Protein AF-0000000084953992 (afdb_homodimer)

Secondary structure (DSSP, 8-state):
------------------------------------------GGGTHHHHHTTTTT------EEEEEEEEEETTS-B-TT-EEEESS-TTSEEE--TTSEEEEEEETT-EEEEEETTEEEEEEE--SEEEEEEPBHHHHHTTEEEETTEEEEGGG--S-EEEEEHHHHHTS--SSHHHHTTTTSTTEEEEE--SSTT--EEEEESS---SSS--PPEEEETTEEES--TT--GGGEEEEEEE-SHHHHGGGGGG-TT-EEEEEE----TTPPPEEEEEEEEEEEEESSPPPB--HHHHHHHHHHHHHHHHHHHHTTSSPPPSSGGGGSPPPPPS----HHHHHBPSSEEEEEEEEEEEEE-SSEEEEEEEEEEEEE-SBTT-EEEEEEEEEEEEEE-SSSEEEEEEEEEEEEEE-PPPPTTSTT-HHHHHHHS-TTS-SB-TTSPBPP-SS--GGGGGSEEEEEEEEEEEEEEEEEE-SSTTEEEEEEEEEEEEEEEEEEEE-TTSSTTB-TTS-B--EEEEEEEEEEEEEEEEEEEEEEEETTTTEEEEEEEEEEEEEEEEEEEEEEEE--S-SS--SGGG-SEEEEEEEEEEEEEEEEEEEEEEEEETTTEEEEEEEEEEEETTS-TTT-EEEEEEEEEEEEGGGSTT---TTEEEEEEEEEEEEEEE-TTS-TTTTS--PEE---BTTB--EE--S---TT---EEEEEEEEEEEEEETTTEEEEEEEEEEEEES-EEEEE--GGGT-SEEEEE--EEEEEEEEEEEEEEEEE-SSEEEEEEEEEEEEEEEEEE-S-SSSEEEEETTEEEETTS-SSEEEEEPEEEE-SS-EEEE-TT--EEEEEPTTSEEE--TT-SS--SGGGEEEE--SS-SEEEEEEEEEEETTEEEEEEEEEEES-EEEETTHHHHT-SS-SSSS------BGGGGG--BTTB-S-SSPPP--SHHHHHHHTSSBGGGEEE--EEEEEEEEEEEEGGG-GGG--SS-SEEEEEEEEEEEEEEE--SSS-TT-----TT----SS----GGGGTTEE-SPPPPEEEEEEEEEEE-/------------------------------------------STHHHHHHHTTTGGG-----EEEEEEEEEETTS-B-TT-EEEESS-TTSEEE--TTSEEEEEEETT-EEEEEETTEEEEEEE--SEEEEEEPBHHHHHTTEEEETTEEEEGGG--S-EEEEEHHHHHTS--SSHHHHTTTTSTTEEEEE--SSTT--EEEEESS---SSS--PPEEEETTEEES--TT--GGGEEEEEEE-SHHHHGGGGGG-TT-EEEEEE----TTPPPEEEEEEEEEEEEESSPPPB--HHHHHHHHHHHHHHHHHHHHTTSSPPPSSGGGGSPPPPPS----HHHHHBPSSEEEEEEEEEEEEE-SSEEEEEEEEEEEEE-SBTT-EEEEEEEEEEEEEE-SSSEEEEEEEEEEEEEE-PPPPSSSTT-HHHHHHHS-TTS-SB-TTSPBPP-SS--GGGGGSEEEEEEEEEEEEEEEEEE-SSTTEEEEEEEEEEEEEEEEEEEE-TTSSTTB-TTS-B--EEEEEEEEEEEEEEEEEEEEEEEETTTTEEEEEEEEEEEEEEEEEEEEEEEE--S-SS--SGGG-SEEEEEEEEEEEEEEEEEEEEEEEEETTTEEEEEEEEEEEETTS-TTT-EEEEEEEEEEEEGGGSTT---TTEEEEEEEEEEEEEEE-TTS-TTTTS--PEE---BTTB--EE--S---TT---EEEEEEEEEEEEEETTTEEEEEEEEEEEEES-EEEEE--GGGT-SEEEEE--EEEEEEEEEEEEEEEEE-SSEEEEEEEEEEEEEEEEEE-S-SSSEEEEETTEEEETTS-SSEEEEEPEEEE-SS-EEEE-TTS-EEEEEPTTSEEE--TT-SS--SGGGEEEE--SS-SEEEEEEEEEEETTEEEEEEEEEEES-EEEETTHHHHT-SS-SSSS------BGGGGG--BTTB-S-SSPPP---HHHHHHHTSSBGGGEEE--EEEEEEEEEEEEGGG-GGG--SS-SEEEEEEEEEEEEEEE--SSS-TT-----TT----SS----TTTTTTEE-SPPPPEEEEEEEEEEE-

InterPro domains:
  IPR000531 TonB-dependent receptor-like, beta-barrel [PF00593] (419-796)
  IPR008969 Carboxypeptidase-like, regulatory domain superfamily [SSF49464] (64-142)
  IPR012910 TonB-dependent receptor, plug domain [PF07715] (153-259)
  IPR023996 TonB-dependent outer membrane protein, SusC/RagA [TIGR04056] (65-1062)
  IPR023997 TonB-dependent outer membrane protein SusC/RagA, conserved site [TIGR04057] (235-264)
  IPR036942 TonB-dependent receptor-like, beta-barrel domain superfamily [G3DSA:2.40.170.20] (347-811)
  IPR037066 TonB-dependent receptor, plug domain superfamily [G3DSA:2.170.130.10] (137-264)
  IPR039426 TonB-dependent receptor-like [PS52016] (152-1062)

Solvent-accessible surface area (backbone atoms only — not comparable to full-atom values): 105001 Å² total; per-residue (Å²): 133,50,33,90,76,87,78,85,75,81,80,85,90,79,89,77,80,82,81,78,80,86,86,78,91,85,92,86,91,87,83,88,90,88,76,86,74,84,86,75,90,67,71,74,66,62,64,65,60,62,63,66,68,64,70,71,64,80,76,77,66,66,61,40,65,27,32,31,35,33,18,30,84,83,65,43,48,36,59,61,24,37,36,17,31,62,90,45,65,81,50,58,47,51,22,38,88,71,3,35,35,71,51,76,41,49,60,93,38,34,32,35,36,38,40,89,65,27,41,70,44,76,41,68,46,43,67,72,34,77,43,69,38,43,46,30,62,60,54,50,69,39,46,36,72,52,81,95,45,74,40,46,54,88,68,55,28,54,55,69,48,76,46,54,28,72,68,31,50,73,46,95,55,78,45,45,57,67,44,47,48,33,71,45,57,44,47,46,55,40,54,46,35,31,52,39,75,56,63,63,48,54,33,38,67,58,78,59,50,71,46,34,47,46,53,46,30,30,25,52,72,83,40,80,39,83,64,62,85,83,42,52,36,79,44,39,46,34,35,30,39,28,68,36,26,45,47,19,10,82,57,18,49,51,19,56,31,17,31,38,38,37,34,56,58,39,52,40,68,63,27,73,53,39,39,36,38,42,37,36,46,32,34,28,38,70,62,70,78,70,59,58,42,47,30,68,55,43,47,51,46,47,46,48,3,42,50,48,41,50,51,33,34,75,69,69,73,43,77,76,61,93,57,66,70,73,68,53,76,76,73,89,57,96,37,67,44,62,48,52,68,74,44,42,38,81,59,16,47,33,38,37,41,34,42,34,39,34,27,20,34,89,46,32,20,26,22,39,36,42,38,42,38,41,29,42,13,38,45,63,78,21,27,24,36,40,38,39,39,39,43,21,39,37,37,48,62,52,97,39,35,32,41,34,39,44,37,40,40,31,40,36,43,31,24,71,70,65,45,65,90,38,91,48,17,35,67,47,26,22,60,36,40,57,16,48,44,70,68,46,49,98,84,64,48,74,45,86,58,98,56,57,49,32,72,60,37,69,61,55,46,50,43,44,35,38,44,33,41,38,38,36,41,34,39,40,37,31,92,49,91,46,37,42,38,38,43,35,45,34,42,39,40,38,38,38,46,37,43,36,25,23,30,14,92,40,80,76,6,28,45,100,83,65,46,56,27,15,39,28,39,42,36,41,37,44,38,37,36,40,36,44,35,42,36,40,37,39,49,49,68,41,82,90,68,29,35,40,40,38,40,38,42,38,40,39,38,37,38,41,38,43,34,44,35,34,34,31,26,30,29,36,78,45,69,83,58,65,39,37,44,26,27,18,34,40,65,45,56,37,30,50,75,48,58,42,41,40,42,35,43,36,39,37,41,35,41,32,44,68,77,30,42,29,39,38,40,38,39,19,38,39,35,37,59,34,26,32,85,89,40,19,64,48,77,11,44,20,32,24,32,22,39,30,52,48,70,38,89,85,44,80,56,83,60,51,65,37,37,33,40,28,32,30,33,22,24,21,17,38,53,37,10,38,44,47,58,57,40,43,81,50,71,38,54,45,53,46,55,95,63,32,40,25,76,37,71,80,58,60,62,36,83,79,32,55,62,23,37,27,39,29,38,38,42,34,40,40,40,27,36,72,78,37,34,39,40,39,41,39,39,40,45,36,36,24,35,36,26,48,35,75,34,80,45,64,59,86,75,75,38,64,50,32,64,35,60,30,30,30,26,36,30,37,36,40,32,35,37,40,42,30,53,78,37,85,46,94,57,42,33,32,36,39,35,38,27,36,22,38,45,50,51,32,28,66,37,63,66,47,90,79,37,54,50,72,77,51,97,48,29,32,44,39,51,73,34,33,63,10,14,31,54,23,32,45,54,74,42,38,29,80,48,80,41,70,31,34,25,86,85,64,48,76,67,42,77,38,50,56,25,33,56,38,65,51,50,69,78,54,57,25,57,86,53,80,80,21,45,40,81,45,75,20,25,51,48,37,27,38,29,13,37,37,40,36,39,37,45,82,40,34,35,40,40,41,33,26,32,38,35,41,64,22,29,31,35,40,58,45,48,46,66,26,60,27,48,17,14,75,54,23,58,35,82,42,60,21,31,37,48,74,48,78,52,31,29,41,100,90,36,64,92,34,82,39,43,40,31,21,27,46,18,72,58,20,42,61,62,44,51,73,29,46,78,43,49,38,57,25,32,34,42,32,39,46,37,38,36,44,33,37,32,54,62,66,42,67,87,66,66,60,80,74,50,73,38,42,31,42,34,41,35,40,28,39,79,45,69,52,58,70,39,84,69,64,50,69,61,42,29,64,62,66,76,87,48,55,68,41,62,46,30,36,52,51,42,78,53,54,31,24,39,30,67,47,54,61,42,45,57,16,37,45,34,44,35,40,37,38,30,58,81,85,57,86,72,84,94,83,82,86,89,78,92,77,90,76,86,85,87,91,75,93,80,90,79,86,97,88,85,90,83,88,90,82,90,84,83,86,85,77,86,68,71,70,62,60,62,62,59,62,61,64,70,64,67,76,70,67,83,76,68,68,64,39,65,28,32,31,35,33,18,30,82,84,64,42,47,37,58,62,24,37,37,17,31,62,91,44,65,80,49,58,47,52,21,37,89,71,3,35,35,72,50,76,41,49,61,92,38,35,32,34,34,38,39,85,67,27,40,69,43,78,42,68,47,44,68,72,34,76,44,69,37,43,47,30,61,60,54,50,70,37,46,36,71,51,80,96,45,74,42,45,54,89,66,55,29,55,56,67,48,75,45,54,28,72,69,30,49,73,44,96,58,79,45,46,58,67,44,48,47,33,72,45,57,44,47,46,54,41,54,44,35,30,53,39,75,57,63,62,49,56,34,40,67,57,76,58,50,71,44,36,47,47,52,48,30,30,23,50,72,84,41,79,39,86,66,61,84,84,45,52,37,78,43,40,47,34,37,29,39,28,67,37,27,45,48,20,9,79,58,18,49,52,21,55,32,17,31,40,37,35,35,56,58,40,54,42,67,63,26,72,52,39,40,36,38,42,38,36,45,32,34,28,37,69,61,70,77,69,60,59,42,48,28,68,56,43,46,50,44,48,45,48,2,42,49,48,42,52,51,34,33,74,69,69,74,42,79,75,62,66,13,66,64,72,70,54,78,75,73,89,57,96,36,67,44,63,48,54,68,75,41,42,37,80,59,16,47,34,38,38,40,33,43,34,40,30,27,21,36,91,46,32,19,27,22,40,37,42,37,43,36,42,30,40,13,38,43,64,81,21,29,23,37,38,40,36,38,38,42,22,39,37,38,48,63,51,96,40,34,33,40,35,40,42,36,39,38,33,40,36,42,32,24,71,69,66,45,65,92,38,91,47,18,36,68,48,26,23,58,36,40,57,15,48,45,73,69,44,48,99,83,63,46,74,46,86,60,99,55,59,49,32,71,62,39,69,61,54,46,49,42,42,35,40,45,34,42,38,38,36,41,34,37,40,38,31,92,48,92,46,37,40,38,37,43,35,45,35,42,39,39,38,37,39,46,34,43,34,24,21,32,14,90,40,80,76,5,28,46,100,84,64,46,58,27,15,38,28,40,41,36,40,36,44,38,37,38,41,36,44,36,41,36,39,36,40,50,48,68,40,79,94,68,28,34,39,39,38,39,38,43,37,39,38,39,38,38,40,39,43,34,43,36,34,32,32,26,30,30,35,77,45,69,83,57,63,38,38,43,26,27,17,34,40,65,44,56,36,29,50,75,49,58,40,41,40,42,36,42,35,39,37,42,35,42,31,42,66,77,31,41,30,40,39,38,37,40,20,38,40,35,39,60,34,27,34,85,90,41,18,64,49,77,13,43,20,33,24,33,21,37,30,52,49,70,38,90,84,45,80,55,83,60,49,66,37,35,32,43,30,34,31,34,23,25,20,17,39,53,36,11,38,45,47,56,56,41,41,80,51,71,36,55,44,54,48,55,94,64,33,40,24,77,38,70,79,58,59,64,38,83,78,31,57,61,23,36,26,39,28,38,39,41,35,39,40,38,27,37,71,78,38,33,40,39,39,40,39,38,39,45,34,37,24,35,36,26,47,36,74,33,79,44,63,60,89,74,76,39,65,49,32,62,35,58,30,30,28,25,37,30,35,36,40,30,36,37,41,41,31,53,77,38,83,47,94,58,42,33,32,37,39,35,38,27,37,21,39,44,50,53,31,27,66,35,62,65,46,92,80,37,54,50,73,78,50,98,48,28,32,45,38,53,75,34,34,64,11,15,31,55,22,33,44,54,75,42,38,27,82,46,78,41,69,31,34,25,85,86,65,48,74,67,42,76,38,50,57,25,32,56,38,66,50,49,70,77,55,57,25,56,86,53,80,82,22,45,40,82,46,74,21,25,50,49,35,27,37,28,15,38,38,38,38,38,36,46,82,42,35,35,40,38,40,32,26,32,38,36,41,66,21,29,32,35,41,56,45,47,44,66,27,60,28,49,18,13,77,70,52,68,36,82,41,59,23,31,38,48,73,48,78,51,32,28,41,99,90,36,64,92,35,84,38,42,40,31,20,27,45,17,71,60,20,42,61,62,43,52,72,32,46,79,42,49,37,57,26,32,34,42,32,40,44,37,39,37,44,34,38,33,55,60,67,43,67,86,66,64,59,79,72,50,73,38,42,32,42,33,41,35,41,28,37,79,44,69,51,58,69,39,82,68,63,50,68,61,41,31,65,63,64,76,85,48,58,67,40,63,46,30,37,52,51,43,79,53,54,32,24,37,30,66,47,53,60,43,46,56,17,36,43,34,44,36,41,39,37,30,58

Nearest PDB structures (foldseek):
  6sln-assembly1_B  TM=8.519E-01  e=2.049E-70  Porphyromonas gingivalis W83
  6sli-assembly1_B  TM=8.496E-01  e=1.884E-68  Porphyromonas gingivalis W83
  6sml-assembly1_B  TM=8.600E-01  e=1.634E-67  Porphyromonas gingivalis W83
  8a9y-assembly1_I  TM=8.631E-01  e=1.303E-64  Bacteroides thetaiotaomicron VPI-5482
  6zm1-assembly1_B  TM=8.537E-01  e=1.218E-60  Bacteroides thetaiotaomicron VPI-5482

Foldseek 3Di:
DDDDDDDDDPDYDDDDDDPDDDDDDDDDDDDDDDDCPDDDDPPPVVVVVVVVVPPPDDPVQDFAKAKEAEAAPVRAADFFKWKAWPVGRVDTDGAHNRRMDIDTDHQATWIWTGDPQWDIDIGGGDNYYYHHTYGVVVVVVQWDDFQVDIDGPLQDFADKDKDFLVQQVVDPDQFSLLSCDQVDWQKHWFFFFQFAPGDIAIFGLDAWFFFFFLGAWEAEPNRTDQGGNQDGSNFWGMKMKGHFQLRQCQVFAAHQRTYIYTYGDWADAPDAKKKKKWKWKWWWDALDDFFFDWQVRLLVLLLLQLVVFVVCVVVVNDPQAPDNCLSPRDDRFPFFDQLQVVFFDGGWIKIKIKMKMWDHYNFKTKIKMWMWIWTDGRTPPWIKIKIKIWIKMKGDPDPFKIKIKTKMKMKMKTFTFDALPDLQQQQLLSRFFNRRDDQADPVRHGDDDPHDRNVLRVQKGKMKMKIKIKMKMKMWGHPDPFKTKIKMKIKMKMKIKMKMWHALPGQVCADPVRHSWIKIKIKMKIKMKIKIKIKMWGWDADDVRQKIKIKMKMKMKMKIKIKIKMWMAIRAPGRVPRHCVRGPDTDDMDIDMFMKMKIKIKMKMWMGGNSFKIKIKMKMWMAILQADPVARIDMKIKMKMKGWPCPDPVHDDPQWPTKMKMKMWMKHWYLFAAASHQRPQDWDWPPDDPNHIDTHRPADHDNNDHIKMKIKIKIWMWIDGNVFKIKIKMWMKMKIFQHWDWEADPCVVVDGTHTGRWFMKIKTWMKMKMKGFPDDDDFKTKIKIKMKIFIDIFTQADHYPVQKDAPDDFAIHHHGAGFQKGWFFAWPAFDLAWDFFAAPVRDTPDIDHGQATDTDQCVRGSDDDSVRIDMDDALDARMKRKIKMWMGGLQKIKIWIKMWGASHKAQALSQLQQQLSEDAPRQDGGGIHGPLNSQGDDNVRRPDRRGRHHSDNVRSCRRRGRHCSRIDWWIKMWTAKIKIKGWCVSVVVVPPPVWPTKMKMKMKGRNDMGTPPPGAHSSHWRFDPVDDTGSRRYRSRSSNGRYDSSGHRHIIMMMIMIMTMD/DDDDDDDDDDDDDDDDDDDDDDDDDDDDDDDDDDDDDDDDDPPPVVVVVVVVVPPPPDDPQDWAKAKEAEAAPVRAADFFKWKAWPVGRVHTDGAHNRRMDIDTDHQQTWIWTGDPQWDIDIGGGDNYYYHHTYGPVVVVVQWDDFQVDIDGPLQDFADKDKDFLVQQVVDPDQFSLLSCDQVDWQKHWFFFFQFAPGDIAIFGLDAWFFFFFLGAWEAEPNRTDQGGNQDGSNFWGMKMKGHFQLRQCQVFAAHQRTYIYTYGDWADAPHAKKKKKWKWKWFWDALDDFFFDWQVRLLVLLLLQLVVFVVCVVVVNDPQAPDNCLSPRDDRFPFFDQLQVVFFDGGWIKIKIKMKMWHHYNFKTKIKMWMWIWTDGRTPPWIKIKIKIWIKMKGDPDPFKIKIKTKMKMKMKTFTFDALPDLQRQQLLSRFFNRRDDQADPVRHGDDDPHDRNCLRVQKGKMKMKIKIKMKMKMWGHPDPFKTKIKMKIKMKMKIKMKMWHAQPGQVCADPVRHSWIKIKIKMKIKMKIKIKIKMWGWDADDVRQKTKIKMKMKMKMKIKIKIKMWMAIRAPGRVPRHCVRGPDTDDMDIDMFMKMKIKIKMKMWMGGNSFKIKIKMKMWMAILQADPVARIDMKIKMKMKGWPCPDPVHDDPQWPTKMKMKMWIKHWYLFAAASHLHDQDWDWPPDDPPHIDTHRPADHDNNDHIKMKIKIKIWMWIDGNVFKIKIKMWMKMKIFQHWDWEADPCVVVDGTHTGRWFMKIKTWMKMKMKGFPDDDDFKTKIKIKMKIFIDIFTQADHYPVQKDAPDDQAIHHHGAGFQKGWFFAWPAFDLAWDFQAAPVRHTPDIDHGQATDTDQCVSRSDDDSVRIDMDDALDARMKRKIKMWMGGLQKIKIWIKMWGASHKAQALSQLQQQLSEDAPRQDGGGIHGPLNSQGDDNVRRPDRRGRHHSHNVRSCRRRGRHCSRIDFWTKMWTAKIKIKGWCVSVVVVPPPVWPTKMKMKMKGRNDMGTPPPGAHSSHWRFDPVDDTGSRRYRSRSSNGRYDSSGHRHIIMMMIMIMTMD

Sequence (2124 aa):
MQFIRRPIAENGRLIANGQTRIETLYYADKPKRRTIINKKSMKQKIIMLMTFLLIGAGFVMAQTQVQGTVVDEQGEPVIGASVVLKSDRTKGTVTDMDGKFTFAAPTNERLVISYMGMATQEVAVSSNVKVVMVADSKMLDELVIIGYGVTAKKDLTGAVATVSADKIKSVPVLSVGQALQGKTAGLQVVSTGGRAGDATQISLRGNGSLRASNDVLYVIDGVPQDNMKNVSPQDIRSITVLKDAASTAIYGSRASNGVVLIETVKGNYNQPTVVSVNSYYGIQNLVHTPQLLNAAEYKQVMDASRINYENDIQAKLLAAPKDPSILTPLPASNIDTDWLSLVLRKNANMQNHQISVTSGGETTKAYFSGNLFMQDGIVKKDAYTAARLRANLEQKINKYVSVGLNSFFTYTKATPVVDDNNTYQPYSKALDARPDVAPTDENGKILRYNFVNPLFGFERYVTDIWQNTGGNVYFNITPFEGLLWRSAYSGNIRNRRYNRFDAPNTRRGENGDGVPTGYGYYETNNIRDYQIENTINYDKTLFEDKLKLNVLLGHSFQRWDYEDSYVQGEKFPSDDLRWLVSAGEINKGRSYIKSMALESYFTRLQLNWADKYHLMASIRRDASSKFNDKNRTGYFPAISAGWTVSNEEFFNVSFVSDLKLRASYGYTGNQSGVSYASGQNLIGAGQNYDLQPGLATTDIYNPDLTWEKGRSANIGFDINLFSRVNVSFDYYDKKTESLLNRINVPQETGFKTMLANVGNISNKGFEISFDANIVDRRDFKWNAGANFSYNRNKVLSIGTEAGRYSTGFVSIIQEGESLGSFSLYEAKGVAKEKFEYKDKDGKVTKTVLPGDMIYVDQNQDGKIDDKDKKVFSGGIAPVYGGLFTRLNYKGFDLSISGHYSIGKKIYAFYKKDALNGGAVGAPSYSNNMYKEMLSYWTPENTSTMIPRPHMAAEISAWNTEHSSRFLENADYLRISDITLGYDLKSIKALKFGFINSLRVYVQARNWFTFTKYSTGDPETSYVDQSAENSQDKSDGMKVQAGVDLGGIPNTKSFVVGLNISFMQFIRRPIAENGRLIANGQTRIETLYYADKPKRRTIINKKSMKQKIIMLMTFLLIGAGFVMAQTQVQGTVVDEQGEPVIGASVVLKSDRTKGTVTDMDGKFTFAAPTNERLVISYMGMATQEVAVSSNVKVVMVADSKMLDELVIIGYGVTAKKDLTGAVATVSADKIKSVPVLSVGQALQGKTAGLQVVSTGGRAGDATQISLRGNGSLRASNDVLYVIDGVPQDNMKNVSPQDIRSITVLKDAASTAIYGSRASNGVVLIETVKGNYNQPTVVSVNSYYGIQNLVHTPQLLNAAEYKQVMDASRINYENDIQAKLLAAPKDPSILTPLPASNIDTDWLSLVLRKNANMQNHQISVTSGGETTKAYFSGNLFMQDGIVKKDAYTAARLRANLEQKINKYVSVGLNSFFTYTKATPVVDDNNTYQPYSKALDARPDVAPTDENGKILRYNFVNPLFGFERYVTDIWQNTGGNVYFNITPFEGLLWRSAYSGNIRNRRYNRFDAPNTRRGENGDGVPTGYGYYETNNIRDYQIENTINYDKTLFEDKLKLNVLLGHSFQRWDYEDSYVQGEKFPSDDLRWLVSAGEINKGRSYIKSMALESYFTRLQLNWADKYHLMASIRRDASSKFNDKNRTGYFPAISAGWTVSNEEFFNVSFVSDLKLRASYGYTGNQSGVSYASGQNLIGAGQNYDLQPGLATTDIYNPDLTWEKGRSANIGFDINLFSRVNVSFDYYDKKTESLLNRINVPQETGFKTMLANVGNISNKGFEISFDANIVDRRDFKWNAGANFSYNRNKVLSIGTEAGRYSTGFVSIIQEGESLGSFSLYEAKGVAKEKFEYKDKDGKVTKTVLPGDMIYVDQNQDGKIDDKDKKVFSGGIAPVYGGLFTRLNYKGFDLSISGHYSIGKKIYAFYKKDALNGGAVGAPSYSNNMYKEMLSYWTPENTSTMIPRPHMAAEISAWNTEHSSRFLENADYLRISDITLGYDLKSIKALKFGFINSLRVYVQARNWFTFTKYSTGDPETSYVDQSAENSQDKSDGMKVQAGVDLGGIPNTKSFVVGLNISF

Organism: Tannerella forsythia (strain ATCC 43037 / JCM 10827 / CCUG 21028 A / KCTC 5666 / FDC 338) (NCBI:txid203275)

pLDDT: mean 85.2, std 18.5, range [13.77, 98.25]

Radius of gyration: 42.47 Å; Cα contacts (8 Å, |Δi|>4): 5937; chains: 2; bounding box: 112×123×114 Å

Structure (mmCIF, N/CA/C/O backbone):
data_AF-0000000084953992-model_v1
#
loop_
_entity.id
_entity.type
_entity.pdbx_description
1 polymer 'TonB-linked outer membrane protein, SusC/RagA family'
#
loop_
_atom_site.group_PDB
_atom_site.id
_atom_site.type_symbol
_atom_site.label_atom_id
_atom_site.label_alt_id
_atom_site.label_comp_id
_atom_site.label_asym_id
_atom_site.label_entity_id
_atom_site.label_seq_id
_atom_site.pdbx_PDB_ins_code
_atom_site.Cartn_x
_atom_site.Cartn_y
_atom_site.Cartn_z
_atom_site.occupancy
_atom_site.B_iso_or_equiv
_atom_site.auth_seq_id
_atom_site.auth_comp_id
_atom_site.auth_asym_id
_atom_site.auth_atom_id
_atom_site.pdbx_PDB_model_num
ATOM 1 N N . MET A 1 1 ? -47.375 24.891 25.125 1 16.61 1 MET A N 1
ATOM 2 C CA . MET A 1 1 ? -47.25 23.453 25.297 1 16.61 1 MET A CA 1
ATOM 3 C C . MET A 1 1 ? -46.5 23.109 26.562 1 16.61 1 MET A C 1
ATOM 5 O O . MET A 1 1 ? -45.375 23.562 26.766 1 16.61 1 MET A O 1
ATOM 9 N N . GLN A 1 2 ? -47.125 22.531 27.609 1 16.92 2 GLN A N 1
ATOM 10 C CA . GLN A 1 2 ? -47.281 22.297 29.047 1 16.92 2 GLN A CA 1
ATOM 11 C C . GLN A 1 2 ? -46.281 21.25 29.531 1 16.92 2 GLN A C 1
ATOM 13 O O . GLN A 1 2 ? -45.656 20.547 28.734 1 16.92 2 GLN A O 1
ATOM 18 N N . PHE A 1 3 ? -46.594 20.547 30.688 1 16.53 3 PHE A N 1
ATOM 19 C CA . PHE A 1 3 ? -46.188 20.062 32 1 16.53 3 PHE A CA 1
ATOM 20 C C . PHE A 1 3 ? -45.75 18.609 31.938 1 16.53 3 PHE A C 1
ATOM 22 O O . PHE A 1 3 ? -45.031 18.125 32.812 1 16.53 3 PHE A O 1
ATOM 29 N N . ILE A 1 4 ? -46.094 17.906 30.875 1 16.39 4 ILE A N 1
ATOM 30 C CA . ILE A 1 4 ? -46.375 16.594 31.453 1 16.39 4 ILE A CA 1
ATOM 31 C C . ILE A 1 4 ? -45.094 15.984 32.031 1 16.39 4 ILE A C 1
ATOM 33 O O . ILE A 1 4 ? -44.031 16.062 31.422 1 16.39 4 ILE A O 1
ATOM 37 N N . ARG A 1 5 ? -45.094 15.195 33.094 1 15.86 5 ARG A N 1
ATOM 38 C CA . ARG A 1 5 ? -44.719 14.766 34.438 1 15.86 5 ARG A CA 1
ATOM 39 C C . ARG A 1 5 ? -43.688 13.633 34.344 1 15.86 5 ARG A C 1
ATOM 41 O O . ARG A 1 5 ? -42.625 13.703 35 1 15.86 5 ARG A O 1
ATOM 48 N N . ARG A 1 6 ? -44.031 12.359 34.062 1 16.38 6 ARG A N 1
ATOM 49 C CA . ARG A 1 6 ? -44 11.391 35.156 1 16.38 6 ARG A CA 1
ATOM 50 C C . ARG A 1 6 ? -42.625 10.742 35.281 1 16.38 6 ARG A C 1
ATOM 52 O O . ARG A 1 6 ? -41.875 10.664 34.281 1 16.38 6 ARG A O 1
ATOM 59 N N . PRO A 1 7 ? -42.156 10.047 36.5 1 16.8 7 PRO A N 1
ATOM 60 C CA . PRO A 1 7 ? -41.125 9.664 37.469 1 16.8 7 PRO A CA 1
ATOM 61 C C . PRO A 1 7 ? -40.531 8.289 37.156 1 16.8 7 PRO A C 1
ATOM 63 O O . PRO A 1 7 ? -39.5 7.914 37.719 1 16.8 7 PRO A O 1
ATOM 66 N N . ILE A 1 8 ? -40.625 7.742 36 1 15.68 8 ILE A N 1
ATOM 67 C CA . ILE A 1 8 ? -40.719 6.301 36.188 1 15.68 8 ILE A CA 1
ATOM 68 C C . ILE A 1 8 ? -39.469 5.781 36.875 1 15.68 8 ILE A C 1
ATOM 70 O O . ILE A 1 8 ? -38.344 6.141 36.469 1 15.68 8 ILE A O 1
ATOM 74 N N . ALA A 1 9 ? -39.5 4.895 37.875 1 15.15 9 ALA A N 1
ATOM 75 C CA . ALA A 1 9 ? -39 4.254 39.094 1 15.15 9 ALA A CA 1
ATOM 76 C C . ALA A 1 9 ? -38 3.152 38.781 1 15.15 9 ALA A C 1
ATOM 78 O O . ALA A 1 9 ? -38.344 1.973 38.719 1 15.15 9 ALA A O 1
ATOM 79 N N . GLU A 1 10 ? -37.125 3.303 37.906 1 15.02 10 GLU A N 1
ATOM 80 C CA . GLU A 1 10 ? -36.562 2.006 37.562 1 15.02 10 GLU A CA 1
ATOM 81 C C . GLU A 1 10 ? -35.844 1.397 38.781 1 15.02 10 GLU A C 1
ATOM 83 O O . GLU A 1 10 ? -35.094 2.078 39.469 1 15.02 10 GLU A O 1
ATOM 88 N N . ASN A 1 11 ? -36.219 0.283 39.219 1 14.39 11 ASN A N 1
ATOM 89 C CA . ASN A 1 11 ? -36.094 -0.613 40.375 1 14.39 11 ASN A CA 1
ATOM 90 C C . ASN A 1 11 ? -34.625 -0.987 40.625 1 14.39 11 ASN A C 1
ATOM 92 O O . ASN A 1 11 ? -33.781 -0.774 39.781 1 14.39 11 ASN A O 1
ATOM 96 N N . GLY A 1 12 ? -34.375 -2.186 41.156 1 14.52 12 GLY A N 1
ATOM 97 C CA . GLY A 1 12 ? -33.875 -2.768 42.406 1 14.52 12 GLY A CA 1
ATOM 98 C C . GLY A 1 12 ? -32.406 -3.137 42.344 1 14.52 12 GLY A C 1
ATOM 99 O O . GLY A 1 12 ? -31.781 -3.045 41.281 1 14.52 12 GLY A O 1
ATOM 100 N N . ARG A 1 13 ? -31.922 -4.41 42.906 1 14.52 13 ARG A N 1
ATOM 101 C CA . ARG A 1 13 ? -31.188 -4.746 44.125 1 14.52 13 ARG A CA 1
ATOM 102 C C . ARG A 1 13 ? -29.75 -5.148 43.812 1 14.52 13 ARG A C 1
ATOM 104 O O . ARG A 1 13 ? -29.406 -5.324 42.625 1 14.52 13 ARG A O 1
ATOM 111 N N . LEU A 1 14 ? -29.266 -6.352 44.438 1 14.11 14 LEU A N 1
ATOM 112 C CA . LEU A 1 14 ? -28.422 -6.609 45.594 1 14.11 14 LEU A CA 1
ATOM 113 C C . LEU A 1 14 ? -27.062 -7.176 45.156 1 14.11 14 LEU A C 1
ATOM 115 O O . LEU A 1 14 ? -26.031 -6.715 45.625 1 14.11 14 LEU A O 1
ATOM 119 N N . ILE A 1 15 ? -26.922 -8.352 44.344 1 14.42 15 ILE A N 1
ATOM 120 C CA . ILE A 1 15 ? -26.312 -9.445 45.094 1 14.42 15 ILE A CA 1
ATOM 121 C C . ILE A 1 15 ? -24.797 -9.344 45 1 14.42 15 ILE A C 1
ATOM 123 O O . ILE A 1 15 ? -24.25 -8.984 43.969 1 14.42 15 ILE A O 1
ATOM 127 N N . ALA A 1 16 ? -23.969 -9.688 46.062 1 14.72 16 ALA A N 1
ATOM 128 C CA . ALA A 1 16 ? -22.797 -9.562 46.906 1 14.72 16 ALA A CA 1
ATOM 129 C C . ALA A 1 16 ? -21.656 -10.461 46.406 1 14.72 16 ALA A C 1
ATOM 131 O O . ALA A 1 16 ? -20.531 -10.383 46.906 1 14.72 16 ALA A O 1
ATOM 132 N N . ASN A 1 17 ? -21.734 -11.125 45.281 1 14.6 17 ASN A N 1
ATOM 133 C CA . ASN A 1 17 ? -21.094 -12.391 45.594 1 14.6 17 ASN A CA 1
ATOM 134 C C . ASN A 1 17 ? -19.609 -12.195 45.906 1 14.6 17 ASN A C 1
ATOM 136 O O . ASN A 1 17 ? -19.016 -11.18 45.531 1 14.6 17 ASN A O 1
ATOM 140 N N . GLY A 1 18 ? -18.844 -13.297 46.094 1 14.53 18 GLY A N 1
ATOM 141 C CA . GLY A 1 18 ? -17.938 -14.039 46.938 1 14.53 18 GLY A CA 1
ATOM 142 C C . GLY A 1 18 ? -16.484 -13.922 46.5 1 14.53 18 GLY A C 1
ATOM 143 O O . GLY A 1 18 ? -16.109 -14.406 45.438 1 14.53 18 GLY A O 1
ATOM 144 N N . GLN A 1 19 ? -15.844 -12.789 46.75 1 15.08 19 GLN A N 1
ATOM 145 C CA . GLN A 1 19 ? -14.445 -12.555 46.438 1 15.08 19 GLN A CA 1
ATOM 146 C C . GLN A 1 19 ? -13.531 -13.5 47.219 1 15.08 19 GLN A C 1
ATOM 148 O O . GLN A 1 19 ? -13.445 -13.414 48.438 1 15.08 19 GLN A O 1
ATOM 153 N N . THR A 1 20 ? -13.531 -14.688 46.844 1 13.89 20 THR A N 1
ATOM 154 C CA . THR A 1 20 ? -12.719 -15.555 47.688 1 13.89 20 THR A CA 1
ATOM 155 C C . THR A 1 20 ? -11.289 -15.031 47.781 1 13.89 20 THR A C 1
ATOM 157 O O . THR A 1 20 ? -10.852 -14.258 46.938 1 13.89 20 THR A O 1
ATOM 160 N N . ARG A 1 21 ? -10.219 -15.914 48.188 1 14.39 21 ARG A N 1
ATOM 161 C CA . ARG A 1 21 ? -9.367 -16.125 49.375 1 14.39 21 ARG A CA 1
ATOM 162 C C . ARG A 1 21 ? -7.91 -15.844 49.031 1 14.39 21 ARG A C 1
ATOM 164 O O . ARG A 1 21 ? -7.203 -15.219 49.812 1 14.39 21 ARG A O 1
ATOM 171 N N . ILE A 1 22 ? -7.301 -16.234 47.906 1 13.94 22 ILE A N 1
ATOM 172 C CA . ILE A 1 22 ? -6.219 -17.125 48.344 1 13.94 22 ILE A CA 1
ATOM 173 C C . ILE A 1 22 ? -5.031 -16.281 48.812 1 13.94 22 ILE A C 1
ATOM 175 O O . ILE A 1 22 ? -4.742 -15.234 48.219 1 13.94 22 ILE A O 1
ATOM 179 N N . GLU A 1 23 ? -4.129 -16.906 49.562 1 14.03 23 GLU A N 1
ATOM 180 C CA . GLU A 1 23 ? -3.295 -16.797 50.75 1 14.03 23 GLU A CA 1
ATOM 181 C C . GLU A 1 23 ? -1.936 -16.188 50.438 1 14.03 23 GLU A C 1
ATOM 183 O O . GLU A 1 23 ? -1.597 -16 49.25 1 14.03 23 GLU A O 1
ATOM 188 N N . THR A 1 24 ? -0.831 -16.859 50.781 1 13.95 24 THR A N 1
ATOM 189 C CA . THR A 1 24 ? 0.005 -16.609 51.938 1 13.95 24 THR A CA 1
ATOM 190 C C . THR A 1 24 ? 1.363 -16.062 51.531 1 13.95 24 THR A C 1
ATOM 192 O O . THR A 1 24 ? 1.837 -15.07 52.094 1 13.95 24 THR A O 1
ATOM 195 N N . LEU A 1 25 ? 2.365 -16.781 50.719 1 13.92 25 LEU A N 1
ATOM 196 C CA . LEU A 1 25 ? 3.525 -17.203 51.469 1 13.92 25 LEU A CA 1
ATOM 197 C C . LEU A 1 25 ? 4.598 -16.125 51.5 1 13.92 25 LEU A C 1
ATOM 199 O O . LEU A 1 25 ? 4.664 -15.289 50.594 1 13.92 25 LEU A O 1
ATOM 203 N N . TYR A 1 26 ? 5.891 -16.328 52.25 1 14.28 26 TYR A N 1
ATOM 204 C CA . TYR A 1 26 ? 6.664 -15.766 53.344 1 14.28 26 TYR A CA 1
ATOM 205 C C . TYR A 1 26 ? 7.934 -15.094 52.844 1 14.28 26 TYR A C 1
ATOM 207 O O . TYR A 1 26 ? 8.227 -13.953 53.188 1 14.28 26 TYR A O 1
ATOM 215 N N . TYR A 1 27 ? 9.055 -15.789 52.219 1 14.32 27 TYR A N 1
ATOM 216 C CA . TYR A 1 27 ? 10.258 -15.898 53.031 1 14.32 27 TYR A CA 1
ATOM 217 C C . TYR A 1 27 ? 11.172 -14.695 52.844 1 14.32 27 TYR A C 1
ATOM 219 O O . TYR A 1 27 ? 11.125 -14.047 51.781 1 14.32 27 TYR A O 1
ATOM 227 N N . ALA A 1 28 ? 12.461 -14.523 53.656 1 14.64 28 ALA A N 1
ATOM 228 C CA . ALA A 1 28 ? 13.117 -13.602 54.562 1 14.64 28 ALA A CA 1
ATOM 229 C C . ALA A 1 28 ? 14.352 -12.977 53.938 1 14.64 28 ALA A C 1
ATOM 231 O O . ALA A 1 28 ? 14.516 -11.75 53.938 1 14.64 28 ALA A O 1
ATOM 232 N N . ASP A 1 29 ? 15.594 -13.648 53.688 1 14.49 29 ASP A N 1
ATOM 233 C CA . ASP A 1 29 ? 16.734 -13.359 54.562 1 14.49 29 ASP A CA 1
ATOM 234 C C . ASP A 1 29 ? 17.625 -12.281 53.969 1 14.49 29 ASP A C 1
ATOM 236 O O . ASP A 1 29 ? 17.625 -12.078 52.75 1 14.49 29 ASP A O 1
ATOM 240 N N . LYS A 1 30 ? 18.891 -11.938 54.625 1 15.39 30 LYS A N 1
ATOM 241 C CA . LYS A 1 30 ? 19.578 -10.805 55.25 1 15.39 30 LYS A CA 1
ATOM 242 C C . LYS A 1 30 ? 20.781 -10.367 54.406 1 15.39 30 LYS A C 1
ATOM 244 O O . LYS A 1 30 ? 20.922 -9.188 54.094 1 15.39 30 LYS A O 1
ATOM 249 N N . PRO A 1 31 ? 22.234 -10.875 54.562 1 15.77 31 PRO A N 1
ATOM 250 C CA . PRO A 1 31 ? 23.141 -10.023 55.344 1 15.77 31 PRO A CA 1
ATOM 251 C C . PRO A 1 31 ? 24.172 -9.305 54.469 1 15.77 31 PRO A C 1
ATOM 253 O O . PRO A 1 31 ? 24.5 -8.148 54.719 1 15.77 31 PRO A O 1
ATOM 256 N N . LYS A 1 32 ? 24.906 -9.836 53.406 1 15.41 32 LYS A N 1
ATOM 257 C CA . LYS A 1 32 ? 26.328 -10.016 53.594 1 15.41 32 LYS A CA 1
ATOM 258 C C . LYS A 1 32 ? 27.094 -8.703 53.375 1 15.41 32 LYS A C 1
ATOM 260 O O . LYS A 1 32 ? 26.672 -7.871 52.562 1 15.41 32 LYS A O 1
ATOM 265 N N . ARG A 1 33 ? 28.484 -8.555 53.781 1 15.53 33 ARG A N 1
ATOM 266 C CA . ARG A 1 33 ? 29.391 -7.688 54.531 1 15.53 33 ARG A CA 1
ATOM 267 C C . ARG A 1 33 ? 30.141 -6.75 53.594 1 15.53 33 ARG A C 1
ATOM 269 O O . ARG A 1 33 ? 30.109 -6.922 52.375 1 15.53 33 ARG A O 1
ATOM 276 N N . ARG A 1 34 ? 31.609 -6.734 53.594 1 16.02 34 ARG A N 1
ATOM 277 C CA . ARG A 1 34 ? 32.625 -5.863 54.156 1 16.02 34 ARG A CA 1
ATOM 278 C C . ARG A 1 34 ? 33.438 -5.176 53.031 1 16.02 34 ARG A C 1
ATOM 280 O O . ARG A 1 34 ? 33.656 -5.766 51.969 1 16.02 34 ARG A O 1
ATOM 287 N N . THR A 1 35 ? 33.969 -3.844 53.125 1 16.39 35 THR A N 1
ATOM 288 C CA . THR A 1 35 ? 34.219 -2.547 52.531 1 16.39 35 THR A CA 1
ATOM 289 C C . THR A 1 35 ? 35.688 -2.434 52.125 1 16.39 35 THR A C 1
ATOM 291 O O . THR A 1 35 ? 36.094 -1.453 51.5 1 16.39 35 THR A O 1
ATOM 294 N N . ILE A 1 36 ? 36.656 -3.443 52.156 1 17.53 36 ILE A N 1
ATOM 295 C CA . ILE A 1 36 ? 37.938 -2.912 52.625 1 17.53 36 ILE A CA 1
ATOM 296 C C . ILE A 1 36 ? 38.688 -2.219 51.469 1 17.53 36 ILE A C 1
ATOM 298 O O . ILE A 1 36 ? 39 -2.85 50.469 1 17.53 36 ILE A O 1
ATOM 302 N N . ILE A 1 37 ? 38.656 -0.876 51.219 1 18 37 ILE A N 1
ATOM 303 C CA . ILE A 1 37 ? 39 -0.06 50.062 1 18 37 ILE A CA 1
ATOM 304 C C . ILE A 1 37 ? 40.5 0.278 50.062 1 18 37 ILE A C 1
ATOM 306 O O . ILE A 1 37 ? 40.906 1.224 49.406 1 18 37 ILE A O 1
ATOM 310 N N . ASN A 1 38 ? 41.438 -0.676 50.188 1 17.3 38 ASN A N 1
ATOM 311 C CA . ASN A 1 38 ? 42.75 -0.241 50.625 1 17.3 38 ASN A CA 1
ATOM 312 C C . ASN A 1 38 ? 43.406 0.679 49.594 1 17.3 38 ASN A C 1
ATOM 314 O O . ASN A 1 38 ? 43.031 0.65 48.406 1 17.3 38 ASN A O 1
ATOM 318 N N . LYS A 1 39 ? 44.5 1.616 49.844 1 19.28 39 LYS A N 1
ATOM 319 C CA . LYS A 1 39 ? 45.25 2.871 49.719 1 19.28 39 LYS A CA 1
ATOM 320 C C . LYS A 1 39 ? 46.125 2.85 48.469 1 19.28 39 LYS A C 1
ATOM 322 O O . LYS A 1 39 ? 46.281 3.857 47.781 1 19.28 39 LYS A O 1
ATOM 327 N N . LYS A 1 40 ? 47.094 1.886 48.281 1 18.88 40 LYS A N 1
ATOM 328 C CA . LYS A 1 40 ? 48.5 2.18 48.125 1 18.88 40 LYS A CA 1
ATOM 329 C C . LYS A 1 40 ? 48.844 2.574 46.719 1 18.88 40 LYS A C 1
ATOM 331 O O . LYS A 1 40 ? 49.688 3.451 46.469 1 18.88 40 LYS A O 1
ATOM 336 N N . SER A 1 41 ? 48.531 1.771 45.688 1 21.05 41 SER A N 1
ATOM 337 C CA . SER A 1 41 ? 49.5 1.385 44.688 1 21.05 41 SER A CA 1
ATOM 338 C C . SER A 1 41 ? 49.594 2.432 43.562 1 21.05 41 SER A C 1
ATOM 340 O O . SER A 1 41 ? 49.031 2.258 42.5 1 21.05 41 SER A O 1
ATOM 342 N N . MET A 1 42 ? 49.531 3.785 43.906 1 22.39 42 MET A N 1
ATOM 343 C CA . MET A 1 42 ? 49.375 4.934 43 1 22.39 42 MET A CA 1
ATOM 344 C C . MET A 1 42 ? 50.594 5.09 42.094 1 22.39 42 MET A C 1
ATOM 346 O O . MET A 1 42 ? 50.5 5.668 41 1 22.39 42 MET A O 1
ATOM 350 N N . LYS A 1 43 ? 51.844 4.98 42.719 1 23.97 43 LYS A N 1
ATOM 351 C CA . LYS A 1 43 ? 53.062 5.656 42.344 1 23.97 43 LYS A CA 1
ATOM 352 C C . LYS A 1 43 ? 53.562 5.152 40.969 1 23.97 43 LYS A C 1
ATOM 354 O O . LYS A 1 43 ? 54.031 5.941 40.156 1 23.97 43 LYS A O 1
ATOM 359 N N . GLN A 1 44 ? 53.625 3.752 40.906 1 23.44 44 GLN A N 1
ATOM 360 C CA . GLN A 1 44 ? 54.594 3.178 39.938 1 23.44 44 GLN A CA 1
ATOM 361 C C . GLN A 1 44 ? 54.125 3.377 38.5 1 23.44 44 GLN A C 1
ATOM 363 O O . GLN A 1 44 ? 54.812 3.023 37.562 1 23.44 44 GLN A O 1
ATOM 368 N N . LYS A 1 45 ? 52.875 3.855 38.344 1 27.55 45 LYS A N 1
ATOM 369 C CA . LYS A 1 45 ? 52.188 3.789 37.062 1 27.55 45 LYS A CA 1
ATOM 370 C C . LYS A 1 45 ? 52.719 4.855 36.094 1 27.55 45 LYS A C 1
ATOM 372 O O . LYS A 1 45 ? 52.438 4.805 34.906 1 27.55 45 LYS A O 1
ATOM 377 N N . ILE A 1 46 ? 53.344 5.852 36.875 1 30.77 46 ILE A N 1
ATOM 378 C CA . ILE A 1 46 ? 53.719 7.012 36.094 1 30.77 46 ILE A CA 1
ATOM 379 C C . ILE A 1 46 ? 54.844 6.633 35.125 1 30.77 46 ILE A C 1
ATOM 381 O O . ILE A 1 46 ? 54.875 7.062 33.969 1 30.77 46 ILE A O 1
ATOM 385 N N . ILE A 1 47 ? 55.781 5.699 35.688 1 30.45 47 ILE A N 1
ATOM 386 C CA . ILE A 1 47 ? 57.062 5.504 35.031 1 30.45 47 ILE A CA 1
ATOM 387 C C . ILE A 1 47 ? 56.812 4.859 33.656 1 30.45 47 ILE A C 1
ATOM 389 O O . ILE A 1 47 ? 57.469 5.211 32.656 1 30.45 47 ILE A O 1
ATOM 393 N N . MET A 1 48 ? 55.812 3.893 33.688 1 27.16 48 MET A N 1
ATOM 394 C CA . MET A 1 48 ? 55.812 2.977 32.562 1 27.16 48 MET A CA 1
ATOM 395 C C . MET A 1 48 ? 55.312 3.68 31.297 1 27.16 48 MET A C 1
ATOM 397 O O . MET A 1 48 ? 55.469 3.148 30.188 1 27.16 48 MET A O 1
ATOM 401 N N . LEU A 1 49 ? 54.594 4.855 31.469 1 29.59 49 LEU A N 1
ATOM 402 C CA . LEU A 1 49 ? 54 5.527 30.328 1 29.59 49 LEU A CA 1
ATOM 403 C C . LEU A 1 49 ? 55.062 6.133 29.422 1 29.59 49 LEU A C 1
ATOM 405 O O . LEU A 1 49 ? 54.938 6.109 28.203 1 29.59 49 LEU A O 1
ATOM 409 N N . MET A 1 50 ? 56.125 6.605 30.141 1 28.8 50 MET A N 1
ATOM 410 C CA . MET A 1 50 ? 57.062 7.43 29.375 1 28.8 50 MET A CA 1
ATOM 411 C C . MET A 1 50 ? 57.781 6.598 28.328 1 28.8 50 MET A C 1
ATOM 413 O O . MET A 1 50 ? 58.25 7.129 27.312 1 28.8 50 MET A O 1
ATOM 417 N N . THR A 1 51 ? 58.188 5.348 28.766 1 28.95 51 THR A N 1
ATOM 418 C CA . THR A 1 51 ? 59.125 4.605 27.938 1 28.95 51 THR A CA 1
ATOM 419 C C . THR A 1 51 ? 58.5 4.246 26.594 1 28.95 51 THR A C 1
ATOM 421 O O . THR A 1 51 ? 59.219 3.979 25.625 1 28.95 51 THR A O 1
ATOM 424 N N . PHE A 1 52 ? 57.156 4.148 26.562 1 27.61 52 PHE A N 1
ATOM 425 C CA . PHE A 1 52 ? 56.625 3.531 25.359 1 27.61 52 PHE A CA 1
ATOM 426 C C . PHE A 1 52 ? 56.656 4.5 24.188 1 27.61 52 PHE A C 1
ATOM 428 O O . PHE A 1 52 ? 56.312 4.141 23.062 1 27.61 52 PHE A O 1
ATOM 435 N N . LEU A 1 53 ? 56.812 5.793 24.547 1 28.84 53 LEU A N 1
ATOM 436 C CA . LEU A 1 53 ? 56.719 6.754 23.453 1 28.84 53 LEU A CA 1
ATOM 437 C C . LEU A 1 53 ? 57.938 6.629 22.531 1 28.84 53 LEU A C 1
ATOM 439 O O . LEU A 1 53 ? 57.938 7.18 21.422 1 28.84 53 LEU A O 1
ATOM 443 N N . LEU A 1 54 ? 59.094 6.23 23.188 1 28.09 54 LEU A N 1
ATOM 444 C CA . LEU A 1 54 ? 60.312 6.434 22.406 1 28.09 54 LEU A CA 1
ATOM 445 C C . LEU A 1 54 ? 60.375 5.5 21.203 1 28.09 54 LEU A C 1
ATOM 447 O O . LEU A 1 54 ? 61.188 5.68 20.312 1 28.09 54 LEU A O 1
ATOM 451 N N . ILE A 1 55 ? 59.938 4.242 21.422 1 29.3 55 ILE A N 1
ATOM 452 C CA . ILE A 1 55 ? 60.469 3.252 20.516 1 29.3 55 ILE A CA 1
ATOM 453 C C . ILE A 1 55 ? 59.812 3.4 19.141 1 29.3 55 ILE A C 1
ATOM 455 O O . ILE A 1 55 ? 60.062 2.592 18.234 1 29.3 55 ILE A O 1
ATOM 459 N N . GLY A 1 56 ? 58.812 4.176 19.047 1 26.86 56 GLY A N 1
ATOM 460 C CA . GLY A 1 56 ? 58.094 4.062 17.797 1 26.86 56 GLY A CA 1
ATOM 461 C C . GLY A 1 56 ? 58.844 4.613 16.609 1 26.86 56 GLY A C 1
ATOM 462 O O . GLY A 1 56 ? 58.25 4.922 15.57 1 26.86 56 GLY A O 1
ATOM 463 N N . ALA A 1 57 ? 60.125 5.004 16.875 1 29.53 57 ALA A N 1
ATOM 464 C CA . ALA A 1 57 ? 60.75 5.672 15.719 1 29.53 57 ALA A CA 1
ATOM 465 C C . ALA A 1 57 ? 60.719 4.766 14.492 1 29.53 57 ALA A C 1
ATOM 467 O O . ALA A 1 57 ? 60.688 3.537 14.617 1 29.53 57 ALA A O 1
ATOM 468 N N . GLY A 1 58 ? 60.812 5.414 13.273 1 29.48 58 GLY A N 1
ATOM 469 C CA . GLY A 1 58 ? 60.656 5.199 11.844 1 29.48 58 GLY A CA 1
ATOM 470 C C . GLY A 1 58 ? 61.594 4.145 11.289 1 29.48 58 GLY A C 1
ATOM 471 O O . GLY A 1 58 ? 62.812 4.309 11.328 1 29.48 58 GLY A O 1
ATOM 472 N N . PHE A 1 59 ? 61.438 2.832 11.656 1 31.06 59 PHE A N 1
ATOM 473 C CA . PHE A 1 59 ? 62 1.87 10.719 1 31.06 59 PHE A CA 1
ATOM 474 C C . PHE A 1 59 ? 61.656 2.24 9.281 1 31.06 59 PHE A C 1
ATOM 476 O O . PHE A 1 59 ? 60.469 2.352 8.93 1 31.06 59 PHE A O 1
ATOM 483 N N . VAL A 1 60 ? 62.469 3.084 8.641 1 35.97 60 VAL A N 1
ATOM 484 C CA . VAL A 1 60 ? 62.5 3.291 7.195 1 35.97 60 VAL A CA 1
ATOM 485 C C . VAL A 1 60 ? 62.562 1.944 6.48 1 35.97 60 VAL A C 1
ATOM 487 O O . VAL A 1 60 ? 63.562 1.227 6.602 1 35.97 60 VAL A O 1
ATOM 490 N N . MET A 1 61 ? 61.594 1.232 6.496 1 36.94 61 MET A N 1
ATOM 491 C CA . MET A 1 61 ? 61.562 -0.05 5.797 1 36.94 61 MET A CA 1
ATOM 492 C C . MET A 1 61 ? 61.906 0.128 4.316 1 36.94 61 MET A C 1
ATOM 494 O O . MET A 1 61 ? 61.5 1.115 3.701 1 36.94 61 MET A O 1
ATOM 498 N N . ALA A 1 62 ? 62.969 -0.454 3.895 1 45.34 62 ALA A N 1
ATOM 499 C CA . ALA A 1 62 ? 63.469 -0.593 2.533 1 45.34 62 ALA A CA 1
ATOM 500 C C . ALA A 1 62 ? 62.344 -0.9 1.553 1 45.34 62 ALA A C 1
ATOM 502 O O . ALA A 1 62 ? 61.594 -1.854 1.747 1 45.34 62 ALA A O 1
ATOM 503 N N . GLN A 1 63 ? 61.844 0.041 0.919 1 50.22 63 GLN A N 1
ATOM 504 C CA . GLN A 1 63 ? 60.812 -0.102 -0.113 1 50.22 63 GLN A CA 1
ATOM 505 C C . GLN A 1 63 ? 61.344 -0.857 -1.323 1 50.22 63 GLN A C 1
ATOM 507 O O . GLN A 1 63 ? 62.469 -0.581 -1.789 1 50.22 63 GLN A O 1
ATOM 512 N N . THR A 1 64 ? 60.969 -1.997 -1.462 1 63.06 64 THR A N 1
ATOM 513 C CA . THR A 1 64 ? 61.344 -2.736 -2.664 1 63.06 64 THR A CA 1
ATOM 514 C C . THR A 1 64 ? 60.344 -2.475 -3.787 1 63.06 64 THR A C 1
ATOM 516 O O . THR A 1 64 ? 59.156 -2.324 -3.537 1 63.06 64 THR A O 1
ATOM 519 N N . GLN A 1 65 ? 60.844 -2.264 -4.875 1 68.75 65 GLN A N 1
ATOM 520 C CA . GLN A 1 65 ? 60.031 -2.164 -6.074 1 68.75 65 GLN A CA 1
ATOM 521 C C . GLN A 1 65 ? 59.375 -3.504 -6.41 1 68.75 65 GLN A C 1
ATOM 523 O O . GLN A 1 65 ? 60.062 -4.492 -6.656 1 68.75 65 GLN A O 1
ATOM 528 N N . VAL A 1 66 ? 58.156 -3.578 -6.168 1 73.31 66 VAL A N 1
ATOM 529 C CA . VAL A 1 66 ? 57.406 -4.801 -6.461 1 73.31 66 VAL A CA 1
ATOM 530 C C . VAL A 1 66 ? 56.844 -4.727 -7.875 1 73.31 66 VAL A C 1
ATOM 532 O O . VAL A 1 66 ? 56.188 -3.746 -8.234 1 73.31 66 VAL A O 1
ATOM 535 N N . GLN A 1 67 ? 57.312 -5.66 -8.664 1 79.25 67 GLN A N 1
ATOM 536 C CA . GLN A 1 67 ? 56.75 -5.887 -9.992 1 79.25 67 GLN A CA 1
ATOM 537 C C . GLN A 1 67 ? 55.938 -7.168 -10.031 1 79.25 67 GLN A C 1
ATOM 539 O O . GLN A 1 67 ? 56.312 -8.172 -9.414 1 79.25 67 GLN A O 1
ATOM 544 N N . GLY A 1 68 ? 54.719 -7.023 -10.484 1 80.88 68 GLY A N 1
ATOM 545 C CA . GLY A 1 68 ? 53.906 -8.227 -10.609 1 80.88 68 GLY A CA 1
ATOM 546 C C . GLY A 1 68 ? 52.969 -8.195 -11.812 1 80.88 68 GLY A C 1
ATOM 547 O O . GLY A 1 68 ? 52.906 -7.195 -12.523 1 80.88 68 GLY A O 1
ATOM 548 N N . THR A 1 69 ? 52.531 -9.359 -12.148 1 83.62 69 THR A N 1
ATOM 549 C CA . THR A 1 69 ? 51.531 -9.562 -13.219 1 83.62 69 THR A CA 1
ATOM 550 C C . THR A 1 69 ? 50.25 -10.172 -12.664 1 83.62 69 THR A C 1
ATOM 552 O O . THR A 1 69 ? 50.312 -11.125 -11.875 1 83.62 69 THR A O 1
ATOM 555 N N . VAL A 1 70 ? 49.25 -9.531 -12.938 1 81.25 70 VAL A N 1
ATOM 556 C CA . VAL A 1 70 ? 47.906 -10.047 -12.602 1 81.25 70 VAL A CA 1
ATOM 557 C C . VAL A 1 70 ? 47.25 -10.656 -13.836 1 81.25 70 VAL A C 1
ATOM 559 O O . VAL A 1 70 ? 47.062 -9.969 -14.844 1 81.25 70 VAL A O 1
ATOM 562 N N . VAL A 1 71 ? 47 -11.867 -13.766 1 78.88 71 VAL A N 1
ATOM 563 C CA . VAL A 1 71 ? 46.375 -12.578 -14.875 1 78.88 71 VAL A CA 1
ATOM 564 C C . VAL A 1 71 ? 45.125 -13.289 -14.383 1 78.88 71 VAL A C 1
ATOM 566 O O . VAL A 1 71 ? 44.938 -13.492 -13.172 1 78.88 71 VAL A O 1
ATOM 569 N N . ASP A 1 72 ? 44.281 -13.523 -15.352 1 69.44 72 ASP A N 1
ATOM 570 C CA . ASP A 1 72 ? 43.125 -14.352 -15 1 69.44 72 ASP A CA 1
ATOM 571 C C . ASP A 1 72 ? 43.469 -15.836 -15.102 1 69.44 72 ASP A C 1
ATOM 573 O O . ASP A 1 72 ? 44.625 -16.203 -15.352 1 69.44 72 ASP A O 1
ATOM 577 N N . GLU A 1 73 ? 42.562 -16.719 -14.773 1 66.25 73 GLU A N 1
ATOM 578 C CA . GLU A 1 73 ? 42.781 -18.156 -14.742 1 66.25 73 GLU A CA 1
ATOM 579 C C . GLU A 1 73 ? 43.281 -18.656 -16.094 1 66.25 73 GLU A C 1
ATOM 581 O O . GLU A 1 73 ? 43.938 -19.703 -16.156 1 66.25 73 GLU A O 1
ATOM 586 N N . GLN A 1 74 ? 43 -17.953 -17.062 1 61.72 74 GLN A N 1
ATOM 587 C CA . GLN A 1 74 ? 43.438 -18.359 -18.406 1 61.72 74 GLN A CA 1
ATOM 588 C C . GLN A 1 74 ? 44.812 -17.766 -18.734 1 61.72 74 GLN A C 1
ATOM 590 O O . GLN A 1 74 ? 45.312 -17.938 -19.844 1 61.72 74 GLN A O 1
ATOM 595 N N . GLY A 1 75 ? 45.281 -17.094 -17.891 1 66.5 75 GLY A N 1
ATOM 596 C CA . GLY A 1 75 ? 46.625 -16.516 -18.078 1 66.5 75 GLY A CA 1
ATOM 597 C C . GLY A 1 75 ? 46.594 -15.18 -18.781 1 66.5 75 GLY A C 1
ATOM 598 O O . GLY A 1 75 ? 47.656 -14.656 -19.172 1 66.5 75 GLY A O 1
ATOM 599 N N . GLU A 1 76 ? 45.406 -14.727 -19.016 1 70.5 76 GLU A N 1
ATOM 600 C CA . GLU A 1 76 ? 45.312 -13.422 -19.656 1 70.5 76 GLU A CA 1
ATOM 601 C C . GLU A 1 76 ? 45.5 -12.289 -18.656 1 70.5 76 GLU A C 1
ATOM 603 O O . GLU A 1 76 ? 45.031 -12.375 -17.516 1 70.5 76 GLU A O 1
ATOM 608 N N . PRO A 1 77 ? 46.094 -11.242 -19.25 1 73.38 77 PRO A N 1
ATOM 609 C CA . PRO A 1 77 ? 46.312 -10.117 -18.328 1 73.38 77 PRO A CA 1
ATOM 610 C C . PRO A 1 77 ? 45 -9.484 -17.859 1 73.38 77 PRO A C 1
ATOM 612 O O . PRO A 1 77 ? 44.094 -9.266 -18.656 1 73.38 77 PRO A O 1
ATOM 615 N N . VAL A 1 78 ? 44.812 -9.414 -16.609 1 75.75 78 VAL A N 1
ATOM 616 C CA . VAL A 1 78 ? 43.719 -8.656 -16.047 1 75.75 78 VAL A CA 1
ATOM 617 C C . VAL A 1 78 ? 44.062 -7.168 -16.047 1 75.75 78 VAL A C 1
ATOM 619 O O . VAL A 1 78 ? 44.875 -6.715 -15.234 1 75.75 78 VAL A O 1
ATOM 622 N N . ILE A 1 79 ? 43.406 -6.598 -17.031 1 68.12 79 ILE A N 1
ATOM 623 C CA . ILE A 1 79 ? 43.719 -5.188 -17.25 1 68.12 79 ILE A CA 1
ATOM 624 C C . ILE A 1 79 ? 42.875 -4.324 -16.297 1 68.12 79 ILE A C 1
ATOM 626 O O . ILE A 1 79 ? 41.656 -4.496 -16.219 1 68.12 79 ILE A O 1
ATOM 630 N N . GLY A 1 80 ? 43.5 -3.436 -15.586 1 67.94 80 GLY A N 1
ATOM 631 C CA . GLY A 1 80 ? 42.812 -2.479 -14.742 1 67.94 80 GLY A CA 1
ATOM 632 C C . GLY A 1 80 ? 42.5 -3.025 -13.367 1 67.94 80 GLY A C 1
ATOM 633 O O . GLY A 1 80 ? 41.625 -2.484 -12.664 1 67.94 80 GLY A O 1
ATOM 634 N N . ALA A 1 81 ? 43.031 -4.109 -13 1 77.12 81 ALA A N 1
ATOM 635 C CA . ALA A 1 81 ? 42.844 -4.613 -11.641 1 77.12 81 ALA A CA 1
ATOM 636 C C . ALA A 1 81 ? 43.469 -3.666 -10.617 1 77.12 81 ALA A C 1
ATOM 638 O O . ALA A 1 81 ? 44.562 -3.152 -10.812 1 77.12 81 ALA A O 1
ATOM 639 N N . SER A 1 82 ? 42.781 -3.525 -9.617 1 76.06 82 SER A N 1
ATOM 640 C CA . SER A 1 82 ? 43.312 -2.711 -8.531 1 76.06 82 SER A CA 1
ATOM 641 C C . SER A 1 82 ? 44.281 -3.506 -7.668 1 76.06 82 SER A C 1
ATOM 643 O O . SER A 1 82 ? 43.969 -4.605 -7.211 1 76.06 82 SER A O 1
ATOM 645 N N . VAL A 1 83 ? 45.562 -3.027 -7.586 1 79.75 83 VAL A N 1
ATOM 646 C CA . VAL A 1 83 ? 46.594 -3.6 -6.727 1 79.75 83 VAL A CA 1
ATOM 647 C C . VAL A 1 83 ? 46.938 -2.619 -5.609 1 79.75 83 VAL A C 1
ATOM 649 O O . VAL A 1 83 ? 47.562 -1.578 -5.855 1 79.75 83 VAL A O 1
ATOM 652 N N . VAL A 1 84 ? 46.5 -3.021 -4.438 1 77.25 84 VAL A N 1
ATOM 653 C CA . VAL A 1 84 ? 46.75 -2.098 -3.334 1 77.25 84 VAL A CA 1
ATOM 654 C C . VAL A 1 84 ? 47.406 -2.838 -2.172 1 77.25 84 VAL A C 1
ATOM 656 O O . VAL A 1 84 ? 47.344 -4.066 -2.096 1 77.25 84 VAL A O 1
ATOM 659 N N . LEU A 1 85 ? 48.156 -2.094 -1.274 1 75.94 85 LEU A N 1
ATOM 660 C CA . LEU A 1 85 ? 48.688 -2.668 -0.053 1 75.94 85 LEU A CA 1
ATOM 661 C C . LEU A 1 85 ? 47.594 -2.99 0.946 1 75.94 85 LEU A C 1
ATOM 663 O O . LEU A 1 85 ? 46.656 -2.217 1.099 1 75.94 85 LEU A O 1
ATOM 667 N N . LYS A 1 86 ? 47.625 -4.211 1.538 1 73.19 86 LYS A N 1
ATOM 668 C CA . LYS A 1 86 ? 46.625 -4.609 2.543 1 73.19 86 LYS A CA 1
ATOM 669 C C . LYS A 1 86 ? 46.625 -3.646 3.725 1 73.19 86 LYS A C 1
ATOM 671 O O . LYS A 1 86 ? 45.594 -3.312 4.262 1 73.19 86 LYS A O 1
ATOM 676 N N . SER A 1 87 ? 47.844 -3.252 4.195 1 64.44 87 SER A N 1
ATOM 677 C CA . SER A 1 87 ? 48 -2.414 5.379 1 64.44 87 SER A CA 1
ATOM 678 C C . SER A 1 87 ? 47.562 -0.984 5.109 1 64.44 87 SER A C 1
ATOM 680 O O . SER A 1 87 ? 47.156 -0.276 6.027 1 64.44 87 SER A O 1
ATOM 682 N N . ASP A 1 88 ? 47.75 -0.527 3.881 1 65 88 ASP A N 1
ATOM 683 C CA . ASP A 1 88 ? 47.406 0.829 3.463 1 65 88 ASP A CA 1
ATOM 684 C C . ASP A 1 88 ? 46.781 0.834 2.064 1 65 88 ASP A C 1
ATOM 686 O O . ASP A 1 88 ? 47.5 0.926 1.067 1 65 88 ASP A O 1
ATOM 690 N N . ARG A 1 89 ? 45.594 0.746 1.834 1 59.03 89 ARG A N 1
ATOM 691 C CA . ARG A 1 89 ? 44.906 0.519 0.572 1 59.03 89 ARG A CA 1
ATOM 692 C C . ARG A 1 89 ? 44.906 1.776 -0.29 1 59.03 89 ARG A C 1
ATOM 694 O O . ARG A 1 89 ? 44.438 1.756 -1.43 1 59.03 89 ARG A O 1
ATOM 701 N N . THR A 1 90 ? 45.375 2.826 0.322 1 62.25 90 THR A N 1
ATOM 702 C CA . THR A 1 90 ? 45.5 4.051 -0.461 1 62.25 90 THR A CA 1
ATOM 703 C C . THR A 1 90 ? 46.75 3.994 -1.345 1 62.25 90 THR A C 1
ATOM 705 O O . THR A 1 90 ? 46.906 4.805 -2.262 1 62.25 90 THR A O 1
ATOM 708 N N . LYS A 1 91 ? 47.656 3.07 -1.044 1 67.88 91 LYS A N 1
ATOM 709 C CA . LYS A 1 91 ? 48.875 2.848 -1.819 1 67.88 91 LYS A CA 1
ATOM 710 C C . LYS A 1 91 ? 48.719 1.658 -2.76 1 67.88 91 LYS A C 1
ATOM 712 O O . LYS A 1 91 ? 48.562 0.519 -2.311 1 67.88 91 LYS A O 1
ATOM 717 N N . GLY A 1 92 ? 48.438 1.955 -3.885 1 72.69 92 GLY A N 1
ATOM 718 C CA . GLY A 1 92 ? 48.344 0.886 -4.863 1 72.69 92 GLY A CA 1
ATOM 719 C C . GLY A 1 92 ? 48.406 1.38 -6.297 1 72.69 92 GLY A C 1
ATOM 720 O O . GLY A 1 92 ? 48.75 2.533 -6.547 1 72.69 92 GLY A O 1
ATOM 721 N N . THR A 1 93 ? 48.375 0.516 -7.172 1 75.12 93 THR A N 1
ATOM 722 C CA . THR A 1 93 ? 48.375 0.736 -8.617 1 75.12 93 THR A CA 1
ATOM 723 C C . THR A 1 93 ? 47.344 -0.135 -9.305 1 75.12 93 THR A C 1
ATOM 725 O O . THR A 1 93 ? 46.625 -0.901 -8.648 1 75.12 93 THR A O 1
ATOM 728 N N . VAL A 1 94 ? 47.156 0.143 -10.539 1 77.81 94 VAL A N 1
ATOM 729 C CA . VAL A 1 94 ? 46.312 -0.715 -11.367 1 77.81 94 VAL A CA 1
ATOM 730 C C . VAL A 1 94 ? 47.156 -1.416 -12.422 1 77.81 94 VAL A C 1
ATOM 732 O O . VAL A 1 94 ? 48.188 -0.896 -12.828 1 77.81 94 VAL A O 1
ATOM 735 N N . THR A 1 95 ? 46.75 -2.555 -12.766 1 78.62 95 THR A N 1
ATOM 736 C CA . THR A 1 95 ? 47.5 -3.309 -13.766 1 78.62 95 THR A CA 1
ATOM 737 C C . THR A 1 95 ? 47.375 -2.645 -15.141 1 78.62 95 THR A C 1
ATOM 739 O O . THR A 1 95 ? 46.375 -1.996 -15.445 1 78.62 95 THR A O 1
ATOM 742 N N . ASP A 1 96 ? 48.469 -2.738 -15.883 1 73.31 96 ASP A N 1
ATOM 743 C CA . ASP A 1 96 ? 48.531 -2.176 -17.234 1 73.31 96 ASP A CA 1
ATOM 744 C C . ASP A 1 96 ? 47.938 -3.152 -18.25 1 73.31 96 ASP A C 1
ATOM 746 O O . ASP A 1 96 ? 47.312 -4.145 -17.875 1 73.31 96 ASP A O 1
ATOM 750 N N . MET A 1 97 ? 48.094 -2.885 -19.531 1 70.81 97 MET A N 1
ATOM 751 C CA . MET A 1 97 ? 47.5 -3.648 -20.625 1 70.81 97 MET A CA 1
ATOM 752 C C . MET A 1 97 ? 48.062 -5.074 -20.656 1 70.81 97 MET A C 1
ATOM 754 O O . MET A 1 97 ? 47.438 -5.965 -21.25 1 70.81 97 MET A O 1
ATOM 758 N N . ASP A 1 98 ? 49.125 -5.262 -20.109 1 75 98 ASP A N 1
ATOM 759 C CA . ASP A 1 98 ? 49.719 -6.598 -20.031 1 75 98 ASP A CA 1
ATOM 760 C C . ASP A 1 98 ? 49.469 -7.234 -18.672 1 75 98 ASP A C 1
ATOM 762 O O . ASP A 1 98 ? 50.062 -8.258 -18.344 1 75 98 ASP A O 1
ATOM 766 N N . GLY A 1 99 ? 48.625 -6.609 -17.875 1 77.62 99 GLY A N 1
ATOM 767 C CA . GLY A 1 99 ? 48.312 -7.082 -16.531 1 77.62 99 GLY A CA 1
ATOM 768 C C . GLY A 1 99 ? 49.438 -6.809 -15.531 1 77.62 99 GLY A C 1
ATOM 769 O O . GLY A 1 99 ? 49.438 -7.352 -14.422 1 77.62 99 GLY A O 1
ATOM 770 N N . LYS A 1 100 ? 50.406 -6.117 -15.945 1 80.06 100 LYS A N 1
ATOM 771 C CA . LYS A 1 100 ? 51.562 -5.883 -15.094 1 80.06 100 LYS A CA 1
ATOM 772 C C . LYS A 1 100 ? 51.344 -4.672 -14.195 1 80.06 100 LYS A C 1
ATOM 774 O O . LYS A 1 100 ? 50.625 -3.744 -14.555 1 80.06 100 LYS A O 1
ATOM 779 N N . PHE A 1 101 ? 51.938 -4.797 -12.992 1 79.69 101 PHE A N 1
ATOM 780 C CA . PHE A 1 101 ? 51.938 -3.648 -12.102 1 79.69 101 PHE A CA 1
ATOM 781 C C . PHE A 1 101 ? 53.312 -3.48 -11.445 1 79.69 101 PHE A C 1
ATOM 783 O O . PHE A 1 101 ? 54.062 -4.445 -11.328 1 79.69 101 PHE A O 1
ATOM 790 N N . THR A 1 102 ? 53.719 -2.195 -11.32 1 78.56 102 THR A N 1
ATOM 791 C CA . THR A 1 102 ? 54.906 -1.864 -10.57 1 78.56 102 THR A CA 1
ATOM 792 C C . THR A 1 102 ? 54.625 -0.779 -9.539 1 78.56 102 THR A C 1
ATOM 794 O O . THR A 1 102 ? 53.969 0.223 -9.844 1 78.56 102 THR A O 1
ATOM 797 N N . PHE A 1 103 ? 54.844 -1.115 -8.281 1 73.94 103 PHE A N 1
ATOM 798 C CA . PHE A 1 103 ? 54.844 0.012 -7.359 1 73.94 103 PHE A CA 1
ATOM 799 C C . PHE A 1 103 ? 55.688 -0.278 -6.129 1 73.94 103 PHE A C 1
ATOM 801 O O . PHE A 1 103 ? 56 -1.435 -5.848 1 73.94 103 PHE A O 1
ATOM 808 N N . ALA A 1 104 ? 56.156 0.712 -5.449 1 73.38 104 ALA A N 1
ATOM 809 C CA . ALA A 1 104 ? 57.031 0.58 -4.289 1 73.38 104 ALA A CA 1
ATOM 810 C C . ALA A 1 104 ? 56.25 0.163 -3.053 1 73.38 104 ALA A C 1
ATOM 812 O O . ALA A 1 104 ? 55.25 0.804 -2.697 1 73.38 104 ALA A O 1
ATOM 813 N N . ALA A 1 105 ? 56.5 -1.082 -2.494 1 71.38 105 ALA A N 1
ATOM 814 C CA . ALA A 1 105 ? 55.812 -1.576 -1.297 1 71.38 105 ALA A CA 1
ATOM 815 C C . ALA A 1 105 ? 56.812 -2.139 -0.296 1 71.38 105 ALA A C 1
ATOM 817 O O . ALA A 1 105 ? 57.875 -2.646 -0.684 1 71.38 105 ALA A O 1
ATOM 818 N N . PRO A 1 106 ? 56.594 -2.029 1.014 1 72.94 106 PRO A N 1
ATOM 819 C CA . PRO A 1 106 ? 57.469 -2.697 1.984 1 72.94 106 PRO A CA 1
ATOM 820 C C . PRO A 1 106 ? 57.438 -4.219 1.86 1 72.94 106 PRO A C 1
ATOM 822 O O . PRO A 1 106 ? 56.406 -4.785 1.499 1 72.94 106 PRO A O 1
ATOM 825 N N . THR A 1 107 ? 58.5 -4.906 1.975 1 66.19 107 THR A N 1
ATOM 826 C CA . THR A 1 107 ? 58.656 -6.344 1.761 1 66.19 107 THR A CA 1
ATOM 827 C C . THR A 1 107 ? 57.75 -7.133 2.699 1 66.19 107 THR A C 1
ATOM 829 O O . THR A 1 107 ? 57.344 -8.25 2.373 1 66.19 107 THR A O 1
ATOM 832 N N . ASN A 1 108 ? 57.406 -6.707 3.832 1 67.19 108 ASN A N 1
ATOM 833 C CA . ASN A 1 108 ? 56.625 -7.48 4.793 1 67.19 108 ASN A CA 1
ATOM 834 C C . ASN A 1 108 ? 55.125 -7.148 4.707 1 67.19 108 ASN A C 1
ATOM 836 O O . ASN A 1 108 ? 54.375 -7.328 5.676 1 67.19 108 ASN A O 1
ATOM 840 N N . GLU A 1 109 ? 54.688 -6.852 3.494 1 70.94 109 GLU A N 1
ATOM 841 C CA . GLU A 1 109 ? 53.281 -6.477 3.354 1 70.94 109 GLU A CA 1
ATOM 842 C C . GLU A 1 109 ? 52.562 -7.375 2.352 1 70.94 109 GLU A C 1
ATOM 844 O O . GLU A 1 109 ? 53.188 -8.195 1.681 1 70.94 109 GLU A O 1
ATOM 849 N N . ARG A 1 110 ? 51.156 -7.234 2.346 1 79.25 110 ARG A N 1
ATOM 850 C CA . ARG A 1 110 ? 50.375 -7.953 1.364 1 79.25 110 ARG A CA 1
ATOM 851 C C . ARG A 1 110 ? 49.688 -6.992 0.406 1 79.25 110 ARG A C 1
ATOM 853 O O . ARG A 1 110 ? 49.344 -5.863 0.78 1 79.25 110 ARG A O 1
ATOM 860 N N . LEU A 1 111 ? 49.625 -7.547 -0.789 1 78.19 111 LEU A N 1
ATOM 861 C CA . LEU A 1 111 ? 48.875 -6.836 -1.816 1 78.19 111 LEU A CA 1
ATOM 862 C C . LEU A 1 111 ? 47.438 -7.332 -1.881 1 78.19 111 LEU A C 1
ATOM 864 O O . LEU A 1 111 ? 47.156 -8.531 -1.75 1 78.19 111 LEU A O 1
ATOM 868 N N . VAL A 1 112 ? 46.594 -6.422 -1.964 1 77.94 112 VAL A N 1
ATOM 869 C CA . VAL A 1 112 ? 45.188 -6.738 -2.25 1 77.94 112 VAL A CA 1
ATOM 870 C C . VAL A 1 112 ? 44.844 -6.375 -3.695 1 77.94 112 VAL A C 1
ATOM 872 O O . VAL A 1 112 ? 44.969 -5.211 -4.09 1 77.94 112 VAL A O 1
ATOM 875 N N . ILE A 1 113 ? 44.594 -7.395 -4.512 1 76.69 113 ILE A N 1
ATOM 876 C CA . ILE A 1 113 ? 44.25 -7.227 -5.922 1 76.69 113 ILE A CA 1
ATOM 877 C C . ILE A 1 113 ? 42.781 -7.477 -6.141 1 76.69 113 ILE A C 1
ATOM 879 O O . ILE A 1 113 ? 42.25 -8.523 -5.758 1 76.69 113 ILE A O 1
ATOM 883 N N . SER A 1 114 ? 42.094 -6.496 -6.621 1 73.62 114 SER A N 1
ATOM 884 C CA . SER A 1 114 ? 40.688 -6.633 -6.859 1 73.62 114 SER A CA 1
ATOM 885 C C . SER A 1 114 ? 40.312 -6.215 -8.281 1 73.62 114 SER A C 1
ATOM 887 O O . SER A 1 114 ? 40.969 -5.359 -8.875 1 73.62 114 SER A O 1
ATOM 889 N N . TYR A 1 115 ? 39.438 -7.012 -8.938 1 66 115 TYR A N 1
ATOM 890 C CA . TYR A 1 115 ? 38.906 -6.746 -10.266 1 66 115 TYR A CA 1
ATOM 891 C C . TYR A 1 115 ? 37.438 -7.184 -10.359 1 66 115 TYR A C 1
ATOM 893 O O . TYR A 1 115 ? 37.062 -8.195 -9.773 1 66 115 TYR A O 1
ATOM 901 N N . MET A 1 116 ? 36.719 -6.328 -11.102 1 55.88 116 MET A N 1
ATOM 902 C CA . MET A 1 116 ? 35.312 -6.621 -11.25 1 55.88 116 MET A CA 1
ATOM 903 C C . MET A 1 116 ? 35.094 -8.031 -11.797 1 55.88 116 MET A C 1
ATOM 905 O O . MET A 1 116 ? 35.688 -8.398 -12.828 1 55.88 116 MET A O 1
ATOM 909 N N . GLY A 1 117 ? 34.219 -8.812 -11.203 1 54.94 117 GLY A N 1
ATOM 910 C CA . GLY A 1 117 ? 33.875 -10.156 -11.617 1 54.94 117 GLY A CA 1
ATOM 911 C C . GLY A 1 117 ? 34.875 -11.203 -11.148 1 54.94 117 GLY A C 1
ATOM 912 O O . GLY A 1 117 ? 34.719 -12.391 -11.461 1 54.94 117 GLY A O 1
ATOM 913 N N . MET A 1 118 ? 36 -10.68 -10.508 1 63.69 118 MET A N 1
ATOM 914 C CA . MET A 1 118 ? 37 -11.625 -10.031 1 63.69 118 MET A CA 1
ATOM 915 C C . MET A 1 118 ? 37.188 -11.516 -8.523 1 63.69 118 MET A C 1
ATOM 917 O O . MET A 1 118 ? 36.938 -10.461 -7.938 1 63.69 118 MET A O 1
ATOM 921 N N . ALA A 1 119 ? 37.438 -12.625 -7.852 1 64.31 119 ALA A N 1
ATOM 922 C CA . ALA A 1 119 ? 37.625 -12.68 -6.406 1 64.31 119 ALA A CA 1
ATOM 923 C C . ALA A 1 119 ? 38.844 -11.867 -5.996 1 64.31 119 ALA A C 1
ATOM 925 O O . ALA A 1 119 ? 39.938 -12 -6.594 1 64.31 119 ALA A O 1
ATOM 926 N N . THR A 1 120 ? 38.688 -11.039 -5.023 1 68.31 120 THR A N 1
ATOM 927 C CA . THR A 1 120 ? 39.812 -10.266 -4.508 1 68.31 120 THR A CA 1
ATOM 928 C C . THR A 1 120 ? 40.875 -11.195 -3.959 1 68.31 120 THR A C 1
ATOM 930 O O . THR A 1 120 ? 40.594 -12.156 -3.246 1 68.31 120 THR A O 1
ATOM 933 N N . GLN A 1 121 ? 42.125 -11.07 -4.363 1 70.38 121 GLN A N 1
ATOM 934 C CA . GLN A 1 121 ? 43.25 -11.891 -3.914 1 70.38 121 GLN A CA 1
ATOM 935 C C . GLN A 1 121 ? 44.219 -11.07 -3.078 1 70.38 121 GLN A C 1
ATOM 937 O O . GLN A 1 121 ? 44.531 -9.93 -3.414 1 70.38 121 GLN A O 1
ATOM 942 N N . GLU A 1 122 ? 44.594 -11.617 -1.901 1 74.94 122 GLU A N 1
ATOM 943 C CA . GLU A 1 122 ? 45.688 -11.039 -1.113 1 74.94 122 GLU A CA 1
ATOM 944 C C . GLU A 1 122 ? 47 -11.82 -1.312 1 74.94 122 GLU A C 1
ATOM 946 O O . GLU A 1 122 ? 47.031 -13.031 -1.11 1 74.94 122 GLU A O 1
ATOM 951 N N . VAL A 1 123 ? 48.031 -11.164 -1.734 1 77.38 123 VAL A N 1
ATOM 952 C CA . VAL A 1 123 ? 49.312 -11.844 -1.976 1 77.38 123 VAL A CA 1
ATOM 953 C C . VAL A 1 123 ? 50.438 -11.109 -1.252 1 77.38 123 VAL A C 1
ATOM 955 O O . VAL A 1 123 ? 50.375 -9.883 -1.111 1 77.38 123 VAL A O 1
ATOM 958 N N . ALA A 1 124 ? 51.312 -11.812 -0.671 1 75.44 124 ALA A N 1
ATOM 959 C CA . ALA A 1 124 ? 52.469 -11.219 -0.004 1 75.44 124 ALA A CA 1
ATOM 960 C C . ALA A 1 124 ? 53.375 -10.469 -0.999 1 75.44 124 ALA A C 1
ATOM 962 O O . ALA A 1 124 ? 53.531 -10.898 -2.143 1 75.44 124 ALA A O 1
ATOM 963 N N . VAL A 1 125 ? 53.938 -9.406 -0.656 1 75.69 125 VAL A N 1
ATOM 964 C CA . VAL A 1 125 ? 54.844 -8.586 -1.471 1 75.69 125 VAL A CA 1
ATOM 965 C C . VAL A 1 125 ? 56.125 -9.359 -1.771 1 75.69 125 VAL A C 1
ATOM 967 O O . VAL A 1 125 ? 56.75 -9.914 -0.865 1 75.69 125 VAL A O 1
ATOM 970 N N . SER A 1 126 ? 56.406 -9.68 -3.027 1 74.75 126 SER A N 1
ATOM 971 C CA . SER A 1 126 ? 57.688 -10.219 -3.496 1 74.75 126 SER A CA 1
ATOM 972 C C . SER A 1 126 ? 58.188 -9.477 -4.73 1 74.75 126 SER A C 1
ATOM 974 O O . SER A 1 126 ? 57.438 -8.672 -5.316 1 74.75 126 SER A O 1
ATOM 976 N N . SER A 1 127 ? 59.531 -9.57 -5.105 1 71.44 127 SER A N 1
ATOM 977 C CA . SER A 1 127 ? 60.125 -8.836 -6.215 1 71.44 127 SER A CA 1
ATOM 978 C C . SER A 1 127 ? 59.406 -9.109 -7.523 1 71.44 127 SER A C 1
ATOM 980 O O . SER A 1 127 ? 59.281 -8.227 -8.375 1 71.44 127 SER A O 1
ATOM 982 N N . ASN A 1 128 ? 58.844 -10.289 -7.734 1 71.5 128 ASN A N 1
ATOM 983 C CA . ASN A 1 128 ? 58.062 -10.688 -8.906 1 71.5 128 ASN A CA 1
ATOM 984 C C . ASN A 1 128 ? 56.812 -11.453 -8.508 1 71.5 128 ASN A C 1
ATOM 986 O O . ASN A 1 128 ? 56.875 -12.672 -8.297 1 71.5 128 ASN A O 1
ATOM 990 N N . VAL A 1 129 ? 55.719 -10.742 -8.367 1 74.56 129 VAL A N 1
ATOM 991 C CA . VAL A 1 129 ? 54.469 -11.367 -7.895 1 74.56 129 VAL A CA 1
ATOM 992 C C . VAL A 1 129 ? 53.562 -11.703 -9.086 1 74.56 129 VAL A C 1
ATOM 994 O O . VAL A 1 129 ? 53.312 -10.844 -9.922 1 74.56 129 VAL A O 1
ATOM 997 N N . LYS A 1 130 ? 53.25 -12.953 -9.328 1 78 130 LYS A N 1
ATOM 998 C CA . LYS A 1 130 ? 52.219 -13.367 -10.273 1 78 130 LYS A CA 1
ATOM 999 C C . LYS A 1 130 ? 50.938 -13.703 -9.547 1 78 130 LYS A C 1
ATOM 1001 O O . LYS A 1 130 ? 50.906 -14.586 -8.688 1 78 130 LYS A O 1
ATOM 1006 N N . VAL A 1 131 ? 49.969 -12.93 -9.781 1 76.25 131 VAL A N 1
ATOM 1007 C CA . VAL A 1 131 ? 48.656 -13.156 -9.172 1 76.25 131 VAL A CA 1
ATOM 1008 C C . VAL A 1 131 ? 47.656 -13.656 -10.219 1 76.25 131 VAL A C 1
ATOM 1010 O O . VAL A 1 131 ? 47.5 -13.039 -11.281 1 76.25 131 VAL A O 1
ATOM 1013 N N . VAL A 1 132 ? 47.094 -14.758 -10.055 1 73.12 132 VAL A N 1
ATOM 1014 C CA . VAL A 1 132 ? 46.031 -15.281 -10.891 1 73.12 132 VAL A CA 1
ATOM 1015 C C . VAL A 1 132 ? 44.688 -14.969 -10.25 1 73.12 132 VAL A C 1
ATOM 1017 O O . VAL A 1 132 ? 44.344 -15.492 -9.188 1 73.12 132 VAL A O 1
ATOM 1020 N N . MET A 1 133 ? 44 -14.055 -10.898 1 71.12 133 MET A N 1
ATOM 1021 C CA . MET A 1 133 ? 42.656 -13.695 -10.414 1 71.12 133 MET A CA 1
ATOM 1022 C C . MET A 1 133 ? 41.625 -14.727 -10.844 1 71.12 133 MET A C 1
ATOM 1024 O O . MET A 1 133 ? 41.688 -15.234 -11.969 1 71.12 133 MET A O 1
ATOM 1028 N N . VAL A 1 134 ? 40.875 -15.102 -9.898 1 62.03 134 VAL A N 1
ATOM 1029 C CA . VAL A 1 134 ? 39.812 -16.062 -10.164 1 62.03 134 VAL A CA 1
ATOM 1030 C C . VAL A 1 134 ? 38.469 -15.336 -10.227 1 62.03 134 VAL A C 1
ATOM 1032 O O . VAL A 1 134 ? 38.219 -14.383 -9.477 1 62.03 134 VAL A O 1
ATOM 1035 N N . ALA A 1 135 ? 37.656 -15.578 -11.234 1 53.38 135 ALA A N 1
ATOM 1036 C CA . ALA A 1 135 ? 36.344 -14.961 -11.398 1 53.38 135 ALA A CA 1
ATOM 1037 C C . ALA A 1 135 ? 35.5 -15.102 -10.125 1 53.38 135 ALA A C 1
ATOM 1039 O O . ALA A 1 135 ? 35.531 -16.156 -9.477 1 53.38 135 ALA A O 1
ATOM 1040 N N . ASP A 1 136 ? 34.938 -14.008 -9.688 1 51.22 136 ASP A N 1
ATOM 1041 C CA . ASP A 1 136 ? 34.031 -13.969 -8.531 1 51.22 136 ASP A CA 1
ATOM 1042 C C . ASP A 1 136 ? 33 -15.07 -8.609 1 51.22 136 ASP A C 1
ATOM 1044 O O . ASP A 1 136 ? 32.594 -15.625 -7.586 1 51.22 136 ASP A O 1
ATOM 1048 N N . SER A 1 137 ? 32.625 -15.344 -9.719 1 45.97 137 SER A N 1
ATOM 1049 C CA . SER A 1 137 ? 31.641 -16.406 -9.938 1 45.97 137 SER A CA 1
ATOM 1050 C C . SER A 1 137 ? 32.156 -17.75 -9.438 1 45.97 137 SER A C 1
ATOM 1052 O O . SER A 1 137 ? 31.391 -18.578 -8.953 1 45.97 137 SER A O 1
ATOM 1054 N N . LYS A 1 138 ? 33.438 -17.969 -9.664 1 45.69 138 LYS A N 1
ATOM 1055 C CA . LYS A 1 138 ? 33.969 -19.234 -9.203 1 45.69 138 LYS A CA 1
ATOM 1056 C C . LYS A 1 138 ? 34 -19.312 -7.68 1 45.69 138 LYS A C 1
ATOM 1058 O O . LYS A 1 138 ? 33.812 -20.391 -7.105 1 45.69 138 LYS A O 1
ATOM 1063 N N . MET A 1 139 ? 34.156 -18.203 -7.098 1 44.75 139 MET A N 1
ATOM 1064 C CA . MET A 1 139 ? 34.031 -18.172 -5.645 1 44.75 139 MET A CA 1
ATOM 1065 C C . MET A 1 139 ? 32.594 -18.391 -5.219 1 44.75 139 MET A C 1
ATOM 1067 O O . MET A 1 139 ? 32.344 -19.062 -4.223 1 44.75 139 MET A O 1
ATOM 1071 N N . LEU A 1 140 ? 31.703 -17.734 -5.852 1 45.81 140 LEU A N 1
ATOM 1072 C CA . LEU A 1 140 ? 30.281 -17.938 -5.59 1 45.81 140 LEU A CA 1
ATOM 1073 C C . LEU A 1 140 ? 29.906 -19.406 -5.793 1 45.81 140 LEU A C 1
ATOM 1075 O O . LEU A 1 140 ? 29.031 -19.922 -5.086 1 45.81 140 LEU A O 1
ATOM 1079 N N . ASP A 1 141 ? 30.609 -19.984 -6.789 1 50.91 141 ASP A N 1
ATOM 1080 C CA . ASP A 1 141 ? 30.328 -21.391 -7.074 1 50.91 141 ASP A CA 1
ATOM 1081 C C . ASP A 1 141 ? 30.828 -22.281 -5.941 1 50.91 141 ASP A C 1
ATOM 1083 O O . ASP A 1 141 ? 30.344 -23.422 -5.785 1 50.91 141 ASP A O 1
ATOM 1087 N N . GLU A 1 142 ? 31.562 -21.578 -5.105 1 65.69 142 GLU A N 1
ATOM 1088 C CA . GLU A 1 142 ? 32.094 -22.422 -4.035 1 65.69 142 GLU A CA 1
ATOM 1089 C C . GLU A 1 142 ? 31.312 -22.219 -2.736 1 65.69 142 GLU A C 1
ATOM 1091 O O . GLU A 1 142 ? 31.453 -23 -1.794 1 65.69 142 GLU A O 1
ATOM 1096 N N . LEU A 1 143 ? 30.469 -21.172 -2.783 1 76.81 143 LEU A N 1
ATOM 1097 C CA . LEU A 1 143 ? 29.672 -20.953 -1.592 1 76.81 143 LEU A CA 1
ATOM 1098 C C . LEU A 1 143 ? 28.188 -21.219 -1.875 1 76.81 143 LEU A C 1
ATOM 1100 O O . LEU A 1 143 ? 27.688 -20.906 -2.959 1 76.81 143 LEU A O 1
ATOM 1104 N N . VAL A 1 144 ? 27.656 -21.828 -0.938 1 82.75 144 VAL A N 1
ATOM 1105 C CA . VAL A 1 144 ? 26.234 -22.156 -1.051 1 82.75 144 VAL A CA 1
ATOM 1106 C C . VAL A 1 144 ? 25.469 -21.531 0.11 1 82.75 144 VAL A C 1
ATOM 1108 O O . VAL A 1 144 ? 25.906 -21.594 1.261 1 82.75 144 VAL A O 1
ATOM 1111 N N . ILE A 1 145 ? 24.406 -20.922 -0.289 1 83.81 145 ILE A N 1
ATOM 1112 C CA . ILE A 1 145 ? 23.547 -20.359 0.751 1 83.81 145 ILE A CA 1
ATOM 1113 C C . ILE A 1 145 ? 22.703 -21.469 1.381 1 83.81 145 ILE A C 1
ATOM 1115 O O . ILE A 1 145 ? 22.156 -22.312 0.675 1 83.81 145 ILE A O 1
ATOM 1119 N N . ILE A 1 146 ? 22.688 -21.453 2.645 1 84.38 146 ILE A N 1
ATOM 1120 C CA . ILE A 1 146 ? 21.828 -22.344 3.408 1 84.38 146 ILE A CA 1
ATOM 1121 C C . ILE A 1 146 ? 20.953 -21.531 4.352 1 84.38 146 ILE A C 1
ATOM 1123 O O . ILE A 1 146 ? 20.891 -20.312 4.254 1 84.38 146 ILE A O 1
ATOM 1127 N N . GLY A 1 147 ? 20.188 -22.203 5.102 1 83.94 147 GLY A N 1
ATOM 1128 C CA . GLY A 1 147 ? 19.344 -21.484 6.031 1 83.94 147 GLY A CA 1
ATOM 1129 C C . GLY A 1 147 ? 20.125 -20.641 7.023 1 83.94 147 GLY A C 1
ATOM 1130 O O . GLY A 1 147 ? 20.844 -21.188 7.867 1 83.94 147 GLY A O 1
ATOM 1131 N N . TYR A 1 148 ? 19.984 -19.438 6.949 1 86.12 148 TYR A N 1
ATOM 1132 C CA . TYR A 1 148 ? 20.562 -18.469 7.875 1 86.12 148 TYR A CA 1
ATOM 1133 C C . TYR A 1 148 ? 22.078 -18.484 7.801 1 86.12 148 TYR A C 1
ATOM 1135 O O . TYR A 1 148 ? 22.75 -18.328 8.82 1 86.12 148 TYR A O 1
ATOM 1143 N N . GLY A 1 149 ? 22.547 -18.891 6.602 1 81.69 149 GLY A N 1
ATOM 1144 C CA . GLY A 1 149 ? 24 -18.859 6.5 1 81.69 149 GLY A CA 1
ATOM 1145 C C . GLY A 1 149 ? 24.516 -19.219 5.117 1 81.69 149 GLY A C 1
ATOM 1146 O O . GLY A 1 149 ? 23.719 -19.406 4.188 1 81.69 149 GLY A O 1
ATOM 1147 N N . VAL A 1 150 ? 25.828 -19.141 5.039 1 82.56 150 VAL A N 1
ATOM 1148 C CA . VAL A 1 150 ? 26.547 -19.531 3.832 1 82.56 150 VAL A CA 1
ATOM 1149 C C . VAL A 1 150 ? 27.609 -20.562 4.18 1 82.56 150 VAL A C 1
ATOM 1151 O O . VAL A 1 150 ? 28.234 -20.5 5.238 1 82.56 150 VAL A O 1
ATOM 1154 N N . THR A 1 151 ? 27.688 -21.531 3.393 1 84 151 THR A N 1
ATOM 1155 C CA . THR A 1 151 ? 28.688 -22.562 3.602 1 84 151 THR A CA 1
ATOM 1156 C C . THR A 1 151 ? 29.391 -22.906 2.295 1 84 151 THR A C 1
ATOM 1158 O O . THR A 1 151 ? 28.875 -22.641 1.211 1 84 151 THR A O 1
ATOM 1161 N N . ALA A 1 152 ? 30.578 -23.344 2.484 1 84.19 152 ALA A N 1
ATOM 1162 C CA . ALA A 1 152 ? 31.297 -23.844 1.306 1 84.19 152 ALA A CA 1
ATOM 1163 C C . ALA A 1 152 ? 30.656 -25.125 0.791 1 84.19 152 ALA A C 1
ATOM 1165 O O . ALA A 1 152 ? 30.219 -25.969 1.579 1 84.19 152 ALA A O 1
ATOM 1166 N N . LYS A 1 153 ? 30.703 -25.297 -0.427 1 84.31 153 LYS A N 1
ATOM 1167 C CA . LYS A 1 153 ? 30.141 -26.484 -1.054 1 84.31 153 LYS A CA 1
ATOM 1168 C C . LYS A 1 153 ? 30.781 -27.75 -0.518 1 84.31 153 LYS A C 1
ATOM 1170 O O . LYS A 1 153 ? 30.109 -28.781 -0.35 1 84.31 153 LYS A O 1
ATOM 1175 N N . LYS A 1 154 ? 32.062 -27.688 -0.297 1 83.75 154 LYS A N 1
ATOM 1176 C CA . LYS A 1 154 ? 32.812 -28.844 0.166 1 83.75 154 LYS A CA 1
ATOM 1177 C C . LYS A 1 154 ? 32.375 -29.25 1.577 1 83.75 154 LYS A C 1
ATOM 1179 O O . LYS A 1 154 ? 32.531 -30.406 1.974 1 83.75 154 LYS A O 1
ATOM 1184 N N . ASP A 1 155 ? 31.812 -28.375 2.326 1 86.62 155 ASP A N 1
ATOM 1185 C CA . ASP A 1 155 ? 31.453 -28.641 3.715 1 86.62 155 ASP A CA 1
ATOM 1186 C C . ASP A 1 155 ? 29.984 -29.062 3.834 1 86.62 155 ASP A C 1
ATOM 1188 O O . ASP A 1 155 ? 29.516 -29.406 4.922 1 86.62 155 ASP A O 1
ATOM 1192 N N . LEU A 1 156 ? 29.359 -29.047 2.787 1 88.88 156 LEU A N 1
ATOM 1193 C CA . LEU A 1 156 ? 27.922 -29.344 2.791 1 88.88 156 LEU A CA 1
ATOM 1194 C C . LEU A 1 156 ? 27.688 -30.828 3.072 1 88.88 156 LEU A C 1
ATOM 1196 O O . LEU A 1 156 ? 28.328 -31.688 2.486 1 88.88 156 LEU A O 1
ATOM 1200 N N . THR A 1 157 ? 26.734 -31.125 3.914 1 91.5 157 THR A N 1
ATOM 1201 C CA . THR A 1 157 ? 26.406 -32.5 4.25 1 91.5 157 THR A CA 1
ATOM 1202 C C . THR A 1 157 ? 25 -32.844 3.793 1 91.5 157 THR A C 1
ATOM 1204 O O . THR A 1 157 ? 24.641 -34.031 3.711 1 91.5 157 THR A O 1
ATOM 1207 N N . GLY A 1 158 ? 24.172 -31.906 3.529 1 90.25 158 GLY A N 1
ATOM 1208 C CA . GLY A 1 158 ? 22.812 -32.125 3.092 1 90.25 158 GLY A CA 1
ATOM 1209 C C . GLY A 1 158 ? 22.656 -32.125 1.582 1 90.25 158 GLY A C 1
ATOM 1210 O O . GLY A 1 158 ? 23.625 -31.922 0.855 1 90.25 158 GLY A O 1
ATOM 1211 N N . ALA A 1 159 ? 21.422 -32.438 1.165 1 92.5 159 ALA A N 1
ATOM 1212 C CA . ALA A 1 159 ? 21.109 -32.406 -0.26 1 92.5 159 ALA A CA 1
ATOM 1213 C C . ALA A 1 159 ? 20.656 -31.016 -0.688 1 92.5 159 ALA A C 1
ATOM 1215 O O . ALA A 1 159 ? 19.531 -30.594 -0.402 1 92.5 159 ALA A O 1
ATOM 1216 N N . VAL A 1 160 ? 21.5 -30.359 -1.396 1 91.44 160 VAL A N 1
ATOM 1217 C CA . VAL A 1 160 ? 21.25 -28.984 -1.825 1 91.44 160 VAL A CA 1
ATOM 1218 C C . VAL A 1 160 ? 21.641 -28.828 -3.293 1 91.44 160 VAL A C 1
ATOM 1220 O O . VAL A 1 160 ? 22.609 -29.438 -3.756 1 91.44 160 VAL A O 1
ATOM 1223 N N . ALA A 1 161 ? 20.797 -28.094 -3.998 1 91.44 161 ALA A N 1
ATOM 1224 C CA . ALA A 1 161 ? 21.109 -27.75 -5.383 1 91.44 161 ALA A CA 1
ATOM 1225 C C . ALA A 1 161 ? 21.109 -26.234 -5.59 1 91.44 161 ALA A C 1
ATOM 1227 O O . ALA A 1 161 ? 20.266 -25.531 -5.035 1 91.44 161 ALA A O 1
ATOM 1228 N N . THR A 1 162 ? 22.062 -25.766 -6.316 1 89.88 162 THR A N 1
ATOM 1229 C CA . THR A 1 162 ? 22.156 -24.344 -6.578 1 89.88 162 THR A CA 1
ATOM 1230 C C . THR A 1 162 ? 22.031 -24.047 -8.07 1 89.88 162 THR A C 1
ATOM 1232 O O . THR A 1 162 ? 22.594 -24.766 -8.898 1 89.88 162 THR A O 1
ATOM 1235 N N . VAL A 1 163 ? 21.25 -23.062 -8.375 1 87.81 163 VAL A N 1
ATOM 1236 C CA . VAL A 1 163 ? 21.125 -22.562 -9.742 1 87.81 163 VAL A CA 1
ATOM 1237 C C . VAL A 1 163 ? 21.703 -21.141 -9.828 1 87.81 163 VAL A C 1
ATOM 1239 O O . VAL A 1 163 ? 21.25 -20.234 -9.125 1 87.81 163 VAL A O 1
ATOM 1242 N N . SER A 1 164 ? 22.594 -21.031 -10.68 1 82.88 164 SER A N 1
ATOM 1243 C CA . SER A 1 164 ? 23.266 -19.75 -10.812 1 82.88 164 SER A CA 1
ATOM 1244 C C . SER A 1 164 ? 22.422 -18.75 -11.602 1 82.88 164 SER A C 1
ATOM 1246 O O . SER A 1 164 ? 21.516 -19.156 -12.336 1 82.88 164 SER A O 1
ATOM 1248 N N . ALA A 1 165 ? 22.859 -17.547 -11.523 1 80.81 165 ALA A N 1
ATOM 1249 C CA . ALA A 1 165 ? 22.156 -16.438 -12.156 1 80.81 165 ALA A CA 1
ATOM 1250 C C . ALA A 1 165 ? 22.156 -16.578 -13.672 1 80.81 165 ALA A C 1
ATOM 1252 O O . ALA A 1 165 ? 21.156 -16.266 -14.336 1 80.81 165 ALA A O 1
ATOM 1253 N N . ASP A 1 166 ? 23.203 -16.953 -14.141 1 74.88 166 ASP A N 1
ATOM 1254 C CA . ASP A 1 166 ? 23.359 -17.016 -15.594 1 74.88 166 ASP A CA 1
ATOM 1255 C C . ASP A 1 166 ? 22.328 -17.953 -16.219 1 74.88 166 ASP A C 1
ATOM 1257 O O . ASP A 1 166 ? 21.828 -17.703 -17.312 1 74.88 166 ASP A O 1
ATOM 1261 N N . LYS A 1 167 ? 22.016 -18.953 -15.531 1 77.62 167 LYS A N 1
ATOM 1262 C CA . LYS A 1 167 ? 21.047 -19.922 -16.031 1 77.62 167 LYS A CA 1
ATOM 1263 C C . LYS A 1 167 ? 19.625 -19.375 -15.961 1 77.62 167 LYS A C 1
ATOM 1265 O O . LYS A 1 167 ? 18.75 -19.828 -16.672 1 77.62 167 LYS A O 1
ATOM 1270 N N . ILE A 1 168 ? 19.406 -18.438 -15.125 1 80.88 168 ILE A N 1
ATOM 1271 C CA . ILE A 1 168 ? 18.062 -17.906 -14.891 1 80.88 168 ILE A CA 1
ATOM 1272 C C . ILE A 1 168 ? 17.844 -16.672 -15.758 1 80.88 168 ILE A C 1
ATOM 1274 O O . ILE A 1 168 ? 16.781 -16.516 -16.375 1 80.88 168 ILE A O 1
ATOM 1278 N N . LYS A 1 169 ? 18.828 -15.836 -15.852 1 77.06 169 LYS A N 1
ATOM 1279 C CA . LYS A 1 169 ? 18.703 -14.539 -16.516 1 77.06 169 LYS A CA 1
ATOM 1280 C C . LYS A 1 169 ? 18.562 -14.711 -18.031 1 77.06 169 LYS A C 1
ATOM 1282 O O . LYS A 1 169 ? 18.047 -13.82 -18.703 1 77.06 169 LYS A O 1
ATOM 1287 N N . SER A 1 170 ? 18.969 -15.781 -18.5 1 70.81 170 SER A N 1
ATOM 1288 C CA . SER A 1 170 ? 19.016 -15.977 -19.938 1 70.81 170 SER A CA 1
ATOM 1289 C C . SER A 1 170 ? 17.641 -16.375 -20.484 1 70.81 170 SER A C 1
ATOM 1291 O O . SER A 1 170 ? 17.438 -16.438 -21.688 1 70.81 170 SER A O 1
ATOM 1293 N N . VAL A 1 171 ? 16.719 -16.594 -19.609 1 73.31 171 VAL A N 1
ATOM 1294 C CA . VAL A 1 171 ? 15.398 -17.031 -20.031 1 73.31 171 VAL A CA 1
ATOM 1295 C C . VAL A 1 171 ? 14.414 -15.867 -19.984 1 73.31 171 VAL A C 1
ATOM 1297 O O . VAL A 1 171 ? 14.172 -15.289 -18.922 1 73.31 171 VAL A O 1
ATOM 1300 N N . PRO A 1 172 ? 13.867 -15.469 -21.078 1 72.5 172 PRO A N 1
ATOM 1301 C CA . PRO A 1 172 ? 12.922 -14.352 -21.109 1 72.5 172 PRO A CA 1
ATOM 1302 C C . PRO A 1 172 ? 11.539 -14.734 -20.609 1 72.5 172 PRO A C 1
ATOM 1304 O O . PRO A 1 172 ? 10.602 -14.867 -21.391 1 72.5 172 PRO A O 1
ATOM 1307 N N . VAL A 1 173 ? 11.398 -14.914 -19.406 1 75.94 173 VAL A N 1
ATOM 1308 C CA . VAL A 1 173 ? 10.125 -15.281 -18.797 1 75.94 173 VAL A CA 1
ATOM 1309 C C . VAL A 1 173 ? 9.781 -14.281 -17.703 1 75.94 173 VAL A C 1
ATOM 1311 O O . VAL A 1 173 ? 10.648 -13.555 -17.219 1 75.94 173 VAL A O 1
ATOM 1314 N N . LEU A 1 174 ? 8.43 -14.32 -17.453 1 73.19 174 LEU A N 1
ATOM 1315 C CA . LEU A 1 174 ? 7.906 -13.445 -16.406 1 73.19 174 LEU A CA 1
ATOM 1316 C C . LEU A 1 174 ? 8.375 -13.898 -15.031 1 73.19 174 LEU A C 1
ATOM 1318 O O . LEU A 1 174 ? 8.781 -13.07 -14.211 1 73.19 174 LEU A O 1
ATOM 1322 N N . SER A 1 175 ? 8.203 -15.203 -14.828 1 82.62 175 SER A N 1
ATOM 1323 C CA . SER A 1 175 ? 8.328 -15.672 -13.445 1 82.62 175 SER A CA 1
ATOM 1324 C C . SER A 1 175 ? 9.594 -16.5 -13.25 1 82.62 175 SER A C 1
ATOM 1326 O O . SER A 1 175 ? 10.055 -17.156 -14.18 1 82.62 175 SER A O 1
ATOM 1328 N N . VAL A 1 176 ? 10.117 -16.469 -12.062 1 84.12 176 VAL A N 1
ATOM 1329 C CA . VAL A 1 176 ? 11.273 -17.25 -11.641 1 84.12 176 VAL A CA 1
ATOM 1330 C C . VAL A 1 176 ? 10.953 -18.734 -11.734 1 84.12 176 VAL A C 1
ATOM 1332 O O . VAL A 1 176 ? 11.82 -19.547 -12.078 1 84.12 176 VAL A O 1
ATOM 1335 N N . GLY A 1 177 ? 9.75 -19.047 -11.5 1 84.38 177 GLY A N 1
ATOM 1336 C CA . GLY A 1 177 ? 9.336 -20.438 -11.602 1 84.38 177 GLY A CA 1
ATOM 1337 C C . GLY A 1 177 ? 9.539 -21.016 -12.992 1 84.38 177 GLY A C 1
ATOM 1338 O O . GLY A 1 177 ? 10.047 -22.125 -13.141 1 84.38 177 GLY A O 1
ATOM 1339 N N . GLN A 1 178 ? 9.195 -20.266 -13.922 1 82.44 178 GLN A N 1
ATOM 1340 C CA . GLN A 1 178 ? 9.375 -20.719 -15.305 1 82.44 178 GLN A CA 1
ATOM 1341 C C . GLN A 1 178 ? 10.852 -20.859 -15.648 1 82.44 178 GLN A C 1
ATOM 1343 O O . GLN A 1 178 ? 11.242 -21.75 -16.391 1 82.44 178 GLN A O 1
ATOM 1348 N N . ALA A 1 179 ? 11.633 -20.047 -15.062 1 82.94 179 ALA A N 1
ATOM 1349 C CA . ALA A 1 179 ? 13.062 -20.094 -15.32 1 82.94 179 ALA A CA 1
ATOM 1350 C C . ALA A 1 179 ? 13.711 -21.312 -14.68 1 82.94 179 ALA A C 1
ATOM 1352 O O . ALA A 1 179 ? 14.773 -21.766 -15.109 1 82.94 179 ALA A O 1
ATOM 1353 N N . LEU A 1 180 ? 13.062 -21.875 -13.758 1 87.44 180 LEU A N 1
ATOM 1354 C CA . LEU A 1 180 ? 13.609 -23 -13 1 87.44 180 LEU A CA 1
ATOM 1355 C C . LEU A 1 180 ? 13.219 -24.328 -13.641 1 87.44 180 LEU A C 1
ATOM 1357 O O . LEU A 1 180 ? 13.734 -25.375 -13.25 1 87.44 180 LEU A O 1
ATOM 1361 N N . GLN A 1 181 ? 12.445 -24.312 -14.609 1 88.25 181 GLN A N 1
ATOM 1362 C CA . GLN A 1 181 ? 11.953 -25.547 -15.211 1 88.25 181 GLN A CA 1
ATOM 1363 C C . GLN A 1 181 ? 13.109 -26.406 -15.742 1 88.25 181 GLN A C 1
ATOM 1365 O O . GLN A 1 181 ? 13.891 -25.953 -16.578 1 88.25 181 GLN A O 1
ATOM 1370 N N . GLY A 1 182 ? 13.227 -27.609 -15.219 1 90.38 182 GLY A N 1
ATOM 1371 C CA . GLY A 1 182 ? 14.18 -28.578 -15.703 1 90.38 182 GLY A CA 1
ATOM 1372 C C . GLY A 1 182 ? 15.602 -28.312 -15.242 1 90.38 182 GLY A C 1
ATOM 1373 O O . GLY A 1 182 ? 16.547 -28.984 -15.68 1 90.38 182 GLY A O 1
ATOM 1374 N N . LYS A 1 183 ? 15.75 -27.438 -14.352 1 91.12 183 LYS A N 1
ATOM 1375 C CA . LYS A 1 183 ? 17.109 -27.031 -14.016 1 91.12 183 LYS A CA 1
ATOM 1376 C C . LYS A 1 183 ? 17.641 -27.797 -12.805 1 91.12 183 LYS A C 1
ATOM 1378 O O . LYS A 1 183 ? 18.844 -27.859 -12.586 1 91.12 183 LYS A O 1
ATOM 1383 N N . THR A 1 184 ? 16.75 -28.344 -12.062 1 91.69 184 THR A N 1
ATOM 1384 C CA . THR A 1 184 ? 17.172 -29 -10.828 1 91.69 184 THR A CA 1
ATOM 1385 C C . THR A 1 184 ? 16.5 -30.375 -10.695 1 91.69 184 THR A C 1
ATOM 1387 O O . THR A 1 184 ? 15.281 -30.484 -10.898 1 91.69 184 THR A O 1
ATOM 1390 N N . ALA A 1 185 ? 17.328 -31.312 -10.305 1 95.19 185 ALA A N 1
ATOM 1391 C CA . ALA A 1 185 ? 16.75 -32.625 -10.008 1 95.19 185 ALA A CA 1
ATOM 1392 C C . ALA A 1 185 ? 15.836 -32.562 -8.781 1 95.19 185 ALA A C 1
ATOM 1394 O O . ALA A 1 185 ? 16.125 -31.859 -7.82 1 95.19 185 ALA A O 1
ATOM 1395 N N . GLY A 1 186 ? 14.773 -33.281 -8.859 1 94.88 186 GLY A N 1
ATOM 1396 C CA . GLY A 1 186 ? 13.844 -33.375 -7.746 1 94.88 186 GLY A CA 1
ATOM 1397 C C . GLY A 1 186 ? 12.789 -32.281 -7.766 1 94.88 186 GLY A C 1
ATOM 1398 O O . GLY A 1 186 ? 11.789 -32.375 -7.051 1 94.88 186 GLY A O 1
ATOM 1399 N N . LEU A 1 187 ? 13.023 -31.312 -8.508 1 93.88 187 LEU A N 1
ATOM 1400 C CA . LEU A 1 187 ? 12.094 -30.188 -8.578 1 93.88 187 LEU A CA 1
ATOM 1401 C C . LEU A 1 187 ? 11.227 -30.281 -9.828 1 93.88 187 LEU A C 1
ATOM 1403 O O . LEU A 1 187 ? 11.734 -30.234 -10.953 1 93.88 187 LEU A O 1
ATOM 1407 N N . GLN A 1 188 ? 9.984 -30.391 -9.547 1 91.81 188 GLN A N 1
ATOM 1408 C CA . GLN A 1 188 ? 9.031 -30.422 -10.656 1 91.81 188 GLN A CA 1
ATOM 1409 C C . GLN A 1 188 ? 8.297 -29.094 -10.781 1 91.81 188 GLN A C 1
ATOM 1411 O O . GLN A 1 188 ? 7.586 -28.672 -9.859 1 91.81 188 GLN A O 1
ATOM 1416 N N . VAL A 1 189 ? 8.508 -28.406 -11.922 1 88.94 189 VAL A N 1
ATOM 1417 C CA . VAL A 1 189 ? 7.84 -27.141 -12.211 1 88.94 189 VAL A CA 1
ATOM 1418 C C . VAL A 1 189 ? 6.898 -27.312 -13.398 1 88.94 189 VAL A C 1
ATOM 1420 O O . VAL A 1 189 ? 7.324 -27.703 -14.492 1 88.94 189 VAL A O 1
ATOM 1423 N N . VAL A 1 190 ? 5.664 -27.047 -13.156 1 83.19 190 VAL A N 1
ATOM 1424 C CA . VAL A 1 190 ? 4.676 -27.234 -14.211 1 83.19 190 VAL A CA 1
ATOM 1425 C C . VAL A 1 190 ? 3.979 -25.906 -14.5 1 83.19 190 VAL A C 1
ATOM 1427 O O . VAL A 1 190 ? 3.572 -25.188 -13.57 1 83.19 190 VAL A O 1
ATOM 1430 N N . SER A 1 191 ? 3.941 -25.562 -15.758 1 80.19 191 SER A N 1
ATOM 1431 C CA . SER A 1 191 ? 3.17 -24.391 -16.172 1 80.19 191 SER A CA 1
ATOM 1432 C C . SER A 1 191 ? 1.69 -24.719 -16.312 1 80.19 191 SER A C 1
ATOM 1434 O O . SER A 1 191 ? 1.331 -25.672 -17 1 80.19 191 SER A O 1
ATOM 1436 N N . THR A 1 192 ? 0.788 -23.984 -15.781 1 73.44 192 THR A N 1
ATOM 1437 C CA . THR A 1 192 ? -0.61 -24.391 -15.672 1 73.44 192 THR A CA 1
ATOM 1438 C C . THR A 1 192 ? -1.411 -23.891 -16.875 1 73.44 192 THR A C 1
ATOM 1440 O O . THR A 1 192 ? -2.553 -24.312 -17.078 1 73.44 192 THR A O 1
ATOM 1443 N N . GLY A 1 193 ? -0.863 -23 -17.656 1 77.25 193 GLY A N 1
ATOM 1444 C CA . GLY A 1 193 ? -1.624 -22.594 -18.828 1 77.25 193 GLY A CA 1
ATOM 1445 C C . GLY A 1 193 ? -0.997 -21.438 -19.578 1 77.25 193 GLY A C 1
ATOM 1446 O O . GLY A 1 193 ? 0.198 -21.172 -19.438 1 77.25 193 GLY A O 1
ATOM 1447 N N . GLY A 1 194 ? -1.851 -21.016 -20.484 1 81.38 194 GLY A N 1
ATOM 1448 C CA . GLY A 1 194 ? -1.371 -19.984 -21.375 1 81.38 194 GLY A CA 1
ATOM 1449 C C . GLY A 1 194 ? -1.981 -18.625 -21.094 1 81.38 194 GLY A C 1
ATOM 1450 O O . GLY A 1 194 ? -1.908 -17.719 -21.922 1 81.38 194 GLY A O 1
ATOM 1451 N N . ARG A 1 195 ? -2.541 -18.469 -19.922 1 89.44 195 ARG A N 1
ATOM 1452 C CA . ARG A 1 195 ? -3.076 -17.172 -19.531 1 89.44 195 ARG A CA 1
ATOM 1453 C C . ARG A 1 195 ? -1.957 -16.141 -19.359 1 89.44 195 ARG A C 1
ATOM 1455 O O . ARG A 1 195 ? -0.832 -16.5 -19.016 1 89.44 195 ARG A O 1
ATOM 1462 N N . ALA A 1 196 ? -2.322 -14.867 -19.609 1 91.69 196 ALA A N 1
ATOM 1463 C CA . ALA A 1 196 ? -1.348 -13.82 -19.328 1 91.69 196 ALA A CA 1
ATOM 1464 C C . ALA A 1 196 ? -1.032 -13.758 -17.828 1 91.69 196 ALA A C 1
ATOM 1466 O O . ALA A 1 196 ? -1.939 -13.797 -17 1 91.69 196 ALA A O 1
ATOM 1467 N N . GLY A 1 197 ? 0.195 -13.797 -17.562 1 87.88 197 GLY A N 1
ATOM 1468 C CA . GLY A 1 197 ? 0.632 -13.695 -16.188 1 87.88 197 GLY A CA 1
ATOM 1469 C C . GLY A 1 197 ? 0.545 -15.008 -15.43 1 87.88 197 GLY A C 1
ATOM 1470 O O . GLY A 1 197 ? 0.63 -15.039 -14.203 1 87.88 197 GLY A O 1
ATOM 1471 N N . ASP A 1 198 ? 0.326 -15.992 -16.062 1 77.19 198 ASP A N 1
ATOM 1472 C CA . ASP A 1 198 ? 0.088 -17.297 -15.445 1 77.19 198 ASP A CA 1
ATOM 1473 C C . ASP A 1 198 ? 1.262 -17.703 -14.562 1 77.19 198 ASP A C 1
ATOM 1475 O O . ASP A 1 198 ? 2.408 -17.328 -14.828 1 77.19 198 ASP A O 1
ATOM 1479 N N . ALA A 1 199 ? 0.858 -18.375 -13.523 1 73.56 199 ALA A N 1
ATOM 1480 C CA . ALA A 1 199 ? 1.837 -18.828 -12.539 1 73.56 199 ALA A CA 1
ATOM 1481 C C . ALA A 1 199 ? 2.197 -20.297 -12.758 1 73.56 199 ALA A C 1
ATOM 1483 O O . ALA A 1 199 ? 1.691 -20.938 -13.68 1 73.56 199 ALA A O 1
ATOM 1484 N N . THR A 1 200 ? 3.266 -20.703 -12.047 1 77.62 200 THR A N 1
ATOM 1485 C CA . THR A 1 200 ? 3.727 -22.094 -12.086 1 77.62 200 THR A CA 1
ATOM 1486 C C . THR A 1 200 ? 3.4 -22.797 -10.773 1 77.62 200 THR A C 1
ATOM 1488 O O . THR A 1 200 ? 3.168 -22.156 -9.75 1 77.62 200 THR A O 1
ATOM 1491 N N . GLN A 1 201 ? 3.238 -24.078 -10.891 1 83.75 201 GLN A N 1
ATOM 1492 C CA . GLN A 1 201 ? 3.18 -24.953 -9.719 1 83.75 201 GLN A CA 1
ATOM 1493 C C . GLN A 1 201 ? 4.512 -25.672 -9.492 1 83.75 201 GLN A C 1
ATOM 1495 O O . GLN A 1 201 ? 5.09 -26.219 -10.43 1 83.75 201 GLN A O 1
ATOM 1500 N N . ILE A 1 202 ? 4.996 -25.609 -8.281 1 89.5 202 ILE A N 1
ATOM 1501 C CA . ILE A 1 202 ? 6.297 -26.172 -7.965 1 89.5 202 ILE A CA 1
ATOM 1502 C C . ILE A 1 202 ? 6.145 -27.25 -6.887 1 89.5 202 ILE A C 1
ATOM 1504 O O . ILE A 1 202 ? 5.496 -27.016 -5.859 1 89.5 202 ILE A O 1
ATOM 1508 N N . SER A 1 203 ? 6.652 -28.422 -7.137 1 92.81 203 SER A N 1
ATOM 1509 C CA . SER A 1 203 ? 6.707 -29.516 -6.172 1 92.81 203 SER A CA 1
ATOM 1510 C C . SER A 1 203 ? 8.117 -30.078 -6.055 1 92.81 203 SER A C 1
ATOM 1512 O O . SER A 1 203 ? 8.812 -30.25 -7.059 1 92.81 203 SER A O 1
ATOM 1514 N N . LEU A 1 204 ? 8.508 -30.297 -4.914 1 95.06 204 LEU A N 1
ATOM 1515 C CA . LEU A 1 204 ? 9.828 -30.859 -4.652 1 95.06 204 LEU A CA 1
ATOM 1516 C C . LEU A 1 204 ? 9.711 -32.25 -4.055 1 95.06 204 LEU A C 1
ATOM 1518 O O . LEU A 1 204 ? 9.141 -32.438 -2.979 1 95.06 204 LEU A O 1
ATOM 1522 N N . ARG A 1 205 ? 10.297 -33.25 -4.75 1 96 205 ARG A N 1
ATOM 1523 C CA . ARG A 1 205 ? 10.328 -34.656 -4.316 1 96 205 ARG A CA 1
ATOM 1524 C C . ARG A 1 205 ? 8.938 -35.156 -3.945 1 96 205 ARG A C 1
ATOM 1526 O O . ARG A 1 205 ? 8.758 -35.781 -2.898 1 96 205 ARG A O 1
ATOM 1533 N N . GLY A 1 206 ? 7.938 -34.688 -4.754 1 93.44 206 GLY A N 1
ATOM 1534 C CA . GLY A 1 206 ? 6.57 -35.188 -4.641 1 93.44 206 GLY A CA 1
ATOM 1535 C C . GLY A 1 206 ? 5.715 -34.312 -3.723 1 93.44 206 GLY A C 1
ATOM 1536 O O . GLY A 1 206 ? 6.199 -33.344 -3.139 1 93.44 206 GLY A O 1
ATOM 1537 N N . ASN A 1 207 ? 4.414 -34.688 -3.646 1 93 207 ASN A N 1
ATOM 1538 C CA . ASN A 1 207 ? 3.457 -34.031 -2.766 1 93 207 ASN A CA 1
ATOM 1539 C C . ASN A 1 207 ? 3.186 -34.875 -1.512 1 93 207 ASN A C 1
ATOM 1541 O O . ASN A 1 207 ? 3.018 -36.094 -1.592 1 93 207 ASN A O 1
ATOM 1545 N N . GLY A 1 208 ? 3.166 -34.156 -0.404 1 91.69 208 GLY A N 1
ATOM 1546 C CA . GLY A 1 208 ? 3.105 -34.938 0.836 1 91.69 208 GLY A CA 1
ATOM 1547 C C . GLY A 1 208 ? 1.896 -34.594 1.687 1 91.69 208 GLY A C 1
ATOM 1548 O O . GLY A 1 208 ? 1.801 -35 2.84 1 91.69 208 GLY A O 1
ATOM 1549 N N . SER A 1 209 ? 0.946 -33.812 1.159 1 91.62 209 SER A N 1
ATOM 1550 C CA . SER A 1 209 ? -0.21 -33.406 1.961 1 91.62 209 SER A CA 1
ATOM 1551 C C . SER A 1 209 ? -1.504 -33.531 1.162 1 91.62 209 SER A C 1
ATOM 1553 O O . SER A 1 209 ? -1.479 -33.562 -0.07 1 91.62 209 SER A O 1
ATOM 1555 N N . LEU A 1 210 ? -2.533 -33.625 1.934 1 88.69 210 LEU A N 1
ATOM 1556 C CA . LEU A 1 210 ? -3.844 -33.75 1.304 1 88.69 210 LEU A CA 1
ATOM 1557 C C . LEU A 1 210 ? -4.59 -32.406 1.343 1 88.69 210 LEU A C 1
ATOM 1559 O O . LEU A 1 210 ? -5.164 -31.984 0.338 1 88.69 210 LEU A O 1
ATOM 1563 N N . ARG A 1 211 ? -4.57 -31.781 2.48 1 85.06 211 ARG A N 1
ATOM 1564 C CA . ARG A 1 211 ? -5.379 -30.578 2.652 1 85.06 211 ARG A CA 1
ATOM 1565 C C . ARG A 1 211 ? -4.508 -29.375 3.004 1 85.06 211 ARG A C 1
ATOM 1567 O O . ARG A 1 211 ? -4.914 -28.219 2.807 1 85.06 211 ARG A O 1
ATOM 1574 N N . ALA A 1 212 ? -3.379 -29.641 3.514 1 87.19 212 ALA A N 1
ATOM 1575 C CA . ALA A 1 212 ? -2.428 -28.547 3.736 1 87.19 212 ALA A CA 1
ATOM 1576 C C . ALA A 1 212 ? -1.671 -28.219 2.455 1 87.19 212 ALA A C 1
ATOM 1578 O O . ALA A 1 212 ? -1.855 -28.875 1.426 1 87.19 212 ALA A O 1
ATOM 1579 N N . SER A 1 213 ? -0.919 -27.234 2.568 1 87.81 213 SER A N 1
ATOM 1580 C CA . SER A 1 213 ? -0.207 -26.781 1.382 1 87.81 213 SER A CA 1
ATOM 1581 C C . SER A 1 213 ? 0.883 -27.766 0.974 1 87.81 213 SER A C 1
ATOM 1583 O O . SER A 1 213 ? 1.564 -28.328 1.829 1 87.81 213 SER A O 1
ATOM 1585 N N . ASN A 1 214 ? 1.028 -27.906 -0.327 1 89.88 214 ASN A N 1
ATOM 1586 C CA . ASN A 1 214 ? 2.123 -28.688 -0.889 1 89.88 214 ASN A CA 1
ATOM 1587 C C . ASN A 1 214 ? 3.193 -27.797 -1.51 1 89.88 214 ASN A C 1
ATOM 1589 O O . ASN A 1 214 ? 4.113 -28.281 -2.164 1 89.88 214 ASN A O 1
ATOM 1593 N N . ASP A 1 215 ? 3.076 -26.531 -1.272 1 89.25 215 ASP A N 1
ATOM 1594 C CA . ASP A 1 215 ? 4.031 -25.594 -1.861 1 89.25 215 ASP A CA 1
ATOM 1595 C C . ASP A 1 215 ? 5.344 -25.594 -1.087 1 89.25 215 ASP A C 1
ATOM 1597 O O . ASP A 1 215 ? 5.355 -25.797 0.129 1 89.25 215 ASP A O 1
ATOM 1601 N N . VAL A 1 216 ? 6.391 -25.312 -1.793 1 91.56 216 VAL A N 1
ATOM 1602 C CA . VAL A 1 216 ? 7.676 -25.078 -1.143 1 91.56 216 VAL A CA 1
ATOM 1603 C C . VAL A 1 216 ? 7.668 -23.734 -0.428 1 91.56 216 VAL A C 1
ATOM 1605 O O . VAL A 1 216 ? 6.832 -22.875 -0.721 1 91.56 216 VAL A O 1
ATOM 1608 N N . LEU A 1 217 ? 8.516 -23.641 0.562 1 92.75 217 LEU A N 1
ATOM 1609 C CA . LEU A 1 217 ? 8.711 -22.344 1.201 1 92.75 217 LEU A CA 1
ATOM 1610 C C . LEU A 1 217 ? 9.672 -21.469 0.395 1 92.75 217 LEU A C 1
ATOM 1612 O O . LEU A 1 217 ? 10.766 -21.922 0.044 1 92.75 217 LEU A O 1
ATOM 1616 N N . TYR A 1 218 ? 9.328 -20.328 0.059 1 93.19 218 TYR A N 1
ATOM 1617 C CA . TYR A 1 218 ? 10.219 -19.391 -0.598 1 93.19 218 TYR A CA 1
ATOM 1618 C C . TYR A 1 218 ? 10.844 -18.422 0.413 1 93.19 218 TYR A C 1
ATOM 1620 O O . TYR A 1 218 ? 10.133 -17.812 1.205 1 93.19 218 TYR A O 1
ATOM 1628 N N . VAL A 1 219 ? 12.078 -18.359 0.388 1 94.94 219 VAL A N 1
ATOM 1629 C CA . VAL A 1 219 ? 12.797 -17.406 1.218 1 94.94 219 VAL A CA 1
ATOM 1630 C C . VAL A 1 219 ? 13.594 -16.453 0.33 1 94.94 219 VAL A C 1
ATOM 1632 O O . VAL A 1 219 ? 14.578 -16.844 -0.296 1 94.94 219 VAL A O 1
ATOM 1635 N N . ILE A 1 220 ? 13.258 -15.258 0.284 1 95.06 220 ILE A N 1
ATOM 1636 C CA . ILE A 1 220 ? 13.891 -14.25 -0.567 1 95.06 220 ILE A CA 1
ATOM 1637 C C . ILE A 1 220 ? 14.703 -13.289 0.291 1 95.06 220 ILE A C 1
ATOM 1639 O O . ILE A 1 220 ? 14.141 -12.539 1.096 1 95.06 220 ILE A O 1
ATOM 1643 N N . ASP A 1 221 ? 15.938 -13.266 0.107 1 93.81 221 ASP A N 1
ATOM 1644 C CA . ASP A 1 221 ? 16.859 -12.445 0.884 1 93.81 221 ASP A CA 1
ATOM 1645 C C . ASP A 1 221 ? 16.656 -12.648 2.383 1 93.81 221 ASP A C 1
ATOM 1647 O O . ASP A 1 221 ? 16.594 -11.688 3.145 1 93.81 221 ASP A O 1
ATOM 1651 N N . GLY A 1 222 ? 16.391 -13.867 2.703 1 90.38 222 GLY A N 1
ATOM 1652 C CA . GLY A 1 222 ? 16.297 -14.25 4.102 1 90.38 222 GLY A CA 1
ATOM 1653 C C . GLY A 1 222 ? 14.891 -14.125 4.664 1 90.38 222 GLY A C 1
ATOM 1654 O O . GLY A 1 222 ? 14.648 -14.469 5.824 1 90.38 222 GLY A O 1
ATOM 1655 N N . VAL A 1 223 ? 13.977 -13.711 3.893 1 91.44 223 VAL A N 1
ATOM 1656 C CA . VAL A 1 223 ? 12.617 -13.5 4.379 1 91.44 223 VAL A CA 1
ATOM 1657 C C . VAL A 1 223 ? 11.68 -14.516 3.748 1 91.44 223 VAL A C 1
ATOM 1659 O O . VAL A 1 223 ? 11.523 -14.555 2.525 1 91.44 223 VAL A O 1
ATOM 1662 N N . PRO A 1 224 ? 10.961 -15.32 4.547 1 91.12 224 PRO A N 1
ATOM 1663 C CA . PRO A 1 224 ? 9.977 -16.266 4.004 1 91.12 224 PRO A CA 1
ATOM 1664 C C . PRO A 1 224 ? 8.797 -15.562 3.336 1 91.12 224 PRO A C 1
ATOM 1666 O O . PRO A 1 224 ? 8.242 -14.617 3.893 1 91.12 224 PRO A O 1
ATOM 1669 N N . GLN A 1 225 ? 8.477 -16.016 2.176 1 89.06 225 GLN A N 1
ATOM 1670 C CA . GLN A 1 225 ? 7.348 -15.492 1.407 1 89.06 225 GLN A CA 1
ATOM 1671 C C . GLN A 1 225 ? 6.5 -16.625 0.841 1 89.06 225 GLN A C 1
ATOM 1673 O O . GLN A 1 225 ? 6.945 -17.781 0.78 1 89.06 225 GLN A O 1
ATOM 1678 N N . ASP A 1 226 ? 5.27 -16.234 0.399 1 82.56 226 ASP A N 1
ATOM 1679 C CA . ASP A 1 226 ? 4.34 -17.234 -0.117 1 82.56 226 ASP A CA 1
ATOM 1680 C C . ASP A 1 226 ? 4.566 -17.484 -1.606 1 82.56 226 ASP A C 1
ATOM 1682 O O . ASP A 1 226 ? 4.137 -18.5 -2.146 1 82.56 226 ASP A O 1
ATOM 1686 N N . ASN A 1 227 ? 5.141 -16.562 -2.25 1 85.5 227 ASN A N 1
ATOM 1687 C CA . ASN A 1 227 ? 5.414 -16.688 -3.678 1 85.5 227 ASN A CA 1
ATOM 1688 C C . ASN A 1 227 ? 6.613 -15.852 -4.098 1 85.5 227 ASN A C 1
ATOM 1690 O O . ASN A 1 227 ? 7.203 -15.148 -3.273 1 85.5 227 ASN A O 1
ATOM 1694 N N . MET A 1 228 ? 6.926 -15.938 -5.375 1 88 228 MET A N 1
ATOM 1695 C CA . MET A 1 228 ? 8.109 -15.242 -5.875 1 88 228 MET A CA 1
ATOM 1696 C C . MET A 1 228 ? 7.715 -14.156 -6.879 1 88 228 MET A C 1
ATOM 1698 O O . MET A 1 228 ? 8.508 -13.789 -7.742 1 88 228 MET A O 1
ATOM 1702 N N . LYS A 1 229 ? 6.543 -13.711 -6.898 1 87.12 229 LYS A N 1
ATOM 1703 C CA . LYS A 1 229 ? 6.035 -12.828 -7.938 1 87.12 229 LYS A CA 1
ATOM 1704 C C . LYS A 1 229 ? 6.691 -11.453 -7.855 1 87.12 229 LYS A C 1
ATOM 1706 O O . LYS A 1 229 ? 6.688 -10.695 -8.828 1 87.12 229 LYS A O 1
ATOM 1711 N N . ASN A 1 230 ? 7.301 -11.133 -6.758 1 90.94 230 ASN A N 1
ATOM 1712 C CA . ASN A 1 230 ? 7.863 -9.805 -6.559 1 90.94 230 ASN A CA 1
ATOM 1713 C C . ASN A 1 230 ? 9.312 -9.734 -7.027 1 90.94 230 ASN A C 1
ATOM 1715 O O . ASN A 1 230 ? 9.961 -8.688 -6.91 1 90.94 230 ASN A O 1
ATOM 1719 N N . VAL A 1 231 ? 9.828 -10.797 -7.645 1 93.25 231 VAL A N 1
ATOM 1720 C CA . VAL A 1 231 ? 11.219 -10.82 -8.078 1 93.25 231 VAL A CA 1
ATOM 1721 C C . VAL A 1 231 ? 11.289 -11.039 -9.586 1 93.25 231 VAL A C 1
ATOM 1723 O O . VAL A 1 231 ? 10.695 -11.984 -10.117 1 93.25 231 VAL A O 1
ATOM 1726 N N . SER A 1 232 ? 12.031 -10.203 -10.188 1 92.56 232 SER A N 1
ATOM 1727 C CA . SER A 1 232 ? 12.336 -10.414 -11.602 1 92.56 232 SER A CA 1
ATOM 1728 C C . SER A 1 232 ? 13.492 -11.398 -11.773 1 92.56 232 SER A C 1
ATOM 1730 O O . SER A 1 232 ? 14.453 -11.375 -11 1 92.56 232 SER A O 1
ATOM 1732 N N . PRO A 1 233 ? 13.414 -12.203 -12.742 1 90.44 233 PRO A N 1
ATOM 1733 C CA . PRO A 1 233 ? 14.523 -13.125 -12.984 1 90.44 233 PRO A CA 1
ATOM 1734 C C . PRO A 1 233 ? 15.867 -12.406 -13.125 1 90.44 233 PRO A C 1
ATOM 1736 O O . PRO A 1 233 ? 16.891 -12.922 -12.68 1 90.44 233 PRO A O 1
ATOM 1739 N N . GLN A 1 234 ? 15.875 -11.219 -13.625 1 91.12 234 GLN A N 1
ATOM 1740 C CA . GLN A 1 234 ? 17.109 -10.461 -13.852 1 91.12 234 GLN A CA 1
ATOM 1741 C C . GLN A 1 234 ? 17.688 -9.969 -12.539 1 91.12 234 GLN A C 1
ATOM 1743 O O . GLN A 1 234 ? 18.875 -9.594 -12.477 1 91.12 234 GLN A O 1
ATOM 1748 N N . ASP A 1 235 ? 16.922 -9.984 -11.508 1 94 235 ASP A N 1
ATOM 1749 C CA . ASP A 1 235 ? 17.391 -9.508 -10.211 1 94 235 ASP A CA 1
ATOM 1750 C C . ASP A 1 235 ? 17.984 -10.641 -9.391 1 94 235 ASP A C 1
ATOM 1752 O O . ASP A 1 235 ? 18.484 -10.422 -8.281 1 94 235 ASP A O 1
ATOM 1756 N N . ILE A 1 236 ? 18.016 -11.781 -9.898 1 93.06 236 ILE A N 1
ATOM 1757 C CA . ILE A 1 236 ? 18.422 -12.938 -9.117 1 93.06 236 ILE A CA 1
ATOM 1758 C C . ILE A 1 236 ? 19.938 -13.094 -9.172 1 93.06 236 ILE A C 1
ATOM 1760 O O . ILE A 1 236 ? 20.531 -13.055 -10.25 1 93.06 236 ILE A O 1
ATOM 1764 N N . ARG A 1 237 ? 20.5 -13.266 -8.07 1 90.81 237 ARG A N 1
ATOM 1765 C CA . ARG A 1 237 ? 21.906 -13.594 -7.949 1 90.81 237 ARG A CA 1
ATOM 1766 C C . ARG A 1 237 ? 22.109 -15.109 -7.895 1 90.81 237 ARG A C 1
ATOM 1768 O O . ARG A 1 237 ? 23.047 -15.633 -8.492 1 90.81 237 ARG A O 1
ATOM 1775 N N . SER A 1 238 ? 21.281 -15.773 -7.113 1 90.19 238 SER A N 1
ATOM 1776 C CA . SER A 1 238 ? 21.359 -17.234 -7.008 1 90.19 238 SER A CA 1
ATOM 1777 C C . SER A 1 238 ? 20.078 -17.812 -6.441 1 90.19 238 SER A C 1
ATOM 1779 O O . SER A 1 238 ? 19.312 -17.109 -5.766 1 90.19 238 SER A O 1
ATOM 1781 N N . ILE A 1 239 ? 19.797 -19 -6.762 1 92.88 239 ILE A N 1
ATOM 1782 C CA . ILE A 1 239 ? 18.703 -19.781 -6.199 1 92.88 239 ILE A CA 1
ATOM 1783 C C . ILE A 1 239 ? 19.25 -21.094 -5.625 1 92.88 239 ILE A C 1
ATOM 1785 O O . ILE A 1 239 ? 20.047 -21.766 -6.273 1 92.88 239 ILE A O 1
ATOM 1789 N N . THR A 1 240 ? 18.938 -21.375 -4.406 1 93.5 240 THR A N 1
ATOM 1790 C CA . THR A 1 240 ? 19.312 -22.625 -3.766 1 93.5 240 THR A CA 1
ATOM 1791 C C . THR A 1 240 ? 18.078 -23.406 -3.338 1 93.5 240 THR A C 1
ATOM 1793 O O . THR A 1 240 ? 17.188 -22.875 -2.68 1 93.5 240 THR A O 1
ATOM 1796 N N . VAL A 1 241 ? 18.047 -24.625 -3.693 1 94.44 241 VAL A N 1
ATOM 1797 C CA . VAL A 1 241 ? 16.938 -25.5 -3.316 1 94.44 241 VAL A CA 1
ATOM 1798 C C . VAL A 1 241 ? 17.391 -26.469 -2.229 1 94.44 241 VAL A C 1
ATOM 1800 O O . VAL A 1 241 ? 18.312 -27.266 -2.438 1 94.44 241 VAL A O 1
ATOM 1803 N N . LEU A 1 242 ? 16.781 -26.375 -1.12 1 94.88 242 LEU A N 1
ATOM 1804 C CA . LEU A 1 242 ? 17.016 -27.312 -0.025 1 94.88 242 LEU A CA 1
ATOM 1805 C C . LEU A 1 242 ? 16.031 -28.484 -0.086 1 94.88 242 LEU A C 1
ATOM 1807 O O . LEU A 1 242 ? 14.812 -28.281 0.014 1 94.88 242 LEU A O 1
ATOM 1811 N N . LYS A 1 243 ? 16.578 -29.688 -0.067 1 94.31 243 LYS A N 1
ATOM 1812 C CA . LYS A 1 243 ? 15.703 -30.812 -0.425 1 94.31 243 LYS A CA 1
ATOM 1813 C C . LYS A 1 243 ? 15.508 -31.75 0.759 1 94.31 243 LYS A C 1
ATOM 1815 O O . LYS A 1 243 ? 14.461 -32.406 0.878 1 94.31 243 LYS A O 1
ATOM 1820 N N . ASP A 1 244 ? 16.5 -31.922 1.58 1 92.25 244 ASP A N 1
ATOM 1821 C CA . ASP A 1 244 ? 16.406 -32.906 2.658 1 92.25 244 ASP A CA 1
ATOM 1822 C C . ASP A 1 244 ? 16.109 -32.219 3.994 1 92.25 244 ASP A C 1
ATOM 1824 O O . ASP A 1 244 ? 16.141 -31 4.09 1 92.25 244 ASP A O 1
ATOM 1828 N N . ALA A 1 245 ? 15.836 -33.031 4.973 1 86.06 245 ALA A N 1
ATOM 1829 C CA . ALA A 1 245 ? 15.414 -32.5 6.277 1 86.06 245 ALA A CA 1
ATOM 1830 C C . ALA A 1 245 ? 16.562 -31.766 6.957 1 86.06 245 ALA A C 1
ATOM 1832 O O . ALA A 1 245 ? 16.328 -30.781 7.664 1 86.06 245 ALA A O 1
ATOM 1833 N N . ALA A 1 246 ? 17.688 -32.188 6.809 1 86 246 ALA A N 1
ATOM 1834 C CA . ALA A 1 246 ? 18.812 -31.547 7.457 1 86 246 ALA A CA 1
ATOM 1835 C C . ALA A 1 246 ? 18.969 -30.094 6.984 1 86 246 ALA A C 1
ATOM 1837 O O . ALA A 1 246 ? 19.359 -29.219 7.762 1 86 246 ALA A O 1
ATOM 1838 N N . SER A 1 247 ? 18.641 -29.875 5.859 1 84.5 247 SER A N 1
ATOM 1839 C CA . SER A 1 247 ? 18.781 -28.547 5.281 1 84.5 247 SER A CA 1
ATOM 1840 C C . SER A 1 247 ? 17.547 -27.703 5.566 1 84.5 247 SER A C 1
ATOM 1842 O O . SER A 1 247 ? 17.625 -26.469 5.645 1 84.5 247 SER A O 1
ATOM 1844 N N . THR A 1 248 ? 16.359 -28.281 5.648 1 88.19 248 THR A N 1
ATOM 1845 C CA . THR A 1 248 ? 15.109 -27.547 5.672 1 88.19 248 THR A CA 1
ATOM 1846 C C . THR A 1 248 ? 14.602 -27.391 7.102 1 88.19 248 THR A C 1
ATOM 1848 O O . THR A 1 248 ? 13.805 -26.5 7.391 1 88.19 248 THR A O 1
ATOM 1851 N N . ALA A 1 249 ? 15.07 -28.203 7.973 1 85.62 249 ALA A N 1
ATOM 1852 C CA . ALA A 1 249 ? 14.516 -28.25 9.328 1 85.62 249 ALA A CA 1
ATOM 1853 C C . ALA A 1 249 ? 14.719 -26.922 10.047 1 85.62 249 ALA A C 1
ATOM 1855 O O . ALA A 1 249 ? 13.945 -26.578 10.938 1 85.62 249 ALA A O 1
ATOM 1856 N N . ILE A 1 250 ? 15.648 -26.281 9.609 1 91.25 250 ILE A N 1
ATOM 1857 C CA . ILE A 1 250 ? 15.953 -24.984 10.227 1 91.25 250 ILE A CA 1
ATOM 1858 C C . ILE A 1 250 ? 14.805 -24.016 9.977 1 91.25 250 ILE A C 1
ATOM 1860 O O . ILE A 1 250 ? 14.695 -22.984 10.656 1 91.25 250 ILE A O 1
ATOM 1864 N N . TYR A 1 251 ? 13.953 -24.391 9.078 1 90.62 251 TYR A N 1
ATOM 1865 C CA . TYR A 1 251 ? 12.781 -23.578 8.805 1 90.62 251 TYR A CA 1
ATOM 1866 C C . TYR A 1 251 ? 11.523 -24.203 9.406 1 90.62 251 TYR A C 1
ATOM 1868 O O . TYR A 1 251 ? 10.422 -23.656 9.266 1 90.62 251 TYR A O 1
ATOM 1876 N N . GLY A 1 252 ? 11.602 -25.297 9.906 1 90.94 252 GLY A N 1
ATOM 1877 C CA . GLY A 1 252 ? 10.641 -25.891 10.82 1 90.94 252 GLY A CA 1
ATOM 1878 C C . GLY A 1 252 ? 9.328 -26.25 10.156 1 90.94 252 GLY A C 1
ATOM 1879 O O . GLY A 1 252 ? 9.305 -26.969 9.156 1 90.94 252 GLY A O 1
ATOM 1880 N N . SER A 1 253 ? 8.227 -25.625 10.711 1 88.06 253 SER A N 1
ATOM 1881 C CA . SER A 1 253 ? 6.84 -26 10.477 1 88.06 253 SER A CA 1
ATOM 1882 C C . SER A 1 253 ? 6.371 -25.562 9.094 1 88.06 253 SER A C 1
ATOM 1884 O O . SER A 1 253 ? 5.188 -25.656 8.766 1 88.06 253 SER A O 1
ATOM 1886 N N . ARG A 1 254 ? 7.145 -25.047 8.273 1 85.62 254 ARG A N 1
ATOM 1887 C CA . ARG A 1 254 ? 6.746 -24.578 6.949 1 85.62 254 ARG A CA 1
ATOM 1888 C C . ARG A 1 254 ? 7.59 -25.234 5.859 1 85.62 254 ARG A C 1
ATOM 1890 O O . ARG A 1 254 ? 7.465 -24.891 4.68 1 85.62 254 ARG A O 1
ATOM 1897 N N . ALA A 1 255 ? 8.398 -26.188 6.23 1 86.88 255 ALA A N 1
ATOM 1898 C CA . ALA A 1 255 ? 9.445 -26.578 5.285 1 86.88 255 ALA A CA 1
ATOM 1899 C C . ALA A 1 255 ? 9.297 -28.031 4.863 1 86.88 255 ALA A C 1
ATOM 1901 O O . ALA A 1 255 ? 10.203 -28.594 4.25 1 86.88 255 ALA A O 1
ATOM 1902 N N . SER A 1 256 ? 8.234 -28.594 5.172 1 87.12 256 SER A N 1
ATOM 1903 C CA . SER A 1 256 ? 8.094 -30.031 4.895 1 87.12 256 SER A CA 1
ATOM 1904 C C . SER A 1 256 ? 8.148 -30.312 3.396 1 87.12 256 SER A C 1
ATOM 1906 O O . SER A 1 256 ? 8.531 -31.406 2.977 1 87.12 256 SER A O 1
ATOM 1908 N N . ASN A 1 257 ? 7.809 -29.391 2.633 1 90.56 257 ASN A N 1
ATOM 1909 C CA . ASN A 1 257 ? 7.77 -29.578 1.188 1 90.56 257 ASN A CA 1
ATOM 1910 C C . ASN A 1 257 ? 9.016 -29.016 0.515 1 90.56 257 ASN A C 1
ATOM 1912 O O . ASN A 1 257 ? 9.055 -28.859 -0.708 1 90.56 257 ASN A O 1
ATOM 1916 N N . GLY A 1 258 ? 10 -28.641 1.278 1 92.75 258 GLY A N 1
ATOM 1917 C CA . GLY A 1 258 ? 11.234 -28.094 0.736 1 92.75 258 GLY A CA 1
ATOM 1918 C C . GLY A 1 258 ? 11.297 -26.578 0.802 1 92.75 258 GLY A C 1
ATOM 1919 O O . GLY A 1 258 ? 10.297 -25.922 1.095 1 92.75 258 GLY A O 1
ATOM 1920 N N . VAL A 1 259 ? 12.531 -26.078 0.606 1 94.38 259 VAL A N 1
ATOM 1921 C CA . VAL A 1 259 ? 12.734 -24.641 0.678 1 94.38 259 VAL A CA 1
ATOM 1922 C C . VAL A 1 259 ? 13.5 -24.156 -0.557 1 94.38 259 VAL A C 1
ATOM 1924 O O . VAL A 1 259 ? 14.438 -24.812 -1.008 1 94.38 259 VAL A O 1
ATOM 1927 N N . VAL A 1 260 ? 13.062 -23.094 -1.107 1 94.56 260 VAL A N 1
ATOM 1928 C CA . VAL A 1 260 ? 13.773 -22.406 -2.18 1 94.56 260 VAL A CA 1
ATOM 1929 C C . VAL A 1 260 ? 14.297 -21.062 -1.679 1 94.56 260 VAL A C 1
ATOM 1931 O O . VAL A 1 260 ? 13.516 -20.172 -1.351 1 94.56 260 VAL A O 1
ATOM 1934 N N . LEU A 1 261 ? 15.578 -20.953 -1.646 1 95 261 LEU A N 1
ATOM 1935 C CA . LEU A 1 261 ? 16.234 -19.719 -1.243 1 95 261 LEU A CA 1
ATOM 1936 C C . LEU A 1 261 ? 16.578 -18.875 -2.459 1 95 261 LEU A C 1
ATOM 1938 O O . LEU A 1 261 ? 17.203 -19.359 -3.4 1 95 261 LEU A O 1
ATOM 1942 N N . ILE A 1 262 ? 16.219 -17.656 -2.41 1 94.12 262 ILE A N 1
ATOM 1943 C CA . ILE A 1 262 ? 16.516 -16.734 -3.5 1 94.12 262 ILE A CA 1
ATOM 1944 C C . ILE A 1 262 ? 17.312 -15.547 -2.967 1 94.12 262 ILE A C 1
ATOM 1946 O O . ILE A 1 262 ? 16.906 -14.898 -2.004 1 94.12 262 ILE A O 1
ATOM 1950 N N . GLU A 1 263 ? 18.391 -15.336 -3.584 1 93.12 263 GLU A N 1
ATOM 1951 C CA . GLU A 1 263 ? 19.172 -14.148 -3.316 1 93.12 263 GLU A CA 1
ATOM 1952 C C . GLU A 1 263 ? 19.125 -13.172 -4.492 1 93.12 263 GLU A C 1
ATOM 1954 O O . GLU A 1 263 ? 19.344 -13.57 -5.641 1 93.12 263 GLU A O 1
ATOM 1959 N N . THR A 1 264 ? 18.875 -11.992 -4.215 1 94.44 264 THR A N 1
ATOM 1960 C CA . THR A 1 264 ? 18.891 -10.984 -5.266 1 94.44 264 THR A CA 1
ATOM 1961 C C . THR A 1 264 ? 20.234 -10.273 -5.32 1 94.44 264 THR A C 1
ATOM 1963 O O . THR A 1 264 ? 21.047 -10.383 -4.395 1 94.44 264 THR A O 1
ATOM 1966 N N . VAL A 1 265 ? 20.438 -9.609 -6.332 1 93.38 265 VAL A N 1
ATOM 1967 C CA . VAL A 1 265 ? 21.703 -8.922 -6.562 1 93.38 265 VAL A CA 1
ATOM 1968 C C . VAL A 1 265 ? 21.891 -7.816 -5.523 1 93.38 265 VAL A C 1
ATOM 1970 O O . VAL A 1 265 ? 20.938 -7.09 -5.207 1 93.38 265 VAL A O 1
ATOM 1973 N N . LYS A 1 266 ? 23.094 -7.516 -4.824 1 89.19 266 LYS A N 1
ATOM 1974 C CA . LYS A 1 266 ? 23.375 -6.496 -3.816 1 89.19 266 LYS A CA 1
ATOM 1975 C C . LYS A 1 266 ? 24.578 -5.656 -4.207 1 89.19 266 LYS A C 1
ATOM 1977 O O . LYS A 1 266 ? 24.891 -4.652 -3.562 1 89.19 266 LYS A O 1
ATOM 1982 N N . GLY A 1 267 ? 25.266 -5.742 -5.055 1 83.81 267 GLY A N 1
ATOM 1983 C CA . GLY A 1 267 ? 26.562 -5.148 -5.332 1 83.81 267 GLY A CA 1
ATOM 1984 C C . GLY A 1 267 ? 27.672 -5.684 -4.441 1 83.81 267 GLY A C 1
ATOM 1985 O O . GLY A 1 267 ? 27.406 -6.484 -3.537 1 83.81 267 GLY A O 1
ATOM 1986 N N . ASN A 1 268 ? 28.859 -5.195 -4.711 1 83.5 268 ASN A N 1
ATOM 1987 C CA . ASN A 1 268 ? 30.031 -5.543 -3.902 1 83.5 268 ASN A CA 1
ATOM 1988 C C . ASN A 1 268 ? 30.812 -4.301 -3.477 1 83.5 268 ASN A C 1
ATOM 1990 O O . ASN A 1 268 ? 30.766 -3.275 -4.16 1 83.5 268 ASN A O 1
ATOM 1994 N N . TYR A 1 269 ? 31.438 -4.453 -2.35 1 79.88 269 TYR A N 1
ATOM 1995 C CA . TYR A 1 269 ? 32.281 -3.346 -1.933 1 79.88 269 TYR A CA 1
ATOM 1996 C C . TYR A 1 269 ? 33.375 -3.078 -2.963 1 79.88 269 TYR A C 1
ATOM 1998 O O . TYR A 1 269 ? 33.938 -4.012 -3.527 1 79.88 269 TYR A O 1
ATOM 2006 N N . ASN A 1 270 ? 33.625 -1.801 -3.227 1 74.06 270 ASN A N 1
ATOM 2007 C CA . ASN A 1 270 ? 34.688 -1.311 -4.113 1 74.06 270 ASN A CA 1
ATOM 2008 C C . ASN A 1 270 ? 34.438 -1.765 -5.555 1 74.06 270 ASN A C 1
ATOM 2010 O O . ASN A 1 270 ? 35.406 -1.886 -6.328 1 74.06 270 ASN A O 1
ATOM 2014 N N . GLN A 1 271 ? 33.25 -2.057 -5.898 1 79.75 271 GLN A N 1
ATOM 2015 C CA . GLN A 1 271 ? 32.938 -2.402 -7.281 1 79.75 271 GLN A CA 1
ATOM 2016 C C . GLN A 1 271 ? 32.594 -1.16 -8.094 1 79.75 271 GLN A C 1
ATOM 2018 O O . GLN A 1 271 ? 31.891 -0.265 -7.594 1 79.75 271 GLN A O 1
ATOM 2023 N N . PRO A 1 272 ? 33.125 -1.132 -9.312 1 76 272 PRO A N 1
ATOM 2024 C CA . PRO A 1 272 ? 32.719 -0.017 -10.172 1 76 272 PRO A CA 1
ATOM 2025 C C . PRO A 1 272 ? 31.219 -0.04 -10.492 1 76 272 PRO A C 1
ATOM 2027 O O . PRO A 1 272 ? 30.578 -1.098 -10.422 1 76 272 PRO A O 1
ATOM 2030 N N . THR A 1 273 ? 30.75 1.062 -10.836 1 83.5 273 THR A N 1
ATOM 2031 C CA . THR A 1 273 ? 29.344 1.163 -11.18 1 83.5 273 THR A CA 1
ATOM 2032 C C . THR A 1 273 ? 29.078 0.559 -12.555 1 83.5 273 THR A C 1
ATOM 2034 O O . THR A 1 273 ? 29.766 0.881 -13.523 1 83.5 273 THR A O 1
ATOM 2037 N N . VAL A 1 274 ? 28.172 -0.283 -12.625 1 86.38 274 VAL A N 1
ATOM 2038 C CA . VAL A 1 274 ? 27.797 -0.937 -13.875 1 86.38 274 VAL A CA 1
ATOM 2039 C C . VAL A 1 274 ? 26.297 -0.752 -14.125 1 86.38 274 VAL A C 1
ATOM 2041 O O . VAL A 1 274 ? 25.469 -1.005 -13.234 1 86.38 274 VAL A O 1
ATOM 2044 N N . VAL A 1 275 ? 25.984 -0.289 -15.273 1 89.44 275 VAL A N 1
ATOM 2045 C CA . VAL A 1 275 ? 24.594 -0.176 -15.703 1 89.44 275 VAL A CA 1
ATOM 2046 C C . VAL A 1 275 ? 24.281 -1.277 -16.703 1 89.44 275 VAL A C 1
ATOM 2048 O O . VAL A 1 275 ? 25.016 -1.48 -17.672 1 89.44 275 VAL A O 1
ATOM 2051 N N . SER A 1 276 ? 23.25 -1.95 -16.453 1 92.19 276 SER A N 1
ATOM 2052 C CA . SER A 1 276 ? 22.812 -3.016 -17.344 1 92.19 276 SER A CA 1
ATOM 2053 C C . SER A 1 276 ? 21.406 -2.758 -17.875 1 92.19 276 SER A C 1
ATOM 2055 O O . SER A 1 276 ? 20.516 -2.357 -17.109 1 92.19 276 SER A O 1
ATOM 2057 N N . VAL A 1 277 ? 21.234 -2.916 -19.125 1 93 277 VAL A N 1
ATOM 2058 C CA . VAL A 1 277 ? 19.922 -2.801 -19.766 1 93 277 VAL A CA 1
ATOM 2059 C C . VAL A 1 277 ? 19.562 -4.121 -20.453 1 93 277 VAL A C 1
ATOM 2061 O O . VAL A 1 277 ? 20.328 -4.629 -21.281 1 93 277 VAL A O 1
ATOM 2064 N N . ASN A 1 278 ? 18.5 -4.656 -20.094 1 94.25 278 ASN A N 1
ATOM 2065 C CA . ASN A 1 278 ? 17.938 -5.852 -20.719 1 94.25 278 ASN A CA 1
ATOM 2066 C C . ASN A 1 278 ? 16.562 -5.578 -21.312 1 94.25 278 ASN A C 1
ATOM 2068 O O . ASN A 1 278 ? 15.633 -5.188 -20.609 1 94.25 278 ASN A O 1
ATOM 2072 N N . SER A 1 279 ? 16.453 -5.727 -22.562 1 95.06 279 SER A N 1
ATOM 2073 C CA . SER A 1 279 ? 15.195 -5.465 -23.25 1 95.06 279 SER A CA 1
ATOM 2074 C C . SER A 1 279 ? 14.875 -6.559 -24.266 1 95.06 279 SER A C 1
ATOM 2076 O O . SER A 1 279 ? 15.773 -7.051 -24.953 1 95.06 279 SER A O 1
ATOM 2078 N N . TYR A 1 280 ? 13.594 -6.992 -24.266 1 95.25 280 TYR A N 1
ATOM 2079 C CA . TYR A 1 280 ? 13.219 -7.918 -25.328 1 95.25 280 TYR A CA 1
ATOM 2080 C C . TYR A 1 280 ? 11.773 -7.715 -25.75 1 95.25 280 TYR A C 1
ATOM 2082 O O . TYR A 1 280 ? 10.977 -7.137 -25.016 1 95.25 280 TYR A O 1
ATOM 2090 N N . TYR A 1 281 ? 11.445 -8.07 -26.938 1 96.56 281 TYR A N 1
ATOM 2091 C CA . TYR A 1 281 ? 10.125 -8.117 -27.547 1 96.56 281 TYR A CA 1
ATOM 2092 C C . TYR A 1 281 ? 9.852 -9.477 -28.172 1 96.56 281 TYR A C 1
ATOM 2094 O O . TYR A 1 281 ? 10.742 -10.078 -28.766 1 96.56 281 TYR A O 1
ATOM 2102 N N . GLY A 1 282 ? 8.633 -9.977 -27.906 1 96.31 282 GLY A N 1
ATOM 2103 C CA . GLY A 1 282 ? 8.305 -11.281 -28.469 1 96.31 282 GLY A CA 1
ATOM 2104 C C . GLY A 1 282 ? 6.848 -11.406 -28.875 1 96.31 282 GLY A C 1
ATOM 2105 O O . GLY A 1 282 ? 6.043 -10.508 -28.609 1 96.31 282 GLY A O 1
ATOM 2106 N N . ILE A 1 283 ? 6.555 -12.445 -29.594 1 96.62 283 ILE A N 1
ATOM 2107 C CA . ILE A 1 283 ? 5.207 -12.812 -30.016 1 96.62 283 ILE A CA 1
ATOM 2108 C C . ILE A 1 283 ? 4.902 -14.25 -29.578 1 96.62 283 ILE A C 1
ATOM 2110 O O . ILE A 1 283 ? 5.801 -15.094 -29.531 1 96.62 283 ILE A O 1
ATOM 2114 N N . GLN A 1 284 ? 3.623 -14.57 -29.219 1 95 284 GLN A N 1
ATOM 2115 C CA . GLN A 1 284 ? 3.215 -15.867 -28.688 1 95 284 GLN A CA 1
ATOM 2116 C C . GLN A 1 284 ? 2.053 -16.453 -29.484 1 95 284 GLN A C 1
ATOM 2118 O O . GLN A 1 284 ? 1.171 -15.711 -29.938 1 95 284 GLN A O 1
ATOM 2123 N N . ASN A 1 285 ? 2.027 -17.672 -29.641 1 94.25 285 ASN A N 1
ATOM 2124 C CA . ASN A 1 285 ? 0.958 -18.438 -30.266 1 94.25 285 ASN A CA 1
ATOM 2125 C C . ASN A 1 285 ? 0.757 -19.781 -29.578 1 94.25 285 ASN A C 1
ATOM 2127 O O . ASN A 1 285 ? 1.571 -20.188 -28.734 1 94.25 285 ASN A O 1
ATOM 2131 N N . LEU A 1 286 ? -0.355 -20.422 -29.859 1 91.12 286 LEU A N 1
ATOM 2132 C CA . LEU A 1 286 ? -0.581 -21.766 -29.328 1 91.12 286 LEU A CA 1
ATOM 2133 C C . LEU A 1 286 ? 0.484 -22.734 -29.828 1 91.12 286 LEU A C 1
ATOM 2135 O O . LEU A 1 286 ? 0.905 -22.672 -30.984 1 91.12 286 LEU A O 1
ATOM 2139 N N . VAL A 1 287 ? 0.87 -23.625 -28.938 1 88.5 287 VAL A N 1
ATOM 2140 C CA . VAL A 1 287 ? 1.821 -24.656 -29.344 1 88.5 287 VAL A CA 1
ATOM 2141 C C . VAL A 1 287 ? 1.191 -25.562 -30.391 1 88.5 287 VAL A C 1
ATOM 2143 O O . VAL A 1 287 ? 1.832 -25.906 -31.391 1 88.5 287 VAL A O 1
ATOM 2146 N N . HIS A 1 288 ? -0.079 -25.984 -30.016 1 86 288 HIS A N 1
ATOM 2147 C CA . HIS A 1 288 ? -0.861 -26.828 -30.922 1 86 288 HIS A CA 1
ATOM 2148 C C . HIS A 1 288 ? -2.303 -26.344 -31.016 1 86 288 HIS A C 1
ATOM 2150 O O . HIS A 1 288 ? -2.967 -26.156 -30 1 86 288 HIS A O 1
ATOM 2156 N N . THR A 1 289 ? -2.742 -26.141 -32.25 1 88.12 289 THR A N 1
ATOM 2157 C CA . THR A 1 289 ? -4.137 -25.766 -32.438 1 88.12 289 THR A CA 1
ATOM 2158 C C . THR A 1 289 ? -5.012 -27 -32.656 1 88.12 289 THR A C 1
ATOM 2160 O O . THR A 1 289 ? -4.77 -27.781 -33.562 1 88.12 289 THR A O 1
ATOM 2163 N N . PRO A 1 290 ? -5.996 -27.172 -31.844 1 89.5 290 PRO A N 1
ATOM 2164 C CA . PRO A 1 290 ? -6.891 -28.312 -32.031 1 89.5 290 PRO A CA 1
ATOM 2165 C C . PRO A 1 290 ? -7.637 -28.266 -33.375 1 89.5 290 PRO A C 1
ATOM 2167 O O . PRO A 1 290 ? -8.039 -27.188 -33.812 1 89.5 290 PRO A O 1
ATOM 2170 N N . GLN A 1 291 ? -7.816 -29.391 -33.938 1 91.75 291 GLN A N 1
ATOM 2171 C CA . GLN A 1 291 ? -8.578 -29.516 -35.188 1 91.75 291 GLN A CA 1
ATOM 2172 C C . GLN A 1 291 ? -10.031 -29.875 -34.906 1 91.75 291 GLN A C 1
ATOM 2174 O O . GLN A 1 291 ? -10.312 -30.953 -34.375 1 91.75 291 GLN A O 1
ATOM 2179 N N . LEU A 1 292 ? -10.938 -29.031 -35.375 1 95.06 292 LEU A N 1
ATOM 2180 C CA . LEU A 1 292 ? -12.359 -29.219 -35.125 1 95.06 292 LEU A CA 1
ATOM 2181 C C . LEU A 1 292 ? -13.102 -29.516 -36.438 1 95.06 292 LEU A C 1
ATOM 2183 O O . LEU A 1 292 ? -12.578 -29.281 -37.531 1 95.06 292 LEU A O 1
ATOM 2187 N N . LEU A 1 293 ? -14.289 -30.047 -36.25 1 96.06 293 LEU A N 1
ATOM 2188 C CA . LEU A 1 293 ? -15.125 -30.297 -37.438 1 96.06 293 LEU A CA 1
ATOM 2189 C C . LEU A 1 293 ? -15.586 -28.984 -38.062 1 96.06 293 LEU A C 1
ATOM 2191 O O . LEU A 1 293 ? -15.898 -28.016 -37.344 1 96.06 293 LEU A O 1
ATOM 2195 N N . ASN A 1 294 ? -15.477 -28.922 -39.375 1 96.5 294 ASN A N 1
ATOM 2196 C CA . ASN A 1 294 ? -16.172 -27.828 -40.062 1 96.5 294 ASN A CA 1
ATOM 2197 C C . ASN A 1 294 ? -17.656 -28.125 -40.25 1 96.5 294 ASN A C 1
ATOM 2199 O O . ASN A 1 294 ? -18.141 -29.156 -39.781 1 96.5 294 ASN A O 1
ATOM 2203 N N . ALA A 1 295 ? -18.391 -27.25 -40.906 1 96.81 295 ALA A N 1
ATOM 2204 C CA . ALA A 1 295 ? -19.844 -27.375 -41 1 96.81 295 ALA A CA 1
ATOM 2205 C C . ALA A 1 295 ? -20.234 -28.641 -41.75 1 96.81 295 ALA A C 1
ATOM 2207 O O . ALA A 1 295 ? -21.172 -29.344 -41.344 1 96.81 295 ALA A O 1
ATOM 2208 N N . ALA A 1 296 ? -19.562 -28.938 -42.812 1 96.44 296 ALA A N 1
ATOM 2209 C CA . ALA A 1 296 ? -19.875 -30.125 -43.625 1 96.44 296 ALA A CA 1
ATOM 2210 C C . ALA A 1 296 ? -19.578 -31.391 -42.844 1 96.44 296 ALA A C 1
ATOM 2212 O O . ALA A 1 296 ? -20.359 -32.344 -42.875 1 96.44 296 ALA A O 1
ATOM 2213 N N . GLU A 1 297 ? -18.469 -31.422 -42.25 1 96.19 297 GLU A N 1
ATOM 2214 C CA . GLU A 1 297 ? -18.078 -32.594 -41.469 1 96.19 297 GLU A CA 1
ATOM 2215 C C . GLU A 1 297 ? -19.016 -32.781 -40.281 1 96.19 297 GLU A C 1
ATOM 2217 O O . GLU A 1 297 ? -19.328 -33.906 -39.906 1 96.19 297 GLU A O 1
ATOM 2222 N N . TYR A 1 298 ? -19.359 -31.672 -39.688 1 95.5 298 TYR A N 1
ATOM 2223 C CA . TYR A 1 298 ? -20.312 -31.719 -38.562 1 95.5 298 TYR A CA 1
ATOM 2224 C C . TYR A 1 298 ? -21.625 -32.344 -39.031 1 95.5 298 TYR A C 1
ATOM 2226 O O . TYR A 1 298 ? -22.172 -33.219 -38.344 1 95.5 298 TYR A O 1
ATOM 2234 N N . LYS A 1 299 ? -22.156 -31.891 -40.094 1 94.81 299 LYS A N 1
ATOM 2235 C CA . LYS A 1 299 ? -23.375 -32.469 -40.625 1 94.81 299 LYS A CA 1
ATOM 2236 C C . LYS A 1 299 ? -23.203 -33.969 -40.906 1 94.81 299 LYS A C 1
ATOM 2238 O O . LYS A 1 299 ? -24.125 -34.75 -40.656 1 94.81 299 LYS A O 1
ATOM 2243 N N . GLN A 1 300 ? -22.078 -34.312 -41.438 1 94.88 300 GLN A N 1
ATOM 2244 C CA . GLN A 1 300 ? -21.812 -35.719 -41.719 1 94.88 300 GLN A CA 1
ATOM 2245 C C . GLN A 1 300 ? -21.953 -36.562 -40.469 1 94.88 300 GLN A C 1
ATOM 2247 O O . GLN A 1 300 ? -22.609 -37.625 -40.5 1 94.88 300 GLN A O 1
ATOM 2252 N N . VAL A 1 301 ? -21.328 -36.125 -39.406 1 94.94 301 VAL A N 1
ATOM 2253 C CA . VAL A 1 301 ? -21.391 -36.906 -38.156 1 94.94 301 VAL A CA 1
ATOM 2254 C C . VAL A 1 301 ? -22.812 -36.906 -37.625 1 94.94 301 VAL A C 1
ATOM 2256 O O . VAL A 1 301 ? -23.297 -37.969 -37.156 1 94.94 301 VAL A O 1
ATOM 2259 N N . MET A 1 302 ? -23.562 -35.781 -37.719 1 92.81 302 MET A N 1
ATOM 2260 C CA . MET A 1 302 ? -24.922 -35.719 -37.219 1 92.81 302 MET A CA 1
ATOM 2261 C C . MET A 1 302 ? -25.859 -36.594 -38.031 1 92.81 302 MET A C 1
ATOM 2263 O O . MET A 1 302 ? -26.797 -37.188 -37.531 1 92.81 302 MET A O 1
ATOM 2267 N N . ASP A 1 303 ? -25.609 -36.625 -39.312 1 93.75 303 ASP A N 1
ATOM 2268 C CA . ASP A 1 303 ? -26.375 -37.531 -40.188 1 93.75 303 ASP A CA 1
ATOM 2269 C C . ASP A 1 303 ? -26.156 -39 -39.812 1 93.75 303 ASP A C 1
ATOM 2271 O O . ASP A 1 303 ? -27.109 -39.781 -39.75 1 93.75 303 ASP A O 1
ATOM 2275 N N . ALA A 1 304 ? -24.922 -39.281 -39.656 1 94.06 304 ALA A N 1
ATOM 2276 C CA . ALA A 1 304 ? -24.609 -40.656 -39.219 1 94.06 304 ALA A CA 1
ATOM 2277 C C . ALA A 1 304 ? -25.328 -41 -37.906 1 94.06 304 ALA A C 1
ATOM 2279 O O . ALA A 1 304 ? -25.844 -42.094 -37.75 1 94.06 304 ALA A O 1
ATOM 2280 N N . SER A 1 305 ? -25.281 -40.094 -36.969 1 93.75 305 SER A N 1
ATOM 2281 C CA . SER A 1 305 ? -25.938 -40.281 -35.688 1 93.75 305 SER A CA 1
ATOM 2282 C C . SER A 1 305 ? -27.438 -40.531 -35.844 1 93.75 305 SER A C 1
ATOM 2284 O O . SER A 1 305 ? -28 -41.406 -35.219 1 93.75 305 SER A O 1
ATOM 2286 N N . ARG A 1 306 ? -28.062 -39.75 -36.688 1 91.81 306 ARG A N 1
ATOM 2287 C CA . ARG A 1 306 ? -29.484 -39.844 -36.969 1 91.81 306 ARG A CA 1
ATOM 2288 C C . ARG A 1 306 ? -29.812 -41.188 -37.625 1 91.81 306 ARG A C 1
ATOM 2290 O O . ARG A 1 306 ? -30.75 -41.875 -37.219 1 91.81 306 ARG A O 1
ATOM 2297 N N . ILE A 1 307 ? -29.031 -41.562 -38.594 1 93.94 307 ILE A N 1
ATOM 2298 C CA . ILE A 1 307 ? -29.25 -42.812 -39.344 1 93.94 307 ILE A CA 1
ATOM 2299 C C . ILE A 1 307 ? -29.109 -44 -38.406 1 93.94 307 ILE A C 1
ATOM 2301 O O . ILE A 1 307 ? -29.906 -44.938 -38.469 1 93.94 307 ILE A O 1
ATOM 2305 N N . ASN A 1 308 ? -28.109 -43.969 -37.594 1 94.25 308 ASN A N 1
ATOM 2306 C CA . ASN A 1 308 ? -27.938 -45.031 -36.625 1 94.25 308 ASN A CA 1
ATOM 2307 C C . ASN A 1 308 ? -29.156 -45.156 -35.719 1 94.25 308 ASN A C 1
ATOM 2309 O O . ASN A 1 308 ? -29.578 -46.281 -35.375 1 94.25 308 ASN A O 1
ATOM 2313 N N . TYR A 1 309 ? -29.672 -44.062 -35.281 1 92.25 309 TYR A N 1
ATOM 2314 C CA . TYR A 1 309 ? -30.859 -44.094 -34.438 1 92.25 309 TYR A CA 1
ATOM 2315 C C . TYR A 1 309 ? -32.062 -44.656 -35.188 1 92.25 309 TYR A C 1
ATOM 2317 O O . TYR A 1 309 ? -32.812 -45.5 -34.656 1 92.25 309 TYR A O 1
ATOM 2325 N N . GLU A 1 310 ? -32.25 -44.219 -36.406 1 93.88 310 GLU A N 1
ATOM 2326 C CA . GLU A 1 310 ? -33.344 -44.688 -37.25 1 93.88 310 GLU A CA 1
ATOM 2327 C C . GLU A 1 310 ? -33.25 -46.188 -37.469 1 93.88 310 GLU A C 1
ATOM 2329 O O . GLU A 1 310 ? -34.25 -46.906 -37.406 1 93.88 310 GLU A O 1
ATOM 2334 N N . ASN A 1 311 ? -32.031 -46.625 -37.719 1 94.5 311 ASN A N 1
ATOM 2335 C CA . ASN A 1 311 ? -31.828 -48.062 -37.906 1 94.5 311 ASN A CA 1
ATOM 2336 C C . ASN A 1 311 ? -32.219 -48.844 -36.688 1 94.5 311 ASN A C 1
ATOM 2338 O O . ASN A 1 311 ? -32.844 -49.906 -36.781 1 94.5 311 ASN A O 1
ATOM 2342 N N . ASP A 1 312 ? -31.844 -48.312 -35.531 1 93.75 312 ASP A N 1
ATOM 2343 C CA . ASP A 1 312 ? -32.156 -49.031 -34.281 1 93.75 312 ASP A CA 1
ATOM 2344 C C . ASP A 1 312 ? -33.656 -49.031 -34 1 93.75 312 ASP A C 1
ATOM 2346 O O . ASP A 1 312 ? -34.188 -49.969 -33.438 1 93.75 312 ASP A O 1
ATOM 2350 N N . ILE A 1 313 ? -34.344 -47.938 -34.375 1 93.25 313 ILE A N 1
ATOM 2351 C CA . ILE A 1 313 ? -35.781 -47.875 -34.25 1 93.25 313 ILE A CA 1
ATOM 2352 C C . ILE A 1 313 ? -36.438 -48.906 -35.156 1 93.25 313 ILE A C 1
ATOM 2354 O O . ILE A 1 313 ? -37.344 -49.625 -34.75 1 93.25 313 ILE A O 1
ATOM 2358 N N . GLN A 1 314 ? -36 -49.031 -36.406 1 94.56 314 GLN A N 1
ATOM 2359 C CA . GLN A 1 314 ? -36.531 -49.938 -37.375 1 94.56 314 GLN A CA 1
ATOM 2360 C C . GLN A 1 314 ? -36.344 -51.406 -36.938 1 94.56 314 GLN A C 1
ATOM 2362 O O . GLN A 1 314 ? -37.188 -52.25 -37.156 1 94.56 314 GLN A O 1
ATOM 2367 N N . ALA A 1 315 ? -35.188 -51.562 -36.281 1 93.69 315 ALA A N 1
ATOM 2368 C CA . ALA A 1 315 ? -34.875 -52.906 -35.812 1 93.69 315 ALA A CA 1
ATOM 2369 C C . ALA A 1 315 ? -35.594 -53.188 -34.5 1 93.69 315 ALA A C 1
ATOM 2371 O O . ALA A 1 315 ? -35.406 -54.281 -33.906 1 93.69 315 ALA A O 1
ATOM 2372 N N . LYS A 1 316 ? -36.375 -52.281 -33.938 1 92.5 316 LYS A N 1
ATOM 2373 C CA . LYS A 1 316 ? -37.156 -52.375 -32.688 1 92.5 316 LYS A CA 1
ATOM 2374 C C . LYS A 1 316 ? -36.25 -52.562 -31.484 1 92.5 316 LYS A C 1
ATOM 2376 O O . LYS A 1 316 ? -36.594 -53.281 -30.547 1 92.5 316 LYS A O 1
ATOM 2381 N N . LEU A 1 317 ? -35.094 -51.969 -31.688 1 90.56 317 LEU A N 1
ATOM 2382 C CA . LEU A 1 317 ? -34.156 -52.031 -30.578 1 90.56 317 LEU A CA 1
ATOM 2383 C C . LEU A 1 317 ? -34.312 -50.812 -29.656 1 90.56 317 LEU A C 1
ATOM 2385 O O . LEU A 1 317 ? -34 -50.875 -28.469 1 90.56 317 LEU A O 1
ATOM 2389 N N . LEU A 1 318 ? -34.719 -49.625 -30.156 1 90 318 LEU A N 1
ATOM 2390 C CA . LEU A 1 318 ? -34.969 -48.406 -29.391 1 90 318 LEU A CA 1
ATOM 2391 C C . LEU A 1 318 ? -36.312 -47.812 -29.781 1 90 318 LEU A C 1
ATOM 2393 O O . LEU A 1 318 ? -36.812 -48.031 -30.906 1 90 318 LEU A O 1
ATOM 2397 N N . ALA A 1 319 ? -36.875 -47.094 -28.828 1 88.75 319 ALA A N 1
ATOM 2398 C CA . ALA A 1 319 ? -38.125 -46.375 -29.094 1 88.75 319 ALA A CA 1
ATOM 2399 C C . ALA A 1 319 ? -37.875 -45.125 -29.891 1 88.75 319 ALA A C 1
ATOM 2401 O O . ALA A 1 319 ? -36.781 -44.531 -29.828 1 88.75 319 ALA A O 1
ATOM 2402 N N . ALA A 1 320 ? -38.844 -44.719 -30.641 1 88.25 320 ALA A N 1
ATOM 2403 C CA . ALA A 1 320 ? -38.781 -43.438 -31.328 1 88.25 320 ALA A CA 1
ATOM 2404 C C . ALA A 1 320 ? -38.75 -42.281 -30.328 1 88.25 320 ALA A C 1
ATOM 2406 O O . ALA A 1 320 ? -39.312 -42.406 -29.234 1 88.25 320 ALA A O 1
ATOM 2407 N N . PRO A 1 321 ? -38.031 -41.281 -30.656 1 88.06 321 PRO A N 1
ATOM 2408 C CA . PRO A 1 321 ? -38.031 -40.125 -29.75 1 88.06 321 PRO A CA 1
ATOM 2409 C C . PRO A 1 321 ? -39.438 -39.5 -29.594 1 88.06 321 PRO A C 1
ATOM 2411 O O . PRO A 1 321 ? -40.25 -39.562 -30.5 1 88.06 321 PRO A O 1
ATOM 2414 N N . LYS A 1 322 ? -39.656 -38.906 -28.406 1 85.38 322 LYS A N 1
ATOM 2415 C CA . LYS A 1 322 ? -40.938 -38.25 -28.125 1 85.38 322 LYS A CA 1
ATOM 2416 C C . LYS A 1 322 ? -41.219 -37.156 -29.156 1 85.38 322 LYS A C 1
ATOM 2418 O O . LYS A 1 322 ? -42.344 -36.969 -29.578 1 85.38 322 LYS A O 1
ATOM 2423 N N . ASP A 1 323 ? -40.219 -36.469 -29.484 1 86.06 323 ASP A N 1
ATOM 2424 C CA . ASP A 1 323 ? -40.281 -35.469 -30.531 1 86.06 323 ASP A CA 1
ATOM 2425 C C . ASP A 1 323 ? -39.719 -35.969 -31.844 1 86.06 323 ASP A C 1
ATOM 2427 O O . ASP A 1 323 ? -38.5 -36.031 -32 1 86.06 323 ASP A O 1
ATOM 2431 N N . PRO A 1 324 ? -40.469 -36.281 -32.781 1 84.94 324 PRO A N 1
ATOM 2432 C CA . PRO A 1 324 ? -40 -36.906 -34.031 1 84.94 324 PRO A CA 1
ATOM 2433 C C . PRO A 1 324 ? -39.125 -35.938 -34.844 1 84.94 324 PRO A C 1
ATOM 2435 O O . PRO A 1 324 ? -38.375 -36.375 -35.719 1 84.94 324 PRO A O 1
ATOM 2438 N N . SER A 1 325 ? -39.281 -34.656 -34.531 1 84.81 325 SER A N 1
ATOM 2439 C CA . SER A 1 325 ? -38.562 -33.656 -35.312 1 84.81 325 SER A CA 1
ATOM 2440 C C . SER A 1 325 ? -37.062 -33.812 -35.125 1 84.81 325 SER A C 1
ATOM 2442 O O . SER A 1 325 ? -36.25 -33.344 -35.938 1 84.81 325 SER A O 1
ATOM 2444 N N . ILE A 1 326 ? -36.688 -34.438 -34.125 1 83.12 326 ILE A N 1
ATOM 2445 C CA . ILE A 1 326 ? -35.25 -34.656 -33.812 1 83.12 326 ILE A CA 1
ATOM 2446 C C . ILE A 1 326 ? -34.625 -35.5 -34.938 1 83.12 326 ILE A C 1
ATOM 2448 O O . ILE A 1 326 ? -33.406 -35.406 -35.156 1 83.12 326 ILE A O 1
ATOM 2452 N N . LEU A 1 327 ? -35.375 -36.281 -35.688 1 88.19 327 LEU A N 1
ATOM 2453 C CA . LEU A 1 327 ? -34.875 -37.188 -36.719 1 88.19 327 LEU A CA 1
ATOM 2454 C C . LEU A 1 327 ? -34.875 -36.5 -38.094 1 88.19 327 LEU A C 1
ATOM 2456 O O . LEU A 1 327 ? -34.562 -37.125 -39.094 1 88.19 327 LEU A O 1
ATOM 2460 N N . THR A 1 328 ? -35.156 -35.188 -38.031 1 88.81 328 THR A N 1
ATOM 2461 C CA . THR A 1 328 ? -35.062 -34.406 -39.25 1 88.81 328 THR A CA 1
ATOM 2462 C C . THR A 1 328 ? -33.594 -34.156 -39.594 1 88.81 328 THR A C 1
ATOM 2464 O O . THR A 1 328 ? -32.812 -33.688 -38.75 1 88.81 328 THR A O 1
ATOM 2467 N N . PRO A 1 329 ? -33.156 -34.5 -40.812 1 89.62 329 PRO A N 1
ATOM 2468 C CA . PRO A 1 329 ? -31.781 -34.25 -41.188 1 89.62 329 PRO A CA 1
ATOM 2469 C C . PRO A 1 329 ? -31.375 -32.781 -41.062 1 89.62 329 PRO A C 1
ATOM 2471 O O . PRO A 1 329 ? -32.156 -31.906 -41.375 1 89.62 329 PRO A O 1
ATOM 2474 N N . LEU A 1 330 ? -30.203 -32.594 -40.469 1 89.25 330 LEU A N 1
ATOM 2475 C CA . LEU A 1 330 ? -29.672 -31.234 -40.406 1 89.25 330 LEU A CA 1
ATOM 2476 C C . LEU A 1 330 ? -29.469 -30.656 -41.812 1 89.25 330 LEU A C 1
ATOM 2478 O O . LEU A 1 330 ? -28.859 -31.312 -42.656 1 89.25 330 LEU A O 1
ATOM 2482 N N . PRO A 1 331 ? -29.984 -29.5 -42.062 1 90.12 331 PRO A N 1
ATOM 2483 C CA . PRO A 1 331 ? -29.781 -28.922 -43.375 1 90.12 331 PRO A CA 1
ATOM 2484 C C . PRO A 1 331 ? -28.328 -28.516 -43.625 1 90.12 331 PRO A C 1
ATOM 2486 O O . PRO A 1 331 ? -27.594 -28.234 -42.656 1 90.12 331 PRO A O 1
ATOM 2489 N N . ALA A 1 332 ? -27.922 -28.656 -44.875 1 90.88 332 ALA A N 1
ATOM 2490 C CA . ALA A 1 332 ? -26.609 -28.109 -45.219 1 90.88 332 ALA A CA 1
ATOM 2491 C C . ALA A 1 332 ? -26.547 -26.609 -44.938 1 90.88 332 ALA A C 1
ATOM 2493 O O . ALA A 1 332 ? -27.5 -25.875 -45.188 1 90.88 332 ALA A O 1
ATOM 2494 N N . SER A 1 333 ? -25.484 -26.344 -44.219 1 93.25 333 SER A N 1
ATOM 2495 C CA . SER A 1 333 ? -25.344 -24.938 -43.844 1 93.25 333 SER A CA 1
ATOM 2496 C C . SER A 1 333 ? -24.422 -24.203 -44.812 1 93.25 333 SER A C 1
ATOM 2498 O O . SER A 1 333 ? -23.406 -24.766 -45.25 1 93.25 333 SER A O 1
ATOM 2500 N N . ASN A 1 334 ? -24.703 -22.906 -45.094 1 93.12 334 ASN A N 1
ATOM 2501 C CA . ASN A 1 334 ? -23.812 -22.047 -45.875 1 93.12 334 ASN A CA 1
ATOM 2502 C C . ASN A 1 334 ? -22.828 -21.312 -44.969 1 93.12 334 ASN A C 1
ATOM 2504 O O . ASN A 1 334 ? -22 -20.531 -45.438 1 93.12 334 ASN A O 1
ATOM 2508 N N . ILE A 1 335 ? -23 -21.594 -43.75 1 95.19 335 ILE A N 1
ATOM 2509 C CA . ILE A 1 335 ? -22.109 -20.969 -42.781 1 95.19 335 ILE A CA 1
ATOM 2510 C C . ILE A 1 335 ? -21.109 -21.984 -42.25 1 95.19 335 ILE A C 1
ATOM 2512 O O . ILE A 1 335 ? -21.484 -23.125 -41.938 1 95.19 335 ILE A O 1
ATOM 2516 N N . ASP A 1 336 ? -19.797 -21.641 -42.156 1 97 336 ASP A N 1
ATOM 2517 C CA . ASP A 1 336 ? -18.719 -22.406 -41.531 1 97 336 ASP A CA 1
ATOM 2518 C C . ASP A 1 336 ? -17.859 -21.516 -40.625 1 97 336 ASP A C 1
ATOM 2520 O O . ASP A 1 336 ? -16.875 -20.922 -41.094 1 97 336 ASP A O 1
ATOM 2524 N N . THR A 1 337 ? -18.25 -21.547 -39.406 1 97 337 THR A N 1
ATOM 2525 C CA . THR A 1 337 ? -17.656 -20.594 -38.469 1 97 337 THR A CA 1
ATOM 2526 C C . THR A 1 337 ? -16.438 -21.203 -37.781 1 97 337 THR A C 1
ATOM 2528 O O . THR A 1 337 ? -16.531 -22.266 -37.188 1 97 337 THR A O 1
ATOM 2531 N N . ASP A 1 338 ? -15.305 -20.516 -37.844 1 96.31 338 ASP A N 1
ATOM 2532 C CA . ASP A 1 338 ? -14.125 -20.844 -37.062 1 96.31 338 ASP A CA 1
ATOM 2533 C C . ASP A 1 338 ? -14.133 -20.078 -35.75 1 96.31 338 ASP A C 1
ATOM 2535 O O . ASP A 1 338 ? -13.484 -19.047 -35.594 1 96.31 338 ASP A O 1
ATOM 2539 N N . TRP A 1 339 ? -14.734 -20.688 -34.812 1 97 339 TRP A N 1
ATOM 2540 C CA . TRP A 1 339 ? -14.945 -20.047 -33.531 1 97 339 TRP A CA 1
ATOM 2541 C C . TRP A 1 339 ? -13.609 -19.766 -32.844 1 97 339 TRP A C 1
ATOM 2543 O O . TRP A 1 339 ? -13.477 -18.781 -32.094 1 97 339 TRP A O 1
ATOM 2553 N N . LEU A 1 340 ? -12.609 -20.609 -32.969 1 95.31 340 LEU A N 1
ATOM 2554 C CA . LEU A 1 340 ? -11.312 -20.438 -32.344 1 95.31 340 LEU A CA 1
ATOM 2555 C C . LEU A 1 340 ? -10.641 -19.156 -32.812 1 95.31 340 LEU A C 1
ATOM 2557 O O . LEU A 1 340 ? -10.031 -18.438 -32 1 95.31 340 LEU A O 1
ATOM 2561 N N . SER A 1 341 ? -10.711 -18.906 -34 1 95.19 341 SER A N 1
ATOM 2562 C CA . SER A 1 341 ? -10.086 -17.703 -34.562 1 95.19 341 SER A CA 1
ATOM 2563 C C . SER A 1 341 ? -10.758 -16.438 -34.031 1 95.19 341 SER A C 1
ATOM 2565 O O . SER A 1 341 ? -10.141 -15.375 -34 1 95.19 341 SER A O 1
ATOM 2567 N N . LEU A 1 342 ? -12.047 -16.547 -33.688 1 96.25 342 LEU A N 1
ATOM 2568 C CA . LEU A 1 342 ? -12.766 -15.398 -33.188 1 96.25 342 LEU A CA 1
ATOM 2569 C C . LEU A 1 342 ? -12.344 -15.086 -31.734 1 96.25 342 LEU A C 1
ATOM 2571 O O . LEU A 1 342 ? -12.438 -13.938 -31.297 1 96.25 342 LEU A O 1
ATOM 2575 N N . VAL A 1 343 ? -11.883 -16.094 -31.094 1 96.5 343 VAL A N 1
ATOM 2576 C CA . VAL A 1 343 ? -11.602 -15.938 -29.672 1 96.5 343 VAL A CA 1
ATOM 2577 C C . VAL A 1 343 ? -10.109 -15.695 -29.453 1 96.5 343 VAL A C 1
ATOM 2579 O O . VAL A 1 343 ? -9.711 -15.023 -28.5 1 96.5 343 VAL A O 1
ATOM 2582 N N . LEU A 1 344 ? -9.273 -16.141 -30.297 1 96.25 344 LEU A N 1
ATOM 2583 C CA . LEU A 1 344 ? -7.828 -16.125 -30.094 1 96.25 344 LEU A CA 1
ATOM 2584 C C . LEU A 1 344 ? -7.199 -14.891 -30.75 1 96.25 344 LEU A C 1
ATOM 2586 O O . LEU A 1 344 ? -7.754 -14.344 -31.703 1 96.25 344 LEU A O 1
ATOM 2590 N N . ARG A 1 345 ? -6.047 -14.523 -30.188 1 93.75 345 ARG A N 1
ATOM 2591 C CA . ARG A 1 345 ? -5.16 -13.531 -30.766 1 93.75 345 ARG A CA 1
ATOM 2592 C C . ARG A 1 345 ? -4.043 -14.188 -31.578 1 93.75 345 ARG A C 1
ATOM 2594 O O . ARG A 1 345 ? -3.451 -15.172 -31.125 1 93.75 345 ARG A O 1
ATOM 2601 N N . LYS A 1 346 ? -3.863 -13.648 -32.688 1 92.94 346 LYS A N 1
ATOM 2602 C CA . LYS A 1 346 ? -2.678 -14.078 -33.438 1 92.94 346 LYS A CA 1
ATOM 2603 C C . LYS A 1 346 ? -1.46 -13.242 -33.062 1 92.94 346 LYS A C 1
ATOM 2605 O O . LYS A 1 346 ? -1.546 -12.016 -32.969 1 92.94 346 LYS A O 1
ATOM 2610 N N . ASN A 1 347 ? -0.412 -13.906 -32.75 1 95.75 347 ASN A N 1
ATOM 2611 C CA . ASN A 1 347 ? 0.842 -13.234 -32.406 1 95.75 347 ASN A CA 1
ATOM 2612 C C . ASN A 1 347 ? 0.674 -12.289 -31.219 1 95.75 347 ASN A C 1
ATOM 2614 O O . ASN A 1 347 ? 1.008 -11.109 -31.312 1 95.75 347 ASN A O 1
ATOM 2618 N N . ALA A 1 348 ? 0.182 -12.852 -30.141 1 96.25 348 ALA A N 1
ATOM 2619 C CA . ALA A 1 348 ? 0.013 -12.055 -28.938 1 96.25 348 ALA A CA 1
ATOM 2620 C C . ALA A 1 348 ? 1.338 -11.438 -28.484 1 96.25 348 ALA A C 1
ATOM 2622 O O . ALA A 1 348 ? 2.367 -12.117 -28.469 1 96.25 348 ALA A O 1
ATOM 2623 N N . ASN A 1 349 ? 1.35 -10.195 -28.078 1 96.06 349 ASN A N 1
ATOM 2624 C CA . ASN A 1 349 ? 2.562 -9.445 -27.766 1 96.06 349 ASN A CA 1
ATOM 2625 C C . ASN A 1 349 ? 3.07 -9.773 -26.359 1 96.06 349 ASN A C 1
ATOM 2627 O O . ASN A 1 349 ? 2.279 -10.008 -25.453 1 96.06 349 ASN A O 1
ATOM 2631 N N . MET A 1 350 ? 4.418 -9.773 -26.219 1 95.31 350 MET A N 1
ATOM 2632 C CA . MET A 1 350 ? 5.102 -9.859 -24.938 1 95.31 350 MET A CA 1
ATOM 2633 C C . MET A 1 350 ? 6.363 -9 -24.938 1 95.31 350 MET A C 1
ATOM 2635 O O . MET A 1 350 ? 7.145 -9.031 -25.891 1 95.31 350 MET A O 1
ATOM 2639 N N . GLN A 1 351 ? 6.586 -8.25 -23.953 1 96.31 351 GLN A N 1
ATOM 2640 C CA . GLN A 1 351 ? 7.781 -7.418 -23.875 1 96.31 351 GLN A CA 1
ATOM 2641 C C . GLN A 1 351 ? 8.25 -7.266 -22.438 1 96.31 351 GLN A C 1
ATOM 2643 O O . GLN A 1 351 ? 7.449 -7.355 -21.5 1 96.31 351 GLN A O 1
ATOM 2648 N N . ASN A 1 352 ? 9.516 -7.129 -22.25 1 95.69 352 ASN A N 1
ATOM 2649 C CA . ASN A 1 352 ? 10.164 -6.914 -20.969 1 95.69 352 ASN A CA 1
ATOM 2650 C C . ASN A 1 352 ? 11.305 -5.906 -21.078 1 95.69 352 ASN A C 1
ATOM 2652 O O . ASN A 1 352 ? 12.125 -5.988 -22 1 95.69 352 ASN A O 1
ATOM 2656 N N . HIS A 1 353 ? 11.359 -4.938 -20.234 1 95.31 353 HIS A N 1
ATOM 2657 C CA . HIS A 1 353 ? 12.406 -3.924 -20.188 1 95.31 353 HIS A CA 1
ATOM 2658 C C . HIS A 1 353 ? 12.906 -3.721 -18.766 1 95.31 353 HIS A C 1
ATOM 2660 O O . HIS A 1 353 ? 12.117 -3.451 -17.859 1 95.31 353 HIS A O 1
ATOM 2666 N N . GLN A 1 354 ? 14.203 -3.887 -18.594 1 95.19 354 GLN A N 1
ATOM 2667 C CA . GLN A 1 354 ? 14.766 -3.705 -17.266 1 95.19 354 GLN A CA 1
ATOM 2668 C C . GLN A 1 354 ? 16.047 -2.875 -17.328 1 95.19 354 GLN A C 1
ATOM 2670 O O . GLN A 1 354 ? 16.859 -3.035 -18.25 1 95.19 354 GLN A O 1
ATOM 2675 N N . ILE A 1 355 ? 16.234 -2.02 -16.422 1 92.75 355 ILE A N 1
ATOM 2676 C CA . ILE A 1 355 ? 17.469 -1.281 -16.172 1 92.75 355 ILE A CA 1
ATOM 2677 C C . ILE A 1 355 ? 17.938 -1.52 -14.742 1 92.75 355 ILE A C 1
ATOM 2679 O O . ILE A 1 355 ? 17.125 -1.559 -13.812 1 92.75 355 ILE A O 1
ATOM 2683 N N . SER A 1 356 ? 19.172 -1.812 -14.578 1 93.62 356 SER A N 1
ATOM 2684 C CA . SER A 1 356 ? 19.719 -1.992 -13.234 1 93.62 356 SER A CA 1
ATOM 2685 C C . SER A 1 356 ? 21.078 -1.296 -13.094 1 93.62 356 SER A C 1
ATOM 2687 O O . SER A 1 356 ? 21.797 -1.142 -14.07 1 93.62 356 SER A O 1
ATOM 2689 N N . VAL A 1 357 ? 21.375 -0.908 -11.93 1 90 357 VAL A N 1
ATOM 2690 C CA . VAL A 1 357 ? 22.625 -0.268 -11.57 1 90 357 VAL A CA 1
ATOM 2691 C C . VAL A 1 357 ? 23.234 -0.977 -10.359 1 90 357 VAL A C 1
ATOM 2693 O O . VAL A 1 357 ? 22.578 -1.128 -9.328 1 90 357 VAL A O 1
ATOM 2696 N N . THR A 1 358 ? 24.406 -1.425 -10.508 1 90.25 358 THR A N 1
ATOM 2697 C CA . THR A 1 358 ? 25.172 -2.012 -9.414 1 90.25 358 THR A CA 1
ATOM 2698 C C . THR A 1 358 ? 26.406 -1.153 -9.102 1 90.25 358 THR A C 1
ATOM 2700 O O . THR A 1 358 ? 27.109 -0.709 -10.008 1 90.25 358 THR A O 1
ATOM 2703 N N . SER A 1 359 ? 26.562 -0.907 -7.812 1 84.88 359 SER A N 1
ATOM 2704 C CA . SER A 1 359 ? 27.656 -0.035 -7.41 1 84.88 359 SER A CA 1
ATOM 2705 C C . SER A 1 359 ? 28.172 -0.401 -6.023 1 84.88 359 SER A C 1
ATOM 2707 O O . SER A 1 359 ? 27.484 -1.049 -5.246 1 84.88 359 SER A O 1
ATOM 2709 N N . GLY A 1 360 ? 29.484 -0.072 -5.812 1 82.19 360 GLY A N 1
ATOM 2710 C CA . GLY A 1 360 ? 30.078 -0.301 -4.504 1 82.19 360 GLY A CA 1
ATOM 2711 C C . GLY A 1 360 ? 31.266 0.604 -4.215 1 82.19 360 GLY A C 1
ATOM 2712 O O . GLY A 1 360 ? 32.094 0.821 -5.082 1 82.19 360 GLY A O 1
ATOM 2713 N N . GLY A 1 361 ? 31.219 1.156 -3.041 1 76.06 361 GLY A N 1
ATOM 2714 C CA . GLY A 1 361 ? 32.375 1.865 -2.508 1 76.06 361 GLY A CA 1
ATOM 2715 C C . GLY A 1 361 ? 33.062 1.122 -1.379 1 76.06 361 GLY A C 1
ATOM 2716 O O . GLY A 1 361 ? 32.906 -0.091 -1.234 1 76.06 361 GLY A O 1
ATOM 2717 N N . GLU A 1 362 ? 33.844 1.836 -0.623 1 74.69 362 GLU A N 1
ATOM 2718 C CA . GLU A 1 362 ? 34.562 1.206 0.471 1 74.69 362 GLU A CA 1
ATOM 2719 C C . GLU A 1 362 ? 33.625 0.758 1.583 1 74.69 362 GLU A C 1
ATOM 2721 O O . GLU A 1 362 ? 33.875 -0.26 2.236 1 74.69 362 GLU A O 1
ATOM 2726 N N . THR A 1 363 ? 32.625 1.5 1.754 1 79 363 THR A N 1
ATOM 2727 C CA . THR A 1 363 ? 31.781 1.203 2.904 1 79 363 THR A CA 1
ATOM 2728 C C . THR A 1 363 ? 30.344 0.945 2.463 1 79 363 THR A C 1
ATOM 2730 O O . THR A 1 363 ? 29.484 0.615 3.285 1 79 363 THR A O 1
ATOM 2733 N N . THR A 1 364 ? 30.141 1.095 1.159 1 82.62 364 THR A N 1
ATOM 2734 C CA . THR A 1 364 ? 28.766 0.973 0.698 1 82.62 364 THR A CA 1
ATOM 2735 C C . THR A 1 364 ? 28.672 -0 -0.474 1 82.62 364 THR A C 1
ATOM 2737 O O . THR A 1 364 ? 29.531 -0.018 -1.344 1 82.62 364 THR A O 1
ATOM 2740 N N . LYS A 1 365 ? 27.719 -0.778 -0.499 1 88 365 LYS A N 1
ATOM 2741 C CA . LYS A 1 365 ? 27.312 -1.525 -1.688 1 88 365 LYS A CA 1
ATOM 2742 C C . LYS A 1 365 ? 25.828 -1.313 -2 1 88 365 LYS A C 1
ATOM 2744 O O . LYS A 1 365 ? 25 -1.25 -1.09 1 88 365 LYS A O 1
ATOM 2749 N N . ALA A 1 366 ? 25.578 -1.136 -3.281 1 87.56 366 ALA A N 1
ATOM 2750 C CA . ALA A 1 366 ? 24.219 -0.763 -3.658 1 87.56 366 ALA A CA 1
ATOM 2751 C C . ALA A 1 366 ? 23.812 -1.443 -4.961 1 87.56 366 ALA A C 1
ATOM 2753 O O . ALA A 1 366 ? 24.641 -1.699 -5.828 1 87.56 366 ALA A O 1
ATOM 2754 N N . TYR A 1 367 ? 22.547 -1.688 -5.137 1 92.38 367 TYR A N 1
ATOM 2755 C CA . TYR A 1 367 ? 21.891 -2.211 -6.332 1 92.38 367 TYR A CA 1
ATOM 2756 C C . TYR A 1 367 ? 20.484 -1.614 -6.492 1 92.38 367 TYR A C 1
ATOM 2758 O O . TYR A 1 367 ? 19.703 -1.585 -5.539 1 92.38 367 TYR A O 1
ATOM 2766 N N . PHE A 1 368 ? 20.234 -1.132 -7.629 1 90.81 368 PHE A N 1
ATOM 2767 C CA . PHE A 1 368 ? 18.922 -0.62 -7.988 1 90.81 368 PHE A CA 1
ATOM 2768 C C . PHE A 1 368 ? 18.438 -1.222 -9.305 1 90.81 368 PHE A C 1
ATOM 2770 O O . PHE A 1 368 ? 19.234 -1.378 -10.242 1 90.81 368 PHE A O 1
ATOM 2777 N N . SER A 1 369 ? 17.141 -1.528 -9.375 1 94.88 369 SER A N 1
ATOM 2778 C CA . SER A 1 369 ? 16.625 -2.029 -10.641 1 94.88 369 SER A CA 1
ATOM 2779 C C . SER A 1 369 ? 15.18 -1.617 -10.852 1 94.88 369 SER A C 1
ATOM 2781 O O . SER A 1 369 ? 14.43 -1.43 -9.891 1 94.88 369 SER A O 1
ATOM 2783 N N . GLY A 1 370 ? 14.812 -1.372 -12.07 1 93.38 370 GLY A N 1
ATOM 2784 C CA . GLY A 1 370 ? 13.453 -1.181 -12.555 1 93.38 370 GLY A CA 1
ATOM 2785 C C . GLY A 1 370 ? 13.094 -2.107 -13.703 1 93.38 370 GLY A C 1
ATOM 2786 O O . GLY A 1 370 ? 13.852 -2.242 -14.664 1 93.38 370 GLY A O 1
ATOM 2787 N N . ASN A 1 371 ? 12 -2.795 -13.555 1 95.75 371 ASN A N 1
ATOM 2788 C CA . ASN A 1 371 ? 11.539 -3.768 -14.539 1 95.75 371 ASN A CA 1
ATOM 2789 C C . ASN A 1 371 ? 10.102 -3.502 -14.961 1 95.75 371 ASN A C 1
ATOM 2791 O O . ASN A 1 371 ? 9.258 -3.162 -14.133 1 95.75 371 ASN A O 1
ATOM 2795 N N . LEU A 1 372 ? 9.812 -3.482 -16.25 1 95.69 372 LEU A N 1
ATOM 2796 C CA . LEU A 1 372 ? 8.477 -3.412 -16.828 1 95.69 372 LEU A CA 1
ATOM 2797 C C . LEU A 1 372 ? 8.211 -4.605 -17.734 1 95.69 372 LEU A C 1
ATOM 2799 O O . LEU A 1 372 ? 8.883 -4.777 -18.75 1 95.69 372 LEU A O 1
ATOM 2803 N N . PHE A 1 373 ? 7.227 -5.367 -17.406 1 95.62 373 PHE A N 1
ATOM 2804 C CA . PHE A 1 373 ? 6.801 -6.527 -18.188 1 95.62 373 PHE A CA 1
ATOM 2805 C C . PHE A 1 373 ? 5.363 -6.359 -18.656 1 95.62 373 PHE A C 1
ATOM 2807 O O . PHE A 1 373 ? 4.48 -5.988 -17.891 1 95.62 373 PHE A O 1
ATOM 2814 N N . MET A 1 374 ? 5.062 -6.594 -19.891 1 96.94 374 MET A N 1
ATOM 2815 C CA . MET A 1 374 ? 3.73 -6.539 -20.484 1 96.94 374 MET A CA 1
ATOM 2816 C C . MET A 1 374 ? 3.477 -7.758 -21.359 1 96.94 374 MET A C 1
ATOM 2818 O O . MET A 1 374 ? 4.316 -8.109 -22.188 1 96.94 374 MET A O 1
ATOM 2822 N N . GLN A 1 375 ? 2.248 -8.336 -21.172 1 95.69 375 GLN A N 1
ATOM 2823 C CA . GLN A 1 375 ? 1.912 -9.547 -21.922 1 95.69 375 GLN A CA 1
ATOM 2824 C C . GLN A 1 375 ? 0.43 -9.578 -22.281 1 95.69 375 GLN A C 1
ATOM 2826 O O . GLN A 1 375 ? -0.431 -9.453 -21.406 1 95.69 375 GLN A O 1
ATOM 2831 N N . ASP A 1 376 ? 0.242 -9.773 -23.547 1 95.88 376 ASP A N 1
ATOM 2832 C CA . ASP A 1 376 ? -1.104 -10.109 -24 1 95.88 376 ASP A CA 1
ATOM 2833 C C . ASP A 1 376 ? -1.316 -11.625 -24.016 1 95.88 376 ASP A C 1
ATOM 2835 O O . ASP A 1 376 ? -0.457 -12.375 -24.484 1 95.88 376 ASP A O 1
ATOM 2839 N N . GLY A 1 377 ? -2.441 -12.055 -23.422 1 94.44 377 GLY A N 1
ATOM 2840 C CA . GLY A 1 377 ? -2.771 -13.461 -23.531 1 94.44 377 GLY A CA 1
ATOM 2841 C C . GLY A 1 377 ? -3.16 -13.867 -24.938 1 94.44 377 GLY A C 1
ATOM 2842 O O . GLY A 1 377 ? -3.416 -13.016 -25.797 1 94.44 377 GLY A O 1
ATOM 2843 N N . ILE A 1 378 ? -3.17 -15.102 -25.172 1 94.12 378 ILE A N 1
ATOM 2844 C CA . ILE A 1 378 ? -3.545 -15.609 -26.484 1 94.12 378 ILE A CA 1
ATOM 2845 C C . ILE A 1 378 ? -5.051 -15.438 -26.688 1 94.12 378 ILE A C 1
ATOM 2847 O O . ILE A 1 378 ? -5.523 -15.383 -27.828 1 94.12 378 ILE A O 1
ATOM 2851 N N . VAL A 1 379 ? -5.75 -15.469 -25.578 1 96.25 379 VAL A N 1
ATOM 2852 C CA . VAL A 1 379 ? -7.172 -15.156 -25.656 1 96.25 379 VAL A CA 1
ATOM 2853 C C . VAL A 1 379 ? -7.375 -13.641 -25.641 1 96.25 379 VAL A C 1
ATOM 2855 O O . VAL A 1 379 ? -6.754 -12.938 -24.844 1 96.25 379 VAL A O 1
ATOM 2858 N N . LYS A 1 380 ? -8.25 -13.211 -26.5 1 96.25 380 LYS A N 1
ATOM 2859 C CA . LYS A 1 380 ? -8.5 -11.773 -26.594 1 96.25 380 LYS A CA 1
ATOM 2860 C C . LYS A 1 380 ? -8.938 -11.195 -25.25 1 96.25 380 LYS A C 1
ATOM 2862 O O . LYS A 1 380 ? -9.586 -11.875 -24.453 1 96.25 380 LYS A O 1
ATOM 2867 N N . LYS A 1 381 ? -8.539 -9.969 -24.953 1 95.25 381 LYS A N 1
ATOM 2868 C CA . LYS A 1 381 ? -8.852 -9.141 -23.797 1 95.25 381 LYS A CA 1
ATOM 2869 C C . LYS A 1 381 ? -8.039 -9.578 -22.578 1 95.25 381 LYS A C 1
ATOM 2871 O O . LYS A 1 381 ? -7.953 -8.852 -21.594 1 95.25 381 LYS A O 1
ATOM 2876 N N . ASP A 1 382 ? -7.488 -10.844 -22.594 1 95.56 382 ASP A N 1
ATOM 2877 C CA . ASP A 1 382 ? -6.574 -11.266 -21.531 1 95.56 382 ASP A CA 1
ATOM 2878 C C . ASP A 1 382 ? -5.262 -10.492 -21.594 1 95.56 382 ASP A C 1
ATOM 2880 O O . ASP A 1 382 ? -4.602 -10.461 -22.641 1 95.56 382 ASP A O 1
ATOM 2884 N N . ALA A 1 383 ? -4.91 -9.852 -20.531 1 96.88 383 ALA A N 1
ATOM 2885 C CA . ALA A 1 383 ? -3.68 -9.062 -20.516 1 96.88 383 ALA A CA 1
ATOM 2886 C C . ALA A 1 383 ? -3.105 -8.984 -19.109 1 96.88 383 ALA A C 1
ATOM 2888 O O . ALA A 1 383 ? -3.838 -9.109 -18.125 1 96.88 383 ALA A O 1
ATOM 2889 N N . TYR A 1 384 ? -1.793 -8.812 -19.016 1 96 384 TYR A N 1
ATOM 2890 C CA . TYR A 1 384 ? -1.083 -8.711 -17.75 1 96 384 TYR A CA 1
ATOM 2891 C C . TYR A 1 384 ? 0.065 -7.715 -17.844 1 96 384 TYR A C 1
ATOM 2893 O O . TYR A 1 384 ? 0.834 -7.734 -18.797 1 96 384 TYR A O 1
ATOM 2901 N N . THR A 1 385 ? 0.203 -6.863 -16.875 1 96.62 385 THR A N 1
ATOM 2902 C CA . THR A 1 385 ? 1.295 -5.906 -16.734 1 96.62 385 THR A CA 1
ATOM 2903 C C . THR A 1 385 ? 1.906 -5.98 -15.344 1 96.62 385 THR A C 1
ATOM 2905 O O . THR A 1 385 ? 1.185 -6.062 -14.344 1 96.62 385 THR A O 1
ATOM 2908 N N . ALA A 1 386 ? 3.23 -6.008 -15.273 1 95.75 386 ALA A N 1
ATOM 2909 C CA . ALA A 1 386 ? 3.936 -5.953 -14 1 95.75 386 ALA A CA 1
ATOM 2910 C C . ALA A 1 386 ? 5.043 -4.902 -14.023 1 95.75 386 ALA A C 1
ATOM 2912 O O . ALA A 1 386 ? 5.828 -4.844 -14.977 1 95.75 386 ALA A O 1
ATOM 2913 N N . ALA A 1 387 ? 5.109 -4.031 -13.117 1 95 387 ALA A N 1
ATOM 2914 C CA . ALA A 1 387 ? 6.195 -3.088 -12.867 1 95 387 ALA A CA 1
ATOM 2915 C C . ALA A 1 387 ? 6.852 -3.361 -11.516 1 95 387 ALA A C 1
ATOM 2917 O O . ALA A 1 387 ? 6.168 -3.455 -10.492 1 95 387 ALA A O 1
ATOM 2918 N N . ARG A 1 388 ? 8.172 -3.512 -11.492 1 95.56 388 ARG A N 1
ATOM 2919 C CA . ARG A 1 388 ? 8.898 -3.854 -10.281 1 95.56 388 ARG A CA 1
ATOM 2920 C C . ARG A 1 388 ? 10.062 -2.893 -10.047 1 95.56 388 ARG A C 1
ATOM 2922 O O . ARG A 1 388 ? 10.812 -2.58 -10.969 1 95.56 388 ARG A O 1
ATOM 2929 N N . LEU A 1 389 ? 10.18 -2.426 -8.898 1 93.19 389 LEU A N 1
ATOM 2930 C CA . LEU A 1 389 ? 11.312 -1.646 -8.422 1 93.19 389 LEU A CA 1
ATOM 2931 C C . LEU A 1 389 ? 12 -2.346 -7.254 1 93.19 389 LEU A C 1
ATOM 2933 O O . LEU A 1 389 ? 11.336 -2.918 -6.387 1 93.19 389 LEU A O 1
ATOM 2937 N N . ARG A 1 390 ? 13.305 -2.354 -7.281 1 94.94 390 ARG A N 1
ATOM 2938 C CA . ARG A 1 390 ? 14.07 -2.959 -6.195 1 94.94 390 ARG A CA 1
ATOM 2939 C C . ARG A 1 390 ? 15.258 -2.082 -5.805 1 94.94 390 ARG A C 1
ATOM 2941 O O . ARG A 1 390 ? 15.906 -1.488 -6.668 1 94.94 390 ARG A O 1
ATOM 2948 N N . ALA A 1 391 ? 15.57 -2.012 -4.516 1 92.06 391 ALA A N 1
ATOM 2949 C CA . ALA A 1 391 ? 16.734 -1.318 -3.961 1 92.06 391 ALA A CA 1
ATOM 2950 C C . ALA A 1 391 ? 17.375 -2.133 -2.84 1 92.06 391 ALA A C 1
ATOM 2952 O O . ALA A 1 391 ? 16.719 -2.447 -1.841 1 92.06 391 ALA A O 1
ATOM 2953 N N . ASN A 1 392 ? 18.547 -2.521 -3.004 1 93.62 392 ASN A N 1
ATOM 2954 C CA . ASN A 1 392 ? 19.375 -3.186 -1.997 1 93.62 392 ASN A CA 1
ATOM 2955 C C . ASN A 1 392 ? 20.594 -2.34 -1.614 1 93.62 392 ASN A C 1
ATOM 2957 O O . ASN A 1 392 ? 21.391 -1.965 -2.477 1 93.62 392 ASN A O 1
ATOM 2961 N N . LEU A 1 393 ? 20.719 -2.109 -0.303 1 88.75 393 LEU A N 1
ATOM 2962 C CA . LEU A 1 393 ? 21.781 -1.256 0.201 1 88.75 393 LEU A CA 1
ATOM 2963 C C . LEU A 1 393 ? 22.391 -1.841 1.472 1 88.75 393 LEU A C 1
ATOM 2965 O O . LEU A 1 393 ? 21.672 -2.365 2.324 1 88.75 393 LEU A O 1
ATOM 2969 N N . GLU A 1 394 ? 23.656 -1.773 1.56 1 90.06 394 GLU A N 1
ATOM 2970 C CA . GLU A 1 394 ? 24.359 -2.088 2.799 1 90.06 394 GLU A CA 1
ATOM 2971 C C . GLU A 1 394 ? 25.438 -1.05 3.1 1 90.06 394 GLU A C 1
ATOM 2973 O O . GLU A 1 394 ? 26.203 -0.669 2.215 1 90.06 394 GLU A O 1
ATOM 2978 N N . GLN A 1 395 ? 25.484 -0.609 4.312 1 83.94 395 GLN A N 1
ATOM 2979 C CA . GLN A 1 395 ? 26.406 0.426 4.766 1 83.94 395 GLN A CA 1
ATOM 2980 C C . GLN A 1 395 ? 27.203 -0.04 5.984 1 83.94 395 GLN A C 1
ATOM 2982 O O . GLN A 1 395 ? 26.625 -0.407 7.008 1 83.94 395 GLN A O 1
ATOM 2987 N N . LYS A 1 396 ? 28.5 0.06 5.809 1 86.69 396 LYS A N 1
ATOM 2988 C CA . LYS A 1 396 ? 29.328 -0.14 6.984 1 86.69 396 LYS A CA 1
ATOM 2989 C C . LYS A 1 396 ? 29.391 1.12 7.844 1 86.69 396 LYS A C 1
ATOM 2991 O O . LYS A 1 396 ? 29.844 2.17 7.387 1 86.69 396 LYS A O 1
ATOM 2996 N N . ILE A 1 397 ? 28.938 0.921 9.008 1 82.75 397 ILE A N 1
ATOM 2997 C CA . ILE A 1 397 ? 29 2.049 9.93 1 82.75 397 ILE A CA 1
ATOM 2998 C C . ILE A 1 397 ? 30.391 2.168 10.523 1 82.75 397 ILE A C 1
ATOM 3000 O O . ILE A 1 397 ? 30.938 3.27 10.625 1 82.75 397 ILE A O 1
ATOM 3004 N N . ASN A 1 398 ? 31.016 1.158 11 1 82.62 398 ASN A N 1
ATOM 3005 C CA . ASN A 1 398 ? 32.375 0.959 11.461 1 82.62 398 ASN A CA 1
ATOM 3006 C C . ASN A 1 398 ? 32.812 -0.495 11.312 1 82.62 398 ASN A C 1
ATOM 3008 O O . ASN A 1 398 ? 32.188 -1.266 10.586 1 82.62 398 ASN A O 1
ATOM 3012 N N . LYS A 1 399 ? 33.875 -0.789 11.828 1 83.19 399 LYS A N 1
ATOM 3013 C CA . LYS A 1 399 ? 34.406 -2.137 11.641 1 83.19 399 LYS A CA 1
ATOM 3014 C C . LYS A 1 399 ? 33.562 -3.17 12.367 1 83.19 399 LYS A C 1
ATOM 3016 O O . LYS A 1 399 ? 33.625 -4.367 12.078 1 83.19 399 LYS A O 1
ATOM 3021 N N . TYR A 1 400 ? 32.625 -2.727 13.289 1 87.75 400 TYR A N 1
ATOM 3022 C CA . TYR A 1 400 ? 31.859 -3.658 14.117 1 87.75 400 TYR A CA 1
ATOM 3023 C C . TYR A 1 400 ? 30.422 -3.781 13.625 1 87.75 400 TYR A C 1
ATOM 3025 O O . TYR A 1 400 ? 29.75 -4.773 13.898 1 87.75 400 TYR A O 1
ATOM 3033 N N . VAL A 1 401 ? 29.984 -2.738 12.945 1 90.31 401 VAL A N 1
ATOM 3034 C CA . VAL A 1 401 ? 28.547 -2.715 12.664 1 90.31 401 VAL A CA 1
ATOM 3035 C C . VAL A 1 401 ? 28.312 -2.361 11.195 1 90.31 401 VAL A C 1
ATOM 3037 O O . VAL A 1 401 ? 28.906 -1.414 10.68 1 90.31 401 VAL A O 1
ATOM 3040 N N . SER A 1 402 ? 27.469 -3.096 10.555 1 91.19 402 SER A N 1
ATOM 3041 C CA . SER A 1 402 ? 26.922 -2.73 9.25 1 91.19 402 SER A CA 1
ATOM 3042 C C . SER A 1 402 ? 25.406 -2.787 9.242 1 91.19 402 SER A C 1
ATOM 3044 O O . SER A 1 402 ? 24.797 -3.58 9.969 1 91.19 402 SER A O 1
ATOM 3046 N N . VAL A 1 403 ? 24.781 -1.935 8.523 1 89.38 403 VAL A N 1
ATOM 3047 C CA . VAL A 1 403 ? 23.328 -1.873 8.383 1 89.38 403 VAL A CA 1
ATOM 3048 C C . VAL A 1 403 ? 22.953 -2.119 6.922 1 89.38 403 VAL A C 1
ATOM 3050 O O . VAL A 1 403 ? 23.609 -1.633 6.008 1 89.38 403 VAL A O 1
ATOM 3053 N N . GLY A 1 404 ? 21.922 -2.896 6.746 1 91.44 404 GLY A N 1
ATOM 3054 C CA . GLY A 1 404 ? 21.469 -3.193 5.395 1 91.44 404 GLY A CA 1
ATOM 3055 C C . GLY A 1 404 ? 19.969 -3.008 5.211 1 91.44 404 GLY A C 1
ATOM 3056 O O . GLY A 1 404 ? 19.203 -3.074 6.176 1 91.44 404 GLY A O 1
ATOM 3057 N N . LEU A 1 405 ? 19.625 -2.732 3.916 1 90.5 405 LEU A N 1
ATOM 3058 C CA . LEU A 1 405 ? 18.234 -2.6 3.496 1 90.5 405 LEU A CA 1
ATOM 3059 C C . LEU A 1 405 ? 17.984 -3.332 2.182 1 90.5 405 LEU A C 1
ATOM 3061 O O . LEU A 1 405 ? 18.719 -3.127 1.207 1 90.5 405 LEU A O 1
ATOM 3065 N N . ASN A 1 406 ? 17.062 -4.223 2.131 1 94.56 406 ASN A N 1
ATOM 3066 C CA . ASN A 1 406 ? 16.484 -4.801 0.924 1 94.56 406 ASN A CA 1
ATOM 3067 C C . ASN A 1 406 ? 15.016 -4.422 0.776 1 94.56 406 ASN A C 1
ATOM 3069 O O . ASN A 1 406 ? 14.188 -4.793 1.61 1 94.56 406 ASN A O 1
ATOM 3073 N N . SER A 1 407 ? 14.711 -3.736 -0.269 1 92.94 407 SER A N 1
ATOM 3074 C CA . SER A 1 407 ? 13.336 -3.271 -0.418 1 92.94 407 SER A CA 1
ATOM 3075 C C . SER A 1 407 ? 12.844 -3.465 -1.847 1 92.94 407 SER A C 1
ATOM 3077 O O . SER A 1 407 ? 13.641 -3.594 -2.775 1 92.94 407 SER A O 1
ATOM 3079 N N . PHE A 1 408 ? 11.516 -3.543 -2.018 1 94.38 408 PHE A N 1
ATOM 3080 C CA . PHE A 1 408 ? 10.938 -3.658 -3.352 1 94.38 408 PHE A CA 1
ATOM 3081 C C . PHE A 1 408 ? 9.531 -3.074 -3.385 1 94.38 408 PHE A C 1
ATOM 3083 O O . PHE A 1 408 ? 8.891 -2.93 -2.344 1 94.38 408 PHE A O 1
ATOM 3090 N N . PHE A 1 409 ? 9.086 -2.699 -4.516 1 93.62 409 PHE A N 1
ATOM 3091 C CA . PHE A 1 409 ? 7.715 -2.355 -4.863 1 93.62 409 PHE A CA 1
ATOM 3092 C C . PHE A 1 409 ? 7.301 -3.027 -6.168 1 93.62 409 PHE A C 1
ATOM 3094 O O . PHE A 1 409 ? 8.023 -2.961 -7.164 1 93.62 409 PHE A O 1
ATOM 3101 N N . THR A 1 410 ? 6.129 -3.637 -6.156 1 96.5 410 THR A N 1
ATOM 3102 C CA . THR A 1 410 ? 5.613 -4.305 -7.344 1 96.5 410 THR A CA 1
ATOM 3103 C C . THR A 1 410 ? 4.168 -3.895 -7.609 1 96.5 410 THR A C 1
ATOM 3105 O O . THR A 1 410 ? 3.332 -3.922 -6.703 1 96.5 410 THR A O 1
ATOM 3108 N N . TYR A 1 411 ? 3.91 -3.459 -8.781 1 95.81 411 TYR A N 1
ATOM 3109 C CA . TYR A 1 411 ? 2.572 -3.182 -9.289 1 95.81 411 TYR A CA 1
ATOM 3110 C C . TYR A 1 411 ? 2.188 -4.176 -10.375 1 95.81 411 TYR A C 1
ATOM 3112 O O . TYR A 1 411 ? 2.943 -4.387 -11.328 1 95.81 411 TYR A O 1
ATOM 3120 N N . THR A 1 412 ? 1.024 -4.785 -10.25 1 96.19 412 THR A N 1
ATOM 3121 C CA . THR A 1 412 ? 0.534 -5.648 -11.32 1 96.19 412 THR A CA 1
ATOM 3122 C C . THR A 1 412 ? -0.911 -5.309 -11.672 1 96.19 412 THR A C 1
ATOM 3124 O O . THR A 1 412 ? -1.699 -4.941 -10.797 1 96.19 412 THR A O 1
ATOM 3127 N N . LYS A 1 413 ? -1.249 -5.391 -12.883 1 96.88 413 LYS A N 1
ATOM 3128 C CA . LYS A 1 413 ? -2.604 -5.23 -13.406 1 96.88 413 LYS A CA 1
ATOM 3129 C C . LYS A 1 413 ? -2.949 -6.348 -14.383 1 96.88 413 LYS A C 1
ATOM 3131 O O . LYS A 1 413 ? -2.209 -6.598 -15.336 1 96.88 413 LYS A O 1
ATOM 3136 N N . ALA A 1 414 ? -4.039 -6.961 -14.133 1 95.81 414 ALA A N 1
ATOM 3137 C CA . ALA A 1 414 ? -4.504 -8.039 -15 1 95.81 414 ALA A CA 1
ATOM 3138 C C . ALA A 1 414 ? -5.945 -7.805 -15.445 1 95.81 414 ALA A C 1
ATOM 3140 O O . ALA A 1 414 ? -6.719 -7.16 -14.734 1 95.81 414 ALA A O 1
ATOM 3141 N N . THR A 1 415 ? -6.301 -8.164 -16.625 1 96.25 415 THR A N 1
ATOM 3142 C CA . THR A 1 415 ? -7.656 -8.328 -17.141 1 96.25 415 THR A CA 1
ATOM 3143 C C . THR A 1 415 ? -7.918 -9.781 -17.516 1 96.25 415 THR A C 1
ATOM 3145 O O . THR A 1 415 ? -7.984 -10.109 -18.703 1 96.25 415 THR A O 1
ATOM 3148 N N . PRO A 1 416 ? -8.156 -10.562 -16.5 1 91.94 416 PRO A N 1
ATOM 3149 C CA . PRO A 1 416 ? -8.203 -12.008 -16.734 1 91.94 416 PRO A CA 1
ATOM 3150 C C . PRO A 1 416 ? -9.523 -12.469 -17.359 1 91.94 416 PRO A C 1
ATOM 3152 O O . PRO A 1 416 ? -10.57 -11.867 -17.109 1 91.94 416 PRO A O 1
ATOM 3155 N N . VAL A 1 417 ? -9.438 -13.523 -18.078 1 91.12 417 VAL A N 1
ATOM 3156 C CA . VAL A 1 417 ? -10.633 -14.242 -18.484 1 91.12 417 VAL A CA 1
ATOM 3157 C C . VAL A 1 417 ? -11.094 -15.18 -17.375 1 91.12 417 VAL A C 1
ATOM 3159 O O . VAL A 1 417 ? -10.336 -15.461 -16.438 1 91.12 417 VAL A O 1
ATOM 3162 N N . VAL A 1 418 ? -12.289 -15.562 -17.438 1 87.19 418 VAL A N 1
ATOM 3163 C CA . VAL A 1 418 ? -12.883 -16.375 -16.375 1 87.19 418 VAL A CA 1
ATOM 3164 C C . VAL A 1 418 ? -12.156 -17.719 -16.297 1 87.19 418 VAL A C 1
ATOM 3166 O O . VAL A 1 418 ? -11.469 -18.109 -17.234 1 87.19 418 VAL A O 1
ATOM 3169 N N . ASP A 1 419 ? -12.328 -18.391 -15.219 1 80 419 ASP A N 1
ATOM 3170 C CA . ASP A 1 419 ? -11.719 -19.672 -14.922 1 80 419 ASP A CA 1
ATOM 3171 C C . ASP A 1 419 ? -12.109 -20.719 -15.961 1 80 419 ASP A C 1
ATOM 3173 O O . ASP A 1 419 ? -13.086 -20.547 -16.688 1 80 419 ASP A O 1
ATOM 3177 N N . ASP A 1 420 ? -11.273 -21.719 -15.992 1 76.81 420 ASP A N 1
ATOM 3178 C CA . ASP A 1 420 ? -11.484 -22.75 -17 1 76.81 420 ASP A CA 1
ATOM 3179 C C . ASP A 1 420 ? -12.766 -23.531 -16.719 1 76.81 420 ASP A C 1
ATOM 3181 O O . ASP A 1 420 ? -13.352 -24.125 -17.641 1 76.81 420 ASP A O 1
ATOM 3185 N N . ASN A 1 421 ? -13.055 -23.562 -15.414 1 75.38 421 ASN A N 1
ATOM 3186 C CA . ASN A 1 421 ? -14.32 -24.172 -15.047 1 75.38 421 ASN A CA 1
ATOM 3187 C C . ASN A 1 421 ? -15.445 -23.141 -14.961 1 75.38 421 ASN A C 1
ATOM 3189 O O . ASN A 1 421 ? -16.047 -22.969 -13.898 1 75.38 421 ASN A O 1
ATOM 3193 N N . ASN A 1 422 ? -15.625 -22.453 -16 1 86.44 422 ASN A N 1
ATOM 3194 C CA . ASN A 1 422 ? -16.656 -21.438 -16.109 1 86.44 422 ASN A CA 1
ATOM 3195 C C . ASN A 1 422 ? -17.438 -21.547 -17.422 1 86.44 422 ASN A C 1
ATOM 3197 O O . ASN A 1 422 ? -16.844 -21.812 -18.469 1 86.44 422 ASN A O 1
ATOM 3201 N N . THR A 1 423 ? -18.656 -21.359 -17.344 1 88.44 423 THR A N 1
ATOM 3202 C CA . THR A 1 423 ? -19.547 -21.516 -18.484 1 88.44 423 THR A CA 1
ATOM 3203 C C . THR A 1 423 ? -19.25 -20.453 -19.547 1 88.44 423 THR A C 1
ATOM 3205 O O . THR A 1 423 ? -19.656 -20.594 -20.703 1 88.44 423 THR A O 1
ATOM 3208 N N . TYR A 1 424 ? -18.516 -19.484 -19.234 1 92.5 424 TYR A N 1
ATOM 3209 C CA . TYR A 1 424 ? -18.25 -18.406 -20.188 1 92.5 424 TYR A CA 1
ATOM 3210 C C . TYR A 1 424 ? -16.766 -18.359 -20.578 1 92.5 424 TYR A C 1
ATOM 3212 O O . TYR A 1 424 ? -16.281 -17.344 -21.047 1 92.5 424 TYR A O 1
ATOM 3220 N N . GLN A 1 425 ? -16.094 -19.422 -20.266 1 92.5 425 GLN A N 1
ATOM 3221 C CA . GLN A 1 425 ? -14.695 -19.469 -20.688 1 92.5 425 GLN A CA 1
ATOM 3222 C C . GLN A 1 425 ? -14.57 -19.531 -22.203 1 92.5 425 GLN A C 1
ATOM 3224 O O . GLN A 1 425 ? -15.008 -20.5 -22.844 1 92.5 425 GLN A O 1
ATOM 3229 N N . PRO A 1 426 ? -13.914 -18.562 -22.797 1 94.75 426 PRO A N 1
ATOM 3230 C CA . PRO A 1 426 ? -14 -18.406 -24.25 1 94.75 426 PRO A CA 1
ATOM 3231 C C . PRO A 1 426 ? -13.312 -19.547 -25 1 94.75 426 PRO A C 1
ATOM 3233 O O . PRO A 1 426 ? -13.828 -20.031 -26.016 1 94.75 426 PRO A O 1
ATOM 3236 N N . TYR A 1 427 ? -12.211 -19.953 -24.609 1 93 427 TYR A N 1
ATOM 3237 C CA . TYR A 1 427 ? -11.445 -20.953 -25.344 1 93 427 TYR A CA 1
ATOM 3238 C C . TYR A 1 427 ? -12.18 -22.297 -25.359 1 93 427 TYR A C 1
ATOM 3240 O O . TYR A 1 427 ? -12.43 -22.859 -26.422 1 93 427 TYR A O 1
ATOM 3248 N N . SER A 1 428 ? -12.531 -22.781 -24.188 1 91.19 428 SER A N 1
ATOM 3249 C CA . SER A 1 428 ? -13.234 -24.062 -24.094 1 91.19 428 SER A CA 1
ATOM 3250 C C . SER A 1 428 ? -14.562 -24.016 -24.844 1 91.19 428 SER A C 1
ATOM 3252 O O . SER A 1 428 ? -14.969 -25 -25.469 1 91.19 428 SER A O 1
ATOM 3254 N N . LYS A 1 429 ? -15.227 -22.844 -24.781 1 93.62 429 LYS A N 1
ATOM 3255 C CA . LYS A 1 429 ? -16.516 -22.75 -25.453 1 93.62 429 LYS A CA 1
ATOM 3256 C C . LYS A 1 429 ? -16.344 -22.641 -26.969 1 93.62 429 LYS A C 1
ATOM 3258 O O . LYS A 1 429 ? -17.234 -23.062 -27.719 1 93.62 429 LYS A O 1
ATOM 3263 N N . ALA A 1 430 ? -15.25 -22.125 -27.344 1 94.88 430 ALA A N 1
ATOM 3264 C CA . ALA A 1 430 ? -14.969 -22.125 -28.781 1 94.88 430 ALA A CA 1
ATOM 3265 C C . ALA A 1 430 ? -14.758 -23.547 -29.297 1 94.88 430 ALA A C 1
ATOM 3267 O O . ALA A 1 430 ? -15.117 -23.844 -30.438 1 94.88 430 ALA A O 1
ATOM 3268 N N . LEU A 1 431 ? -14.242 -24.391 -28.562 1 92.06 431 LEU A N 1
ATOM 3269 C CA . LEU A 1 431 ? -14.023 -25.781 -28.938 1 92.06 431 LEU A CA 1
ATOM 3270 C C . LEU A 1 431 ? -15.352 -26.516 -29.078 1 92.06 431 LEU A C 1
ATOM 3272 O O . LEU A 1 431 ? -15.469 -27.453 -29.859 1 92.06 431 LEU A O 1
ATOM 3276 N N . ASP A 1 432 ? -16.312 -26.047 -28.359 1 91.06 432 ASP A N 1
ATOM 3277 C CA . ASP A 1 432 ? -17.594 -26.75 -28.266 1 91.06 432 ASP A CA 1
ATOM 3278 C C . ASP A 1 432 ? -18.609 -26.141 -29.219 1 91.06 432 ASP A C 1
ATOM 3280 O O . ASP A 1 432 ? -19.641 -26.75 -29.5 1 91.06 432 ASP A O 1
ATOM 3284 N N . ALA A 1 433 ? -18.359 -25.047 -29.781 1 94.88 433 ALA A N 1
ATOM 3285 C CA . ALA A 1 433 ? -19.359 -24.297 -30.531 1 94.88 433 ALA A CA 1
ATOM 3286 C C . ALA A 1 433 ? -19.578 -24.922 -31.922 1 94.88 433 ALA A C 1
ATOM 3288 O O . ALA A 1 433 ? -18.609 -25.312 -32.594 1 94.88 433 ALA A O 1
ATOM 3289 N N . ARG A 1 434 ? -20.859 -24.969 -32.312 1 94.56 434 ARG A N 1
ATOM 3290 C CA . ARG A 1 434 ? -21.219 -25.531 -33.594 1 94.56 434 ARG A CA 1
ATOM 3291 C C . ARG A 1 434 ? -20.703 -24.672 -34.75 1 94.56 434 ARG A C 1
ATOM 3293 O O . ARG A 1 434 ? -20.891 -23.453 -34.75 1 94.56 434 ARG A O 1
ATOM 3300 N N . PRO A 1 435 ? -20.062 -25.344 -35.75 1 96.5 435 PRO A N 1
ATOM 3301 C CA . PRO A 1 435 ? -19.469 -24.594 -36.844 1 96.5 435 PRO A CA 1
ATOM 3302 C C . PRO A 1 435 ? -20.484 -24.172 -37.906 1 96.5 435 PRO A C 1
ATOM 3304 O O . PRO A 1 435 ? -20.188 -23.344 -38.75 1 96.5 435 PRO A O 1
ATOM 3307 N N . ASP A 1 436 ? -21.75 -24.656 -37.812 1 95.56 436 ASP A N 1
ATOM 3308 C CA . ASP A 1 436 ? -22.734 -24.453 -38.875 1 95.56 436 ASP A CA 1
ATOM 3309 C C . ASP A 1 436 ? -23.609 -23.234 -38.594 1 95.56 436 ASP A C 1
ATOM 3311 O O . ASP A 1 436 ? -24.625 -23.016 -39.25 1 95.56 436 ASP A O 1
ATOM 3315 N N . VAL A 1 437 ? -23.297 -22.484 -37.594 1 95.62 437 VAL A N 1
ATOM 3316 C CA . VAL A 1 437 ? -24.125 -21.328 -37.219 1 95.62 437 VAL A CA 1
ATOM 3317 C C . VAL A 1 437 ? -23.266 -20.062 -37.188 1 95.62 437 VAL A C 1
ATOM 3319 O O . VAL A 1 437 ? -22.031 -20.141 -37.062 1 95.62 437 VAL A O 1
ATOM 3322 N N . ALA A 1 438 ? -23.922 -18.875 -37.281 1 96.62 438 ALA A N 1
ATOM 3323 C CA . ALA A 1 438 ? -23.234 -17.594 -37.25 1 96.62 438 ALA A CA 1
ATOM 3324 C C . ALA A 1 438 ? -22.969 -17.125 -35.812 1 96.62 438 ALA A C 1
ATOM 3326 O O . ALA A 1 438 ? -23.781 -17.375 -34.938 1 96.62 438 ALA A O 1
ATOM 3327 N N . PRO A 1 439 ? -21.859 -16.469 -35.625 1 97.44 439 PRO A N 1
ATOM 3328 C CA . PRO A 1 439 ? -21.562 -15.977 -34.281 1 97.44 439 PRO A CA 1
ATOM 3329 C C . PRO A 1 439 ? -22.438 -14.781 -33.906 1 97.44 439 PRO A C 1
ATOM 3331 O O . PRO A 1 439 ? -22.75 -14.609 -32.719 1 97.44 439 PRO A O 1
ATOM 3334 N N . THR A 1 440 ? -22.734 -13.906 -34.844 1 96.56 440 THR A N 1
ATOM 3335 C CA . THR A 1 440 ? -23.516 -12.695 -34.594 1 96.56 440 THR A CA 1
ATOM 3336 C C . THR A 1 440 ? -24.609 -12.539 -35.688 1 96.56 440 THR A C 1
ATOM 3338 O O . THR A 1 440 ? -24.562 -13.195 -36.719 1 96.56 440 THR A O 1
ATOM 3341 N N . ASP A 1 441 ? -25.609 -11.68 -35.312 1 94.81 441 ASP A N 1
ATOM 3342 C CA . ASP A 1 441 ? -26.625 -11.352 -36.312 1 94.81 441 ASP A CA 1
ATOM 3343 C C . ASP A 1 441 ? -26.141 -10.234 -37.25 1 94.81 441 ASP A C 1
ATOM 3345 O O . ASP A 1 441 ? -24.969 -9.859 -37.219 1 94.81 441 ASP A O 1
ATOM 3349 N N . GLU A 1 442 ? -26.969 -9.82 -38.156 1 92.06 442 GLU A N 1
ATOM 3350 C CA . GLU A 1 442 ? -26.609 -8.82 -39.156 1 92.06 442 GLU A CA 1
ATOM 3351 C C . GLU A 1 442 ? -26.25 -7.488 -38.5 1 92.06 442 GLU A C 1
ATOM 3353 O O . GLU A 1 442 ? -25.469 -6.715 -39.062 1 92.06 442 GLU A O 1
ATOM 3358 N N . ASN A 1 443 ? -26.719 -7.309 -37.281 1 92.62 443 ASN A N 1
ATOM 3359 C CA . ASN A 1 443 ? -26.453 -6.059 -36.562 1 92.62 443 ASN A CA 1
ATOM 3360 C C . ASN A 1 443 ? -25.281 -6.199 -35.594 1 92.62 443 ASN A C 1
ATOM 3362 O O . ASN A 1 443 ? -24.969 -5.277 -34.844 1 92.62 443 ASN A O 1
ATOM 3366 N N . GLY A 1 444 ? -24.656 -7.32 -35.594 1 91.81 444 GLY A N 1
ATOM 3367 C CA . GLY A 1 444 ? -23.484 -7.508 -34.781 1 91.81 444 GLY A CA 1
ATOM 3368 C C . GLY A 1 444 ? -23.797 -8.016 -33.375 1 91.81 444 GLY A C 1
ATOM 3369 O O . GLY A 1 444 ? -22.906 -8.133 -32.531 1 91.81 444 GLY A O 1
ATOM 3370 N N . LYS A 1 445 ? -24.984 -8.172 -33.094 1 92.88 445 LYS A N 1
ATOM 3371 C CA . LYS A 1 445 ? -25.375 -8.703 -31.797 1 92.88 445 LYS A CA 1
ATOM 3372 C C . LYS A 1 445 ? -25.031 -10.188 -31.672 1 92.88 445 LYS A C 1
ATOM 3374 O O . LYS A 1 445 ? -25.297 -10.961 -32.594 1 92.88 445 LYS A O 1
ATOM 3379 N N . ILE A 1 446 ? -24.5 -10.555 -30.594 1 96.62 446 ILE A N 1
ATOM 3380 C CA . ILE A 1 446 ? -24.109 -11.945 -30.375 1 96.62 446 ILE A CA 1
ATOM 3381 C C . ILE A 1 446 ? -25.359 -12.828 -30.281 1 96.62 446 ILE A C 1
ATOM 3383 O O . ILE A 1 446 ? -26.297 -12.523 -29.547 1 96.62 446 ILE A O 1
ATOM 3387 N N . LEU A 1 447 ? -25.328 -13.914 -30.984 1 96.5 447 LEU A N 1
ATOM 3388 C CA . LEU A 1 447 ? -26.5 -14.789 -31.062 1 96.5 447 LEU A CA 1
ATOM 3389 C C . LEU A 1 447 ? -26.5 -15.805 -29.938 1 96.5 447 LEU A C 1
ATOM 3391 O O . LEU A 1 447 ? -25.438 -16.266 -29.5 1 96.5 447 LEU A O 1
ATOM 3395 N N . ARG A 1 448 ? -27.656 -16.141 -29.469 1 93.81 448 ARG A N 1
ATOM 3396 C CA . ARG A 1 448 ? -27.859 -17.172 -28.453 1 93.81 448 ARG A CA 1
ATOM 3397 C C . ARG A 1 448 ? -28.219 -18.5 -29.094 1 93.81 448 ARG A C 1
ATOM 3399 O O . ARG A 1 448 ? -29 -18.562 -30.047 1 93.81 448 ARG A O 1
ATOM 3406 N N . TYR A 1 449 ? -27.562 -19.453 -28.656 1 92.44 449 TYR A N 1
ATOM 3407 C CA . TYR A 1 449 ? -27.812 -20.828 -29.094 1 92.44 449 TYR A CA 1
ATOM 3408 C C . TYR A 1 449 ? -28 -21.766 -27.906 1 92.44 449 TYR A C 1
ATOM 3410 O O . TYR A 1 449 ? -28.031 -21.312 -26.766 1 92.44 449 TYR A O 1
ATOM 3418 N N . ASN A 1 450 ? -28.25 -23.047 -28.219 1 85.62 450 ASN A N 1
ATOM 3419 C CA . ASN A 1 450 ? -28.328 -24.047 -27.156 1 85.62 450 ASN A CA 1
ATOM 3420 C C . ASN A 1 450 ? -26.953 -24.297 -26.531 1 85.62 450 ASN A C 1
ATOM 3422 O O . ASN A 1 450 ? -26.875 -24.812 -25.422 1 85.62 450 ASN A O 1
ATOM 3426 N N . PHE A 1 451 ? -25.969 -23.984 -27.266 1 89.62 451 PHE A N 1
ATOM 3427 C CA . PHE A 1 451 ? -24.625 -23.938 -26.688 1 89.62 451 PHE A CA 1
ATOM 3428 C C . PHE A 1 451 ? -24.234 -22.5 -26.328 1 89.62 451 PHE A C 1
ATOM 3430 O O . PHE A 1 451 ? -24.922 -21.562 -26.719 1 89.62 451 PHE A O 1
ATOM 3437 N N . VAL A 1 452 ? -23.219 -22.359 -25.578 1 93.44 452 VAL A N 1
ATOM 3438 C CA . VAL A 1 452 ? -22.797 -21.031 -25.156 1 93.44 452 VAL A CA 1
ATOM 3439 C C . VAL A 1 452 ? -21.938 -20.391 -26.25 1 93.44 452 VAL A C 1
ATOM 3441 O O . VAL A 1 452 ? -20.875 -20.938 -26.609 1 93.44 452 VAL A O 1
ATOM 3444 N N . ASN A 1 453 ? -22.406 -19.344 -26.828 1 96.69 453 ASN A N 1
ATOM 3445 C CA . ASN A 1 453 ? -21.594 -18.562 -27.734 1 96.69 453 ASN A CA 1
ATOM 3446 C C . ASN A 1 453 ? -20.328 -18.031 -27.047 1 96.69 453 ASN A C 1
ATOM 3448 O O . ASN A 1 453 ? -20.422 -17.25 -26.094 1 96.69 453 ASN A O 1
ATOM 3452 N N . PRO A 1 454 ? -19.172 -18.438 -27.547 1 96.62 454 PRO A N 1
ATOM 3453 C CA . PRO A 1 454 ? -17.922 -18.109 -26.859 1 96.62 454 PRO A CA 1
ATOM 3454 C C . PRO A 1 454 ? -17.719 -16.594 -26.719 1 96.62 454 PRO A C 1
ATOM 3456 O O . PRO A 1 454 ? -17.016 -16.141 -25.812 1 96.62 454 PRO A O 1
ATOM 3459 N N . LEU A 1 455 ? -18.297 -15.797 -27.516 1 97.31 455 LEU A N 1
ATOM 3460 C CA . LEU A 1 455 ? -18.094 -14.352 -27.531 1 97.31 455 LEU A CA 1
ATOM 3461 C C . LEU A 1 455 ? -18.719 -13.719 -26.297 1 97.31 455 LEU A C 1
ATOM 3463 O O . LEU A 1 455 ? -18.375 -12.586 -25.938 1 97.31 455 LEU A O 1
ATOM 3467 N N . PHE A 1 456 ? -19.672 -14.445 -25.625 1 96.5 456 PHE A N 1
ATOM 3468 C CA . PHE A 1 456 ? -20.25 -13.938 -24.391 1 96.5 456 PHE A CA 1
ATOM 3469 C C . PHE A 1 456 ? -19.188 -13.789 -23.312 1 96.5 456 PHE A C 1
ATOM 3471 O O . PHE A 1 456 ? -19.344 -13.023 -22.359 1 96.5 456 PHE A O 1
ATOM 3478 N N . GLY A 1 457 ? -18.078 -14.531 -23.484 1 95.75 457 GLY A N 1
ATOM 3479 C CA . GLY A 1 457 ? -17 -14.469 -22.516 1 95.75 457 GLY A CA 1
ATOM 3480 C C . GLY A 1 457 ? -16.328 -13.102 -22.453 1 95.75 457 GLY A C 1
ATOM 3481 O O . GLY A 1 457 ? -15.75 -12.742 -21.422 1 95.75 457 GLY A O 1
ATOM 3482 N N . PHE A 1 458 ? -16.469 -12.273 -23.484 1 95.94 458 PHE A N 1
ATOM 3483 C CA . PHE A 1 458 ? -15.742 -11.008 -23.578 1 95.94 458 PHE A CA 1
ATOM 3484 C C . PHE A 1 458 ? -16.625 -9.852 -23.125 1 95.94 458 PHE A C 1
ATOM 3486 O O . PHE A 1 458 ? -16.188 -8.695 -23.141 1 95.94 458 PHE A O 1
ATOM 3493 N N . GLU A 1 459 ? -17.844 -10.141 -22.656 1 95.25 459 GLU A N 1
ATOM 3494 C CA . GLU A 1 459 ? -18.766 -9.078 -22.266 1 95.25 459 GLU A CA 1
ATOM 3495 C C . GLU A 1 459 ? -18.406 -8.523 -20.891 1 95.25 459 GLU A C 1
ATOM 3497 O O . GLU A 1 459 ? -18.781 -7.402 -20.547 1 95.25 459 GLU A O 1
ATOM 3502 N N . ARG A 1 460 ? -17.719 -9.227 -20.109 1 94.81 460 ARG A N 1
ATOM 3503 C CA . ARG A 1 460 ? -17.391 -8.828 -18.734 1 94.81 460 ARG A CA 1
ATOM 3504 C C . ARG A 1 460 ? -16.219 -7.848 -18.734 1 94.81 460 ARG A C 1
ATOM 3506 O O . ARG A 1 460 ? -15.219 -8.055 -19.422 1 94.81 460 ARG A O 1
ATOM 3513 N N . TYR A 1 461 ? -16.406 -6.77 -17.984 1 95.25 461 TYR A N 1
ATOM 3514 C CA . TYR A 1 461 ? -15.289 -5.906 -17.625 1 95.25 461 TYR A CA 1
ATOM 3515 C C . TYR A 1 461 ? -14.695 -6.32 -16.281 1 95.25 461 TYR A C 1
ATOM 3517 O O . TYR A 1 461 ? -15.414 -6.438 -15.289 1 95.25 461 TYR A O 1
ATOM 3525 N N . VAL A 1 462 ? -13.383 -6.574 -16.234 1 95.88 462 VAL A N 1
ATOM 3526 C CA . VAL A 1 462 ? -12.75 -6.973 -14.984 1 95.88 462 VAL A CA 1
ATOM 3527 C C . VAL A 1 462 ? -11.328 -6.414 -14.922 1 95.88 462 VAL A C 1
ATOM 3529 O O . VAL A 1 462 ? -10.617 -6.406 -15.93 1 95.88 462 VAL A O 1
ATOM 3532 N N . THR A 1 463 ? -10.945 -5.863 -13.82 1 96.25 463 THR A N 1
ATOM 3533 C CA . THR A 1 463 ? -9.57 -5.461 -13.531 1 96.25 463 THR A CA 1
ATOM 3534 C C . THR A 1 463 ? -9.125 -5.996 -12.172 1 96.25 463 THR A C 1
ATOM 3536 O O . THR A 1 463 ? -9.891 -5.973 -11.211 1 96.25 463 THR A O 1
ATOM 3539 N N . ASP A 1 464 ? -7.93 -6.605 -12.117 1 96 464 ASP A N 1
ATOM 3540 C CA . ASP A 1 464 ? -7.277 -7.086 -10.906 1 96 464 ASP A CA 1
ATOM 3541 C C . ASP A 1 464 ? -5.926 -6.398 -10.695 1 96 464 ASP A C 1
ATOM 3543 O O . ASP A 1 464 ? -4.977 -6.648 -11.438 1 96 464 ASP A O 1
ATOM 3547 N N . ILE A 1 465 ? -5.867 -5.57 -9.688 1 97.19 465 ILE A N 1
ATOM 3548 C CA . ILE A 1 465 ? -4.668 -4.77 -9.469 1 97.19 465 ILE A CA 1
ATOM 3549 C C . ILE A 1 465 ? -4.059 -5.113 -8.109 1 97.19 465 ILE A C 1
ATOM 3551 O O . ILE A 1 465 ? -4.77 -5.168 -7.102 1 97.19 465 ILE A O 1
ATOM 3555 N N . TRP A 1 466 ? -2.758 -5.352 -8.086 1 96 466 TRP A N 1
ATOM 3556 C CA . TRP A 1 466 ? -2.012 -5.566 -6.852 1 96 466 TRP A CA 1
ATOM 3557 C C . TRP A 1 466 ? -0.916 -4.52 -6.691 1 96 466 TRP A C 1
ATOM 3559 O O . TRP A 1 466 ? -0.258 -4.145 -7.664 1 96 466 TRP A O 1
ATOM 3569 N N . GLN A 1 467 ? -0.792 -4.02 -5.531 1 96 467 GLN A N 1
ATOM 3570 C CA . GLN A 1 467 ? 0.31 -3.17 -5.09 1 96 467 GLN A CA 1
ATOM 3571 C C . GLN A 1 467 ? 1.03 -3.779 -3.893 1 96 467 GLN A C 1
ATOM 3573 O O . GLN A 1 467 ? 0.517 -3.748 -2.771 1 96 467 GLN A O 1
ATOM 3578 N N . ASN A 1 468 ? 2.234 -4.227 -4.141 1 96.12 468 ASN A N 1
ATOM 3579 C CA . ASN A 1 468 ? 3.002 -4.926 -3.115 1 96.12 468 ASN A CA 1
ATOM 3580 C C . ASN A 1 468 ? 4.23 -4.125 -2.693 1 96.12 468 ASN A C 1
ATOM 3582 O O . ASN A 1 468 ? 5.031 -3.715 -3.535 1 96.12 468 ASN A O 1
ATOM 3586 N N . THR A 1 469 ? 4.34 -3.906 -1.45 1 93.94 469 THR A N 1
ATOM 3587 C CA . THR A 1 469 ? 5.5 -3.236 -0.872 1 93.94 469 THR A CA 1
ATOM 3588 C C . THR A 1 469 ? 6.148 -4.105 0.198 1 93.94 469 THR A C 1
ATOM 3590 O O . THR A 1 469 ? 5.457 -4.699 1.031 1 93.94 469 THR A O 1
ATOM 3593 N N . GLY A 1 470 ? 7.449 -4.223 0.102 1 93.69 470 GLY A N 1
ATOM 3594 C CA . GLY A 1 470 ? 8.156 -4.992 1.111 1 93.69 470 GLY A CA 1
ATOM 3595 C C . GLY A 1 470 ? 9.547 -4.453 1.409 1 93.69 470 GLY A C 1
ATOM 3596 O O . GLY A 1 470 ? 10.102 -3.689 0.619 1 93.69 470 GLY A O 1
ATOM 3597 N N . GLY A 1 471 ? 10.086 -4.812 2.59 1 90.75 471 GLY A N 1
ATOM 3598 C CA . GLY A 1 471 ? 11.414 -4.398 3.006 1 90.75 471 GLY A CA 1
ATOM 3599 C C . GLY A 1 471 ? 11.977 -5.234 4.141 1 90.75 471 GLY A C 1
ATOM 3600 O O . GLY A 1 471 ? 11.219 -5.844 4.902 1 90.75 471 GLY A O 1
ATOM 3601 N N . ASN A 1 472 ? 13.203 -5.344 4.184 1 94.5 472 ASN A N 1
ATOM 3602 C CA . ASN A 1 472 ? 13.984 -5.984 5.238 1 94.5 472 ASN A CA 1
ATOM 3603 C C . ASN A 1 472 ? 15.156 -5.113 5.676 1 94.5 472 ASN A C 1
ATOM 3605 O O . ASN A 1 472 ? 16.062 -4.852 4.887 1 94.5 472 ASN A O 1
ATOM 3609 N N . VAL A 1 473 ? 15.125 -4.621 6.891 1 91.69 473 VAL A N 1
ATOM 3610 C CA . VAL A 1 473 ? 16.234 -3.879 7.492 1 91.69 473 VAL A CA 1
ATOM 3611 C C . VAL A 1 473 ? 16.984 -4.777 8.469 1 91.69 473 VAL A C 1
ATOM 3613 O O . VAL A 1 473 ? 16.375 -5.453 9.297 1 91.69 473 VAL A O 1
ATOM 3616 N N . TYR A 1 474 ? 18.266 -4.77 8.32 1 93.94 474 TYR A N 1
ATOM 3617 C CA . TYR A 1 474 ? 19.016 -5.613 9.25 1 93.94 474 TYR A CA 1
ATOM 3618 C C . TYR A 1 474 ? 20.266 -4.895 9.758 1 93.94 474 TYR A C 1
ATOM 3620 O O . TYR A 1 474 ? 20.781 -3.984 9.102 1 93.94 474 TYR A O 1
ATOM 3628 N N . PHE A 1 475 ? 20.75 -5.34 10.945 1 93 475 PHE A N 1
ATOM 3629 C CA . PHE A 1 475 ? 21.969 -4.914 11.617 1 93 475 PHE A CA 1
ATOM 3630 C C . PHE A 1 475 ? 22.906 -6.094 11.836 1 93 475 PHE A C 1
ATOM 3632 O O . PHE A 1 475 ? 22.516 -7.105 12.422 1 93 475 PHE A O 1
ATOM 3639 N N . ASN A 1 476 ? 24.062 -5.965 11.297 1 94.88 476 ASN A N 1
ATOM 3640 C CA . ASN A 1 476 ? 25.141 -6.918 11.578 1 94.88 476 ASN A CA 1
ATOM 3641 C C . ASN A 1 476 ? 26.125 -6.367 12.594 1 94.88 476 ASN A C 1
ATOM 3643 O O . ASN A 1 476 ? 26.781 -5.355 12.344 1 94.88 476 ASN A O 1
ATOM 3647 N N . ILE A 1 477 ? 26.219 -7.027 13.672 1 95.06 477 ILE A N 1
ATOM 3648 C CA . ILE A 1 477 ? 27.109 -6.605 14.742 1 95.06 477 ILE A CA 1
ATOM 3649 C C . ILE A 1 477 ? 28.188 -7.664 14.977 1 95.06 477 ILE A C 1
ATOM 3651 O O . ILE A 1 477 ? 27.875 -8.828 15.25 1 95.06 477 ILE A O 1
ATOM 3655 N N . THR A 1 478 ? 29.344 -7.277 14.812 1 94.38 478 THR A N 1
ATOM 3656 C CA . THR A 1 478 ? 30.5 -8.133 15.047 1 94.38 478 THR A CA 1
ATOM 3657 C C . THR A 1 478 ? 31.359 -7.586 16.188 1 94.38 478 THR A C 1
ATOM 3659 O O . THR A 1 478 ? 32.406 -6.996 15.938 1 94.38 478 THR A O 1
ATOM 3662 N N . PRO A 1 479 ? 31.047 -7.918 17.391 1 92.75 479 PRO A N 1
ATOM 3663 C CA . PRO A 1 479 ? 31.812 -7.375 18.531 1 92.75 479 PRO A CA 1
ATOM 3664 C C . PRO A 1 479 ? 33.281 -7.836 18.531 1 92.75 479 PRO A C 1
ATOM 3666 O O . PRO A 1 479 ? 34.156 -7.102 18.984 1 92.75 479 PRO A O 1
ATOM 3669 N N . PHE A 1 480 ? 33.562 -9.039 18.141 1 90.56 480 PHE A N 1
ATOM 3670 C CA . PHE A 1 480 ? 34.906 -9.57 17.938 1 90.56 480 PHE A CA 1
ATOM 3671 C C . PHE A 1 480 ? 34.906 -10.578 16.797 1 90.56 480 PHE A C 1
ATOM 3673 O O . PHE A 1 480 ? 33.844 -11.031 16.359 1 90.56 480 PHE A O 1
ATOM 3680 N N . GLU A 1 481 ? 36.031 -10.859 16.375 1 88.31 481 GLU A N 1
ATOM 3681 C CA . GLU A 1 481 ? 36.188 -11.711 15.188 1 88.31 481 GLU A CA 1
ATOM 3682 C C . GLU A 1 481 ? 35.531 -13.07 15.414 1 88.31 481 GLU A C 1
ATOM 3684 O O . GLU A 1 481 ? 35.719 -13.688 16.469 1 88.31 481 GLU A O 1
ATOM 3689 N N . GLY A 1 482 ? 34.719 -13.5 14.508 1 91.31 482 GLY A N 1
ATOM 3690 C CA . GLY A 1 482 ? 34.094 -14.812 14.531 1 91.31 482 GLY A CA 1
ATOM 3691 C C . GLY A 1 482 ? 32.656 -14.789 15.039 1 91.31 482 GLY A C 1
ATOM 3692 O O . GLY A 1 482 ? 31.922 -15.758 14.859 1 91.31 482 GLY A O 1
ATOM 3693 N N . LEU A 1 483 ? 32.312 -13.789 15.703 1 95.5 483 LEU A N 1
ATOM 3694 C CA . LEU A 1 483 ? 30.938 -13.695 16.219 1 95.5 483 LEU A CA 1
ATOM 3695 C C . LEU A 1 483 ? 30.125 -12.672 15.414 1 95.5 483 LEU A C 1
ATOM 3697 O O . LEU A 1 483 ? 30.516 -11.508 15.328 1 95.5 483 LEU A O 1
ATOM 3701 N N . LEU A 1 484 ? 29.031 -13.102 14.883 1 95.75 484 LEU A N 1
ATOM 3702 C CA . LEU A 1 484 ? 28.141 -12.219 14.133 1 95.75 484 LEU A CA 1
ATOM 3703 C C . LEU A 1 484 ? 26.734 -12.266 14.703 1 95.75 484 LEU A C 1
ATOM 3705 O O . LEU A 1 484 ? 26.094 -13.312 14.711 1 95.75 484 LEU A O 1
ATOM 3709 N N . TRP A 1 485 ? 26.297 -11.188 15.266 1 97.19 485 TRP A N 1
ATOM 3710 C CA . TRP A 1 485 ? 24.891 -11.016 15.656 1 97.19 485 TRP A CA 1
ATOM 3711 C C . TRP A 1 485 ? 24.125 -10.258 14.586 1 97.19 485 TRP A C 1
ATOM 3713 O O . TRP A 1 485 ? 24.406 -9.086 14.312 1 97.19 485 TRP A O 1
ATOM 3723 N N . ARG A 1 486 ? 23.188 -10.867 13.984 1 96.31 486 ARG A N 1
ATOM 3724 C CA . ARG A 1 486 ? 22.328 -10.234 12.984 1 96.31 486 ARG A CA 1
ATOM 3725 C C . ARG A 1 486 ? 20.922 -10.031 13.531 1 96.31 486 ARG A C 1
ATOM 3727 O O . ARG A 1 486 ? 20.266 -10.992 13.945 1 96.31 486 ARG A O 1
ATOM 3734 N N . SER A 1 487 ? 20.469 -8.828 13.57 1 96.62 487 SER A N 1
ATOM 3735 C CA . SER A 1 487 ? 19.109 -8.469 13.914 1 96.62 487 SER A CA 1
ATOM 3736 C C . SER A 1 487 ? 18.359 -7.918 12.711 1 96.62 487 SER A C 1
ATOM 3738 O O . SER A 1 487 ? 18.734 -6.887 12.148 1 96.62 487 SER A O 1
ATOM 3740 N N . ALA A 1 488 ? 17.281 -8.609 12.32 1 96.06 488 ALA A N 1
ATOM 3741 C CA . ALA A 1 488 ? 16.578 -8.242 11.094 1 96.06 488 ALA A CA 1
ATOM 3742 C C . ALA A 1 488 ? 15.102 -7.98 11.367 1 96.06 488 ALA A C 1
ATOM 3744 O O . ALA A 1 488 ? 14.477 -8.688 12.156 1 96.06 488 ALA A O 1
ATOM 3745 N N . TYR A 1 489 ? 14.539 -6.98 10.75 1 94.62 489 TYR A N 1
ATOM 3746 C CA . TYR A 1 489 ? 13.141 -6.578 10.797 1 94.62 489 TYR A CA 1
ATOM 3747 C C . TYR A 1 489 ? 12.547 -6.508 9.391 1 94.62 489 TYR A C 1
ATOM 3749 O O . TYR A 1 489 ? 12.992 -5.715 8.562 1 94.62 489 TYR A O 1
ATOM 3757 N N . SER A 1 490 ? 11.578 -7.367 9.141 1 96.06 490 SER A N 1
ATOM 3758 C CA . SER A 1 490 ? 10.992 -7.422 7.801 1 96.06 490 SER A CA 1
ATOM 3759 C C . SER A 1 490 ? 9.492 -7.133 7.844 1 96.06 490 SER A C 1
ATOM 3761 O O . SER A 1 490 ? 8.828 -7.422 8.836 1 96.06 490 SER A O 1
ATOM 3763 N N . GLY A 1 491 ? 8.977 -6.508 6.809 1 94.12 491 GLY A N 1
ATOM 3764 C CA . GLY A 1 491 ? 7.555 -6.258 6.609 1 94.12 491 GLY A CA 1
ATOM 3765 C C . GLY A 1 491 ? 7.137 -6.328 5.152 1 94.12 491 GLY A C 1
ATOM 3766 O O . GLY A 1 491 ? 7.871 -5.887 4.27 1 94.12 491 GLY A O 1
ATOM 3767 N N . ASN A 1 492 ? 5.98 -6.949 4.883 1 94.88 492 ASN A N 1
ATOM 3768 C CA . ASN A 1 492 ? 5.375 -7.031 3.559 1 94.88 492 ASN A CA 1
ATOM 3769 C C . ASN A 1 492 ? 3.896 -6.652 3.594 1 94.88 492 ASN A C 1
ATOM 3771 O O . ASN A 1 492 ? 3.162 -7.078 4.488 1 94.88 492 ASN A O 1
ATOM 3775 N N . ILE A 1 493 ? 3.516 -5.797 2.678 1 95.94 493 ILE A N 1
ATOM 3776 C CA . ILE A 1 493 ? 2.125 -5.383 2.535 1 95.94 493 ILE A CA 1
ATOM 3777 C C . ILE A 1 493 ? 1.669 -5.594 1.093 1 95.94 493 ILE A C 1
ATOM 3779 O O . ILE A 1 493 ? 2.314 -5.117 0.156 1 95.94 493 ILE A O 1
ATOM 3783 N N . ARG A 1 494 ? 0.583 -6.27 0.895 1 95.5 494 ARG A N 1
ATOM 3784 C CA . ARG A 1 494 ? -0.038 -6.469 -0.411 1 95.5 494 ARG A CA 1
ATOM 3785 C C . ARG A 1 494 ? -1.467 -5.934 -0.424 1 95.5 494 ARG A C 1
ATOM 3787 O O . ARG A 1 494 ? -2.299 -6.352 0.384 1 95.5 494 ARG A O 1
ATOM 3794 N N . ASN A 1 495 ? -1.699 -5.035 -1.328 1 96.69 495 ASN A N 1
ATOM 3795 C CA . ASN A 1 495 ? -3.027 -4.453 -1.494 1 96.69 495 ASN A CA 1
ATOM 3796 C C . ASN A 1 495 ? -3.652 -4.859 -2.826 1 96.69 495 ASN A C 1
ATOM 3798 O O . ASN A 1 495 ? -3.029 -4.715 -3.879 1 96.69 495 ASN A O 1
ATOM 3802 N N . ARG A 1 496 ? -4.82 -5.328 -2.76 1 96.62 496 ARG A N 1
ATOM 3803 C CA . ARG A 1 496 ? -5.539 -5.734 -3.963 1 96.62 496 ARG A CA 1
ATOM 3804 C C . ARG A 1 496 ? -6.777 -4.867 -4.18 1 96.62 496 ARG A C 1
ATOM 3806 O O . ARG A 1 496 ? -7.469 -4.512 -3.225 1 96.62 496 ARG A O 1
ATOM 3813 N N . ARG A 1 497 ? -7.078 -4.523 -5.383 1 97.06 497 ARG A N 1
ATOM 3814 C CA . ARG A 1 497 ? -8.344 -3.953 -5.84 1 97.06 497 ARG A CA 1
ATOM 3815 C C . ARG A 1 497 ? -8.875 -4.711 -7.051 1 97.06 497 ARG A C 1
ATOM 3817 O O . ARG A 1 497 ? -8.234 -4.75 -8.102 1 97.06 497 ARG A O 1
ATOM 3824 N N . TYR A 1 498 ? -9.977 -5.34 -6.891 1 96.88 498 TYR A N 1
ATOM 3825 C CA . TYR A 1 498 ? -10.641 -6.137 -7.914 1 96.88 498 TYR A CA 1
ATOM 3826 C C . TYR A 1 498 ? -11.992 -5.539 -8.289 1 96.88 498 TYR A C 1
ATOM 3828 O O . TYR A 1 498 ? -12.875 -5.414 -7.438 1 96.88 498 TYR A O 1
ATOM 3836 N N . ASN A 1 499 ? -12.148 -5.09 -9.523 1 97.31 499 ASN A N 1
ATOM 3837 C CA . ASN A 1 499 ? -13.398 -4.523 -10.031 1 97.31 499 ASN A CA 1
ATOM 3838 C C . ASN A 1 499 ? -13.984 -5.371 -11.156 1 97.31 499 ASN A C 1
ATOM 3840 O O . ASN A 1 499 ? -13.289 -5.68 -12.133 1 97.31 499 ASN A O 1
ATOM 3844 N N . ARG A 1 500 ? -15.195 -5.766 -11.008 1 97.12 500 ARG A N 1
ATOM 3845 C CA . ARG A 1 500 ? -15.906 -6.566 -12.008 1 97.12 500 ARG A CA 1
ATOM 3846 C C . ARG A 1 500 ? -17.25 -5.949 -12.352 1 97.12 500 ARG A C 1
ATOM 3848 O O . ARG A 1 500 ? -17.984 -5.5 -11.461 1 97.12 500 ARG A O 1
ATOM 3855 N N . PHE A 1 501 ? -17.609 -5.926 -13.68 1 97 501 PHE A N 1
ATOM 3856 C CA . PHE A 1 501 ? -18.859 -5.375 -14.156 1 97 501 PHE A CA 1
ATOM 3857 C C . PHE A 1 501 ? -19.406 -6.195 -15.32 1 97 501 PHE A C 1
ATOM 3859 O O . PHE A 1 501 ? -18.703 -6.426 -16.312 1 97 501 PHE A O 1
ATOM 3866 N N . ASP A 1 502 ? -20.578 -6.633 -15.125 1 97.31 502 ASP A N 1
ATOM 3867 C CA . ASP A 1 502 ? -21.391 -7.223 -16.188 1 97.31 502 ASP A CA 1
ATOM 3868 C C . ASP A 1 502 ? -22.531 -6.285 -16.594 1 97.31 502 ASP A C 1
ATOM 3870 O O . ASP A 1 502 ? -23.5 -6.117 -15.836 1 97.31 502 ASP A O 1
ATOM 3874 N N . ALA A 1 503 ? -22.469 -5.797 -17.797 1 96.25 503 ALA A N 1
ATOM 3875 C CA . ALA A 1 503 ? -23.406 -4.766 -18.25 1 96.25 503 ALA A CA 1
ATOM 3876 C C . ALA A 1 503 ? -24.828 -5.316 -18.375 1 96.25 503 ALA A C 1
ATOM 3878 O O . ALA A 1 503 ? -25.016 -6.469 -18.766 1 96.25 503 ALA A O 1
ATOM 3879 N N . PRO A 1 504 ? -25.844 -4.539 -18.094 1 94.31 504 PRO A N 1
ATOM 3880 C CA . PRO A 1 504 ? -27.219 -5.031 -18.031 1 94.31 504 PRO A CA 1
ATOM 3881 C C . PRO A 1 504 ? -27.719 -5.547 -19.375 1 94.31 504 PRO A C 1
ATOM 3883 O O . PRO A 1 504 ? -28.469 -6.535 -19.422 1 94.31 504 PRO A O 1
ATOM 3886 N N . ASN A 1 505 ? -27.266 -4.98 -20.469 1 92.62 505 ASN A N 1
ATOM 3887 C CA . ASN A 1 505 ? -27.797 -5.387 -21.766 1 92.62 505 ASN A CA 1
ATOM 3888 C C . ASN A 1 505 ? -26.922 -6.445 -22.422 1 92.62 505 ASN A C 1
ATOM 3890 O O . ASN A 1 505 ? -26.828 -6.492 -23.656 1 92.62 505 ASN A O 1
ATOM 3894 N N . THR A 1 506 ? -26.312 -7.18 -21.641 1 94.56 506 THR A N 1
ATOM 3895 C CA . THR A 1 506 ? -25.516 -8.312 -22.109 1 94.56 506 THR A CA 1
ATOM 3896 C C . THR A 1 506 ? -26.031 -9.617 -21.5 1 94.56 506 THR A C 1
ATOM 3898 O O . THR A 1 506 ? -26.828 -9.602 -20.562 1 94.56 506 THR A O 1
ATOM 3901 N N . ARG A 1 507 ? -25.578 -10.719 -22.047 1 94.31 507 ARG A N 1
ATOM 3902 C CA . ARG A 1 507 ? -25.953 -12.031 -21.516 1 94.31 507 ARG A CA 1
ATOM 3903 C C . ARG A 1 507 ? -25.453 -12.203 -20.094 1 94.31 507 ARG A C 1
ATOM 3905 O O . ARG A 1 507 ? -26.156 -12.742 -19.234 1 94.31 507 ARG A O 1
ATOM 3912 N N . ARG A 1 508 ? -24.328 -11.789 -19.812 1 93.88 508 ARG A N 1
ATOM 3913 C CA . ARG A 1 508 ? -23.734 -11.969 -18.5 1 93.88 508 ARG A CA 1
ATOM 3914 C C . ARG A 1 508 ? -24.391 -11.055 -17.469 1 93.88 508 ARG A C 1
ATOM 3916 O O . ARG A 1 508 ? -24.312 -11.312 -16.266 1 93.88 508 ARG A O 1
ATOM 3923 N N . GLY A 1 509 ? -24.922 -10.008 -17.938 1 95.38 509 GLY A N 1
ATOM 3924 C CA . GLY A 1 509 ? -25.562 -9.055 -17.047 1 95.38 509 GLY A CA 1
ATOM 3925 C C . GLY A 1 509 ? -26.984 -9.445 -16.672 1 95.38 509 GLY A C 1
ATOM 3926 O O . GLY A 1 509 ? -27.625 -8.781 -15.852 1 95.38 509 GLY A O 1
ATOM 3927 N N . GLU A 1 510 ? -27.422 -10.555 -17.266 1 94.44 510 GLU A N 1
ATOM 3928 C CA . GLU A 1 510 ? -28.75 -11.047 -16.922 1 94.44 510 GLU A CA 1
ATOM 3929 C C . GLU A 1 510 ? -28.75 -11.789 -15.594 1 94.44 510 GLU A C 1
ATOM 3931 O O . GLU A 1 510 ? -27.812 -12.531 -15.297 1 94.44 510 GLU A O 1
ATOM 3936 N N . ASN A 1 511 ? -29.75 -11.508 -14.859 1 90.94 511 ASN A N 1
ATOM 3937 C CA . ASN A 1 511 ? -29.844 -12.266 -13.617 1 90.94 511 ASN A CA 1
ATOM 3938 C C . ASN A 1 511 ? -30.375 -13.672 -13.852 1 90.94 511 ASN A C 1
ATOM 3940 O O . ASN A 1 511 ? -30.547 -14.086 -15 1 90.94 511 ASN A O 1
ATOM 3944 N N . GLY A 1 512 ? -30.594 -14.469 -12.859 1 84.75 512 GLY A N 1
ATOM 3945 C CA . GLY A 1 512 ? -31.016 -15.859 -12.961 1 84.75 512 GLY A CA 1
ATOM 3946 C C . GLY A 1 512 ? -32.344 -16.031 -13.695 1 84.75 512 GLY A C 1
ATOM 3947 O O . GLY A 1 512 ? -32.594 -17.078 -14.289 1 84.75 512 GLY A O 1
ATOM 3948 N N . ASP A 1 513 ? -33.125 -14.891 -13.789 1 88.44 513 ASP A N 1
ATOM 3949 C CA . ASP A 1 513 ? -34.406 -14.945 -14.438 1 88.44 513 ASP A CA 1
ATOM 3950 C C . ASP A 1 513 ? -34.344 -14.383 -15.859 1 88.44 513 ASP A C 1
ATOM 3952 O O . ASP A 1 513 ? -35.375 -14.242 -16.531 1 88.44 513 ASP A O 1
ATOM 3956 N N . GLY A 1 514 ? -33.125 -14.07 -16.219 1 90.5 514 GLY A N 1
ATOM 3957 C CA . GLY A 1 514 ? -32.969 -13.539 -17.562 1 90.5 514 GLY A CA 1
ATOM 3958 C C . GLY A 1 514 ? -33.25 -12.055 -17.656 1 90.5 514 GLY A C 1
ATOM 3959 O O . GLY A 1 514 ? -33.375 -11.508 -18.766 1 90.5 514 GLY A O 1
ATOM 3960 N N . VAL A 1 515 ? -33.438 -11.383 -16.516 1 92.38 515 VAL A N 1
ATOM 3961 C CA . VAL A 1 515 ? -33.719 -9.953 -16.5 1 92.38 515 VAL A CA 1
ATOM 3962 C C . VAL A 1 515 ? -32.438 -9.156 -16.578 1 92.38 515 VAL A C 1
ATOM 3964 O O . VAL A 1 515 ? -31.469 -9.445 -15.867 1 92.38 515 VAL A O 1
ATOM 3967 N N . PRO A 1 516 ? -32.406 -8.18 -17.453 1 92.88 516 PRO A N 1
ATOM 3968 C CA . PRO A 1 516 ? -31.188 -7.383 -17.656 1 92.88 516 PRO A CA 1
ATOM 3969 C C . PRO A 1 516 ? -30.922 -6.418 -16.5 1 92.88 516 PRO A C 1
ATOM 3971 O O . PRO A 1 516 ? -31.047 -5.203 -16.672 1 92.88 516 PRO A O 1
ATOM 3974 N N . THR A 1 517 ? -30.422 -6.785 -15.43 1 93.5 517 THR A N 1
ATOM 3975 C CA . THR A 1 517 ? -30.188 -5.969 -14.242 1 93.5 517 THR A CA 1
ATOM 3976 C C . THR A 1 517 ? -28.75 -5.434 -14.227 1 93.5 517 THR A C 1
ATOM 3978 O O . THR A 1 517 ? -28.5 -4.336 -13.727 1 93.5 517 THR A O 1
ATOM 3981 N N . GLY A 1 518 ? -27.859 -6.156 -14.852 1 95.19 518 GLY A N 1
ATOM 3982 C CA . GLY A 1 518 ? -26.453 -5.871 -14.648 1 95.19 518 GLY A CA 1
ATOM 3983 C C . GLY A 1 518 ? -25.938 -6.297 -13.289 1 95.19 518 GLY A C 1
ATOM 3984 O O . GLY A 1 518 ? -26.734 -6.609 -12.398 1 95.19 518 GLY A O 1
ATOM 3985 N N . TYR A 1 519 ? -24.625 -6.352 -13.164 1 96.31 519 TYR A N 1
ATOM 3986 C CA . TYR A 1 519 ? -24 -6.801 -11.922 1 96.31 519 TYR A CA 1
ATOM 3987 C C . TYR A 1 519 ? -22.656 -6.133 -11.719 1 96.31 519 TYR A C 1
ATOM 3989 O O . TYR A 1 519 ? -21.859 -6.023 -12.648 1 96.31 519 TYR A O 1
ATOM 3997 N N . GLY A 1 520 ? -22.484 -5.574 -10.5 1 96.62 520 GLY A N 1
ATOM 3998 C CA . GLY A 1 520 ? -21.203 -5.012 -10.102 1 96.62 520 GLY A CA 1
ATOM 3999 C C . GLY A 1 520 ? -20.625 -5.648 -8.852 1 96.62 520 GLY A C 1
ATOM 4000 O O . GLY A 1 520 ? -21.375 -5.988 -7.93 1 96.62 520 GLY A O 1
ATOM 4001 N N . TYR A 1 521 ? -19.312 -5.84 -8.852 1 97.31 521 TYR A N 1
ATOM 4002 C CA . TYR A 1 521 ? -18.594 -6.434 -7.73 1 97.31 521 TYR A CA 1
ATOM 4003 C C . TYR A 1 521 ? -17.25 -5.742 -7.52 1 97.31 521 TYR A C 1
ATOM 4005 O O . TYR A 1 521 ? -16.453 -5.609 -8.453 1 97.31 521 TYR A O 1
ATOM 4013 N N . TYR A 1 522 ? -17.016 -5.227 -6.297 1 97.81 522 TYR A N 1
ATOM 4014 C CA . TYR A 1 522 ? -15.75 -4.594 -5.938 1 97.81 522 TYR A CA 1
ATOM 4015 C C . TYR A 1 522 ? -15.172 -5.203 -4.664 1 97.81 522 TYR A C 1
ATOM 4017 O O . TYR A 1 522 ? -15.828 -5.199 -3.617 1 97.81 522 TYR A O 1
ATOM 4025 N N . GLU A 1 523 ? -13.938 -5.711 -4.762 1 97.62 523 GLU A N 1
ATOM 4026 C CA . GLU A 1 523 ? -13.289 -6.375 -3.643 1 97.62 523 GLU A CA 1
ATOM 4027 C C . GLU A 1 523 ? -11.922 -5.754 -3.344 1 97.62 523 GLU A C 1
ATOM 4029 O O . GLU A 1 523 ? -11.195 -5.375 -4.262 1 97.62 523 GLU A O 1
ATOM 4034 N N . THR A 1 524 ? -11.625 -5.586 -2.047 1 97.12 524 THR A N 1
ATOM 4035 C CA . THR A 1 524 ? -10.312 -5.141 -1.594 1 97.12 524 THR A CA 1
ATOM 4036 C C . THR A 1 524 ? -9.727 -6.121 -0.587 1 97.12 524 THR A C 1
ATOM 4038 O O . THR A 1 524 ? -10.453 -6.688 0.233 1 97.12 524 THR A O 1
ATOM 4041 N N . ASN A 1 525 ? -8.438 -6.344 -0.703 1 95.94 525 ASN A N 1
ATOM 4042 C CA . ASN A 1 525 ? -7.676 -7.133 0.261 1 95.94 525 ASN A CA 1
ATOM 4043 C C . ASN A 1 525 ? -6.434 -6.383 0.738 1 95.94 525 ASN A C 1
ATOM 4045 O O . ASN A 1 525 ? -5.789 -5.68 -0.042 1 95.94 525 ASN A O 1
ATOM 4049 N N . ASN A 1 526 ? -6.195 -6.441 1.952 1 96.12 526 ASN A N 1
ATOM 4050 C CA . ASN A 1 526 ? -4.953 -5.988 2.568 1 96.12 526 ASN A CA 1
ATOM 4051 C C . ASN A 1 526 ? -4.273 -7.109 3.355 1 96.12 526 ASN A C 1
ATOM 4053 O O . ASN A 1 526 ? -4.75 -7.5 4.422 1 96.12 526 ASN A O 1
ATOM 4057 N N . ILE A 1 527 ? -3.205 -7.621 2.822 1 94.62 527 ILE A N 1
ATOM 4058 C CA . ILE A 1 527 ? -2.467 -8.727 3.416 1 94.62 527 ILE A CA 1
ATOM 4059 C C . ILE A 1 527 ? -1.12 -8.234 3.938 1 94.62 527 ILE A C 1
ATOM 4061 O O . ILE A 1 527 ? -0.352 -7.613 3.197 1 94.62 527 ILE A O 1
ATOM 4065 N N . ARG A 1 528 ? -0.828 -8.547 5.188 1 93.94 528 ARG A N 1
ATOM 4066 C CA . ARG A 1 528 ? 0.395 -8.062 5.82 1 93.94 528 ARG A CA 1
ATOM 4067 C C . ARG A 1 528 ? 1.109 -9.188 6.566 1 93.94 528 ARG A C 1
ATOM 4069 O O . ARG A 1 528 ? 0.466 -10.094 7.102 1 93.94 528 ARG A O 1
ATOM 4076 N N . ASP A 1 529 ? 2.379 -9.094 6.594 1 93.5 529 ASP A N 1
ATOM 4077 C CA . ASP A 1 529 ? 3.172 -9.93 7.492 1 93.5 529 ASP A CA 1
ATOM 4078 C C . ASP A 1 529 ? 4.398 -9.172 8 1 93.5 529 ASP A C 1
ATOM 4080 O O . ASP A 1 529 ? 4.953 -8.328 7.297 1 93.5 529 ASP A O 1
ATOM 4084 N N . TYR A 1 530 ? 4.766 -9.375 9.203 1 94.19 530 TYR A N 1
ATOM 4085 C CA . TYR A 1 530 ? 5.961 -8.797 9.805 1 94.19 530 TYR A CA 1
ATOM 4086 C C . TYR A 1 530 ? 6.773 -9.867 10.531 1 94.19 530 TYR A C 1
ATOM 4088 O O . TYR A 1 530 ? 6.207 -10.805 11.102 1 94.19 530 TYR A O 1
ATOM 4096 N N . GLN A 1 531 ? 8.055 -9.711 10.461 1 96.25 531 GLN A N 1
ATOM 4097 C CA . GLN A 1 531 ? 8.961 -10.68 11.07 1 96.25 531 GLN A CA 1
ATOM 4098 C C . GLN A 1 531 ? 10.094 -9.977 11.805 1 96.25 531 GLN A C 1
ATOM 4100 O O . GLN A 1 531 ? 10.633 -8.977 11.328 1 96.25 531 GLN A O 1
ATOM 4105 N N . ILE A 1 532 ? 10.422 -10.438 12.984 1 97 532 ILE A N 1
ATOM 4106 C CA . ILE A 1 532 ? 11.594 -10.062 13.773 1 97 532 ILE A CA 1
ATOM 4107 C C . ILE A 1 532 ? 12.492 -11.281 13.969 1 97 532 ILE A C 1
ATOM 4109 O O . ILE A 1 532 ? 12.047 -12.312 14.484 1 97 532 ILE A O 1
ATOM 4113 N N . GLU A 1 533 ? 13.719 -11.117 13.555 1 97 533 GLU A N 1
ATOM 4114 C CA . GLU A 1 533 ? 14.633 -12.25 13.633 1 97 533 GLU A CA 1
ATOM 4115 C C . GLU A 1 533 ? 15.984 -11.836 14.211 1 97 533 GLU A C 1
ATOM 4117 O O . GLU A 1 533 ? 16.562 -10.828 13.789 1 97 533 GLU A O 1
ATOM 4122 N N . ASN A 1 534 ? 16.422 -12.555 15.188 1 97.38 534 ASN A N 1
ATOM 4123 C CA . ASN A 1 534 ? 17.734 -12.398 15.797 1 97.38 534 ASN A CA 1
ATOM 4124 C C . ASN A 1 534 ? 18.547 -13.695 15.703 1 97.38 534 ASN A C 1
ATOM 4126 O O . ASN A 1 534 ? 18.109 -14.742 16.172 1 97.38 534 ASN A O 1
ATOM 4130 N N . THR A 1 535 ? 19.703 -13.586 15.094 1 96.88 535 THR A N 1
ATOM 4131 C CA . THR A 1 535 ? 20.578 -14.742 15 1 96.88 535 THR A CA 1
ATOM 4132 C C . THR A 1 535 ? 21.984 -14.406 15.477 1 96.88 535 THR A C 1
ATOM 4134 O O . THR A 1 535 ? 22.469 -13.297 15.25 1 96.88 535 THR A O 1
ATOM 4137 N N . ILE A 1 536 ? 22.594 -15.344 16.141 1 97.25 536 ILE A N 1
ATOM 4138 C CA . ILE A 1 536 ? 23.984 -15.258 16.578 1 97.25 536 ILE A CA 1
ATOM 4139 C C . ILE A 1 536 ? 24.781 -16.422 16 1 97.25 536 ILE A C 1
ATOM 4141 O O . ILE A 1 536 ? 24.469 -17.578 16.219 1 97.25 536 ILE A O 1
ATOM 4145 N N . ASN A 1 537 ? 25.734 -16.094 15.227 1 96 537 ASN A N 1
ATOM 4146 C CA . ASN A 1 537 ? 26.625 -17.078 14.602 1 96 537 ASN A CA 1
ATOM 4147 C C . ASN A 1 537 ? 28.047 -16.984 15.148 1 96 537 ASN A C 1
ATOM 4149 O O . ASN A 1 537 ? 28.641 -15.898 15.164 1 96 537 ASN A O 1
ATOM 4153 N N . TYR A 1 538 ? 28.562 -18.078 15.547 1 95.5 538 TYR A N 1
ATOM 4154 C CA . TYR A 1 538 ? 29.922 -18.141 16.078 1 95.5 538 TYR A CA 1
ATOM 4155 C C . TYR A 1 538 ? 30.781 -19.125 15.289 1 95.5 538 TYR A C 1
ATOM 4157 O O . TYR A 1 538 ? 30.469 -20.312 15.227 1 95.5 538 TYR A O 1
ATOM 4165 N N . ASP A 1 539 ? 31.828 -18.625 14.711 1 93.38 539 ASP A N 1
ATOM 4166 C CA . ASP A 1 539 ? 32.812 -19.422 13.961 1 93.38 539 ASP A CA 1
ATOM 4167 C C . ASP A 1 539 ? 34.156 -19.469 14.688 1 93.38 539 ASP A C 1
ATOM 4169 O O . ASP A 1 539 ? 34.688 -18.438 15.078 1 93.38 539 ASP A O 1
ATOM 4173 N N . LYS A 1 540 ? 34.656 -20.719 14.82 1 93 540 LYS A N 1
ATOM 4174 C CA . LYS A 1 540 ? 35.969 -20.859 15.477 1 93 540 LYS A CA 1
ATOM 4175 C C . LYS A 1 540 ? 36.75 -22.047 14.906 1 93 540 LYS A C 1
ATOM 4177 O O . LYS A 1 540 ? 36.156 -23.078 14.586 1 93 540 LYS A O 1
ATOM 4182 N N . THR A 1 541 ? 37.938 -21.797 14.688 1 92.06 541 THR A N 1
ATOM 4183 C CA . THR A 1 541 ? 38.844 -22.875 14.305 1 92.06 541 THR A CA 1
ATOM 4184 C C . THR A 1 541 ? 39.719 -23.297 15.477 1 92.06 541 THR A C 1
ATOM 4186 O O . THR A 1 541 ? 40.281 -22.453 16.172 1 92.06 541 THR A O 1
ATOM 4189 N N . LEU A 1 542 ? 39.812 -24.609 15.719 1 92.81 542 LEU A N 1
ATOM 4190 C CA . LEU A 1 542 ? 40.562 -25.156 16.844 1 92.81 542 LEU A CA 1
ATOM 4191 C C . LEU A 1 542 ? 41.531 -26.219 16.375 1 92.81 542 LEU A C 1
ATOM 4193 O O . LEU A 1 542 ? 41.438 -26.719 15.258 1 92.81 542 LEU A O 1
ATOM 4197 N N . PHE A 1 543 ? 42.562 -26.531 17.219 1 92.94 543 PHE A N 1
ATOM 4198 C CA . PHE A 1 543 ? 43.531 -27.625 17.031 1 92.94 543 PHE A CA 1
ATOM 4199 C C . PHE A 1 543 ? 44.312 -27.422 15.75 1 92.94 543 PHE A C 1
ATOM 4201 O O . PHE A 1 543 ? 44.406 -28.312 14.914 1 92.94 543 PHE A O 1
ATOM 4208 N N . GLU A 1 544 ? 44.969 -26.266 15.586 1 86.81 544 GLU A N 1
ATOM 4209 C CA . GLU A 1 544 ? 45.812 -25.891 14.445 1 86.81 544 GLU A CA 1
ATOM 4210 C C . GLU A 1 544 ? 45.031 -25.969 13.141 1 86.81 544 GLU A C 1
ATOM 4212 O O . GLU A 1 544 ? 45.469 -26.625 12.188 1 86.81 544 GLU A O 1
ATOM 4217 N N . ASP A 1 545 ? 43.781 -25.641 13.117 1 84.75 545 ASP A N 1
ATOM 4218 C CA . ASP A 1 545 ? 42.906 -25.438 11.953 1 84.75 545 ASP A CA 1
ATOM 4219 C C . ASP A 1 545 ? 42.312 -26.766 11.477 1 84.75 545 ASP A C 1
ATOM 4221 O O . ASP A 1 545 ? 41.812 -26.859 10.352 1 84.75 545 ASP A O 1
ATOM 4225 N N . LYS A 1 546 ? 42.406 -27.781 12.359 1 90.88 546 LYS A N 1
ATOM 4226 C CA . LYS A 1 546 ? 41.875 -29.078 11.969 1 90.88 546 LYS A CA 1
ATOM 4227 C C . LYS A 1 546 ? 40.375 -29.141 12.227 1 90.88 546 LYS A C 1
ATOM 4229 O O . LYS A 1 546 ? 39.656 -29.859 11.531 1 90.88 546 LYS A O 1
ATOM 4234 N N . LEU A 1 547 ? 40 -28.5 13.281 1 95 547 LEU A N 1
ATOM 4235 C CA . LEU A 1 547 ? 38.562 -28.5 13.617 1 95 547 LEU A CA 1
ATOM 4236 C C . LEU A 1 547 ? 37.938 -27.141 13.352 1 95 547 LEU A C 1
ATOM 4238 O O . LEU A 1 547 ? 38.344 -26.141 13.945 1 95 547 LEU A O 1
ATOM 4242 N N . LYS A 1 548 ? 37.062 -27.094 12.422 1 94.38 548 LYS A N 1
ATOM 4243 C CA . LYS A 1 548 ? 36.25 -25.906 12.203 1 94.38 548 LYS A CA 1
ATOM 4244 C C . LYS A 1 548 ? 34.875 -26.062 12.844 1 94.38 548 LYS A C 1
ATOM 4246 O O . LYS A 1 548 ? 34.156 -27.047 12.594 1 94.38 548 LYS A O 1
ATOM 4251 N N . LEU A 1 549 ? 34.531 -25.094 13.656 1 94.69 549 LEU A N 1
ATOM 4252 C CA . LEU A 1 549 ? 33.25 -25.094 14.406 1 94.69 549 LEU A CA 1
ATOM 4253 C C . LEU A 1 549 ? 32.406 -23.891 14.031 1 94.69 549 LEU A C 1
ATOM 4255 O O . LEU A 1 549 ? 32.906 -22.766 13.961 1 94.69 549 LEU A O 1
ATOM 4259 N N . ASN A 1 550 ? 31.141 -24.156 13.703 1 94.62 550 ASN A N 1
ATOM 4260 C CA . ASN A 1 550 ? 30.141 -23.109 13.516 1 94.62 550 ASN A CA 1
ATOM 4261 C C . ASN A 1 550 ? 28.891 -23.375 14.344 1 94.62 550 ASN A C 1
ATOM 4263 O O . ASN A 1 550 ? 28.297 -24.438 14.258 1 94.62 550 ASN A O 1
ATOM 4267 N N . VAL A 1 551 ? 28.516 -22.422 15.18 1 96.38 551 VAL A N 1
ATOM 4268 C CA . VAL A 1 551 ? 27.312 -22.516 16.016 1 96.38 551 VAL A CA 1
ATOM 4269 C C . VAL A 1 551 ? 26.375 -21.359 15.703 1 96.38 551 VAL A C 1
ATOM 4271 O O . VAL A 1 551 ? 26.797 -20.203 15.68 1 96.38 551 VAL A O 1
ATOM 4274 N N . LEU A 1 552 ? 25.109 -21.719 15.484 1 96.81 552 LEU A N 1
ATOM 4275 C CA . LEU A 1 552 ? 24.078 -20.719 15.242 1 96.81 552 LEU A CA 1
ATOM 4276 C C . LEU A 1 552 ? 22.984 -20.797 16.297 1 96.81 552 LEU A C 1
ATOM 4278 O O . LEU A 1 552 ? 22.484 -21.875 16.594 1 96.81 552 LEU A O 1
ATOM 4282 N N . LEU A 1 553 ? 22.625 -19.688 16.906 1 97.5 553 LEU A N 1
ATOM 4283 C CA . LEU A 1 553 ? 21.453 -19.516 17.75 1 97.5 553 LEU A CA 1
ATOM 4284 C C . LEU A 1 553 ? 20.5 -18.5 17.125 1 97.5 553 LEU A C 1
ATOM 4286 O O . LEU A 1 553 ? 20.922 -17.438 16.656 1 97.5 553 LEU A O 1
ATOM 4290 N N . GLY A 1 554 ? 19.203 -18.891 17.062 1 97.44 554 GLY A N 1
ATOM 4291 C CA . GLY A 1 554 ? 18.281 -17.969 16.406 1 97.44 554 GLY A CA 1
ATOM 4292 C C . GLY A 1 554 ? 16.922 -17.906 17.094 1 97.44 554 GLY A C 1
ATOM 4293 O O . GLY A 1 554 ? 16.469 -18.875 17.703 1 97.44 554 GLY A O 1
ATOM 4294 N N . HIS A 1 555 ? 16.297 -16.766 17.031 1 97.88 555 HIS A N 1
ATOM 4295 C CA . HIS A 1 555 ? 14.914 -16.469 17.422 1 97.88 555 HIS A CA 1
ATOM 4296 C C . HIS A 1 555 ? 14.164 -15.781 16.281 1 97.88 555 HIS A C 1
ATOM 4298 O O . HIS A 1 555 ? 14.711 -14.891 15.617 1 97.88 555 HIS A O 1
ATOM 4304 N N . SER A 1 556 ? 12.953 -16.266 16 1 96.69 556 SER A N 1
ATOM 4305 C CA . SER A 1 556 ? 12.133 -15.656 14.961 1 96.69 556 SER A CA 1
ATOM 4306 C C . SER A 1 556 ? 10.688 -15.508 15.406 1 96.69 556 SER A C 1
ATOM 4308 O O . SER A 1 556 ? 10.133 -16.422 16.047 1 96.69 556 SER A O 1
ATOM 4310 N N . PHE A 1 557 ? 10.133 -14.375 15.258 1 97.44 557 PHE A N 1
ATOM 4311 C CA . PHE A 1 557 ? 8.711 -14.102 15.438 1 97.44 557 PHE A CA 1
ATOM 4312 C C . PHE A 1 557 ? 8.094 -13.555 14.156 1 97.44 557 PHE A C 1
ATOM 4314 O O . PHE A 1 557 ? 8.586 -12.57 13.602 1 97.44 557 PHE A O 1
ATOM 4321 N N . GLN A 1 558 ? 7.012 -14.164 13.695 1 95.19 558 GLN A N 1
ATOM 4322 C CA . GLN A 1 558 ? 6.344 -13.695 12.492 1 95.19 558 GLN A CA 1
ATOM 4323 C C . GLN A 1 558 ? 4.832 -13.664 12.672 1 95.19 558 GLN A C 1
ATOM 4325 O O . GLN A 1 558 ? 4.254 -14.578 13.266 1 95.19 558 GLN A O 1
ATOM 4330 N N . ARG A 1 559 ? 4.203 -12.625 12.227 1 95.81 559 ARG A N 1
ATOM 4331 C CA . ARG A 1 559 ? 2.752 -12.461 12.281 1 95.81 559 ARG A CA 1
ATOM 4332 C C . ARG A 1 559 ? 2.186 -12.148 10.898 1 95.81 559 ARG A C 1
ATOM 4334 O O . ARG A 1 559 ? 2.801 -11.422 10.117 1 95.81 559 ARG A O 1
ATOM 4341 N N . TRP A 1 560 ? 1.005 -12.766 10.602 1 94.19 560 TRP A N 1
ATOM 4342 C CA . TRP A 1 560 ? 0.261 -12.516 9.375 1 94.19 560 TRP A CA 1
ATOM 4343 C C . TRP A 1 560 ? -1.116 -11.938 9.68 1 94.19 560 TRP A C 1
ATOM 4345 O O . TRP A 1 560 ? -1.789 -12.375 10.609 1 94.19 560 TRP A O 1
ATOM 4355 N N . ASP A 1 561 ? -1.497 -10.898 8.953 1 94.69 561 ASP A N 1
ATOM 4356 C CA . ASP A 1 561 ? -2.838 -10.328 9.008 1 94.69 561 ASP A CA 1
ATOM 4357 C C . ASP A 1 561 ? -3.486 -10.312 7.621 1 94.69 561 ASP A C 1
ATOM 4359 O O . ASP A 1 561 ? -2.883 -9.844 6.652 1 94.69 561 ASP A O 1
ATOM 4363 N N . TYR A 1 562 ? -4.641 -10.883 7.555 1 93.44 562 TYR A N 1
ATOM 4364 C CA . TYR A 1 562 ? -5.441 -10.867 6.34 1 93.44 562 TYR A CA 1
ATOM 4365 C C . TYR A 1 562 ? -6.73 -10.078 6.543 1 93.44 562 TYR A C 1
ATOM 4367 O O . TYR A 1 562 ? -7.559 -10.445 7.379 1 93.44 562 TYR A O 1
ATOM 4375 N N . GLU A 1 563 ? -6.863 -8.984 5.84 1 95.06 563 GLU A N 1
ATOM 4376 C CA . GLU A 1 563 ? -8.055 -8.141 5.879 1 95.06 563 GLU A CA 1
ATOM 4377 C C . GLU A 1 563 ? -8.766 -8.125 4.531 1 95.06 563 GLU A C 1
ATOM 4379 O O . GLU A 1 563 ? -8.148 -7.879 3.496 1 95.06 563 GLU A O 1
ATOM 4384 N N . ASP A 1 564 ? -10.078 -8.445 4.578 1 95 564 ASP A N 1
ATOM 4385 C CA . ASP A 1 564 ? -10.852 -8.625 3.354 1 95 564 ASP A CA 1
ATOM 4386 C C . ASP A 1 564 ? -12.148 -7.828 3.404 1 95 564 ASP A C 1
ATOM 4388 O O . ASP A 1 564 ? -12.773 -7.715 4.461 1 95 564 ASP A O 1
ATOM 4392 N N . SER A 1 565 ? -12.57 -7.25 2.221 1 96.88 565 SER A N 1
ATOM 4393 C CA . SER A 1 565 ? -13.867 -6.605 2.08 1 96.88 565 SER A CA 1
ATOM 4394 C C . SER A 1 565 ? -14.375 -6.691 0.644 1 96.88 565 SER A C 1
ATOM 4396 O O . SER A 1 565 ? -13.586 -6.758 -0.297 1 96.88 565 SER A O 1
ATOM 4398 N N . TYR A 1 566 ? -15.672 -6.809 0.492 1 96.88 566 TYR A N 1
ATOM 4399 C CA . TYR A 1 566 ? -16.25 -6.594 -0.83 1 96.88 566 TYR A CA 1
ATOM 4400 C C . TYR A 1 566 ? -17.641 -5.98 -0.723 1 96.88 566 TYR A C 1
ATOM 4402 O O . TYR A 1 566 ? -18.25 -5.98 0.352 1 96.88 566 TYR A O 1
ATOM 4410 N N . VAL A 1 567 ? -18.125 -5.395 -1.771 1 97 567 VAL A N 1
ATOM 4411 C CA . VAL A 1 567 ? -19.484 -4.887 -1.952 1 97 567 VAL A CA 1
ATOM 4412 C C . VAL A 1 567 ? -19.984 -5.25 -3.346 1 97 567 VAL A C 1
ATOM 4414 O O . VAL A 1 567 ? -19.219 -5.238 -4.312 1 97 567 VAL A O 1
ATOM 4417 N N . GLN A 1 568 ? -21.172 -5.637 -3.459 1 96.75 568 GLN A N 1
ATOM 4418 C CA . GLN A 1 568 ? -21.766 -5.973 -4.75 1 96.75 568 GLN A CA 1
ATOM 4419 C C . GLN A 1 568 ? -23.172 -5.383 -4.891 1 96.75 568 GLN A C 1
ATOM 4421 O O . GLN A 1 568 ? -23.812 -5.078 -3.889 1 96.75 568 GLN A O 1
ATOM 4426 N N . GLY A 1 569 ? -23.562 -5.184 -6.113 1 94.62 569 GLY A N 1
ATOM 4427 C CA . GLY A 1 569 ? -24.859 -4.594 -6.41 1 94.62 569 GLY A CA 1
ATOM 4428 C C . GLY A 1 569 ? -25.375 -4.953 -7.789 1 94.62 569 GLY A C 1
ATOM 4429 O O . GLY A 1 569 ? -24.656 -5.551 -8.594 1 94.62 569 GLY A O 1
ATOM 4430 N N . GLU A 1 570 ? -26.688 -4.668 -8.031 1 94.5 570 GLU A N 1
ATOM 4431 C CA . GLU A 1 570 ? -27.375 -4.949 -9.281 1 94.5 570 GLU A CA 1
ATOM 4432 C C . GLU A 1 570 ? -28.25 -3.773 -9.711 1 94.5 570 GLU A C 1
ATOM 4434 O O . GLU A 1 570 ? -28.234 -2.725 -9.062 1 94.5 570 GLU A O 1
ATOM 4439 N N . LYS A 1 571 ? -28.875 -3.898 -10.906 1 93.69 571 LYS A N 1
ATOM 4440 C CA . LYS A 1 571 ? -29.797 -2.93 -11.477 1 93.69 571 LYS A CA 1
ATOM 4441 C C . LYS A 1 571 ? -29.078 -1.659 -11.914 1 93.69 571 LYS A C 1
ATOM 4443 O O . LYS A 1 571 ? -29.375 -0.57 -11.414 1 93.69 571 LYS A O 1
ATOM 4448 N N . PHE A 1 572 ? -28.281 -1.82 -12.852 1 93 572 PHE A N 1
ATOM 4449 C CA . PHE A 1 572 ? -27.562 -0.698 -13.43 1 93 572 PHE A CA 1
ATOM 4450 C C . PHE A 1 572 ? -28.375 -0.035 -14.531 1 93 572 PHE A C 1
ATOM 4452 O O . PHE A 1 572 ? -29.047 -0.716 -15.312 1 93 572 PHE A O 1
ATOM 4459 N N . PRO A 1 573 ? -28.266 1.243 -14.633 1 89.38 573 PRO A N 1
ATOM 4460 C CA . PRO A 1 573 ? -29.078 1.953 -15.625 1 89.38 573 PRO A CA 1
ATOM 4461 C C . PRO A 1 573 ? -28.469 1.913 -17.031 1 89.38 573 PRO A C 1
ATOM 4463 O O . PRO A 1 573 ? -29.141 2.205 -18.016 1 89.38 573 PRO A O 1
ATOM 4466 N N . SER A 1 574 ? -27.125 1.664 -17.062 1 89.69 574 SER A N 1
ATOM 4467 C CA . SER A 1 574 ? -26.438 1.749 -18.344 1 89.69 574 SER A CA 1
ATOM 4468 C C . SER A 1 574 ? -25.281 0.754 -18.422 1 89.69 574 SER A C 1
ATOM 4470 O O . SER A 1 574 ? -24.734 0.351 -17.391 1 89.69 574 SER A O 1
ATOM 4472 N N . ASP A 1 575 ? -24.859 0.411 -19.703 1 91.81 575 ASP A N 1
ATOM 4473 C CA . ASP A 1 575 ? -23.734 -0.482 -19.953 1 91.81 575 ASP A CA 1
ATOM 4474 C C . ASP A 1 575 ? -22.406 0.229 -19.703 1 91.81 575 ASP A C 1
ATOM 4476 O O . ASP A 1 575 ? -21.375 -0.419 -19.562 1 91.81 575 ASP A O 1
ATOM 4480 N N . ASP A 1 576 ? -22.469 1.503 -19.625 1 88.5 576 ASP A N 1
ATOM 4481 C CA . ASP A 1 576 ? -21.234 2.266 -19.641 1 88.5 576 ASP A CA 1
ATOM 4482 C C . ASP A 1 576 ? -20.844 2.713 -18.234 1 88.5 576 ASP A C 1
ATOM 4484 O O . ASP A 1 576 ? -19.734 3.207 -18.016 1 88.5 576 ASP A O 1
ATOM 4488 N N . LEU A 1 577 ? -21.75 2.588 -17.297 1 90.12 577 LEU A N 1
ATOM 4489 C CA . LEU A 1 577 ? -21.469 2.957 -15.906 1 90.12 577 LEU A CA 1
ATOM 4490 C C . LEU A 1 577 ? -21.062 1.737 -15.094 1 90.12 577 LEU A C 1
ATOM 4492 O O . LEU A 1 577 ? -21.906 1.077 -14.484 1 90.12 577 LEU A O 1
ATOM 4496 N N . ARG A 1 578 ? -19.891 1.593 -14.906 1 92.69 578 ARG A N 1
ATOM 4497 C CA . ARG A 1 578 ? -19.328 0.294 -14.539 1 92.69 578 ARG A CA 1
ATOM 4498 C C . ARG A 1 578 ? -19.078 0.205 -13.039 1 92.69 578 ARG A C 1
ATOM 4500 O O . ARG A 1 578 ? -18.609 -0.821 -12.539 1 92.69 578 ARG A O 1
ATOM 4507 N N . TRP A 1 579 ? -19.375 1.204 -12.266 1 94.31 579 TRP A N 1
ATOM 4508 C CA . TRP A 1 579 ? -19.031 1.223 -10.844 1 94.31 579 TRP A CA 1
ATOM 4509 C C . TRP A 1 579 ? -20.297 1.184 -9.992 1 94.31 579 TRP A C 1
ATOM 4511 O O . TRP A 1 579 ? -21.375 1.559 -10.445 1 94.31 579 TRP A O 1
ATOM 4521 N N . LEU A 1 580 ? -20.141 0.777 -8.773 1 94.94 580 LEU A N 1
ATOM 4522 C CA . LEU A 1 580 ? -21.266 0.446 -7.902 1 94.94 580 LEU A CA 1
ATOM 4523 C C . LEU A 1 580 ? -22.016 1.706 -7.48 1 94.94 580 LEU A C 1
ATOM 4525 O O . LEU A 1 580 ? -23.156 1.629 -7.012 1 94.94 580 LEU A O 1
ATOM 4529 N N . VAL A 1 581 ? -21.438 2.805 -7.625 1 90.81 581 VAL A N 1
ATOM 4530 C CA . VAL A 1 581 ? -22.141 4.051 -7.332 1 90.81 581 VAL A CA 1
ATOM 4531 C C . VAL A 1 581 ? -23.359 4.18 -8.227 1 90.81 581 VAL A C 1
ATOM 4533 O O . VAL A 1 581 ? -24.328 4.879 -7.879 1 90.81 581 VAL A O 1
ATOM 4536 N N . SER A 1 582 ? -23.359 3.471 -9.305 1 91.19 582 SER A N 1
ATOM 4537 C CA . SER A 1 582 ? -24.453 3.531 -10.266 1 91.19 582 SER A CA 1
ATOM 4538 C C . SER A 1 582 ? -25.453 2.402 -10.047 1 91.19 582 SER A C 1
ATOM 4540 O O . SER A 1 582 ? -26.484 2.336 -10.719 1 91.19 582 SER A O 1
ATOM 4542 N N . ALA A 1 583 ? -25.188 1.535 -9.156 1 93.38 583 ALA A N 1
ATOM 4543 C CA . ALA A 1 583 ? -26.078 0.406 -8.914 1 93.38 583 ALA A CA 1
ATOM 4544 C C . ALA A 1 583 ? -27.375 0.867 -8.266 1 93.38 583 ALA A C 1
ATOM 4546 O O . ALA A 1 583 ? -27.375 1.75 -7.406 1 93.38 583 ALA A O 1
ATOM 4547 N N . GLY A 1 584 ? -28.422 0.262 -8.664 1 91.12 584 GLY A N 1
ATOM 4548 C CA . GLY A 1 584 ? -29.703 0.569 -8.062 1 91.12 584 GLY A CA 1
ATOM 4549 C C . GLY A 1 584 ? -29.906 -0.086 -6.707 1 91.12 584 GLY A C 1
ATOM 4550 O O . GLY A 1 584 ? -30.688 0.401 -5.883 1 91.12 584 GLY A O 1
ATOM 4551 N N . GLU A 1 585 ? -29.219 -1.139 -6.559 1 91.38 585 GLU A N 1
ATOM 4552 C CA . GLU A 1 585 ? -29.359 -1.897 -5.32 1 91.38 585 GLU A CA 1
ATOM 4553 C C . GLU A 1 585 ? -28.031 -2.527 -4.898 1 91.38 585 GLU A C 1
ATOM 4555 O O . GLU A 1 585 ? -27.422 -3.254 -5.676 1 91.38 585 GLU A O 1
ATOM 4560 N N . ILE A 1 586 ? -27.672 -2.225 -3.604 1 91.94 586 ILE A N 1
ATOM 4561 C CA . ILE A 1 586 ? -26.578 -2.945 -2.959 1 91.94 586 ILE A CA 1
ATOM 4562 C C . ILE A 1 586 ? -27.141 -4.082 -2.109 1 91.94 586 ILE A C 1
ATOM 4564 O O . ILE A 1 586 ? -27.891 -3.844 -1.155 1 91.94 586 ILE A O 1
ATOM 4568 N N . ASN A 1 587 ? -26.688 -5.301 -2.414 1 87.06 587 ASN A N 1
ATOM 4569 C CA . ASN A 1 587 ? -27.438 -6.379 -1.771 1 87.06 587 ASN A CA 1
ATOM 4570 C C . ASN A 1 587 ? -26.516 -7.277 -0.949 1 87.06 587 ASN A C 1
ATOM 4572 O O . ASN A 1 587 ? -26.984 -8.031 -0.09 1 87.06 587 ASN A O 1
ATOM 4576 N N . LYS A 1 588 ? -25.234 -7.238 -1.16 1 91.56 588 LYS A N 1
ATOM 4577 C CA . LYS A 1 588 ? -24.328 -8.07 -0.367 1 91.56 588 LYS A CA 1
ATOM 4578 C C . LYS A 1 588 ? -23 -7.355 -0.131 1 91.56 588 LYS A C 1
ATOM 4580 O O . LYS A 1 588 ? -22.641 -6.445 -0.88 1 91.56 588 LYS A O 1
ATOM 4585 N N . GLY A 1 589 ? -22.406 -7.809 0.855 1 93.75 589 GLY A N 1
ATOM 4586 C CA . GLY A 1 589 ? -21.094 -7.297 1.221 1 93.75 589 GLY A CA 1
ATOM 4587 C C . GLY A 1 589 ? -20.547 -7.922 2.488 1 93.75 589 GLY A C 1
ATOM 4588 O O . GLY A 1 589 ? -21.234 -8.695 3.158 1 93.75 589 GLY A O 1
ATOM 4589 N N . ARG A 1 590 ? -19.25 -7.578 2.77 1 94.19 590 ARG A N 1
ATOM 4590 C CA . ARG A 1 590 ? -18.641 -8.055 4.004 1 94.19 590 ARG A CA 1
ATOM 4591 C C . ARG A 1 590 ? -17.344 -7.301 4.305 1 94.19 590 ARG A C 1
ATOM 4593 O O . ARG A 1 590 ? -16.844 -6.555 3.457 1 94.19 590 ARG A O 1
ATOM 4600 N N . SER A 1 591 ? -16.891 -7.43 5.445 1 95.94 591 SER A N 1
ATOM 4601 C CA . SER A 1 591 ? -15.523 -7.125 5.883 1 95.94 591 SER A CA 1
ATOM 4602 C C . SER A 1 591 ? -15.109 -8 7.059 1 95.94 591 SER A C 1
ATOM 4604 O O . SER A 1 591 ? -15.953 -8.398 7.871 1 95.94 591 SER A O 1
ATOM 4606 N N . TYR A 1 592 ? -13.875 -8.391 7.137 1 93.25 592 TYR A N 1
ATOM 4607 C CA . TYR A 1 592 ? -13.359 -9.133 8.281 1 93.25 592 TYR A CA 1
ATOM 4608 C C . TYR A 1 592 ? -11.836 -9.094 8.312 1 93.25 592 TYR A C 1
ATOM 4610 O O . TYR A 1 592 ? -11.203 -8.664 7.352 1 93.25 592 TYR A O 1
ATOM 4618 N N . ILE A 1 593 ? -11.242 -9.516 9.438 1 92.94 593 ILE A N 1
ATOM 4619 C CA . ILE A 1 593 ? -9.805 -9.672 9.617 1 92.94 593 ILE A CA 1
ATOM 4620 C C . ILE A 1 593 ? -9.508 -11.031 10.242 1 92.94 593 ILE A C 1
ATOM 4622 O O . ILE A 1 593 ? -10.289 -11.531 11.047 1 92.94 593 ILE A O 1
ATOM 4626 N N . LYS A 1 594 ? -8.453 -11.672 9.75 1 91 594 LYS A N 1
ATOM 4627 C CA . LYS A 1 594 ? -7.863 -12.875 10.336 1 91 594 LYS A CA 1
ATOM 4628 C C . LYS A 1 594 ? -6.379 -12.664 10.625 1 91 594 LYS A C 1
ATOM 4630 O O . LYS A 1 594 ? -5.672 -12.016 9.852 1 91 594 LYS A O 1
ATOM 4635 N N . SER A 1 595 ? -5.969 -13.258 11.727 1 93 595 SER A N 1
ATOM 4636 C CA . SER A 1 595 ? -4.559 -13.102 12.078 1 93 595 SER A CA 1
ATOM 4637 C C . SER A 1 595 ? -3.973 -14.406 12.594 1 93 595 SER A C 1
ATOM 4639 O O . SER A 1 595 ? -4.699 -15.258 13.109 1 93 595 SER A O 1
ATOM 4641 N N . MET A 1 596 ? -2.689 -14.641 12.43 1 92.69 596 MET A N 1
ATOM 4642 C CA . MET A 1 596 ? -1.941 -15.742 13.023 1 92.69 596 MET A CA 1
ATOM 4643 C C . MET A 1 596 ? -0.506 -15.328 13.328 1 92.69 596 MET A C 1
ATOM 4645 O O . MET A 1 596 ? -0.017 -14.328 12.789 1 92.69 596 MET A O 1
ATOM 4649 N N . ALA A 1 597 ? 0.116 -16.016 14.195 1 94.69 597 ALA A N 1
ATOM 4650 C CA . ALA A 1 597 ? 1.505 -15.734 14.555 1 94.69 597 ALA A CA 1
ATOM 4651 C C . ALA A 1 597 ? 2.283 -17.031 14.781 1 94.69 597 ALA A C 1
ATOM 4653 O O . ALA A 1 597 ? 1.696 -18.062 15.094 1 94.69 597 ALA A O 1
ATOM 4654 N N . LEU A 1 598 ? 3.527 -16.969 14.547 1 94.94 598 LEU A N 1
ATOM 4655 C CA . LEU A 1 598 ? 4.48 -18.047 14.742 1 94.94 598 LEU A CA 1
ATOM 4656 C C . LEU A 1 598 ? 5.699 -17.562 15.523 1 94.94 598 LEU A C 1
ATOM 4658 O O . LEU A 1 598 ? 6.34 -16.594 15.133 1 94.94 598 LEU A O 1
ATOM 4662 N N . GLU A 1 599 ? 6.012 -18.234 16.656 1 97.12 599 GLU A N 1
ATOM 4663 C CA . GLU A 1 599 ? 7.203 -17.984 17.453 1 97.12 599 GLU A CA 1
ATOM 4664 C C . GLU A 1 599 ? 8.172 -19.156 17.406 1 97.12 599 GLU A C 1
ATOM 4666 O O . GLU A 1 599 ? 7.773 -20.297 17.656 1 97.12 599 GLU A O 1
ATOM 4671 N N . SER A 1 600 ? 9.477 -18.859 17.188 1 97.56 600 SER A N 1
ATOM 4672 C CA . SER A 1 600 ? 10.406 -19.969 16.953 1 97.56 600 SER A CA 1
ATOM 4673 C C . SER A 1 600 ? 11.75 -19.703 17.641 1 97.56 600 SER A C 1
ATOM 4675 O O . SER A 1 600 ? 12.203 -18.562 17.719 1 97.56 600 SER A O 1
ATOM 4677 N N . TYR A 1 601 ? 12.305 -20.75 18.109 1 97.94 601 TYR A N 1
ATOM 4678 C CA . TYR A 1 601 ? 13.68 -20.828 18.578 1 97.94 601 TYR A CA 1
ATOM 4679 C C . TYR A 1 601 ? 14.43 -21.969 17.891 1 97.94 601 TYR A C 1
ATOM 4681 O O . TYR A 1 601 ? 13.883 -23.047 17.688 1 97.94 601 TYR A O 1
ATOM 4689 N N . PHE A 1 602 ? 15.688 -21.719 17.484 1 96.94 602 PHE A N 1
ATOM 4690 C CA . PHE A 1 602 ? 16.406 -22.781 16.781 1 96.94 602 PHE A CA 1
ATOM 4691 C C . PHE A 1 602 ? 17.906 -22.641 17 1 96.94 602 PHE A C 1
ATOM 4693 O O . PHE A 1 602 ? 18.391 -21.562 17.344 1 96.94 602 PHE A O 1
ATOM 4700 N N . THR A 1 603 ? 18.609 -23.688 16.781 1 97.31 603 THR A N 1
ATOM 4701 C CA . THR A 1 603 ? 20.062 -23.766 16.875 1 97.31 603 THR A CA 1
ATOM 4702 C C . THR A 1 603 ? 20.625 -24.75 15.867 1 97.31 603 THR A C 1
ATOM 4704 O O . THR A 1 603 ? 19.922 -25.672 15.43 1 97.31 603 THR A O 1
ATOM 4707 N N . ARG A 1 604 ? 21.859 -24.547 15.406 1 96.88 604 ARG A N 1
ATOM 4708 C CA . ARG A 1 604 ? 22.578 -25.422 14.484 1 96.88 604 ARG A CA 1
ATOM 4709 C C . ARG A 1 604 ? 24.047 -25.531 14.859 1 96.88 604 ARG A C 1
ATOM 4711 O O . ARG A 1 604 ? 24.688 -24.531 15.195 1 96.88 604 ARG A O 1
ATOM 4718 N N . LEU A 1 605 ? 24.547 -26.688 14.812 1 96.25 605 LEU A N 1
ATOM 4719 C CA . LEU A 1 605 ? 25.953 -26.984 15.023 1 96.25 605 LEU A CA 1
ATOM 4720 C C . LEU A 1 605 ? 26.578 -27.625 13.781 1 96.25 605 LEU A C 1
ATOM 4722 O O . LEU A 1 605 ? 26.031 -28.578 13.234 1 96.25 605 LEU A O 1
ATOM 4726 N N . GLN A 1 606 ? 27.641 -27.062 13.328 1 95.38 606 GLN A N 1
ATOM 4727 C CA . GLN A 1 606 ? 28.406 -27.625 12.227 1 95.38 606 GLN A CA 1
ATOM 4728 C C . GLN A 1 606 ? 29.859 -27.891 12.641 1 95.38 606 GLN A C 1
ATOM 4730 O O . GLN A 1 606 ? 30.516 -27.031 13.203 1 95.38 606 GLN A O 1
ATOM 4735 N N . LEU A 1 607 ? 30.312 -29.062 12.32 1 95.75 607 LEU A N 1
ATOM 4736 C CA . LEU A 1 607 ? 31.688 -29.469 12.602 1 95.75 607 LEU A CA 1
ATOM 4737 C C . LEU A 1 607 ? 32.375 -29.984 11.344 1 95.75 607 LEU A C 1
ATOM 4739 O O . LEU A 1 607 ? 31.75 -30.688 10.531 1 95.75 607 LEU A O 1
ATOM 4743 N N . ASN A 1 608 ? 33.531 -29.547 11.148 1 95.81 608 ASN A N 1
ATOM 4744 C CA . ASN A 1 608 ? 34.438 -30.047 10.109 1 95.81 608 ASN A CA 1
ATOM 4745 C C . ASN A 1 608 ? 35.781 -30.438 10.68 1 95.81 608 ASN A C 1
ATOM 4747 O O . ASN A 1 608 ? 36.5 -29.594 11.234 1 95.81 608 ASN A O 1
ATOM 4751 N N . TRP A 1 609 ? 36.156 -31.688 10.5 1 96.06 609 TRP A N 1
ATOM 4752 C CA . TRP A 1 609 ? 37.438 -32.156 10.977 1 96.06 609 TRP A CA 1
ATOM 4753 C C . TRP A 1 609 ? 38.375 -32.469 9.805 1 96.06 609 TRP A C 1
ATOM 4755 O O . TRP A 1 609 ? 38.156 -33.406 9.055 1 96.06 609 TRP A O 1
ATOM 4765 N N . ALA A 1 610 ? 39.438 -31.656 9.633 1 94.25 610 ALA A N 1
ATOM 4766 C CA . ALA A 1 610 ? 40.562 -31.828 8.695 1 94.25 610 ALA A CA 1
ATOM 4767 C C . ALA A 1 610 ? 40.062 -31.859 7.254 1 94.25 610 ALA A C 1
ATOM 4769 O O . ALA A 1 610 ? 40.625 -32.531 6.398 1 94.25 610 ALA A O 1
ATOM 4770 N N . ASP A 1 611 ? 38.844 -31.328 7.008 1 92.25 611 ASP A N 1
ATOM 4771 C CA . ASP A 1 611 ? 38.219 -31.281 5.691 1 92.25 611 ASP A CA 1
ATOM 4772 C C . ASP A 1 611 ? 37.906 -32.688 5.184 1 92.25 611 ASP A C 1
ATOM 4774 O O . ASP A 1 611 ? 37.875 -32.906 3.973 1 92.25 611 ASP A O 1
ATOM 4778 N N . LYS A 1 612 ? 37.719 -33.656 6.051 1 95.69 612 LYS A N 1
ATOM 4779 C CA . LYS A 1 612 ? 37.406 -35.031 5.711 1 95.69 612 LYS A CA 1
ATOM 4780 C C . LYS A 1 612 ? 36.031 -35.438 6.266 1 95.69 612 LYS A C 1
ATOM 4782 O O . LYS A 1 612 ? 35.25 -36.062 5.566 1 95.69 612 LYS A O 1
ATOM 4787 N N . TYR A 1 613 ? 35.812 -35.094 7.52 1 97 613 TYR A N 1
ATOM 4788 C CA . TYR A 1 613 ? 34.594 -35.469 8.211 1 97 613 TYR A CA 1
ATOM 4789 C C . TYR A 1 613 ? 33.75 -34.25 8.562 1 97 613 TYR A C 1
ATOM 4791 O O . TYR A 1 613 ? 34.25 -33.312 9.188 1 97 613 TYR A O 1
ATOM 4799 N N . HIS A 1 614 ? 32.562 -34.281 8.133 1 96.56 614 HIS A N 1
ATOM 4800 C CA . HIS A 1 614 ? 31.672 -33.188 8.328 1 96.56 614 HIS A CA 1
ATOM 4801 C C . HIS A 1 614 ? 30.422 -33.594 9.086 1 96.56 614 HIS A C 1
ATOM 4803 O O . HIS A 1 614 ? 29.906 -34.719 8.867 1 96.56 614 HIS A O 1
ATOM 4809 N N . LEU A 1 615 ? 29.938 -32.781 10 1 96.69 615 LEU A N 1
ATOM 4810 C CA . LEU A 1 615 ? 28.734 -33.031 10.766 1 96.69 615 LEU A CA 1
ATOM 4811 C C . LEU A 1 615 ? 27.891 -31.75 10.906 1 96.69 615 LEU A C 1
ATOM 4813 O O . LEU A 1 615 ? 28.438 -30.672 11.141 1 96.69 615 LEU A O 1
ATOM 4817 N N . MET A 1 616 ? 26.594 -31.891 10.742 1 95.94 616 MET A N 1
ATOM 4818 C CA . MET A 1 616 ? 25.656 -30.812 11.008 1 95.94 616 MET A CA 1
ATOM 4819 C C . MET A 1 616 ? 24.469 -31.312 11.812 1 95.94 616 MET A C 1
ATOM 4821 O O . MET A 1 616 ? 23.906 -32.375 11.508 1 95.94 616 MET A O 1
ATOM 4825 N N . ALA A 1 617 ? 24.125 -30.641 12.859 1 96.88 617 ALA A N 1
ATOM 4826 C CA . ALA A 1 617 ? 22.953 -30.922 13.688 1 96.88 617 ALA A CA 1
ATOM 4827 C C . ALA A 1 617 ? 22.156 -29.656 13.977 1 96.88 617 ALA A C 1
ATOM 4829 O O . ALA A 1 617 ? 22.734 -28.594 14.195 1 96.88 617 ALA A O 1
ATOM 4830 N N . SER A 1 618 ? 20.844 -29.797 13.883 1 96.12 618 SER A N 1
ATOM 4831 C CA . SER A 1 618 ? 20 -28.641 14.172 1 96.12 618 SER A CA 1
ATOM 4832 C C . SER A 1 618 ? 18.703 -29.062 14.859 1 96.12 618 SER A C 1
ATOM 4834 O O . SER A 1 618 ? 18.281 -30.219 14.75 1 96.12 618 SER A O 1
ATOM 4836 N N . ILE A 1 619 ? 18.094 -28.125 15.555 1 97.31 619 ILE A N 1
ATOM 4837 C CA . ILE A 1 619 ? 16.766 -28.312 16.125 1 97.31 619 ILE A CA 1
ATOM 4838 C C . ILE A 1 619 ? 16.031 -26.969 16.156 1 97.31 619 ILE A C 1
ATOM 4840 O O . ILE A 1 619 ? 16.625 -25.922 16.422 1 97.31 619 ILE A O 1
ATOM 4844 N N . ARG A 1 620 ? 14.758 -26.969 15.797 1 97 620 ARG A N 1
ATOM 4845 C CA . ARG A 1 620 ? 13.891 -25.797 15.82 1 97 620 ARG A CA 1
ATOM 4846 C C . ARG A 1 620 ? 12.594 -26.078 16.562 1 97 620 ARG A C 1
ATOM 4848 O O . ARG A 1 620 ? 12.023 -27.172 16.422 1 97 620 ARG A O 1
ATOM 4855 N N . ARG A 1 621 ? 12.258 -25.203 17.406 1 97.38 621 ARG A N 1
ATOM 4856 C CA . ARG A 1 621 ? 10.969 -25.203 18.094 1 97.38 621 ARG A CA 1
ATOM 4857 C C . ARG A 1 621 ? 10.047 -24.125 17.547 1 97.38 621 ARG A C 1
ATOM 4859 O O . ARG A 1 621 ? 10.391 -22.938 17.562 1 97.38 621 ARG A O 1
ATOM 4866 N N . ASP A 1 622 ? 8.891 -24.562 17.109 1 96.81 622 ASP A N 1
ATOM 4867 C CA . ASP A 1 622 ? 7.879 -23.609 16.656 1 96.81 622 ASP A CA 1
ATOM 4868 C C . ASP A 1 622 ? 6.641 -23.656 17.547 1 96.81 622 ASP A C 1
ATOM 4870 O O . ASP A 1 622 ? 6.246 -24.734 18.016 1 96.81 622 ASP A O 1
ATOM 4874 N N . ALA A 1 623 ? 6.105 -22.5 17.781 1 96.25 623 ALA A N 1
ATOM 4875 C CA . ALA A 1 623 ? 4.793 -22.375 18.406 1 96.25 623 ALA A CA 1
ATOM 4876 C C . ALA A 1 623 ? 3.84 -21.578 17.531 1 96.25 623 ALA A C 1
ATOM 4878 O O . ALA A 1 623 ? 4.109 -20.422 17.203 1 96.25 623 ALA A O 1
ATOM 4879 N N . SER A 1 624 ? 2.699 -22.219 17.172 1 94.19 624 SER A N 1
ATOM 4880 C CA . SER A 1 624 ? 1.743 -21.609 16.25 1 94.19 624 SER A CA 1
ATOM 4881 C C . SER A 1 624 ? 0.459 -21.219 16.984 1 94.19 624 SER A C 1
ATOM 4883 O O . SER A 1 624 ? -0.025 -21.953 17.844 1 94.19 624 SER A O 1
ATOM 4885 N N . SER A 1 625 ? -0.135 -20.062 16.609 1 92.25 625 SER A N 1
ATOM 4886 C CA . SER A 1 625 ? -1.397 -19.625 17.188 1 92.25 625 SER A CA 1
ATOM 4887 C C . SER A 1 625 ? -2.58 -20.359 16.562 1 92.25 625 SER A C 1
ATOM 4889 O O . SER A 1 625 ? -3.721 -20.188 17.016 1 92.25 625 SER A O 1
ATOM 4891 N N . LYS A 1 626 ? -2.414 -21.172 15.555 1 90.06 626 LYS A N 1
ATOM 4892 C CA . LYS A 1 626 ? -3.48 -21.922 14.891 1 90.06 626 LYS A CA 1
ATOM 4893 C C . LYS A 1 626 ? -4.027 -23.016 15.797 1 90.06 626 LYS A C 1
ATOM 4895 O O . LYS A 1 626 ? -5.172 -23.438 15.641 1 90.06 626 LYS A O 1
ATOM 4900 N N . PHE A 1 627 ? -3.146 -23.406 16.641 1 90.75 627 PHE A N 1
ATOM 4901 C CA . PHE A 1 627 ? -3.494 -24.562 17.469 1 90.75 627 PHE A CA 1
ATOM 4902 C C . PHE A 1 627 ? -3.684 -24.141 18.922 1 90.75 627 PHE A C 1
ATOM 4904 O O . PHE A 1 627 ? -3.221 -23.078 19.328 1 90.75 627 PHE A O 1
ATOM 4911 N N . ASN A 1 628 ? -4.379 -25.031 19.594 1 88.75 628 ASN A N 1
ATOM 4912 C CA . ASN A 1 628 ? -4.598 -24.734 21 1 88.75 628 ASN A CA 1
ATOM 4913 C C . ASN A 1 628 ? -3.299 -24.844 21.797 1 88.75 628 ASN A C 1
ATOM 4915 O O . ASN A 1 628 ? -2.299 -25.359 21.297 1 88.75 628 ASN A O 1
ATOM 4919 N N . ASP A 1 629 ? -3.289 -24.422 23.016 1 87.19 629 ASP A N 1
ATOM 4920 C CA . ASP A 1 629 ? -2.09 -24.266 23.844 1 87.19 629 ASP A CA 1
ATOM 4921 C C . ASP A 1 629 ? -1.38 -25.594 24.047 1 87.19 629 ASP A C 1
ATOM 4923 O O . ASP A 1 629 ? -0.149 -25.656 24.062 1 87.19 629 ASP A O 1
ATOM 4927 N N . LYS A 1 630 ? -2.123 -26.594 24.125 1 88.19 630 LYS A N 1
ATOM 4928 C CA . LYS A 1 630 ? -1.539 -27.906 24.391 1 88.19 630 LYS A CA 1
ATOM 4929 C C . LYS A 1 630 ? -0.821 -28.453 23.156 1 88.19 630 LYS A C 1
ATOM 4931 O O . LYS A 1 630 ? 0.096 -29.266 23.281 1 88.19 630 LYS A O 1
ATOM 4936 N N . ASN A 1 631 ? -1.239 -28.062 21.969 1 90.62 631 ASN A N 1
ATOM 4937 C CA . ASN A 1 631 ? -0.725 -28.656 20.734 1 90.62 631 ASN A CA 1
ATOM 4938 C C . ASN A 1 631 ? -0.015 -27.609 19.875 1 90.62 631 ASN A C 1
ATOM 4940 O O . ASN A 1 631 ? 0.348 -27.891 18.734 1 90.62 631 ASN A O 1
ATOM 4944 N N . ARG A 1 632 ? 0.237 -26.5 20.391 1 91.44 632 ARG A N 1
ATOM 4945 C CA . ARG A 1 632 ? 0.694 -25.422 19.516 1 91.44 632 ARG A CA 1
ATOM 4946 C C . ARG A 1 632 ? 2.203 -25.5 19.297 1 91.44 632 ARG A C 1
ATOM 4948 O O . ARG A 1 632 ? 2.738 -24.844 18.406 1 91.44 632 ARG A O 1
ATOM 4955 N N . THR A 1 633 ? 2.908 -26.344 20.125 1 94.38 633 THR A N 1
ATOM 4956 C CA . THR A 1 633 ? 4.363 -26.375 20.016 1 94.38 633 THR A CA 1
ATOM 4957 C C . THR A 1 633 ? 4.836 -27.609 19.25 1 94.38 633 THR A C 1
ATOM 4959 O O . THR A 1 633 ? 4.316 -28.703 19.469 1 94.38 633 THR A O 1
ATOM 4962 N N . GLY A 1 634 ? 5.785 -27.469 18.328 1 93.38 634 GLY A N 1
ATOM 4963 C CA . GLY A 1 634 ? 6.43 -28.547 17.594 1 93.38 634 GLY A CA 1
ATOM 4964 C C . GLY A 1 634 ? 7.945 -28.469 17.625 1 93.38 634 GLY A C 1
ATOM 4965 O O . GLY A 1 634 ? 8.516 -27.375 17.625 1 93.38 634 GLY A O 1
ATOM 4966 N N . TYR A 1 635 ? 8.617 -29.625 17.656 1 95.44 635 TYR A N 1
ATOM 4967 C CA . TYR A 1 635 ? 10.078 -29.719 17.609 1 95.44 635 TYR A CA 1
ATOM 4968 C C . TYR A 1 635 ? 10.531 -30.438 16.344 1 95.44 635 TYR A C 1
ATOM 4970 O O . TYR A 1 635 ? 9.945 -31.453 15.945 1 95.44 635 TYR A O 1
ATOM 4978 N N . PHE A 1 636 ? 11.578 -29.984 15.75 1 96.19 636 PHE A N 1
ATOM 4979 C CA . PHE A 1 636 ? 12.023 -30.5 14.461 1 96.19 636 PHE A CA 1
ATOM 4980 C C . PHE A 1 636 ? 13.539 -30.688 14.445 1 96.19 636 PHE A C 1
ATOM 4982 O O . PHE A 1 636 ? 14.266 -29.844 13.906 1 96.19 636 PHE A O 1
ATOM 4989 N N . PRO A 1 637 ? 13.984 -31.719 14.914 1 96.69 637 PRO A N 1
ATOM 4990 C CA . PRO A 1 637 ? 15.422 -32.031 14.898 1 96.69 637 PRO A CA 1
ATOM 4991 C C . PRO A 1 637 ? 15.883 -32.625 13.57 1 96.69 637 PRO A C 1
ATOM 4993 O O . PRO A 1 637 ? 15.109 -33.281 12.883 1 96.69 637 PRO A O 1
ATOM 4996 N N . ALA A 1 638 ? 17.141 -32.438 13.219 1 97.25 638 ALA A N 1
ATOM 4997 C CA . ALA A 1 638 ? 17.75 -33.031 12.023 1 97.25 638 ALA A CA 1
ATOM 4998 C C . ALA A 1 638 ? 19.25 -33.188 12.203 1 97.25 638 ALA A C 1
ATOM 5000 O O . ALA A 1 638 ? 19.891 -32.406 12.93 1 97.25 638 ALA A O 1
ATOM 5001 N N . ILE A 1 639 ? 19.828 -34.156 11.547 1 97.38 639 ILE A N 1
ATOM 5002 C CA . ILE A 1 639 ? 21.266 -34.406 11.594 1 97.38 639 ILE A CA 1
ATOM 5003 C C . ILE A 1 639 ? 21.75 -34.844 10.219 1 97.38 639 ILE A C 1
ATOM 5005 O O . ILE A 1 639 ? 21 -35.469 9.453 1 97.38 639 ILE A O 1
ATOM 5009 N N . SER A 1 640 ? 22.938 -34.531 9.875 1 97.19 640 SER A N 1
ATOM 5010 C CA . SER A 1 640 ? 23.578 -34.969 8.641 1 97.19 640 SER A CA 1
ATOM 5011 C C . SER A 1 640 ? 25.078 -35.156 8.836 1 97.19 640 SER A C 1
ATOM 5013 O O . SER A 1 640 ? 25.688 -34.531 9.688 1 97.19 640 SER A O 1
ATOM 5015 N N . ALA A 1 641 ? 25.641 -36.031 8.031 1 97.44 641 ALA A N 1
ATOM 5016 C CA . ALA A 1 641 ? 27.062 -36.344 8.062 1 97.44 641 ALA A CA 1
ATOM 5017 C C . ALA A 1 641 ? 27.625 -36.469 6.648 1 97.44 641 ALA A C 1
ATOM 5019 O O . ALA A 1 641 ? 26.922 -36.875 5.723 1 97.44 641 ALA A O 1
ATOM 5020 N N . GLY A 1 642 ? 28.859 -36.062 6.539 1 97 642 GLY A N 1
ATOM 5021 C CA . GLY A 1 642 ? 29.578 -36.156 5.281 1 97 642 GLY A CA 1
ATOM 5022 C C . GLY A 1 642 ? 31 -36.656 5.445 1 97 642 GLY A C 1
ATOM 5023 O O . GLY A 1 642 ? 31.656 -36.375 6.453 1 97 642 GLY A O 1
ATOM 5024 N N . TRP A 1 643 ? 31.469 -37.438 4.426 1 97.88 643 TRP A N 1
ATOM 5025 C CA . TRP A 1 643 ? 32.812 -38 4.375 1 97.88 643 TRP A CA 1
ATOM 5026 C C . TRP A 1 643 ? 33.469 -37.719 3.014 1 97.88 643 TRP A C 1
ATOM 5028 O O . TRP A 1 643 ? 33.031 -38.312 2.008 1 97.88 643 TRP A O 1
ATOM 5038 N N . THR A 1 644 ? 34.438 -36.844 3.096 1 96.94 644 THR A N 1
ATOM 5039 C CA . THR A 1 644 ? 35.188 -36.594 1.869 1 96.94 644 THR A CA 1
ATOM 5040 C C . THR A 1 644 ? 36.312 -37.625 1.696 1 96.94 644 THR A C 1
ATOM 5042 O O . THR A 1 644 ? 37.438 -37.375 2.064 1 96.94 644 THR A O 1
ATOM 5045 N N . VAL A 1 645 ? 36.031 -38.594 0.959 1 97.31 645 VAL A N 1
ATOM 5046 C CA . VAL A 1 645 ? 36.875 -39.75 0.817 1 97.31 645 VAL A CA 1
ATOM 5047 C C . VAL A 1 645 ? 38.125 -39.375 0.035 1 97.31 645 VAL A C 1
ATOM 5049 O O . VAL A 1 645 ? 39.219 -39.906 0.3 1 97.31 645 VAL A O 1
ATOM 5052 N N . SER A 1 646 ? 38 -38.531 -0.88 1 94.75 646 SER A N 1
ATOM 5053 C CA . SER A 1 646 ? 39.125 -38.156 -1.744 1 94.75 646 SER A CA 1
ATOM 5054 C C . SER A 1 646 ? 40.219 -37.469 -0.951 1 94.75 646 SER A C 1
ATOM 5056 O O . SER A 1 646 ? 41.375 -37.375 -1.411 1 94.75 646 SER A O 1
ATOM 5058 N N . ASN A 1 647 ? 39.906 -36.938 0.151 1 93.62 647 ASN A N 1
ATOM 5059 C CA . ASN A 1 647 ? 40.906 -36.25 0.96 1 93.62 647 ASN A CA 1
ATOM 5060 C C . ASN A 1 647 ? 41.656 -37.219 1.872 1 93.62 647 ASN A C 1
ATOM 5062 O O . ASN A 1 647 ? 42.594 -36.844 2.572 1 93.62 647 ASN A O 1
ATOM 5066 N N . GLU A 1 648 ? 41.281 -38.5 1.87 1 95.88 648 GLU A N 1
ATOM 5067 C CA . GLU A 1 648 ? 42 -39.5 2.66 1 95.88 648 GLU A CA 1
ATOM 5068 C C . GLU A 1 648 ? 43.375 -39.812 2.055 1 95.88 648 GLU A C 1
ATOM 5070 O O . GLU A 1 648 ? 43.531 -39.844 0.831 1 95.88 648 GLU A O 1
ATOM 5075 N N . GLU A 1 649 ? 44.219 -40.281 2.959 1 93.19 649 GLU A N 1
ATOM 5076 C CA . GLU A 1 649 ? 45.562 -40.594 2.5 1 93.19 649 GLU A CA 1
ATOM 5077 C C . GLU A 1 649 ? 45.562 -41.844 1.629 1 93.19 649 GLU A C 1
ATOM 5079 O O . GLU A 1 649 ? 46.344 -41.938 0.693 1 93.19 649 GLU A O 1
ATOM 5084 N N . PHE A 1 650 ? 44.688 -42.656 1.874 1 94.94 650 PHE A N 1
ATOM 5085 C CA . PHE A 1 650 ? 44.688 -43.906 1.162 1 94.94 650 PHE A CA 1
ATOM 5086 C C . PHE A 1 650 ? 44.031 -43.75 -0.214 1 94.94 650 PHE A C 1
ATOM 5088 O O . PHE A 1 650 ? 44.188 -44.625 -1.073 1 94.94 650 PHE A O 1
ATOM 5095 N N . PHE A 1 651 ? 43.344 -42.719 -0.417 1 95 651 PHE A N 1
ATOM 5096 C CA . PHE A 1 651 ? 42.625 -42.531 -1.668 1 95 651 PHE A CA 1
ATOM 5097 C C . PHE A 1 651 ? 43.469 -41.781 -2.689 1 95 651 PHE A C 1
ATOM 5099 O O . PHE A 1 651 ? 43.688 -40.594 -2.539 1 95 651 PHE A O 1
ATOM 5106 N N . ASN A 1 652 ? 43.969 -42.438 -3.709 1 90.19 652 ASN A N 1
ATOM 5107 C CA . ASN A 1 652 ? 44.812 -41.812 -4.727 1 90.19 652 ASN A CA 1
ATOM 5108 C C . ASN A 1 652 ? 44.375 -42.219 -6.133 1 90.19 652 ASN A C 1
ATOM 5110 O O . ASN A 1 652 ? 45.156 -42.781 -6.891 1 90.19 652 ASN A O 1
ATOM 5114 N N . VAL A 1 653 ? 43.156 -42 -6.457 1 93.75 653 VAL A N 1
ATOM 5115 C CA . VAL A 1 653 ? 42.656 -42.281 -7.789 1 93.75 653 VAL A CA 1
ATOM 5116 C C . VAL A 1 653 ? 42.688 -41 -8.633 1 93.75 653 VAL A C 1
ATOM 5118 O O . VAL A 1 653 ? 41.938 -40.062 -8.375 1 93.75 653 VAL A O 1
ATOM 5121 N N . SER A 1 654 ? 43.438 -40.906 -9.703 1 89.94 654 SER A N 1
ATOM 5122 C CA . SER A 1 654 ? 43.781 -39.688 -10.43 1 89.94 654 SER A CA 1
ATOM 5123 C C . SER A 1 654 ? 42.562 -39.156 -11.188 1 89.94 654 SER A C 1
ATOM 5125 O O . SER A 1 654 ? 42.438 -37.938 -11.391 1 89.94 654 SER A O 1
ATOM 5127 N N . PHE A 1 655 ? 41.688 -40.031 -11.719 1 91.94 655 PHE A N 1
ATOM 5128 C CA . PHE A 1 655 ? 40.562 -39.531 -12.531 1 91.94 655 PHE A CA 1
ATOM 5129 C C . PHE A 1 655 ? 39.406 -39.062 -11.648 1 91.94 655 PHE A C 1
ATOM 5131 O O . PHE A 1 655 ? 38.438 -38.5 -12.141 1 91.94 655 PHE A O 1
ATOM 5138 N N . VAL A 1 656 ? 39.531 -39.25 -10.289 1 96.19 656 VAL A N 1
ATOM 5139 C CA . VAL A 1 656 ? 38.562 -38.75 -9.336 1 96.19 656 VAL A CA 1
ATOM 5140 C C . VAL A 1 656 ? 39.125 -37.562 -8.578 1 96.19 656 VAL A C 1
ATOM 5142 O O . VAL A 1 656 ? 39.969 -37.719 -7.688 1 96.19 656 VAL A O 1
ATOM 5145 N N . SER A 1 657 ? 38.625 -36.406 -8.93 1 91.56 657 SER A N 1
ATOM 5146 C CA . SER A 1 657 ? 39.125 -35.188 -8.312 1 91.56 657 SER A CA 1
ATOM 5147 C C . SER A 1 657 ? 38.5 -34.969 -6.938 1 91.56 657 SER A C 1
ATOM 5149 O O . SER A 1 657 ? 39.125 -34.344 -6.062 1 91.56 657 SER A O 1
ATOM 5151 N N . ASP A 1 658 ? 37.312 -35.375 -6.777 1 93 658 ASP A N 1
ATOM 5152 C CA . ASP A 1 658 ? 36.594 -35.25 -5.504 1 93 658 ASP A CA 1
ATOM 5153 C C . ASP A 1 658 ? 35.531 -36.344 -5.352 1 93 658 ASP A C 1
ATOM 5155 O O . ASP A 1 658 ? 34.875 -36.719 -6.32 1 93 658 ASP A O 1
ATOM 5159 N N . LEU A 1 659 ? 35.469 -36.906 -4.199 1 96.62 659 LEU A N 1
ATOM 5160 C CA . LEU A 1 659 ? 34.438 -37.875 -3.848 1 96.62 659 LEU A CA 1
ATOM 5161 C C . LEU A 1 659 ? 33.938 -37.656 -2.418 1 96.62 659 LEU A C 1
ATOM 5163 O O . LEU A 1 659 ? 34.719 -37.781 -1.469 1 96.62 659 LEU A O 1
ATOM 5167 N N . LYS A 1 660 ? 32.719 -37.406 -2.277 1 96.75 660 LYS A N 1
ATOM 5168 C CA . LYS A 1 660 ? 32.125 -37.156 -0.969 1 96.75 660 LYS A CA 1
ATOM 5169 C C . LYS A 1 660 ? 30.875 -38.031 -0.79 1 96.75 660 LYS A C 1
ATOM 5171 O O . LYS A 1 660 ? 30 -38.031 -1.663 1 96.75 660 LYS A O 1
ATOM 5176 N N . LEU A 1 661 ? 30.781 -38.719 0.309 1 97.5 661 LEU A N 1
ATOM 5177 C CA . LEU A 1 661 ? 29.578 -39.406 0.72 1 97.5 661 LEU A CA 1
ATOM 5178 C C . LEU A 1 661 ? 28.812 -38.625 1.761 1 97.5 661 LEU A C 1
ATOM 5180 O O . LEU A 1 661 ? 29.406 -37.969 2.619 1 97.5 661 LEU A O 1
ATOM 5184 N N . ARG A 1 662 ? 27.484 -38.625 1.646 1 96.69 662 ARG A N 1
ATOM 5185 C CA . ARG A 1 662 ? 26.656 -37.875 2.576 1 96.69 662 ARG A CA 1
ATOM 5186 C C . ARG A 1 662 ? 25.438 -38.688 3.02 1 96.69 662 ARG A C 1
ATOM 5188 O O . ARG A 1 662 ? 24.906 -39.469 2.25 1 96.69 662 ARG A O 1
ATOM 5195 N N . ALA A 1 663 ? 24.953 -38.406 4.215 1 97.56 663 ALA A N 1
ATOM 5196 C CA . ALA A 1 663 ? 23.734 -38.969 4.77 1 97.56 663 ALA A CA 1
ATOM 5197 C C . ALA A 1 663 ? 23.047 -37.969 5.703 1 97.56 663 ALA A C 1
ATOM 5199 O O . ALA A 1 663 ? 23.703 -37.219 6.41 1 97.56 663 ALA A O 1
ATOM 5200 N N . SER A 1 664 ? 21.734 -37.969 5.664 1 97.06 664 SER A N 1
ATOM 5201 C CA . SER A 1 664 ? 21 -37.062 6.535 1 97.06 664 SER A CA 1
ATOM 5202 C C . SER A 1 664 ? 19.688 -37.688 7.016 1 97.06 664 SER A C 1
ATOM 5204 O O . SER A 1 664 ? 19.156 -38.625 6.379 1 97.06 664 SER A O 1
ATOM 5206 N N . TYR A 1 665 ? 19.188 -37.188 8.133 1 97.19 665 TYR A N 1
ATOM 5207 C CA . TYR A 1 665 ? 17.938 -37.625 8.766 1 97.19 665 TYR A CA 1
ATOM 5208 C C . TYR A 1 665 ? 17.344 -36.5 9.617 1 97.19 665 TYR A C 1
ATOM 5210 O O . TYR A 1 665 ? 18.078 -35.781 10.297 1 97.19 665 TYR A O 1
ATOM 5218 N N . GLY A 1 666 ? 16.016 -36.406 9.531 1 96.19 666 GLY A N 1
ATOM 5219 C CA . GLY A 1 666 ? 15.43 -35.375 10.398 1 96.19 666 GLY A CA 1
ATOM 5220 C C . GLY A 1 666 ? 13.93 -35.25 10.234 1 96.19 666 GLY A C 1
ATOM 5221 O O . GLY A 1 666 ? 13.305 -36.062 9.531 1 96.19 666 GLY A O 1
ATOM 5222 N N . TYR A 1 667 ? 13.344 -34.25 10.961 1 95.44 667 TYR A N 1
ATOM 5223 C CA . TYR A 1 667 ? 11.906 -33.969 10.977 1 95.44 667 TYR A CA 1
ATOM 5224 C C . TYR A 1 667 ? 11.625 -32.531 10.57 1 95.44 667 TYR A C 1
ATOM 5226 O O . TYR A 1 667 ? 12.406 -31.625 10.883 1 95.44 667 TYR A O 1
ATOM 5234 N N . THR A 1 668 ? 10.547 -32.375 9.891 1 94 668 THR A N 1
ATOM 5235 C CA . THR A 1 668 ? 9.977 -31.078 9.57 1 94 668 THR A CA 1
ATOM 5236 C C . THR A 1 668 ? 8.477 -31.062 9.844 1 94 668 THR A C 1
ATOM 5238 O O . THR A 1 668 ? 7.895 -32.094 10.195 1 94 668 THR A O 1
ATOM 5241 N N . GLY A 1 669 ? 7.875 -29.875 9.789 1 92.19 669 GLY A N 1
ATOM 5242 C CA . GLY A 1 669 ? 6.438 -29.75 9.984 1 92.19 669 GLY A CA 1
ATOM 5243 C C . GLY A 1 669 ? 5.746 -29.016 8.859 1 92.19 669 GLY A C 1
ATOM 5244 O O . GLY A 1 669 ? 6.402 -28.484 7.965 1 92.19 669 GLY A O 1
ATOM 5245 N N . ASN A 1 670 ? 4.383 -29.109 8.898 1 91.19 670 ASN A N 1
ATOM 5246 C CA . ASN A 1 670 ? 3.551 -28.375 7.953 1 91.19 670 ASN A CA 1
ATOM 5247 C C . ASN A 1 670 ? 2.264 -27.875 8.602 1 91.19 670 ASN A C 1
ATOM 5249 O O . ASN A 1 670 ? 1.503 -28.672 9.172 1 91.19 670 ASN A O 1
ATOM 5253 N N . GLN A 1 671 ? 2.09 -26.656 8.57 1 87.75 671 GLN A N 1
ATOM 5254 C CA . GLN A 1 671 ? 0.844 -26.062 9.047 1 87.75 671 GLN A CA 1
ATOM 5255 C C . GLN A 1 671 ? 0.261 -25.094 8.023 1 87.75 671 GLN A C 1
ATOM 5257 O O . GLN A 1 671 ? -0.734 -24.422 8.289 1 87.75 671 GLN A O 1
ATOM 5262 N N . SER A 1 672 ? 0.895 -24.938 6.949 1 83.12 672 SER A N 1
ATOM 5263 C CA . SER A 1 672 ? 0.445 -24.016 5.918 1 83.12 672 SER A CA 1
ATOM 5264 C C . SER A 1 672 ? -0.803 -24.531 5.211 1 83.12 672 SER A C 1
ATOM 5266 O O . SER A 1 672 ? -0.926 -25.734 4.957 1 83.12 672 SER A O 1
ATOM 5268 N N . GLY A 1 673 ? -1.692 -23.609 4.934 1 77.5 673 GLY A N 1
ATOM 5269 C CA . GLY A 1 673 ? -2.893 -23.969 4.195 1 77.5 673 GLY A CA 1
ATOM 5270 C C . GLY A 1 673 ? -4.066 -24.312 5.098 1 77.5 673 GLY A C 1
ATOM 5271 O O . GLY A 1 673 ? -5.16 -24.609 4.613 1 77.5 673 GLY A O 1
ATOM 5272 N N . VAL A 1 674 ? -3.803 -24.281 6.312 1 81.56 674 VAL A N 1
ATOM 5273 C CA . VAL A 1 674 ? -4.879 -24.484 7.273 1 81.56 674 VAL A CA 1
ATOM 5274 C C . VAL A 1 674 ? -5.324 -23.141 7.848 1 81.56 674 VAL A C 1
ATOM 5276 O O . VAL A 1 674 ? -4.5 -22.25 8.062 1 81.56 674 VAL A O 1
ATOM 5279 N N . SER A 1 675 ? -6.504 -23.062 8.102 1 84.12 675 SER A N 1
ATOM 5280 C CA . SER A 1 675 ? -7.098 -21.781 8.5 1 84.12 675 SER A CA 1
ATOM 5281 C C . SER A 1 675 ? -6.445 -21.234 9.758 1 84.12 675 SER A C 1
ATOM 5283 O O . SER A 1 675 ? -6.059 -22 10.648 1 84.12 675 SER A O 1
ATOM 5285 N N . TYR A 1 676 ? -6.422 -19.969 9.891 1 82.25 676 TYR A N 1
ATOM 5286 C CA . TYR A 1 676 ? -5.887 -19.281 11.055 1 82.25 676 TYR A CA 1
ATOM 5287 C C . TYR A 1 676 ? -6.676 -19.641 12.312 1 82.25 676 TYR A C 1
ATOM 5289 O O . TYR A 1 676 ? -6.156 -19.547 13.422 1 82.25 676 TYR A O 1
ATOM 5297 N N . ALA A 1 677 ? -7.898 -20.094 12.055 1 76.25 677 ALA A N 1
ATOM 5298 C CA . ALA A 1 677 ? -8.805 -20.281 13.188 1 76.25 677 ALA A CA 1
ATOM 5299 C C . ALA A 1 677 ? -9.078 -21.766 13.438 1 76.25 677 ALA A C 1
ATOM 5301 O O . ALA A 1 677 ? -10.047 -22.109 14.109 1 76.25 677 ALA A O 1
ATOM 5302 N N . SER A 1 678 ? -8.359 -22.547 12.93 1 70.44 678 SER A N 1
ATOM 5303 C CA . SER A 1 678 ? -8.641 -23.984 12.961 1 70.44 678 SER A CA 1
ATOM 5304 C C . SER A 1 678 ? -8.664 -24.516 14.391 1 70.44 678 SER A C 1
ATOM 5306 O O . SER A 1 678 ? -9.414 -25.438 14.703 1 70.44 678 SER A O 1
ATOM 5308 N N . GLY A 1 679 ? -7.887 -23.938 15.203 1 67.81 679 GLY A N 1
ATOM 5309 C CA . GLY A 1 679 ? -7.82 -24.422 16.578 1 67.81 679 GLY A CA 1
ATOM 5310 C C . GLY A 1 679 ? -8.781 -23.703 17.5 1 67.81 679 GLY A C 1
ATOM 5311 O O . GLY A 1 679 ? -8.609 -23.75 18.719 1 67.81 679 GLY A O 1
ATOM 5312 N N . GLN A 1 680 ? -9.695 -23.031 16.859 1 72.25 680 GLN A N 1
ATOM 5313 C CA . GLN A 1 680 ? -10.602 -22.266 17.703 1 72.25 680 GLN A CA 1
ATOM 5314 C C . GLN A 1 680 ? -12.023 -22.812 17.625 1 72.25 680 GLN A C 1
ATOM 5316 O O . GLN A 1 680 ? -12.422 -23.375 16.609 1 72.25 680 GLN A O 1
ATOM 5321 N N . ASN A 1 681 ? -12.562 -22.844 18.766 1 63.81 681 ASN A N 1
ATOM 5322 C CA . ASN A 1 681 ? -13.984 -23.156 18.844 1 63.81 681 ASN A CA 1
ATOM 5323 C C . ASN A 1 681 ? -14.852 -21.938 18.531 1 63.81 681 ASN A C 1
ATOM 5325 O O . ASN A 1 681 ? -15.125 -21.125 19.406 1 63.81 681 ASN A O 1
ATOM 5329 N N . LEU A 1 682 ? -15.148 -21.891 17.219 1 66.25 682 LEU A N 1
ATOM 5330 C CA . LEU A 1 682 ? -15.719 -20.609 16.812 1 66.25 682 LEU A CA 1
ATOM 5331 C C . LEU A 1 682 ? -17.203 -20.75 16.5 1 66.25 682 LEU A C 1
ATOM 5333 O O . LEU A 1 682 ? -17.656 -21.812 16.062 1 66.25 682 LEU A O 1
ATOM 5337 N N . ILE A 1 683 ? -17.922 -19.75 17.016 1 73.5 683 ILE A N 1
ATOM 5338 C CA . ILE A 1 683 ? -19.266 -19.5 16.531 1 73.5 683 ILE A CA 1
ATOM 5339 C C . ILE A 1 683 ? -19.234 -18.406 15.461 1 73.5 683 ILE A C 1
ATOM 5341 O O . ILE A 1 683 ? -18.703 -17.312 15.695 1 73.5 683 ILE A O 1
ATOM 5345 N N . GLY A 1 684 ? -19.625 -18.859 14.32 1 75.75 684 GLY A N 1
ATOM 5346 C CA . GLY A 1 684 ? -19.562 -17.922 13.211 1 75.75 684 GLY A CA 1
ATOM 5347 C C . GLY A 1 684 ? -20.812 -17.094 13.047 1 75.75 684 GLY A C 1
ATOM 5348 O O . GLY A 1 684 ? -21.922 -17.578 13.273 1 75.75 684 GLY A O 1
ATOM 5349 N N . ALA A 1 685 ? -20.609 -15.836 12.734 1 76.94 685 ALA A N 1
ATOM 5350 C CA . ALA A 1 685 ? -21.719 -14.953 12.375 1 76.94 685 ALA A CA 1
ATOM 5351 C C . ALA A 1 685 ? -22 -15.016 10.875 1 76.94 685 ALA A C 1
ATOM 5353 O O . ALA A 1 685 ? -21.328 -15.75 10.141 1 76.94 685 ALA A O 1
ATOM 5354 N N . GLY A 1 686 ? -23.156 -14.516 10.43 1 72.38 686 GLY A N 1
ATOM 5355 C CA . GLY A 1 686 ? -23.516 -14.469 9.016 1 72.38 686 GLY A CA 1
ATOM 5356 C C . GLY A 1 686 ? -24.5 -15.547 8.617 1 72.38 686 GLY A C 1
ATOM 5357 O O . GLY A 1 686 ? -24.906 -15.625 7.457 1 72.38 686 GLY A O 1
ATOM 5358 N N . GLN A 1 687 ? -24.719 -16.297 9.594 1 77 687 GLN A N 1
ATOM 5359 C CA . GLN A 1 687 ? -25.75 -17.297 9.336 1 77 687 GLN A CA 1
ATOM 5360 C C . GLN A 1 687 ? -27.141 -16.688 9.492 1 77 687 GLN A C 1
ATOM 5362 O O . GLN A 1 687 ? -27.906 -17.109 10.359 1 77 687 GLN A O 1
ATOM 5367 N N . ASN A 1 688 ? -27.406 -15.812 8.547 1 76.88 688 ASN A N 1
ATOM 5368 C CA . ASN A 1 688 ? -28.578 -14.969 8.641 1 76.88 688 ASN A CA 1
ATOM 5369 C C . ASN A 1 688 ? -29.812 -15.648 8.039 1 76.88 688 ASN A C 1
ATOM 5371 O O . ASN A 1 688 ? -29.672 -16.547 7.199 1 76.88 688 ASN A O 1
ATOM 5375 N N . TYR A 1 689 ? -30.922 -15.383 8.586 1 76 689 TYR A N 1
ATOM 5376 C CA . TYR A 1 689 ? -32.188 -15.82 8.031 1 76 689 TYR A CA 1
ATOM 5377 C C . TYR A 1 689 ? -33.188 -14.672 7.992 1 76 689 TYR A C 1
ATOM 5379 O O . TYR A 1 689 ? -33.406 -13.992 9 1 76 689 TYR A O 1
ATOM 5387 N N . ASP A 1 690 ? -33.781 -14.43 6.914 1 74.06 690 ASP A N 1
ATOM 5388 C CA . ASP A 1 690 ? -34.812 -13.391 6.723 1 74.06 690 ASP A CA 1
ATOM 5389 C C . ASP A 1 690 ? -34.312 -12.039 7.23 1 74.06 690 ASP A C 1
ATOM 5391 O O . ASP A 1 690 ? -34.969 -11.383 8.031 1 74.06 690 ASP A O 1
ATOM 5395 N N . LEU A 1 691 ? -33.062 -11.711 6.918 1 75 691 LEU A N 1
ATOM 5396 C CA . LEU A 1 691 ? -32.406 -10.445 7.223 1 75 691 LEU A CA 1
ATOM 5397 C C . LEU A 1 691 ? -32.188 -10.289 8.719 1 75 691 LEU A C 1
ATOM 5399 O O . LEU A 1 691 ? -32 -9.18 9.219 1 75 691 LEU A O 1
ATOM 5403 N N . GLN A 1 692 ? -32.344 -11.383 9.438 1 79.12 692 GLN A N 1
ATOM 5404 C CA . GLN A 1 692 ? -32 -11.383 10.852 1 79.12 692 GLN A CA 1
ATOM 5405 C C . GLN A 1 692 ? -30.656 -12.047 11.094 1 79.12 692 GLN A C 1
ATOM 5407 O O . GLN A 1 692 ? -30.328 -13.055 10.461 1 79.12 692 GLN A O 1
ATOM 5412 N N . PRO A 1 693 ? -29.906 -11.414 11.914 1 82.25 693 PRO A N 1
ATOM 5413 C CA . PRO A 1 693 ? -28.578 -11.977 12.133 1 82.25 693 PRO A CA 1
ATOM 5414 C C . PRO A 1 693 ? -28.609 -13.328 12.844 1 82.25 693 PRO A C 1
ATOM 5416 O O . PRO A 1 693 ? -29.5 -13.562 13.68 1 82.25 693 PRO A O 1
ATOM 5419 N N . GLY A 1 694 ? -27.844 -14.219 12.477 1 80.88 694 GLY A N 1
ATOM 5420 C CA . GLY A 1 694 ? -27.766 -15.539 13.078 1 80.88 694 GLY A CA 1
ATOM 5421 C C . GLY A 1 694 ? -26.328 -15.961 13.383 1 80.88 694 GLY A C 1
ATOM 5422 O O . GLY A 1 694 ? -25.391 -15.508 12.727 1 80.88 694 GLY A O 1
ATOM 5423 N N . LEU A 1 695 ? -26.172 -16.641 14.547 1 81.38 695 LEU A N 1
ATOM 5424 C CA . LEU A 1 695 ? -24.922 -17.266 14.938 1 81.38 695 LEU A CA 1
ATOM 5425 C C . LEU A 1 695 ? -25.016 -18.781 14.836 1 81.38 695 LEU A C 1
ATOM 5427 O O . LEU A 1 695 ? -26.062 -19.359 15.141 1 81.38 695 LEU A O 1
ATOM 5431 N N . ALA A 1 696 ? -24.047 -19.344 14.258 1 80.19 696 ALA A N 1
ATOM 5432 C CA . ALA A 1 696 ? -24.016 -20.812 14.25 1 80.19 696 ALA A CA 1
ATOM 5433 C C . ALA A 1 696 ? -22.578 -21.328 14.312 1 80.19 696 ALA A C 1
ATOM 5435 O O . ALA A 1 696 ? -21.641 -20.625 13.961 1 80.19 696 ALA A O 1
ATOM 5436 N N . THR A 1 697 ? -22.469 -22.5 14.961 1 79.94 697 THR A N 1
ATOM 5437 C CA . THR A 1 697 ? -21.203 -23.219 14.805 1 79.94 697 THR A CA 1
ATOM 5438 C C . THR A 1 697 ? -21.078 -23.781 13.391 1 79.94 697 THR A C 1
ATOM 5440 O O . THR A 1 697 ? -21.953 -24.516 12.922 1 79.94 697 THR A O 1
ATOM 5443 N N . THR A 1 698 ? -20.062 -23.344 12.711 1 74.62 698 THR A N 1
ATOM 5444 C CA . THR A 1 698 ? -19.953 -23.734 11.312 1 74.62 698 THR A CA 1
ATOM 5445 C C . THR A 1 698 ? -18.969 -24.891 11.164 1 74.62 698 THR A C 1
ATOM 5447 O O . THR A 1 698 ? -18.969 -25.578 10.133 1 74.62 698 THR A O 1
ATOM 5450 N N . ASP A 1 699 ? -18.156 -25.141 12.141 1 76.62 699 ASP A N 1
ATOM 5451 C CA . ASP A 1 699 ? -17.219 -26.25 12.109 1 76.62 699 ASP A CA 1
ATOM 5452 C C . ASP A 1 699 ? -17.094 -26.906 13.484 1 76.62 699 ASP A C 1
ATOM 5454 O O . ASP A 1 699 ? -17.219 -26.234 14.508 1 76.62 699 ASP A O 1
ATOM 5458 N N . ILE A 1 700 ? -16.953 -28.219 13.414 1 81.75 700 ILE A N 1
ATOM 5459 C CA . ILE A 1 700 ? -16.719 -28.922 14.672 1 81.75 700 ILE A CA 1
ATOM 5460 C C . ILE A 1 700 ? -15.289 -28.656 15.148 1 81.75 700 ILE A C 1
ATOM 5462 O O . ILE A 1 700 ? -14.336 -28.812 14.383 1 81.75 700 ILE A O 1
ATOM 5466 N N . TYR A 1 701 ? -15.227 -28.234 16.359 1 82.31 701 TYR A N 1
ATOM 5467 C CA . TYR A 1 701 ? -13.938 -27.938 16.969 1 82.31 701 TYR A CA 1
ATOM 5468 C C . TYR A 1 701 ? -13.211 -29.234 17.344 1 82.31 701 TYR A C 1
ATOM 5470 O O . TYR A 1 701 ? -13.789 -30.125 17.969 1 82.31 701 TYR A O 1
ATOM 5478 N N . ASN A 1 702 ? -11.938 -29.359 16.844 1 88.12 702 ASN A N 1
ATOM 5479 C CA . ASN A 1 702 ? -11.055 -30.453 17.234 1 88.12 702 ASN A CA 1
ATOM 5480 C C . ASN A 1 702 ? -9.914 -29.953 18.125 1 88.12 702 ASN A C 1
ATOM 5482 O O . ASN A 1 702 ? -8.922 -29.422 17.625 1 88.12 702 ASN A O 1
ATOM 5486 N N . PRO A 1 703 ? -9.969 -30.203 19.359 1 87.69 703 PRO A N 1
ATOM 5487 C CA . PRO A 1 703 ? -8.945 -29.688 20.281 1 87.69 703 PRO A CA 1
ATOM 5488 C C . PRO A 1 703 ? -7.598 -30.375 20.094 1 87.69 703 PRO A C 1
ATOM 5490 O O . PRO A 1 703 ? -6.582 -29.906 20.609 1 87.69 703 PRO A O 1
ATOM 5493 N N . ASP A 1 704 ? -7.582 -31.469 19.391 1 89.06 704 ASP A N 1
ATOM 5494 C CA . ASP A 1 704 ? -6.352 -32.25 19.266 1 89.06 704 ASP A CA 1
ATOM 5495 C C . ASP A 1 704 ? -5.613 -31.891 17.984 1 89.06 704 ASP A C 1
ATOM 5497 O O . ASP A 1 704 ? -4.57 -32.469 17.672 1 89.06 704 ASP A O 1
ATOM 5501 N N . LEU A 1 705 ? -6.156 -30.984 17.312 1 90.5 705 LEU A N 1
ATOM 5502 C CA . LEU A 1 705 ? -5.543 -30.625 16.047 1 90.5 705 LEU A CA 1
ATOM 5503 C C . LEU A 1 705 ? -4.109 -30.141 16.25 1 90.5 705 LEU A C 1
ATOM 5505 O O . LEU A 1 705 ? -3.822 -29.406 17.203 1 90.5 705 LEU A O 1
ATOM 5509 N N . THR A 1 706 ? -3.236 -30.625 15.367 1 90.19 706 THR A N 1
ATOM 5510 C CA . THR A 1 706 ? -1.831 -30.234 15.406 1 90.19 706 THR A CA 1
ATOM 5511 C C . THR A 1 706 ? -1.232 -30.219 14 1 90.19 706 THR A C 1
ATOM 5513 O O . THR A 1 706 ? -1.953 -30.375 13.016 1 90.19 706 THR A O 1
ATOM 5516 N N . TRP A 1 707 ? 0.07 -30 13.859 1 89.38 707 TRP A N 1
ATOM 5517 C CA . TRP A 1 707 ? 0.781 -29.938 12.586 1 89.38 707 TRP A CA 1
ATOM 5518 C C . TRP A 1 707 ? 0.946 -31.328 11.984 1 89.38 707 TRP A C 1
ATOM 5520 O O . TRP A 1 707 ? 0.907 -32.344 12.703 1 89.38 707 TRP A O 1
ATOM 5530 N N . GLU A 1 708 ? 1.152 -31.281 10.648 1 93 708 GLU A N 1
ATOM 5531 C CA . GLU A 1 708 ? 1.685 -32.469 10 1 93 708 GLU A CA 1
ATOM 5532 C C . GLU A 1 708 ? 3.176 -32.656 10.289 1 93 708 GLU A C 1
ATOM 5534 O O . GLU A 1 708 ? 3.896 -31.656 10.438 1 93 708 GLU A O 1
ATOM 5539 N N . LYS A 1 709 ? 3.621 -33.844 10.281 1 93.19 709 LYS A N 1
ATOM 5540 C CA . LYS A 1 709 ? 5.031 -34.125 10.547 1 93.19 709 LYS A CA 1
ATOM 5541 C C . LYS A 1 709 ? 5.68 -34.844 9.375 1 93.19 709 LYS A C 1
ATOM 5543 O O . LYS A 1 709 ? 5.195 -35.906 8.945 1 93.19 709 LYS A O 1
ATOM 5548 N N . GLY A 1 710 ? 6.73 -34.344 8.898 1 93 710 GLY A N 1
ATOM 5549 C CA . GLY A 1 710 ? 7.477 -34.969 7.816 1 93 710 GLY A CA 1
ATOM 5550 C C . GLY A 1 710 ? 8.797 -35.562 8.266 1 93 710 GLY A C 1
ATOM 5551 O O . GLY A 1 710 ? 9.672 -34.844 8.758 1 93 710 GLY A O 1
ATOM 5552 N N . ARG A 1 711 ? 8.945 -36.812 8.148 1 94.75 711 ARG A N 1
ATOM 5553 C CA . ARG A 1 711 ? 10.203 -37.5 8.391 1 94.75 711 ARG A CA 1
ATOM 5554 C C . ARG A 1 711 ? 10.93 -37.812 7.082 1 94.75 711 ARG A C 1
ATOM 5556 O O . ARG A 1 711 ? 10.328 -38.312 6.133 1 94.75 711 ARG A O 1
ATOM 5563 N N . SER A 1 712 ? 12.211 -37.5 7.07 1 95.5 712 SER A N 1
ATOM 5564 C CA . SER A 1 712 ? 12.938 -37.688 5.82 1 95.5 712 SER A CA 1
ATOM 5565 C C . SER A 1 712 ? 14.328 -38.281 6.07 1 95.5 712 SER A C 1
ATOM 5567 O O . SER A 1 712 ? 15.016 -37.844 7 1 95.5 712 SER A O 1
ATOM 5569 N N . ALA A 1 713 ? 14.711 -39.219 5.32 1 97.19 713 ALA A N 1
ATOM 5570 C CA . ALA A 1 713 ? 16.062 -39.781 5.258 1 97.19 713 ALA A CA 1
ATOM 5571 C C . ALA A 1 713 ? 16.641 -39.656 3.855 1 97.19 713 ALA A C 1
ATOM 5573 O O . ALA A 1 713 ? 15.938 -39.781 2.859 1 97.19 713 ALA A O 1
ATOM 5574 N N . ASN A 1 714 ? 17.906 -39.406 3.807 1 97.69 714 ASN A N 1
ATOM 5575 C CA . ASN A 1 714 ? 18.594 -39.188 2.533 1 97.69 714 ASN A CA 1
ATOM 5576 C C . ASN A 1 714 ? 20.016 -39.75 2.564 1 97.69 714 ASN A C 1
ATOM 5578 O O . ASN A 1 714 ? 20.719 -39.625 3.568 1 97.69 714 ASN A O 1
ATOM 5582 N N . ILE A 1 715 ? 20.438 -40.5 1.519 1 97.88 715 ILE A N 1
ATOM 5583 C CA . ILE A 1 715 ? 21.812 -40.906 1.3 1 97.88 715 ILE A CA 1
ATOM 5584 C C . ILE A 1 715 ? 22.25 -40.562 -0.119 1 97.88 715 ILE A C 1
ATOM 5586 O O . ILE A 1 715 ? 21.469 -40.688 -1.066 1 97.88 715 ILE A O 1
ATOM 5590 N N . GLY A 1 716 ? 23.438 -40.062 -0.195 1 97 716 GLY A N 1
ATOM 5591 C CA . GLY A 1 716 ? 23.891 -39.656 -1.519 1 97 716 GLY A CA 1
ATOM 5592 C C . GLY A 1 716 ? 25.391 -39.562 -1.622 1 97 716 GLY A C 1
ATOM 5593 O O . GLY A 1 716 ? 26.109 -39.781 -0.641 1 97 716 GLY A O 1
ATOM 5594 N N . PHE A 1 717 ? 25.906 -39.25 -2.814 1 96.62 717 PHE A N 1
ATOM 5595 C CA . PHE A 1 717 ? 27.312 -39 -3.035 1 96.62 717 PHE A CA 1
ATOM 5596 C C . PHE A 1 717 ? 27.5 -37.938 -4.125 1 96.62 717 PHE A C 1
ATOM 5598 O O . PHE A 1 717 ? 26.641 -37.75 -4.977 1 96.62 717 PHE A O 1
ATOM 5605 N N . ASP A 1 718 ? 28.562 -37.281 -4.027 1 96.06 718 ASP A N 1
ATOM 5606 C CA . ASP A 1 718 ? 29.031 -36.344 -5.027 1 96.06 718 ASP A CA 1
ATOM 5607 C C . ASP A 1 718 ? 30.406 -36.719 -5.551 1 96.06 718 ASP A C 1
ATOM 5609 O O . ASP A 1 718 ? 31.312 -37.031 -4.77 1 96.06 718 ASP A O 1
ATOM 5613 N N . ILE A 1 719 ? 30.531 -36.719 -6.895 1 96.12 719 ILE A N 1
ATOM 5614 C CA . ILE A 1 719 ? 31.797 -37.125 -7.477 1 96.12 719 ILE A CA 1
ATOM 5615 C C . ILE A 1 719 ? 32.156 -36.156 -8.609 1 96.12 719 ILE A C 1
ATOM 5617 O O . ILE A 1 719 ? 31.297 -35.719 -9.359 1 96.12 719 ILE A O 1
ATOM 5621 N N . ASN A 1 720 ? 33.344 -35.719 -8.594 1 95.06 720 ASN A N 1
ATOM 5622 C CA . ASN A 1 720 ? 33.938 -34.969 -9.703 1 95.06 720 ASN A CA 1
ATOM 5623 C C . ASN A 1 720 ? 34.969 -35.781 -10.469 1 95.06 720 ASN A C 1
ATOM 5625 O O . ASN A 1 720 ? 35.969 -36.219 -9.898 1 95.06 720 ASN A O 1
ATOM 5629 N N . LEU A 1 721 ? 34.719 -35.938 -11.773 1 95.75 721 LEU A N 1
ATOM 5630 C CA . LEU A 1 721 ? 35.594 -36.75 -12.609 1 95.75 721 LEU A CA 1
ATOM 5631 C C . LEU A 1 721 ? 36.406 -35.875 -13.562 1 95.75 721 LEU A C 1
ATOM 5633 O O . LEU A 1 721 ? 35.875 -34.969 -14.195 1 95.75 721 LEU A O 1
ATOM 5637 N N . PHE A 1 722 ? 37.719 -36.031 -13.625 1 92.25 722 PHE A N 1
ATOM 5638 C CA . PHE A 1 722 ? 38.656 -35.344 -14.531 1 92.25 722 PHE A CA 1
ATOM 5639 C C . PHE A 1 722 ? 38.594 -33.844 -14.336 1 92.25 722 PHE A C 1
ATOM 5641 O O . PHE A 1 722 ? 38.906 -33.094 -15.258 1 92.25 722 PHE A O 1
ATOM 5648 N N . SER A 1 723 ? 37.969 -33.406 -13.219 1 88.12 723 SER A N 1
ATOM 5649 C CA . SER A 1 723 ? 37.781 -31.984 -12.898 1 88.12 723 SER A CA 1
ATOM 5650 C C . SER A 1 723 ? 36.906 -31.297 -13.93 1 88.12 723 SER A C 1
ATOM 5652 O O . SER A 1 723 ? 37.062 -30.109 -14.227 1 88.12 723 SER A O 1
ATOM 5654 N N . ARG A 1 724 ? 36 -32.125 -14.562 1 91.31 724 ARG A N 1
ATOM 5655 C CA . ARG A 1 724 ? 35.156 -31.594 -15.633 1 91.31 724 ARG A CA 1
ATOM 5656 C C . ARG A 1 724 ? 33.719 -32.062 -15.492 1 91.31 724 ARG A C 1
ATOM 5658 O O . ARG A 1 724 ? 32.812 -31.406 -15.977 1 91.31 724 ARG A O 1
ATOM 5665 N N . VAL A 1 725 ? 33.656 -33.219 -14.969 1 94.81 725 VAL A N 1
ATOM 5666 C CA . VAL A 1 725 ? 32.312 -33.844 -14.914 1 94.81 725 VAL A CA 1
ATOM 5667 C C . VAL A 1 725 ? 31.859 -33.938 -13.469 1 94.81 725 VAL A C 1
ATOM 5669 O O . VAL A 1 725 ? 32.5 -34.625 -12.656 1 94.81 725 VAL A O 1
ATOM 5672 N N . ASN A 1 726 ? 30.828 -33.312 -13.188 1 94.25 726 ASN A N 1
ATOM 5673 C CA . ASN A 1 726 ? 30.219 -33.406 -11.867 1 94.25 726 ASN A CA 1
ATOM 5674 C C . ASN A 1 726 ? 28.984 -34.281 -11.875 1 94.25 726 ASN A C 1
ATOM 5676 O O . ASN A 1 726 ? 28.109 -34.125 -12.742 1 94.25 726 ASN A O 1
ATOM 5680 N N . VAL A 1 727 ? 28.906 -35.219 -10.93 1 96.38 727 VAL A N 1
ATOM 5681 C CA . VAL A 1 727 ? 27.75 -36.094 -10.781 1 96.38 727 VAL A CA 1
ATOM 5682 C C . VAL A 1 727 ? 27.281 -36.094 -9.328 1 96.38 727 VAL A C 1
ATOM 5684 O O . VAL A 1 727 ? 28.109 -36.188 -8.406 1 96.38 727 VAL A O 1
ATOM 5687 N N . SER A 1 728 ? 26.016 -35.875 -9.156 1 96.12 728 SER A N 1
ATOM 5688 C CA . SER A 1 728 ? 25.406 -35.969 -7.832 1 96.12 728 SER A CA 1
ATOM 5689 C C . SER A 1 728 ? 24.25 -36.969 -7.824 1 96.12 728 SER A C 1
ATOM 5691 O O . SER A 1 728 ? 23.391 -36.938 -8.703 1 96.12 728 SER A O 1
ATOM 5693 N N . PHE A 1 729 ? 24.312 -37.812 -6.863 1 97.38 729 PHE A N 1
ATOM 5694 C CA . PHE A 1 729 ? 23.281 -38.844 -6.707 1 97.38 729 PHE A CA 1
ATOM 5695 C C . PHE A 1 729 ? 22.672 -38.781 -5.305 1 97.38 729 PHE A C 1
ATOM 5697 O O . PHE A 1 729 ? 23.406 -38.594 -4.32 1 97.38 729 PHE A O 1
ATOM 5704 N N . ASP A 1 730 ? 21.344 -38.906 -5.223 1 97.88 730 ASP A N 1
ATOM 5705 C CA . ASP A 1 730 ? 20.656 -38.969 -3.941 1 97.88 730 ASP A CA 1
ATOM 5706 C C . ASP A 1 730 ? 19.547 -40.031 -3.969 1 97.88 730 ASP A C 1
ATOM 5708 O O . ASP A 1 730 ? 18.797 -40.125 -4.949 1 97.88 730 ASP A O 1
ATOM 5712 N N . TYR A 1 731 ? 19.469 -40.75 -2.939 1 98.19 731 TYR A N 1
ATOM 5713 C CA . TYR A 1 731 ? 18.312 -41.594 -2.613 1 98.19 731 TYR A CA 1
ATOM 5714 C C . TYR A 1 731 ? 17.609 -41.062 -1.363 1 98.19 731 TYR A C 1
ATOM 5716 O O . TYR A 1 731 ? 18.266 -40.719 -0.373 1 98.19 731 TYR A O 1
ATOM 5724 N N . TYR A 1 732 ? 16.297 -40.969 -1.424 1 97.5 732 TYR A N 1
ATOM 5725 C CA . TYR A 1 732 ? 15.586 -40.406 -0.286 1 97.5 732 TYR A CA 1
ATOM 5726 C C . TYR A 1 732 ? 14.336 -41.188 0.035 1 97.5 732 TYR A C 1
ATOM 5728 O O . TYR A 1 732 ? 13.789 -41.875 -0.834 1 97.5 732 TYR A O 1
ATOM 5736 N N . ASP A 1 733 ? 13.914 -41.125 1.271 1 97.62 733 ASP A N 1
ATOM 5737 C CA . ASP A 1 733 ? 12.68 -41.656 1.839 1 97.62 733 ASP A CA 1
ATOM 5738 C C . ASP A 1 733 ? 12.008 -40.625 2.746 1 97.62 733 ASP A C 1
ATOM 5740 O O . ASP A 1 733 ? 12.508 -40.344 3.832 1 97.62 733 ASP A O 1
ATOM 5744 N N . LYS A 1 734 ? 10.898 -40.156 2.236 1 95.94 734 LYS A N 1
ATOM 5745 C CA . LYS A 1 734 ? 10.141 -39.125 2.961 1 95.94 734 LYS A CA 1
ATOM 5746 C C . LYS A 1 734 ? 8.75 -39.625 3.318 1 95.94 734 LYS A C 1
ATOM 5748 O O . LYS A 1 734 ? 8.031 -40.156 2.459 1 95.94 734 LYS A O 1
ATOM 5753 N N . LYS A 1 735 ? 8.375 -39.469 4.551 1 96.12 735 LYS A N 1
ATOM 5754 C CA . LYS A 1 735 ? 7.051 -39.844 5.027 1 96.12 735 LYS A CA 1
ATOM 5755 C C . LYS A 1 735 ? 6.398 -38.688 5.805 1 96.12 735 LYS A C 1
ATOM 5757 O O . LYS A 1 735 ? 6.984 -38.188 6.758 1 96.12 735 LYS A O 1
ATOM 5762 N N . THR A 1 736 ? 5.25 -38.312 5.375 1 94.81 736 THR A N 1
ATOM 5763 C CA . THR A 1 736 ? 4.461 -37.344 6.133 1 94.81 736 THR A CA 1
ATOM 5764 C C . THR A 1 736 ? 3.445 -38.062 7.02 1 94.81 736 THR A C 1
ATOM 5766 O O . THR A 1 736 ? 2.623 -38.844 6.531 1 94.81 736 THR A O 1
ATOM 5769 N N . GLU A 1 737 ? 3.525 -37.688 8.227 1 94.5 737 GLU A N 1
ATOM 5770 C CA . GLU A 1 737 ? 2.641 -38.312 9.219 1 94.5 737 GLU A CA 1
ATOM 5771 C C . GLU A 1 737 ? 1.658 -37.281 9.781 1 94.5 737 GLU A C 1
ATOM 5773 O O . GLU A 1 737 ? 1.875 -36.062 9.664 1 94.5 737 GLU A O 1
ATOM 5778 N N . SER A 1 738 ? 0.561 -37.781 10.344 1 92.19 738 SER A N 1
ATOM 5779 C CA . SER A 1 738 ? -0.472 -36.938 10.938 1 92.19 738 SER A CA 1
ATOM 5780 C C . SER A 1 738 ? -1.007 -35.938 9.945 1 92.19 738 SER A C 1
ATOM 5782 O O . SER A 1 738 ? -1.073 -34.75 10.242 1 92.19 738 SER A O 1
ATOM 5784 N N . LEU A 1 739 ? -1.375 -36.438 8.883 1 92.06 739 LEU A N 1
ATOM 5785 C CA . LEU A 1 739 ? -1.898 -35.594 7.828 1 92.06 739 LEU A CA 1
ATOM 5786 C C . LEU A 1 739 ? -3.168 -34.875 8.281 1 92.06 739 LEU A C 1
ATOM 5788 O O . LEU A 1 739 ? -3.988 -35.469 9 1 92.06 739 LEU A O 1
ATOM 5792 N N . LEU A 1 740 ? -3.254 -33.656 7.867 1 88.5 740 LEU A N 1
ATOM 5793 C CA . LEU A 1 740 ? -4.496 -32.938 8.086 1 88.5 740 LEU A CA 1
ATOM 5794 C C . LEU A 1 740 ? -5.527 -33.281 7.02 1 88.5 740 LEU A C 1
ATOM 5796 O O . LEU A 1 740 ? -5.281 -33.062 5.828 1 88.5 740 LEU A O 1
ATOM 5800 N N . ASN A 1 741 ? -6.613 -33.75 7.441 1 87.06 741 ASN A N 1
ATOM 5801 C CA . ASN A 1 741 ? -7.715 -34.125 6.559 1 87.06 741 ASN A CA 1
ATOM 5802 C C . ASN A 1 741 ? -9.062 -34.031 7.27 1 87.06 741 ASN A C 1
ATOM 5804 O O . ASN A 1 741 ? -9.117 -33.938 8.5 1 87.06 741 ASN A O 1
ATOM 5808 N N . ARG A 1 742 ? -10.047 -33.906 6.422 1 86.12 742 ARG A N 1
ATOM 5809 C CA . ARG A 1 742 ? -11.383 -33.906 7 1 86.12 742 ARG A CA 1
ATOM 5810 C C . ARG A 1 742 ? -11.953 -35.312 7.082 1 86.12 742 ARG A C 1
ATOM 5812 O O . ARG A 1 742 ? -11.914 -36.062 6.102 1 86.12 742 ARG A O 1
ATOM 5819 N N . ILE A 1 743 ? -12.453 -35.656 8.242 1 86.12 743 ILE A N 1
ATOM 5820 C CA . ILE A 1 743 ? -13.039 -37 8.445 1 86.12 743 ILE A CA 1
ATOM 5821 C C . ILE A 1 743 ? -14.531 -36.875 8.742 1 86.12 743 ILE A C 1
ATOM 5823 O O . ILE A 1 743 ? -14.977 -35.844 9.289 1 86.12 743 ILE A O 1
ATOM 5827 N N . ASN A 1 744 ? -15.227 -37.844 8.32 1 84.94 744 ASN A N 1
ATOM 5828 C CA . ASN A 1 744 ? -16.656 -37.844 8.602 1 84.94 744 ASN A CA 1
ATOM 5829 C C . ASN A 1 744 ? -16.938 -38.031 10.094 1 84.94 744 ASN A C 1
ATOM 5831 O O . ASN A 1 744 ? -16.234 -38.781 10.773 1 84.94 744 ASN A O 1
ATOM 5835 N N . VAL A 1 745 ? -17.906 -37.281 10.539 1 85.38 745 VAL A N 1
ATOM 5836 C CA . VAL A 1 745 ? -18.359 -37.438 11.914 1 85.38 745 VAL A CA 1
ATOM 5837 C C . VAL A 1 745 ? -19.828 -37.812 11.938 1 85.38 745 VAL A C 1
ATOM 5839 O O . VAL A 1 745 ? -20.547 -37.625 10.961 1 85.38 745 VAL A O 1
ATOM 5842 N N . PRO A 1 746 ? -20.234 -38.438 13.016 1 83.88 746 PRO A N 1
ATOM 5843 C CA . PRO A 1 746 ? -21.672 -38.781 13.094 1 83.88 746 PRO A CA 1
ATOM 5844 C C . PRO A 1 746 ? -22.562 -37.531 12.938 1 83.88 746 PRO A C 1
ATOM 5846 O O . PRO A 1 746 ? -22.266 -36.469 13.492 1 83.88 746 PRO A O 1
ATOM 5849 N N . GLN A 1 747 ? -23.5 -37.75 12.141 1 86.56 747 GLN A N 1
ATOM 5850 C CA . GLN A 1 747 ? -24.375 -36.625 11.805 1 86.56 747 GLN A CA 1
ATOM 5851 C C . GLN A 1 747 ? -25.062 -36.062 13.055 1 86.56 747 GLN A C 1
ATOM 5853 O O . GLN A 1 747 ? -25.5 -34.906 13.062 1 86.56 747 GLN A O 1
ATOM 5858 N N . GLU A 1 748 ? -25.078 -36.875 14.023 1 84.62 748 GLU A N 1
ATOM 5859 C CA . GLU A 1 748 ? -25.656 -36.438 15.297 1 84.62 748 GLU A CA 1
ATOM 5860 C C . GLU A 1 748 ? -24.906 -35.25 15.867 1 84.62 748 GLU A C 1
ATOM 5862 O O . GLU A 1 748 ? -25.469 -34.5 16.672 1 84.62 748 GLU A O 1
ATOM 5867 N N . THR A 1 749 ? -23.766 -35.094 15.375 1 82.38 749 THR A N 1
ATOM 5868 C CA . THR A 1 749 ? -22.984 -33.969 15.859 1 82.38 749 THR A CA 1
ATOM 5869 C C . THR A 1 749 ? -23.484 -32.656 15.242 1 82.38 749 THR A C 1
ATOM 5871 O O . THR A 1 749 ? -23.156 -31.578 15.727 1 82.38 749 THR A O 1
ATOM 5874 N N . GLY A 1 750 ? -24.375 -32.812 14.219 1 82.75 750 GLY A N 1
ATOM 5875 C CA . GLY A 1 750 ? -24.828 -31.656 13.492 1 82.75 750 GLY A CA 1
ATOM 5876 C C . GLY A 1 750 ? -23.906 -31.25 12.367 1 82.75 750 GLY A C 1
ATOM 5877 O O . GLY A 1 750 ? -24.156 -30.266 11.656 1 82.75 750 GLY A O 1
ATOM 5878 N N . PHE A 1 751 ? -22.797 -31.953 12.297 1 86 751 PHE A N 1
ATOM 5879 C CA . PHE A 1 751 ? -21.828 -31.641 11.258 1 86 751 PHE A CA 1
ATOM 5880 C C . PHE A 1 751 ? -21.578 -32.875 10.375 1 86 751 PHE A C 1
ATOM 5882 O O . PHE A 1 751 ? -21.922 -34 10.742 1 86 751 PHE A O 1
ATOM 5889 N N . LYS A 1 752 ? -20.953 -32.531 9.195 1 82.5 752 LYS A N 1
ATOM 5890 C CA . LYS A 1 752 ? -20.641 -33.625 8.281 1 82.5 752 LYS A CA 1
ATOM 5891 C C . LYS A 1 752 ? -19.203 -34.094 8.461 1 82.5 752 LYS A C 1
ATOM 5893 O O . LYS A 1 752 ? -18.922 -35.281 8.344 1 82.5 752 LYS A O 1
ATOM 5898 N N . THR A 1 753 ? -18.344 -33.125 8.703 1 85.5 753 THR A N 1
ATOM 5899 C CA . THR A 1 753 ? -16.938 -33.469 8.773 1 85.5 753 THR A CA 1
ATOM 5900 C C . THR A 1 753 ? -16.219 -32.656 9.852 1 85.5 753 THR A C 1
ATOM 5902 O O . THR A 1 753 ? -16.766 -31.672 10.359 1 85.5 753 THR A O 1
ATOM 5905 N N . MET A 1 754 ? -15.078 -33.156 10.242 1 86.5 754 MET A N 1
ATOM 5906 C CA . MET A 1 754 ? -14.172 -32.5 11.172 1 86.5 754 MET A CA 1
ATOM 5907 C C . MET A 1 754 ? -12.727 -32.562 10.68 1 86.5 754 MET A C 1
ATOM 5909 O O . MET A 1 754 ? -12.312 -33.625 10.148 1 86.5 754 MET A O 1
ATOM 5913 N N . LEU A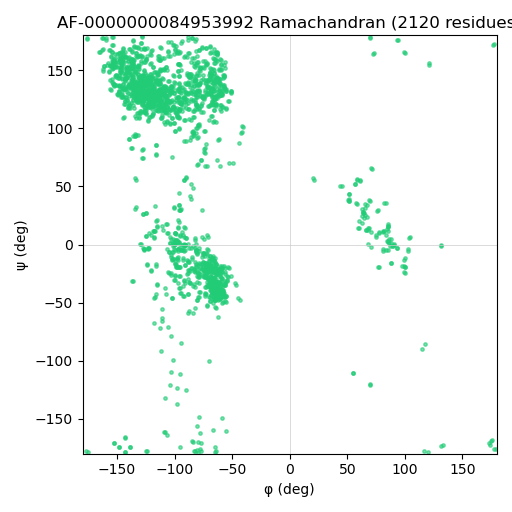 1 755 ? -12.031 -31.453 10.797 1 88 755 LEU A N 1
ATOM 5914 C CA . LEU A 1 755 ? -10.609 -31.484 10.484 1 88 755 LEU A CA 1
ATOM 5915 C C . LEU A 1 755 ? -9.836 -32.25 11.562 1 88 755 LEU A C 1
ATOM 5917 O O . LEU A 1 755 ? -10.031 -31.984 12.758 1 88 755 LEU A O 1
ATOM 5921 N N . ALA A 1 756 ? -9.008 -33.188 11.172 1 89.81 756 ALA A N 1
ATOM 5922 C CA . ALA A 1 756 ? -8.258 -34 12.109 1 89.81 756 ALA A CA 1
ATOM 5923 C C . ALA A 1 756 ? -6.922 -34.438 11.516 1 89.81 756 ALA A C 1
ATOM 5925 O O . ALA A 1 756 ? -6.727 -34.375 10.297 1 89.81 756 ALA A O 1
ATOM 5926 N N . ASN A 1 757 ? -6.016 -34.75 12.375 1 92.06 757 ASN A N 1
ATOM 5927 C CA . ASN A 1 757 ? -4.754 -35.375 11.961 1 92.06 757 ASN A CA 1
ATOM 5928 C C . ASN A 1 757 ? -4.887 -36.875 11.805 1 92.06 757 ASN A C 1
ATOM 5930 O O . ASN A 1 757 ? -4.836 -37.625 12.781 1 92.06 757 ASN A O 1
ATOM 5934 N N . VAL A 1 758 ? -5.102 -37.156 10.453 1 88.12 758 VAL A N 1
ATOM 5935 C CA . VAL A 1 758 ? -5.363 -38.562 10.188 1 88.12 758 VAL A CA 1
ATOM 5936 C C . VAL A 1 758 ? -4.637 -39 8.914 1 88.12 758 VAL A C 1
ATOM 5938 O O . VAL A 1 758 ? -4.414 -38.188 8.016 1 88.12 758 VAL A O 1
ATOM 5941 N N . GLY A 1 759 ? -3.695 -39.969 8.977 1 89.69 759 GLY A N 1
ATOM 5942 C CA . GLY A 1 759 ? -3.188 -40.562 7.754 1 89.69 759 GLY A CA 1
ATOM 5943 C C . GLY A 1 759 ? -1.694 -40.375 7.57 1 89.69 759 GLY A C 1
ATOM 5944 O O . GLY A 1 759 ? -1.04 -39.75 8.391 1 89.69 759 GLY A O 1
ATOM 5945 N N . ASN A 1 760 ? -1.258 -40.875 6.469 1 95.12 760 ASN A N 1
ATOM 5946 C CA . ASN A 1 760 ? 0.157 -40.875 6.113 1 95.12 760 ASN A CA 1
ATOM 5947 C C . ASN A 1 760 ? 0.356 -40.969 4.602 1 95.12 760 ASN A C 1
ATOM 5949 O O . ASN A 1 760 ? -0.413 -41.625 3.902 1 95.12 760 ASN A O 1
ATOM 5953 N N . ILE A 1 761 ? 1.374 -40.219 4.125 1 96.44 761 ILE A N 1
ATOM 5954 C CA . ILE A 1 761 ? 1.785 -40.312 2.727 1 96.44 761 ILE A CA 1
ATOM 5955 C C . ILE A 1 761 ? 3.291 -40.531 2.643 1 96.44 761 ILE A C 1
ATOM 5957 O O . ILE A 1 761 ? 4.059 -39.969 3.43 1 96.44 761 ILE A O 1
ATOM 5961 N N . SER A 1 762 ? 3.645 -41.344 1.673 1 97.12 762 SER A N 1
ATOM 5962 C CA . SER A 1 762 ? 5.055 -41.656 1.491 1 97.12 762 SER A CA 1
ATOM 5963 C C . SER A 1 762 ? 5.551 -41.219 0.119 1 97.12 762 SER A C 1
ATOM 5965 O O . SER A 1 762 ? 4.836 -41.344 -0.877 1 97.12 762 SER A O 1
ATOM 5967 N N . ASN A 1 763 ? 6.727 -40.656 0.031 1 97.44 763 ASN A N 1
ATOM 5968 C CA . ASN A 1 763 ? 7.504 -40.344 -1.169 1 97.44 763 ASN A CA 1
ATOM 5969 C C . ASN A 1 763 ? 8.898 -40.969 -1.099 1 97.44 763 ASN A C 1
ATOM 5971 O O . ASN A 1 763 ? 9.68 -40.656 -0.205 1 97.44 763 ASN A O 1
ATOM 5975 N N . LYS A 1 764 ? 9.195 -41.844 -2.039 1 97.56 764 LYS A N 1
ATOM 5976 C CA . LYS A 1 764 ? 10.5 -42.469 -2.148 1 97.56 764 LYS A CA 1
ATOM 5977 C C . LYS A 1 764 ? 11.047 -42.375 -3.572 1 97.56 764 LYS A C 1
ATOM 5979 O O . LYS A 1 764 ? 10.289 -42.5 -4.539 1 97.56 764 LYS A O 1
ATOM 5984 N N . GLY A 1 765 ? 12.336 -42.094 -3.6 1 97.69 765 GLY A N 1
ATOM 5985 C CA . GLY A 1 765 ? 12.875 -41.969 -4.949 1 97.69 765 GLY A CA 1
ATOM 5986 C C . GLY A 1 765 ? 14.367 -41.719 -4.977 1 97.69 765 GLY A C 1
ATOM 5987 O O . GLY A 1 765 ? 15.047 -41.875 -3.957 1 97.69 765 GLY A O 1
ATOM 5988 N N . PHE A 1 766 ? 14.875 -41.562 -6.137 1 97.69 766 PHE A N 1
ATOM 5989 C CA . PHE A 1 766 ? 16.266 -41.188 -6.32 1 97.69 766 PHE A CA 1
ATOM 5990 C C . PHE A 1 766 ? 16.406 -40.125 -7.41 1 97.69 766 PHE A C 1
ATOM 5992 O O . PHE A 1 766 ? 15.508 -39.969 -8.234 1 97.69 766 PHE A O 1
ATOM 5999 N N . GLU A 1 767 ? 17.469 -39.469 -7.352 1 97.81 767 GLU A N 1
ATOM 6000 C CA . GLU A 1 767 ? 17.75 -38.406 -8.305 1 97.81 767 GLU A CA 1
ATOM 6001 C C . GLU A 1 767 ? 19.234 -38.375 -8.672 1 97.81 767 GLU A C 1
ATOM 6003 O O . GLU A 1 767 ? 20.094 -38.719 -7.852 1 97.81 767 GLU A O 1
ATOM 6008 N N . ILE A 1 768 ? 19.5 -38 -9.898 1 97.75 768 ILE A N 1
ATOM 6009 C CA . ILE A 1 768 ? 20.875 -37.875 -10.398 1 97.75 768 ILE A CA 1
ATOM 6010 C C . ILE A 1 768 ? 21.016 -36.594 -11.219 1 97.75 768 ILE A C 1
ATOM 6012 O O . ILE A 1 768 ? 20.094 -36.219 -11.961 1 97.75 768 ILE A O 1
ATOM 6016 N N . SER A 1 769 ? 22.016 -35.938 -10.992 1 96.81 769 SER A N 1
ATOM 6017 C CA . SER A 1 769 ? 22.359 -34.75 -11.781 1 96.81 769 SER A CA 1
ATOM 6018 C C . SER A 1 769 ? 23.75 -34.875 -12.406 1 96.81 769 SER A C 1
ATOM 6020 O O . SER A 1 769 ? 24.672 -35.406 -11.766 1 96.81 769 SER A O 1
ATOM 6022 N N . PHE A 1 770 ? 23.812 -34.469 -13.656 1 95.19 770 PHE A N 1
ATOM 6023 C CA . PHE A 1 770 ? 25.031 -34.531 -14.438 1 95.19 770 PHE A CA 1
ATOM 6024 C C . PHE A 1 770 ? 25.344 -33.156 -15.047 1 95.19 770 PHE A C 1
ATOM 6026 O O . PHE A 1 770 ? 24.453 -32.531 -15.625 1 95.19 770 PHE A O 1
ATOM 6033 N N . ASP A 1 771 ? 26.531 -32.688 -14.859 1 94 771 ASP A N 1
ATOM 6034 C CA . ASP A 1 771 ? 27 -31.453 -15.461 1 94 771 ASP A CA 1
ATOM 6035 C C . ASP A 1 771 ? 28.453 -31.594 -15.945 1 94 771 ASP A C 1
ATOM 6037 O O . ASP A 1 771 ? 29.359 -31.875 -15.156 1 94 771 ASP A O 1
ATOM 6041 N N . ALA A 1 772 ? 28.719 -31.375 -17.234 1 95.62 772 ALA A N 1
ATOM 6042 C CA . ALA A 1 772 ? 30.047 -31.641 -17.812 1 95.62 772 ALA A CA 1
ATOM 6043 C C . ALA A 1 772 ? 30.531 -30.469 -18.656 1 95.62 772 ALA A C 1
ATOM 6045 O O . ALA A 1 772 ? 29.812 -29.969 -19.516 1 95.62 772 ALA A O 1
ATOM 6046 N N . ASN A 1 773 ? 31.688 -30.031 -18.297 1 93.75 773 ASN A N 1
ATOM 6047 C CA . ASN A 1 773 ? 32.406 -29.141 -19.203 1 93.75 773 ASN A CA 1
ATOM 6048 C C . ASN A 1 773 ? 33.156 -29.938 -20.266 1 93.75 773 ASN A C 1
ATOM 6050 O O . ASN A 1 773 ? 34.344 -30.203 -20.109 1 93.75 773 ASN A O 1
ATOM 6054 N N . ILE A 1 774 ? 32.562 -30.125 -21.359 1 95.44 774 ILE A N 1
ATOM 6055 C CA . ILE A 1 774 ? 33.094 -31.031 -22.375 1 95.44 774 ILE A CA 1
ATOM 6056 C C . ILE A 1 774 ? 34.312 -30.422 -23.031 1 95.44 774 ILE A C 1
ATOM 6058 O O . ILE A 1 774 ? 35.344 -31.094 -23.203 1 95.44 774 ILE A O 1
ATOM 6062 N N . VAL A 1 775 ? 34.125 -29.125 -23.516 1 94.12 775 VAL A N 1
ATOM 6063 C CA . VAL A 1 775 ? 35.25 -28.375 -24.078 1 94.12 775 VAL A CA 1
ATOM 6064 C C . VAL A 1 775 ? 35.375 -27.047 -23.344 1 94.12 775 VAL A C 1
ATOM 6066 O O . VAL A 1 775 ? 34.406 -26.328 -23.109 1 94.12 775 VAL A O 1
ATOM 6069 N N . ASP A 1 776 ? 36.562 -26.812 -22.875 1 90 776 ASP A N 1
ATOM 6070 C CA . ASP A 1 776 ? 36.875 -25.531 -22.234 1 90 776 ASP A CA 1
ATOM 6071 C C . ASP A 1 776 ? 38.125 -24.906 -22.828 1 90 776 ASP A C 1
ATOM 6073 O O . ASP A 1 776 ? 39.188 -24.891 -22.172 1 90 776 ASP A O 1
ATOM 6077 N N . ARG A 1 777 ? 37.938 -24.422 -23.938 1 88.25 777 ARG A N 1
ATOM 6078 C CA . ARG A 1 777 ? 39.031 -23.75 -24.625 1 88.25 777 ARG A CA 1
ATOM 6079 C C . ARG A 1 777 ? 38.781 -22.25 -24.75 1 88.25 777 ARG A C 1
ATOM 6081 O O . ARG A 1 777 ? 37.656 -21.781 -24.453 1 88.25 777 ARG A O 1
ATOM 6088 N N . ARG A 1 778 ? 39.781 -21.609 -25.141 1 81.06 778 ARG A N 1
ATOM 6089 C CA . ARG A 1 778 ? 39.719 -20.156 -25.188 1 81.06 778 ARG A CA 1
ATOM 6090 C C . ARG A 1 778 ? 38.625 -19.688 -26.141 1 81.06 778 ARG A C 1
ATOM 6092 O O . ARG A 1 778 ? 37.812 -18.828 -25.781 1 81.06 778 ARG A O 1
ATOM 6099 N N . ASP A 1 779 ? 38.594 -20.25 -27.266 1 86.25 779 ASP A N 1
ATOM 6100 C CA . ASP A 1 779 ? 37.688 -19.734 -28.297 1 86.25 779 ASP A CA 1
ATOM 6101 C C . ASP A 1 779 ? 36.406 -20.562 -28.359 1 86.25 779 ASP A C 1
ATOM 6103 O O . ASP A 1 779 ? 35.438 -20.141 -28.969 1 86.25 779 ASP A O 1
ATOM 6107 N N . PHE A 1 780 ? 36.469 -21.719 -27.828 1 92.56 780 PHE A N 1
ATOM 6108 C CA . PHE A 1 780 ? 35.312 -22.594 -27.906 1 92.56 780 PHE A CA 1
ATOM 6109 C C . PHE A 1 780 ? 35.031 -23.266 -26.562 1 92.56 780 PHE A C 1
ATOM 6111 O O . PHE A 1 780 ? 35.906 -23.969 -26.031 1 92.56 780 PHE A O 1
ATOM 6118 N N . LYS A 1 781 ? 33.906 -23.016 -25.984 1 93.81 781 LYS A N 1
ATOM 6119 C CA . LYS A 1 781 ? 33.469 -23.656 -24.75 1 93.81 781 LYS A CA 1
ATOM 6120 C C . LYS A 1 781 ? 32.156 -24.422 -24.969 1 93.81 781 LYS A C 1
ATOM 6122 O O . LYS A 1 781 ? 31.266 -23.938 -25.688 1 93.81 781 LYS A O 1
ATOM 6127 N N . TRP A 1 782 ? 32.094 -25.641 -24.547 1 95.81 782 TRP A N 1
ATOM 6128 C CA . TRP A 1 782 ? 30.922 -26.484 -24.656 1 95.81 782 TRP A CA 1
ATOM 6129 C C . TRP A 1 782 ? 30.578 -27.125 -23.328 1 95.81 782 TRP A C 1
ATOM 6131 O O . TRP A 1 782 ? 31.375 -27.922 -22.797 1 95.81 782 TRP A O 1
ATOM 6141 N N . ASN A 1 783 ? 29.469 -26.766 -22.75 1 94.62 783 ASN A N 1
ATOM 6142 C CA . ASN A 1 783 ? 28.938 -27.344 -21.516 1 94.62 783 ASN A CA 1
ATOM 6143 C C . ASN A 1 783 ? 27.625 -28.078 -21.75 1 94.62 783 ASN A C 1
ATOM 6145 O O . ASN A 1 783 ? 26.781 -27.641 -22.547 1 94.62 783 ASN A O 1
ATOM 6149 N N . ALA A 1 784 ? 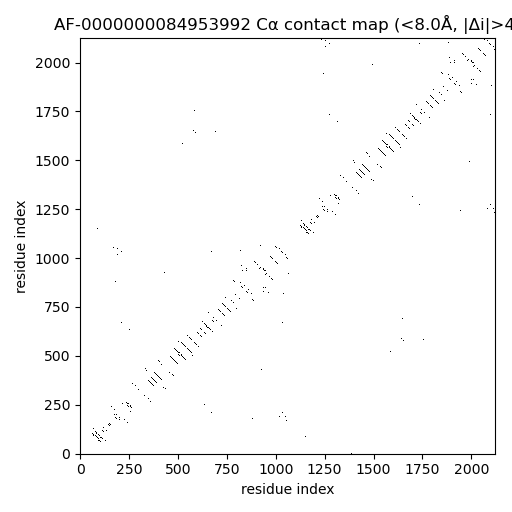27.438 -29.234 -21.125 1 95.88 784 ALA A N 1
ATOM 6150 C CA . ALA A 1 784 ? 26.203 -30 -21.219 1 95.88 784 ALA A CA 1
ATOM 6151 C C . ALA A 1 784 ? 25.828 -30.594 -19.875 1 95.88 784 ALA A C 1
ATOM 6153 O O . ALA A 1 784 ? 26.703 -30.891 -19.047 1 95.88 784 ALA A O 1
ATOM 6154 N N . GLY A 1 785 ? 24.594 -30.719 -19.656 1 94.94 785 GLY A N 1
ATOM 6155 C CA . GLY A 1 785 ? 24.109 -31.312 -18.406 1 94.94 785 GLY A CA 1
ATOM 6156 C C . GLY A 1 785 ? 22.734 -31.938 -18.547 1 94.94 785 GLY A C 1
ATOM 6157 O O . GLY A 1 785 ? 22.047 -31.75 -19.547 1 94.94 785 GLY A O 1
ATOM 6158 N N . ALA A 1 786 ? 22.422 -32.719 -17.562 1 96.81 786 ALA A N 1
ATOM 6159 C CA . ALA A 1 786 ? 21.125 -33.406 -17.5 1 96.81 786 ALA A CA 1
ATOM 6160 C C . ALA A 1 786 ? 20.797 -33.781 -16.062 1 96.81 786 ALA A C 1
ATOM 6162 O O . ALA A 1 786 ? 21.688 -33.844 -15.203 1 96.81 786 ALA A O 1
ATOM 6163 N N . ASN A 1 787 ? 19.547 -33.938 -15.789 1 96.81 787 ASN A N 1
ATOM 6164 C CA . ASN A 1 787 ? 19.109 -34.469 -14.5 1 96.81 787 ASN A CA 1
ATOM 6165 C C . ASN A 1 787 ? 17.938 -35.438 -14.664 1 96.81 787 ASN A C 1
ATOM 6167 O O . ASN A 1 787 ? 17.172 -35.312 -15.633 1 96.81 787 ASN A O 1
ATOM 6171 N N . PHE A 1 788 ? 17.922 -36.281 -13.758 1 97.88 788 PHE A N 1
ATOM 6172 C CA . PHE A 1 788 ? 16.906 -37.344 -13.719 1 97.88 788 PHE A CA 1
ATOM 6173 C C . PHE A 1 788 ? 16.359 -37.531 -12.312 1 97.88 788 PHE A C 1
ATOM 6175 O O . PHE A 1 788 ? 17.109 -37.531 -11.344 1 97.88 788 PHE A O 1
ATOM 6182 N N . SER A 1 789 ? 15.023 -37.625 -12.242 1 98.25 789 SER A N 1
ATOM 6183 C CA . SER A 1 789 ? 14.367 -37.875 -10.961 1 98.25 789 SER A CA 1
ATOM 6184 C C . SER A 1 789 ? 13.289 -38.938 -11.078 1 98.25 789 SER A C 1
ATOM 6186 O O . SER A 1 789 ? 12.547 -38.969 -12.062 1 98.25 789 SER A O 1
ATOM 6188 N N . TYR A 1 790 ? 13.266 -39.781 -10.156 1 98.12 790 TYR A N 1
ATOM 6189 C CA . TYR A 1 790 ? 12.195 -40.75 -9.969 1 98.12 790 TYR A CA 1
ATOM 6190 C C . TYR A 1 790 ? 11.609 -40.656 -8.57 1 98.12 790 TYR A C 1
ATOM 6192 O O . TYR A 1 790 ? 12.336 -40.688 -7.574 1 98.12 790 TYR A O 1
ATOM 6200 N N . ASN A 1 791 ? 10.328 -40.5 -8.453 1 97.75 791 ASN A N 1
ATOM 6201 C CA . ASN A 1 791 ? 9.633 -40.438 -7.168 1 97.75 791 ASN A CA 1
ATOM 6202 C C . ASN A 1 791 ? 8.406 -41.344 -7.148 1 97.75 791 ASN A C 1
ATOM 6204 O O . ASN A 1 791 ? 7.492 -41.156 -7.961 1 97.75 791 ASN A O 1
ATOM 6208 N N . ARG A 1 792 ? 8.375 -42.219 -6.238 1 97.19 792 ARG A N 1
ATOM 6209 C CA . ARG A 1 792 ? 7.188 -43.031 -5.996 1 97.19 792 ARG A CA 1
ATOM 6210 C C . ARG A 1 792 ? 6.363 -42.469 -4.844 1 97.19 792 ARG A C 1
ATOM 6212 O O . ARG A 1 792 ? 6.785 -42.531 -3.688 1 97.19 792 ARG A O 1
ATOM 6219 N N . ASN A 1 793 ? 5.273 -42 -5.207 1 96.44 793 ASN A N 1
ATOM 6220 C CA . ASN A 1 793 ? 4.316 -41.469 -4.238 1 96.44 793 ASN A CA 1
ATOM 6221 C C . ASN A 1 793 ? 3.262 -42.5 -3.863 1 96.44 793 ASN A C 1
ATOM 6223 O O . ASN A 1 793 ? 2.777 -43.219 -4.723 1 96.44 793 ASN A O 1
ATOM 6227 N N . LYS A 1 794 ? 2.922 -42.562 -2.555 1 97.06 794 LYS A N 1
ATOM 6228 C CA . LYS A 1 794 ? 1.915 -43.531 -2.111 1 97.06 794 LYS A CA 1
ATOM 6229 C C . LYS A 1 794 ? 1.137 -43 -0.913 1 97.06 794 LYS A C 1
ATOM 6231 O O . LYS A 1 794 ? 1.73 -42.594 0.089 1 97.06 794 LYS A O 1
ATOM 6236 N N . VAL A 1 795 ? -0.174 -43.062 -1.033 1 96.5 795 VAL A N 1
ATOM 6237 C CA . VAL A 1 795 ? -1.038 -42.781 0.106 1 96.5 795 VAL A CA 1
ATOM 6238 C C . VAL A 1 795 ? -1.133 -44 1.012 1 96.5 795 VAL A C 1
ATOM 6240 O O . VAL A 1 795 ? -1.698 -45.031 0.623 1 96.5 795 VAL A O 1
ATOM 6243 N N . LEU A 1 796 ? -0.656 -43.875 2.236 1 96.56 796 LEU A N 1
ATOM 6244 C CA . LEU A 1 796 ? -0.621 -45 3.137 1 96.56 796 LEU A CA 1
ATOM 6245 C C . LEU A 1 796 ? -1.923 -45.125 3.924 1 96.56 796 LEU A C 1
ATOM 6247 O O . LEU A 1 796 ? -2.453 -46.219 4.098 1 96.56 796 LEU A O 1
ATOM 6251 N N . SER A 1 797 ? -2.449 -44.031 4.398 1 94.75 797 SER A N 1
ATOM 6252 C CA . SER A 1 797 ? -3.707 -43.969 5.133 1 94.75 797 SER A CA 1
ATOM 6253 C C . SER A 1 797 ? -4.328 -42.562 5.07 1 94.75 797 SER A C 1
ATOM 6255 O O . SER A 1 797 ? -3.611 -41.562 5 1 94.75 797 SER A O 1
ATOM 6257 N N . ILE A 1 798 ? -5.664 -42.562 5.109 1 92.25 798 ILE A N 1
ATOM 6258 C CA . ILE A 1 798 ? -6.312 -41.281 5.027 1 92.25 798 ILE A CA 1
ATOM 6259 C C . ILE A 1 798 ? -7.293 -41.094 6.191 1 92.25 798 ILE A C 1
ATOM 6261 O O . ILE A 1 798 ? -7.961 -40.062 6.309 1 92.25 798 ILE A O 1
ATOM 6265 N N . GLY A 1 799 ? -7.477 -42.062 7 1 85 799 GLY A N 1
ATOM 6266 C CA . GLY A 1 799 ? -8.258 -41.938 8.219 1 85 799 GLY A CA 1
ATOM 6267 C C . GLY A 1 799 ? -9.734 -42.188 8.008 1 85 799 GLY A C 1
ATOM 6268 O O . GLY A 1 799 ? -10.547 -41.969 8.914 1 85 799 GLY A O 1
ATOM 6269 N N . THR A 1 800 ? -10.117 -42.438 6.855 1 84.5 800 THR A N 1
ATOM 6270 C CA . THR A 1 800 ? -11.516 -42.75 6.602 1 84.5 800 THR A CA 1
ATOM 6271 C C . THR A 1 800 ? -11.75 -44.25 6.57 1 84.5 800 THR A C 1
ATOM 6273 O O . THR A 1 800 ? -10.828 -45.031 6.27 1 84.5 800 THR A O 1
ATOM 6276 N N . GLU A 1 801 ? -12.977 -44.594 6.852 1 82.88 801 GLU A N 1
ATOM 6277 C CA . GLU A 1 801 ? -13.312 -46 6.867 1 82.88 801 GLU A CA 1
ATOM 6278 C C . GLU A 1 801 ? -13.25 -46.594 5.461 1 82.88 801 GLU A C 1
ATOM 6280 O O . GLU A 1 801 ? -12.789 -47.75 5.281 1 82.88 801 GLU A O 1
ATOM 6285 N N . ALA A 1 802 ? -13.633 -45.875 4.559 1 86.38 802 ALA A N 1
ATOM 6286 C CA . ALA A 1 802 ? -13.656 -46.375 3.188 1 86.38 802 ALA A CA 1
ATOM 6287 C C . ALA A 1 802 ? -12.25 -46.438 2.598 1 86.38 802 ALA A C 1
ATOM 6289 O O . ALA A 1 802 ? -12.023 -47.125 1.6 1 86.38 802 ALA A O 1
ATOM 6290 N N . GLY A 1 803 ? -11.383 -45.75 3.154 1 90.38 803 GLY A N 1
ATOM 6291 C CA . GLY A 1 803 ? -10.016 -45.688 2.672 1 90.38 803 GLY A CA 1
ATOM 6292 C C . GLY A 1 803 ? -9.875 -45 1.336 1 90.38 803 GLY A C 1
ATOM 6293 O O . GLY A 1 803 ? -8.883 -45.156 0.631 1 90.38 803 GLY A O 1
ATOM 6294 N N . ARG A 1 804 ? -10.852 -44.344 0.886 1 91.94 804 ARG A N 1
ATOM 6295 C CA . ARG A 1 804 ? -10.805 -43.562 -0.356 1 91.94 804 ARG A CA 1
ATOM 6296 C C . ARG A 1 804 ? -11.844 -42.469 -0.352 1 91.94 804 ARG A C 1
ATOM 6298 O O . ARG A 1 804 ? -12.812 -42.5 0.405 1 91.94 804 ARG A O 1
ATOM 6305 N N . TYR A 1 805 ? -11.625 -41.438 -1.059 1 88.88 805 TYR A N 1
ATOM 6306 C CA . TYR A 1 805 ? -12.633 -40.406 -1.334 1 88.88 805 TYR A CA 1
ATOM 6307 C C . TYR A 1 805 ? -12.344 -39.688 -2.648 1 88.88 805 TYR A C 1
ATOM 6309 O O . TYR A 1 805 ? -11.195 -39.625 -3.088 1 88.88 805 TYR A O 1
ATOM 6317 N N . SER A 1 806 ? -13.398 -39.188 -3.287 1 88.69 806 SER A N 1
ATOM 6318 C CA . SER A 1 806 ? -13.273 -38.438 -4.539 1 88.69 806 SER A CA 1
ATOM 6319 C C . SER A 1 806 ? -12.891 -36.969 -4.293 1 88.69 806 SER A C 1
ATOM 6321 O O . SER A 1 806 ? -13.312 -36.375 -3.301 1 88.69 806 SER A O 1
ATOM 6323 N N . THR A 1 807 ? -12.102 -36.469 -5.094 1 84.69 807 THR A N 1
ATOM 6324 C CA . THR A 1 807 ? -11.758 -35.062 -5.012 1 84.69 807 THR A CA 1
ATOM 6325 C C . THR A 1 807 ? -12.477 -34.25 -6.098 1 84.69 807 THR A C 1
ATOM 6327 O O . THR A 1 807 ? -12.266 -33.062 -6.238 1 84.69 807 THR A O 1
ATOM 6330 N N . GLY A 1 808 ? -13.203 -34.875 -6.812 1 80.5 808 GLY A N 1
ATOM 6331 C CA . GLY A 1 808 ? -13.945 -34.219 -7.883 1 80.5 808 GLY A CA 1
ATOM 6332 C C . GLY A 1 808 ? -13.625 -34.781 -9.258 1 80.5 808 GLY A C 1
ATOM 6333 O O . GLY A 1 808 ? -12.547 -35.344 -9.469 1 80.5 808 GLY A O 1
ATOM 6334 N N . PHE A 1 809 ? -14.555 -34.656 -10.18 1 83.25 809 PHE A N 1
ATOM 6335 C CA . PHE A 1 809 ? -14.469 -35.188 -11.539 1 83.25 809 PHE A CA 1
ATOM 6336 C C . PHE A 1 809 ? -14.188 -36.688 -11.516 1 83.25 809 PHE A C 1
ATOM 6338 O O . PHE A 1 809 ? -15.008 -37.469 -11.039 1 83.25 809 PHE A O 1
ATOM 6345 N N . VAL A 1 810 ? -12.93 -37.094 -11.945 1 92.81 810 VAL A N 1
ATOM 6346 C CA . VAL A 1 810 ? -12.578 -38.5 -11.992 1 92.81 810 VAL A CA 1
ATOM 6347 C C . VAL A 1 810 ? -11.414 -38.781 -11.039 1 92.81 810 VAL A C 1
ATOM 6349 O O . VAL A 1 810 ? -10.953 -39.906 -10.922 1 92.81 810 VAL A O 1
ATOM 6352 N N . SER A 1 811 ? -11.047 -37.781 -10.297 1 92.38 811 SER A N 1
ATOM 6353 C CA . SER A 1 811 ? -9.898 -37.906 -9.414 1 92.38 811 SER A CA 1
ATOM 6354 C C . SER A 1 811 ? -10.281 -38.594 -8.102 1 92.38 811 SER A C 1
ATOM 6356 O O . SER A 1 811 ? -11.352 -38.344 -7.551 1 92.38 811 SER A O 1
ATOM 6358 N N . ILE A 1 812 ? -9.375 -39.469 -7.641 1 94.44 812 ILE A N 1
ATOM 6359 C CA . ILE A 1 812 ? -9.648 -40.219 -6.422 1 94.44 812 ILE A CA 1
ATOM 6360 C C . ILE A 1 812 ? -8.391 -40.25 -5.555 1 94.44 812 ILE A C 1
ATOM 6362 O O . ILE A 1 812 ? -7.27 -40.25 -6.074 1 94.44 812 ILE A O 1
ATOM 6366 N N . ILE A 1 813 ? -8.57 -40.156 -4.309 1 93.81 813 ILE A N 1
ATOM 6367 C CA . ILE A 1 813 ? -7.539 -40.5 -3.324 1 93.81 813 ILE A CA 1
ATOM 6368 C C . ILE A 1 813 ? -7.844 -41.844 -2.691 1 93.81 813 ILE A C 1
ATOM 6370 O O . ILE A 1 813 ? -8.93 -42.062 -2.154 1 93.81 813 ILE A O 1
ATOM 6374 N N . GLN A 1 814 ? -6.91 -42.719 -2.816 1 95.19 814 GLN A N 1
ATOM 6375 C CA . GLN A 1 814 ? -7.121 -44.062 -2.293 1 95.19 814 GLN A CA 1
ATOM 6376 C C . GLN A 1 814 ? -5.859 -44.594 -1.624 1 95.19 814 GLN A C 1
ATOM 6378 O O . GLN A 1 814 ? -4.754 -44.406 -2.143 1 95.19 814 GLN A O 1
ATOM 6383 N N . GLU A 1 815 ? -6.062 -45.25 -0.416 1 95.88 815 GLU A N 1
ATOM 6384 C CA . GLU A 1 815 ? -4.938 -45.875 0.262 1 95.88 815 GLU A CA 1
ATOM 6385 C C . GLU A 1 815 ? -4.281 -46.938 -0.629 1 95.88 815 GLU A C 1
ATOM 6387 O O . GLU A 1 815 ? -4.969 -47.719 -1.269 1 95.88 815 GLU A O 1
ATOM 6392 N N . GLY A 1 816 ? -2.986 -46.812 -0.706 1 96.06 816 GLY A N 1
ATOM 6393 C CA . GLY A 1 816 ? -2.221 -47.75 -1.509 1 96.06 816 GLY A CA 1
ATOM 6394 C C . GLY A 1 816 ? -1.856 -47.219 -2.877 1 96.06 816 GLY A C 1
ATOM 6395 O O . GLY A 1 816 ? -0.977 -47.75 -3.551 1 96.06 816 GLY A O 1
ATOM 6396 N N . GLU A 1 817 ? -2.508 -46.25 -3.303 1 95.94 817 GLU A N 1
ATOM 6397 C CA . GLU A 1 817 ? -2.264 -45.656 -4.617 1 95.94 817 GLU A CA 1
ATOM 6398 C C . GLU A 1 817 ? -1.549 -44.312 -4.504 1 95.94 817 GLU A C 1
ATOM 6400 O O . GLU A 1 817 ? -1.449 -43.75 -3.412 1 95.94 817 GLU A O 1
ATOM 6405 N N . SER A 1 818 ? -1.076 -43.906 -5.621 1 95.62 818 SER A N 1
ATOM 6406 C CA . SER A 1 818 ? -0.427 -42.594 -5.648 1 95.62 818 SER A CA 1
ATOM 6407 C C . SER A 1 818 ? -1.452 -41.469 -5.738 1 95.62 818 SER A C 1
ATOM 6409 O O . SER A 1 818 ? -2.59 -41.688 -6.156 1 95.62 818 SER A O 1
ATOM 6411 N N . LEU A 1 819 ? -1.057 -40.281 -5.312 1 93.69 819 LEU A N 1
ATOM 6412 C CA . LEU A 1 819 ? -1.846 -39.094 -5.645 1 93.69 819 LEU A CA 1
ATOM 6413 C C . LEU A 1 819 ? -1.959 -38.906 -7.156 1 93.69 819 LEU A C 1
ATOM 6415 O O . LEU A 1 819 ? -1.117 -39.406 -7.906 1 93.69 819 LEU A O 1
ATOM 6419 N N . GLY A 1 820 ? -2.979 -38.25 -7.582 1 92.5 820 GLY A N 1
ATOM 6420 C CA . GLY A 1 820 ? -3.217 -38.094 -9.008 1 92.5 820 GLY A CA 1
ATOM 6421 C C . GLY A 1 820 ? -3.775 -39.344 -9.648 1 92.5 820 GLY A C 1
ATOM 6422 O O . GLY A 1 820 ? -3.475 -39.656 -10.805 1 92.5 820 GLY A O 1
ATOM 6423 N N . SER A 1 821 ? -4.48 -40.094 -8.914 1 95.62 821 SER A N 1
ATOM 6424 C CA . SER A 1 821 ? -5.133 -41.281 -9.422 1 95.62 821 SER A CA 1
ATOM 6425 C C . SER A 1 821 ? -6.551 -41 -9.891 1 95.62 821 SER A C 1
ATOM 6427 O O . SER A 1 821 ? -7.121 -39.969 -9.555 1 95.62 821 SER A O 1
ATOM 6429 N N . PHE A 1 822 ? -7.062 -41.938 -10.711 1 96.5 822 PHE A N 1
ATOM 6430 C CA . PHE A 1 822 ? -8.383 -41.812 -11.32 1 96.5 822 PHE A CA 1
ATOM 6431 C C . PHE A 1 822 ? -9.25 -43.031 -11.023 1 96.5 822 PHE A C 1
ATOM 6433 O O . PHE A 1 822 ? -8.742 -44.156 -10.953 1 96.5 822 PHE A O 1
ATOM 6440 N N . SER A 1 823 ? -10.508 -42.781 -10.781 1 96.69 823 SER A N 1
ATOM 6441 C CA . SER A 1 823 ? -11.5 -43.844 -10.734 1 96.69 823 SER A CA 1
ATOM 6442 C C . SER A 1 823 ? -12.344 -43.906 -12 1 96.69 823 SER A C 1
ATOM 6444 O O . SER A 1 823 ? -13.156 -43 -12.242 1 96.69 823 SER A O 1
ATOM 6446 N N . LEU A 1 824 ? -12.07 -45 -12.805 1 97.75 824 LEU A N 1
ATOM 6447 C CA . LEU A 1 824 ? -12.664 -45.062 -14.133 1 97.75 824 LEU A CA 1
ATOM 6448 C C . LEU A 1 824 ? -13.18 -46.469 -14.453 1 97.75 824 LEU A C 1
ATOM 6450 O O . LEU A 1 824 ? -12.688 -47.438 -13.898 1 97.75 824 LEU A O 1
ATOM 6454 N N . TYR A 1 825 ? -14.258 -46.5 -15.375 1 97.56 825 TYR A N 1
ATOM 6455 C CA . TYR A 1 825 ? -14.547 -47.781 -16.016 1 97.56 825 TYR A CA 1
ATOM 6456 C C . TYR A 1 825 ? -13.43 -48.156 -16.984 1 97.56 825 TYR A C 1
ATOM 6458 O O . TYR A 1 825 ? -12.883 -47.281 -17.688 1 97.56 825 TYR A O 1
ATOM 6466 N N . GLU A 1 826 ? -13.039 -49.375 -16.938 1 97.62 826 GLU A N 1
ATOM 6467 C CA . GLU A 1 826 ? -12.062 -49.844 -17.906 1 97.62 826 GLU A CA 1
ATOM 6468 C C . GLU A 1 826 ? -12.727 -50.125 -19.25 1 97.62 826 GLU A C 1
ATOM 6470 O O . GLU A 1 826 ? -13.594 -51 -19.344 1 97.62 826 GLU A O 1
ATOM 6475 N N . ALA A 1 827 ? -12.344 -49.406 -20.281 1 97.19 827 ALA A N 1
ATOM 6476 C CA . ALA A 1 827 ? -12.898 -49.594 -21.609 1 97.19 827 ALA A CA 1
ATOM 6477 C C . ALA A 1 827 ? -12.188 -50.719 -22.359 1 97.19 827 ALA A C 1
ATOM 6479 O O . ALA A 1 827 ? -10.961 -50.688 -22.469 1 97.19 827 ALA A O 1
ATOM 6480 N N . LYS A 1 828 ? -12.914 -51.625 -22.781 1 95 828 LYS A N 1
ATOM 6481 C CA . LYS A 1 828 ? -12.359 -52.75 -23.516 1 95 828 LYS A CA 1
ATOM 6482 C C . LYS A 1 828 ? -12.281 -52.469 -25.016 1 95 828 LYS A C 1
ATOM 6484 O O . LYS A 1 828 ? -11.484 -53.062 -25.719 1 95 828 LYS A O 1
ATOM 6489 N N . GLY A 1 829 ? -13.055 -51.562 -25.453 1 94.88 829 GLY A N 1
ATOM 6490 C CA . GLY A 1 829 ? -13.109 -51.219 -26.859 1 94.88 829 GLY A CA 1
ATOM 6491 C C . GLY A 1 829 ? -14.531 -51.156 -27.406 1 94.88 829 GLY A C 1
ATOM 6492 O O . GLY A 1 829 ? -15.492 -51.25 -26.641 1 94.88 829 GLY A O 1
ATOM 6493 N N . VAL A 1 830 ? -14.648 -50.969 -28.75 1 96.69 830 VAL A N 1
ATOM 6494 C CA . VAL A 1 830 ? -15.938 -50.875 -29.422 1 96.69 830 VAL A CA 1
ATOM 6495 C C . VAL A 1 830 ? -16.375 -52.25 -29.891 1 96.69 830 VAL A C 1
ATOM 6497 O O . VAL A 1 830 ? -15.578 -53 -30.469 1 96.69 830 VAL A O 1
ATOM 6500 N N . ALA A 1 831 ? -17.641 -52.594 -29.641 1 97 831 ALA A N 1
ATOM 6501 C CA . ALA A 1 831 ? -18.172 -53.906 -29.984 1 97 831 ALA A CA 1
ATOM 6502 C C . ALA A 1 831 ? -18.172 -54.125 -31.5 1 97 831 ALA A C 1
ATOM 6504 O O . ALA A 1 831 ? -18.688 -53.312 -32.25 1 97 831 ALA A O 1
ATOM 6505 N N . LYS A 1 832 ? -17.594 -55.188 -31.875 1 94.19 832 LYS A N 1
ATOM 6506 C CA . LYS A 1 832 ? -17.625 -55.562 -33.281 1 94.19 832 LYS A CA 1
ATOM 6507 C C . LYS A 1 832 ? -18.875 -56.375 -33.625 1 94.19 832 LYS A C 1
ATOM 6509 O O . LYS A 1 832 ? -19.328 -56.375 -34.75 1 94.19 832 LYS A O 1
ATOM 6514 N N . GLU A 1 833 ? -19.297 -57.156 -32.625 1 93.06 833 GLU A N 1
ATOM 6515 C CA . GLU A 1 833 ? -20.531 -57.938 -32.656 1 93.06 833 GLU A CA 1
ATOM 6516 C C . GLU A 1 833 ? -21.359 -57.688 -31.406 1 93.06 833 GLU A C 1
ATOM 6518 O O . GLU A 1 833 ? -20.922 -57 -30.484 1 93.06 833 GLU A O 1
ATOM 6523 N N . LYS A 1 834 ? -22.594 -58.188 -31.531 1 94.06 834 LYS A N 1
ATOM 6524 C CA . LYS A 1 834 ? -23.453 -58.094 -30.359 1 94.06 834 LYS A CA 1
ATOM 6525 C C . LYS A 1 834 ? -22.75 -58.688 -29.125 1 94.06 834 LYS A C 1
ATOM 6527 O O . LYS A 1 834 ? -22.219 -59.781 -29.156 1 94.06 834 LYS A O 1
ATOM 6532 N N . PHE A 1 835 ? -22.641 -57.875 -28.125 1 95.81 835 PHE A N 1
ATOM 6533 C CA . PHE A 1 835 ? -22.016 -58.281 -26.875 1 95.81 835 PHE A CA 1
ATOM 6534 C C . PHE A 1 835 ? -23.031 -58.281 -25.734 1 95.81 835 PHE A C 1
ATOM 6536 O O . PHE A 1 835 ? -23.781 -57.312 -25.578 1 95.81 835 PHE A O 1
ATOM 6543 N N . GLU A 1 836 ? -23.141 -59.344 -24.938 1 95.44 836 GLU A N 1
ATOM 6544 C CA . GLU A 1 836 ? -24.125 -59.438 -23.859 1 95.44 836 GLU A CA 1
ATOM 6545 C C . GLU A 1 836 ? -23.438 -59.594 -22.5 1 95.44 836 GLU A C 1
ATOM 6547 O O . GLU A 1 836 ? -22.531 -60.406 -22.344 1 95.44 836 GLU A O 1
ATOM 6552 N N . TYR A 1 837 ? -23.844 -58.688 -21.688 1 96.56 837 TYR A N 1
ATOM 6553 C CA . TYR A 1 837 ? -23.469 -58.875 -20.297 1 96.56 837 TYR A CA 1
ATOM 6554 C C . TYR A 1 837 ? -24.391 -59.875 -19.609 1 96.56 837 TYR A C 1
ATOM 6556 O O . TYR A 1 837 ? -25.609 -59.875 -19.844 1 96.56 837 TYR A O 1
ATOM 6564 N N . LYS A 1 838 ? -23.828 -60.719 -18.844 1 95.06 838 LYS A N 1
ATOM 6565 C CA . LYS A 1 838 ? -24.609 -61.781 -18.188 1 95.06 838 LYS A CA 1
ATOM 6566 C C . LYS A 1 838 ? -24.328 -61.812 -16.688 1 95.06 838 LYS A C 1
ATOM 6568 O O . LYS A 1 838 ? -23.203 -61.594 -16.25 1 95.06 838 LYS A O 1
ATOM 6573 N N . ASP A 1 839 ? -25.359 -62 -15.938 1 92.69 839 ASP A N 1
ATOM 6574 C CA . ASP A 1 839 ? -25.172 -62.125 -14.492 1 92.69 839 ASP A CA 1
ATOM 6575 C C . ASP A 1 839 ? -24.688 -63.531 -14.125 1 92.69 839 ASP A C 1
ATOM 6577 O O . ASP A 1 839 ? -24.359 -64.312 -15.008 1 92.69 839 ASP A O 1
ATOM 6581 N N . LYS A 1 840 ? -24.672 -63.875 -12.773 1 91.62 840 LYS A N 1
ATOM 6582 C CA . LYS A 1 840 ? -24.125 -65.125 -12.258 1 91.62 840 LYS A CA 1
ATOM 6583 C C . LYS A 1 840 ? -24.984 -66.312 -12.688 1 91.62 840 LYS A C 1
ATOM 6585 O O . LYS A 1 840 ? -24.469 -67.438 -12.812 1 91.62 840 LYS A O 1
ATOM 6590 N N . ASP A 1 841 ? -26.25 -66.062 -13.062 1 92.25 841 ASP A N 1
ATOM 6591 C CA . ASP A 1 841 ? -27.172 -67.125 -13.469 1 92.25 841 ASP A CA 1
ATOM 6592 C C . ASP A 1 841 ? -27.219 -67.25 -14.984 1 92.25 841 ASP A C 1
ATOM 6594 O O . ASP A 1 841 ? -27.969 -68.062 -15.516 1 92.25 841 ASP A O 1
ATOM 6598 N N . GLY A 1 842 ? -26.422 -66.438 -15.664 1 90.94 842 GLY A N 1
ATOM 6599 C CA . GLY A 1 842 ? -26.359 -66.5 -17.109 1 90.94 842 GLY A CA 1
ATOM 6600 C C . GLY A 1 842 ? -27.422 -65.688 -17.812 1 90.94 842 GLY A C 1
ATOM 6601 O O . GLY A 1 842 ? -27.562 -65.75 -19.031 1 90.94 842 GLY A O 1
ATOM 6602 N N . LYS A 1 843 ? -28.203 -65 -17 1 94.44 843 LYS A N 1
ATOM 6603 C CA . LYS A 1 843 ? -29.234 -64.125 -17.562 1 94.44 843 LYS A CA 1
ATOM 6604 C C . LYS A 1 843 ? -28.625 -62.875 -18.156 1 94.44 843 LYS A C 1
ATOM 6606 O O . LYS A 1 843 ? -27.781 -62.25 -17.531 1 94.44 843 LYS A O 1
ATOM 6611 N N . VAL A 1 844 ? -29.062 -62.594 -19.375 1 93.88 844 VAL A N 1
ATOM 6612 C CA . VAL A 1 844 ? -28.578 -61.375 -20.047 1 93.88 844 VAL A CA 1
ATOM 6613 C C . VAL A 1 844 ? -29.141 -60.156 -19.328 1 93.88 844 VAL A C 1
ATOM 6615 O O . VAL A 1 844 ? -30.344 -60 -19.188 1 93.88 844 VAL A O 1
ATOM 6618 N N . THR A 1 845 ? -28.281 -59.281 -18.812 1 93.94 845 THR A N 1
ATOM 6619 C CA . THR A 1 845 ? -28.688 -58.094 -18.094 1 93.94 845 THR A CA 1
ATOM 6620 C C . THR A 1 845 ? -28.609 -56.844 -18.984 1 93.94 845 THR A C 1
ATOM 6622 O O . THR A 1 845 ? -29.312 -55.875 -18.766 1 93.94 845 THR A O 1
ATOM 6625 N N . LYS A 1 846 ? -27.688 -56.875 -19.906 1 93.81 846 LYS A N 1
ATOM 6626 C CA . LYS A 1 846 ? -27.547 -55.75 -20.859 1 93.81 846 LYS A CA 1
ATOM 6627 C C . LYS A 1 846 ? -26.969 -56.25 -22.188 1 93.81 846 LYS A C 1
ATOM 6629 O O . LYS A 1 846 ? -26.078 -57.094 -22.203 1 93.81 846 LYS A O 1
ATOM 6634 N N . THR A 1 847 ? -27.516 -55.781 -23.266 1 93.44 847 THR A N 1
ATOM 6635 C CA . THR A 1 847 ? -27 -56.094 -24.594 1 93.44 847 THR A CA 1
ATOM 6636 C C . THR A 1 847 ? -26.344 -54.844 -25.203 1 93.44 847 THR A C 1
ATOM 6638 O O . THR A 1 847 ? -26.938 -53.781 -25.219 1 93.44 847 THR A O 1
ATOM 6641 N N . VAL A 1 848 ? -25.125 -54.938 -25.609 1 96 848 VAL A N 1
ATOM 6642 C CA . VAL A 1 848 ? -24.391 -53.906 -26.312 1 96 848 VAL A CA 1
ATOM 6643 C C . VAL A 1 848 ? -24.328 -54.219 -27.812 1 96 848 VAL A C 1
ATOM 6645 O O . VAL A 1 848 ? -23.922 -55.312 -28.203 1 96 848 VAL A O 1
ATOM 6648 N N . LEU A 1 849 ? -24.766 -53.312 -28.609 1 95.25 849 LEU A N 1
ATOM 6649 C CA . LEU A 1 849 ? -24.828 -53.531 -30.062 1 95.25 849 LEU A CA 1
ATOM 6650 C C . LEU A 1 849 ? -23.5 -53.188 -30.719 1 95.25 849 LEU A C 1
ATOM 6652 O O . LEU A 1 849 ? -22.672 -52.469 -30.125 1 95.25 849 LEU A O 1
ATOM 6656 N N . PRO A 1 850 ? -23.25 -53.781 -31.922 1 95.38 850 PRO A N 1
ATOM 6657 C CA . PRO A 1 850 ? -22.031 -53.406 -32.656 1 95.38 850 PRO A CA 1
ATOM 6658 C C . PRO A 1 850 ? -21.891 -51.875 -32.812 1 95.38 850 PRO A C 1
ATOM 6660 O O . PRO A 1 850 ? -22.875 -51.219 -33.156 1 95.38 850 PRO A O 1
ATOM 6663 N N . GLY A 1 851 ? -20.672 -51.375 -32.5 1 96 851 GLY A N 1
ATOM 6664 C CA . GLY A 1 851 ? -20.406 -49.969 -32.625 1 96 851 GLY A CA 1
ATOM 6665 C C . GLY A 1 851 ? -20.484 -49.219 -31.297 1 96 851 GLY A C 1
ATOM 6666 O O . GLY A 1 851 ? -20.125 -48.031 -31.219 1 96 851 GLY A O 1
ATOM 6667 N N . ASP A 1 852 ? -21 -49.875 -30.297 1 96.19 852 ASP A N 1
ATOM 6668 C CA . ASP A 1 852 ? -21.078 -49.25 -28.984 1 96.19 852 ASP A CA 1
ATOM 6669 C C . ASP A 1 852 ? -19.953 -49.75 -28.078 1 96.19 852 ASP A C 1
ATOM 6671 O O . ASP A 1 852 ? -19.344 -50.781 -28.344 1 96.19 852 ASP A O 1
ATOM 6675 N N . MET A 1 853 ? -19.75 -49 -27 1 96.31 853 MET A N 1
ATOM 6676 C CA . MET A 1 853 ? -18.609 -49.281 -26.125 1 96.31 853 MET A CA 1
ATOM 6677 C C . MET A 1 853 ? -18.859 -50.5 -25.266 1 96.31 853 MET A C 1
ATOM 6679 O O . MET A 1 853 ? -19.984 -50.719 -24.781 1 96.31 853 MET A O 1
ATOM 6683 N N . ILE A 1 854 ? -17.812 -51.25 -25.078 1 97.12 854 ILE A N 1
ATOM 6684 C CA . ILE A 1 854 ? -17.828 -52.344 -24.094 1 97.12 854 ILE A CA 1
ATOM 6685 C C . ILE A 1 854 ? -16.953 -51.969 -22.906 1 97.12 854 ILE A C 1
ATOM 6687 O O . ILE A 1 854 ? -15.805 -51.531 -23.078 1 97.12 854 ILE A O 1
ATOM 6691 N N . TYR A 1 855 ? -17.484 -52.094 -21.688 1 97.75 855 TYR A N 1
ATOM 6692 C CA . TYR A 1 855 ? -16.734 -51.844 -20.453 1 97.75 855 TYR A CA 1
ATOM 6693 C C . TYR A 1 855 ? -16.484 -53.156 -19.734 1 97.75 855 TYR A C 1
ATOM 6695 O O . TYR A 1 855 ? -17.266 -54.125 -19.859 1 97.75 855 TYR A O 1
ATOM 6703 N N . VAL A 1 856 ? -15.375 -53.219 -18.984 1 97.5 856 VAL A N 1
ATOM 6704 C CA . VAL A 1 856 ? -15.031 -54.438 -18.281 1 97.5 856 VAL A CA 1
ATOM 6705 C C . VAL A 1 856 ? -15.906 -54.562 -17.031 1 97.5 856 VAL A C 1
ATOM 6707 O O . VAL A 1 856 ? -15.984 -53.656 -16.203 1 97.5 856 VAL A O 1
ATOM 6710 N N . ASP A 1 857 ? -16.641 -55.531 -16.938 1 97 857 ASP A N 1
ATOM 6711 C CA . ASP A 1 857 ? -17.375 -55.906 -15.727 1 97 857 ASP A CA 1
ATOM 6712 C C . ASP A 1 857 ? -16.438 -56.5 -14.688 1 97 857 ASP A C 1
ATOM 6714 O O . ASP A 1 857 ? -16.172 -57.719 -14.695 1 97 857 ASP A O 1
ATOM 6718 N N . GLN A 1 858 ? -16 -55.781 -13.773 1 95.44 858 GLN A N 1
ATOM 6719 C CA . GLN A 1 858 ? -14.953 -56.156 -12.828 1 95.44 858 GLN A CA 1
ATOM 6720 C C . GLN A 1 858 ? -15.422 -57.25 -11.883 1 95.44 858 GLN A C 1
ATOM 6722 O O . GLN A 1 858 ? -14.648 -58.156 -11.531 1 95.44 858 GLN A O 1
ATOM 6727 N N . ASN A 1 859 ? -16.672 -57.25 -11.43 1 94.31 859 ASN A N 1
ATOM 6728 C CA . ASN A 1 859 ? -17.141 -58.188 -10.438 1 94.31 859 ASN A CA 1
ATOM 6729 C C . ASN A 1 859 ? -17.969 -59.312 -11.078 1 94.31 859 ASN A C 1
ATOM 6731 O O . ASN A 1 859 ? -18.547 -60.156 -10.375 1 94.31 859 ASN A O 1
ATOM 6735 N N . GLN A 1 860 ? -18.281 -59.281 -12.359 1 92.88 860 GLN A N 1
ATOM 6736 C CA . GLN A 1 860 ? -18.891 -60.344 -13.172 1 92.88 860 GLN A CA 1
ATOM 6737 C C . GLN A 1 860 ? -20.344 -60.562 -12.773 1 92.88 860 GLN A C 1
ATOM 6739 O O . GLN A 1 860 ? -20.797 -61.719 -12.648 1 92.88 860 GLN A O 1
ATOM 6744 N N . ASP A 1 861 ? -21.016 -59.5 -12.469 1 94.25 861 ASP A N 1
ATOM 6745 C CA . ASP A 1 861 ? -22.422 -59.625 -12.102 1 94.25 861 ASP A CA 1
ATOM 6746 C C . ASP A 1 861 ? -23.328 -59.25 -13.266 1 94.25 861 ASP A C 1
ATOM 6748 O O . ASP A 1 861 ? -24.547 -59.156 -13.102 1 94.25 861 ASP A O 1
ATOM 6752 N N . GLY A 1 862 ? -22.703 -58.938 -14.32 1 94.38 862 GLY A N 1
ATOM 6753 C CA . GLY A 1 862 ? -23.453 -58.625 -15.539 1 94.38 862 GLY A CA 1
ATOM 6754 C C . GLY A 1 862 ? -23.922 -57.188 -15.609 1 94.38 862 GLY A C 1
ATOM 6755 O O . GLY A 1 862 ? -24.609 -56.812 -16.562 1 94.38 862 GLY A O 1
ATOM 6756 N N . LYS A 1 863 ? -23.562 -56.375 -14.609 1 94.62 863 LYS A N 1
ATOM 6757 C CA . LYS A 1 863 ? -23.922 -54.969 -14.57 1 94.62 863 LYS A CA 1
ATOM 6758 C C . LYS A 1 863 ? -22.672 -54.094 -14.578 1 94.62 863 LYS A C 1
ATOM 6760 O O . LYS A 1 863 ? -21.625 -54.5 -14.062 1 94.62 863 LYS A O 1
ATOM 6765 N N . ILE A 1 864 ? -22.797 -52.969 -15.266 1 95.88 864 ILE A N 1
ATOM 6766 C CA . ILE A 1 864 ? -21.75 -51.969 -15.211 1 95.88 864 ILE A CA 1
ATOM 6767 C C . ILE A 1 864 ? -22.188 -50.812 -14.32 1 95.88 864 ILE A C 1
ATOM 6769 O O . ILE A 1 864 ? -23.031 -50 -14.711 1 95.88 864 ILE A O 1
ATOM 6773 N N . ASP A 1 865 ? -21.656 -50.719 -13.102 1 94.25 865 ASP A N 1
ATOM 6774 C CA . ASP A 1 865 ? -21.969 -49.688 -12.117 1 94.25 865 ASP A CA 1
ATOM 6775 C C . ASP A 1 865 ? -20.734 -49.281 -11.312 1 94.25 865 ASP A C 1
ATOM 6777 O O . ASP A 1 865 ? -19.609 -49.531 -11.734 1 94.25 865 ASP A O 1
ATOM 6781 N N . ASP A 1 866 ? -20.891 -48.625 -10.273 1 92.62 866 ASP A N 1
ATOM 6782 C CA . ASP A 1 866 ? -19.781 -48.031 -9.531 1 92.62 866 ASP A CA 1
ATOM 6783 C C . ASP A 1 866 ? -18.828 -49.125 -9.023 1 92.62 866 ASP A C 1
ATOM 6785 O O . ASP A 1 866 ? -17.641 -48.844 -8.797 1 92.62 866 ASP A O 1
ATOM 6789 N N . LYS A 1 867 ? -19.328 -50.25 -8.875 1 94.12 867 LYS A N 1
ATOM 6790 C CA . LYS A 1 867 ? -18.5 -51.375 -8.383 1 94.12 867 LYS A CA 1
ATOM 6791 C C . LYS A 1 867 ? -17.547 -51.844 -9.461 1 94.12 867 LYS A C 1
ATOM 6793 O O . LYS A 1 867 ? -16.578 -52.562 -9.172 1 94.12 867 LYS A O 1
ATOM 6798 N N . ASP A 1 868 ? -17.812 -51.438 -10.695 1 96.19 868 ASP A N 1
ATOM 6799 C CA . ASP A 1 868 ? -16.953 -51.875 -11.805 1 96.19 868 ASP A CA 1
ATOM 6800 C C . ASP A 1 868 ? -15.859 -50.844 -12.07 1 96.19 868 ASP A C 1
ATOM 6802 O O . ASP A 1 868 ? -15.031 -51.031 -12.977 1 96.19 868 ASP A O 1
ATOM 6806 N N . LYS A 1 869 ? -15.812 -49.781 -11.344 1 96.75 869 LYS A N 1
ATOM 6807 C CA . LYS A 1 869 ? -14.758 -48.781 -11.531 1 96.75 869 LYS A CA 1
ATOM 6808 C C . LYS A 1 869 ? -13.422 -49.281 -11.008 1 96.75 869 LYS A C 1
ATOM 6810 O O . LYS A 1 869 ? -13.367 -49.969 -9.977 1 96.75 869 LYS A O 1
ATOM 6815 N N . LYS A 1 870 ? -12.43 -49 -11.734 1 95.94 870 LYS A N 1
ATOM 6816 C CA . LYS A 1 870 ? -11.055 -49.375 -11.414 1 95.94 870 LYS A CA 1
ATOM 6817 C C . LYS A 1 870 ? -10.188 -48.125 -11.234 1 95.94 870 LYS A C 1
ATOM 6819 O O . LYS A 1 870 ? -10.469 -47.062 -11.82 1 95.94 870 LYS A O 1
ATOM 6824 N N . VAL A 1 871 ? -9.156 -48.25 -10.32 1 96.56 871 VAL A N 1
ATOM 6825 C CA . VAL A 1 871 ? -8.266 -47.125 -10.062 1 96.56 871 VAL A CA 1
ATOM 6826 C C . VAL A 1 871 ? -7.078 -47.156 -11.031 1 96.56 871 VAL A C 1
ATOM 6828 O O . VAL A 1 871 ? -6.457 -48.219 -11.203 1 96.56 871 VAL A O 1
ATOM 6831 N N . PHE A 1 872 ? -6.848 -46.125 -11.758 1 96.56 872 PHE A N 1
ATOM 6832 C CA . PHE A 1 872 ? -5.684 -45.938 -12.609 1 96.56 872 PHE A CA 1
ATOM 6833 C C . PHE A 1 872 ? -4.77 -44.844 -12.047 1 96.56 872 PHE A C 1
ATOM 6835 O O . PHE A 1 872 ? -5.246 -43.844 -11.523 1 96.56 872 PHE A O 1
ATOM 6842 N N . SER A 1 873 ? -3.496 -45.125 -12.07 1 93.88 873 SER A N 1
ATOM 6843 C CA . SER A 1 873 ? -2.537 -44.125 -11.594 1 93.88 873 SER A CA 1
ATOM 6844 C C . SER A 1 873 ? -1.815 -43.438 -12.75 1 93.88 873 SER A C 1
ATOM 6846 O O . SER A 1 873 ? -1.9 -43.906 -13.891 1 93.88 873 SER A O 1
ATOM 6848 N N . GLY A 1 874 ? -1.205 -42.281 -12.438 1 93.25 874 GLY A N 1
ATOM 6849 C CA . GLY A 1 874 ? -0.352 -41.656 -13.438 1 93.25 874 GLY A CA 1
ATOM 6850 C C . GLY A 1 874 ? -0.631 -40.188 -13.625 1 93.25 874 GLY A C 1
ATOM 6851 O O . GLY A 1 874 ? 0.002 -39.531 -14.453 1 93.25 874 GLY A O 1
ATOM 6852 N N . GLY A 1 875 ? -1.527 -39.625 -12.953 1 92.25 875 GLY A N 1
ATOM 6853 C CA . GLY A 1 875 ? -1.785 -38.188 -13.07 1 92.25 875 GLY A CA 1
ATOM 6854 C C . GLY A 1 875 ? -0.58 -37.344 -12.727 1 92.25 875 GLY A C 1
ATOM 6855 O O . GLY A 1 875 ? -0.455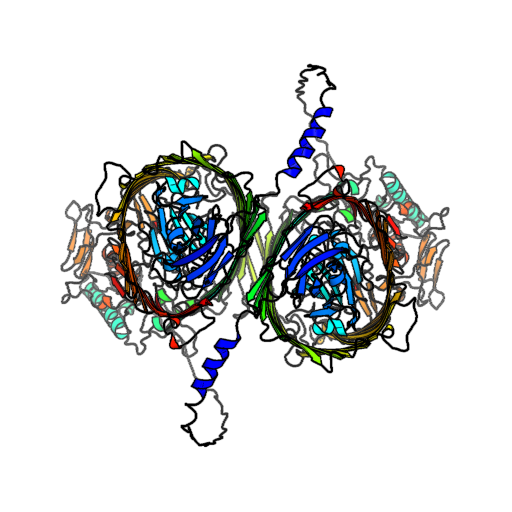 -36.219 -13.203 1 92.25 875 GLY A O 1
ATOM 6856 N N . ILE A 1 876 ? 0.252 -37.812 -11.898 1 92.5 876 ILE A N 1
ATOM 6857 C CA . ILE A 1 876 ? 1.545 -37.219 -11.57 1 92.5 876 ILE A CA 1
ATOM 6858 C C . ILE A 1 876 ? 2.668 -38.125 -12.094 1 92.5 876 ILE A C 1
ATOM 6860 O O . ILE A 1 876 ? 2.742 -39.281 -11.734 1 92.5 876 ILE A O 1
ATOM 6864 N N . ALA A 1 877 ? 3.502 -37.531 -12.891 1 94.12 877 ALA A N 1
ATOM 6865 C CA . ALA A 1 877 ? 4.578 -38.344 -13.477 1 94.12 877 ALA A CA 1
ATOM 6866 C C . ALA A 1 877 ? 5.582 -38.781 -12.422 1 94.12 877 ALA A C 1
ATOM 6868 O O . ALA A 1 877 ? 6.078 -37.938 -11.648 1 94.12 877 ALA A O 1
ATOM 6869 N N . PRO A 1 878 ? 5.93 -39.969 -12.383 1 96.06 878 PRO A N 1
ATOM 6870 C CA . PRO A 1 878 ? 6.938 -40.438 -11.422 1 96.06 878 PRO A CA 1
ATOM 6871 C C . PRO A 1 878 ? 8.367 -40.125 -11.875 1 96.06 878 PRO A C 1
ATOM 6873 O O . PRO A 1 878 ? 9.281 -40.094 -11.047 1 96.06 878 PRO A O 1
ATOM 6876 N N . VAL A 1 879 ? 8.555 -39.969 -13.18 1 97.31 879 VAL A N 1
ATOM 6877 C CA . VAL A 1 879 ? 9.883 -39.688 -13.719 1 97.31 879 VAL A CA 1
ATOM 6878 C C . VAL A 1 879 ? 9.883 -38.344 -14.406 1 97.31 879 VAL A C 1
ATOM 6880 O O . VAL A 1 879 ? 9 -38.031 -15.219 1 97.31 879 VAL A O 1
ATOM 6883 N N . TYR A 1 880 ? 10.766 -37.531 -14.109 1 96.62 880 TYR A N 1
ATOM 6884 C CA . TYR A 1 880 ? 10.898 -36.219 -14.734 1 96.62 880 TYR A CA 1
ATOM 6885 C C . TYR A 1 880 ? 12.336 -35.719 -14.648 1 96.62 880 TYR A C 1
ATOM 6887 O O . TYR A 1 880 ? 13.133 -36.25 -13.867 1 96.62 880 TYR A O 1
ATOM 6895 N N . GLY A 1 881 ? 12.695 -34.781 -15.438 1 96.88 881 GLY A N 1
ATOM 6896 C CA . GLY A 1 881 ? 14.039 -34.219 -15.477 1 96.88 881 GLY A CA 1
ATOM 6897 C C . GLY A 1 881 ? 14.234 -33.188 -16.578 1 96.88 881 GLY A C 1
ATOM 6898 O O . GLY A 1 881 ? 13.258 -32.688 -17.141 1 96.88 881 GLY A O 1
ATOM 6899 N N . GLY A 1 882 ? 15.5 -32.875 -16.75 1 96.44 882 GLY A N 1
ATOM 6900 C CA . GLY A 1 882 ? 15.828 -31.875 -17.766 1 96.44 882 GLY A CA 1
ATOM 6901 C C . GLY A 1 882 ? 17.188 -32.125 -18.406 1 96.44 882 GLY A C 1
ATOM 6902 O O . GLY A 1 882 ? 17.969 -32.938 -17.938 1 96.44 882 GLY A O 1
ATOM 6903 N N . LEU A 1 883 ? 17.422 -31.469 -19.516 1 96.19 883 LEU A N 1
ATOM 6904 C CA . LEU A 1 883 ? 18.688 -31.484 -20.234 1 96.19 883 LEU A CA 1
ATOM 6905 C C . LEU A 1 883 ? 19.031 -30.109 -20.781 1 96.19 883 LEU A C 1
ATOM 6907 O O . LEU A 1 883 ? 18.125 -29.297 -21.031 1 96.19 883 LEU A O 1
ATOM 6911 N N . PHE A 1 884 ? 20.281 -29.859 -20.906 1 94.19 884 PHE A N 1
ATOM 6912 C CA . PHE A 1 884 ? 20.672 -28.594 -21.531 1 94.19 884 PHE A CA 1
ATOM 6913 C C . PHE A 1 884 ? 22.047 -28.719 -22.172 1 94.19 884 PHE A C 1
ATOM 6915 O O . PHE A 1 884 ? 22.812 -29.625 -21.844 1 94.19 884 PHE A O 1
ATOM 6922 N N . THR A 1 885 ? 22.344 -27.875 -23.094 1 95.38 885 THR A N 1
ATOM 6923 C CA . THR A 1 885 ? 23.656 -27.703 -23.703 1 95.38 885 THR A CA 1
ATOM 6924 C C . THR A 1 885 ? 23.922 -26.219 -24 1 95.38 885 THR A C 1
ATOM 6926 O O . THR A 1 885 ? 23.016 -25.484 -24.359 1 95.38 885 THR A O 1
ATOM 6929 N N . ARG A 1 886 ? 25.172 -25.766 -23.781 1 94 886 ARG A N 1
ATOM 6930 C CA . ARG A 1 886 ? 25.609 -24.406 -24.047 1 94 886 ARG A CA 1
ATOM 6931 C C . ARG A 1 886 ? 26.922 -24.391 -24.812 1 94 886 ARG A C 1
ATOM 6933 O O . ARG A 1 886 ? 27.891 -25.047 -24.406 1 94 886 ARG A O 1
ATOM 6940 N N . LEU A 1 887 ? 26.906 -23.672 -25.828 1 95.88 887 LEU A N 1
ATOM 6941 C CA . LEU A 1 887 ? 28.094 -23.5 -26.672 1 95.88 887 LEU A CA 1
ATOM 6942 C C . LEU A 1 887 ? 28.453 -22.031 -26.797 1 95.88 887 LEU A C 1
ATOM 6944 O O . LEU A 1 887 ? 27.578 -21.188 -26.984 1 95.88 887 LEU A O 1
ATOM 6948 N N . ASN A 1 888 ? 29.656 -21.766 -26.594 1 93.06 888 ASN A N 1
ATOM 6949 C CA . ASN A 1 888 ? 30.203 -20.438 -26.828 1 93.06 888 ASN A CA 1
ATOM 6950 C C . ASN A 1 888 ? 31.344 -20.484 -27.844 1 93.06 888 ASN A C 1
ATOM 6952 O O . ASN A 1 888 ? 32.25 -21.297 -27.719 1 93.06 888 ASN A O 1
ATOM 6956 N N . TYR A 1 889 ? 31.281 -19.641 -28.859 1 94.56 889 TYR A N 1
ATOM 6957 C CA . TYR A 1 889 ? 32.312 -19.609 -29.891 1 94.56 889 TYR A CA 1
ATOM 6958 C C . TYR A 1 889 ? 32.562 -18.188 -30.391 1 94.56 889 TYR A C 1
ATOM 6960 O O . TYR A 1 889 ? 31.719 -17.625 -31.109 1 94.56 889 TYR A O 1
ATOM 6968 N N . LYS A 1 890 ? 33.594 -17.547 -30.141 1 90.88 890 LYS A N 1
ATOM 6969 C CA . LYS A 1 890 ? 34.062 -16.25 -30.609 1 90.88 890 LYS A CA 1
ATOM 6970 C C . LYS A 1 890 ? 32.906 -15.219 -30.594 1 90.88 890 LYS A C 1
ATOM 6972 O O . LYS A 1 890 ? 32.656 -14.562 -31.594 1 90.88 890 LYS A O 1
ATOM 6977 N N . GLY A 1 891 ? 32.219 -15.109 -29.5 1 89 891 GLY A N 1
ATOM 6978 C CA . GLY A 1 891 ? 31.188 -14.117 -29.297 1 89 891 GLY A CA 1
ATOM 6979 C C . GLY A 1 891 ? 29.781 -14.672 -29.484 1 89 891 GLY A C 1
ATOM 6980 O O . GLY A 1 891 ? 28.812 -14.086 -29.016 1 89 891 GLY A O 1
ATOM 6981 N N . PHE A 1 892 ? 29.703 -15.781 -30.297 1 94.69 892 PHE A N 1
ATOM 6982 C CA . PHE A 1 892 ? 28.422 -16.453 -30.438 1 94.69 892 PHE A CA 1
ATOM 6983 C C . PHE A 1 892 ? 28.141 -17.344 -29.234 1 94.69 892 PHE A C 1
ATOM 6985 O O . PHE A 1 892 ? 29.031 -18 -28.719 1 94.69 892 PHE A O 1
ATOM 6992 N N . ASP A 1 893 ? 26.984 -17.312 -28.797 1 93.06 893 ASP A N 1
ATOM 6993 C CA . ASP A 1 893 ? 26.562 -18.25 -27.766 1 93.06 893 ASP A CA 1
ATOM 6994 C C . ASP A 1 893 ? 25.266 -18.953 -28.172 1 93.06 893 ASP A C 1
ATOM 6996 O O . ASP A 1 893 ? 24.375 -18.344 -28.766 1 93.06 893 ASP A O 1
ATOM 7000 N N . LEU A 1 894 ? 25.188 -20.234 -28.031 1 95.25 894 LEU A N 1
ATOM 7001 C CA . LEU A 1 894 ? 24.016 -21.062 -28.266 1 95.25 894 LEU A CA 1
ATOM 7002 C C . LEU A 1 894 ? 23.641 -21.844 -27.016 1 95.25 894 LEU A C 1
ATOM 7004 O O . LEU A 1 894 ? 24.469 -22.531 -26.438 1 95.25 894 LEU A O 1
ATOM 7008 N N . SER A 1 895 ? 22.453 -21.688 -26.609 1 93.69 895 SER A N 1
ATOM 7009 C CA . SER A 1 895 ? 21.938 -22.438 -25.469 1 93.69 895 SER A CA 1
ATOM 7010 C C . SER A 1 895 ? 20.641 -23.172 -25.828 1 93.69 895 SER A C 1
ATOM 7012 O O . SER A 1 895 ? 19.719 -22.562 -26.359 1 93.69 895 SER A O 1
ATOM 7014 N N . ILE A 1 896 ? 20.562 -24.422 -25.594 1 95.19 896 ILE A N 1
ATOM 7015 C CA . ILE A 1 896 ? 19.375 -25.25 -25.797 1 95.19 896 ILE A CA 1
ATOM 7016 C C . ILE A 1 896 ? 19.031 -25.969 -24.484 1 95.19 896 ILE A C 1
ATOM 7018 O O . ILE A 1 896 ? 19.906 -26.594 -23.875 1 95.19 896 ILE A O 1
ATOM 7022 N N . SER A 1 897 ? 17.844 -25.859 -24.062 1 93.56 897 SER A N 1
ATOM 7023 C CA . SER A 1 897 ? 17.375 -26.547 -22.859 1 93.56 897 SER A CA 1
ATOM 7024 C C . SER A 1 897 ? 16.031 -27.219 -23.078 1 93.56 897 SER A C 1
ATOM 7026 O O . SER A 1 897 ? 15.219 -26.734 -23.875 1 93.56 897 SER A O 1
ATOM 7028 N N . GLY A 1 898 ? 15.805 -28.297 -22.391 1 94.69 898 GLY A N 1
ATOM 7029 C CA . GLY A 1 898 ? 14.555 -29.031 -22.453 1 94.69 898 GLY A CA 1
ATOM 7030 C C . GLY A 1 898 ? 14.25 -29.781 -21.172 1 94.69 898 GLY A C 1
ATOM 7031 O O . GLY A 1 898 ? 15.102 -29.891 -20.281 1 94.69 898 GLY A O 1
ATOM 7032 N N . HIS A 1 899 ? 13.016 -30.203 -21.016 1 95.38 899 HIS A N 1
ATOM 7033 C CA . HIS A 1 899 ? 12.602 -31.016 -19.891 1 95.38 899 HIS A CA 1
ATOM 7034 C C . HIS A 1 899 ? 11.617 -32.094 -20.328 1 95.38 899 HIS A C 1
ATOM 7036 O O . HIS A 1 899 ? 11.031 -32 -21.406 1 95.38 899 HIS A O 1
ATOM 7042 N N . TYR A 1 900 ? 11.531 -33.094 -19.547 1 96.44 900 TYR A N 1
ATOM 7043 C CA . TYR A 1 900 ? 10.703 -34.25 -19.938 1 96.44 900 TYR A CA 1
ATOM 7044 C C . TYR A 1 900 ? 9.945 -34.781 -18.734 1 96.44 900 TYR A C 1
ATOM 7046 O O . TYR A 1 900 ? 10.273 -34.5 -17.594 1 96.44 900 TYR A O 1
ATOM 7054 N N . SER A 1 901 ? 8.906 -35.531 -18.953 1 95.56 901 SER A N 1
ATOM 7055 C CA . SER A 1 901 ? 8.078 -36.281 -18.016 1 95.56 901 SER A CA 1
ATOM 7056 C C . SER A 1 901 ? 7.684 -37.656 -18.578 1 95.56 901 SER A C 1
ATOM 7058 O O . SER A 1 901 ? 7.203 -37.719 -19.703 1 95.56 901 SER A O 1
ATOM 7060 N N . ILE A 1 902 ? 7.922 -38.688 -17.812 1 96.81 902 ILE A N 1
ATOM 7061 C CA . ILE A 1 902 ? 7.66 -40.031 -18.25 1 96.81 902 ILE A CA 1
ATOM 7062 C C . ILE A 1 902 ? 6.75 -40.75 -17.25 1 96.81 902 ILE A C 1
ATOM 7064 O O . ILE A 1 902 ? 6.957 -40.656 -16.031 1 96.81 902 ILE A O 1
ATOM 7068 N N . GLY A 1 903 ? 5.77 -41.5 -17.766 1 95.62 903 GLY A N 1
ATOM 7069 C CA . GLY A 1 903 ? 4.773 -42.156 -16.953 1 95.62 903 GLY A CA 1
ATOM 7070 C C . GLY A 1 903 ? 3.592 -41.25 -16.609 1 95.62 903 GLY A C 1
ATOM 7071 O O . GLY A 1 903 ? 2.836 -41.531 -15.68 1 95.62 903 GLY A O 1
ATOM 7072 N N . LYS A 1 904 ? 3.463 -40.219 -17.328 1 94.69 904 LYS A N 1
ATOM 7073 C CA . LYS A 1 904 ? 2.375 -39.281 -17.109 1 94.69 904 LYS A CA 1
ATOM 7074 C C . LYS A 1 904 ? 1.143 -39.656 -17.922 1 94.69 904 LYS A C 1
ATOM 7076 O O . LYS A 1 904 ? 1.259 -40.062 -19.078 1 94.69 904 LYS A O 1
ATOM 7081 N N . LYS A 1 905 ? 0.019 -39.531 -17.266 1 95.38 905 LYS A N 1
ATOM 7082 C CA . LYS A 1 905 ? -1.267 -39.688 -17.938 1 95.38 905 LYS A CA 1
ATOM 7083 C C . LYS A 1 905 ? -2.164 -38.5 -17.703 1 95.38 905 LYS A C 1
ATOM 7085 O O . LYS A 1 905 ? -2.014 -37.781 -16.703 1 95.38 905 LYS A O 1
ATOM 7090 N N . ILE A 1 906 ? -2.986 -38.219 -18.656 1 94.31 906 ILE A N 1
ATOM 7091 C CA . ILE A 1 906 ? -3.973 -37.156 -18.547 1 94.31 906 ILE A CA 1
ATOM 7092 C C . ILE A 1 906 ? -5.355 -37.688 -18.906 1 94.31 906 ILE A C 1
ATOM 7094 O O . ILE A 1 906 ? -5.516 -38.406 -19.891 1 94.31 906 ILE A O 1
ATOM 7098 N N . TYR A 1 907 ? -6.281 -37.5 -17.984 1 94.69 907 TYR A N 1
ATOM 7099 C CA . TYR A 1 907 ? -7.676 -37.719 -18.344 1 94.69 907 TYR A CA 1
ATOM 7100 C C . TYR A 1 907 ? -8.25 -36.531 -19.094 1 94.69 907 TYR A C 1
ATOM 7102 O O . TYR A 1 907 ? -8.578 -35.5 -18.484 1 94.69 907 TYR A O 1
ATOM 7110 N N . ALA A 1 908 ? -8.359 -36.688 -20.375 1 92.38 908 ALA A N 1
ATOM 7111 C CA . ALA A 1 908 ? -8.922 -35.625 -21.203 1 92.38 908 ALA A CA 1
ATOM 7112 C C . ALA A 1 908 ? -10.438 -35.531 -21.016 1 92.38 908 ALA A C 1
ATOM 7114 O O . ALA A 1 908 ? -11.203 -35.938 -21.891 1 92.38 908 ALA A O 1
ATOM 7115 N N . PHE A 1 909 ? -10.852 -34.875 -20.031 1 90.75 909 PHE A N 1
ATOM 7116 C CA . PHE A 1 909 ? -12.25 -34.812 -19.641 1 90.75 909 PHE A CA 1
ATOM 7117 C C . PHE A 1 909 ? -13.078 -34.125 -20.734 1 90.75 909 PHE A C 1
ATOM 7119 O O . PHE A 1 909 ? -14.227 -34.531 -20.969 1 90.75 909 PHE A O 1
ATOM 7126 N N . TYR A 1 910 ? -12.562 -33.219 -21.469 1 86.31 910 TYR A N 1
ATOM 7127 C CA . TYR A 1 910 ? -13.266 -32.438 -22.484 1 86.31 910 TYR A CA 1
ATOM 7128 C C . TYR A 1 910 ? -13.625 -33.312 -23.672 1 86.31 910 TYR A C 1
ATOM 7130 O O . TYR A 1 910 ? -14.539 -33 -24.438 1 86.31 910 TYR A O 1
ATOM 7138 N N . LYS A 1 911 ? -12.961 -34.375 -23.891 1 89.38 911 LYS A N 1
ATOM 7139 C CA . LYS A 1 911 ? -13.188 -35.25 -25.047 1 89.38 911 LYS A CA 1
ATOM 7140 C C . LYS A 1 911 ? -14.477 -36.031 -24.891 1 89.38 911 LYS A C 1
ATOM 7142 O O . LYS A 1 911 ? -15.016 -36.562 -25.875 1 89.38 911 LYS A O 1
ATOM 7147 N N . LYS A 1 912 ? -14.922 -36.156 -23.703 1 87.5 912 LYS A N 1
ATOM 7148 C CA . LYS A 1 912 ? -16.188 -36.844 -23.484 1 87.5 912 LYS A CA 1
ATOM 7149 C C . LYS A 1 912 ? -17.297 -36.188 -24.312 1 87.5 912 LYS A C 1
ATOM 7151 O O . LYS A 1 912 ? -18.078 -36.906 -24.969 1 87.5 912 LYS A O 1
ATOM 7156 N N . ASP A 1 913 ? -17.25 -34.938 -24.25 1 83.69 913 ASP A N 1
ATOM 7157 C CA . ASP A 1 913 ? -18.281 -34.219 -24.984 1 83.69 913 ASP A CA 1
ATOM 7158 C C . ASP A 1 913 ? -17.875 -34.031 -26.453 1 83.69 913 ASP A C 1
ATOM 7160 O O . ASP A 1 913 ? -18.734 -33.969 -27.328 1 83.69 913 ASP A O 1
ATOM 7164 N N . ALA A 1 914 ? -16.688 -34.125 -26.703 1 89.12 914 ALA A N 1
ATOM 7165 C CA . ALA A 1 914 ? -16.172 -33.781 -28.031 1 89.12 914 ALA A CA 1
ATOM 7166 C C . ALA A 1 914 ? -16.094 -35 -28.922 1 89.12 914 ALA A C 1
ATOM 7168 O O . ALA A 1 914 ? -15.82 -34.906 -30.125 1 89.12 914 ALA A O 1
ATOM 7169 N N . LEU A 1 915 ? -16.406 -36.156 -28.406 1 88.62 915 LEU A N 1
ATOM 7170 C CA . LEU A 1 915 ? -16.359 -37.375 -29.203 1 88.62 915 LEU A CA 1
ATOM 7171 C C . LEU A 1 915 ? -17.609 -38.219 -28.984 1 88.62 915 LEU A C 1
ATOM 7173 O O . LEU A 1 915 ? -17.547 -39.438 -28.906 1 88.62 915 LEU A O 1
ATOM 7177 N N . ASN A 1 916 ? -18.656 -37.688 -28.719 1 79.31 916 ASN A N 1
ATOM 7178 C CA . ASN A 1 916 ? -19.906 -38.375 -28.422 1 79.31 916 ASN A CA 1
ATOM 7179 C C . ASN A 1 916 ? -20.766 -38.562 -29.656 1 79.31 916 ASN A C 1
ATOM 7181 O O . ASN A 1 916 ? -21.422 -39.594 -29.828 1 79.31 916 ASN A O 1
ATOM 7185 N N . GLY A 1 917 ? -20.812 -37.656 -30.609 1 78.06 917 GLY A N 1
ATOM 7186 C CA . GLY A 1 917 ? -21.656 -37.688 -31.797 1 78.06 917 GLY A CA 1
ATOM 7187 C C . GLY A 1 917 ? -23.125 -37.469 -31.5 1 78.06 917 GLY A C 1
ATOM 7188 O O . GLY A 1 917 ? -23.969 -37.625 -32.375 1 78.06 917 GLY A O 1
ATOM 7189 N N . GLY A 1 918 ? -23.531 -37.312 -30.25 1 77.06 918 GLY A N 1
ATOM 7190 C CA . GLY A 1 918 ? -24.891 -37.031 -29.828 1 77.06 918 GLY A CA 1
ATOM 7191 C C . GLY A 1 918 ? -24.969 -36.312 -28.484 1 77.06 918 GLY A C 1
ATOM 7192 O O . GLY A 1 918 ? -23.938 -35.969 -27.906 1 77.06 918 GLY A O 1
ATOM 7193 N N . ALA A 1 919 ? -26.188 -35.812 -28 1 67.25 919 ALA A N 1
ATOM 7194 C CA . ALA A 1 919 ? -26.344 -35.094 -26.734 1 67.25 919 ALA A CA 1
ATOM 7195 C C . ALA A 1 919 ? -26.547 -36.062 -25.578 1 67.25 919 ALA A C 1
ATOM 7197 O O . ALA A 1 919 ? -26.922 -37.219 -25.781 1 67.25 919 ALA A O 1
ATOM 7198 N N . VAL A 1 920 ? -25.984 -35.594 -24.391 1 63 920 VAL A N 1
ATOM 7199 C CA . VAL A 1 920 ? -26.234 -36.344 -23.156 1 63 920 VAL A CA 1
ATOM 7200 C C . VAL A 1 920 ? -27.484 -35.812 -22.469 1 63 920 VAL A C 1
ATOM 7202 O O . VAL A 1 920 ? -27.688 -34.594 -22.375 1 63 920 VAL A O 1
ATOM 7205 N N . GLY A 1 921 ? -28.547 -36.625 -22.219 1 60.12 921 GLY A N 1
ATOM 7206 C CA . GLY A 1 921 ? -29.828 -36.281 -21.594 1 60.12 921 GLY A CA 1
ATOM 7207 C C . GLY A 1 921 ? -31.016 -36.469 -22.516 1 60.12 921 GLY A C 1
ATOM 7208 O O . GLY A 1 921 ? -31.672 -37.5 -22.5 1 60.12 921 GLY A O 1
ATOM 7209 N N . ALA A 1 922 ? -31.297 -35.312 -23.375 1 61.06 922 ALA A N 1
ATOM 7210 C CA . ALA A 1 922 ? -32.375 -35.406 -24.359 1 61.06 922 ALA A CA 1
ATOM 7211 C C . ALA A 1 922 ? -31.812 -35.438 -25.781 1 61.06 922 ALA A C 1
ATOM 7213 O O . ALA A 1 922 ? -30.766 -34.844 -26.047 1 61.06 922 ALA A O 1
ATOM 7214 N N . PRO A 1 923 ? -32.375 -36.344 -26.469 1 55.09 923 PRO A N 1
ATOM 7215 C CA . PRO A 1 923 ? -31.891 -36.375 -27.844 1 55.09 923 PRO A CA 1
ATOM 7216 C C . PRO A 1 923 ? -31.703 -35 -28.453 1 55.09 923 PRO A C 1
ATOM 7218 O O . PRO A 1 923 ? -32.625 -34.188 -28.453 1 55.09 923 PRO A O 1
ATOM 7221 N N . SER A 1 924 ? -30.5 -34.562 -28.516 1 64.62 924 SER A N 1
ATOM 7222 C CA . SER A 1 924 ? -30.203 -33.281 -29.172 1 64.62 924 SER A CA 1
ATOM 7223 C C . SER A 1 924 ? -28.891 -33.344 -29.922 1 64.62 924 SER A C 1
ATOM 7225 O O . SER A 1 924 ? -28.156 -34.344 -29.812 1 64.62 924 SER A O 1
ATOM 7227 N N . TYR A 1 925 ? -28.75 -32.406 -30.828 1 68.94 925 TYR A N 1
ATOM 7228 C CA . TYR A 1 925 ? -27.469 -32.281 -31.5 1 68.94 925 TYR A CA 1
ATOM 7229 C C . TYR A 1 925 ? -26.359 -31.969 -30.516 1 68.94 925 TYR A C 1
ATOM 7231 O O . TYR A 1 925 ? -26.531 -31.203 -29.562 1 68.94 925 TYR A O 1
ATOM 7239 N N . SER A 1 926 ? -25.344 -32.719 -30.719 1 78.25 926 SER A N 1
ATOM 7240 C CA . SER A 1 926 ? -24.141 -32.469 -29.922 1 78.25 926 SER A CA 1
ATOM 7241 C C . SER A 1 926 ? -23.516 -31.125 -30.25 1 78.25 926 SER A C 1
ATOM 7243 O O . SER A 1 926 ? -23.812 -30.531 -31.297 1 78.25 926 SER A O 1
ATOM 7245 N N . ASN A 1 927 ? -22.812 -30.641 -29.344 1 89.25 927 ASN A N 1
ATOM 7246 C CA . ASN A 1 927 ? -21.938 -29.531 -29.672 1 89.25 927 ASN A CA 1
ATOM 7247 C C . ASN A 1 927 ? -20.859 -29.938 -30.672 1 89.25 927 ASN A C 1
ATOM 7249 O O . ASN A 1 927 ? -20.906 -31.031 -31.234 1 89.25 927 ASN A O 1
ATOM 7253 N N . ASN A 1 928 ? -20.016 -29.016 -30.969 1 90.56 928 ASN A N 1
ATOM 7254 C CA . ASN A 1 928 ? -18.969 -29.375 -31.938 1 90.56 928 ASN A CA 1
ATOM 7255 C C . ASN A 1 928 ? -18.047 -30.469 -31.391 1 90.56 928 ASN A C 1
ATOM 7257 O O . ASN A 1 928 ? -18.141 -30.828 -30.219 1 90.56 928 ASN A O 1
ATOM 7261 N N . MET A 1 929 ? -17.328 -30.984 -32.312 1 93.56 929 MET A N 1
ATOM 7262 C CA . MET A 1 929 ? -16.469 -32.125 -31.984 1 93.56 929 MET A CA 1
ATOM 7263 C C . MET A 1 929 ? -15.109 -31.984 -32.656 1 93.56 929 MET A C 1
ATOM 7265 O O . MET A 1 929 ? -14.922 -31.125 -33.531 1 93.56 929 MET A O 1
ATOM 7269 N N . TYR A 1 930 ? -14.195 -32.844 -32.219 1 93.31 930 TYR A N 1
ATOM 7270 C CA . TYR A 1 930 ? -12.867 -32.875 -32.844 1 93.31 930 TYR A CA 1
ATOM 7271 C C . TYR A 1 930 ? -12.891 -33.688 -34.125 1 93.31 930 TYR A C 1
ATOM 7273 O O . TYR A 1 930 ? -13.734 -34.562 -34.281 1 93.31 930 TYR A O 1
ATOM 7281 N N . LYS A 1 931 ? -11.961 -33.375 -34.969 1 93.62 931 LYS A N 1
ATOM 7282 C CA . LYS A 1 931 ? -11.875 -34.062 -36.25 1 93.62 931 LYS A CA 1
ATOM 7283 C C . LYS A 1 931 ? -11.664 -35.562 -36.062 1 93.62 931 LYS A C 1
ATOM 7285 O O . LYS A 1 931 ? -12.023 -36.344 -36.906 1 93.62 931 LYS A O 1
ATOM 7290 N N . GLU A 1 932 ? -11.141 -35.938 -34.969 1 91.81 932 GLU A N 1
ATOM 7291 C CA . GLU A 1 932 ? -10.953 -37.344 -34.625 1 91.81 932 GLU A CA 1
ATOM 7292 C C . GLU A 1 932 ? -12.273 -38.094 -34.688 1 91.81 932 GLU A C 1
ATOM 7294 O O . GLU A 1 932 ? -12.289 -39.312 -34.906 1 91.81 932 GLU A O 1
ATOM 7299 N N . MET A 1 933 ? -13.32 -37.469 -34.531 1 93.62 933 MET A N 1
ATOM 7300 C CA . MET A 1 933 ? -14.648 -38.062 -34.5 1 93.62 933 MET A CA 1
ATOM 7301 C C . MET A 1 933 ? -14.969 -38.688 -35.875 1 93.62 933 MET A C 1
ATOM 7303 O O . MET A 1 933 ? -15.781 -39.625 -35.938 1 93.62 933 MET A O 1
ATOM 7307 N N . LEU A 1 934 ? -14.391 -38.25 -36.906 1 95.38 934 LEU A N 1
ATOM 7308 C CA . LEU A 1 934 ? -14.68 -38.719 -38.25 1 95.38 934 LEU A CA 1
ATOM 7309 C C . LEU A 1 934 ? -14.219 -40.188 -38.406 1 95.38 934 LEU A C 1
ATOM 7311 O O . LEU A 1 934 ? -14.609 -40.844 -39.375 1 95.38 934 LEU A O 1
ATOM 7315 N N . SER A 1 935 ? -13.484 -40.656 -37.469 1 94.75 935 SER A N 1
ATOM 7316 C CA . SER A 1 935 ? -13.047 -42.062 -37.5 1 94.75 935 SER A CA 1
ATOM 7317 C C . SER A 1 935 ? -13.984 -42.938 -36.688 1 94.75 935 SER A C 1
ATOM 7319 O O . SER A 1 935 ? -13.555 -43.969 -36.125 1 94.75 935 SER A O 1
ATOM 7321 N N . TYR A 1 936 ? -15.234 -42.562 -36.625 1 95.75 936 TYR A N 1
ATOM 7322 C CA . TYR A 1 936 ? -16.203 -43.344 -35.844 1 95.75 936 TYR A CA 1
ATOM 7323 C C . TYR A 1 936 ? -16.422 -44.719 -36.469 1 95.75 936 TYR A C 1
ATOM 7325 O O . TYR A 1 936 ? -16.094 -44.938 -37.656 1 95.75 936 TYR A O 1
ATOM 7333 N N . TRP A 1 937 ? -16.922 -45.594 -35.688 1 96.06 937 TRP A N 1
ATOM 7334 C CA . TRP A 1 937 ? -17.172 -46.969 -36.062 1 96.06 937 TRP A CA 1
ATOM 7335 C C . TRP A 1 937 ? -18.266 -47.062 -37.125 1 96.06 937 TRP A C 1
ATOM 7337 O O . TRP A 1 937 ? -19.281 -46.375 -37.031 1 96.06 937 TRP A O 1
ATOM 7347 N N . THR A 1 938 ? -18.078 -47.812 -38.125 1 94.94 938 THR A N 1
ATOM 7348 C CA . THR A 1 938 ? -19.016 -48.312 -39.125 1 94.94 938 THR A CA 1
ATOM 7349 C C . THR A 1 938 ? -18.75 -49.781 -39.406 1 94.94 938 THR A C 1
ATOM 7351 O O . THR A 1 938 ? -17.688 -50.312 -39.094 1 94.94 938 THR A O 1
ATOM 7354 N N . PRO A 1 939 ? -19.75 -50.406 -39.938 1 92.69 939 PRO A N 1
ATOM 7355 C CA . PRO A 1 939 ? -19.469 -51.812 -40.312 1 92.69 939 PRO A CA 1
ATOM 7356 C C . PRO A 1 939 ? -18.234 -51.938 -41.188 1 92.69 939 PRO A C 1
ATOM 7358 O O . PRO A 1 939 ? -17.594 -53 -41.219 1 92.69 939 PRO A O 1
ATOM 7361 N N . GLU A 1 940 ? -17.812 -50.875 -41.844 1 94.12 940 GLU A N 1
ATOM 7362 C CA . GLU A 1 940 ? -16.641 -50.875 -42.719 1 94.12 940 GLU A CA 1
ATOM 7363 C C . GLU A 1 940 ? -15.406 -50.344 -42 1 94.12 940 GLU A C 1
ATOM 7365 O O . GLU A 1 940 ? -14.281 -50.531 -42.469 1 94.12 940 GLU A O 1
ATOM 7370 N N . ASN A 1 941 ? -15.602 -49.75 -40.844 1 95.31 941 ASN A N 1
ATOM 7371 C CA . ASN A 1 941 ? -14.531 -49.219 -40 1 95.31 941 ASN A CA 1
ATOM 7372 C C . ASN A 1 941 ? -14.625 -49.719 -38.562 1 95.31 941 ASN A C 1
ATOM 7374 O O . ASN A 1 941 ? -14.969 -49 -37.656 1 95.31 941 ASN A O 1
ATOM 7378 N N . THR A 1 942 ? -14.133 -50.906 -38.344 1 93.62 942 THR A N 1
ATOM 7379 C CA . THR A 1 942 ? -14.375 -51.531 -37.062 1 93.62 942 THR A CA 1
ATOM 7380 C C . THR A 1 942 ? -13.156 -51.438 -36.156 1 93.62 942 THR A C 1
ATOM 7382 O O . THR A 1 942 ? -13.234 -51.719 -34.938 1 93.62 942 THR A O 1
ATOM 7385 N N . SER A 1 943 ? -12.062 -51.062 -36.781 1 92.12 943 SER A N 1
ATOM 7386 C CA . SER A 1 943 ? -10.828 -50.938 -36 1 92.12 943 SER A CA 1
ATOM 7387 C C . SER A 1 943 ? -10.68 -49.531 -35.438 1 92.12 943 SER A C 1
ATOM 7389 O O . SER A 1 943 ? -9.766 -48.781 -35.812 1 92.12 943 SER A O 1
ATOM 7391 N N . THR A 1 944 ? -11.602 -49.031 -34.656 1 93.69 944 THR A N 1
ATOM 7392 C CA . THR A 1 944 ? -11.594 -47.719 -34.062 1 93.69 944 THR A CA 1
ATOM 7393 C C . THR A 1 944 ? -12.031 -47.781 -32.594 1 93.69 944 THR A C 1
ATOM 7395 O O . THR A 1 944 ? -12.664 -48.75 -32.156 1 93.69 944 THR A O 1
ATOM 7398 N N . MET A 1 945 ? -11.547 -46.781 -31.922 1 91.75 945 MET A N 1
ATOM 7399 C CA . MET A 1 945 ? -11.961 -46.656 -30.531 1 91.75 945 MET A CA 1
ATOM 7400 C C . MET A 1 945 ? -13.078 -45.625 -30.375 1 91.75 945 MET A C 1
ATOM 7402 O O . MET A 1 945 ? -13.484 -45.312 -29.25 1 91.75 945 MET A O 1
ATOM 7406 N N . ILE A 1 946 ? -13.531 -45.062 -31.469 1 94.88 946 ILE A N 1
ATOM 7407 C CA . ILE A 1 946 ? -14.633 -44.125 -31.469 1 94.88 946 ILE A CA 1
ATOM 7408 C C . ILE A 1 946 ? -15.93 -44.844 -31.828 1 94.88 946 ILE A C 1
ATOM 7410 O O . ILE A 1 946 ? -16.141 -45.25 -32.969 1 94.88 946 ILE A O 1
ATOM 7414 N N . PRO A 1 947 ? -16.844 -44.906 -30.875 1 95.56 947 PRO A N 1
ATOM 7415 C CA . PRO A 1 947 ? -18.109 -45.594 -31.141 1 95.56 947 PRO A CA 1
ATOM 7416 C C . PRO A 1 947 ? -18.953 -44.938 -32.219 1 95.56 947 PRO A C 1
ATOM 7418 O O . PRO A 1 947 ? -18.656 -43.781 -32.625 1 95.56 947 PRO A O 1
ATOM 7421 N N . ARG A 1 948 ? -19.938 -45.719 -32.688 1 94.94 948 ARG A N 1
ATOM 7422 C CA . ARG A 1 948 ? -20.844 -45.094 -33.656 1 94.94 948 ARG A CA 1
ATOM 7423 C C . ARG A 1 948 ? -21.594 -43.938 -33.031 1 94.94 948 ARG A C 1
ATOM 7425 O O . ARG A 1 948 ? -22.016 -43.969 -31.891 1 94.94 948 ARG A O 1
ATOM 7432 N N . PRO A 1 949 ? -21.641 -42.781 -33.781 1 93.5 949 PRO A N 1
ATOM 7433 C CA . PRO A 1 949 ? -22.453 -41.656 -33.281 1 93.5 949 PRO A CA 1
ATOM 7434 C C . PRO A 1 949 ? -23.938 -42.031 -33.156 1 93.5 949 PRO A C 1
ATOM 7436 O O . PRO A 1 949 ? -24.469 -42.719 -34.031 1 93.5 949 PRO A O 1
ATOM 7439 N N . HIS A 1 950 ? -24.547 -41.562 -32.094 1 91.44 950 HIS A N 1
ATOM 7440 C CA . HIS A 1 950 ? -25.938 -41.938 -31.844 1 91.44 950 HIS A CA 1
ATOM 7441 C C . HIS A 1 950 ? -26.688 -40.812 -31.141 1 91.44 950 HIS A C 1
ATOM 7443 O O . HIS A 1 950 ? -26.234 -40.312 -30.109 1 91.44 950 HIS A O 1
ATOM 7449 N N . MET A 1 951 ? -27.844 -40.438 -31.562 1 87.88 951 MET A N 1
ATOM 7450 C CA . MET A 1 951 ? -28.547 -39.281 -31.031 1 87.88 951 MET A CA 1
ATOM 7451 C C . MET A 1 951 ? -29.406 -39.656 -29.828 1 87.88 951 MET A C 1
ATOM 7453 O O . MET A 1 951 ? -29.859 -38.781 -29.094 1 87.88 951 MET A O 1
ATOM 7457 N N . ALA A 1 952 ? -29.625 -40.969 -29.656 1 86.69 952 ALA A N 1
ATOM 7458 C CA . ALA A 1 952 ? -30.328 -41.375 -28.453 1 86.69 952 ALA A CA 1
ATOM 7459 C C . ALA A 1 952 ? -29.484 -41.156 -27.203 1 86.69 952 ALA A C 1
ATOM 7461 O O . ALA A 1 952 ? -28.344 -41.625 -27.109 1 86.69 952 ALA A O 1
ATOM 7462 N N . ALA A 1 953 ? -30.078 -40.5 -26.219 1 85.25 953 ALA A N 1
ATOM 7463 C CA . ALA A 1 953 ? -29.375 -40.156 -25 1 85.25 953 ALA A CA 1
ATOM 7464 C C . ALA A 1 953 ? -28.844 -41.375 -24.281 1 85.25 953 ALA A C 1
ATOM 7466 O O . ALA A 1 953 ? -27.75 -41.344 -23.703 1 85.25 953 ALA A O 1
ATOM 7467 N N . GLU A 1 954 ? -29.609 -42.406 -24.297 1 86.81 954 GLU A N 1
ATOM 7468 C CA . GLU A 1 954 ? -29.219 -43.625 -23.594 1 86.81 954 GLU A CA 1
ATOM 7469 C C . GLU A 1 954 ? -27.938 -44.188 -24.172 1 86.81 954 GLU A C 1
ATOM 7471 O O . GLU A 1 954 ? -27.062 -44.656 -23.438 1 86.81 954 GLU A O 1
ATOM 7476 N N . ILE A 1 955 ? -27.859 -44.25 -25.5 1 90.69 955 ILE A N 1
ATOM 7477 C CA . ILE A 1 955 ? -26.703 -44.844 -26.172 1 90.69 955 ILE A CA 1
ATOM 7478 C C . ILE A 1 955 ? -25.516 -43.875 -26.062 1 90.69 955 ILE A C 1
ATOM 7480 O O . ILE A 1 955 ? -24.391 -44.312 -25.766 1 90.69 955 ILE A O 1
ATOM 7484 N N . SER A 1 956 ? -25.828 -42.625 -26.297 1 89.56 956 SER A N 1
ATOM 7485 C CA . SER A 1 956 ? -24.766 -41.625 -26.203 1 89.56 956 SER A CA 1
ATOM 7486 C C . SER A 1 956 ? -24.156 -41.562 -24.812 1 89.56 956 SER A C 1
ATOM 7488 O O . SER A 1 956 ? -22.953 -41.469 -24.656 1 89.56 956 SER A O 1
ATOM 7490 N N . ALA A 1 957 ? -24.969 -41.562 -23.781 1 90.06 957 ALA A N 1
ATOM 7491 C CA . ALA A 1 957 ? -24.5 -41.562 -22.391 1 90.06 957 ALA A CA 1
ATOM 7492 C C . ALA A 1 957 ? -23.656 -42.812 -22.094 1 90.06 957 ALA A C 1
ATOM 7494 O O . ALA A 1 957 ? -22.625 -42.719 -21.422 1 90.06 957 ALA A O 1
ATOM 7495 N N . TRP A 1 958 ? -24.125 -43.969 -22.562 1 92.44 958 TRP A N 1
ATOM 7496 C CA . TRP A 1 958 ? -23.391 -45.219 -22.391 1 92.44 958 TRP A CA 1
ATOM 7497 C C . TRP A 1 958 ? -22.016 -45.125 -23.047 1 92.44 958 TRP A C 1
ATOM 7499 O O . TRP A 1 958 ? -21.016 -45.531 -22.453 1 92.44 958 TRP A O 1
ATOM 7509 N N . ASN A 1 959 ? -21.938 -44.594 -24.234 1 93.75 959 ASN A N 1
ATOM 7510 C CA . ASN A 1 959 ? -20.719 -44.562 -25.031 1 93.75 959 ASN A CA 1
ATOM 7511 C C . ASN A 1 959 ? -19.719 -43.531 -24.516 1 93.75 959 ASN A C 1
ATOM 7513 O O . ASN A 1 959 ? -18.562 -43.5 -24.922 1 93.75 959 ASN A O 1
ATOM 7517 N N . THR A 1 960 ? -20.125 -42.688 -23.516 1 91.94 960 THR A N 1
ATOM 7518 C CA . THR A 1 960 ? -19.234 -41.625 -23.047 1 91.94 960 THR A CA 1
ATOM 7519 C C . THR A 1 960 ? -19.062 -41.688 -21.531 1 91.94 960 THR A C 1
ATOM 7521 O O . THR A 1 960 ? -18.844 -40.656 -20.891 1 91.94 960 THR A O 1
ATOM 7524 N N . GLU A 1 961 ? -19.219 -42.781 -20.969 1 92.5 961 GLU A N 1
ATOM 7525 C CA . GLU A 1 961 ? -18.969 -42.969 -19.547 1 92.5 961 GLU A CA 1
ATOM 7526 C C . GLU A 1 961 ? -17.547 -42.562 -19.172 1 92.5 961 GLU A C 1
ATOM 7528 O O . GLU A 1 961 ? -16.656 -42.531 -20.016 1 92.5 961 GLU A O 1
ATOM 7533 N N . HIS A 1 962 ? -17.406 -42.125 -17.891 1 95.06 962 HIS A N 1
ATOM 7534 C CA . HIS A 1 962 ? -16.062 -41.844 -17.391 1 95.06 962 HIS A CA 1
ATOM 7535 C C . HIS A 1 962 ? -15.195 -43.125 -17.422 1 95.06 962 HIS A C 1
ATOM 7537 O O . HIS A 1 962 ? -15.141 -43.844 -16.438 1 95.06 962 HIS A O 1
ATOM 7543 N N . SER A 1 963 ? -14.5 -43.312 -18.547 1 96.38 963 SER A N 1
ATOM 7544 C CA . SER A 1 963 ? -13.773 -44.562 -18.75 1 96.38 963 SER A CA 1
ATOM 7545 C C . SER A 1 963 ? -12.336 -44.312 -19.156 1 96.38 963 SER A C 1
ATOM 7547 O O . SER A 1 963 ? -11.953 -43.156 -19.438 1 96.38 963 SER A O 1
ATOM 7549 N N . SER A 1 964 ? -11.562 -45.375 -19.234 1 96.56 964 SER A N 1
ATOM 7550 C CA . SER A 1 964 ? -10.148 -45.281 -19.609 1 96.56 964 SER A CA 1
ATOM 7551 C C . SER A 1 964 ? -9.977 -44.938 -21.078 1 96.56 964 SER A C 1
ATOM 7553 O O . SER A 1 964 ? -8.852 -44.688 -21.531 1 96.56 964 SER A O 1
ATOM 7555 N N . ARG A 1 965 ? -11.102 -44.875 -21.844 1 94.81 965 ARG A N 1
ATOM 7556 C CA . ARG A 1 965 ? -11.039 -44.406 -23.234 1 94.81 965 ARG A CA 1
ATOM 7557 C C . ARG A 1 965 ? -10.422 -43.031 -23.312 1 94.81 965 ARG A C 1
ATOM 7559 O O . ARG A 1 965 ? -9.695 -42.719 -24.266 1 94.81 965 ARG A O 1
ATOM 7566 N N . PHE A 1 966 ? -10.672 -42.25 -22.359 1 94.75 966 PHE A N 1
ATOM 7567 C CA . PHE A 1 966 ? -10.242 -40.844 -22.391 1 94.75 966 PHE A CA 1
ATOM 7568 C C . PHE A 1 966 ? -8.984 -40.656 -21.547 1 94.75 966 PHE A C 1
ATOM 7570 O O . PHE A 1 966 ? -8.555 -39.5 -21.328 1 94.75 966 PHE A O 1
ATOM 7577 N N . LEU A 1 967 ? -8.438 -41.656 -20.922 1 95.94 967 LEU A N 1
ATOM 7578 C CA . LEU A 1 967 ? -7.152 -41.625 -20.234 1 95.94 967 LEU A CA 1
ATOM 7579 C C . LEU A 1 967 ? -5.996 -41.844 -21.203 1 95.94 967 LEU A C 1
ATOM 7581 O O . LEU A 1 967 ? -5.777 -42.938 -21.672 1 95.94 967 LEU A O 1
ATOM 7585 N N . GLU A 1 968 ? -5.223 -40.781 -21.453 1 95.06 968 GLU A N 1
ATOM 7586 C CA . GLU A 1 968 ? -4.215 -40.844 -22.5 1 95.06 968 GLU A CA 1
ATOM 7587 C C . GLU A 1 968 ? -2.805 -40.781 -21.922 1 95.06 968 GLU A C 1
ATOM 7589 O O . GLU A 1 968 ? -2.594 -40.219 -20.844 1 95.06 968 GLU A O 1
ATOM 7594 N N . ASN A 1 969 ? -1.94 -41.406 -22.656 1 95.69 969 ASN A N 1
ATOM 7595 C CA . ASN A 1 969 ? -0.525 -41.219 -22.344 1 95.69 969 ASN A CA 1
ATOM 7596 C C . ASN A 1 969 ? -0.071 -39.812 -22.641 1 95.69 969 ASN A C 1
ATOM 7598 O O . ASN A 1 969 ? -0.261 -39.312 -23.734 1 95.69 969 ASN A O 1
ATOM 7602 N N . ALA A 1 970 ? 0.524 -39.25 -21.672 1 95.19 970 ALA A N 1
ATOM 7603 C CA . ALA A 1 970 ? 0.933 -37.844 -21.797 1 95.19 970 ALA A CA 1
ATOM 7604 C C . ALA A 1 970 ? 2.424 -37.688 -21.516 1 95.19 970 ALA A C 1
ATOM 7606 O O . ALA A 1 970 ? 2.865 -36.625 -21.062 1 95.19 970 ALA A O 1
ATOM 7607 N N . ASP A 1 971 ? 3.219 -38.656 -21.734 1 96.56 971 ASP A N 1
ATOM 7608 C CA . ASP A 1 971 ? 4.668 -38.5 -21.703 1 96.56 971 ASP A CA 1
ATOM 7609 C C . ASP A 1 971 ? 5.117 -37.438 -22.688 1 96.56 971 ASP A C 1
ATOM 7611 O O . ASP A 1 971 ? 4.562 -37.312 -23.781 1 96.56 971 ASP A O 1
ATOM 7615 N N . TYR A 1 972 ? 6.133 -36.719 -22.297 1 95.31 972 TYR A N 1
ATOM 7616 C CA . TYR A 1 972 ? 6.574 -35.719 -23.266 1 95.31 972 TYR A CA 1
ATOM 7617 C C . TYR A 1 972 ? 8.039 -35.344 -23.047 1 95.31 972 TYR A C 1
ATOM 7619 O O . TYR A 1 972 ? 8.586 -35.562 -21.953 1 95.31 972 TYR A O 1
ATOM 7627 N N . LEU A 1 973 ? 8.695 -34.906 -24.031 1 96.81 973 LEU A N 1
ATOM 7628 C CA . LEU A 1 973 ? 9.938 -34.125 -24.078 1 96.81 973 LEU A CA 1
ATOM 7629 C C . LEU A 1 973 ? 9.719 -32.781 -24.75 1 96.81 973 LEU A C 1
ATOM 7631 O O . LEU A 1 973 ? 9.266 -32.719 -25.891 1 96.81 973 LEU A O 1
ATOM 7635 N N . ARG A 1 974 ? 9.953 -31.75 -24.031 1 95 974 ARG A N 1
ATOM 7636 C CA . ARG A 1 974 ? 9.773 -30.406 -24.562 1 95 974 ARG A CA 1
ATOM 7637 C C . ARG A 1 974 ? 11.102 -29.656 -24.609 1 95 974 ARG A C 1
ATOM 7639 O O . ARG A 1 974 ? 11.789 -29.547 -23.594 1 95 974 ARG A O 1
ATOM 7646 N N . ILE A 1 975 ? 11.43 -29.156 -25.766 1 95.44 975 ILE A N 1
ATOM 7647 C CA . ILE A 1 975 ? 12.531 -28.203 -25.859 1 95.44 975 ILE A CA 1
ATOM 7648 C C . ILE A 1 975 ? 12.047 -26.812 -25.469 1 95.44 975 ILE A C 1
ATOM 7650 O O . ILE A 1 975 ? 11.492 -26.094 -26.297 1 95.44 975 ILE A O 1
ATOM 7654 N N . SER A 1 976 ? 12.344 -26.5 -24.328 1 91 976 SER A N 1
ATOM 7655 C CA . SER A 1 976 ? 11.773 -25.297 -23.703 1 91 976 SER A CA 1
ATOM 7656 C C . SER A 1 976 ? 12.391 -24.031 -24.297 1 91 976 SER A C 1
ATOM 7658 O O . SER A 1 976 ? 11.711 -23.016 -24.422 1 91 976 SER A O 1
ATOM 7660 N N . ASP A 1 977 ? 13.727 -24.031 -24.5 1 92.5 977 ASP A N 1
ATOM 7661 C CA . ASP A 1 977 ? 14.383 -22.812 -24.922 1 92.5 977 ASP A CA 1
ATOM 7662 C C . ASP A 1 977 ? 15.5 -23.094 -25.922 1 92.5 977 ASP A C 1
ATOM 7664 O O . ASP A 1 977 ? 16.281 -24.031 -25.734 1 92.5 977 ASP A O 1
ATOM 7668 N N . ILE A 1 978 ? 15.523 -22.344 -26.938 1 95.69 978 ILE A N 1
ATOM 7669 C CA . ILE A 1 978 ? 16.641 -22.219 -27.859 1 95.69 978 ILE A CA 1
ATOM 7670 C C . ILE A 1 978 ? 17.047 -20.75 -28.016 1 95.69 978 ILE A C 1
ATOM 7672 O O . ILE A 1 978 ? 16.266 -19.938 -28.5 1 95.69 978 ILE A O 1
ATOM 7676 N N . THR A 1 979 ? 18.203 -20.484 -27.562 1 94.62 979 THR A N 1
ATOM 7677 C CA . THR A 1 979 ? 18.656 -19.109 -27.609 1 94.62 979 THR A CA 1
ATOM 7678 C C . THR A 1 979 ? 19.953 -18.984 -28.391 1 94.62 979 THR A C 1
ATOM 7680 O O . THR A 1 979 ? 20.922 -19.703 -28.125 1 94.62 979 THR A O 1
ATOM 7683 N N . LEU A 1 980 ? 20.016 -18.125 -29.328 1 96.12 980 LEU A N 1
ATOM 7684 C CA . LEU A 1 980 ? 21.203 -17.766 -30.094 1 96.12 980 LEU A CA 1
ATOM 7685 C C . LEU A 1 980 ? 21.547 -16.297 -29.906 1 96.12 980 LEU A C 1
ATOM 7687 O O . LEU A 1 980 ? 20.719 -15.414 -30.156 1 96.12 980 LEU A O 1
ATOM 7691 N N . GLY A 1 981 ? 22.734 -16.078 -29.406 1 95 981 GLY A N 1
ATOM 7692 C CA . GLY A 1 981 ? 23.156 -14.711 -29.172 1 95 981 GLY A CA 1
ATOM 7693 C C . GLY A 1 981 ? 24.531 -14.406 -29.75 1 95 981 GLY A C 1
ATOM 7694 O O . GLY A 1 981 ? 25.281 -15.32 -30.094 1 95 981 GLY A O 1
ATOM 7695 N N . TYR A 1 982 ? 24.781 -13.133 -29.875 1 94.81 982 TYR A N 1
ATOM 7696 C CA . TYR A 1 982 ? 26.078 -12.641 -30.297 1 94.81 982 TYR A CA 1
ATOM 7697 C C . TYR A 1 982 ? 26.453 -11.359 -29.562 1 94.81 982 TYR A C 1
ATOM 7699 O O . TYR A 1 982 ? 25.672 -10.414 -29.516 1 94.81 982 TYR A O 1
ATOM 7707 N N . ASP A 1 983 ? 27.562 -11.414 -29.016 1 91.69 983 ASP A N 1
ATOM 7708 C CA . ASP A 1 983 ? 28.094 -10.211 -28.375 1 91.69 983 ASP A CA 1
ATOM 7709 C C . ASP A 1 983 ? 28.859 -9.359 -29.375 1 91.69 983 ASP A C 1
ATOM 7711 O O . ASP A 1 983 ? 29.984 -9.695 -29.75 1 91.69 983 ASP A O 1
ATOM 7715 N N . LEU A 1 984 ? 28.5 -8.234 -29.672 1 88.88 984 LEU A N 1
ATOM 7716 C CA . LEU A 1 984 ? 29.047 -7.363 -30.703 1 88.88 984 LEU A CA 1
ATOM 7717 C C . LEU A 1 984 ? 30.406 -6.816 -30.281 1 88.88 984 LEU A C 1
ATOM 7719 O O . LEU A 1 984 ? 31.188 -6.375 -31.125 1 88.88 984 LEU A O 1
ATOM 7723 N N . LYS A 1 985 ? 30.641 -6.793 -29 1 81.56 985 LYS A N 1
ATOM 7724 C CA . LYS A 1 985 ? 31.922 -6.297 -28.531 1 81.56 985 LYS A CA 1
ATOM 7725 C C . LYS A 1 985 ? 33.062 -7.203 -29 1 81.56 985 LYS A C 1
ATOM 7727 O O . LYS A 1 985 ? 34.219 -6.773 -29.062 1 81.56 985 LYS A O 1
ATOM 7732 N N . SER A 1 986 ? 32.688 -8.352 -29.25 1 78.06 986 SER A N 1
ATOM 7733 C CA . SER A 1 986 ? 33.719 -9.289 -29.719 1 78.06 986 SER A CA 1
ATOM 7734 C C . SER A 1 986 ? 34.281 -8.859 -31.062 1 78.06 986 SER A C 1
ATOM 7736 O O . SER A 1 986 ? 35.375 -9.289 -31.453 1 78.06 986 SER A O 1
ATOM 7738 N N . ILE A 1 987 ? 33.5 -7.957 -31.625 1 79.75 987 ILE A N 1
ATOM 7739 C CA . ILE A 1 987 ? 34 -7.379 -32.875 1 79.75 987 ILE A CA 1
ATOM 7740 C C . ILE A 1 987 ? 34.906 -6.199 -32.562 1 79.75 987 ILE A C 1
ATOM 7742 O O . ILE A 1 987 ? 34.438 -5.078 -32.344 1 79.75 987 ILE A O 1
ATOM 7746 N N . LYS A 1 988 ? 36.125 -6.387 -32.406 1 70.31 988 LYS A N 1
ATOM 7747 C CA . LYS A 1 988 ? 37.125 -5.418 -31.984 1 70.31 988 LYS A CA 1
ATOM 7748 C C . LYS A 1 988 ? 37.062 -4.141 -32.812 1 70.31 988 LYS A C 1
ATOM 7750 O O . LYS A 1 988 ? 37.375 -3.055 -32.312 1 70.31 988 LYS A O 1
ATOM 7755 N N . ALA A 1 989 ? 36.594 -4.277 -34 1 67.12 989 ALA A N 1
ATOM 7756 C CA . ALA A 1 989 ? 36.562 -3.143 -34.906 1 67.12 989 ALA A CA 1
ATOM 7757 C C . ALA A 1 989 ? 35.594 -2.082 -34.438 1 67.12 989 ALA A C 1
ATOM 7759 O O . ALA A 1 989 ? 35.719 -0.906 -34.781 1 67.12 989 ALA A O 1
ATOM 7760 N N . LEU A 1 990 ? 34.656 -2.436 -33.688 1 72.94 990 LEU A N 1
ATOM 7761 C CA . LEU A 1 990 ? 33.562 -1.519 -33.312 1 72.94 990 LEU A CA 1
ATOM 7762 C C . LEU A 1 990 ? 34 -0.622 -32.156 1 72.94 990 LEU A C 1
ATOM 7764 O O . LEU A 1 990 ? 33.406 0.439 -31.953 1 72.94 990 LEU A O 1
ATOM 7768 N N . LYS A 1 991 ? 35.156 -0.587 -31.625 1 66 991 LYS A N 1
ATOM 7769 C CA . LYS A 1 991 ? 35.75 0.201 -30.547 1 66 991 LYS A CA 1
ATOM 7770 C C . LYS A 1 991 ? 34.688 0.778 -29.641 1 66 991 LYS A C 1
ATOM 7772 O O . LYS A 1 991 ? 34.594 1.995 -29.453 1 66 991 LYS A O 1
ATOM 7777 N N . PHE A 1 992 ? 33.812 -0.011 -29.062 1 67.88 992 PHE A N 1
ATOM 7778 C CA . PHE A 1 992 ? 32.781 0.468 -28.156 1 67.88 992 PHE A CA 1
ATOM 7779 C C . PHE A 1 992 ? 33.406 0.895 -26.828 1 67.88 992 PHE A C 1
ATOM 7781 O O . PHE A 1 992 ? 33.75 0.051 -25.984 1 67.88 992 PHE A O 1
ATOM 7788 N N . GLY A 1 993 ? 34.188 1.923 -26.719 1 62.59 993 GLY A N 1
ATOM 7789 C CA . GLY A 1 993 ? 34.969 2.289 -25.547 1 62.59 993 GLY A CA 1
ATOM 7790 C C . GLY A 1 993 ? 34.219 2.154 -24.25 1 62.59 993 GLY A C 1
ATOM 7791 O O . GLY A 1 993 ? 34.656 1.454 -23.328 1 62.59 993 GLY A O 1
ATOM 7792 N N . PHE A 1 994 ? 33.031 2.602 -24.031 1 71.75 994 PHE A N 1
ATOM 7793 C CA . PHE A 1 994 ? 32.406 2.668 -22.719 1 71.75 994 PHE A CA 1
ATOM 7794 C C . PHE A 1 994 ? 31.438 1.495 -22.531 1 71.75 994 PHE A C 1
ATOM 7796 O O . PHE A 1 994 ? 31.016 1.216 -21.406 1 71.75 994 PHE A O 1
ATOM 7803 N N . ILE A 1 995 ? 31.266 0.69 -23.547 1 81.69 995 ILE A N 1
ATOM 7804 C CA . ILE A 1 995 ? 30.359 -0.443 -23.469 1 81.69 995 ILE A CA 1
ATOM 7805 C C . ILE A 1 995 ? 31.125 -1.702 -23.078 1 81.69 995 ILE A C 1
ATOM 7807 O O . ILE A 1 995 ? 32.125 -2.043 -23.703 1 81.69 995 ILE A O 1
ATOM 7811 N N . ASN A 1 996 ? 30.672 -2.27 -22 1 77.81 996 ASN A N 1
ATOM 7812 C CA . ASN A 1 996 ? 31.297 -3.502 -21.531 1 77.81 996 ASN A CA 1
ATOM 7813 C C . ASN A 1 996 ? 30.812 -4.711 -22.344 1 77.81 996 ASN A C 1
ATOM 7815 O O . ASN A 1 996 ? 31.594 -5.633 -22.594 1 77.81 996 ASN A O 1
ATOM 7819 N N . SER A 1 997 ? 29.562 -4.699 -22.609 1 86.19 997 SER A N 1
ATOM 7820 C CA . SER A 1 997 ? 28.969 -5.789 -23.375 1 86.19 997 SER A CA 1
ATOM 7821 C C . SER A 1 997 ? 27.734 -5.32 -24.141 1 86.19 997 SER A C 1
ATOM 7823 O O . SER A 1 997 ? 26.969 -4.484 -23.641 1 86.19 997 SER A O 1
ATOM 7825 N N . LEU A 1 998 ? 27.594 -5.727 -25.297 1 91.56 998 LEU A N 1
ATOM 7826 C CA . LEU A 1 998 ? 26.422 -5.5 -26.141 1 91.56 998 LEU A CA 1
ATOM 7827 C C . LEU A 1 998 ? 25.984 -6.789 -26.844 1 91.56 998 LEU A C 1
ATOM 7829 O O . LEU A 1 998 ? 26.406 -7.059 -27.969 1 91.56 998 LEU A O 1
ATOM 7833 N N . ARG A 1 999 ? 25.125 -7.469 -26.297 1 93.06 999 ARG A N 1
ATOM 7834 C CA . ARG A 1 999 ? 24.688 -8.773 -26.797 1 93.06 999 ARG A CA 1
ATOM 7835 C C . ARG A 1 999 ? 23.312 -8.688 -27.422 1 93.06 999 ARG A C 1
ATOM 7837 O O . ARG A 1 999 ? 22.375 -8.148 -26.812 1 93.06 999 ARG A O 1
ATOM 7844 N N . VAL A 1 1000 ? 23.172 -9.109 -28.625 1 94.69 1000 VAL A N 1
ATOM 7845 C CA . VAL A 1 1000 ? 21.875 -9.289 -29.281 1 94.69 1000 VAL A CA 1
ATOM 7846 C C . VAL A 1 1000 ? 21.547 -10.773 -29.375 1 94.69 1000 VAL A C 1
ATOM 7848 O O . VAL A 1 1000 ? 22.422 -11.602 -29.609 1 94.69 1000 VAL A O 1
ATOM 7851 N N . TYR A 1 1001 ? 20.266 -11.078 -29.156 1 94.88 1001 TYR A N 1
ATOM 7852 C CA . TYR A 1 1001 ? 19.953 -12.508 -29.203 1 94.88 1001 TYR A CA 1
ATOM 7853 C C . TYR A 1 1001 ? 18.547 -12.734 -29.734 1 94.88 1001 TYR A C 1
ATOM 7855 O O . TYR A 1 1001 ? 17.734 -11.812 -29.75 1 94.88 1001 TYR A O 1
ATOM 7863 N N . VAL A 1 1002 ? 18.266 -13.938 -30.219 1 96.25 1002 VAL A N 1
ATOM 7864 C CA . VAL A 1 1002 ? 16.953 -14.469 -30.594 1 96.25 1002 VAL A CA 1
ATOM 7865 C C . VAL A 1 1002 ? 16.672 -15.75 -29.812 1 96.25 1002 VAL A C 1
ATOM 7867 O O . VAL A 1 1002 ? 17.594 -16.516 -29.5 1 96.25 1002 VAL A O 1
ATOM 7870 N N . GLN A 1 1003 ? 15.461 -15.93 -29.438 1 95.19 1003 GLN A N 1
ATOM 7871 C CA . GLN A 1 1003 ? 15.102 -17.094 -28.641 1 95.19 1003 GLN A CA 1
ATOM 7872 C C . GLN A 1 1003 ? 13.766 -17.688 -29.094 1 95.19 1003 GLN A C 1
ATOM 7874 O O . GLN A 1 1003 ? 12.836 -16.953 -29.422 1 95.19 1003 GLN A O 1
ATOM 7879 N N . ALA A 1 1004 ? 13.719 -18.969 -29.172 1 95.56 1004 ALA A N 1
ATOM 7880 C CA . ALA A 1 1004 ? 12.508 -19.734 -29.406 1 95.56 1004 ALA A CA 1
ATOM 7881 C C . ALA A 1 1004 ? 12.141 -20.578 -28.188 1 95.56 1004 ALA A C 1
ATOM 7883 O O . ALA A 1 1004 ? 12.938 -21.391 -27.719 1 95.56 1004 ALA A O 1
ATOM 7884 N N . ARG A 1 1005 ? 10.938 -20.375 -27.703 1 92.69 1005 ARG A N 1
ATOM 7885 C CA . ARG A 1 1005 ? 10.492 -21.094 -26.5 1 92.69 1005 ARG A CA 1
ATOM 7886 C C . ARG A 1 1005 ? 9.336 -22.031 -26.828 1 92.69 1005 ARG A C 1
ATOM 7888 O O . ARG A 1 1005 ? 8.328 -21.609 -27.391 1 92.69 1005 ARG A O 1
ATOM 7895 N N . ASN A 1 1006 ? 9.422 -23.281 -26.5 1 92 1006 ASN A N 1
ATOM 7896 C CA . ASN A 1 1006 ? 8.398 -24.312 -26.562 1 92 1006 ASN A CA 1
ATOM 7897 C C . ASN A 1 1006 ? 8.016 -24.625 -28.016 1 92 1006 ASN A C 1
ATOM 7899 O O . ASN A 1 1006 ? 6.84 -24.844 -28.312 1 92 1006 ASN A O 1
ATOM 7903 N N . TRP A 1 1007 ? 8.914 -24.562 -28.922 1 93.75 1007 TRP A N 1
ATOM 7904 C CA . TRP A 1 1007 ? 8.586 -24.766 -30.328 1 93.75 1007 TRP A CA 1
ATOM 7905 C C . TRP A 1 1007 ? 8.523 -26.25 -30.656 1 93.75 1007 TRP A C 1
ATOM 7907 O O . TRP A 1 1007 ? 7.875 -26.641 -31.625 1 93.75 1007 TRP A O 1
ATOM 7917 N N . PHE A 1 1008 ? 9.219 -27.016 -29.828 1 94.44 1008 PHE A N 1
ATOM 7918 C CA . PHE A 1 1008 ? 9.242 -28.453 -30.094 1 94.44 1008 PHE A CA 1
ATOM 7919 C C . PHE A 1 1008 ? 8.805 -29.234 -28.859 1 94.44 1008 PHE A C 1
ATOM 7921 O O . PHE A 1 1008 ? 9.453 -29.188 -27.812 1 94.44 1008 PHE A O 1
ATOM 7928 N N . THR A 1 1009 ? 7.723 -29.891 -28.922 1 94.12 1009 THR A N 1
ATOM 7929 C CA . THR A 1 1009 ? 7.223 -30.797 -27.891 1 94.12 1009 THR A CA 1
ATOM 7930 C C . THR A 1 1009 ? 6.922 -32.156 -28.484 1 94.12 1009 THR A C 1
ATOM 7932 O O . THR A 1 1009 ? 6.086 -32.281 -29.391 1 94.12 1009 THR A O 1
ATOM 7935 N N . PHE A 1 1010 ? 7.582 -33.156 -28.047 1 95.56 1010 PHE A N 1
ATOM 7936 C CA . PHE A 1 1010 ? 7.359 -34.531 -28.453 1 95.56 1010 PHE A CA 1
ATOM 7937 C C . PHE A 1 1010 ? 6.477 -35.25 -27.453 1 95.56 1010 PHE A C 1
ATOM 7939 O O . PHE A 1 1010 ? 6.883 -35.5 -26.312 1 95.56 1010 PHE A O 1
ATOM 7946 N N . THR A 1 1011 ? 5.27 -35.562 -27.812 1 95.44 1011 THR A N 1
ATOM 7947 C CA . THR A 1 1011 ? 4.312 -36.219 -26.906 1 95.44 1011 THR A CA 1
ATOM 7948 C C . THR A 1 1011 ? 3.285 -37.031 -27.703 1 95.44 1011 THR A C 1
ATOM 7950 O O . THR A 1 1011 ? 3.094 -36.781 -28.891 1 95.44 1011 THR A O 1
ATOM 7953 N N . LYS A 1 1012 ? 2.715 -38 -27.078 1 92.69 1012 LYS A N 1
ATOM 7954 C CA . LYS A 1 1012 ? 1.631 -38.781 -27.672 1 92.69 1012 LYS A CA 1
ATOM 7955 C C . LYS A 1 1012 ? 0.269 -38.219 -27.25 1 92.69 1012 LYS A C 1
ATOM 7957 O O . LYS A 1 1012 ? -0.767 -38.719 -27.719 1 92.69 1012 LYS A O 1
ATOM 7962 N N . TYR A 1 1013 ? 0.238 -37.281 -26.422 1 91.88 1013 TYR A N 1
ATOM 7963 C CA . TYR A 1 1013 ? -1.033 -36.656 -26.031 1 91.88 1013 TYR A CA 1
ATOM 7964 C C . TYR A 1 1013 ? -1.688 -35.969 -27.234 1 91.88 1013 TYR A C 1
ATOM 7966 O O . TYR A 1 1013 ? -1.085 -35.094 -27.859 1 91.88 1013 TYR A O 1
ATOM 7974 N N . SER A 1 1014 ? -2.811 -36.281 -27.625 1 82.5 1014 SER A N 1
ATOM 7975 C CA . SER A 1 1014 ? -3.375 -36.062 -28.953 1 82.5 1014 SER A CA 1
ATOM 7976 C C . SER A 1 1014 ? -3.852 -34.625 -29.094 1 82.5 1014 SER A C 1
ATOM 7978 O O . SER A 1 1014 ? -3.756 -34.031 -30.172 1 82.5 1014 SER A O 1
ATOM 7980 N N . THR A 1 1015 ? -4.516 -34 -28.25 1 72.06 1015 THR A N 1
ATOM 7981 C CA . THR A 1 1015 ? -5.199 -32.75 -28.594 1 72.06 1015 THR A CA 1
ATOM 7982 C C . THR A 1 1015 ? -4.746 -31.625 -27.672 1 72.06 1015 THR A C 1
ATOM 7984 O O . THR A 1 1015 ? -5.031 -30.453 -27.938 1 72.06 1015 THR A O 1
ATOM 7987 N N . GLY A 1 1016 ? -4.023 -31.797 -26.812 1 78.38 1016 GLY A N 1
ATOM 7988 C CA . GLY A 1 1016 ? -3.676 -30.703 -25.922 1 78.38 1016 GLY A CA 1
ATOM 7989 C C . GLY A 1 1016 ? -2.203 -30.672 -25.562 1 78.38 1016 GLY A C 1
ATOM 7990 O O . GLY A 1 1016 ? -1.362 -31.156 -26.328 1 78.38 1016 GLY A O 1
ATOM 7991 N N . ASP A 1 1017 ? -1.974 -29.781 -24.688 1 88.88 1017 ASP A N 1
ATOM 7992 C CA . ASP A 1 1017 ? -0.644 -29.672 -24.094 1 88.88 1017 ASP A CA 1
ATOM 7993 C C . ASP A 1 1017 ? -0.496 -30.625 -22.906 1 88.88 1017 ASP A C 1
ATOM 7995 O O . ASP A 1 1017 ? -1.294 -30.578 -21.969 1 88.88 1017 ASP A O 1
ATOM 7999 N N . PRO A 1 1018 ? 0.502 -31.422 -22.984 1 90.38 1018 PRO A N 1
ATOM 8000 C CA . PRO A 1 1018 ? 0.633 -32.438 -21.938 1 90.38 1018 PRO A CA 1
ATOM 8001 C C . PRO A 1 1018 ? 0.942 -31.844 -20.578 1 90.38 1018 PRO A C 1
ATOM 8003 O O . PRO A 1 1018 ? 0.847 -32.531 -19.562 1 90.38 1018 PRO A O 1
ATOM 8006 N N . GLU A 1 1019 ? 1.282 -30.609 -20.469 1 86.81 1019 GLU A N 1
ATOM 8007 C CA . GLU A 1 1019 ? 1.579 -29.969 -19.188 1 86.81 1019 GLU A CA 1
ATOM 8008 C C . GLU A 1 1019 ? 0.328 -29.344 -18.578 1 86.81 1019 GLU A C 1
ATOM 8010 O O . GLU A 1 1019 ? 0.297 -29.031 -17.391 1 86.81 1019 GLU A O 1
ATOM 8015 N N . THR A 1 1020 ? -0.622 -29.156 -19.344 1 77.69 1020 THR A N 1
ATOM 8016 C CA . THR A 1 1020 ? -1.818 -28.453 -18.891 1 77.69 1020 THR A CA 1
ATOM 8017 C C . THR A 1 1020 ? -2.549 -29.25 -17.828 1 77.69 1020 THR A C 1
ATOM 8019 O O . THR A 1 1020 ? -2.65 -30.469 -17.922 1 77.69 1020 THR A O 1
ATOM 8022 N N . SER A 1 1021 ? -2.801 -28.625 -16.734 1 74.56 1021 SER A N 1
ATOM 8023 C CA . SER A 1 1021 ? -3.643 -29.172 -15.664 1 74.56 1021 SER A CA 1
ATOM 8024 C C . SER A 1 1021 ? -4.629 -28.125 -15.148 1 74.56 1021 SER A C 1
ATOM 8026 O O . SER A 1 1021 ? -4.34 -26.938 -15.172 1 74.56 1021 SER A O 1
ATOM 8028 N N . TYR A 1 1022 ? -5.695 -28.578 -14.789 1 71.56 1022 TYR A N 1
ATOM 8029 C CA . TYR A 1 1022 ? -6.68 -27.656 -14.242 1 71.56 1022 TYR A CA 1
ATOM 8030 C C . TYR A 1 1022 ? -6.191 -27.031 -12.938 1 71.56 1022 TYR A C 1
ATOM 8032 O O . TYR A 1 1022 ? -5.691 -27.75 -12.062 1 71.56 1022 TYR A O 1
ATOM 8040 N N . VAL A 1 1023 ? -6.207 -25.781 -12.938 1 70.25 1023 VAL A N 1
ATOM 8041 C CA . VAL A 1 1023 ? -5.938 -25.031 -11.711 1 70.25 1023 VAL A CA 1
ATOM 8042 C C . VAL A 1 1023 ? -7.059 -24.031 -11.461 1 70.25 1023 VAL A C 1
ATOM 8044 O O . VAL A 1 1023 ? -7.445 -23.281 -12.367 1 70.25 1023 VAL A O 1
ATOM 8047 N N . ASP A 1 1024 ? -7.613 -24.062 -10.273 1 71.06 1024 ASP A N 1
ATOM 8048 C CA . ASP A 1 1024 ? -8.578 -23.031 -9.875 1 71.06 1024 ASP A CA 1
ATOM 8049 C C . ASP A 1 1024 ? -7.902 -21.672 -9.719 1 71.06 1024 ASP A C 1
ATOM 8051 O O . ASP A 1 1024 ? -7.133 -21.469 -8.773 1 71.06 1024 ASP A O 1
ATOM 8055 N N . GLN A 1 1025 ? -8.219 -20.812 -10.594 1 66.56 1025 GLN A N 1
ATOM 8056 C CA . GLN A 1 1025 ? -7.551 -19.516 -10.609 1 66.56 1025 GLN A CA 1
ATOM 8057 C C . GLN A 1 1025 ? -7.941 -18.672 -9.391 1 66.56 1025 GLN A C 1
ATOM 8059 O O . GLN A 1 1025 ? -7.262 -17.703 -9.055 1 66.56 1025 GLN A O 1
ATOM 8064 N N . SER A 1 1026 ? -9.008 -19.031 -8.797 1 66.81 1026 SER A N 1
ATOM 8065 C CA . SER A 1 1026 ? -9.477 -18.281 -7.641 1 66.81 1026 SER A CA 1
ATOM 8066 C C . SER A 1 1026 ? -8.852 -18.797 -6.348 1 66.81 1026 SER A C 1
ATOM 8068 O O . SER A 1 1026 ? -8.914 -18.141 -5.309 1 66.81 1026 SER A O 1
ATOM 8070 N N . ALA A 1 1027 ? -8.273 -20 -6.492 1 66.69 1027 ALA A N 1
ATOM 8071 C CA . ALA A 1 1027 ? -7.699 -20.594 -5.285 1 66.69 1027 ALA A CA 1
ATOM 8072 C C . ALA A 1 1027 ? -6.211 -2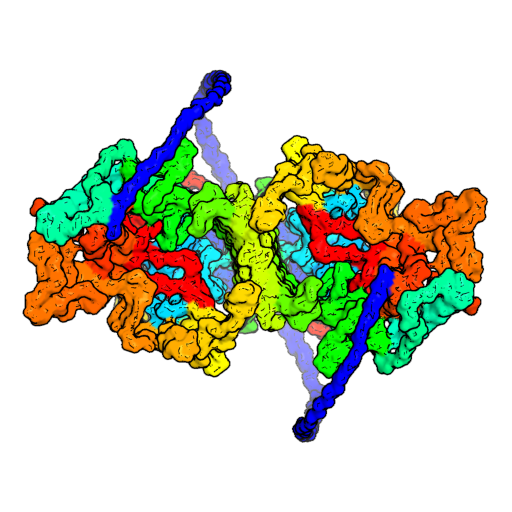0.266 -5.168 1 66.69 1027 ALA A C 1
ATOM 8074 O O . ALA A 1 1027 ? -5.484 -20.281 -6.164 1 66.69 1027 ALA A O 1
ATOM 8075 N N . GLU A 1 1028 ? -5.812 -19.641 -4.129 1 69.56 1028 GLU A N 1
ATOM 8076 C CA . GLU A 1 1028 ? -4.406 -19.375 -3.855 1 69.56 1028 GLU A CA 1
ATOM 8077 C C . GLU A 1 1028 ? -3.93 -20.109 -2.607 1 69.56 1028 GLU A C 1
ATOM 8079 O O . GLU A 1 1028 ? -4.723 -20.391 -1.707 1 69.56 1028 GLU A O 1
ATOM 8084 N N . ASN A 1 1029 ? -2.721 -20.578 -2.723 1 77.69 1029 ASN A N 1
ATOM 8085 C CA . ASN A 1 1029 ? -2.088 -21.109 -1.515 1 77.69 1029 ASN A CA 1
ATOM 8086 C C . ASN A 1 1029 ? -1.573 -19.969 -0.622 1 77.69 1029 ASN A C 1
ATOM 8088 O O . ASN A 1 1029 ? -1.001 -19 -1.112 1 77.69 1029 ASN A O 1
ATOM 8092 N N . SER A 1 1030 ? -1.96 -20.047 0.573 1 78.44 1030 SER A N 1
ATOM 8093 C CA . SER A 1 1030 ? -1.464 -19.141 1.597 1 78.44 1030 SER A CA 1
ATOM 8094 C C . SER A 1 1030 ? -1.285 -19.844 2.934 1 78.44 1030 SER A C 1
ATOM 8096 O O . SER A 1 1030 ? -1.417 -21.078 3.014 1 78.44 1030 SER A O 1
ATOM 8098 N N . GLN A 1 1031 ? -0.896 -19.141 3.891 1 80.75 1031 GLN A N 1
ATOM 8099 C CA . GLN A 1 1031 ? -0.813 -19.688 5.238 1 80.75 1031 GLN A CA 1
ATOM 8100 C C . GLN A 1 1031 ? -2.193 -20.078 5.758 1 80.75 1031 GLN A C 1
ATOM 8102 O O . GLN A 1 1031 ? -2.312 -20.938 6.629 1 80.75 1031 GLN A O 1
ATOM 8107 N N . ASP A 1 1032 ? -3.174 -19.547 5.094 1 83.75 1032 ASP A N 1
ATOM 8108 C CA . ASP A 1 1032 ? -4.531 -19.719 5.598 1 83.75 1032 ASP A CA 1
ATOM 8109 C C . ASP A 1 1032 ? -5.281 -20.781 4.793 1 83.75 1032 ASP A C 1
ATOM 8111 O O . ASP A 1 1032 ? -6.285 -21.328 5.258 1 83.75 1032 ASP A O 1
ATOM 8115 N N . LYS A 1 1033 ? -4.84 -20.938 3.531 1 82.81 1033 LYS A N 1
ATOM 8116 C CA . LYS A 1 1033 ? -5.621 -21.812 2.65 1 82.81 1033 LYS A CA 1
ATOM 8117 C C . LYS A 1 1033 ? -4.715 -22.562 1.674 1 82.81 1033 LYS A C 1
ATOM 8119 O O . LYS A 1 1033 ? -3.637 -22.078 1.325 1 82.81 1033 LYS A O 1
ATOM 8124 N N . SER A 1 1034 ? -5.207 -23.703 1.348 1 83.12 1034 SER A N 1
ATOM 8125 C CA . SER A 1 1034 ? -4.598 -24.5 0.292 1 83.12 1034 SER A CA 1
ATOM 8126 C C . SER A 1 1034 ? -5.512 -24.609 -0.924 1 83.12 1034 SER A C 1
ATOM 8128 O O . SER A 1 1034 ? -6.73 -24.703 -0.782 1 83.12 1034 SER A O 1
ATOM 8130 N N . ASP A 1 1035 ? -4.926 -24.562 -2.059 1 75.31 1035 ASP A N 1
ATOM 8131 C CA . ASP A 1 1035 ? -5.742 -24.672 -3.264 1 75.31 1035 ASP A CA 1
ATOM 8132 C C . ASP A 1 1035 ? -6.066 -26.141 -3.562 1 75.31 1035 ASP A C 1
ATOM 8134 O O . ASP A 1 1035 ? -6.98 -26.438 -4.336 1 75.31 1035 ASP A O 1
ATOM 8138 N N . GLY A 1 1036 ? -5.328 -27.047 -3.016 1 74.5 1036 GLY A N 1
ATOM 8139 C CA . GLY A 1 1036 ? -5.598 -28.469 -3.176 1 74.5 1036 GLY A CA 1
ATOM 8140 C C . GLY A 1 1036 ? -5.418 -28.953 -4.602 1 74.5 1036 GLY A C 1
ATOM 8141 O O . GLY A 1 1036 ? -5.742 -30.094 -4.922 1 74.5 1036 GLY A O 1
ATOM 8142 N N . MET A 1 1037 ? -4.863 -28.25 -5.469 1 78.06 1037 MET A N 1
ATOM 8143 C CA . MET A 1 1037 ? -4.859 -28.547 -6.898 1 78.06 1037 MET A CA 1
ATOM 8144 C C . MET A 1 1037 ? -3.805 -29.594 -7.234 1 78.06 1037 MET A C 1
ATOM 8146 O O . MET A 1 1037 ? -3.967 -30.375 -8.188 1 78.06 1037 MET A O 1
ATOM 8150 N N . LYS A 1 1038 ? -2.814 -29.688 -6.508 1 84.12 1038 LYS A N 1
ATOM 8151 C CA . LYS A 1 1038 ? -1.739 -30.625 -6.809 1 84.12 1038 LYS A CA 1
ATOM 8152 C C . LYS A 1 1038 ? -2.18 -32.062 -6.543 1 84.12 1038 LYS A C 1
ATOM 8154 O O . LYS A 1 1038 ? -1.635 -33 -7.129 1 84.12 1038 LYS A O 1
ATOM 8159 N N . VAL A 1 1039 ? -3.16 -32.188 -5.707 1 85.12 1039 VAL A N 1
ATOM 8160 C CA . VAL A 1 1039 ? -3.646 -33.531 -5.355 1 85.12 1039 VAL A CA 1
ATOM 8161 C C . VAL A 1 1039 ? -4.555 -34.062 -6.465 1 85.12 1039 VAL A C 1
ATOM 8163 O O . VAL A 1 1039 ? -4.699 -35.25 -6.633 1 85.12 1039 VAL A O 1
ATOM 8166 N N . GLN A 1 1040 ? -5.164 -33.125 -7.172 1 82.62 1040 GLN A N 1
ATOM 8167 C CA . GLN A 1 1040 ? -6.086 -33.5 -8.234 1 82.62 1040 GLN A CA 1
ATOM 8168 C C . GLN A 1 1040 ? -5.422 -33.406 -9.609 1 82.62 1040 GLN A C 1
ATOM 8170 O O . GLN A 1 1040 ? -6.098 -33.156 -10.609 1 82.62 1040 GLN A O 1
ATOM 8175 N N . ALA A 1 1041 ? -4.273 -33.625 -9.664 1 84.25 1041 ALA A N 1
ATOM 8176 C CA . ALA A 1 1041 ? -3.535 -33.438 -10.906 1 84.25 1041 ALA A CA 1
ATOM 8177 C C . ALA A 1 1041 ? -3.943 -34.469 -11.953 1 84.25 1041 ALA A C 1
ATOM 8179 O O . ALA A 1 1041 ? -4.41 -35.562 -11.602 1 84.25 1041 ALA A O 1
ATOM 8180 N N . GLY A 1 1042 ? -3.85 -34.125 -13.242 1 88.44 1042 GLY A N 1
ATOM 8181 C CA . GLY A 1 1042 ? -3.986 -35.062 -14.336 1 88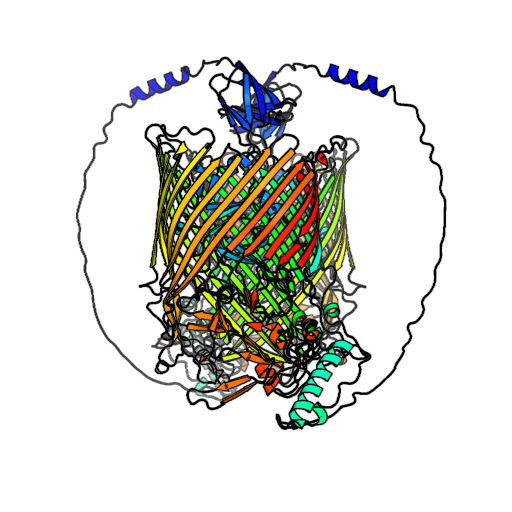.44 1042 GLY A CA 1
ATOM 8182 C C . GLY A 1 1042 ? -5.316 -34.969 -15.062 1 88.44 1042 GLY A C 1
ATOM 8183 O O . GLY A 1 1042 ? -5.66 -35.812 -15.875 1 88.44 1042 GLY A O 1
ATOM 8184 N N . VAL A 1 1043 ? -6.09 -34.031 -14.734 1 89.69 1043 VAL A N 1
ATOM 8185 C CA . VAL A 1 1043 ? -7.359 -33.844 -15.422 1 89.69 1043 VAL A CA 1
ATOM 8186 C C . VAL A 1 1043 ? -7.289 -32.594 -16.297 1 89.69 1043 VAL A C 1
ATOM 8188 O O . VAL A 1 1043 ? -6.879 -31.516 -15.836 1 89.69 1043 VAL A O 1
ATOM 8191 N N . ASP A 1 1044 ? -7.633 -32.719 -17.5 1 88.38 1044 ASP A N 1
ATOM 8192 C CA . ASP A 1 1044 ? -7.691 -31.625 -18.453 1 88.38 1044 ASP A CA 1
ATOM 8193 C C . ASP A 1 1044 ? -9.133 -31.281 -18.812 1 88.38 1044 ASP A C 1
ATOM 8195 O O . ASP A 1 1044 ? -9.82 -32.094 -19.453 1 88.38 1044 ASP A O 1
ATOM 8199 N N . LEU A 1 1045 ? -9.578 -30.062 -18.453 1 85.12 1045 LEU A N 1
ATOM 8200 C CA . LEU A 1 1045 ? -10.953 -29.641 -18.719 1 85.12 1045 LEU A CA 1
ATOM 8201 C C . LEU A 1 1045 ? -11.031 -28.812 -20 1 85.12 1045 LEU A C 1
ATOM 8203 O O . LEU A 1 1045 ? -12.031 -28.141 -20.234 1 85.12 1045 LEU A O 1
ATOM 8207 N N . GLY A 1 1046 ? -9.992 -28.891 -20.719 1 83.81 1046 GLY A N 1
ATOM 8208 C CA . GLY A 1 1046 ? -9.961 -28.062 -21.922 1 83.81 1046 GLY A CA 1
ATOM 8209 C C . GLY A 1 1046 ? -9.516 -26.641 -21.641 1 83.81 1046 GLY A C 1
ATOM 8210 O O . GLY A 1 1046 ? -10.031 -25.703 -22.25 1 83.81 1046 GLY A O 1
ATOM 8211 N N . GLY A 1 1047 ? -8.648 -26.5 -20.766 1 84.88 1047 GLY A N 1
ATOM 8212 C CA . GLY A 1 1047 ? -8.141 -25.188 -20.391 1 84.88 1047 GLY A CA 1
ATOM 8213 C C . GLY A 1 1047 ? -7.234 -24.578 -21.453 1 84.88 1047 GLY A C 1
ATOM 8214 O O . GLY A 1 1047 ? -6.883 -25.25 -22.422 1 84.88 1047 GLY A O 1
ATOM 8215 N N . ILE A 1 1048 ? -6.918 -23.312 -21.297 1 89.62 1048 ILE A N 1
ATOM 8216 C CA . ILE A 1 1048 ? -6.035 -22.609 -22.219 1 89.62 1048 ILE A CA 1
ATOM 8217 C C . ILE A 1 1048 ? -4.637 -23.219 -22.156 1 89.62 1048 ILE A C 1
ATOM 8219 O O . ILE A 1 1048 ? -3.994 -23.234 -21.109 1 89.62 1048 ILE A O 1
ATOM 8223 N N . PRO A 1 1049 ? -4.164 -23.703 -23.203 1 89.56 1049 PRO A N 1
ATOM 8224 C CA . PRO A 1 1049 ? -2.869 -24.391 -23.188 1 89.56 1049 PRO A CA 1
ATOM 8225 C C . PRO A 1 1049 ? -1.692 -23.406 -23.125 1 89.56 1049 PRO A C 1
ATOM 8227 O O . PRO A 1 1049 ? -1.868 -22.219 -23.359 1 89.56 1049 PRO A O 1
ATOM 8230 N N . ASN A 1 1050 ? -0.522 -24 -22.891 1 89.06 1050 ASN A N 1
ATOM 8231 C CA . ASN A 1 1050 ? 0.712 -23.219 -22.938 1 89.06 1050 ASN A CA 1
ATOM 8232 C C . ASN A 1 1050 ? 0.972 -22.656 -24.328 1 89.06 1050 ASN A C 1
ATOM 8234 O O . ASN A 1 1050 ? 0.417 -23.156 -25.312 1 89.06 1050 ASN A O 1
ATOM 8238 N N . THR A 1 1051 ? 1.874 -21.688 -24.406 1 91 1051 THR A N 1
ATOM 8239 C CA . THR A 1 1051 ? 2.129 -21 -25.672 1 91 1051 THR A CA 1
ATOM 8240 C C . THR A 1 1051 ? 3.576 -21.203 -26.109 1 91 1051 THR A C 1
ATOM 8242 O O . THR A 1 1051 ? 4.43 -21.578 -25.297 1 91 1051 THR A O 1
ATOM 8245 N N . LYS A 1 1052 ? 3.803 -21.141 -27.375 1 93.12 1052 LYS A N 1
ATOM 8246 C CA . LYS A 1 1052 ? 5.145 -20.984 -27.922 1 93.12 1052 LYS A CA 1
ATOM 8247 C C . LYS A 1 1052 ? 5.441 -19.516 -28.25 1 93.12 1052 LYS A C 1
ATOM 8249 O O . LYS A 1 1052 ? 4.531 -18.75 -28.562 1 93.12 1052 LYS A O 1
ATOM 8254 N N . SER A 1 1053 ? 6.664 -19.188 -28.141 1 93.19 1053 SER A N 1
ATOM 8255 C CA . SER A 1 1053 ? 6.988 -17.781 -28.359 1 93.19 1053 SER A CA 1
ATOM 8256 C C . SER A 1 1053 ? 8.305 -17.625 -29.109 1 93.19 1053 SER A C 1
ATOM 8258 O O . SER A 1 1053 ? 9.133 -18.547 -29.125 1 93.19 1053 SER A O 1
ATOM 8260 N N . PHE A 1 1054 ? 8.445 -16.531 -29.828 1 95.81 1054 PHE A N 1
ATOM 8261 C CA . PHE A 1 1054 ? 9.664 -16.047 -30.484 1 95.81 1054 PHE A CA 1
ATOM 8262 C C . PHE A 1 1054 ? 10.039 -14.664 -29.953 1 95.81 1054 PHE A C 1
ATOM 8264 O O . PHE A 1 1054 ? 9.219 -13.75 -29.953 1 95.81 1054 PHE A O 1
ATOM 8271 N N . VAL A 1 1055 ? 11.289 -14.594 -29.516 1 95.94 1055 VAL A N 1
ATOM 8272 C CA . VAL A 1 1055 ? 11.695 -13.383 -28.812 1 95.94 1055 VAL A CA 1
ATOM 8273 C C . VAL A 1 1055 ? 12.984 -12.844 -29.438 1 95.94 1055 VAL A C 1
ATOM 8275 O O . VAL A 1 1055 ? 13.883 -13.609 -29.797 1 95.94 1055 VAL A O 1
ATOM 8278 N N . VAL A 1 1056 ? 13.062 -11.516 -29.578 1 96.69 1056 VAL A N 1
ATOM 8279 C CA . VAL A 1 1056 ? 14.289 -10.789 -29.906 1 96.69 1056 VAL A CA 1
ATOM 8280 C C . VAL A 1 1056 ? 14.672 -9.875 -28.75 1 96.69 1056 VAL A C 1
ATOM 8282 O O . VAL A 1 1056 ? 13.836 -9.164 -28.203 1 96.69 1056 VAL A O 1
ATOM 8285 N N . GLY A 1 1057 ? 15.953 -10.039 -28.375 1 95.62 1057 GLY A N 1
ATOM 8286 C CA . GLY A 1 1057 ? 16.328 -9.273 -27.188 1 95.62 1057 GLY A CA 1
ATOM 8287 C C . GLY A 1 1057 ? 17.688 -8.609 -27.328 1 95.62 1057 GLY A C 1
ATOM 8288 O O . GLY A 1 1057 ? 18.438 -8.898 -28.25 1 95.62 1057 GLY A O 1
ATOM 8289 N N . LEU A 1 1058 ? 17.906 -7.68 -26.375 1 94.5 1058 LEU A N 1
ATOM 8290 C CA . LEU A 1 1058 ? 19.109 -6.867 -26.297 1 94.5 1058 LEU A CA 1
ATOM 8291 C C . LEU A 1 1058 ? 19.594 -6.758 -24.859 1 94.5 1058 LEU A C 1
ATOM 8293 O O . LEU A 1 1058 ? 18.812 -6.496 -23.953 1 94.5 1058 LEU A O 1
ATOM 8297 N N . ASN A 1 1059 ? 20.922 -7.094 -24.672 1 92.62 1059 ASN A N 1
ATOM 8298 C CA . ASN A 1 1059 ? 21.594 -6.863 -23.391 1 92.62 1059 ASN A CA 1
ATOM 8299 C C . ASN A 1 1059 ? 22.75 -5.875 -23.531 1 92.62 1059 ASN A C 1
ATOM 8301 O O . ASN A 1 1059 ? 23.672 -6.105 -24.312 1 92.62 1059 ASN A O 1
ATOM 8305 N N . ILE A 1 1060 ? 22.672 -4.828 -22.75 1 92.38 1060 ILE A N 1
ATOM 8306 C CA . ILE A 1 1060 ? 23.734 -3.824 -22.781 1 92.38 1060 ILE A CA 1
ATOM 8307 C C . ILE A 1 1060 ? 24.281 -3.627 -21.359 1 92.38 1060 ILE A C 1
ATOM 8309 O O . ILE A 1 1060 ? 23.516 -3.584 -20.391 1 92.38 1060 ILE A O 1
ATOM 8313 N N . SER A 1 1061 ? 25.547 -3.639 -21.281 1 88.75 1061 SER A N 1
ATOM 8314 C CA . SER A 1 1061 ? 26.203 -3.289 -20.031 1 88.75 1061 SER A CA 1
ATOM 8315 C C . SER A 1 1061 ? 27.281 -2.24 -20.234 1 88.75 1061 SER A C 1
ATOM 8317 O O . SER A 1 1061 ? 28.031 -2.303 -21.219 1 88.75 1061 SER A O 1
ATOM 8319 N N . PHE A 1 1062 ? 27.453 -1.349 -19.422 1 86.06 1062 PHE A N 1
ATOM 8320 C CA . PHE A 1 1062 ? 28.484 -0.324 -19.547 1 86.06 1062 PHE A CA 1
ATOM 8321 C C . PHE A 1 1062 ? 28.797 0.3 -18.188 1 86.06 1062 PHE A C 1
ATOM 8323 O O . PHE A 1 1062 ? 27.953 0.271 -17.281 1 86.06 1062 PHE A O 1
ATOM 8330 N N . MET B 1 1 ? -34.438 -35.594 -19.125 1 16.02 1 MET B N 1
ATOM 8331 C CA . MET B 1 1 ? -33.844 -35.594 -20.453 1 16.02 1 MET B CA 1
ATOM 8332 C C . MET B 1 1 ? -34.562 -34.594 -21.359 1 16.02 1 MET B C 1
ATOM 8334 O O . MET B 1 1 ? -34.219 -34.438 -22.531 1 16.02 1 MET B O 1
ATOM 8338 N N . GLN B 1 2 ? -35.562 -34 -20.953 1 16.81 2 GLN B N 1
ATOM 8339 C CA . GLN B 1 2 ? -36.625 -33.531 -21.859 1 16.81 2 GLN B CA 1
ATOM 8340 C C . GLN B 1 2 ? -36.188 -32.281 -22.609 1 16.81 2 GLN B C 1
ATOM 8342 O O . GLN B 1 2 ? -35.688 -31.344 -22.016 1 16.81 2 GLN B O 1
ATOM 8347 N N . PHE B 1 3 ? -36.188 -32.312 -23.984 1 16.92 3 PHE B N 1
ATOM 8348 C CA . PHE B 1 3 ? -35.656 -31.719 -25.219 1 16.92 3 PHE B CA 1
ATOM 8349 C C . PHE B 1 3 ? -36.344 -30.375 -25.5 1 16.92 3 PHE B C 1
ATOM 8351 O O . PHE B 1 3 ? -36.094 -29.766 -26.547 1 16.92 3 PHE B O 1
ATOM 8358 N N . ILE B 1 4 ? -36.781 -29.625 -24.594 1 16.05 4 ILE B N 1
ATOM 8359 C CA . ILE B 1 4 ? -37.844 -28.828 -25.188 1 16.05 4 ILE B CA 1
ATOM 8360 C C . ILE B 1 4 ? -37.25 -27.797 -26.156 1 16.05 4 ILE B C 1
ATOM 8362 O O . ILE B 1 4 ? -36.344 -27.047 -25.781 1 16.05 4 ILE B O 1
ATOM 8366 N N . ARG B 1 5 ? -37.625 -27.562 -27.422 1 15.55 5 ARG B N 1
ATOM 8367 C CA . ARG B 1 5 ? -37.375 -27.297 -28.828 1 15.55 5 ARG B CA 1
ATOM 8368 C C . ARG B 1 5 ? -37.438 -25.797 -29.125 1 15.55 5 ARG B C 1
ATOM 8370 O O . ARG B 1 5 ? -36.844 -25.312 -30.078 1 15.55 5 ARG B O 1
ATOM 8377 N N . ARG B 1 6 ? -37.969 -24.781 -28.469 1 15.91 6 ARG B N 1
ATOM 8378 C CA . ARG B 1 6 ? -38.875 -24.172 -29.422 1 15.91 6 ARG B CA 1
ATOM 8379 C C . ARG B 1 6 ? -38.125 -23.297 -30.438 1 15.91 6 ARG B C 1
ATOM 8381 O O . ARG B 1 6 ? -37 -22.891 -30.172 1 15.91 6 ARG B O 1
ATOM 8388 N N . PRO B 1 7 ? -38.75 -22.141 -31 1 15.84 7 PRO B N 1
ATOM 8389 C CA . PRO B 1 7 ? -39.094 -21.656 -32.344 1 15.84 7 PRO B CA 1
ATOM 8390 C C . PRO B 1 7 ? -38.062 -20.656 -32.875 1 15.84 7 PRO B C 1
ATOM 8392 O O . PRO B 1 7 ? -37.312 -20.031 -32.094 1 15.84 7 PRO B O 1
ATOM 8395 N N . ILE B 1 8 ? -38.094 -20.219 -34.188 1 15.39 8 ILE B N 1
ATOM 8396 C CA . ILE B 1 8 ? -37.469 -20.062 -35.5 1 15.39 8 ILE B CA 1
ATOM 8397 C C . ILE B 1 8 ? -37.062 -18.609 -35.688 1 15.39 8 ILE B C 1
ATOM 8399 O O . ILE B 1 8 ? -35.938 -18.328 -36.062 1 15.39 8 ILE B O 1
ATOM 8403 N N . ALA B 1 9 ? -37.906 -17.562 -35.875 1 14.78 9 ALA B N 1
ATOM 8404 C CA . ALA B 1 9 ? -38.031 -17.062 -37.25 1 14.78 9 ALA B CA 1
ATOM 8405 C C . ALA B 1 9 ? -37.094 -15.883 -37.5 1 14.78 9 ALA B C 1
ATOM 8407 O O . ALA B 1 9 ? -36.312 -15.898 -38.438 1 14.78 9 ALA B O 1
ATOM 8408 N N . GLU B 1 10 ? -37.531 -14.547 -37.719 1 14.59 10 GLU B N 1
ATOM 8409 C CA . GLU B 1 10 ? -37.719 -13.906 -39 1 14.59 10 GLU B CA 1
ATOM 8410 C C . GLU B 1 10 ? -36.562 -12.938 -39.312 1 14.59 10 GLU B C 1
ATOM 8412 O O . GLU B 1 10 ? -35.719 -12.664 -38.438 1 14.59 10 GLU B O 1
ATOM 8417 N N . ASN B 1 11 ? -36.781 -11.602 -39.531 1 14.42 11 ASN B N 1
ATOM 8418 C CA . ASN B 1 11 ? -36.844 -10.836 -40.781 1 14.42 11 ASN B CA 1
ATOM 8419 C C . ASN B 1 11 ? -35.594 -9.969 -40.969 1 14.42 11 ASN B C 1
ATOM 8421 O O . ASN B 1 11 ? -34.844 -9.734 -40 1 14.42 11 ASN B O 1
ATOM 8425 N N . GLY B 1 12 ? -35.562 -8.914 -41.906 1 14.3 12 GLY B N 1
ATOM 8426 C CA . GLY B 1 12 ? -34.938 -8.461 -43.125 1 14.3 12 GLY B CA 1
ATOM 8427 C C . GLY B 1 12 ? -33.969 -7.312 -42.938 1 14.3 12 GLY B C 1
ATOM 8428 O O . GLY B 1 12 ? -32.969 -7.207 -43.625 1 14.3 12 GLY B O 1
ATOM 8429 N N . ARG B 1 13 ? -34.125 -6.234 -42.031 1 14.77 13 ARG B N 1
ATOM 8430 C CA . ARG B 1 13 ? -34.094 -4.961 -42.75 1 14.77 13 ARG B CA 1
ATOM 8431 C C . ARG B 1 13 ? -32.656 -4.605 -43.156 1 14.77 13 ARG B C 1
ATOM 8433 O O . ARG B 1 13 ? -31.719 -4.812 -42.406 1 14.77 13 ARG B O 1
ATOM 8440 N N . LEU B 1 14 ? -32.406 -3.9 -44.406 1 14.01 14 LEU B N 1
ATOM 8441 C CA . LEU B 1 14 ? -31.578 -3.67 -45.594 1 14.01 14 LEU B CA 1
ATOM 8442 C C . LEU B 1 14 ? -30.547 -2.58 -45.344 1 14.01 14 LEU B C 1
ATOM 8444 O O . LEU B 1 14 ? -29.406 -2.674 -45.844 1 14.01 14 LEU B O 1
ATOM 8448 N N . ILE B 1 15 ? -30.719 -1.53 -44.562 1 13.77 15 ILE B N 1
ATOM 8449 C CA . ILE B 1 15 ? -30.578 -0.276 -45.281 1 13.77 15 ILE B CA 1
ATOM 8450 C C . ILE B 1 15 ? -29.094 -0.033 -45.594 1 13.77 15 ILE B C 1
ATOM 8452 O O . ILE B 1 15 ? -28.234 -0.246 -44.75 1 13.77 15 ILE B O 1
ATOM 8456 N N . ALA B 1 16 ? -28.719 0.504 -46.75 1 14.16 16 ALA B N 1
ATOM 8457 C CA . ALA B 1 16 ? -27.812 0.618 -47.906 1 14.16 16 ALA B CA 1
ATOM 8458 C C . ALA B 1 16 ? -26.672 1.591 -47.594 1 14.16 16 ALA B C 1
ATOM 8460 O O . ALA B 1 16 ? -25.516 1.302 -47.906 1 14.16 16 ALA B O 1
ATOM 8461 N N . ASN B 1 17 ? -26.844 2.867 -47.219 1 14.1 17 ASN B N 1
ATOM 8462 C CA . ASN B 1 17 ? -26.453 3.842 -48.25 1 14.1 17 ASN B CA 1
ATOM 8463 C C . ASN B 1 17 ? -24.938 4.016 -48.312 1 14.1 17 ASN B C 1
ATOM 8465 O O . ASN B 1 17 ? -24.234 3.645 -47.375 1 14.1 17 ASN B O 1
ATOM 8469 N N . GLY B 1 18 ? -24.391 5.09 -48.906 1 14.35 18 GLY B N 1
ATOM 8470 C CA . GLY B 1 18 ? -23.562 5.441 -50.062 1 14.35 18 GLY B CA 1
ATOM 8471 C C . GLY B 1 18 ? -22.109 5.688 -49.688 1 14.35 18 GLY B C 1
ATOM 8472 O O . GLY B 1 18 ? -21.219 4.961 -50.156 1 14.35 18 GLY B O 1
ATOM 8473 N N . GLN B 1 19 ? -21.516 7.016 -49.5 1 14.41 19 GLN B N 1
ATOM 8474 C CA . GLN B 1 19 ? -20.828 7.73 -50.562 1 14.41 19 GLN B CA 1
ATOM 8475 C C . GLN B 1 19 ? -19.312 7.664 -50.406 1 14.41 19 GLN B C 1
ATOM 8477 O O . GLN B 1 19 ? -18.609 7.227 -51.312 1 14.41 19 GLN B O 1
ATOM 8482 N N . THR B 1 20 ? -18.594 8.898 -50.031 1 14.39 20 THR B N 1
ATOM 8483 C CA . THR B 1 20 ? -17.766 9.719 -50.906 1 14.39 20 THR B CA 1
ATOM 8484 C C . THR B 1 20 ? -16.297 9.352 -50.75 1 14.39 20 THR B C 1
ATOM 8486 O O . THR B 1 20 ? -15.852 8.969 -49.656 1 14.39 20 THR B O 1
ATOM 8489 N N . ARG B 1 21 ? -15.273 9.57 -51.781 1 14.95 21 ARG B N 1
ATOM 8490 C CA . ARG B 1 21 ? -14.141 9.117 -52.594 1 14.95 21 ARG B CA 1
ATOM 8491 C C . ARG B 1 21 ? -12.844 9.766 -52.125 1 14.95 21 ARG B C 1
ATOM 8493 O O . ARG B 1 21 ? -11.75 9.297 -52.438 1 14.95 21 ARG B O 1
ATOM 8500 N N . ILE B 1 22 ? -12.617 10.648 -51.219 1 14.01 22 ILE B N 1
ATOM 8501 C CA . ILE B 1 22 ? -11.711 11.695 -51.656 1 14.01 22 ILE B CA 1
ATOM 8502 C C . ILE B 1 22 ? -10.305 11.117 -51.844 1 14.01 22 ILE B C 1
ATOM 8504 O O . ILE B 1 22 ? -9.781 10.453 -50.969 1 14.01 22 ILE B O 1
ATOM 8508 N N . GLU B 1 23 ? -9.492 11.305 -53.031 1 14.63 23 GLU B N 1
ATOM 8509 C CA . GLU B 1 23 ? -8.531 10.883 -54.031 1 14.63 23 GLU B CA 1
ATOM 8510 C C . GLU B 1 23 ? -7.102 11.188 -53.594 1 14.63 23 GLU B C 1
ATOM 8512 O O . GLU B 1 23 ? -6.211 10.344 -53.75 1 14.63 23 GLU B O 1
ATOM 8517 N N . THR B 1 24 ? -6.559 12.422 -53.281 1 14.83 24 THR B N 1
ATOM 8518 C CA . THR B 1 24 ? -5.609 13.078 -54.188 1 14.83 24 THR B CA 1
ATOM 8519 C C . THR B 1 24 ? -4.191 12.57 -53.938 1 14.83 24 THR B C 1
ATOM 8521 O O . THR B 1 24 ? -3.758 12.477 -52.781 1 14.83 24 THR B O 1
ATOM 8524 N N . LEU B 1 25 ? -3.146 12.281 -54.969 1 14.58 25 LEU B N 1
ATOM 8525 C CA . LEU B 1 25 ? -2.02 11.516 -55.5 1 14.58 25 LEU B CA 1
ATOM 8526 C C . LEU B 1 25 ? -0.706 12.25 -55.25 1 14.58 25 LEU B C 1
ATOM 8528 O O . LEU B 1 25 ? 0.372 11.672 -55.406 1 14.58 25 LEU B O 1
ATOM 8532 N N . TYR B 1 26 ? -0.404 13.414 -54.688 1 14.28 26 TYR B N 1
ATOM 8533 C CA . TYR B 1 26 ? 0.537 14.211 -55.469 1 14.28 26 TYR B CA 1
ATOM 8534 C C . TYR B 1 26 ? 1.907 13.539 -55.531 1 14.28 26 TYR B C 1
ATOM 8536 O O . TYR B 1 26 ? 2.227 12.703 -54.688 1 14.28 26 TYR B O 1
ATOM 8544 N N . TYR B 1 27 ? 3.164 14.367 -55.875 1 14.87 27 TYR B N 1
ATOM 8545 C CA . TYR B 1 27 ? 4.172 14.555 -56.906 1 14.87 27 TYR B CA 1
ATOM 8546 C C . TYR B 1 27 ? 5.508 13.945 -56.469 1 14.87 27 TYR B C 1
ATOM 8548 O O . TYR B 1 27 ? 5.77 13.781 -55.281 1 14.87 27 TYR B O 1
ATOM 8556 N N . ALA B 1 28 ? 6.793 13.867 -57.438 1 15.97 28 ALA B N 1
ATOM 8557 C CA . ALA B 1 28 ? 7.746 13.086 -58.219 1 15.97 28 ALA B CA 1
ATOM 8558 C C . ALA B 1 28 ? 9.164 13.273 -57.688 1 15.97 28 ALA B C 1
ATOM 8560 O O . ALA B 1 28 ? 9.891 12.289 -57.469 1 15.97 28 ALA B O 1
ATOM 8561 N N . ASP B 1 29 ? 9.984 14.453 -57.719 1 14.77 29 ASP B N 1
ATOM 8562 C CA . ASP B 1 29 ? 11.094 14.531 -58.656 1 14.77 29 ASP B CA 1
ATOM 8563 C C . ASP B 1 29 ? 12.406 14.078 -58 1 14.77 29 ASP B C 1
ATOM 8565 O O . ASP B 1 29 ? 13.125 13.25 -58.562 1 14.77 29 ASP B O 1
ATOM 8569 N N . LYS B 1 30 ? 13.391 14.898 -57.156 1 16.34 30 LYS B N 1
ATOM 8570 C CA . LYS B 1 30 ? 14.633 15.422 -57.719 1 16.34 30 LYS B CA 1
ATOM 8571 C C . LYS B 1 30 ? 15.797 14.469 -57.469 1 16.34 30 LYS B C 1
ATOM 8573 O O . LYS B 1 30 ? 15.883 13.859 -56.406 1 16.34 30 LYS B O 1
ATOM 8578 N N . PRO B 1 31 ? 17.031 14.273 -58.344 1 15.9 31 PRO B N 1
ATOM 8579 C CA . PRO B 1 31 ? 18.078 13.289 -58.656 1 15.9 31 PRO B CA 1
ATOM 8580 C C . PRO B 1 31 ? 19.375 13.555 -57.875 1 15.9 31 PRO B C 1
ATOM 8582 O O . PRO B 1 31 ? 20.312 12.758 -57.938 1 15.9 31 PRO B O 1
ATOM 8585 N N . LYS B 1 32 ? 19.562 14.227 -56.781 1 15.89 32 LYS B N 1
ATOM 8586 C CA . LYS B 1 32 ? 20.828 14.977 -56.75 1 15.89 32 LYS B CA 1
ATOM 8587 C C . LYS B 1 32 ? 22.016 14.031 -56.75 1 15.89 32 LYS B C 1
ATOM 8589 O O . LYS B 1 32 ? 21.969 12.938 -56.188 1 15.89 32 LYS B O 1
ATOM 8594 N N . ARG B 1 33 ? 23.484 14.555 -57 1 16.56 33 ARG B N 1
ATOM 8595 C CA . ARG B 1 33 ? 24.734 14.484 -57.75 1 16.56 33 ARG B CA 1
ATOM 8596 C C . ARG B 1 33 ? 25.812 13.758 -56.938 1 16.56 33 ARG B C 1
ATOM 8598 O O . ARG B 1 33 ? 25.734 13.695 -55.719 1 16.56 33 ARG B O 1
ATOM 8605 N N . ARG B 1 34 ? 27.141 13.43 -57.469 1 17.22 34 ARG B N 1
ATOM 8606 C CA . ARG B 1 34 ? 28.172 12.445 -57.75 1 17.22 34 ARG B CA 1
ATOM 8607 C C . ARG B 1 34 ? 29.438 12.75 -56.969 1 17.22 34 ARG B C 1
ATOM 8609 O O . ARG B 1 34 ? 30.516 12.203 -57.25 1 17.22 34 ARG B O 1
ATOM 8616 N N . THR B 1 35 ? 29.484 13.336 -55.688 1 16.41 35 THR B N 1
ATOM 8617 C CA . THR B 1 35 ? 30.734 14.039 -55.344 1 16.41 35 THR B CA 1
ATOM 8618 C C . THR B 1 35 ? 31.891 13.062 -55.25 1 16.41 35 THR B C 1
ATOM 8620 O O . THR B 1 35 ? 31.719 11.945 -54.75 1 16.41 35 THR B O 1
ATOM 8623 N N . ILE B 1 36 ? 33.312 13.43 -55.625 1 17.69 36 ILE B N 1
ATOM 8624 C CA . ILE B 1 36 ? 34.625 13.117 -56.156 1 17.69 36 ILE B CA 1
ATOM 8625 C C . ILE B 1 36 ? 35.562 12.711 -55.031 1 17.69 36 ILE B C 1
ATOM 8627 O O . ILE B 1 36 ? 35.719 13.438 -54.062 1 17.69 36 ILE B O 1
ATOM 8631 N N . ILE B 1 37 ? 36.125 11.398 -54.906 1 18.77 37 ILE B N 1
ATOM 8632 C CA . ILE B 1 37 ? 36.812 10.531 -53.938 1 18.77 37 ILE B CA 1
ATOM 8633 C C . ILE B 1 37 ? 38.312 10.836 -53.938 1 18.77 37 ILE B C 1
ATOM 8635 O O . ILE B 1 37 ? 39.094 10.117 -53.312 1 18.77 37 ILE B O 1
ATOM 8639 N N . ASN B 1 38 ? 38.844 12.141 -53.844 1 17.72 38 ASN B N 1
ATOM 8640 C CA . ASN B 1 38 ? 40.25 12.242 -54.219 1 17.72 38 ASN B CA 1
ATOM 8641 C C . ASN B 1 38 ? 41.125 11.555 -53.188 1 17.72 38 ASN B C 1
ATOM 8643 O O . ASN B 1 38 ? 40.812 11.477 -52 1 17.72 38 ASN B O 1
ATOM 8647 N N . LYS B 1 39 ? 42.5 10.836 -53.5 1 20.16 39 LYS B N 1
ATOM 8648 C CA . LYS B 1 39 ? 43.531 9.82 -53.281 1 20.16 39 LYS B CA 1
ATOM 8649 C C . LYS B 1 39 ? 44.562 10.305 -52.281 1 20.16 39 LYS B C 1
ATOM 8651 O O . LYS B 1 39 ? 45.531 9.586 -51.969 1 20.16 39 LYS B O 1
ATOM 8656 N N . LYS B 1 40 ? 44.875 11.578 -52 1 22.47 40 LYS B N 1
ATOM 8657 C CA . LYS B 1 40 ? 46.25 11.953 -51.781 1 22.47 40 LYS B CA 1
ATOM 8658 C C . LYS B 1 40 ? 46.812 11.391 -50.469 1 22.47 40 LYS B C 1
ATOM 8660 O O . LYS B 1 40 ? 47.875 10.773 -50.438 1 22.47 40 LYS B O 1
ATOM 8665 N N . SER B 1 41 ? 46.906 12.203 -49.344 1 23.58 41 SER B N 1
ATOM 8666 C CA . SER B 1 41 ? 48.062 12.648 -48.562 1 23.58 41 SER B CA 1
ATOM 8667 C C . SER B 1 41 ? 48.281 11.75 -47.344 1 23.58 41 SER B C 1
ATOM 8669 O O . SER B 1 41 ? 47.906 12.109 -46.219 1 23.58 41 SER B O 1
ATOM 8671 N N . MET B 1 42 ? 48.219 10.461 -47.438 1 23.23 42 MET B N 1
ATOM 8672 C CA . MET B 1 42 ? 48.219 9.523 -46.312 1 23.23 42 MET B CA 1
ATOM 8673 C C . MET B 1 42 ? 49.594 9.477 -45.625 1 23.23 42 MET B C 1
ATOM 8675 O O . MET B 1 42 ? 49.75 8.836 -44.594 1 23.23 42 MET B O 1
ATOM 8679 N N . LYS B 1 43 ? 50.625 9.734 -46.469 1 26.41 43 LYS B N 1
ATOM 8680 C CA . LYS B 1 43 ? 51.969 9.305 -46.125 1 26.41 43 LYS B CA 1
ATOM 8681 C C . LYS B 1 43 ? 52.5 10.047 -44.875 1 26.41 43 LYS B C 1
ATOM 8683 O O . LYS B 1 43 ? 53.188 9.469 -44.062 1 26.41 43 LYS B O 1
ATOM 8688 N N . GLN B 1 44 ? 52.188 11.391 -44.938 1 24.31 44 GLN B N 1
ATOM 8689 C CA . GLN B 1 44 ? 52.969 12.266 -44.031 1 24.31 44 GLN B CA 1
ATOM 8690 C C . GLN B 1 44 ? 52.562 12.031 -42.594 1 24.31 44 GLN B C 1
ATOM 8692 O O . GLN B 1 44 ? 53.25 12.508 -41.688 1 24.31 44 GLN B O 1
ATOM 8697 N N . LYS B 1 45 ? 51.438 11.359 -42.406 1 28.33 45 LYS B N 1
ATOM 8698 C CA . LYS B 1 45 ? 50.812 11.438 -41.094 1 28.33 45 LYS B CA 1
ATOM 8699 C C . LYS B 1 45 ? 51.5 10.492 -40.094 1 28.33 45 LYS B C 1
ATOM 8701 O O . LYS B 1 45 ? 51.25 10.539 -38.906 1 28.33 45 LYS B O 1
ATOM 8706 N N . ILE B 1 46 ? 52.219 9.594 -40.844 1 29.91 46 ILE B N 1
ATOM 8707 C CA . ILE B 1 46 ? 52.844 8.547 -40.062 1 29.91 46 ILE B CA 1
ATOM 8708 C C . ILE B 1 46 ? 53.938 9.156 -39.188 1 29.91 46 ILE B C 1
ATOM 8710 O O . ILE B 1 46 ? 54.094 8.797 -38 1 29.91 46 ILE B O 1
ATOM 8714 N N . ILE B 1 47 ? 54.719 10.141 -39.844 1 31.3 47 ILE B N 1
ATOM 8715 C CA . ILE B 1 47 ? 55.938 10.617 -39.25 1 31.3 47 ILE B CA 1
ATOM 8716 C C . ILE B 1 47 ? 55.625 11.367 -37.938 1 31.3 47 ILE B C 1
ATOM 8718 O O . ILE B 1 47 ? 56.344 11.242 -36.969 1 31.3 47 ILE B O 1
ATOM 8722 N N . MET B 1 48 ? 54.438 12.102 -38.031 1 27.17 48 MET B N 1
ATOM 8723 C CA . MET B 1 48 ? 54.219 13.031 -36.906 1 27.17 48 MET B CA 1
ATOM 8724 C C . MET B 1 48 ? 53.875 12.281 -35.625 1 27.17 48 MET B C 1
ATOM 8726 O O . MET B 1 48 ? 53.969 12.844 -34.531 1 27.17 48 MET B O 1
ATOM 8730 N N . LEU B 1 49 ? 53.344 11.039 -35.75 1 29.42 49 LEU B N 1
ATOM 8731 C CA . LEU B 1 49 ? 52.875 10.297 -34.562 1 29.42 49 LEU B CA 1
ATOM 8732 C C . LEU B 1 49 ? 54.062 9.883 -33.688 1 29.42 49 LEU B C 1
ATOM 8734 O O . LEU B 1 49 ? 53.938 9.891 -32.469 1 29.42 49 LEU B O 1
ATOM 8738 N N . MET B 1 50 ? 55.188 9.609 -34.375 1 29.19 50 MET B N 1
ATOM 8739 C CA . MET B 1 50 ? 56.312 9.07 -33.625 1 29.19 50 MET B CA 1
ATOM 8740 C C . MET B 1 50 ? 56.875 10.102 -32.656 1 29.19 50 MET B C 1
ATOM 8742 O O . MET B 1 50 ? 57.438 9.75 -31.625 1 29.19 50 MET B O 1
ATOM 8746 N N . THR B 1 51 ? 56.969 11.391 -33.188 1 29.17 51 THR B N 1
ATOM 8747 C CA . THR B 1 51 ? 57.719 12.383 -32.406 1 29.17 51 THR B CA 1
ATOM 8748 C C . THR B 1 51 ? 57 12.672 -31.094 1 29.17 51 THR B C 1
ATOM 8750 O O . THR B 1 51 ? 57.625 13.078 -30.109 1 29.17 51 THR B O 1
ATOM 8753 N N . PHE B 1 52 ? 55.688 12.539 -31.062 1 27.53 52 PHE B N 1
ATOM 8754 C CA . PHE B 1 52 ? 55.031 13.109 -29.891 1 27.53 52 PHE B CA 1
ATOM 8755 C C . PHE B 1 52 ? 55.25 12.211 -28.672 1 27.53 52 PHE B C 1
ATOM 8757 O O . PHE B 1 52 ? 54.844 12.555 -27.562 1 27.53 52 PHE B O 1
ATOM 8764 N N . LEU B 1 53 ? 55.562 10.922 -28.891 1 29.05 53 LEU B N 1
ATOM 8765 C CA . LEU B 1 53 ? 55.75 10.039 -27.75 1 29.05 53 LEU B CA 1
ATOM 8766 C C . LEU B 1 53 ? 56.938 10.453 -26.906 1 29.05 53 LEU B C 1
ATOM 8768 O O . LEU B 1 53 ? 57.125 9.977 -25.781 1 29.05 53 LEU B O 1
ATOM 8772 N N . LEU B 1 54 ? 57.938 11.078 -27.609 1 28.38 54 LEU B N 1
ATOM 8773 C CA . LEU B 1 54 ? 59.188 11.258 -26.891 1 28.38 54 LEU B CA 1
ATOM 8774 C C . LEU B 1 54 ? 59.031 12.289 -25.781 1 28.38 54 LEU B C 1
ATOM 8776 O O . LEU B 1 54 ? 59.906 12.383 -24.906 1 28.38 54 LEU B O 1
ATOM 8780 N N . ILE B 1 55 ? 58.281 13.375 -26.047 1 29.05 55 ILE B N 1
ATOM 8781 C CA . ILE B 1 55 ? 58.594 14.539 -25.234 1 29.05 55 ILE B CA 1
ATOM 8782 C C . ILE B 1 55 ? 58.031 14.344 -23.812 1 29.05 55 ILE B C 1
ATOM 8784 O O . ILE B 1 55 ? 58.156 15.234 -22.969 1 29.05 55 ILE B O 1
ATOM 8788 N N . GLY B 1 56 ? 57.125 13.469 -23.594 1 28.22 56 GLY B N 1
ATOM 8789 C CA . GLY B 1 56 ? 56.406 13.594 -22.328 1 28.22 56 GLY B CA 1
ATOM 8790 C C . GLY B 1 56 ? 57.281 13.195 -21.141 1 28.22 56 GLY B C 1
ATOM 8791 O O . GLY B 1 56 ? 56.75 12.922 -20.062 1 28.22 56 GLY B O 1
ATOM 8792 N N . ALA B 1 57 ? 58.562 12.953 -21.328 1 29.69 57 ALA B N 1
ATOM 8793 C CA . ALA B 1 57 ? 59.312 12.398 -20.188 1 29.69 57 ALA B CA 1
ATOM 8794 C C . ALA B 1 57 ? 59.312 13.367 -19.016 1 29.69 57 ALA B C 1
ATOM 8796 O O . ALA B 1 57 ? 59.156 12.945 -17.859 1 29.69 57 ALA B O 1
ATOM 8797 N N . GLY B 1 58 ? 59.906 14.602 -19.156 1 29.3 58 GLY B N 1
ATOM 8798 C CA . GLY B 1 58 ? 60.906 15 -18.156 1 29.3 58 GLY B CA 1
ATOM 8799 C C . GLY B 1 58 ? 60.281 15.57 -16.891 1 29.3 58 GLY B C 1
ATOM 8800 O O . GLY B 1 58 ? 61 15.812 -15.914 1 29.3 58 GLY B O 1
ATOM 8801 N N . PHE B 1 59 ? 59.219 16.297 -16.922 1 31.36 59 PHE B N 1
ATOM 8802 C CA . PHE B 1 59 ? 59.312 17.328 -15.891 1 31.36 59 PHE B CA 1
ATOM 8803 C C . PHE B 1 59 ? 59.125 16.734 -14.5 1 31.36 59 PHE B C 1
ATOM 8805 O O . PHE B 1 59 ? 58.094 16.172 -14.195 1 31.36 59 PHE B O 1
ATOM 8812 N N . VAL B 1 60 ? 60.219 16.25 -13.906 1 35.69 60 VAL B N 1
ATOM 8813 C CA . VAL B 1 60 ? 60.312 16 -12.469 1 35.69 60 VAL B CA 1
ATOM 8814 C C . VAL B 1 60 ? 59.906 17.281 -11.711 1 35.69 60 VAL B C 1
ATOM 8816 O O . VAL B 1 60 ? 60.625 18.281 -11.789 1 35.69 60 VAL B O 1
ATOM 8819 N N . MET B 1 61 ? 58.75 17.641 -11.711 1 36.72 61 MET B N 1
ATOM 8820 C CA . MET B 1 61 ? 58.344 18.828 -10.953 1 36.72 61 MET B CA 1
ATOM 8821 C C . MET B 1 61 ? 58.75 18.719 -9.492 1 36.72 61 MET B C 1
ATOM 8823 O O . MET B 1 61 ? 58.688 17.641 -8.906 1 36.72 61 MET B O 1
ATOM 8827 N N . ALA B 1 62 ? 59.594 19.609 -9.086 1 45.12 62 ALA B N 1
ATOM 8828 C CA . ALA B 1 62 ? 60.094 19.859 -7.746 1 45.12 62 ALA B CA 1
ATOM 8829 C C . ALA B 1 62 ? 59 19.781 -6.703 1 45.12 62 ALA B C 1
ATOM 8831 O O . ALA B 1 62 ? 57.969 20.453 -6.824 1 45.12 62 ALA B O 1
ATOM 8832 N N . GLN B 1 63 ? 58.812 18.75 -6.07 1 51.31 63 GLN B N 1
ATOM 8833 C CA . GLN B 1 63 ? 57.875 18.547 -4.98 1 51.31 63 GLN B CA 1
ATOM 8834 C C . GLN B 1 63 ? 58.219 19.406 -3.768 1 51.31 63 GLN B C 1
ATOM 8836 O O . GLN B 1 63 ? 59.406 19.453 -3.371 1 51.31 63 GLN B O 1
ATOM 8841 N N . THR B 1 64 ? 57.531 20.391 -3.533 1 63.25 64 THR B N 1
ATOM 8842 C CA . THR B 1 64 ? 57.719 21.172 -2.322 1 63.25 64 THR B CA 1
ATOM 8843 C C . THR B 1 64 ? 56.938 20.594 -1.155 1 63.25 64 THR B C 1
ATOM 8845 O O . THR B 1 64 ? 55.844 20.094 -1.342 1 63.25 64 THR B O 1
ATOM 8848 N N . GLN B 1 65 ? 57.531 20.562 -0.102 1 69.25 65 GLN B N 1
ATOM 8849 C CA . GLN B 1 65 ? 56.875 20.172 1.14 1 69.25 65 GLN B CA 1
ATOM 8850 C C . GLN B 1 65 ? 55.875 21.25 1.577 1 69.25 65 GLN B C 1
ATOM 8852 O O . GLN B 1 65 ? 56.281 22.391 1.837 1 69.25 65 GLN B O 1
ATOM 8857 N N . VAL B 1 66 ? 54.688 20.969 1.44 1 73.5 66 VAL B N 1
ATOM 8858 C CA . VAL B 1 66 ? 53.656 21.906 1.835 1 73.5 66 VAL B CA 1
ATOM 8859 C C . VAL B 1 66 ? 53.219 21.625 3.275 1 73.5 66 VAL B C 1
ATOM 8861 O O . VAL B 1 66 ? 52.906 20.484 3.629 1 73.5 66 VAL B O 1
ATOM 8864 N N . GLN B 1 67 ? 53.438 22.641 4.078 1 79.38 67 GLN B N 1
ATOM 8865 C CA . GLN B 1 67 ? 52.938 22.656 5.449 1 79.38 67 GLN B CA 1
ATOM 8866 C C . GLN B 1 67 ? 51.75 23.625 5.598 1 79.38 67 GLN B C 1
ATOM 8868 O O . GLN B 1 67 ? 51.75 24.703 5.012 1 79.38 67 GLN B O 1
ATOM 8873 N N . GLY B 1 68 ? 50.688 23.125 6.141 1 80.94 68 GLY B N 1
ATOM 8874 C CA . GLY B 1 68 ? 49.562 24.016 6.371 1 80.94 68 GLY B CA 1
ATOM 8875 C C . GLY B 1 68 ? 48.781 23.672 7.629 1 80.94 68 GLY B C 1
ATOM 8876 O O . GLY B 1 68 ? 49.062 22.688 8.297 1 80.94 68 GLY B O 1
ATOM 8877 N N . THR B 1 69 ? 48.031 24.625 8.07 1 83.62 69 THR B N 1
ATOM 8878 C CA . THR B 1 69 ? 47.125 24.484 9.203 1 83.62 69 THR B CA 1
ATOM 8879 C C . THR B 1 69 ? 45.656 24.703 8.766 1 83.62 69 THR B C 1
ATOM 8881 O O . THR B 1 69 ? 45.375 25.641 8.023 1 83.62 69 THR B O 1
ATOM 8884 N N . VAL B 1 70 ? 44.906 23.781 9.07 1 81.25 70 VAL B N 1
ATOM 8885 C CA . VAL B 1 70 ? 43.469 23.875 8.836 1 81.25 70 VAL B CA 1
ATOM 8886 C C . VAL B 1 70 ? 42.75 24.219 10.141 1 81.25 70 VAL B C 1
ATOM 8888 O O . VAL B 1 70 ? 42.844 23.469 11.125 1 81.25 70 VAL B O 1
ATOM 8891 N N . VAL B 1 71 ? 42.125 25.281 10.148 1 79 71 VAL B N 1
ATOM 8892 C CA . VAL B 1 71 ? 41.375 25.734 11.328 1 79 71 VAL B CA 1
ATOM 8893 C C . VAL B 1 71 ? 39.938 26.047 10.945 1 79 71 VAL B C 1
ATOM 8895 O O . VAL B 1 71 ? 39.625 26.219 9.766 1 79 71 VAL B O 1
ATOM 8898 N N . ASP B 1 72 ? 39.125 25.984 11.984 1 69.94 72 ASP B N 1
ATOM 8899 C CA . ASP B 1 72 ? 37.781 26.422 11.742 1 69.94 72 ASP B CA 1
ATOM 8900 C C . ASP B 1 72 ? 37.656 27.938 11.891 1 69.94 72 ASP B C 1
ATOM 8902 O O . ASP B 1 72 ? 38.656 28.625 12.086 1 69.94 72 ASP B O 1
ATOM 8906 N N . GLU B 1 73 ? 36.469 28.5 11.656 1 66 73 GLU B N 1
ATOM 8907 C CA . GLU B 1 73 ? 36.25 29.938 11.688 1 66 73 GLU B CA 1
ATOM 8908 C C . GLU B 1 73 ? 36.656 30.547 13.016 1 66 73 GLU B C 1
ATOM 8910 O O . GLU B 1 73 ? 36.969 31.734 13.102 1 66 73 GLU B O 1
ATOM 8915 N N . GLN B 1 74 ? 36.719 29.75 13.977 1 61.34 74 GLN B N 1
ATOM 8916 C CA . GLN B 1 74 ? 37.094 30.219 15.297 1 61.34 74 GLN B CA 1
ATOM 8917 C C . GLN B 1 74 ? 38.594 30.094 15.516 1 61.34 74 GLN B C 1
ATOM 8919 O O . GLN B 1 74 ? 39.094 30.375 16.609 1 61.34 74 GLN B O 1
ATOM 8924 N N . GLY B 1 75 ? 39.219 29.625 14.602 1 66.31 75 GLY B N 1
ATOM 8925 C CA . GLY B 1 75 ? 40.656 29.469 14.68 1 66.31 75 GLY B CA 1
ATOM 8926 C C . GLY B 1 75 ? 41.094 28.172 15.328 1 66.31 75 GLY B C 1
ATOM 8927 O O . GLY B 1 75 ? 42.281 27.984 15.617 1 66.31 75 GLY B O 1
ATOM 8928 N N . GLU B 1 76 ? 40.156 27.375 15.617 1 70.5 76 GLU B N 1
ATOM 8929 C CA . GLU B 1 76 ? 40.469 26.078 16.203 1 70.5 76 GLU B CA 1
ATOM 8930 C C . GLU B 1 76 ? 40.938 25.094 15.133 1 70.5 76 GLU B C 1
ATOM 8932 O O . GLU B 1 76 ? 40.375 25.062 14.031 1 70.5 76 GLU B O 1
ATOM 8937 N N . PRO B 1 77 ? 41.875 24.25 15.641 1 73.31 77 PRO B N 1
ATOM 8938 C CA . PRO B 1 77 ? 42.344 23.266 14.656 1 73.31 77 PRO B CA 1
ATOM 8939 C C . PRO B 1 77 ? 41.25 22.281 14.234 1 73.31 77 PRO B C 1
ATOM 8941 O O . PRO B 1 77 ? 40.531 21.781 15.078 1 73.31 77 PRO B O 1
ATOM 8944 N N . VAL B 1 78 ? 41 22.203 12.992 1 75.56 78 VAL B N 1
ATOM 8945 C CA . VAL B 1 78 ? 40.125 21.156 12.453 1 75.56 78 VAL B CA 1
ATOM 8946 C C . VAL B 1 78 ? 40.906 19.844 12.352 1 75.56 78 VAL B C 1
ATOM 8948 O O . VAL B 1 78 ? 41.75 19.688 11.477 1 75.56 78 VAL B O 1
ATOM 8951 N N . ILE B 1 79 ? 40.562 19.078 13.352 1 67.88 79 ILE B N 1
ATOM 8952 C CA . ILE B 1 79 ? 41.281 17.828 13.477 1 67.88 79 ILE B CA 1
ATOM 8953 C C . ILE B 1 79 ? 40.688 16.781 12.539 1 67.88 79 ILE B C 1
ATOM 8955 O O . ILE B 1 79 ? 39.469 16.562 12.523 1 67.88 79 ILE B O 1
ATOM 8959 N N . GLY B 1 80 ? 41.531 16.141 11.742 1 68.06 80 GLY B N 1
ATOM 8960 C CA . GLY B 1 80 ? 41.094 15.039 10.891 1 68.06 80 GLY B CA 1
ATOM 8961 C C . GLY B 1 80 ? 40.5 15.508 9.562 1 68.06 80 GLY B C 1
ATOM 8962 O O . GLY B 1 80 ? 39.812 14.742 8.883 1 68.06 80 GLY B O 1
ATOM 8963 N N . ALA B 1 81 ? 40.688 16.719 9.227 1 76.88 81 ALA B N 1
ATOM 8964 C CA . ALA B 1 81 ? 40.25 17.188 7.91 1 76.88 81 ALA B CA 1
ATOM 8965 C C . ALA B 1 81 ? 41.031 16.5 6.797 1 76.88 81 ALA B C 1
ATOM 8967 O O . ALA B 1 81 ? 42.25 16.359 6.898 1 76.88 81 ALA B O 1
ATOM 8968 N N . SER B 1 82 ? 40.375 16.203 5.84 1 76 82 SER B N 1
ATOM 8969 C CA . SER B 1 82 ? 41.031 15.617 4.676 1 76 82 SER B CA 1
ATOM 8970 C C . SER B 1 82 ? 41.656 16.703 3.801 1 76 82 SER B C 1
ATOM 8972 O O . SER B 1 82 ? 41 17.672 3.428 1 76 82 SER B O 1
ATOM 8974 N N . VAL B 1 83 ? 43 16.625 3.615 1 79.56 83 VAL B N 1
ATOM 8975 C CA . VAL B 1 83 ? 43.75 17.516 2.729 1 79.56 83 VAL B CA 1
ATOM 8976 C C . VAL B 1 83 ? 44.281 16.719 1.541 1 79.56 83 VAL B C 1
ATOM 8978 O O . VAL B 1 83 ? 45.219 15.922 1.695 1 79.56 83 VAL B O 1
ATOM 8981 N N . VAL B 1 84 ? 43.656 17 0.409 1 77.25 84 VAL B N 1
ATOM 8982 C CA . VAL B 1 84 ? 44.094 16.219 -0.751 1 77.25 84 VAL B CA 1
ATOM 8983 C C . VAL B 1 84 ? 44.406 17.156 -1.915 1 77.25 84 VAL B C 1
ATOM 8985 O O . VAL B 1 84 ? 43.969 18.312 -1.928 1 77.25 84 VAL B O 1
ATOM 8988 N N . LEU B 1 85 ? 45.25 16.688 -2.889 1 75.81 85 LEU B N 1
ATOM 8989 C CA . LEU B 1 85 ? 45.531 17.438 -4.113 1 75.81 85 LEU B CA 1
ATOM 8990 C C . LEU B 1 85 ? 44.281 17.438 -5.02 1 75.81 85 LEU B C 1
ATOM 8992 O O . LEU B 1 85 ? 43.625 16.406 -5.145 1 75.81 85 LEU B O 1
ATOM 8996 N N . LYS B 1 86 ? 43.906 18.609 -5.555 1 73.19 86 LYS B N 1
ATOM 8997 C CA . LYS B 1 86 ? 42.75 18.719 -6.473 1 73.19 86 LYS B CA 1
ATOM 8998 C C . LYS B 1 86 ? 42.969 17.828 -7.699 1 73.19 86 LYS B C 1
ATOM 9000 O O . LYS B 1 86 ? 42.031 17.203 -8.188 1 73.19 86 LYS B O 1
ATOM 9005 N N . SER B 1 87 ? 44.219 17.828 -8.281 1 64.5 87 SER B N 1
ATOM 9006 C CA . SER B 1 87 ? 44.531 17.109 -9.516 1 64.5 87 SER B CA 1
ATOM 9007 C C . SER B 1 87 ? 44.531 15.609 -9.281 1 64.5 87 SER B C 1
ATOM 9009 O O . SER B 1 87 ? 44.281 14.828 -10.203 1 64.5 87 SER B O 1
ATOM 9011 N N . ASP B 1 88 ? 44.938 15.195 -8.102 1 65 88 ASP B N 1
ATOM 9012 C CA . ASP B 1 88 ? 45.031 13.789 -7.727 1 65 88 ASP B CA 1
ATOM 9013 C C . ASP B 1 88 ? 44.562 13.562 -6.289 1 65 88 ASP B C 1
ATOM 9015 O O . ASP B 1 88 ? 45.375 13.672 -5.352 1 65 88 ASP B O 1
ATOM 9019 N N . ARG B 1 89 ? 43.438 13.305 -6.02 1 59.16 89 ARG B N 1
ATOM 9020 C CA . ARG B 1 89 ? 42.812 13.273 -4.703 1 59.16 89 ARG B CA 1
ATOM 9021 C C . ARG B 1 89 ? 43.281 12.055 -3.91 1 59.16 89 ARG B C 1
ATOM 9023 O O . ARG B 1 89 ? 42.906 11.898 -2.744 1 59.16 89 ARG B O 1
ATOM 9030 N N . THR B 1 90 ? 44 11.219 -4.566 1 61.75 90 THR B N 1
ATOM 9031 C CA . THR B 1 90 ? 44.562 10.07 -3.859 1 61.75 90 THR B CA 1
ATOM 9032 C C . THR B 1 90 ? 45.781 10.484 -3.059 1 61.75 90 THR B C 1
ATOM 9034 O O . THR B 1 90 ? 46.25 9.742 -2.199 1 61.75 90 THR B O 1
ATOM 9037 N N . LYS B 1 91 ? 46.344 11.648 -3.367 1 68.12 91 LYS B N 1
ATOM 9038 C CA . LYS B 1 91 ? 47.5 12.211 -2.666 1 68.12 91 LYS B CA 1
ATOM 9039 C C . LYS B 1 91 ? 47.062 13.266 -1.657 1 68.12 91 LYS B C 1
ATOM 9041 O O . LYS B 1 91 ? 46.531 14.32 -2.037 1 68.12 91 LYS B O 1
ATOM 9046 N N . GLY B 1 92 ? 46.969 12.891 -0.527 1 72.69 92 GLY B N 1
ATOM 9047 C CA . GLY B 1 92 ? 46.625 13.844 0.511 1 72.69 92 GLY B CA 1
ATOM 9048 C C . GLY B 1 92 ? 46.938 13.352 1.91 1 72.69 92 GLY B C 1
ATOM 9049 O O . GLY B 1 92 ? 47.656 12.352 2.076 1 72.69 92 GLY B O 1
ATOM 9050 N N . THR B 1 93 ? 46.719 14.125 2.838 1 75.31 93 THR B N 1
ATOM 9051 C CA . THR B 1 93 ? 46.906 13.875 4.262 1 75.31 93 THR B CA 1
ATOM 9052 C C . THR B 1 93 ? 45.719 14.359 5.059 1 75.31 93 THR B C 1
ATOM 9054 O O . THR B 1 93 ? 44.75 14.891 4.484 1 75.31 93 THR B O 1
ATOM 9057 N N . VAL B 1 94 ? 45.688 14.008 6.285 1 77.94 94 VAL B N 1
ATOM 9058 C CA . VAL B 1 94 ? 44.688 14.539 7.207 1 77.94 94 VAL B CA 1
ATOM 9059 C C . VAL B 1 94 ? 45.375 15.438 8.242 1 77.94 94 VAL B C 1
ATOM 9061 O O . VAL B 1 94 ? 46.562 15.258 8.547 1 77.94 94 VAL B O 1
ATOM 9064 N N . THR B 1 95 ? 44.656 16.375 8.688 1 78.5 95 THR B N 1
ATOM 9065 C CA . THR B 1 95 ? 45.219 17.297 9.672 1 78.5 95 THR B CA 1
ATOM 9066 C C . THR B 1 95 ? 45.406 16.578 11.008 1 78.5 95 THR B C 1
ATOM 9068 O O . THR B 1 95 ? 44.688 15.656 11.352 1 78.5 95 THR B O 1
ATOM 9071 N N . ASP B 1 96 ? 46.469 16.984 11.695 1 73.38 96 ASP B N 1
ATOM 9072 C CA . ASP B 1 96 ? 46.781 16.422 13 1 73.38 96 ASP B CA 1
ATOM 9073 C C . ASP B 1 96 ? 46 17.156 14.109 1 73.38 96 ASP B C 1
ATOM 9075 O O . ASP B 1 96 ? 45.094 17.922 13.836 1 73.38 96 ASP B O 1
ATOM 9079 N N . MET B 1 97 ? 46.344 16.906 15.375 1 70.94 97 MET B N 1
ATOM 9080 C CA . MET B 1 97 ? 45.625 17.406 16.547 1 70.94 97 MET B CA 1
ATOM 9081 C C . MET B 1 97 ? 45.688 18.938 16.609 1 70.94 97 MET B C 1
ATOM 9083 O O . MET B 1 97 ? 44.906 19.578 17.281 1 70.94 97 MET B O 1
ATOM 9087 N N . ASP B 1 98 ? 46.625 19.469 16.016 1 74.94 98 ASP B N 1
ATOM 9088 C CA . ASP B 1 98 ? 46.781 20.922 15.977 1 74.94 98 ASP B CA 1
ATOM 9089 C C . ASP B 1 98 ? 46.25 21.484 14.664 1 74.94 98 ASP B C 1
ATOM 9091 O O . ASP B 1 98 ? 46.469 22.656 14.352 1 74.94 98 ASP B O 1
ATOM 9095 N N . GLY B 1 99 ? 45.594 20.656 13.883 1 77.38 99 GLY B N 1
ATOM 9096 C CA . GLY B 1 99 ? 45.062 21.047 12.586 1 77.38 99 GLY B CA 1
ATOM 9097 C C . GLY B 1 99 ? 46.125 21.172 11.516 1 77.38 99 GLY B C 1
ATOM 9098 O O . GLY B 1 99 ? 45.875 21.719 10.438 1 77.38 99 GLY B O 1
ATOM 9099 N N . LYS B 1 100 ? 47.281 20.781 11.82 1 80 100 LYS B N 1
ATOM 9100 C CA . LYS B 1 100 ? 48.406 20.938 10.891 1 80 100 LYS B CA 1
ATOM 9101 C C . LYS B 1 100 ? 48.5 19.75 9.938 1 80 100 LYS B C 1
ATOM 9103 O O . LYS B 1 100 ? 48.125 18.641 10.289 1 80 100 LYS B O 1
ATOM 9108 N N . PHE B 1 101 ? 48.906 20.078 8.703 1 80 101 PHE B N 1
ATOM 9109 C CA . PHE B 1 101 ? 49.219 19.016 7.754 1 80 101 PHE B CA 1
ATOM 9110 C C . PHE B 1 101 ? 50.5 19.297 7.008 1 80 101 PHE B C 1
ATOM 9112 O O . PHE B 1 101 ? 50.906 20.453 6.891 1 80 101 PHE B O 1
ATOM 9119 N N . THR B 1 102 ? 51.281 18.188 6.781 1 78.75 102 THR B N 1
ATOM 9120 C CA . THR B 1 102 ? 52.469 18.266 5.941 1 78.75 102 THR B CA 1
ATOM 9121 C C . THR B 1 102 ? 52.438 17.188 4.871 1 78.75 102 THR B C 1
ATOM 9123 O O . THR B 1 102 ? 52.156 16.016 5.164 1 78.75 102 THR B O 1
ATOM 9126 N N . PHE B 1 103 ? 52.469 17.609 3.631 1 74.06 103 PHE B N 1
ATOM 9127 C CA . PHE B 1 103 ? 52.688 16.562 2.652 1 74.06 103 PHE B CA 1
ATOM 9128 C C . PHE B 1 103 ? 53.312 17.125 1.389 1 74.06 103 PHE B C 1
ATOM 9130 O O . PHE B 1 103 ? 53.25 18.328 1.14 1 74.06 103 PHE B O 1
ATOM 9137 N N . ALA B 1 104 ? 54.031 16.328 0.634 1 73.44 104 ALA B N 1
ATOM 9138 C CA . ALA B 1 104 ? 54.75 16.734 -0.575 1 73.44 104 ALA B CA 1
ATOM 9139 C C . ALA B 1 104 ? 53.781 16.938 -1.736 1 73.44 104 ALA B C 1
ATOM 9141 O O . ALA B 1 104 ? 52.969 16.031 -2.055 1 73.44 104 ALA B O 1
ATOM 9142 N N . ALA B 1 105 ? 53.594 18.203 -2.262 1 71.44 105 ALA B N 1
ATOM 9143 C CA . ALA B 1 105 ? 52.719 18.516 -3.389 1 71.44 105 ALA B CA 1
ATOM 9144 C C . ALA B 1 105 ? 53.438 19.391 -4.418 1 71.44 105 ALA B C 1
ATOM 9146 O O . ALA B 1 105 ? 54.312 20.188 -4.07 1 71.44 105 ALA B O 1
ATOM 9147 N N . PRO B 1 106 ? 53.156 19.25 -5.711 1 72.94 106 PRO B N 1
ATOM 9148 C CA . PRO B 1 106 ? 53.719 20.172 -6.699 1 72.94 106 PRO B CA 1
ATOM 9149 C C . PRO B 1 106 ? 53.219 21.609 -6.5 1 72.94 106 PRO B C 1
ATOM 9151 O O . PRO B 1 106 ? 52.094 21.828 -6.047 1 72.94 106 PRO B O 1
ATOM 9154 N N . THR B 1 107 ? 54 22.594 -6.648 1 66.25 107 THR B N 1
ATOM 9155 C CA . THR B 1 107 ? 53.719 24 -6.371 1 66.25 107 THR B CA 1
ATOM 9156 C C . THR B 1 107 ? 52.562 24.516 -7.215 1 66.25 107 THR B C 1
ATOM 9158 O O . THR B 1 107 ? 51.875 25.438 -6.816 1 66.25 107 THR B O 1
ATOM 9161 N N . ASN B 1 108 ? 52.281 24.016 -8.344 1 67.25 108 ASN B N 1
ATOM 9162 C CA . ASN B 1 108 ? 51.25 24.531 -9.227 1 67.25 108 ASN B CA 1
ATOM 9163 C C . ASN B 1 108 ? 49.938 23.766 -9.062 1 67.25 108 ASN B C 1
ATOM 9165 O O . ASN B 1 108 ? 49.094 23.734 -9.977 1 67.25 108 ASN B O 1
ATOM 9169 N N . GLU B 1 109 ? 49.656 23.328 -7.832 1 71.31 109 GLU B N 1
ATOM 9170 C CA . GLU B 1 109 ? 48.469 22.531 -7.621 1 71.31 109 GLU B CA 1
ATOM 9171 C C . GLU B 1 109 ? 47.594 23.141 -6.527 1 71.31 109 GLU B C 1
ATOM 9173 O O . GLU B 1 109 ? 48 24.094 -5.859 1 71.31 109 GLU B O 1
ATOM 9178 N N . ARG B 1 110 ? 46.312 22.594 -6.438 1 78.5 110 ARG B N 1
ATOM 9179 C CA . ARG B 1 110 ? 45.406 23.016 -5.375 1 78.5 110 ARG B CA 1
ATOM 9180 C C . ARG B 1 110 ? 45.125 21.859 -4.422 1 78.5 110 ARG B C 1
ATOM 9182 O O . ARG B 1 110 ? 45.125 20.688 -4.828 1 78.5 110 ARG B O 1
ATOM 9189 N N . LEU B 1 111 ? 44.969 22.344 -3.193 1 78.19 111 LEU B N 1
ATOM 9190 C CA . LEU B 1 111 ? 44.562 21.406 -2.158 1 78.19 111 LEU B CA 1
ATOM 9191 C C . LEU B 1 111 ? 43.031 21.438 -1.98 1 78.19 111 LEU B C 1
ATOM 9193 O O . LEU B 1 111 ? 42.438 22.5 -2.035 1 78.19 111 LEU B O 1
ATOM 9197 N N . VAL B 1 112 ? 42.5 20.312 -1.888 1 77.94 112 VAL B N 1
ATOM 9198 C CA . VAL B 1 112 ? 41.125 20.188 -1.497 1 77.94 112 VAL B CA 1
ATOM 9199 C C . VAL B 1 112 ? 41.031 19.703 -0.052 1 77.94 112 VAL B C 1
ATOM 9201 O O . VAL B 1 112 ? 41.5 18.609 0.277 1 77.94 112 VAL B O 1
ATOM 9204 N N . ILE B 1 113 ? 40.5 20.562 0.827 1 76.56 113 ILE B N 1
ATOM 9205 C CA . ILE B 1 113 ? 40.375 20.266 2.248 1 76.56 113 ILE B CA 1
ATOM 9206 C C . ILE B 1 113 ? 38.875 20.047 2.572 1 76.56 113 ILE B C 1
ATOM 9208 O O . ILE B 1 113 ? 38.031 20.891 2.275 1 76.56 113 ILE B O 1
ATOM 9212 N N . SER B 1 114 ? 38.625 18.906 3.041 1 73.5 114 SER B N 1
ATOM 9213 C CA . SER B 1 114 ? 37.219 18.578 3.377 1 73.5 114 SER B CA 1
ATOM 9214 C C . SER B 1 114 ? 37.125 18.031 4.797 1 73.5 114 SER B C 1
ATOM 9216 O O . SER B 1 114 ? 38.062 17.422 5.305 1 73.5 114 SER B O 1
ATOM 9218 N N . TYR B 1 115 ? 36.094 18.516 5.547 1 65.88 115 TYR B N 1
ATOM 9219 C CA . TYR B 1 115 ? 35.75 18.062 6.891 1 65.88 115 TYR B CA 1
ATOM 9220 C C . TYR B 1 115 ? 34.25 18.031 7.098 1 65.88 115 TYR B C 1
ATOM 9222 O O . TYR B 1 115 ? 33.531 18.891 6.582 1 65.88 115 TYR B O 1
ATOM 9230 N N . MET B 1 116 ? 33.906 16.984 7.852 1 55.84 116 MET B N 1
ATOM 9231 C CA . MET B 1 116 ? 32.469 16.828 8.109 1 55.84 116 MET B CA 1
ATOM 9232 C C . MET B 1 116 ? 31.875 18.078 8.727 1 55.84 116 MET B C 1
ATOM 9234 O O . MET B 1 116 ? 32.375 18.594 9.727 1 55.84 116 MET B O 1
ATOM 9238 N N . GLY B 1 117 ? 30.766 18.547 8.219 1 55.09 117 GLY B N 1
ATOM 9239 C CA . GLY B 1 117 ? 30.047 19.703 8.711 1 55.09 117 GLY B CA 1
ATOM 9240 C C . GLY B 1 117 ? 30.625 21.016 8.242 1 55.09 117 GLY B C 1
ATOM 9241 O O . GLY B 1 117 ? 30.156 22.094 8.609 1 55.09 117 GLY B O 1
ATOM 9242 N N . MET B 1 118 ? 31.797 20.891 7.5 1 63.31 118 MET B N 1
ATOM 9243 C CA . MET B 1 118 ? 32.438 22.109 7.012 1 63.31 118 MET B CA 1
ATOM 9244 C C . MET B 1 118 ? 32.531 22.109 5.492 1 63.31 118 MET B C 1
ATOM 9246 O O . MET B 1 118 ? 32.562 21.031 4.871 1 63.31 118 MET B O 1
ATOM 9250 N N . ALA B 1 119 ? 32.375 23.25 4.859 1 64.06 119 ALA B N 1
ATOM 9251 C CA . ALA B 1 119 ? 32.438 23.406 3.408 1 64.06 119 ALA B CA 1
ATOM 9252 C C . ALA B 1 119 ? 33.812 23.031 2.883 1 64.06 119 ALA B C 1
ATOM 9254 O O . ALA B 1 119 ? 34.844 23.469 3.42 1 64.06 119 ALA B O 1
ATOM 9255 N N . THR B 1 120 ? 33.844 22.188 1.879 1 68.25 120 THR B N 1
ATOM 9256 C CA . THR B 1 120 ? 35.125 21.828 1.259 1 68.25 120 THR B CA 1
ATOM 9257 C C . THR B 1 120 ? 35.812 23.062 0.693 1 68.25 120 THR B C 1
ATOM 9259 O O . THR B 1 120 ? 35.188 23.906 0.051 1 68.25 120 THR B O 1
ATOM 9262 N N . GLN B 1 121 ? 37.062 23.312 1.013 1 70.19 121 GLN B N 1
ATOM 9263 C CA . GLN B 1 121 ? 37.844 24.453 0.537 1 70.19 121 GLN B CA 1
ATOM 9264 C C . GLN B 1 121 ? 38.969 24 -0.393 1 70.19 121 GLN B C 1
ATOM 9266 O O . GLN B 1 121 ? 39.625 23 -0.129 1 70.19 121 GLN B O 1
ATOM 9271 N N . GLU B 1 122 ? 39.062 24.641 -1.563 1 74.75 122 GLU B N 1
ATOM 9272 C CA . GLU B 1 122 ? 40.219 24.453 -2.443 1 74.75 122 GLU B CA 1
ATOM 9273 C C . GLU B 1 122 ? 41.219 25.594 -2.279 1 74.75 122 GLU B C 1
ATOM 9275 O O . GLU B 1 122 ? 40.875 26.766 -2.422 1 74.75 122 GLU B O 1
ATOM 9280 N N . VAL B 1 123 ? 42.438 25.281 -1.967 1 77.06 123 VAL B N 1
ATOM 9281 C CA . VAL B 1 123 ? 43.469 26.312 -1.77 1 77.06 123 VAL B CA 1
ATOM 9282 C C . VAL B 1 123 ? 44.688 25.984 -2.6 1 77.06 123 VAL B C 1
ATOM 9284 O O . VAL B 1 123 ? 45.031 24.797 -2.799 1 77.06 123 VAL B O 1
ATOM 9287 N N . ALA B 1 124 ? 45.281 26.922 -3.203 1 75.31 124 ALA B N 1
ATOM 9288 C CA . ALA B 1 124 ? 46.5 26.734 -3.969 1 75.31 124 ALA B CA 1
ATOM 9289 C C . ALA B 1 124 ? 47.656 26.266 -3.07 1 75.31 124 ALA B C 1
ATOM 9291 O O . ALA B 1 124 ? 47.75 26.688 -1.919 1 75.31 124 ALA B O 1
ATOM 9292 N N . VAL B 1 125 ? 48.5 25.422 -3.506 1 75.69 125 VAL B N 1
ATOM 9293 C CA . VAL B 1 125 ? 49.656 24.891 -2.791 1 75.69 125 VAL B CA 1
ATOM 9294 C C . VAL B 1 125 ? 50.656 26.016 -2.541 1 75.69 125 VAL B C 1
ATOM 9296 O O . VAL B 1 125 ? 51.031 26.75 -3.461 1 75.69 125 VAL B O 1
ATOM 9299 N N . SER B 1 126 ? 50.938 26.391 -1.287 1 74.62 126 SER B N 1
ATOM 9300 C CA . SER B 1 126 ? 52.031 27.281 -0.876 1 74.62 126 SER B CA 1
ATOM 9301 C C . SER B 1 126 ? 52.812 26.688 0.285 1 74.62 126 SER B C 1
ATOM 9303 O O . SER B 1 126 ? 52.406 25.672 0.871 1 74.62 126 SER B O 1
ATOM 9305 N N . SER B 1 127 ? 54.094 27.172 0.583 1 71.44 127 SER B N 1
ATOM 9306 C CA . SER B 1 127 ? 54.969 26.625 1.612 1 71.44 127 SER B CA 1
ATOM 9307 C C . SER B 1 127 ? 54.281 26.625 2.977 1 71.44 127 SER B C 1
ATOM 9309 O O . SER B 1 127 ? 54.531 25.734 3.791 1 71.44 127 SER B O 1
ATOM 9311 N N . ASN B 1 128 ? 53.438 27.578 3.285 1 71.75 128 ASN B N 1
ATOM 9312 C CA . ASN B 1 128 ? 52.656 27.688 4.516 1 71.75 128 ASN B CA 1
ATOM 9313 C C . ASN B 1 128 ? 51.188 28.047 4.23 1 71.75 128 ASN B C 1
ATOM 9315 O O . ASN B 1 128 ? 50.875 29.219 4.055 1 71.75 128 ASN B O 1
ATOM 9319 N N . VAL B 1 129 ? 50.344 27.047 4.164 1 74.75 129 VAL B N 1
ATOM 9320 C CA . VAL B 1 129 ? 48.938 27.266 3.799 1 74.75 129 VAL B CA 1
ATOM 9321 C C . VAL B 1 129 ? 48.062 27.281 5.055 1 74.75 129 VAL B C 1
ATOM 9323 O O . VAL B 1 129 ? 48.125 26.359 5.867 1 74.75 129 VAL B O 1
ATOM 9326 N N . LYS B 1 130 ? 47.406 28.375 5.375 1 77.94 130 LYS B N 1
ATOM 9327 C CA . LYS B 1 130 ? 46.375 28.422 6.402 1 77.94 130 LYS B CA 1
ATOM 9328 C C . LYS B 1 130 ? 44.969 28.359 5.777 1 77.94 130 LYS B C 1
ATOM 9330 O O . LYS B 1 130 ? 44.625 29.234 4.973 1 77.94 130 LYS B O 1
ATOM 9335 N N . VAL B 1 131 ? 44.312 27.328 6.043 1 76.25 131 VAL B N 1
ATOM 9336 C CA . VAL B 1 131 ? 42.969 27.156 5.523 1 76.25 131 VAL B CA 1
ATOM 9337 C C . VAL B 1 131 ? 41.938 27.312 6.656 1 76.25 131 VAL B C 1
ATOM 9339 O O . VAL B 1 131 ? 42.062 26.641 7.691 1 76.25 131 VAL B O 1
ATOM 9342 N N . VAL B 1 132 ? 41.062 28.188 6.57 1 73.44 132 VAL B N 1
ATOM 9343 C CA . VAL B 1 132 ? 39.938 28.328 7.496 1 73.44 132 VAL B CA 1
ATOM 9344 C C . VAL B 1 132 ? 38.719 27.641 6.926 1 73.44 132 VAL B C 1
ATOM 9346 O O . VAL B 1 132 ? 38.156 28.062 5.91 1 73.44 132 VAL B O 1
ATOM 9349 N N . MET B 1 133 ? 38.375 26.547 7.574 1 71.31 133 MET B N 1
ATOM 9350 C CA . MET B 1 133 ? 37.188 25.812 7.148 1 71.31 133 MET B CA 1
ATOM 9351 C C . MET B 1 133 ? 35.938 26.469 7.688 1 71.31 133 MET B C 1
ATOM 9353 O O . MET B 1 133 ? 35.906 26.938 8.828 1 71.31 133 MET B O 1
ATOM 9357 N N . VAL B 1 134 ? 35 26.625 6.797 1 61.56 134 VAL B N 1
ATOM 9358 C CA . VAL B 1 134 ? 33.719 27.203 7.172 1 61.56 134 VAL B CA 1
ATOM 9359 C C . VAL B 1 134 ? 32.688 26.094 7.277 1 61.56 134 VAL B C 1
ATOM 9361 O O . VAL B 1 134 ? 32.688 25.125 6.508 1 61.56 134 VAL B O 1
ATOM 9364 N N . ALA B 1 135 ? 31.906 26.062 8.344 1 53.19 135 ALA B N 1
ATOM 9365 C CA . ALA B 1 135 ? 30.859 25.078 8.547 1 53.19 135 ALA B CA 1
ATOM 9366 C C . ALA B 1 135 ? 29.938 24.984 7.336 1 53.19 135 ALA B C 1
ATOM 9368 O O . ALA B 1 135 ? 29.594 26 6.73 1 53.19 135 ALA B O 1
ATOM 9369 N N . ASP B 1 136 ? 29.688 23.781 6.883 1 51.41 136 ASP B N 1
ATOM 9370 C CA . ASP B 1 136 ? 28.766 23.484 5.777 1 51.41 136 ASP B CA 1
ATOM 9371 C C . ASP B 1 136 ? 27.438 24.219 5.953 1 51.41 136 ASP B C 1
ATOM 9373 O O . ASP B 1 136 ? 26.828 24.641 4.977 1 51.41 136 ASP B O 1
ATOM 9377 N N . SER B 1 137 ? 27.094 24.359 7.082 1 46 137 SER B N 1
ATOM 9378 C CA . SER B 1 137 ? 25.844 25.078 7.383 1 46 137 SER B CA 1
ATOM 9379 C C . SER B 1 137 ? 25.906 26.516 6.898 1 46 137 SER B C 1
ATOM 9381 O O . SER B 1 137 ? 24.891 27.078 6.473 1 46 137 SER B O 1
ATOM 9383 N N . LYS B 1 138 ? 27.047 27.109 7.047 1 45.56 138 LYS B N 1
ATOM 9384 C CA . LYS B 1 138 ? 27.156 28.5 6.594 1 45.56 138 LYS B CA 1
ATOM 9385 C C . LYS B 1 138 ? 27.047 28.594 5.074 1 45.56 138 LYS B C 1
ATOM 9387 O O . LYS B 1 138 ? 26.516 29.562 4.543 1 45.56 138 LYS B O 1
ATOM 9392 N N . MET B 1 139 ? 27.516 27.578 4.449 1 44.59 139 MET B N 1
ATOM 9393 C CA . MET B 1 139 ? 27.312 27.531 3.004 1 44.59 139 MET B CA 1
ATOM 9394 C C . MET B 1 139 ? 25.844 27.312 2.662 1 44.59 139 MET B C 1
ATOM 9396 O O . MET B 1 139 ? 25.344 27.875 1.698 1 44.59 139 MET B O 1
ATOM 9400 N N . LEU B 1 140 ? 25.219 26.406 3.332 1 45.69 140 LEU B N 1
ATOM 9401 C CA . LEU B 1 140 ? 23.797 26.188 3.154 1 45.69 140 LEU B CA 1
ATOM 9402 C C . LEU B 1 140 ? 23.016 27.469 3.404 1 45.69 140 LEU B C 1
ATOM 9404 O O . LEU B 1 140 ? 21.984 27.719 2.756 1 45.69 140 LEU B O 1
ATOM 9408 N N . ASP B 1 141 ? 23.578 28.25 4.359 1 50.75 141 ASP B N 1
ATOM 9409 C CA . ASP B 1 141 ? 22.922 29.5 4.684 1 50.75 141 ASP B CA 1
ATOM 9410 C C . ASP B 1 141 ? 23.047 30.5 3.535 1 50.75 141 ASP B C 1
ATOM 9412 O O . ASP B 1 141 ? 22.234 31.438 3.428 1 50.75 141 ASP B O 1
ATOM 9416 N N . GLU B 1 142 ? 23.906 30.047 2.635 1 65.5 142 GLU B N 1
ATOM 9417 C CA . GLU B 1 142 ? 24.078 31 1.543 1 65.5 142 GLU B CA 1
ATOM 9418 C C . GLU B 1 142 ? 23.312 30.547 0.296 1 65.5 142 GLU B C 1
ATOM 9420 O O . GLU B 1 142 ? 23.156 31.328 -0.644 1 65.5 142 GLU B O 1
ATOM 9425 N N . LEU B 1 143 ? 22.812 29.297 0.388 1 76.88 143 LEU B N 1
ATOM 9426 C CA . LEU B 1 143 ? 22.031 28.828 -0.751 1 76.88 143 LEU B CA 1
ATOM 9427 C C . LEU B 1 143 ? 20.578 28.656 -0.37 1 76.88 143 LEU B C 1
ATOM 9429 O O . LEU B 1 143 ? 20.266 28.219 0.742 1 76.88 143 LEU B O 1
ATOM 9433 N N . VAL B 1 144 ? 19.812 29.062 -1.272 1 82.88 144 VAL B N 1
ATOM 9434 C CA . VAL B 1 144 ? 18.375 28.953 -1.066 1 82.88 144 VAL B CA 1
ATOM 9435 C C . VAL B 1 144 ? 17.766 28.125 -2.184 1 82.88 144 VAL B C 1
ATOM 9437 O O . VAL B 1 144 ? 18.094 28.297 -3.357 1 82.88 144 VAL B O 1
ATOM 9440 N N . ILE B 1 145 ? 16.953 27.219 -1.726 1 84 145 ILE B N 1
ATOM 9441 C CA . ILE B 1 145 ? 16.234 26.406 -2.713 1 84 145 ILE B CA 1
ATOM 9442 C C . ILE B 1 145 ? 15.062 27.203 -3.281 1 84 145 ILE B C 1
ATOM 9444 O O . ILE B 1 145 ? 14.328 27.859 -2.533 1 84 145 ILE B O 1
ATOM 9448 N N . ILE B 1 146 ? 14.984 27.188 -4.547 1 84.44 146 ILE B N 1
ATOM 9449 C CA . ILE B 1 146 ? 13.844 27.781 -5.246 1 84.44 146 ILE B CA 1
ATOM 9450 C C . ILE B 1 146 ? 13.195 26.734 -6.137 1 84.44 146 ILE B C 1
ATOM 9452 O O . ILE B 1 146 ? 13.516 25.547 -6.047 1 84.44 146 ILE B O 1
ATOM 9456 N N . GLY B 1 147 ? 12.219 27.125 -6.832 1 83.88 147 GLY B N 1
ATOM 9457 C CA . GLY B 1 147 ? 11.57 26.156 -7.711 1 83.88 147 GLY B CA 1
ATOM 9458 C C . GLY B 1 147 ? 12.508 25.594 -8.758 1 83.88 147 GLY B C 1
ATOM 9459 O O . GLY B 1 147 ? 12.992 26.312 -9.633 1 83.88 147 GLY B O 1
ATOM 9460 N N . TYR B 1 148 ? 12.727 24.391 -8.688 1 86.19 148 TYR B N 1
ATOM 9461 C CA . TYR B 1 148 ? 13.508 23.625 -9.656 1 86.19 148 TYR B CA 1
ATOM 9462 C C . TYR B 1 148 ? 14.961 24.109 -9.68 1 86.19 148 TYR B C 1
ATOM 9464 O O . TYR B 1 148 ? 15.586 24.141 -10.742 1 86.19 148 TYR B O 1
ATOM 9472 N N . GLY B 1 149 ? 15.359 24.641 -8.508 1 81.69 149 GLY B N 1
ATOM 9473 C CA . GLY B 1 149 ? 16.75 25.047 -8.5 1 81.69 149 GLY B CA 1
ATOM 9474 C C . GLY B 1 149 ? 17.219 25.562 -7.152 1 81.69 149 GLY B C 1
ATOM 9475 O O . GLY B 1 149 ? 16.469 25.516 -6.172 1 81.69 149 GLY B O 1
ATOM 9476 N N . VAL B 1 150 ? 18.516 25.859 -7.148 1 82.88 150 VAL B N 1
ATOM 9477 C CA . VAL B 1 150 ? 19.156 26.469 -5.988 1 82.88 150 VAL B CA 1
ATOM 9478 C C . VAL B 1 150 ? 19.828 27.781 -6.395 1 82.88 150 VAL B C 1
ATOM 9480 O O . VAL B 1 150 ? 20.391 27.875 -7.488 1 82.88 150 VAL B O 1
ATOM 9483 N N . THR B 1 151 ? 19.656 28.75 -5.613 1 84 151 THR B N 1
ATOM 9484 C CA . THR B 1 151 ? 20.281 30.031 -5.879 1 84 151 THR B CA 1
ATOM 9485 C C . THR B 1 151 ? 20.953 30.578 -4.617 1 84 151 THR B C 1
ATOM 9487 O O . THR B 1 151 ? 20.594 30.188 -3.504 1 84 151 THR B O 1
ATOM 9490 N N . ALA B 1 152 ? 21.938 31.344 -4.871 1 84.19 152 ALA B N 1
ATOM 9491 C CA . ALA B 1 152 ? 22.531 32.031 -3.736 1 84.19 152 ALA B CA 1
ATOM 9492 C C . ALA B 1 152 ? 21.578 33.094 -3.172 1 84.19 152 ALA B C 1
ATOM 9494 O O . ALA B 1 152 ? 20.859 33.75 -3.926 1 84.19 152 ALA B O 1
ATOM 9495 N N . LYS B 1 153 ? 21.656 33.281 -1.959 1 84.25 153 LYS B N 1
ATOM 9496 C CA . LYS B 1 153 ? 20.797 34.25 -1.289 1 84.25 153 LYS B CA 1
ATOM 9497 C C . LYS B 1 153 ? 21 35.656 -1.855 1 84.25 153 LYS B C 1
ATOM 9499 O O . LYS B 1 153 ? 20.062 36.406 -1.972 1 84.25 153 LYS B O 1
ATOM 9504 N N . LYS B 1 154 ? 22.234 35.969 -2.154 1 83.62 154 LYS B N 1
ATOM 9505 C CA . LYS B 1 154 ? 22.562 37.312 -2.656 1 83.62 154 LYS B CA 1
ATOM 9506 C C . LYS B 1 154 ? 21.953 37.531 -4.031 1 83.62 154 LYS B C 1
ATOM 9508 O O . LYS B 1 154 ? 21.734 38.688 -4.43 1 83.62 154 LYS B O 1
ATOM 9513 N N . ASP B 1 155 ? 21.609 36.5 -4.746 1 86.5 155 ASP B N 1
ATOM 9514 C CA . ASP B 1 155 ? 21.094 36.625 -6.109 1 86.5 155 ASP B CA 1
ATOM 9515 C C . ASP B 1 155 ? 19.562 36.594 -6.129 1 86.5 155 ASP B C 1
ATOM 9517 O O . ASP B 1 155 ? 18.953 36.781 -7.18 1 86.5 155 ASP B O 1
ATOM 9521 N N . LEU B 1 156 ? 19.031 36.406 -5.039 1 88.88 156 LEU B N 1
ATOM 9522 C CA . LEU B 1 156 ? 17.594 36.25 -4.949 1 88.88 156 LEU B CA 1
ATOM 9523 C C . LEU B 1 156 ? 16.891 37.594 -5.199 1 88.88 156 LEU B C 1
ATOM 9525 O O . LEU B 1 156 ? 17.297 38.625 -4.648 1 88.88 156 LEU B O 1
ATOM 9529 N N . THR B 1 157 ? 15.844 37.594 -5.98 1 91.5 157 THR B N 1
ATOM 9530 C CA . THR B 1 157 ? 15.094 38.812 -6.281 1 91.5 157 THR B CA 1
ATOM 9531 C C . THR B 1 157 ? 13.672 38.719 -5.734 1 91.5 157 THR B C 1
ATOM 9533 O O . THR B 1 157 ? 12.984 39.75 -5.617 1 91.5 157 THR B O 1
ATOM 9536 N N . GLY B 1 158 ? 13.203 37.562 -5.414 1 90.19 158 GLY B N 1
ATOM 9537 C CA . GLY B 1 158 ? 11.867 37.375 -4.887 1 90.19 158 GLY B CA 1
ATOM 9538 C C . GLY B 1 158 ? 11.82 37.344 -3.371 1 90.19 158 GLY B C 1
ATOM 9539 O O . GLY B 1 158 ? 12.859 37.438 -2.711 1 90.19 158 GLY B O 1
ATOM 9540 N N . ALA B 1 159 ? 10.586 37.312 -2.879 1 92.25 159 ALA B N 1
ATOM 9541 C CA . ALA B 1 159 ? 10.383 37.188 -1.437 1 92.25 159 ALA B CA 1
ATOM 9542 C C . ALA B 1 159 ? 10.398 35.719 -0.994 1 92.25 159 ALA B C 1
ATOM 9544 O O . ALA B 1 159 ? 9.43 35 -1.207 1 92.25 159 ALA B O 1
ATOM 9545 N N . VAL B 1 160 ? 11.445 35.344 -0.352 1 91.38 160 VAL B N 1
ATOM 9546 C CA . VAL B 1 160 ? 11.648 33.969 0.079 1 91.38 160 VAL B CA 1
ATOM 9547 C C . VAL B 1 160 ? 12.164 33.938 1.516 1 91.38 160 VAL B C 1
ATOM 9549 O O . VAL B 1 160 ? 12.938 34.812 1.918 1 91.38 160 VAL B O 1
ATOM 9552 N N . ALA B 1 161 ? 11.625 33 2.264 1 91.31 161 ALA B N 1
ATOM 9553 C CA . ALA B 1 161 ? 12.117 32.781 3.623 1 91.31 161 ALA B CA 1
ATOM 9554 C C . ALA B 1 161 ? 12.578 31.359 3.814 1 91.31 161 ALA B C 1
ATOM 9556 O O . ALA B 1 161 ? 11.945 30.422 3.311 1 91.31 161 ALA B O 1
ATOM 9557 N N . THR B 1 162 ? 13.664 31.188 4.48 1 89.88 162 THR B N 1
ATOM 9558 C CA . THR B 1 162 ? 14.203 29.859 4.723 1 89.88 162 THR B CA 1
ATOM 9559 C C . THR B 1 162 ? 14.266 29.562 6.219 1 89.88 162 THR B C 1
ATOM 9561 O O . THR B 1 162 ? 14.641 30.422 7.012 1 89.88 162 THR B O 1
ATOM 9564 N N . VAL B 1 163 ? 13.836 28.391 6.559 1 87.75 163 VAL B N 1
ATOM 9565 C CA . VAL B 1 163 ? 13.953 27.891 7.922 1 87.75 163 VAL B CA 1
ATOM 9566 C C . VAL B 1 163 ? 14.93 26.719 7.961 1 87.75 163 VAL B C 1
ATOM 9568 O O . VAL B 1 163 ? 14.727 25.703 7.273 1 87.75 163 VAL B O 1
ATOM 9571 N N . SER B 1 164 ? 15.875 26.891 8.766 1 82.81 164 SER B N 1
ATOM 9572 C CA . SER B 1 164 ? 16.906 25.859 8.844 1 82.81 164 SER B CA 1
ATOM 9573 C C . SER B 1 164 ? 16.453 24.672 9.672 1 82.81 164 SER B C 1
ATOM 9575 O O . SER B 1 164 ? 15.516 24.781 10.461 1 82.81 164 SER B O 1
ATOM 9577 N N . ALA B 1 165 ? 17.219 23.641 9.547 1 80.94 165 ALA B N 1
ATOM 9578 C CA . ALA B 1 165 ? 16.906 22.375 10.203 1 80.94 165 ALA B CA 1
ATOM 9579 C C . ALA B 1 165 ? 16.969 22.516 11.719 1 80.94 165 ALA B C 1
ATOM 9581 O O . ALA B 1 165 ? 16.172 21.922 12.445 1 80.94 165 ALA B O 1
ATOM 9582 N N . ASP B 1 166 ? 17.906 23.188 12.133 1 75.06 166 ASP B N 1
ATOM 9583 C CA . ASP B 1 166 ? 18.125 23.312 13.578 1 75.06 166 ASP B CA 1
ATOM 9584 C C . ASP B 1 166 ? 16.891 23.906 14.273 1 75.06 166 ASP B C 1
ATOM 9586 O O . ASP B 1 166 ? 16.562 23.516 15.391 1 75.06 166 ASP B O 1
ATOM 9590 N N . LYS B 1 167 ? 16.25 24.766 13.625 1 77.69 167 LYS B N 1
ATOM 9591 C CA . LYS B 1 167 ? 15.07 25.406 14.195 1 77.69 167 LYS B CA 1
ATOM 9592 C C . LYS B 1 167 ? 13.883 24.453 14.211 1 77.69 167 LYS B C 1
ATOM 9594 O O . LYS B 1 167 ? 12.953 24.625 15 1 77.69 167 LYS B O 1
ATOM 9599 N N . ILE B 1 168 ? 13.898 23.484 13.367 1 81.06 168 ILE B N 1
ATOM 9600 C CA . ILE B 1 168 ? 12.766 22.578 13.219 1 81.06 168 ILE B CA 1
ATOM 9601 C C . ILE B 1 168 ? 12.977 21.344 14.086 1 81.06 168 ILE B C 1
ATOM 9603 O O . ILE B 1 168 ? 12.062 20.875 14.766 1 81.06 168 ILE B O 1
ATOM 9607 N N . LYS B 1 169 ? 14.18 20.844 14.102 1 77.19 169 LYS B N 1
ATOM 9608 C CA . LYS B 1 169 ? 14.492 19.578 14.766 1 77.19 169 LYS B CA 1
ATOM 9609 C C . LYS B 1 169 ? 14.414 19.719 16.281 1 77.19 169 LYS B C 1
ATOM 9611 O O . LYS B 1 169 ? 14.234 18.734 17 1 77.19 169 LYS B O 1
ATOM 9616 N N . SER B 1 170 ? 14.516 20.859 16.734 1 70.81 170 SER B N 1
ATOM 9617 C CA . SER B 1 170 ? 14.578 21.078 18.172 1 70.81 170 SER B CA 1
ATOM 9618 C C . SER B 1 170 ? 13.188 21.062 18.797 1 70.81 170 SER B C 1
ATOM 9620 O O . SER B 1 170 ? 13.055 21.062 20.031 1 70.81 170 SER B O 1
ATOM 9622 N N . VAL B 1 171 ? 12.188 20.969 18 1 73.56 171 VAL B N 1
ATOM 9623 C CA . VAL B 1 171 ? 10.82 21 18.5 1 73.56 171 VAL B CA 1
ATOM 9624 C C . VAL B 1 171 ? 10.234 19.594 18.516 1 73.56 171 VAL B C 1
ATOM 9626 O O . VAL B 1 171 ? 10.102 18.969 17.453 1 73.56 171 VAL B O 1
ATOM 9629 N N . PRO B 1 172 ? 9.914 19.062 19.625 1 72.69 172 PRO B N 1
ATOM 9630 C CA . PRO B 1 172 ? 9.352 17.703 19.703 1 72.69 172 PRO B CA 1
ATOM 9631 C C . PRO B 1 172 ? 7.883 17.656 19.297 1 72.69 172 PRO B C 1
ATOM 9633 O O . PRO B 1 172 ? 7.008 17.5 20.156 1 72.69 172 PRO B O 1
ATOM 9636 N N . VAL B 1 173 ? 7.609 17.781 18.125 1 76 173 VAL B N 1
ATOM 9637 C CA . VAL B 1 173 ? 6.246 17.734 17.609 1 76 173 VAL B CA 1
ATOM 9638 C C . VAL B 1 173 ? 6.141 16.672 16.516 1 76 173 VAL B C 1
ATOM 9640 O O . VAL B 1 173 ? 7.156 16.234 15.969 1 76 173 VAL B O 1
ATOM 9643 N N . LEU B 1 174 ? 4.82 16.312 16.359 1 73.25 174 LEU B N 1
ATOM 9644 C CA . LEU B 1 174 ? 4.523 15.305 15.344 1 73.25 174 LEU B CA 1
ATOM 9645 C C . LEU B 1 174 ? 4.742 15.859 13.938 1 73.25 174 LEU B C 1
ATOM 9647 O O . LEU B 1 174 ? 5.32 15.188 13.086 1 73.25 174 LEU B O 1
ATOM 9651 N N . SER B 1 175 ? 4.172 17.047 13.75 1 82.5 175 SER B N 1
ATOM 9652 C CA . SER B 1 175 ? 4.062 17.531 12.375 1 82.5 175 SER B CA 1
ATOM 9653 C C . SER B 1 175 ? 5.012 18.688 12.109 1 82.5 175 SER B C 1
ATOM 9655 O O . SER B 1 175 ? 5.309 19.469 13.008 1 82.5 175 SER B O 1
ATOM 9657 N N . VAL B 1 176 ? 5.445 18.812 10.883 1 84.12 176 VAL B N 1
ATOM 9658 C CA . VAL B 1 176 ? 6.289 19.906 10.406 1 84.12 176 VAL B CA 1
ATOM 9659 C C . VAL B 1 176 ? 5.539 21.234 10.531 1 84.12 176 VAL B C 1
ATOM 9661 O O . VAL B 1 176 ? 6.145 22.266 10.828 1 84.12 176 VAL B O 1
ATOM 9664 N N . GLY B 1 177 ? 4.281 21.156 10.375 1 84.38 177 GLY B N 1
ATOM 9665 C CA . GLY B 1 177 ? 3.479 22.359 10.516 1 84.38 177 GLY B CA 1
ATOM 9666 C C . GLY B 1 177 ? 3.582 22.984 11.898 1 84.38 177 GLY B C 1
ATOM 9667 O O . GLY B 1 177 ? 3.736 24.203 12.023 1 84.38 177 GLY B O 1
ATOM 9668 N N . GLN B 1 178 ? 3.549 22.188 12.836 1 82.62 178 GLN B N 1
ATOM 9669 C CA . GLN B 1 178 ? 3.674 22.672 14.211 1 82.62 178 GLN B CA 1
ATOM 9670 C C . GLN B 1 178 ? 5.062 23.25 14.461 1 82.62 178 GLN B C 1
ATOM 9672 O O . GLN B 1 178 ? 5.203 24.234 15.195 1 82.62 178 GLN B O 1
ATOM 9677 N N . ALA B 1 179 ? 5.996 22.703 13.812 1 83 179 ALA B N 1
ATOM 9678 C CA . ALA B 1 179 ? 7.367 23.172 13.984 1 83 179 ALA B CA 1
ATOM 9679 C C . ALA B 1 179 ? 7.574 24.531 13.32 1 83 179 ALA B C 1
ATOM 9681 O O . ALA B 1 179 ? 8.477 25.281 13.688 1 83 179 ALA B O 1
ATOM 9682 N N . LEU B 1 180 ? 6.73 24.859 12.438 1 87.44 180 LEU B N 1
ATOM 9683 C CA . LEU B 1 180 ? 6.871 26.094 11.664 1 87.44 180 LEU B CA 1
ATOM 9684 C C . LEU B 1 180 ? 6.145 27.25 12.336 1 87.44 180 LEU B C 1
ATOM 9686 O O . LEU B 1 180 ? 6.293 28.406 11.93 1 87.44 180 LEU B O 1
ATOM 9690 N N . GLN B 1 181 ? 5.473 27.016 13.359 1 88.31 181 GLN B N 1
ATOM 9691 C CA . GLN B 1 181 ? 4.676 28.062 14.008 1 88.31 181 GLN B CA 1
ATOM 9692 C C . GLN B 1 181 ? 5.555 29.219 14.469 1 88.31 181 GLN B C 1
ATOM 9694 O O . GLN B 1 181 ? 6.492 29.016 15.25 1 88.31 181 GLN B O 1
ATOM 9699 N N . GLY B 1 182 ? 5.273 30.406 13.953 1 90.31 182 GLY B N 1
ATOM 9700 C CA . GLY B 1 182 ? 5.922 31.625 14.391 1 90.31 182 GLY B CA 1
ATOM 9701 C C . GLY B 1 182 ? 7.324 31.797 13.836 1 90.31 182 GLY B C 1
ATOM 9702 O O . GLY B 1 182 ? 8.047 32.719 14.219 1 90.31 182 GLY B O 1
ATOM 9703 N N . LYS B 1 183 ? 7.68 30.984 12.914 1 91.12 183 LYS B N 1
ATOM 9704 C CA . LYS B 1 183 ? 9.078 31 12.492 1 91.12 183 LYS B CA 1
ATOM 9705 C C . LYS B 1 183 ? 9.266 31.875 11.258 1 91.12 183 LYS B C 1
ATOM 9707 O O . LYS B 1 183 ? 10.383 32.312 10.961 1 91.12 183 LYS B O 1
ATOM 9712 N N . THR B 1 184 ? 8.203 32.125 10.586 1 91.75 184 THR B N 1
ATOM 9713 C CA . THR B 1 184 ? 8.32 32.875 9.328 1 91.75 184 THR B CA 1
ATOM 9714 C C . THR B 1 184 ? 7.266 33.969 9.25 1 91.75 184 THR B C 1
ATOM 9716 O O . THR B 1 184 ? 6.09 33.719 9.531 1 91.75 184 THR B O 1
ATOM 9719 N N . ALA B 1 185 ? 7.746 35.125 8.812 1 95 185 ALA B N 1
ATOM 9720 C CA . ALA B 1 185 ? 6.785 36.188 8.57 1 95 185 ALA B CA 1
ATOM 9721 C C . ALA B 1 185 ? 5.859 35.844 7.406 1 95 185 ALA B C 1
ATOM 9723 O O . ALA B 1 185 ? 6.293 35.25 6.418 1 95 185 ALA B O 1
ATOM 9724 N N . GLY B 1 186 ? 4.641 36.219 7.562 1 94.88 186 GLY B N 1
ATOM 9725 C CA . GLY B 1 186 ? 3.656 36 6.512 1 94.88 186 GLY B CA 1
ATOM 9726 C C . GLY B 1 186 ? 2.979 34.656 6.586 1 94.88 186 GLY B C 1
ATOM 9727 O O . GLY B 1 186 ? 1.951 34.438 5.945 1 94.88 186 GLY B O 1
ATOM 9728 N N . LEU B 1 187 ? 3.533 33.812 7.305 1 93.94 187 LEU B N 1
ATOM 9729 C CA . LEU B 1 187 ? 2.99 32.469 7.426 1 93.94 187 LEU B CA 1
ATOM 9730 C C . LEU B 1 187 ? 2.215 32.312 8.734 1 93.94 187 LEU B C 1
ATOM 9732 O O . LEU B 1 187 ? 2.785 32.438 9.82 1 93.94 187 LEU B O 1
ATOM 9736 N N . GLN B 1 188 ? 0.984 32.031 8.539 1 91.88 188 GLN B N 1
ATOM 9737 C CA . GLN B 1 188 ? 0.141 31.781 9.703 1 91.88 188 GLN B CA 1
ATOM 9738 C C . GLN B 1 188 ? -0.149 30.281 9.859 1 91.88 188 GLN B C 1
ATOM 9740 O O . GLN B 1 188 ? -0.758 29.672 8.984 1 91.88 188 GLN B O 1
ATOM 9745 N N . VAL B 1 189 ? 0.323 29.719 10.977 1 89.12 189 VAL B N 1
ATOM 9746 C CA . VAL B 1 189 ? 0.086 28.312 11.297 1 89.12 189 VAL B CA 1
ATOM 9747 C C . VAL B 1 189 ? -0.786 28.203 12.547 1 89.12 189 VAL B C 1
ATOM 9749 O O . VAL B 1 189 ? -0.423 28.703 13.609 1 89.12 189 VAL B O 1
ATOM 9752 N N . VAL B 1 190 ? -1.887 27.578 12.383 1 83.5 190 VAL B N 1
ATOM 9753 C CA . VAL B 1 190 ? -2.811 27.453 13.508 1 83.5 190 VAL B CA 1
ATOM 9754 C C . VAL B 1 190 ? -3.061 25.984 13.82 1 83.5 190 VAL B C 1
ATOM 9756 O O . VAL B 1 190 ? -3.299 25.188 12.914 1 83.5 190 VAL B O 1
ATOM 9759 N N . SER B 1 191 ? -2.906 25.641 15.086 1 80.5 191 SER B N 1
ATOM 9760 C CA . SER B 1 191 ? -3.27 24.312 15.531 1 80.5 191 SER B CA 1
ATOM 9761 C C . SER B 1 191 ? -4.766 24.203 15.812 1 80.5 191 SER B C 1
ATOM 9763 O O . SER B 1 191 ? -5.316 24.984 16.578 1 80.5 191 SER B O 1
ATOM 9765 N N . THR B 1 192 ? -5.465 23.266 15.32 1 73.62 192 THR B N 1
ATOM 9766 C CA . THR B 1 192 ? -6.926 23.266 15.328 1 73.62 192 THR B CA 1
ATOM 9767 C C . THR B 1 192 ? -7.461 22.531 16.562 1 73.62 192 THR B C 1
ATOM 9769 O O . THR B 1 192 ? -8.656 22.594 16.844 1 73.62 192 THR B O 1
ATOM 9772 N N . GLY B 1 193 ? -6.609 21.828 17.281 1 77.31 193 GLY B N 1
ATOM 9773 C CA . GLY B 1 193 ? -7.137 21.188 18.469 1 77.31 193 GLY B CA 1
ATOM 9774 C C . GLY B 1 193 ? -6.137 20.281 19.156 1 77.31 193 GLY B C 1
ATOM 9775 O O . GLY B 1 193 ? -4.934 20.391 18.922 1 77.31 193 GLY B O 1
ATOM 9776 N N . GLY B 1 194 ? -6.75 19.625 20.125 1 81.31 194 GLY B N 1
ATOM 9777 C CA . GLY B 1 194 ? -5.918 18.781 20.969 1 81.31 194 GLY B CA 1
ATOM 9778 C C . GLY B 1 194 ? -6.109 17.297 20.703 1 81.31 194 GLY B C 1
ATOM 9779 O O . GLY B 1 194 ? -5.715 16.453 21.516 1 81.31 194 GLY B O 1
ATOM 9780 N N . ARG B 1 195 ? -6.688 16.984 19.562 1 89.5 195 ARG B N 1
ATOM 9781 C CA . ARG B 1 195 ? -6.832 15.586 19.188 1 89.5 195 ARG B CA 1
ATOM 9782 C C . ARG B 1 195 ? -5.473 14.945 18.938 1 89.5 195 ARG B C 1
ATOM 9784 O O . ARG B 1 195 ? -4.531 15.617 18.516 1 89.5 195 ARG B O 1
ATOM 9791 N N . ALA B 1 196 ? -5.422 13.609 19.203 1 91.88 196 ALA B N 1
ATOM 9792 C CA . ALA B 1 196 ? -4.199 12.898 18.844 1 91.88 196 ALA B CA 1
ATOM 9793 C C . ALA B 1 196 ? -3.975 12.914 17.344 1 91.88 196 ALA B C 1
ATOM 9795 O O . ALA B 1 196 ? -4.906 12.688 16.562 1 91.88 196 ALA B O 1
ATOM 9796 N N . GLY B 1 197 ? -2.842 13.32 16.984 1 87.94 197 GLY B N 1
ATOM 9797 C CA . GLY B 1 197 ? -2.484 13.344 15.578 1 87.94 197 GLY B CA 1
ATOM 9798 C C . GLY B 1 197 ? -3.012 14.562 14.852 1 87.94 197 GLY B C 1
ATOM 9799 O O . GLY B 1 197 ? -3.029 14.602 13.617 1 87.94 197 GLY B O 1
ATOM 9800 N N . ASP B 1 198 ? -3.463 15.445 15.508 1 76.75 198 ASP B N 1
ATOM 9801 C CA . ASP B 1 198 ? -4.121 16.609 14.922 1 76.75 198 ASP B CA 1
ATOM 9802 C C . ASP B 1 198 ? -3.191 17.344 13.953 1 76.75 198 ASP B C 1
ATOM 9804 O O . ASP B 1 198 ? -1.971 17.328 14.133 1 76.75 198 ASP B O 1
ATOM 9808 N N . ALA B 1 199 ? -3.85 17.859 12.953 1 73.44 199 ALA B N 1
ATOM 9809 C CA . ALA B 1 199 ? -3.121 18.578 11.906 1 73.44 199 ALA B CA 1
ATOM 9810 C C . ALA B 1 199 ? -3.207 20.078 12.117 1 73.44 199 ALA B C 1
ATOM 9812 O O . ALA B 1 199 ? -3.838 20.547 13.07 1 73.44 199 ALA B O 1
ATOM 9813 N N . THR B 1 200 ? -2.359 20.797 11.359 1 77.69 200 THR B N 1
ATOM 9814 C CA . THR B 1 200 ? -2.332 22.25 11.383 1 77.69 200 THR B CA 1
ATOM 9815 C C . THR B 1 200 ? -2.936 22.828 10.102 1 77.69 200 THR B C 1
ATOM 9817 O O . THR B 1 200 ? -3.023 22.125 9.086 1 77.69 200 THR B O 1
ATOM 9820 N N . GLN B 1 201 ? -3.457 24 10.234 1 83.94 201 GLN B N 1
ATOM 9821 C CA . GLN B 1 201 ? -3.848 24.812 9.078 1 83.94 201 GLN B CA 1
ATOM 9822 C C . GLN B 1 201 ? -2.805 25.875 8.781 1 83.94 201 GLN B C 1
ATOM 9824 O O . GLN B 1 201 ? -2.359 26.594 9.68 1 83.94 201 GLN B O 1
ATOM 9829 N N . ILE B 1 202 ? -2.408 25.953 7.543 1 89.62 202 ILE B N 1
ATOM 9830 C CA . ILE B 1 202 ? -1.358 26.891 7.148 1 89.62 202 ILE B CA 1
ATOM 9831 C C . ILE B 1 202 ? -1.896 27.859 6.094 1 89.62 202 ILE B C 1
ATOM 9833 O O . ILE B 1 202 ? -2.508 27.438 5.109 1 89.62 202 ILE B O 1
ATOM 9837 N N . SER B 1 203 ? -1.754 29.141 6.324 1 92.94 203 SER B N 1
ATOM 9838 C CA . SER B 1 203 ? -2.092 30.188 5.371 1 92.94 203 SER B CA 1
ATOM 9839 C C . SER B 1 203 ? -0.924 31.141 5.16 1 92.94 203 SER B C 1
ATOM 9841 O O . SER B 1 203 ? -0.245 31.516 6.121 1 92.94 203 SER B O 1
ATOM 9843 N N . LEU B 1 204 ? -0.684 31.453 4.004 1 95.12 204 LEU B N 1
ATOM 9844 C CA . LEU B 1 204 ? 0.388 32.375 3.66 1 95.12 204 LEU B CA 1
ATOM 9845 C C . LEU B 1 204 ? -0.177 33.688 3.084 1 95.12 204 LEU B C 1
ATOM 9847 O O . LEU B 1 204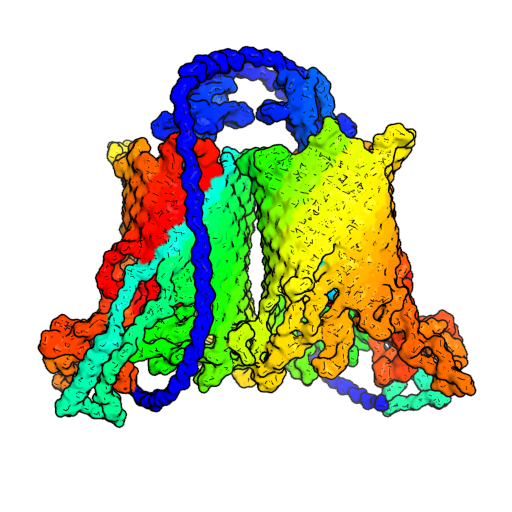 ? -0.848 33.656 2.049 1 95.12 204 LEU B O 1
ATOM 9851 N N . ARG B 1 205 ? 0.119 34.812 3.748 1 96 205 ARG B N 1
ATOM 9852 C CA . ARG B 1 205 ? -0.29 36.156 3.324 1 96 205 ARG B CA 1
ATOM 9853 C C . ARG B 1 205 ? -1.789 36.188 3.047 1 96 205 ARG B C 1
ATOM 9855 O O . ARG B 1 205 ? -2.217 36.719 2.02 1 96 205 ARG B O 1
ATOM 9862 N N . GLY B 1 206 ? -2.559 35.469 3.916 1 93.5 206 GLY B N 1
ATOM 9863 C CA . GLY B 1 206 ? -4.012 35.531 3.893 1 93.5 206 GLY B CA 1
ATOM 9864 C C . GLY B 1 206 ? -4.629 34.438 3.025 1 93.5 206 GLY B C 1
ATOM 9865 O O . GLY B 1 206 ? -3.912 33.656 2.404 1 93.5 206 GLY B O 1
ATOM 9866 N N . ASN B 1 207 ? -5.984 34.406 3.037 1 93.12 207 ASN B N 1
ATOM 9867 C CA . ASN B 1 207 ? -6.75 33.469 2.215 1 93.12 207 ASN B CA 1
ATOM 9868 C C . ASN B 1 207 ? -7.344 34.188 0.991 1 93.12 207 ASN B C 1
ATOM 9870 O O . ASN B 1 207 ? -7.871 35.281 1.093 1 93.12 207 ASN B O 1
ATOM 9874 N N . GLY B 1 208 ? -7.215 33.5 -0.119 1 91.69 208 GLY B N 1
ATOM 9875 C CA . GLY B 1 208 ? -7.582 34.188 -1.345 1 91.69 208 GLY B CA 1
ATOM 9876 C C . GLY B 1 208 ? -8.688 33.5 -2.117 1 91.69 208 GLY B C 1
ATOM 9877 O O . GLY B 1 208 ? -8.984 33.875 -3.254 1 91.69 208 GLY B O 1
ATOM 9878 N N . SER B 1 209 ? -9.32 32.469 -1.539 1 91.75 209 SER B N 1
ATOM 9879 C CA . SER B 1 209 ? -10.352 31.734 -2.27 1 91.75 209 SER B CA 1
ATOM 9880 C C . SER B 1 209 ? -11.57 31.484 -1.392 1 91.75 209 SER B C 1
ATOM 9882 O O . SER B 1 209 ? -11.477 31.516 -0.163 1 91.75 209 SER B O 1
ATOM 9884 N N . LEU B 1 210 ? -12.633 31.25 -2.098 1 88.81 210 LEU B N 1
ATOM 9885 C CA . LEU B 1 210 ? -13.875 30.969 -1.387 1 88.81 210 LEU B CA 1
ATOM 9886 C C . LEU B 1 210 ? -14.188 29.484 -1.391 1 88.81 210 LEU B C 1
ATOM 9888 O O . LEU B 1 210 ? -14.523 28.906 -0.351 1 88.81 210 LEU B O 1
ATOM 9892 N N . ARG B 1 211 ? -14.055 28.859 -2.547 1 85.12 211 ARG B N 1
ATOM 9893 C CA . ARG B 1 211 ? -14.469 27.469 -2.676 1 85.12 211 ARG B CA 1
ATOM 9894 C C . ARG B 1 211 ? -13.305 26.594 -3.098 1 85.12 211 ARG B C 1
ATOM 9896 O O . ARG B 1 211 ? -13.328 25.375 -2.885 1 85.12 211 ARG B O 1
ATOM 9903 N N . ALA B 1 212 ? -12.344 27.172 -3.666 1 87.31 212 ALA B N 1
ATOM 9904 C CA . ALA B 1 212 ? -11.125 26.422 -3.959 1 87.31 212 ALA B CA 1
ATOM 9905 C C . ALA B 1 212 ? -10.227 26.328 -2.73 1 87.31 212 ALA B C 1
ATOM 9907 O O . ALA B 1 212 ? -10.531 26.922 -1.687 1 87.31 212 ALA B O 1
ATOM 9908 N N . SER B 1 213 ? -9.211 25.641 -2.912 1 87.88 213 SER B N 1
ATOM 9909 C CA . SER B 1 213 ? -8.32 25.422 -1.778 1 87.88 213 SER B CA 1
ATOM 9910 C C . SER B 1 213 ? -7.555 26.688 -1.427 1 87.88 213 SER B C 1
ATOM 9912 O O . SER B 1 213 ? -7.133 27.438 -2.316 1 87.88 213 SER B O 1
ATOM 9914 N N . ASN B 1 214 ? -7.387 26.891 -0.132 1 89.81 214 ASN B N 1
ATOM 9915 C CA . ASN B 1 214 ? -6.547 27.984 0.368 1 89.81 214 ASN B CA 1
ATOM 9916 C C . ASN B 1 214 ? -5.219 27.453 0.909 1 89.81 214 ASN B C 1
ATOM 9918 O O . ASN B 1 214 ? -4.445 28.203 1.509 1 89.81 214 ASN B O 1
ATOM 9922 N N . ASP B 1 215 ? -4.961 26.188 0.666 1 89.19 215 ASP B N 1
ATOM 9923 C CA . ASP B 1 215 ? -3.738 25.578 1.184 1 89.19 215 ASP B CA 1
ATOM 9924 C C . ASP B 1 215 ? -2.533 25.969 0.327 1 89.19 215 ASP B C 1
ATOM 9926 O O . ASP B 1 215 ? -2.66 26.156 -0.885 1 89.19 215 ASP B O 1
ATOM 9930 N N . VAL B 1 216 ? -1.412 26.031 0.965 1 91.62 216 VAL B N 1
ATOM 9931 C CA . VAL B 1 216 ? -0.161 26.188 0.233 1 91.62 216 VAL B CA 1
ATOM 9932 C C . VAL B 1 216 ? 0.191 24.891 -0.49 1 91.62 216 VAL B C 1
ATOM 9934 O O . VAL B 1 216 ? -0.328 23.828 -0.152 1 91.62 216 VAL B O 1
ATOM 9937 N N . LEU B 1 217 ? 0.964 25.031 -1.542 1 92.75 217 LEU B N 1
ATOM 9938 C CA . LEU B 1 217 ? 1.501 23.844 -2.201 1 92.75 217 LEU B CA 1
ATOM 9939 C C . LEU B 1 217 ? 2.727 23.312 -1.463 1 92.75 217 LEU B C 1
ATOM 9941 O O . LEU B 1 217 ? 3.652 24.078 -1.167 1 92.75 217 LEU B O 1
ATOM 9945 N N . TYR B 1 218 ? 2.766 22.125 -1.126 1 93.19 218 TYR B N 1
ATOM 9946 C CA . TYR B 1 218 ? 3.943 21.5 -0.537 1 93.19 218 TYR B CA 1
ATOM 9947 C C . TYR B 1 218 ? 4.754 20.766 -1.594 1 93.19 218 TYR B C 1
ATOM 9949 O O . TYR B 1 218 ? 4.215 19.938 -2.344 1 93.19 218 TYR B O 1
ATOM 9957 N N . VAL B 1 219 ? 5.953 21.062 -1.649 1 95 219 VAL B N 1
ATOM 9958 C CA . VAL B 1 219 ? 6.871 20.359 -2.529 1 95 219 VAL B CA 1
ATOM 9959 C C . VAL B 1 219 ? 7.969 19.688 -1.703 1 95 219 VAL B C 1
ATOM 9961 O O . VAL B 1 219 ? 8.828 20.375 -1.138 1 95 219 VAL B O 1
ATOM 9964 N N . ILE B 1 220 ? 8.016 18.453 -1.655 1 95.12 220 ILE B N 1
ATOM 9965 C CA . ILE B 1 220 ? 8.969 17.703 -0.854 1 95.12 220 ILE B CA 1
ATOM 9966 C C . ILE B 1 220 ? 9.977 17.016 -1.77 1 95.12 220 ILE B C 1
ATOM 9968 O O . ILE B 1 220 ? 9.617 16.125 -2.551 1 95.12 220 ILE B O 1
ATOM 9972 N N . ASP B 1 221 ? 11.172 17.359 -1.656 1 93.88 221 ASP B N 1
ATOM 9973 C CA . ASP B 1 221 ? 12.25 16.844 -2.496 1 93.88 221 ASP B CA 1
ATOM 9974 C C . ASP B 1 221 ? 11.898 16.969 -3.977 1 93.88 221 ASP B C 1
ATOM 9976 O O . ASP B 1 221 ? 12.078 16.016 -4.742 1 93.88 221 ASP B O 1
ATOM 9980 N N . GLY B 1 222 ? 11.258 18.047 -4.273 1 90.38 222 GLY B N 1
ATOM 9981 C CA . GLY B 1 222 ? 10.969 18.375 -5.66 1 90.38 222 GLY B CA 1
ATOM 9982 C C . GLY B 1 222 ? 9.633 17.828 -6.137 1 90.38 222 GLY B C 1
ATOM 9983 O O . GLY B 1 222 ? 9.227 18.062 -7.277 1 90.38 222 GLY B O 1
ATOM 9984 N N . VAL B 1 223 ? 8.93 17.172 -5.309 1 91.44 223 VAL B N 1
ATOM 9985 C CA . VAL B 1 223 ? 7.668 16.547 -5.715 1 91.44 223 VAL B CA 1
ATOM 9986 C C . VAL B 1 223 ? 6.504 17.25 -5.016 1 91.44 223 VAL B C 1
ATOM 9988 O O . VAL B 1 223 ? 6.418 17.25 -3.785 1 91.44 223 VAL B O 1
ATOM 9991 N N . PRO B 1 224 ? 5.527 17.797 -5.754 1 91.06 224 PRO B N 1
ATOM 9992 C CA . PRO B 1 224 ? 4.348 18.406 -5.141 1 91.06 224 PRO B CA 1
ATOM 9993 C C . PRO B 1 224 ? 3.475 17.391 -4.402 1 91.06 224 PRO B C 1
ATOM 9995 O O . PRO B 1 224 ? 3.195 16.312 -4.926 1 91.06 224 PRO B O 1
ATOM 9998 N N . GLN B 1 225 ? 3.107 17.734 -3.217 1 89.06 225 GLN B N 1
ATOM 9999 C CA . GLN B 1 225 ? 2.24 16.922 -2.381 1 89.06 225 GLN B CA 1
ATOM 10000 C C . GLN B 1 225 ? 1.129 17.75 -1.752 1 89.06 225 GLN B C 1
ATOM 10002 O O . GLN B 1 225 ? 1.217 18.984 -1.705 1 89.06 225 GLN B O 1
ATOM 10007 N N . ASP B 1 226 ? 0.105 17.016 -1.232 1 82.62 226 ASP B N 1
ATOM 10008 C CA . ASP B 1 226 ? -1.046 17.703 -0.648 1 82.62 226 ASP B CA 1
ATOM 10009 C C . ASP B 1 226 ? -0.807 18.016 0.827 1 82.62 226 ASP B C 1
ATOM 10011 O O . ASP B 1 226 ? -1.49 18.859 1.404 1 82.62 226 ASP B O 1
ATOM 10015 N N . ASN B 1 227 ? 0.064 17.312 1.404 1 85.69 227 ASN B N 1
ATOM 10016 C CA . ASN B 1 227 ? 0.374 17.531 2.814 1 85.69 227 ASN B CA 1
ATOM 10017 C C . ASN B 1 227 ? 1.795 17.078 3.15 1 85.69 227 ASN B C 1
ATOM 10019 O O . ASN B 1 227 ? 2.512 16.578 2.285 1 85.69 227 ASN B O 1
ATOM 10023 N N . MET B 1 228 ? 2.141 17.281 4.41 1 88.06 228 MET B N 1
ATOM 10024 C CA . MET B 1 228 ? 3.504 16.969 4.828 1 88.06 228 MET B CA 1
ATOM 10025 C C . MET B 1 228 ? 3.514 15.836 5.844 1 88.06 228 MET B C 1
ATOM 10027 O O . MET B 1 228 ? 4.434 15.727 6.656 1 88.06 228 MET B O 1
ATOM 10031 N N . LYS B 1 229 ? 2.549 15.062 5.926 1 87.12 229 LYS B N 1
ATOM 10032 C CA . LYS B 1 229 ? 2.396 14.07 6.984 1 87.12 229 LYS B CA 1
ATOM 10033 C C . LYS B 1 229 ? 3.432 12.961 6.848 1 87.12 229 LYS B C 1
ATOM 10035 O O . LYS B 1 229 ? 3.721 12.25 7.816 1 87.12 229 LYS B O 1
ATOM 10040 N N . ASN B 1 230 ? 4.027 12.828 5.723 1 91.06 230 ASN B N 1
ATOM 10041 C CA . ASN B 1 230 ? 4.949 11.719 5.473 1 91.06 230 ASN B CA 1
ATOM 10042 C C . ASN B 1 230 ? 6.383 12.086 5.848 1 91.06 230 ASN B C 1
ATOM 10044 O O . ASN B 1 230 ? 7.297 11.281 5.68 1 91.06 230 ASN B O 1
ATOM 10048 N N . VAL B 1 231 ? 6.586 13.266 6.438 1 93.31 231 VAL B N 1
ATOM 10049 C CA . VAL B 1 231 ? 7.934 13.711 6.781 1 93.31 231 VAL B CA 1
ATOM 10050 C C . VAL B 1 231 ? 8.031 13.945 8.289 1 93.31 231 VAL B C 1
ATOM 10052 O O . VAL B 1 231 ? 7.223 14.672 8.859 1 93.31 231 VAL B O 1
ATOM 10055 N N . SER B 1 232 ? 9.031 13.375 8.828 1 92.62 232 SER B N 1
ATOM 10056 C CA . SER B 1 232 ? 9.359 13.68 10.219 1 92.62 232 SER B CA 1
ATOM 10057 C C . SER B 1 232 ? 10.172 14.961 10.328 1 92.62 232 SER B C 1
ATOM 10059 O O . SER B 1 232 ? 11.047 15.219 9.492 1 92.62 232 SER B O 1
ATOM 10061 N N . PRO B 1 233 ? 9.906 15.719 11.312 1 90.44 233 PRO B N 1
ATOM 10062 C CA . PRO B 1 233 ? 10.703 16.938 11.492 1 90.44 233 PRO B CA 1
ATOM 10063 C C . PRO B 1 233 ? 12.203 16.656 11.539 1 90.44 233 PRO B C 1
ATOM 10065 O O . PRO B 1 233 ? 13.008 17.453 11.039 1 90.44 233 PRO B O 1
ATOM 10068 N N . GLN B 1 234 ? 12.609 15.516 12.023 1 91.19 234 GLN B N 1
ATOM 10069 C CA . GLN B 1 234 ? 14.016 15.172 12.164 1 91.19 234 GLN B CA 1
ATOM 10070 C C . GLN B 1 234 ? 14.648 14.867 10.805 1 91.19 234 GLN B C 1
ATOM 10072 O O . GLN B 1 234 ? 15.875 14.859 10.672 1 91.19 234 GLN B O 1
ATOM 10077 N N . ASP B 1 235 ? 13.836 14.648 9.828 1 94.06 235 ASP B N 1
ATOM 10078 C CA . ASP B 1 235 ? 14.336 14.32 8.5 1 94.06 235 ASP B CA 1
ATOM 10079 C C . ASP B 1 235 ? 14.523 15.578 7.656 1 94.06 235 ASP B C 1
ATOM 10081 O O . ASP B 1 235 ? 14.984 15.508 6.516 1 94.06 235 ASP B O 1
ATOM 10085 N N . ILE B 1 236 ? 14.227 16.672 8.172 1 93 236 ILE B N 1
ATOM 10086 C CA . ILE B 1 236 ? 14.211 17.906 7.379 1 93 236 ILE B CA 1
ATOM 10087 C C . ILE B 1 236 ? 15.617 18.5 7.332 1 93 236 ILE B C 1
ATOM 10089 O O . ILE B 1 236 ? 16.266 18.656 8.367 1 93 236 ILE B O 1
ATOM 10093 N N . ARG B 1 237 ? 16.031 18.812 6.207 1 90.81 237 ARG B N 1
ATOM 10094 C CA . ARG B 1 237 ? 17.266 19.562 5.996 1 90.81 237 ARG B CA 1
ATOM 10095 C C . ARG B 1 237 ? 17.016 21.062 5.945 1 90.81 237 ARG B C 1
ATOM 10097 O O . ARG B 1 237 ? 17.797 21.844 6.484 1 90.81 237 ARG B O 1
ATOM 10104 N N . SER B 1 238 ? 15.977 21.438 5.223 1 90.12 238 SER B N 1
ATOM 10105 C CA . SER B 1 238 ? 15.609 22.859 5.129 1 90.12 238 SER B CA 1
ATOM 10106 C C . SER B 1 238 ? 14.172 23.016 4.652 1 90.12 238 SER B C 1
ATOM 10108 O O . SER B 1 238 ? 13.617 22.125 4.012 1 90.12 238 SER B O 1
ATOM 10110 N N . ILE B 1 239 ? 13.57 24.062 5.004 1 92.88 239 ILE B N 1
ATOM 10111 C CA . ILE B 1 239 ? 12.258 24.484 4.52 1 92.88 239 ILE B CA 1
ATOM 10112 C C . ILE B 1 239 ? 12.352 25.891 3.926 1 92.88 239 ILE B C 1
ATOM 10114 O O . ILE B 1 239 ? 12.945 26.781 4.527 1 92.88 239 ILE B O 1
ATOM 10118 N N . THR B 1 240 ? 11.883 26.062 2.725 1 93.5 240 THR B N 1
ATOM 10119 C CA . THR B 1 240 ? 11.82 27.359 2.074 1 93.5 240 THR B CA 1
ATOM 10120 C C . THR B 1 240 ? 10.383 27.734 1.735 1 93.5 240 THR B C 1
ATOM 10122 O O . THR B 1 240 ? 9.656 26.938 1.131 1 93.5 240 THR B O 1
ATOM 10125 N N . VAL B 1 241 ? 10.008 28.891 2.109 1 94.44 241 VAL B N 1
ATOM 10126 C CA . VAL B 1 241 ? 8.664 29.375 1.816 1 94.44 241 VAL B CA 1
ATOM 10127 C C . VAL B 1 241 ? 8.734 30.438 0.711 1 94.44 241 VAL B C 1
ATOM 10129 O O . VAL B 1 241 ? 9.398 31.453 0.863 1 94.44 241 VAL B O 1
ATOM 10132 N N . LEU B 1 242 ? 8.117 30.156 -0.361 1 94.88 242 LEU B N 1
ATOM 10133 C CA . LEU B 1 242 ? 7.98 31.109 -1.46 1 94.88 242 LEU B CA 1
ATOM 10134 C C . LEU B 1 242 ? 6.695 31.922 -1.322 1 94.88 242 LEU B C 1
ATOM 10136 O O . LEU B 1 242 ? 5.598 31.359 -1.34 1 94.88 242 LEU B O 1
ATOM 10140 N N . LYS B 1 243 ? 6.875 33.219 -1.358 1 94.12 243 LYS B N 1
ATOM 10141 C CA . LYS B 1 243 ? 5.734 34.031 -0.932 1 94.12 243 LYS B CA 1
ATOM 10142 C C . LYS B 1 243 ? 5.188 34.875 -2.09 1 94.12 243 LYS B C 1
ATOM 10144 O O . LYS B 1 243 ? 3.99 35.156 -2.133 1 94.12 243 LYS B O 1
ATOM 10149 N N . ASP B 1 244 ? 6.016 35.344 -2.982 1 92.12 244 ASP B N 1
ATOM 10150 C CA . ASP B 1 244 ? 5.566 36.219 -4.043 1 92.12 244 ASP B CA 1
ATOM 10151 C C . ASP B 1 244 ? 5.395 35.469 -5.363 1 92.12 244 ASP B C 1
ATOM 10153 O O . ASP B 1 244 ? 5.785 34.312 -5.473 1 92.12 244 ASP B O 1
ATOM 10157 N N . ALA B 1 245 ? 4.84 36.125 -6.316 1 85.88 245 ALA B N 1
ATOM 10158 C CA . ALA B 1 245 ? 4.516 35.5 -7.594 1 85.88 245 ALA B CA 1
ATOM 10159 C C . ALA B 1 245 ? 5.781 35.125 -8.352 1 85.88 245 ALA B C 1
ATOM 10161 O O . ALA B 1 245 ? 5.812 34.094 -9.055 1 85.88 245 ALA B O 1
ATOM 10162 N N . ALA B 1 246 ? 6.73 35.875 -8.281 1 85.88 246 ALA B N 1
ATOM 10163 C CA . ALA B 1 246 ? 7.965 35.594 -9.008 1 85.88 246 ALA B CA 1
ATOM 10164 C C . ALA B 1 246 ? 8.562 34.281 -8.57 1 85.88 246 ALA B C 1
ATOM 10166 O O . ALA B 1 246 ? 9.156 33.562 -9.375 1 85.88 246 ALA B O 1
ATOM 10167 N N . SER B 1 247 ? 8.414 33.969 -7.422 1 84.56 247 SER B N 1
ATOM 10168 C CA . SER B 1 247 ? 8.977 32.75 -6.871 1 84.56 247 SER B CA 1
ATOM 10169 C C . SER B 1 247 ? 8.031 31.562 -7.086 1 84.56 247 SER B C 1
ATOM 10171 O O . SER B 1 247 ? 8.477 30.406 -7.195 1 84.56 247 SER B O 1
ATOM 10173 N N . THR B 1 248 ? 6.73 31.766 -7.074 1 88 248 THR B N 1
ATOM 10174 C CA . THR B 1 248 ? 5.754 30.672 -7.027 1 88 248 THR B CA 1
ATOM 10175 C C . THR B 1 248 ? 5.227 30.359 -8.422 1 88 248 THR B C 1
ATOM 10177 O O . THR B 1 248 ? 4.715 29.266 -8.672 1 88 248 THR B O 1
ATOM 10180 N N . ALA B 1 249 ? 5.371 31.281 -9.32 1 85.62 249 ALA B N 1
ATOM 10181 C CA . ALA B 1 249 ? 4.746 31.141 -10.633 1 85.62 249 ALA B CA 1
ATOM 10182 C C . ALA B 1 249 ? 5.289 29.922 -11.375 1 85.62 249 ALA B C 1
ATOM 10184 O O . ALA B 1 249 ? 4.602 29.344 -12.219 1 85.62 249 ALA B O 1
ATOM 10185 N N . ILE B 1 250 ? 6.395 29.578 -11.008 1 91.19 250 ILE B N 1
ATOM 10186 C CA . ILE B 1 250 ? 7.031 28.438 -11.648 1 91.19 250 ILE B CA 1
ATOM 10187 C C . ILE B 1 250 ? 6.242 27.172 -11.344 1 91.19 250 ILE B C 1
ATOM 10189 O O . ILE B 1 250 ? 6.402 26.156 -12.016 1 91.19 250 ILE B O 1
ATOM 10193 N N . TYR B 1 251 ? 5.375 27.281 -10.383 1 90.56 251 TYR B N 1
ATOM 10194 C CA . TYR B 1 251 ? 4.52 26.156 -10.047 1 90.56 251 TYR B CA 1
ATOM 10195 C C . TYR B 1 251 ? 3.102 26.375 -10.555 1 90.56 251 TYR B C 1
ATOM 10197 O O . TYR B 1 251 ? 2.225 25.531 -10.352 1 90.56 251 TYR B O 1
ATOM 10205 N N . GLY B 1 252 ? 2.811 27.453 -11.055 1 90.94 252 GLY B N 1
ATOM 10206 C CA . GLY B 1 252 ? 1.66 27.734 -11.898 1 90.94 252 GLY B CA 1
ATOM 10207 C C . GLY B 1 252 ? 0.343 27.688 -11.148 1 90.94 252 GLY B C 1
ATOM 10208 O O . GLY B 1 252 ? 0.172 28.375 -10.141 1 90.94 252 GLY B O 1
ATOM 10209 N N . SER B 1 253 ? -0.544 26.75 -11.633 1 88.06 253 SER B N 1
ATOM 10210 C CA . SER B 1 253 ? -1.964 26.703 -11.297 1 88.06 253 SER B CA 1
ATOM 10211 C C . SER B 1 253 ? -2.184 26.141 -9.891 1 88.06 253 SER B C 1
ATOM 10213 O O . SER B 1 253 ? -3.322 25.906 -9.484 1 88.06 253 SER B O 1
ATOM 10215 N N . ARG B 1 254 ? -1.242 25.891 -9.133 1 85.94 254 ARG B N 1
ATOM 10216 C CA . ARG B 1 254 ? -1.396 25.344 -7.793 1 85.94 254 ARG B CA 1
ATOM 10217 C C . ARG B 1 254 ? -0.716 26.234 -6.754 1 85.94 254 ARG B C 1
ATOM 10219 O O . ARG B 1 254 ? -0.663 25.875 -5.57 1 85.94 254 ARG B O 1
ATOM 10226 N N . ALA B 1 255 ? -0.253 27.375 -7.172 1 87 255 ALA B N 1
ATOM 10227 C CA . ALA B 1 255 ? 0.687 28.078 -6.297 1 87 255 ALA B CA 1
ATOM 10228 C C . ALA B 1 255 ? 0.132 29.422 -5.855 1 87 255 ALA B C 1
ATOM 10230 O O . ALA B 1 255 ? 0.861 30.25 -5.297 1 87 255 ALA B O 1
ATOM 10231 N N . SER B 1 256 ? -1.079 29.641 -6.078 1 87.19 256 SER B N 1
ATOM 10232 C CA . SER B 1 256 ? -1.629 30.969 -5.781 1 87.19 256 SER B CA 1
ATOM 10233 C C . SER B 1 256 ? -1.566 31.266 -4.289 1 87.19 256 SER B C 1
ATOM 10235 O O . SER B 1 256 ? -1.51 32.438 -3.887 1 87.19 256 SER B O 1
ATOM 10237 N N . ASN B 1 257 ? -1.555 30.281 -3.514 1 90.56 257 ASN B N 1
ATOM 10238 C CA . ASN B 1 257 ? -1.558 30.469 -2.066 1 90.56 257 ASN B CA 1
ATOM 10239 C C . ASN B 1 257 ? -0.159 30.312 -1.478 1 90.56 257 ASN B C 1
ATOM 10241 O O . ASN B 1 257 ? -0.001 30.219 -0.26 1 90.56 257 ASN B O 1
ATOM 10245 N N . GLY B 1 258 ? 0.835 30.25 -2.314 1 92.69 258 GLY B N 1
ATOM 10246 C CA . GLY B 1 258 ? 2.207 30.094 -1.857 1 92.69 258 GLY B CA 1
ATOM 10247 C C . GLY B 1 258 ? 2.717 28.672 -1.939 1 92.69 258 GLY B C 1
ATOM 10248 O O . GLY B 1 258 ? 1.94 27.734 -2.172 1 92.69 258 GLY B O 1
ATOM 10249 N N . VAL B 1 259 ? 4.055 28.562 -1.821 1 94.44 259 VAL B N 1
ATOM 10250 C CA . VAL B 1 259 ? 4.68 27.25 -1.921 1 94.44 259 VAL B CA 1
ATOM 10251 C C . VAL B 1 259 ? 5.625 27.031 -0.742 1 94.44 259 VAL B C 1
ATOM 10253 O O . VAL B 1 259 ? 6.352 27.953 -0.347 1 94.44 259 VAL B O 1
ATOM 10256 N N . VAL B 1 260 ? 5.562 25.891 -0.172 1 94.56 260 VAL B N 1
ATOM 10257 C CA . VAL B 1 260 ? 6.516 25.469 0.846 1 94.56 260 VAL B CA 1
ATOM 10258 C C . VAL B 1 260 ? 7.383 24.328 0.299 1 94.56 260 VAL B C 1
ATOM 10260 O O . VAL B 1 260 ? 6.883 23.25 0.014 1 94.56 260 VAL B O 1
ATOM 10263 N N . LEU B 1 261 ? 8.633 24.625 0.185 1 95.06 261 LEU B N 1
ATOM 10264 C CA . LEU B 1 261 ? 9.594 23.625 -0.271 1 95.06 261 LEU B CA 1
ATOM 10265 C C . LEU B 1 261 ? 10.258 22.938 0.912 1 95.06 261 LEU B C 1
ATOM 10267 O O . LEU B 1 261 ? 10.773 23.594 1.816 1 95.06 261 LEU B O 1
ATOM 10271 N N . ILE B 1 262 ? 10.289 21.672 0.87 1 94.12 262 ILE B N 1
ATOM 10272 C CA . ILE B 1 262 ? 10.906 20.891 1.929 1 94.12 262 ILE B CA 1
ATOM 10273 C C . ILE B 1 262 ? 11.992 19.984 1.335 1 94.12 262 ILE B C 1
ATOM 10275 O O . ILE B 1 262 ? 11.734 19.234 0.389 1 94.12 262 ILE B O 1
ATOM 10279 N N . GLU B 1 263 ? 13.117 20.125 1.891 1 93.12 263 GLU B N 1
ATOM 10280 C CA . GLU B 1 263 ? 14.211 19.219 1.559 1 93.12 263 GLU B CA 1
ATOM 10281 C C . GLU B 1 263 ? 14.531 18.297 2.727 1 93.12 263 GLU B C 1
ATOM 10283 O O . GLU B 1 263 ? 14.695 18.75 3.861 1 93.12 263 GLU B O 1
ATOM 10288 N N . THR B 1 264 ? 14.633 17.078 2.439 1 94.5 264 THR B N 1
ATOM 10289 C CA . THR B 1 264 ? 15.008 16.125 3.475 1 94.5 264 THR B CA 1
ATOM 10290 C C . THR B 1 264 ? 16.516 15.852 3.436 1 94.5 264 THR B C 1
ATOM 10292 O O . THR B 1 264 ? 17.188 16.203 2.465 1 94.5 264 THR B O 1
ATOM 10295 N N . VAL B 1 265 ? 16.969 15.297 4.438 1 93.38 265 VAL B N 1
ATOM 10296 C CA . VAL B 1 265 ? 18.406 15.016 4.578 1 93.38 265 VAL B CA 1
ATOM 10297 C C . VAL B 1 265 ? 18.844 14.008 3.516 1 93.38 265 VAL B C 1
ATOM 10299 O O . VAL B 1 265 ? 18.125 13.031 3.25 1 93.38 265 VAL B O 1
ATOM 10302 N N . LYS B 1 266 ? 20.016 14.102 2.752 1 89.31 266 LYS B N 1
ATOM 10303 C CA . LYS B 1 266 ? 20.531 13.203 1.718 1 89.31 266 LYS B CA 1
ATOM 10304 C C . LYS B 1 266 ? 21.969 12.773 2.021 1 89.31 266 LYS B C 1
ATOM 10306 O O . LYS B 1 266 ? 22.516 11.906 1.336 1 89.31 266 LYS B O 1
ATOM 10311 N N . GLY B 1 267 ? 22.641 13.062 2.816 1 83.94 267 GLY B N 1
ATOM 10312 C CA . GLY B 1 267 ? 24.062 12.883 3 1 83.94 267 GLY B CA 1
ATOM 10313 C C . GLY B 1 267 ? 24.906 13.719 2.053 1 83.94 267 GLY B C 1
ATOM 10314 O O . GLY B 1 267 ? 24.359 14.414 1.188 1 83.94 267 GLY B O 1
ATOM 10315 N N . ASN B 1 268 ? 26.203 13.594 2.23 1 83.56 268 ASN B N 1
ATOM 10316 C CA . ASN B 1 268 ? 27.156 14.266 1.354 1 83.56 268 ASN B CA 1
ATOM 10317 C C . ASN B 1 268 ? 28.234 13.312 0.867 1 83.56 268 ASN B C 1
ATOM 10319 O O . ASN B 1 268 ? 28.547 12.328 1.541 1 83.56 268 ASN B O 1
ATOM 10323 N N . TYR B 1 269 ? 28.719 13.633 -0.303 1 80 269 TYR B N 1
ATOM 10324 C CA . TYR B 1 269 ? 29.828 12.82 -0.785 1 80 269 TYR B CA 1
ATOM 10325 C C . TYR B 1 269 ? 31.016 12.906 0.17 1 80 269 TYR B C 1
ATOM 10327 O O . TYR B 1 269 ? 31.312 13.969 0.707 1 80 269 TYR B O 1
ATOM 10335 N N . ASN B 1 270 ? 31.656 11.773 0.398 1 74.38 270 ASN B N 1
ATOM 10336 C CA . ASN B 1 270 ? 32.844 11.633 1.208 1 74.38 270 ASN B CA 1
ATOM 10337 C C . ASN B 1 270 ? 32.594 12.008 2.664 1 74.38 270 ASN B C 1
ATOM 10339 O O . ASN B 1 270 ? 33.531 12.422 3.373 1 74.38 270 ASN B O 1
ATOM 10343 N N . GLN B 1 271 ? 31.406 11.922 3.094 1 79.69 271 GLN B N 1
ATOM 10344 C CA . GLN B 1 271 ? 31.109 12.172 4.5 1 79.69 271 GLN B CA 1
ATOM 10345 C C . GLN B 1 271 ? 31.188 10.883 5.316 1 79.69 271 GLN B C 1
ATOM 10347 O O . GLN B 1 271 ? 30.766 9.82 4.852 1 79.69 271 GLN B O 1
ATOM 10352 N N . PRO B 1 272 ? 31.766 11.023 6.504 1 76.12 272 PRO B N 1
ATOM 10353 C CA . PRO B 1 272 ? 31.766 9.844 7.375 1 76.12 272 PRO B CA 1
ATOM 10354 C C . PRO B 1 272 ? 30.359 9.422 7.781 1 76.12 272 PRO B C 1
ATOM 10356 O O . PRO B 1 272 ? 29.422 10.234 7.762 1 76.12 272 PRO B O 1
ATOM 10359 N N . THR B 1 273 ? 30.266 8.234 8.156 1 83.81 273 THR B N 1
ATOM 10360 C CA . THR B 1 273 ? 28.984 7.715 8.586 1 83.81 273 THR B CA 1
ATOM 10361 C C . THR B 1 273 ? 28.625 8.219 9.984 1 83.81 273 THR B C 1
ATOM 10363 O O . THR B 1 273 ? 29.453 8.125 10.906 1 83.81 273 THR B O 1
ATOM 10366 N N . VAL B 1 274 ? 27.516 8.758 10.125 1 86.56 274 VAL B N 1
ATOM 10367 C CA . VAL B 1 274 ? 27.047 9.281 11.406 1 86.56 274 VAL B CA 1
ATOM 10368 C C . VAL B 1 274 ? 25.688 8.656 11.742 1 86.56 274 VAL B C 1
ATOM 10370 O O . VAL B 1 274 ? 24.781 8.641 10.914 1 86.56 274 VAL B O 1
ATOM 10373 N N . VAL B 1 275 ? 25.609 8.125 12.906 1 89.69 275 VAL B N 1
ATOM 10374 C CA . VAL B 1 275 ? 24.344 7.605 13.414 1 89.69 275 VAL B CA 1
ATOM 10375 C C . VAL B 1 275 ? 23.781 8.562 14.461 1 89.69 275 VAL B C 1
ATOM 10377 O O . VAL B 1 275 ? 24.484 8.984 15.375 1 89.69 275 VAL B O 1
ATOM 10380 N N . SER B 1 276 ? 22.578 8.906 14.281 1 92.25 276 SER B N 1
ATOM 10381 C CA . SER B 1 276 ? 21.906 9.797 15.219 1 92.25 276 SER B CA 1
ATOM 10382 C C . SER B 1 276 ? 20.672 9.133 15.82 1 92.25 276 SER B C 1
ATOM 10384 O O . SER B 1 276 ? 19.906 8.477 15.109 1 92.25 276 SER B O 1
ATOM 10386 N N . VAL B 1 277 ? 20.547 9.242 17.078 1 93.19 277 VAL B N 1
ATOM 10387 C CA . VAL B 1 277 ? 19.375 8.75 17.812 1 93.19 277 VAL B CA 1
ATOM 10388 C C . VAL B 1 277 ? 18.688 9.906 18.516 1 93.19 277 VAL B C 1
ATOM 10390 O O . VAL B 1 277 ? 19.312 10.633 19.297 1 93.19 277 VAL B O 1
ATOM 10393 N N . ASN B 1 278 ? 17.484 10.102 18.25 1 94.31 278 ASN B N 1
ATOM 10394 C CA . ASN B 1 278 ? 16.625 11.078 18.906 1 94.31 278 ASN B CA 1
ATOM 10395 C C . ASN B 1 278 ? 15.445 10.406 19.594 1 94.31 278 ASN B C 1
ATOM 10397 O O . ASN B 1 278 ? 14.633 9.75 18.938 1 94.31 278 ASN B O 1
ATOM 10401 N N . SER B 1 279 ? 15.383 10.523 20.844 1 95.25 279 SER B N 1
ATOM 10402 C CA . SER B 1 279 ? 14.312 9.906 21.609 1 95.25 279 SER B CA 1
ATOM 10403 C C . SER B 1 279 ? 13.75 10.859 22.656 1 95.25 279 SER B C 1
ATOM 10405 O O . SER B 1 279 ? 14.5 11.602 23.281 1 95.25 279 SER B O 1
ATOM 10407 N N . TYR B 1 280 ? 12.391 10.883 22.734 1 95.31 280 TYR B N 1
ATOM 10408 C CA . TYR B 1 280 ? 11.828 11.672 23.828 1 95.31 280 TYR B CA 1
ATOM 10409 C C . TYR B 1 280 ? 10.539 11.039 24.344 1 95.31 280 TYR B C 1
ATOM 10411 O O . TYR B 1 280 ? 9.906 10.25 23.656 1 95.31 280 TYR B O 1
ATOM 10419 N N . TYR B 1 281 ? 10.188 11.305 25.547 1 96.56 281 TYR B N 1
ATOM 10420 C CA . TYR B 1 281 ? 8.953 10.953 26.25 1 96.56 281 TYR B CA 1
ATOM 10421 C C . TYR B 1 281 ? 8.328 12.188 26.906 1 96.56 281 TYR B C 1
ATOM 10423 O O . TYR B 1 281 ? 9.039 13.031 27.453 1 96.56 281 TYR B O 1
ATOM 10431 N N . GLY B 1 282 ? 7.004 12.297 26.734 1 96.31 282 GLY B N 1
ATOM 10432 C CA . GLY B 1 282 ? 6.336 13.445 27.328 1 96.31 282 GLY B CA 1
ATOM 10433 C C . GLY B 1 282 ? 4.938 13.133 27.828 1 96.31 282 GLY B C 1
ATOM 10434 O O . GLY B 1 282 ? 4.426 12.031 27.609 1 96.31 282 GLY B O 1
ATOM 10435 N N . ILE B 1 283 ? 4.379 14.039 28.562 1 96.69 283 ILE B N 1
ATOM 10436 C CA . ILE B 1 283 ? 3.01 13.992 29.062 1 96.69 283 ILE B CA 1
ATOM 10437 C C . ILE B 1 283 ? 2.268 15.266 28.656 1 96.69 283 ILE B C 1
ATOM 10439 O O . ILE B 1 283 ? 2.865 16.344 28.578 1 96.69 283 ILE B O 1
ATOM 10443 N N . GLN B 1 284 ? 0.942 15.188 28.406 1 95 284 GLN B N 1
ATOM 10444 C CA . GLN B 1 284 ? 0.131 16.297 27.906 1 95 284 GLN B CA 1
ATOM 10445 C C . GLN B 1 284 ? -1.097 16.516 28.797 1 95 284 GLN B C 1
ATOM 10447 O O . GLN B 1 284 ? -1.688 15.547 29.281 1 95 284 GLN B O 1
ATOM 10452 N N . ASN B 1 285 ? -1.486 17.672 28.953 1 94.31 285 ASN B N 1
ATOM 10453 C CA . ASN B 1 285 ? -2.693 18.094 29.656 1 94.31 285 ASN B CA 1
ATOM 10454 C C . ASN B 1 285 ? -3.332 19.312 29 1 94.31 285 ASN B C 1
ATOM 10456 O O . ASN B 1 285 ? -2.727 19.938 28.125 1 94.31 285 ASN B O 1
ATOM 10460 N N . LEU B 1 286 ? -4.57 19.594 29.359 1 91.19 286 LEU B N 1
ATOM 10461 C CA . LEU B 1 286 ? -5.219 20.797 28.859 1 91.19 286 LEU B CA 1
ATOM 10462 C C . LEU B 1 286 ? -4.457 22.047 29.297 1 91.19 286 LEU B C 1
ATOM 10464 O O . LEU B 1 286 ? -3.955 22.109 30.422 1 91.19 286 LEU B O 1
ATOM 10468 N N . VAL B 1 287 ? -4.41 23 28.406 1 88.56 287 VAL B N 1
ATOM 10469 C CA . VAL B 1 287 ? -3.783 24.266 28.766 1 88.56 287 VAL B CA 1
ATOM 10470 C C . VAL B 1 287 ? -4.582 24.953 29.859 1 88.56 287 VAL B C 1
ATOM 10472 O O . VAL B 1 287 ? -4.008 25.469 30.828 1 88.56 287 VAL B O 1
ATOM 10475 N N . HIS B 1 288 ? -5.957 24.984 29.578 1 86.19 288 HIS B N 1
ATOM 10476 C CA . HIS B 1 288 ? -6.891 25.562 30.547 1 86.19 288 HIS B CA 1
ATOM 10477 C C . HIS B 1 288 ? -8.109 24.656 30.719 1 86.19 288 HIS B C 1
ATOM 10479 O O . HIS B 1 288 ? -8.758 24.281 29.75 1 86.19 288 HIS B O 1
ATOM 10485 N N . THR B 1 289 ? -8.391 24.344 31.969 1 88.31 289 THR B N 1
ATOM 10486 C CA . THR B 1 289 ? -9.594 23.578 32.25 1 88.31 289 THR B CA 1
ATOM 10487 C C . THR B 1 289 ? -10.781 24.5 32.531 1 88.31 289 THR B C 1
ATOM 10489 O O . THR B 1 289 ? -10.727 25.328 33.438 1 88.31 289 THR B O 1
ATOM 10492 N N . PRO B 1 290 ? -11.82 24.359 31.797 1 89.69 290 PRO B N 1
ATOM 10493 C CA . PRO B 1 290 ? -13 25.188 32.062 1 89.69 290 PRO B CA 1
ATOM 10494 C C . PRO B 1 290 ? -13.609 24.938 33.438 1 89.69 290 PRO B C 1
ATOM 10496 O O . PRO B 1 290 ? -13.641 23.797 33.906 1 89.69 290 PRO B O 1
ATOM 10499 N N . GLN B 1 291 ? -14.078 25.969 34.031 1 91.81 291 GLN B N 1
ATOM 10500 C CA . GLN B 1 291 ? -14.758 25.859 35.312 1 91.81 291 GLN B CA 1
ATOM 10501 C C . GLN B 1 291 ? -16.266 25.781 35.156 1 91.81 291 GLN B C 1
ATOM 10503 O O . GLN B 1 291 ? -16.906 26.719 34.656 1 91.81 291 GLN B O 1
ATOM 10508 N N . LEU B 1 292 ? -16.844 24.703 35.656 1 95.12 292 LEU B N 1
ATOM 10509 C CA . LEU B 1 292 ? -18.266 24.453 35.5 1 95.12 292 LEU B CA 1
ATOM 10510 C C . LEU B 1 292 ? -18.984 24.516 36.844 1 95.12 292 LEU B C 1
ATOM 10512 O O . LEU B 1 292 ? -18.344 24.453 37.906 1 95.12 292 LEU B O 1
ATOM 10516 N N . LEU B 1 293 ? -20.281 24.672 36.781 1 96 293 LEU B N 1
ATOM 10517 C CA . LEU B 1 293 ? -21.078 24.656 38 1 96 293 LEU B CA 1
ATOM 10518 C C . LEU B 1 293 ? -21.094 23.281 38.625 1 96 293 LEU B C 1
ATOM 10520 O O . LEU B 1 293 ? -21.141 22.266 37.906 1 96 293 LEU B O 1
ATOM 10524 N N . ASN B 1 294 ? -20.875 23.25 39.938 1 96.44 294 ASN B N 1
ATOM 10525 C CA . ASN B 1 294 ? -21.156 22.016 40.656 1 96.44 294 ASN B CA 1
ATOM 10526 C C . ASN B 1 294 ? -22.656 21.859 40.938 1 96.44 294 ASN B C 1
ATOM 10528 O O . ASN B 1 294 ? -23.453 22.688 40.531 1 96.44 294 ASN B O 1
ATOM 10532 N N . ALA B 1 295 ? -23.047 20.797 41.594 1 96.81 295 ALA B N 1
ATOM 10533 C CA . ALA B 1 295 ? -24.469 20.469 41.812 1 96.81 295 ALA B CA 1
ATOM 10534 C C . ALA B 1 295 ? -25.172 21.578 42.594 1 96.81 295 ALA B C 1
ATOM 10536 O O . ALA B 1 295 ? -26.297 21.969 42.25 1 96.81 295 ALA B O 1
ATOM 10537 N N . ALA B 1 296 ? -24.562 22.062 43.625 1 96.38 296 ALA B N 1
ATOM 10538 C CA . ALA B 1 296 ? -25.156 23.109 44.469 1 96.38 296 ALA B CA 1
ATOM 10539 C C . ALA B 1 296 ? -25.297 24.406 43.688 1 96.38 296 ALA B C 1
ATOM 10541 O O . ALA B 1 296 ? -26.328 25.078 43.781 1 96.38 296 ALA B O 1
ATOM 10542 N N . GLU B 1 297 ? -24.297 24.766 43.031 1 96.19 297 GLU B N 1
ATOM 10543 C CA . GLU B 1 297 ? -24.312 25.984 42.219 1 96.19 297 GLU B CA 1
ATOM 10544 C C . GLU B 1 297 ? -25.344 25.891 41.094 1 96.19 297 GLU B C 1
ATOM 10546 O O . GLU B 1 297 ? -26.016 26.859 40.75 1 96.19 297 GLU B O 1
ATOM 10551 N N . TYR B 1 298 ? -25.375 24.719 40.5 1 95.5 298 TYR B N 1
ATOM 10552 C CA . TYR B 1 298 ? -26.359 24.469 39.469 1 95.5 298 TYR B CA 1
ATOM 10553 C C . TYR B 1 298 ? -27.781 24.672 40 1 95.5 298 TYR B C 1
ATOM 10555 O O . TYR B 1 298 ? -28.594 25.328 39.375 1 95.5 298 TYR B O 1
ATOM 10563 N N . LYS B 1 299 ? -28.078 24.094 41.094 1 94.81 299 LYS B N 1
ATOM 10564 C CA . LYS B 1 299 ? -29.375 24.281 41.719 1 94.81 299 LYS B CA 1
ATOM 10565 C C . LYS B 1 299 ? -29.656 25.75 42 1 94.81 299 LYS B C 1
ATOM 10567 O O . LYS B 1 299 ? -30.781 26.219 41.812 1 94.81 299 LYS B O 1
ATOM 10572 N N . GLN B 1 300 ? -28.656 26.438 42.469 1 94.88 300 GLN B N 1
ATOM 10573 C CA . GLN B 1 300 ? -28.797 27.859 42.75 1 94.88 300 GLN B CA 1
ATOM 10574 C C . GLN B 1 300 ? -29.281 28.625 41.531 1 94.88 300 GLN B C 1
ATOM 10576 O O . GLN B 1 300 ? -30.203 29.422 41.594 1 94.88 300 GLN B O 1
ATOM 10581 N N . VAL B 1 301 ? -28.625 28.391 40.406 1 95.06 301 VAL B N 1
ATOM 10582 C CA . VAL B 1 301 ? -28.984 29.094 39.188 1 95.06 301 VAL B CA 1
ATOM 10583 C C . VAL B 1 301 ? -30.375 28.688 38.75 1 95.06 301 VAL B C 1
ATOM 10585 O O . VAL B 1 301 ? -31.188 29.516 38.312 1 95.06 301 VAL B O 1
ATOM 10588 N N . MET B 1 302 ? -30.734 27.391 38.844 1 92.81 302 MET B N 1
ATOM 10589 C CA . MET B 1 302 ? -32.062 26.906 38.438 1 92.81 302 MET B CA 1
ATOM 10590 C C . MET B 1 302 ? -33.156 27.453 39.344 1 92.81 302 MET B C 1
ATOM 10592 O O . MET B 1 302 ? -34.25 27.734 38.875 1 92.81 302 MET B O 1
ATOM 10596 N N . ASP B 1 303 ? -32.844 27.578 40.594 1 93.75 303 ASP B N 1
ATOM 10597 C CA . ASP B 1 303 ? -33.812 28.203 41.531 1 93.75 303 ASP B CA 1
ATOM 10598 C C . ASP B 1 303 ? -34.062 29.672 41.156 1 93.75 303 ASP B C 1
ATOM 10600 O O . ASP B 1 303 ? -35.188 30.125 41.156 1 93.75 303 ASP B O 1
ATOM 10604 N N . ALA B 1 304 ? -32.969 30.312 40.906 1 94.19 304 ALA B N 1
ATOM 10605 C CA . ALA B 1 304 ? -33.125 31.703 40.469 1 94.19 304 ALA B CA 1
ATOM 10606 C C . ALA B 1 304 ? -33.969 31.812 39.219 1 94.19 304 ALA B C 1
ATOM 10608 O O . ALA B 1 304 ? -34.812 32.719 39.094 1 94.19 304 ALA B O 1
ATOM 10609 N N . SER B 1 305 ? -33.719 30.953 38.281 1 93.75 305 SER B N 1
ATOM 10610 C CA . SER B 1 305 ? -34.5 30.906 37.031 1 93.75 305 SER B CA 1
ATOM 10611 C C . SER B 1 305 ? -35.969 30.703 37.281 1 93.75 305 SER B C 1
ATOM 10613 O O . SER B 1 305 ? -36.812 31.391 36.688 1 93.75 305 SER B O 1
ATOM 10615 N N . ARG B 1 306 ? -36.281 29.797 38.156 1 91.75 306 ARG B N 1
ATOM 10616 C CA . ARG B 1 306 ? -37.656 29.484 38.531 1 91.75 306 ARG B CA 1
ATOM 10617 C C . ARG B 1 306 ? -38.312 30.672 39.219 1 91.75 306 ARG B C 1
ATOM 10619 O O . ARG B 1 306 ? -39.469 31.031 38.906 1 91.75 306 ARG B O 1
ATOM 10626 N N . ILE B 1 307 ? -37.656 31.266 40.156 1 94 307 ILE B N 1
ATOM 10627 C CA . ILE B 1 307 ? -38.156 32.375 40.938 1 94 307 ILE B CA 1
ATOM 10628 C C . ILE B 1 307 ? -38.469 33.562 40 1 94 307 ILE B C 1
ATOM 10630 O O . ILE B 1 307 ? -39.5 34.219 40.125 1 94 307 ILE B O 1
ATOM 10634 N N . ASN B 1 308 ? -37.531 33.812 39.125 1 94.38 308 ASN B N 1
ATOM 10635 C CA . ASN B 1 308 ? -37.75 34.875 38.156 1 94.38 308 ASN B CA 1
ATOM 10636 C C . ASN B 1 308 ? -39 34.625 37.312 1 94.38 308 ASN B C 1
ATOM 10638 O O . ASN B 1 308 ? -39.781 35.562 37.031 1 94.38 308 ASN B O 1
ATOM 10642 N N . TYR B 1 309 ? -39.219 33.438 36.906 1 92.19 309 TYR B N 1
ATOM 10643 C CA . TYR B 1 309 ? -40.406 33.094 36.125 1 92.19 309 TYR B CA 1
ATOM 10644 C C . TYR B 1 309 ? -41.656 33.281 36.969 1 92.19 309 TYR B C 1
ATOM 10646 O O . TYR B 1 309 ? -42.656 33.844 36.5 1 92.19 309 TYR B O 1
ATOM 10654 N N . GLU B 1 310 ? -41.656 32.812 38.188 1 93.94 310 GLU B N 1
ATOM 10655 C CA . GLU B 1 310 ? -42.781 32.938 39.125 1 93.94 310 GLU B CA 1
ATOM 10656 C C . GLU B 1 310 ? -43.125 34.406 39.344 1 93.94 310 GLU B C 1
ATOM 10658 O O . GLU B 1 310 ? -44.312 34.781 39.375 1 93.94 310 GLU B O 1
ATOM 10663 N N . ASN B 1 311 ? -42.094 35.188 39.531 1 94.56 311 ASN B N 1
ATOM 10664 C CA . ASN B 1 311 ? -42.281 36.625 39.719 1 94.56 311 ASN B CA 1
ATOM 10665 C C . ASN B 1 311 ? -43 37.25 38.531 1 94.56 311 ASN B C 1
ATOM 10667 O O . ASN B 1 311 ? -43.875 38.062 38.688 1 94.56 311 ASN B O 1
ATOM 10671 N N . ASP B 1 312 ? -42.531 36.844 37.344 1 93.81 312 ASP B N 1
ATOM 10672 C CA . ASP B 1 312 ? -43.125 37.438 36.125 1 93.81 312 ASP B CA 1
ATOM 10673 C C . ASP B 1 312 ? -44.562 36.969 35.938 1 93.81 312 ASP B C 1
ATOM 10675 O O . ASP B 1 312 ? -45.406 37.688 35.438 1 93.81 312 ASP B O 1
ATOM 10679 N N . ILE B 1 313 ? -44.875 35.719 36.344 1 93.31 313 ILE B N 1
ATOM 10680 C CA . ILE B 1 313 ? -46.25 35.219 36.312 1 93.31 313 ILE B CA 1
ATOM 10681 C C . ILE B 1 313 ? -47.125 36.031 37.281 1 93.31 313 ILE B C 1
ATOM 10683 O O . ILE B 1 313 ? -48.219 36.438 36.938 1 93.31 313 ILE B O 1
ATOM 10687 N N . GLN B 1 314 ? -46.656 36.281 38.469 1 94.56 314 GLN B N 1
ATOM 10688 C CA . GLN B 1 314 ? -47.375 37 39.5 1 94.56 314 GLN B CA 1
ATOM 10689 C C . GLN B 1 314 ? -47.656 38.438 39.062 1 94.56 314 GLN B C 1
ATOM 10691 O O . GLN B 1 314 ? -48.688 39 39.344 1 94.56 314 GLN B O 1
ATOM 10696 N N . ALA B 1 315 ? -46.625 38.938 38.344 1 93.69 315 ALA B N 1
ATOM 10697 C CA . ALA B 1 315 ? -46.75 40.312 37.844 1 93.69 315 ALA B CA 1
ATOM 10698 C C . ALA B 1 315 ? -47.625 40.375 36.594 1 93.69 315 ALA B C 1
ATOM 10700 O O . ALA B 1 315 ? -47.812 41.438 36 1 93.69 315 ALA B O 1
ATOM 10701 N N . LYS B 1 316 ? -48.125 39.25 36.062 1 92.5 316 LYS B N 1
ATOM 10702 C CA . LYS B 1 316 ? -49 39.094 34.906 1 92.5 316 LYS B CA 1
ATOM 10703 C C . LYS B 1 316 ? -48.281 39.531 33.625 1 92.5 316 LYS B C 1
ATOM 10705 O O . LYS B 1 316 ? -48.875 40.094 32.719 1 92.5 316 LYS B O 1
ATOM 10710 N N . LEU B 1 317 ? -46.969 39.281 33.75 1 90.69 317 LEU B N 1
ATOM 10711 C CA . LEU B 1 317 ? -46.156 39.625 32.562 1 90.69 317 LEU B CA 1
ATOM 10712 C C . LEU B 1 317 ? -46.031 38.406 31.656 1 90.69 317 LEU B C 1
ATOM 10714 O O . LEU B 1 317 ? -45.812 38.562 30.453 1 90.69 317 LEU B O 1
ATOM 10718 N N . LEU B 1 318 ? -46.031 37.188 32.188 1 90.06 318 LEU B N 1
ATOM 10719 C CA . LEU B 1 318 ? -45.969 35.938 31.422 1 90.06 318 LEU B CA 1
ATOM 10720 C C . LEU B 1 318 ? -47.031 34.969 31.891 1 90.06 318 LEU B C 1
ATOM 10722 O O . LEU B 1 318 ? -47.5 35.031 33.031 1 90.06 318 LEU B O 1
ATOM 10726 N N . ALA B 1 319 ? -47.406 34.094 30.953 1 88.69 319 ALA B N 1
ATOM 10727 C CA . ALA B 1 319 ? -48.375 33.031 31.297 1 88.69 319 ALA B CA 1
ATOM 10728 C C . ALA B 1 319 ? -47.688 31.906 32.062 1 88.69 319 ALA B C 1
ATOM 10730 O O . ALA B 1 319 ? -46.5 31.688 31.938 1 88.69 319 ALA B O 1
ATOM 10731 N N . ALA B 1 320 ? -48.469 31.266 32.875 1 88.12 320 ALA B N 1
ATOM 10732 C CA . ALA B 1 320 ? -47.969 30.062 33.531 1 88.12 320 ALA B CA 1
ATOM 10733 C C . ALA B 1 320 ? -47.656 28.953 32.531 1 88.12 320 ALA B C 1
ATOM 10735 O O . ALA B 1 320 ? -48.281 28.891 31.469 1 88.12 320 ALA B O 1
ATOM 10736 N N . PRO B 1 321 ? -46.656 28.203 32.812 1 87.81 321 PRO B N 1
ATOM 10737 C CA . PRO B 1 321 ? -46.375 27.094 31.891 1 87.81 321 PRO B CA 1
ATOM 10738 C C . PRO B 1 321 ? -47.5 26.094 31.797 1 87.81 321 PRO B C 1
ATOM 10740 O O . PRO B 1 321 ? -48.25 25.906 32.781 1 87.81 321 PRO B O 1
ATOM 10743 N N . LYS B 1 322 ? -47.625 25.438 30.609 1 85.25 322 LYS B N 1
ATOM 10744 C CA . LYS B 1 322 ? -48.656 24.422 30.422 1 85.25 322 LYS B CA 1
ATOM 10745 C C . LYS B 1 322 ? -48.531 23.312 31.438 1 85.25 322 LYS B C 1
ATOM 10747 O O . LYS B 1 322 ? -49.531 22.781 31.922 1 85.25 322 LYS B O 1
ATOM 10752 N N . ASP B 1 323 ? -47.344 22.969 31.703 1 86 323 ASP B N 1
ATOM 10753 C CA . ASP B 1 323 ? -47.031 21.984 32.75 1 86 323 ASP B CA 1
ATOM 10754 C C . ASP B 1 323 ? -46.562 22.672 34.031 1 86 323 ASP B C 1
ATOM 10756 O O . ASP B 1 323 ? -45.406 23.109 34.125 1 86 323 ASP B O 1
ATOM 10760 N N . PRO B 1 324 ? -47.344 22.75 35.031 1 84.62 324 PRO B N 1
ATOM 10761 C CA . PRO B 1 324 ? -46.969 23.484 36.25 1 84.62 324 PRO B CA 1
ATOM 10762 C C . PRO B 1 324 ? -45.812 22.828 37 1 84.62 324 PRO B C 1
ATOM 10764 O O . PRO B 1 324 ? -45.188 23.484 37.844 1 84.62 324 PRO B O 1
ATOM 10767 N N . SER B 1 325 ? -45.594 21.547 36.656 1 84.69 325 SER B N 1
ATOM 10768 C CA . SER B 1 325 ? -44.531 20.828 37.406 1 84.69 325 SER B CA 1
ATOM 10769 C C . SER B 1 325 ? -43.156 21.422 37.094 1 84.69 325 SER B C 1
ATOM 10771 O O . SER B 1 325 ? -42.219 21.219 37.875 1 84.69 325 SER B O 1
ATOM 10773 N N . ILE B 1 326 ? -43.062 22.156 36.094 1 82.94 326 ILE B N 1
ATOM 10774 C CA . ILE B 1 326 ? -41.781 22.781 35.719 1 82.94 326 ILE B CA 1
ATOM 10775 C C . ILE B 1 326 ? -41.375 23.781 36.781 1 82.94 326 ILE B C 1
ATOM 10777 O O . ILE B 1 326 ? -40.156 24.078 36.906 1 82.94 326 ILE B O 1
ATOM 10781 N N . LEU B 1 327 ? -42.281 24.312 37.594 1 88.19 327 LEU B N 1
ATOM 10782 C CA . LEU B 1 327 ? -42 25.328 38.594 1 88.19 327 LEU B CA 1
ATOM 10783 C C . LEU B 1 327 ? -41.719 24.688 39.969 1 88.19 327 LEU B C 1
ATOM 10785 O O . LEU B 1 327 ? -41.562 25.391 40.969 1 88.19 327 LEU B O 1
ATOM 10789 N N . THR B 1 328 ? -41.562 23.328 39.906 1 88.75 328 THR B N 1
ATOM 10790 C CA . THR B 1 328 ? -41.156 22.641 41.094 1 88.75 328 THR B CA 1
ATOM 10791 C C . THR B 1 328 ? -39.656 22.844 41.344 1 88.75 328 THR B C 1
ATOM 10793 O O . THR B 1 328 ? -38.844 22.625 40.438 1 88.75 328 THR B O 1
ATOM 10796 N N . PRO B 1 329 ? -39.312 23.312 42.562 1 89.62 329 PRO B N 1
ATOM 10797 C CA . PRO B 1 329 ? -37.875 23.5 42.844 1 89.62 329 PRO B CA 1
ATOM 10798 C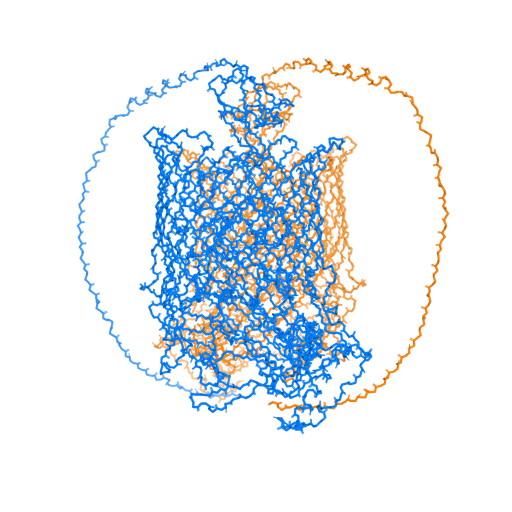 C . PRO B 1 329 ? -37.062 22.203 42.656 1 89.62 329 PRO B C 1
ATOM 10800 O O . PRO B 1 329 ? -37.531 21.125 43.031 1 89.62 329 PRO B O 1
ATOM 10803 N N . LEU B 1 330 ? -35.906 22.359 42 1 89.12 330 LEU B N 1
ATOM 10804 C CA . LEU B 1 330 ? -35 21.219 41.875 1 89.12 330 LEU B CA 1
ATOM 10805 C C . LEU B 1 330 ? -34.562 20.75 43.25 1 89.12 330 LEU B C 1
ATOM 10807 O O . LEU B 1 330 ? -34.125 21.547 44.094 1 89.12 330 LEU B O 1
ATOM 10811 N N . PRO B 1 331 ? -34.688 19.484 43.5 1 89.94 331 PRO B N 1
ATOM 10812 C CA . PRO B 1 331 ? -34.219 19 44.812 1 89.94 331 PRO B CA 1
ATOM 10813 C C . PRO B 1 331 ? -32.688 19.047 44.969 1 89.94 331 PRO B C 1
ATOM 10815 O O . PRO B 1 331 ? -31.969 19 43.969 1 89.94 331 PRO B O 1
ATOM 10818 N N . ALA B 1 332 ? -32.281 19.297 46.219 1 90.75 332 ALA B N 1
ATOM 10819 C CA . ALA B 1 332 ? -30.844 19.172 46.469 1 90.75 332 ALA B CA 1
ATOM 10820 C C . ALA B 1 332 ? -30.359 17.766 46.156 1 90.75 332 ALA B C 1
ATOM 10822 O O . ALA B 1 332 ? -31.031 16.781 46.469 1 90.75 332 ALA B O 1
ATOM 10823 N N . SER B 1 333 ? -29.312 17.812 45.344 1 93.06 333 SER B N 1
ATOM 10824 C CA . SER B 1 333 ? -28.781 16.5 44.969 1 93.06 333 SER B CA 1
ATOM 10825 C C . SER B 1 333 ? -27.609 16.094 45.844 1 93.06 333 SER B C 1
ATOM 10827 O O . SER B 1 333 ? -26.797 16.938 46.219 1 93.06 333 SER B O 1
ATOM 10829 N N . ASN B 1 334 ? -27.484 14.773 46.156 1 93.19 334 ASN B N 1
ATOM 10830 C CA . ASN B 1 334 ? -26.328 14.234 46.844 1 93.19 334 ASN B CA 1
ATOM 10831 C C . ASN B 1 334 ? -25.234 13.82 45.875 1 93.19 334 ASN B C 1
ATOM 10833 O O . ASN B 1 334 ? -24.172 13.344 46.312 1 93.19 334 ASN B O 1
ATOM 10837 N N . ILE B 1 335 ? -25.547 14.031 44.688 1 95.19 335 ILE B N 1
ATOM 10838 C CA . ILE B 1 335 ? -24.578 13.688 43.656 1 95.19 335 ILE B CA 1
ATOM 10839 C C . ILE B 1 335 ? -23.969 14.961 43.062 1 95.19 335 ILE B C 1
ATOM 10841 O O . ILE B 1 335 ? -24.688 15.938 42.812 1 95.19 335 ILE B O 1
ATOM 10845 N N . ASP B 1 336 ? -22.609 15.023 42.906 1 96.88 336 ASP B N 1
ATOM 10846 C CA . ASP B 1 336 ? -21.859 16.062 42.219 1 96.88 336 ASP B CA 1
ATOM 10847 C C . ASP B 1 336 ? -20.844 15.469 41.25 1 96.88 336 ASP B C 1
ATOM 10849 O O . ASP B 1 336 ? -19.703 15.195 41.625 1 96.88 336 ASP B O 1
ATOM 10853 N N . THR B 1 337 ? -21.297 15.367 40.062 1 96.94 337 THR B N 1
ATOM 10854 C CA . THR B 1 337 ? -20.5 14.633 39.062 1 96.94 337 THR B CA 1
ATOM 10855 C C . THR B 1 337 ? -19.562 15.578 38.312 1 96.94 337 THR B C 1
ATOM 10857 O O . THR B 1 337 ? -20.016 16.562 37.719 1 96.94 337 THR B O 1
ATOM 10860 N N . ASP B 1 338 ? -18.297 15.266 38.312 1 96.25 338 ASP B N 1
ATOM 10861 C CA . ASP B 1 338 ? -17.312 15.922 37.438 1 96.25 338 ASP B CA 1
ATOM 10862 C C . ASP B 1 338 ? -17.188 15.188 36.125 1 96.25 338 ASP B C 1
ATOM 10864 O O . ASP B 1 338 ? -16.266 14.391 35.938 1 96.25 338 ASP B O 1
ATOM 10868 N N . TRP B 1 339 ? -17.984 15.578 35.25 1 97 339 TRP B N 1
ATOM 10869 C CA . TRP B 1 339 ? -18.078 14.898 33.938 1 97 339 TRP B CA 1
ATOM 10870 C C . TRP B 1 339 ? -16.766 15.023 33.188 1 97 339 TRP B C 1
ATOM 10872 O O . TRP B 1 339 ? -16.391 14.125 32.406 1 97 339 TRP B O 1
ATOM 10882 N N . LEU B 1 340 ? -16.062 16.125 33.25 1 95.31 340 LEU B N 1
ATOM 10883 C CA . LEU B 1 340 ? -14.812 16.344 32.531 1 95.31 340 LEU B CA 1
ATOM 10884 C C . LEU B 1 340 ? -13.758 15.328 32.938 1 95.31 340 LEU B C 1
ATOM 10886 O O . LEU B 1 340 ? -13.016 14.812 32.094 1 95.31 340 LEU B O 1
ATOM 10890 N N . SER B 1 341 ? -13.672 15.07 34.156 1 95.19 341 SER B N 1
ATOM 10891 C CA . SER B 1 341 ? -12.68 14.125 34.656 1 95.19 341 SER B CA 1
ATOM 10892 C C . SER B 1 341 ? -12.977 12.711 34.156 1 95.19 341 SER B C 1
ATOM 10894 O O . SER B 1 341 ? -12.078 11.875 34.062 1 95.19 341 SER B O 1
ATOM 10896 N N . LEU B 1 342 ? -14.25 12.422 33.906 1 96.19 342 LEU B N 1
ATOM 10897 C CA . LEU B 1 342 ? -14.633 11.102 33.406 1 96.19 342 LEU B CA 1
ATOM 10898 C C . LEU B 1 342 ? -14.234 10.922 31.953 1 96.19 342 LEU B C 1
ATOM 10900 O O . LEU B 1 342 ? -14.008 9.797 31.5 1 96.19 342 LEU B O 1
ATOM 10904 N N . VAL B 1 343 ? -14.141 12.008 31.281 1 96.56 343 VAL B N 1
ATOM 10905 C CA . VAL B 1 343 ? -13.922 11.93 29.844 1 96.56 343 VAL B CA 1
ATOM 10906 C C . VAL B 1 343 ? -12.445 12.148 29.531 1 96.56 343 VAL B C 1
ATOM 10908 O O . VAL B 1 343 ? -11.93 11.633 28.531 1 96.56 343 VAL B O 1
ATOM 10911 N N . LEU B 1 344 ? -11.719 12.828 30.328 1 96.31 344 LEU B N 1
ATOM 10912 C CA . LEU B 1 344 ? -10.352 13.242 30.016 1 96.31 344 LEU B CA 1
ATOM 10913 C C . LEU B 1 344 ? -9.344 12.266 30.625 1 96.31 344 LEU B C 1
ATOM 10915 O O . LEU B 1 344 ? -9.641 11.578 31.609 1 96.31 344 LEU B O 1
ATOM 10919 N N . ARG B 1 345 ? -8.18 12.25 29.984 1 93.88 345 ARG B N 1
ATOM 10920 C CA . ARG B 1 345 ? -6.996 11.57 30.5 1 93.88 345 ARG B CA 1
ATOM 10921 C C . ARG B 1 345 ? -6.082 12.547 31.234 1 93.88 345 ARG B C 1
ATOM 10923 O O . ARG B 1 345 ? -5.852 13.664 30.766 1 93.88 345 ARG B O 1
ATOM 10930 N N . LYS B 1 346 ? -5.672 12.086 32.344 1 92.94 346 LYS B N 1
ATOM 10931 C CA . LYS B 1 346 ? -4.625 12.867 33 1 92.94 346 LYS B CA 1
ATOM 10932 C C . LYS B 1 346 ? -3.238 12.43 32.531 1 92.94 346 LYS B C 1
ATOM 10934 O O . LYS B 1 346 ? -2.957 11.227 32.469 1 92.94 346 LYS B O 1
ATOM 10939 N N . ASN B 1 347 ? -2.451 13.359 32.156 1 95.75 347 ASN B N 1
ATOM 10940 C CA . ASN B 1 347 ? -1.081 13.102 31.734 1 95.75 347 ASN B CA 1
ATOM 10941 C C . ASN B 1 347 ? -1.036 12.133 30.562 1 95.75 347 ASN B C 1
ATOM 10943 O O . ASN B 1 347 ? -0.358 11.109 30.609 1 95.75 347 ASN B O 1
ATOM 10947 N N . ALA B 1 348 ? -1.749 12.523 29.516 1 96.25 348 ALA B N 1
ATOM 10948 C CA . ALA B 1 348 ? -1.75 11.703 28.312 1 96.25 348 ALA B CA 1
ATOM 10949 C C . ALA B 1 348 ? -0.333 11.508 27.781 1 96.25 348 ALA B C 1
ATOM 10951 O O . ALA B 1 348 ? 0.44 12.469 27.688 1 96.25 348 ALA B O 1
ATOM 10952 N N . ASN B 1 349 ? 0.021 10.312 27.359 1 96.06 349 ASN B N 1
ATOM 10953 C CA . ASN B 1 349 ? 1.378 9.961 26.953 1 96.06 349 ASN B CA 1
ATOM 10954 C C . ASN B 1 349 ? 1.675 10.414 25.531 1 96.06 349 ASN B C 1
ATOM 10956 O O . ASN B 1 349 ? 0.791 10.398 24.672 1 96.06 349 ASN B O 1
ATOM 10960 N N . MET B 1 350 ? 2.947 10.805 25.312 1 95.38 350 MET B N 1
ATOM 10961 C CA . MET B 1 350 ? 3.49 11.086 23.984 1 95.38 350 MET B CA 1
ATOM 10962 C C . MET B 1 350 ? 4.945 10.641 23.891 1 95.38 350 MET B C 1
ATOM 10964 O O . MET B 1 350 ? 5.742 10.906 24.781 1 95.38 350 MET B O 1
ATOM 10968 N N . GLN B 1 351 ? 5.32 9.992 22.891 1 96.31 351 GLN B N 1
ATOM 10969 C CA . GLN B 1 351 ? 6.703 9.555 22.719 1 96.31 351 GLN B CA 1
ATOM 10970 C C . GLN B 1 351 ? 7.102 9.539 21.25 1 96.31 351 GLN B C 1
ATOM 10972 O O . GLN B 1 351 ? 6.254 9.391 20.375 1 96.31 351 GLN B O 1
ATOM 10977 N N . ASN B 1 352 ? 8.328 9.773 21 1 95.75 352 ASN B N 1
ATOM 10978 C CA . ASN B 1 352 ? 8.93 9.758 19.672 1 95.75 352 ASN B CA 1
ATOM 109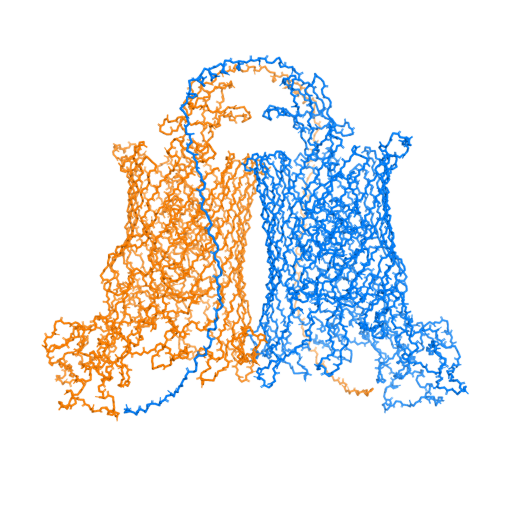79 C C . ASN B 1 352 ? 10.328 9.141 19.688 1 95.75 352 ASN B C 1
ATOM 10981 O O . ASN B 1 352 ? 11.141 9.461 20.562 1 95.75 352 ASN B O 1
ATOM 10985 N N . HIS B 1 353 ? 10.617 8.242 18.828 1 95.5 353 HIS B N 1
ATOM 10986 C CA . HIS B 1 353 ? 11.914 7.586 18.703 1 95.5 353 HIS B CA 1
ATOM 10987 C C . HIS B 1 353 ? 12.359 7.527 17.25 1 95.5 353 HIS B C 1
ATOM 10989 O O . HIS B 1 353 ? 11.625 7.035 16.391 1 95.5 353 HIS B O 1
ATOM 10995 N N . GLN B 1 354 ? 13.523 8.055 17.016 1 95.25 354 GLN B N 1
ATOM 10996 C CA . GLN B 1 354 ? 14.039 8.047 15.641 1 95.25 354 GLN B CA 1
ATOM 10997 C C . GLN B 1 354 ? 15.508 7.641 15.609 1 95.25 354 GLN B C 1
ATOM 10999 O O . GLN B 1 354 ? 16.281 8.047 16.469 1 95.25 354 GLN B O 1
ATOM 11004 N N . ILE B 1 355 ? 15.883 6.879 14.688 1 92.81 355 ILE B N 1
ATOM 11005 C CA . ILE B 1 355 ? 17.266 6.543 14.359 1 92.81 355 ILE B CA 1
ATOM 11006 C C . ILE B 1 355 ? 17.547 6.898 12.898 1 92.81 355 ILE B C 1
ATOM 11008 O O . ILE B 1 355 ? 16.703 6.688 12.023 1 92.81 355 ILE B O 1
ATOM 11012 N N . SER B 1 356 ? 18.625 7.523 12.656 1 93.62 356 SER B N 1
ATOM 11013 C CA . SER B 1 356 ? 19 7.855 11.289 1 93.62 356 SER B CA 1
ATOM 11014 C C . SER B 1 356 ? 20.484 7.594 11.047 1 93.62 356 SER B C 1
ATOM 11016 O O . SER B 1 356 ? 21.297 7.672 11.977 1 93.62 356 SER B O 1
ATOM 11018 N N . VAL B 1 357 ? 20.812 7.324 9.867 1 90.06 357 VAL B N 1
ATOM 11019 C CA . VAL B 1 357 ? 22.188 7.086 9.414 1 90.06 357 VAL B CA 1
ATOM 11020 C C . VAL B 1 357 ? 22.469 7.934 8.18 1 90.06 357 VAL B C 1
ATOM 11022 O O . VAL B 1 357 ? 21.734 7.875 7.191 1 90.06 357 VAL B O 1
ATOM 11025 N N . THR B 1 358 ? 23.453 8.695 8.258 1 90.25 358 THR B N 1
ATOM 11026 C CA . THR B 1 358 ? 23.953 9.477 7.129 1 90.25 358 THR B CA 1
ATOM 11027 C C . THR B 1 358 ? 25.344 9.023 6.723 1 90.25 358 THR B C 1
ATOM 11029 O O . THR B 1 358 ? 26.219 8.82 7.578 1 90.25 358 THR B O 1
ATOM 11032 N N . SER B 1 359 ? 25.5 8.844 5.426 1 85 359 SER B N 1
ATOM 11033 C CA . SER B 1 359 ? 26.781 8.336 4.945 1 85 359 SER B CA 1
ATOM 11034 C C . SER B 1 359 ? 27.078 8.828 3.533 1 85 359 SER B C 1
ATOM 11036 O O . SER B 1 359 ? 26.172 9.234 2.807 1 85 359 SER B O 1
ATOM 11038 N N . GLY B 1 360 ? 28.406 8.891 3.234 1 82.31 360 GLY B N 1
ATOM 11039 C CA . GLY B 1 360 ? 28.812 9.281 1.895 1 82.31 360 GLY B CA 1
ATOM 11040 C C . GLY B 1 360 ? 30.203 8.773 1.521 1 82.31 360 GLY B C 1
ATOM 11041 O O . GLY B 1 360 ? 31.125 8.82 2.332 1 82.31 360 GLY B O 1
ATOM 11042 N N . GLY B 1 361 ? 30.25 8.234 0.34 1 76.38 361 GLY B N 1
ATOM 11043 C CA . GLY B 1 361 ? 31.531 7.895 -0.273 1 76.38 361 GLY B CA 1
ATOM 11044 C C . GLY B 1 361 ? 31.891 8.797 -1.44 1 76.38 361 GLY B C 1
ATOM 11045 O O . GLY B 1 361 ? 31.344 9.898 -1.569 1 76.38 361 GLY B O 1
ATOM 11046 N N . GLU B 1 362 ? 32.781 8.344 -2.242 1 75 362 GLU B N 1
ATOM 11047 C CA . GLU B 1 362 ? 33.219 9.148 -3.379 1 75 362 GLU B CA 1
ATOM 11048 C C . GLU B 1 362 ? 32.125 9.273 -4.426 1 75 362 GLU B C 1
ATOM 11050 O O . GLU B 1 362 ? 32 10.305 -5.086 1 75 362 GLU B O 1
ATOM 11055 N N . THR B 1 363 ? 31.375 8.258 -4.535 1 78.94 363 THR B N 1
ATOM 11056 C CA . THR B 1 363 ? 30.406 8.266 -5.621 1 78.94 363 THR B CA 1
ATOM 11057 C C . THR B 1 363 ? 29 8.094 -5.086 1 78.94 363 THR B C 1
ATOM 11059 O O . THR B 1 363 ? 28.031 8.141 -5.848 1 78.94 363 THR B O 1
ATOM 11062 N N . THR B 1 364 ? 28.938 7.91 -3.775 1 82.75 364 THR B N 1
ATOM 11063 C CA . THR B 1 364 ? 27.609 7.617 -3.225 1 82.75 364 THR B CA 1
ATOM 11064 C C . THR B 1 364 ? 27.312 8.531 -2.039 1 82.75 364 THR B C 1
ATOM 11066 O O . THR B 1 364 ? 28.188 8.82 -1.227 1 82.75 364 THR B O 1
ATOM 11069 N N . LYS B 1 365 ? 26.172 8.992 -1.939 1 88.06 365 LYS B N 1
ATOM 11070 C CA . LYS B 1 365 ? 25.656 9.594 -0.717 1 88.06 365 LYS B CA 1
ATOM 11071 C C . LYS B 1 365 ? 24.328 8.961 -0.316 1 88.06 365 LYS B C 1
ATOM 11073 O O . LYS B 1 365 ? 23.5 8.641 -1.173 1 88.06 365 LYS B O 1
ATOM 11078 N N . ALA B 1 366 ? 24.219 8.719 0.974 1 87.69 366 ALA B N 1
ATOM 11079 C CA . ALA B 1 366 ? 23.047 7.957 1.435 1 87.69 366 ALA B CA 1
ATOM 11080 C C . ALA B 1 366 ? 22.531 8.492 2.768 1 87.69 366 ALA B C 1
ATOM 11082 O O . ALA B 1 366 ? 23.312 9 3.582 1 87.69 366 ALA B O 1
ATOM 11083 N N . TYR B 1 367 ? 21.266 8.359 3.021 1 92.38 367 TYR B N 1
ATOM 11084 C CA . TYR B 1 367 ? 20.562 8.672 4.262 1 92.38 367 TYR B CA 1
ATOM 11085 C C . TYR B 1 367 ? 19.422 7.688 4.504 1 92.38 367 TYR B C 1
ATOM 11087 O O . TYR B 1 367 ? 18.625 7.418 3.605 1 92.38 367 TYR B O 1
ATOM 11095 N N . PHE B 1 368 ? 19.391 7.16 5.656 1 90.88 368 PHE B N 1
ATOM 11096 C CA . PHE B 1 368 ? 18.312 6.281 6.094 1 90.88 368 PHE B CA 1
ATOM 11097 C C . PHE B 1 368 ? 17.766 6.727 7.445 1 90.88 368 PHE B C 1
ATOM 11099 O O . PHE B 1 368 ? 18.531 7.121 8.328 1 90.88 368 PHE B O 1
ATOM 11106 N N . SER B 1 369 ? 16.438 6.629 7.605 1 94.88 369 SER B N 1
ATOM 11107 C CA . SER B 1 369 ? 15.883 6.969 8.906 1 94.88 369 SER B CA 1
ATOM 11108 C C . SER B 1 369 ? 14.641 6.141 9.211 1 94.88 369 SER B C 1
ATOM 11110 O O . SER B 1 369 ? 13.922 5.738 8.289 1 94.88 369 SER B O 1
ATOM 11112 N N . GLY B 1 370 ? 14.445 5.797 10.445 1 93.44 370 GLY B N 1
ATOM 11113 C CA . GLY B 1 370 ? 13.242 5.207 11.008 1 93.44 370 GLY B CA 1
ATOM 11114 C C . GLY B 1 370 ? 12.695 5.992 12.188 1 93.44 370 GLY B C 1
ATOM 11115 O O . GLY B 1 370 ? 13.438 6.352 13.102 1 93.44 370 GLY B O 1
ATOM 11116 N N . ASN B 1 371 ? 11.438 6.328 12.109 1 95.88 371 ASN B N 1
ATOM 11117 C CA . ASN B 1 371 ? 10.773 7.129 13.133 1 95.88 371 ASN B CA 1
ATOM 11118 C C . ASN B 1 371 ? 9.508 6.445 13.648 1 95.88 371 ASN B C 1
ATOM 11120 O O . ASN B 1 371 ? 8.75 5.859 12.875 1 95.88 371 ASN B O 1
ATOM 11124 N N . LEU B 1 372 ? 9.312 6.355 14.953 1 95.69 372 LEU B N 1
ATOM 11125 C CA . LEU B 1 372 ? 8.094 5.895 15.609 1 95.69 372 LEU B CA 1
ATOM 11126 C C . LEU B 1 372 ? 7.551 6.957 16.562 1 95.69 372 LEU B C 1
ATOM 11128 O O . LEU B 1 372 ? 8.211 7.332 17.531 1 95.69 372 LEU B O 1
ATOM 11132 N N . PHE B 1 373 ? 6.375 7.395 16.281 1 95.69 373 PHE B N 1
ATOM 11133 C CA . PHE B 1 373 ? 5.672 8.375 17.094 1 95.69 373 PHE B CA 1
ATOM 11134 C C . PHE B 1 373 ? 4.383 7.789 17.672 1 95.69 373 PHE B C 1
ATOM 11136 O O . PHE B 1 373 ? 3.607 7.168 16.938 1 95.69 373 PHE B O 1
ATOM 11143 N N . MET B 1 374 ? 4.105 7.93 18.906 1 97 374 MET B N 1
ATOM 11144 C CA . MET B 1 374 ? 2.893 7.484 19.578 1 97 374 MET B CA 1
ATOM 11145 C C . MET B 1 374 ? 2.348 8.578 20.5 1 97 374 MET B C 1
ATOM 11147 O O . MET B 1 374 ? 3.094 9.164 21.281 1 97 374 MET B O 1
ATOM 11151 N N . GLN B 1 375 ? 0.995 8.766 20.406 1 95.75 375 GLN B N 1
ATOM 11152 C CA . GLN B 1 375 ? 0.361 9.82 21.188 1 95.75 375 GLN B CA 1
ATOM 11153 C C . GLN B 1 375 ? -1.036 9.414 21.641 1 95.75 375 GLN B C 1
ATOM 11155 O O . GLN B 1 375 ? -1.871 9.023 20.812 1 95.75 375 GLN B O 1
ATOM 11160 N N . ASP B 1 376 ? -1.201 9.555 22.906 1 95.81 376 ASP B N 1
ATOM 11161 C CA . ASP B 1 376 ? -2.555 9.477 23.453 1 95.81 376 ASP B CA 1
ATOM 11162 C C . ASP B 1 376 ? -3.209 10.852 23.484 1 95.81 376 ASP B C 1
ATOM 11164 O O . ASP B 1 376 ? -2.584 11.836 23.906 1 95.81 376 ASP B O 1
ATOM 11168 N N . GLY B 1 377 ? -4.445 10.922 22.969 1 94.5 377 GLY B N 1
ATOM 11169 C CA . GLY B 1 377 ? -5.176 12.164 23.125 1 94.5 377 GLY B CA 1
ATOM 11170 C C . GLY B 1 377 ? -5.574 12.453 24.562 1 94.5 377 GLY B C 1
ATOM 11171 O O . GLY B 1 377 ? -5.508 11.562 25.422 1 94.5 377 GLY B O 1
ATOM 11172 N N . ILE B 1 378 ? -5.949 13.641 24.797 1 94.12 378 ILE B N 1
ATOM 11173 C CA . ILE B 1 378 ? -6.371 14.016 26.141 1 94.12 378 ILE B CA 1
ATOM 11174 C C . ILE B 1 378 ? -7.738 13.406 26.453 1 94.12 378 ILE B C 1
ATOM 11176 O O . ILE B 1 378 ? -8.102 13.219 27.609 1 94.12 378 ILE B O 1
ATOM 11180 N N . VAL B 1 379 ? -8.484 13.211 25.391 1 96.38 379 VAL B N 1
ATOM 11181 C CA . VAL B 1 379 ? -9.742 12.492 25.547 1 96.38 379 VAL B CA 1
ATOM 11182 C C . VAL B 1 379 ? -9.477 10.984 25.531 1 96.38 379 VAL B C 1
ATOM 11184 O O . VAL B 1 379 ? -8.727 10.492 24.688 1 96.38 379 VAL B O 1
ATOM 11187 N N . LYS B 1 380 ? -10.117 10.32 26.422 1 96.31 380 LYS B N 1
ATOM 11188 C CA . LYS B 1 380 ? -9.922 8.875 26.531 1 96.31 380 LYS B CA 1
ATOM 11189 C C . LYS B 1 380 ? -10.25 8.18 25.203 1 96.31 380 LYS B C 1
ATOM 11191 O O . LYS B 1 380 ? -11.125 8.625 24.469 1 96.31 380 LYS B O 1
ATOM 11196 N N . LYS B 1 381 ? -9.516 7.125 24.891 1 95.31 381 LYS B N 1
ATOM 11197 C CA . LYS B 1 381 ? -9.641 6.23 23.734 1 95.31 381 LYS B CA 1
ATOM 11198 C C . LYS B 1 381 ? -9.078 6.879 22.484 1 95.31 381 LYS B C 1
ATOM 11200 O O . LYS B 1 381 ? -8.836 6.199 21.484 1 95.31 381 LYS B O 1
ATOM 11205 N N . ASP B 1 382 ? -8.938 8.242 22.469 1 95.62 382 ASP B N 1
ATOM 11206 C CA . ASP B 1 382 ? -8.266 8.914 21.359 1 95.62 382 ASP B CA 1
ATOM 11207 C C . ASP B 1 382 ? -6.781 8.57 21.328 1 95.62 382 ASP B C 1
ATOM 11209 O O . ASP B 1 382 ? -6.078 8.734 22.328 1 95.62 382 ASP B O 1
ATOM 11213 N N . ALA B 1 383 ? -6.312 8.047 20.25 1 96.88 383 ALA B N 1
ATOM 11214 C CA . ALA B 1 383 ? -4.91 7.668 20.141 1 96.88 383 ALA B CA 1
ATOM 11215 C C . ALA B 1 383 ? -4.43 7.746 18.688 1 96.88 383 ALA B C 1
ATOM 11217 O O . ALA B 1 383 ? -5.227 7.641 17.766 1 96.88 383 ALA B O 1
ATOM 11218 N N . TYR B 1 384 ? -3.141 7.969 18.516 1 96.06 384 TYR B N 1
ATOM 11219 C CA . TYR B 1 384 ? -2.518 8.078 17.203 1 96.06 384 TYR B CA 1
ATOM 11220 C C . TYR B 1 384 ? -1.119 7.473 17.203 1 96.06 384 TYR B C 1
ATOM 11222 O O . TYR B 1 384 ? -0.329 7.734 18.125 1 96.06 384 TYR B O 1
ATOM 11230 N N . THR B 1 385 ? -0.789 6.707 16.234 1 96.69 385 THR B N 1
ATOM 11231 C CA . THR B 1 385 ? 0.529 6.121 16.016 1 96.69 385 THR B CA 1
ATOM 11232 C C . THR B 1 385 ? 0.999 6.363 14.578 1 96.69 385 THR B C 1
ATOM 11234 O O . THR B 1 385 ? 0.223 6.215 13.633 1 96.69 385 THR B O 1
ATOM 11237 N N . ALA B 1 386 ? 2.242 6.781 14.43 1 95.81 386 ALA B N 1
ATOM 11238 C CA . ALA B 1 386 ? 2.846 6.934 13.109 1 95.81 386 ALA B CA 1
ATOM 11239 C C . ALA B 1 386 ? 4.215 6.262 13.047 1 95.81 386 ALA B C 1
ATOM 11241 O O . ALA B 1 386 ? 5.047 6.457 13.938 1 95.81 386 ALA B O 1
ATOM 11242 N N . ALA B 1 387 ? 4.484 5.453 12.133 1 95.06 387 ALA B N 1
ATOM 11243 C CA . ALA B 1 387 ? 5.781 4.875 11.797 1 95.06 387 ALA B CA 1
ATOM 11244 C C . ALA B 1 387 ? 6.238 5.32 10.406 1 95.06 387 ALA B C 1
ATOM 11246 O O . ALA B 1 387 ? 5.496 5.195 9.438 1 95.06 387 ALA B O 1
ATOM 11247 N N . ARG B 1 388 ? 7.445 5.848 10.312 1 95.5 388 ARG B N 1
ATOM 11248 C CA . ARG B 1 388 ? 7.953 6.383 9.055 1 95.5 388 ARG B CA 1
ATOM 11249 C C . ARG B 1 388 ? 9.328 5.809 8.734 1 95.5 388 ARG B C 1
ATOM 11251 O O . ARG B 1 388 ? 10.203 5.746 9.602 1 95.5 388 ARG B O 1
ATOM 11258 N N . LEU B 1 389 ? 9.508 5.402 7.574 1 93.19 389 LEU B N 1
ATOM 11259 C CA . LEU B 1 389 ? 10.797 4.988 7.016 1 93.19 389 LEU B CA 1
ATOM 11260 C C . LEU B 1 389 ? 11.164 5.855 5.816 1 93.19 389 LEU B C 1
ATOM 11262 O O . LEU B 1 389 ? 10.305 6.195 5 1 93.19 389 LEU B O 1
ATOM 11266 N N . ARG B 1 390 ? 12.406 6.25 5.77 1 94.88 390 ARG B N 1
ATOM 11267 C CA . ARG B 1 390 ? 12.883 7.047 4.648 1 94.88 390 ARG B CA 1
ATOM 11268 C C . ARG B 1 390 ? 14.242 6.559 4.168 1 94.88 390 ARG B C 1
ATOM 11270 O O . ARG B 1 390 ? 15.102 6.195 4.98 1 94.88 390 ARG B O 1
ATOM 11277 N N . ALA B 1 391 ? 14.492 6.586 2.865 1 92.19 391 ALA B N 1
ATOM 11278 C CA . ALA B 1 391 ? 15.766 6.262 2.227 1 92.19 391 ALA B CA 1
ATOM 11279 C C . ALA B 1 391 ? 16.062 7.215 1.075 1 92.19 391 ALA B C 1
ATOM 11281 O O . ALA B 1 391 ? 15.281 7.316 0.127 1 92.19 391 ALA B O 1
ATOM 11282 N N . ASN B 1 392 ? 17.078 7.934 1.163 1 93.62 392 ASN B N 1
ATOM 11283 C CA . ASN B 1 392 ? 17.594 8.805 0.112 1 93.62 392 ASN B CA 1
ATOM 11284 C C . ASN B 1 392 ? 18.984 8.359 -0.356 1 93.62 392 ASN B C 1
ATOM 11286 O O . ASN B 1 392 ? 19.906 8.242 0.45 1 93.62 392 ASN B O 1
ATOM 11290 N N . LEU B 1 393 ? 19.094 8.164 -1.673 1 88.81 393 LEU B N 1
ATOM 11291 C CA . LEU B 1 393 ? 20.344 7.668 -2.254 1 88.81 393 LEU B CA 1
ATOM 11292 C C . LEU B 1 393 ? 20.656 8.391 -3.555 1 88.81 393 LEU B C 1
ATOM 11294 O O . LEU B 1 393 ? 19.766 8.672 -4.355 1 88.81 393 LEU B O 1
ATOM 11298 N N . GLU B 1 394 ? 21.859 8.703 -3.719 1 90.19 394 GLU B N 1
ATOM 11299 C CA . GLU B 1 394 ? 22.359 9.203 -4.996 1 90.19 394 GLU B CA 1
ATOM 11300 C C . GLU B 1 394 ? 23.672 8.531 -5.379 1 90.19 394 GLU B C 1
ATOM 11302 O O . GLU B 1 394 ? 24.578 8.414 -4.547 1 90.19 394 GLU B O 1
ATOM 11307 N N . GLN B 1 395 ? 23.781 8.125 -6.602 1 84.06 395 GLN B N 1
ATOM 11308 C CA . GLN B 1 395 ? 24.938 7.402 -7.125 1 84.06 395 GLN B CA 1
ATOM 11309 C C . GLN B 1 395 ? 25.484 8.07 -8.383 1 84.06 395 GLN B C 1
ATOM 11311 O O . GLN B 1 395 ? 24.75 8.242 -9.367 1 84.06 395 GLN B O 1
ATOM 11316 N N . LYS B 1 396 ? 26.766 8.375 -8.289 1 86.81 396 LYS B N 1
ATOM 11317 C CA . LYS B 1 396 ? 27.422 8.805 -9.516 1 86.81 396 LYS B CA 1
ATOM 11318 C C . LYS B 1 396 ? 27.797 7.609 -10.383 1 86.81 396 LYS B C 1
ATOM 11320 O O . LYS B 1 396 ? 28.578 6.75 -9.969 1 86.81 396 LYS B O 1
ATOM 11325 N N . ILE B 1 397 ? 27.234 7.645 -11.523 1 82.69 397 ILE B N 1
ATOM 11326 C CA . ILE B 1 397 ? 27.562 6.57 -12.461 1 82.69 397 ILE B CA 1
ATOM 11327 C C . ILE B 1 397 ? 28.906 6.871 -13.141 1 82.69 397 ILE B C 1
ATOM 11329 O O . ILE B 1 397 ? 29.75 5.98 -13.281 1 82.69 397 ILE B O 1
ATOM 11333 N N . ASN B 1 398 ? 29.141 8.016 -13.641 1 82.62 398 ASN B N 1
ATOM 11334 C CA . ASN B 1 398 ? 30.359 8.609 -14.188 1 82.62 398 ASN B CA 1
ATOM 11335 C C . ASN B 1 398 ? 30.344 10.125 -14.055 1 82.62 398 ASN B C 1
ATOM 11337 O O . ASN B 1 398 ? 29.562 10.68 -13.289 1 82.62 398 ASN B O 1
ATOM 11341 N N . LYS B 1 399 ? 31.234 10.711 -14.648 1 83.19 399 LYS B N 1
ATOM 11342 C CA . LYS B 1 399 ? 31.344 12.164 -14.492 1 83.19 399 LYS B CA 1
ATOM 11343 C C . LYS B 1 399 ? 30.172 12.875 -15.156 1 83.19 399 LYS B C 1
ATOM 11345 O O . LYS B 1 399 ? 29.906 14.047 -14.867 1 83.19 399 LYS B O 1
ATOM 11350 N N . TYR B 1 400 ? 29.359 12.148 -16.016 1 87.81 400 TYR B N 1
ATOM 11351 C CA . TYR B 1 400 ? 28.312 12.797 -16.781 1 87.81 400 TYR B CA 1
ATOM 11352 C C . TYR B 1 400 ? 26.938 12.492 -16.203 1 87.81 400 TYR B C 1
ATOM 11354 O O . TYR B 1 400 ? 25.969 13.234 -16.438 1 87.81 400 TYR B O 1
ATOM 11362 N N . VAL B 1 401 ? 26.875 11.375 -15.5 1 90.31 401 VAL B N 1
ATOM 11363 C CA . VAL B 1 401 ? 25.531 10.93 -15.125 1 90.31 401 VAL B CA 1
ATOM 11364 C C . VAL B 1 401 ? 25.516 10.547 -13.648 1 90.31 401 VAL B C 1
ATOM 11366 O O . VAL B 1 401 ? 26.406 9.828 -13.172 1 90.31 401 VAL B O 1
ATOM 11369 N N . SER B 1 402 ? 24.516 11 -12.938 1 91.31 402 SER B N 1
ATOM 11370 C CA . SER B 1 402 ? 24.203 10.516 -11.602 1 91.31 402 SER B CA 1
ATOM 11371 C C . SER B 1 402 ? 22.734 10.117 -11.492 1 91.31 402 SER B C 1
ATOM 11373 O O . SER B 1 402 ? 21.875 10.688 -12.172 1 91.31 402 SER B O 1
ATOM 11375 N N . VAL B 1 403 ? 22.453 9.125 -10.742 1 89.56 403 VAL B N 1
ATOM 11376 C CA . VAL B 1 403 ? 21.109 8.633 -10.508 1 89.56 403 VAL B CA 1
ATOM 11377 C C . VAL B 1 403 ? 20.75 8.773 -9.023 1 89.56 403 VAL B C 1
ATOM 11379 O O . VAL B 1 403 ? 21.594 8.516 -8.156 1 89.56 403 VAL B O 1
ATOM 11382 N N . GLY B 1 404 ? 19.547 9.211 -8.773 1 91.56 404 GLY B N 1
ATOM 11383 C CA . GLY B 1 404 ? 19.109 9.375 -7.391 1 91.56 404 GLY B CA 1
ATOM 11384 C C . GLY B 1 404 ? 17.766 8.75 -7.113 1 91.56 404 GLY B C 1
ATOM 11385 O O . GLY B 1 404 ? 16.953 8.578 -8.031 1 91.56 404 GLY B O 1
ATOM 11386 N N . LEU B 1 405 ? 17.594 8.391 -5.801 1 90.62 405 LEU B N 1
ATOM 11387 C CA . LEU B 1 405 ? 16.328 7.852 -5.293 1 90.62 405 LEU B CA 1
ATOM 11388 C C . LEU B 1 405 ? 15.969 8.492 -3.959 1 90.62 405 LEU B C 1
ATOM 11390 O O . LEU B 1 405 ? 16.781 8.531 -3.035 1 90.62 405 LEU B O 1
ATOM 11394 N N . ASN B 1 406 ? 14.828 9.078 -3.846 1 94.56 406 ASN B N 1
ATOM 11395 C CA . ASN B 1 406 ? 14.172 9.469 -2.602 1 94.56 406 ASN B CA 1
ATOM 11396 C C . ASN B 1 406 ? 12.898 8.664 -2.363 1 94.56 406 ASN B C 1
ATOM 11398 O O . ASN B 1 406 ? 11.945 8.75 -3.145 1 94.56 406 ASN B O 1
ATOM 11402 N N . SER B 1 407 ? 12.883 7.93 -1.305 1 93.06 407 SER B N 1
ATOM 11403 C CA . SER B 1 407 ? 11.719 7.074 -1.072 1 93.06 407 SER B CA 1
ATOM 11404 C C . SER B 1 407 ? 11.281 7.121 0.386 1 93.06 407 SER B C 1
ATOM 11406 O O . SER B 1 407 ? 12.062 7.496 1.265 1 93.06 407 SER B O 1
ATOM 11408 N N . PHE B 1 408 ? 10 6.805 0.635 1 94.31 408 PHE B N 1
ATOM 11409 C CA . PHE B 1 408 ? 9.5 6.754 2.004 1 94.31 408 PHE B CA 1
ATOM 11410 C C . PHE B 1 408 ? 8.344 5.777 2.119 1 94.31 408 PHE B C 1
ATOM 11412 O O . PHE B 1 408 ? 7.707 5.434 1.118 1 94.31 408 PHE B O 1
ATOM 11419 N N . PHE B 1 409 ? 8.102 5.293 3.277 1 93.56 409 PHE B N 1
ATOM 11420 C CA . PHE B 1 409 ? 6.918 4.555 3.709 1 93.56 409 PHE B CA 1
ATOM 11421 C C . PHE B 1 409 ? 6.406 5.086 5.047 1 93.56 409 PHE B C 1
ATOM 11423 O O . PHE B 1 409 ? 7.18 5.238 5.992 1 93.56 409 PHE B O 1
ATOM 11430 N N . THR B 1 410 ? 5.125 5.324 5.117 1 96.56 410 THR B N 1
ATOM 11431 C CA . THR B 1 410 ? 4.512 5.816 6.344 1 96.56 410 THR B CA 1
ATOM 11432 C C . THR B 1 410 ? 3.273 4.996 6.695 1 96.56 410 THR B C 1
ATOM 11434 O O . THR B 1 410 ? 2.41 4.77 5.848 1 96.56 410 THR B O 1
ATOM 11437 N N . TYR B 1 411 ? 3.229 4.504 7.879 1 95.88 411 TYR B N 1
ATOM 11438 C CA . TYR B 1 411 ? 2.07 3.846 8.469 1 95.88 411 TYR B CA 1
ATOM 11439 C C . TYR B 1 411 ? 1.477 4.688 9.594 1 95.88 411 TYR B C 1
ATOM 11441 O O . TYR B 1 411 ? 2.193 5.121 10.5 1 95.88 411 TYR B O 1
ATOM 11449 N N . THR B 1 412 ? 0.189 4.926 9.547 1 96.25 412 THR B N 1
ATOM 11450 C CA . THR B 1 412 ? -0.468 5.609 10.656 1 96.25 412 THR B CA 1
ATOM 11451 C C . THR B 1 412 ? -1.718 4.852 11.094 1 96.25 412 THR B C 1
ATOM 11453 O O . THR B 1 412 ? -2.414 4.262 10.266 1 96.25 412 THR B O 1
ATOM 11456 N N . LYS B 1 413 ? -1.993 4.844 12.32 1 97 413 LYS B N 1
ATOM 11457 C CA . LYS B 1 413 ? -3.197 4.289 12.93 1 97 413 LYS B CA 1
ATOM 11458 C C . LYS B 1 413 ? -3.799 5.258 13.945 1 97 413 LYS B C 1
ATOM 11460 O O . LYS B 1 413 ? -3.107 5.723 14.852 1 97 413 LYS B O 1
ATOM 11465 N N . ALA B 1 414 ? -5.035 5.523 13.766 1 95.94 414 ALA B N 1
ATOM 11466 C CA . ALA B 1 414 ? -5.746 6.418 14.68 1 95.94 414 ALA B CA 1
ATOM 11467 C C . ALA B 1 414 ? -7.02 5.762 15.211 1 95.94 414 ALA B C 1
ATOM 11469 O O . ALA B 1 414 ? -7.609 4.91 14.539 1 95.94 414 ALA B O 1
ATOM 11470 N N . THR B 1 415 ? -7.391 6 16.406 1 96.38 415 THR B N 1
ATOM 11471 C CA . THR B 1 415 ? -8.695 5.754 17.016 1 96.38 415 THR B CA 1
ATOM 11472 C C . THR B 1 415 ? -9.352 7.062 17.438 1 96.38 415 THR B C 1
ATOM 11474 O O . THR B 1 415 ? -9.438 7.367 18.625 1 96.38 415 THR B O 1
ATOM 11477 N N . PRO B 1 416 ? -9.883 7.738 16.438 1 92.12 416 PRO B N 1
ATOM 11478 C CA . PRO B 1 416 ? -10.352 9.109 16.688 1 92.12 416 PRO B CA 1
ATOM 11479 C C . PRO B 1 416 ? -11.695 9.148 17.406 1 92.12 416 PRO B C 1
ATOM 11481 O O . PRO B 1 416 ? -12.531 8.266 17.219 1 92.12 416 PRO B O 1
ATOM 11484 N N . VAL B 1 417 ? -11.891 10.195 18.109 1 91.31 417 VAL B N 1
ATOM 11485 C CA . VAL B 1 417 ? -13.219 10.523 18.625 1 91.31 417 VAL B CA 1
ATOM 11486 C C . VAL B 1 417 ? -14.008 11.273 17.547 1 91.31 417 VAL B C 1
ATOM 11488 O O . VAL B 1 417 ? -13.43 11.773 16.578 1 91.31 417 VAL B O 1
ATOM 11491 N N . VAL B 1 418 ? -15.258 11.281 17.688 1 87.5 418 VAL B N 1
ATOM 11492 C CA . VAL B 1 418 ? -16.125 11.875 16.688 1 87.5 418 VAL B CA 1
ATOM 11493 C C . VAL B 1 418 ? -15.852 13.367 16.562 1 87.5 418 VAL B C 1
ATOM 11495 O O . VAL B 1 418 ? -15.25 13.969 17.469 1 87.5 418 VAL B O 1
ATOM 11498 N N . ASP B 1 419 ? -16.297 13.953 15.516 1 80.25 419 ASP B N 1
ATOM 11499 C CA . ASP B 1 419 ? -16.109 15.367 15.195 1 80.25 419 ASP B CA 1
ATOM 11500 C C . ASP B 1 419 ? -16.734 16.25 16.281 1 80.25 419 ASP B C 1
ATOM 11502 O O . ASP B 1 419 ? -17.562 15.797 17.062 1 80.25 419 ASP B O 1
ATOM 11506 N N . ASP B 1 420 ? -16.219 17.469 16.266 1 77.31 420 ASP B N 1
ATOM 11507 C CA . ASP B 1 420 ? -16.672 18.391 17.297 1 77.31 420 ASP B CA 1
ATOM 11508 C C . ASP B 1 420 ? -18.141 18.75 17.109 1 77.31 420 ASP B C 1
ATOM 11510 O O . ASP B 1 420 ? -18.828 19.141 18.062 1 77.31 420 ASP B O 1
ATOM 11514 N N . ASN B 1 421 ? -18.516 18.688 15.82 1 76 421 ASN B N 1
ATOM 11515 C CA . ASN B 1 421 ? -19.938 18.891 15.539 1 76 421 ASN B CA 1
ATOM 11516 C C . ASN B 1 421 ? -20.703 17.578 15.508 1 76 421 ASN B C 1
ATOM 11518 O O . ASN B 1 421 ? -21.266 17.203 14.484 1 76 421 ASN B O 1
ATOM 11522 N N . ASN B 1 422 ? -20.594 16.875 16.562 1 86.94 422 ASN B N 1
ATOM 11523 C CA . ASN B 1 422 ? -21.266 15.586 16.719 1 86.94 422 ASN B CA 1
ATOM 11524 C C . ASN B 1 422 ? -21.953 15.461 18.078 1 86.94 422 ASN B C 1
ATOM 11526 O O . ASN B 1 422 ? -21.391 15.906 19.094 1 86.94 422 ASN B O 1
ATOM 11530 N N . THR B 1 423 ? -23.062 14.914 18.078 1 88.5 423 THR B N 1
ATOM 11531 C CA . THR B 1 423 ? -23.875 14.812 19.281 1 88.5 423 THR B CA 1
ATOM 11532 C C . THR B 1 423 ? -23.219 13.891 20.312 1 88.5 423 THR B C 1
ATOM 11534 O O . THR B 1 423 ? -23.562 13.906 21.484 1 88.5 423 THR B O 1
ATOM 11537 N N . TYR B 1 424 ? -22.234 13.18 19.938 1 92.56 424 TYR B N 1
ATOM 11538 C CA . TYR B 1 424 ? -21.594 12.234 20.859 1 92.56 424 TYR B CA 1
ATOM 11539 C C . TYR B 1 424 ? -20.156 12.641 21.141 1 92.56 424 TYR B C 1
ATOM 11541 O O . TYR B 1 424 ? -19.359 11.812 21.578 1 92.56 424 TYR B O 1
ATOM 11549 N N . GLN B 1 425 ? -19.844 13.859 20.812 1 92.69 425 GLN B N 1
ATOM 11550 C CA . GLN B 1 425 ? -18.5 14.32 21.141 1 92.69 425 GLN B CA 1
ATOM 11551 C C . GLN B 1 425 ? -18.312 14.414 22.656 1 92.69 425 GLN B C 1
ATOM 11553 O O . GLN B 1 425 ? -18.969 15.219 23.328 1 92.69 425 GLN B O 1
ATOM 11558 N N . PRO B 1 426 ? -17.359 13.703 23.172 1 94.88 426 PRO B N 1
ATOM 11559 C CA . PRO B 1 426 ? -17.297 13.547 24.625 1 94.88 426 PRO B CA 1
ATOM 11560 C C . PRO B 1 426 ? -16.938 14.844 25.359 1 94.88 426 PRO B C 1
ATOM 11562 O O . PRO B 1 426 ? -17.516 15.156 26.391 1 94.88 426 PRO B O 1
ATOM 11565 N N . TYR B 1 427 ? -16.031 15.562 24.906 1 93 427 TYR B N 1
ATOM 11566 C CA . TYR B 1 427 ? -15.562 16.766 25.594 1 93 427 TYR B CA 1
ATOM 11567 C C . TYR B 1 427 ? -16.656 17.812 25.672 1 93 427 TYR B C 1
ATOM 11569 O O . TYR B 1 427 ? -17 18.297 26.75 1 93 427 TYR B O 1
ATOM 11577 N N . SER B 1 428 ? -17.219 18.156 24.516 1 91.31 428 SER B N 1
ATOM 11578 C CA . SER B 1 428 ? -18.266 19.156 24.484 1 91.31 428 SER B CA 1
ATOM 11579 C C . SER B 1 428 ? -19.469 18.719 25.312 1 91.31 428 SER B C 1
ATOM 11581 O O . SER B 1 428 ? -20.109 19.547 25.969 1 91.31 428 SER B O 1
ATOM 11583 N N . LYS B 1 429 ? -19.766 17.422 25.281 1 93.69 429 LYS B N 1
ATOM 11584 C CA . LYS B 1 429 ? -20.922 16.938 26.031 1 93.69 429 LYS B CA 1
ATOM 11585 C C . LYS B 1 429 ? -20.625 16.906 27.531 1 93.69 429 LYS B C 1
ATOM 11587 O O . LYS B 1 429 ? -21.547 17.047 28.344 1 93.69 429 LYS B O 1
ATOM 11592 N N . ALA B 1 430 ? -19.391 16.75 27.844 1 94.94 430 ALA B N 1
ATOM 11593 C CA . ALA B 1 430 ? -19.031 16.844 29.25 1 94.94 430 ALA B CA 1
ATOM 11594 C C . ALA B 1 430 ? -19.234 18.266 29.781 1 94.94 430 ALA B C 1
ATOM 11596 O O . ALA B 1 430 ? -19.578 18.453 30.938 1 94.94 430 ALA B O 1
ATOM 11597 N N . LEU B 1 431 ? -19.031 19.219 29.016 1 92.12 431 LEU B N 1
ATOM 11598 C CA . LEU B 1 431 ? -19.219 20.609 29.391 1 92.12 431 LEU B CA 1
ATOM 11599 C C . LEU B 1 431 ? -20.703 20.906 29.625 1 92.12 431 LEU B C 1
ATOM 11601 O O . LEU B 1 431 ? -21.031 21.781 30.438 1 92.12 431 LEU B O 1
ATOM 11605 N N . ASP B 1 432 ? -21.531 20.172 28.953 1 91.12 432 ASP B N 1
ATOM 11606 C CA . ASP B 1 432 ? -22.953 20.453 28.953 1 91.12 432 ASP B CA 1
ATOM 11607 C C . ASP B 1 432 ? -23.688 19.578 29.969 1 91.12 432 ASP B C 1
ATOM 11609 O O . ASP B 1 432 ? -24.828 19.859 30.328 1 91.12 432 ASP B O 1
ATOM 11613 N N . ALA B 1 433 ? -23.062 18.625 30.5 1 94.88 433 ALA B N 1
ATOM 11614 C CA . ALA B 1 433 ? -23.75 17.625 31.312 1 94.88 433 ALA B CA 1
ATOM 11615 C C . ALA B 1 433 ? -24.047 18.156 32.719 1 94.88 433 ALA B C 1
ATOM 11617 O O . ALA B 1 433 ? -23.219 18.812 33.312 1 94.88 433 ALA B O 1
ATOM 11618 N N . ARG B 1 434 ? -25.266 17.797 33.156 1 94.56 434 ARG B N 1
ATOM 11619 C CA . ARG B 1 434 ? -25.703 18.25 34.5 1 94.56 434 ARG B CA 1
ATOM 11620 C C . ARG B 1 434 ? -24.875 17.594 35.594 1 94.56 434 ARG B C 1
ATOM 11622 O O . ARG B 1 434 ? -24.672 16.375 35.594 1 94.56 434 ARG B O 1
ATOM 11629 N N . PRO B 1 435 ? -24.406 18.438 36.562 1 96.5 435 PRO B N 1
ATOM 11630 C CA . PRO B 1 435 ? -23.531 17.891 37.625 1 96.5 435 PRO B CA 1
ATOM 11631 C C . PRO B 1 435 ? -24.312 17.203 38.719 1 96.5 435 PRO B C 1
ATOM 11633 O O . PRO B 1 435 ? -23.719 16.516 39.562 1 96.5 435 PRO B O 1
ATOM 11636 N N . ASP B 1 436 ? -25.688 17.281 38.75 1 95.5 436 ASP B N 1
ATOM 11637 C CA . ASP B 1 436 ? -26.484 16.797 39.875 1 95.5 436 ASP B CA 1
ATOM 11638 C C . ASP B 1 436 ? -26.969 15.375 39.625 1 95.5 436 ASP B C 1
ATOM 11640 O O . ASP B 1 436 ? -27.828 14.859 40.344 1 95.5 436 ASP B O 1
ATOM 11644 N N . VAL B 1 437 ? -26.5 14.727 38.562 1 95.56 437 VAL B N 1
ATOM 11645 C CA . VAL B 1 437 ? -26.969 13.383 38.25 1 95.56 437 VAL B CA 1
ATOM 11646 C C . VAL B 1 437 ? -25.766 12.438 38.156 1 95.56 437 VAL B C 1
ATOM 11648 O O . VAL B 1 437 ? -24.641 12.875 37.969 1 95.56 437 VAL B O 1
ATOM 11651 N N . ALA B 1 438 ? -26.031 11.102 38.25 1 96.56 438 ALA B N 1
ATOM 11652 C CA . ALA B 1 438 ? -24.984 10.078 38.188 1 96.56 438 ALA B CA 1
ATOM 11653 C C . ALA B 1 438 ? -24.703 9.703 36.719 1 96.56 438 ALA B C 1
ATOM 11655 O O . ALA B 1 438 ? -25.609 9.695 35.875 1 96.56 438 ALA B O 1
ATOM 11656 N N . PRO B 1 439 ? -23.453 9.414 36.469 1 97.44 439 PRO B N 1
ATOM 11657 C CA . PRO B 1 439 ? -23.109 9.023 35.094 1 97.44 439 PRO B CA 1
ATOM 11658 C C . PRO B 1 439 ? -23.609 7.621 34.75 1 97.44 439 PRO B C 1
ATOM 11660 O O . PRO B 1 439 ? -23.938 7.352 33.594 1 97.44 439 PRO B O 1
ATOM 11663 N N . THR B 1 440 ? -23.578 6.699 35.688 1 96.56 440 THR B N 1
ATOM 11664 C CA . THR B 1 440 ? -23.969 5.309 35.5 1 96.56 440 THR B CA 1
ATOM 11665 C C . THR B 1 440 ? -24.891 4.836 36.625 1 96.56 440 THR B C 1
ATOM 11667 O O . THR B 1 440 ? -24.984 5.488 37.688 1 96.56 440 THR B O 1
ATOM 11670 N N . ASP B 1 441 ? -25.609 3.711 36.344 1 94.75 441 ASP B N 1
ATOM 11671 C CA . ASP B 1 441 ? -26.406 3.109 37.406 1 94.75 441 ASP B CA 1
ATOM 11672 C C . ASP B 1 441 ? -25.547 2.197 38.281 1 94.75 441 ASP B C 1
ATOM 11674 O O . ASP B 1 441 ? -24.328 2.178 38.156 1 94.75 441 ASP B O 1
ATOM 11678 N N . GLU B 1 442 ? -26.156 1.568 39.219 1 92.12 442 GLU B N 1
ATOM 11679 C CA . GLU B 1 442 ? -25.453 0.737 40.188 1 92.12 442 GLU B CA 1
ATOM 11680 C C . GLU B 1 442 ? -24.75 -0.434 39.5 1 92.12 442 GLU B C 1
ATOM 11682 O O . GLU B 1 442 ? -23.75 -0.937 40 1 92.12 442 GLU B O 1
ATOM 11687 N N . ASN B 1 443 ? -25.219 -0.743 38.312 1 92.69 443 ASN B N 1
ATOM 11688 C CA . ASN B 1 443 ? -24.641 -1.86 37.562 1 92.69 443 ASN B CA 1
ATOM 11689 C C . ASN B 1 443 ? -23.625 -1.384 36.531 1 92.69 443 ASN B C 1
ATOM 11691 O O . ASN B 1 443 ? -23.109 -2.182 35.75 1 92.69 443 ASN B O 1
ATOM 11695 N N . GLY B 1 444 ? -23.375 -0.141 36.5 1 91.81 444 GLY B N 1
ATOM 11696 C CA . GLY B 1 444 ? -22.359 0.384 35.594 1 91.81 444 GLY B CA 1
ATOM 11697 C C . GLY B 1 444 ? -22.906 0.756 34.25 1 91.81 444 GLY B C 1
ATOM 11698 O O . GLY B 1 444 ? -22.156 1.126 33.344 1 91.81 444 GLY B O 1
ATOM 11699 N N . LYS B 1 445 ? -24.109 0.566 34.031 1 93.06 445 LYS B N 1
ATOM 11700 C CA . LYS B 1 445 ? -24.734 0.944 32.75 1 93.06 445 LYS B CA 1
ATOM 11701 C C . LYS B 1 445 ? -24.844 2.461 32.656 1 93.06 445 LYS B C 1
ATOM 11703 O O . LYS B 1 445 ? -25.266 3.135 33.594 1 93.06 445 LYS B O 1
ATOM 11708 N N . ILE B 1 446 ? -24.531 2.955 31.547 1 96.62 446 ILE B N 1
ATOM 11709 C CA . ILE B 1 446 ? -24.578 4.395 31.312 1 96.62 446 ILE B CA 1
ATOM 11710 C C . ILE B 1 446 ? -26.031 4.859 31.312 1 96.62 446 ILE B C 1
ATOM 11712 O O . ILE B 1 446 ? -26.891 4.277 30.641 1 96.62 446 ILE B O 1
ATOM 11716 N N . LEU B 1 447 ? -26.297 5.914 32 1 96.44 447 LEU B N 1
ATOM 11717 C CA . LEU B 1 447 ? -27.656 6.395 32.188 1 96.44 447 LEU B CA 1
ATOM 11718 C C . LEU B 1 447 ? -28.047 7.355 31.062 1 96.44 447 LEU B C 1
ATOM 11720 O O . LEU B 1 447 ? -27.203 8.102 30.562 1 96.44 447 LEU B O 1
ATOM 11724 N N . ARG B 1 448 ? -29.281 7.324 30.688 1 93.88 448 ARG B N 1
ATOM 11725 C CA . ARG B 1 448 ? -29.844 8.234 29.703 1 93.88 448 ARG B CA 1
ATOM 11726 C C . ARG B 1 448 ? -30.547 9.414 30.375 1 93.88 448 ARG B C 1
ATOM 11728 O O . ARG B 1 448 ? -31.234 9.234 31.375 1 93.88 448 ARG B O 1
ATOM 11735 N N . TYR B 1 449 ? -30.234 10.516 29.906 1 92.31 449 TYR B N 1
ATOM 11736 C CA . TYR B 1 449 ? -30.844 11.75 30.375 1 92.31 449 TYR B CA 1
ATOM 11737 C C . TYR B 1 449 ? -31.375 12.578 29.203 1 92.31 449 TYR B C 1
ATOM 11739 O O . TYR B 1 449 ? -31.344 12.133 28.062 1 92.31 449 TYR B O 1
ATOM 11747 N N . ASN B 1 450 ? -31.984 13.719 29.547 1 85.5 450 ASN B N 1
ATOM 11748 C CA . ASN B 1 450 ? -32.406 14.648 28.5 1 85.5 450 ASN B CA 1
ATOM 11749 C C . ASN B 1 450 ? -31.219 15.281 27.781 1 85.5 450 ASN B C 1
ATOM 11751 O O . ASN B 1 450 ? -31.359 15.789 26.672 1 85.5 450 ASN B O 1
ATOM 11755 N N . PHE B 1 451 ? -30.141 15.297 28.469 1 89.44 451 PHE B N 1
ATOM 11756 C CA . PHE B 1 451 ? -28.891 15.648 27.797 1 89.44 451 PHE B CA 1
ATOM 11757 C C . PHE B 1 451 ? -28.125 14.398 27.391 1 89.44 451 PHE B C 1
ATOM 11759 O O . PHE B 1 451 ? -28.453 13.289 27.812 1 89.44 451 PHE B O 1
ATOM 11766 N N . VAL B 1 452 ? -27.156 14.555 26.578 1 93.44 452 VAL B N 1
ATOM 11767 C CA . VAL B 1 452 ? -26.391 13.406 26.125 1 93.44 452 VAL B CA 1
ATOM 11768 C C . VAL B 1 452 ? -25.297 13.07 27.141 1 93.44 452 VAL B C 1
ATOM 11770 O O . VAL B 1 452 ? -24.438 13.898 27.438 1 93.44 452 VAL B O 1
ATOM 11773 N N . ASN B 1 453 ? -25.406 11.93 27.75 1 96.62 453 ASN B N 1
ATOM 11774 C CA . ASN B 1 453 ? -24.328 11.43 28.594 1 96.62 453 ASN B CA 1
ATOM 11775 C C . ASN B 1 453 ? -23.016 11.305 27.828 1 96.62 453 ASN B C 1
ATOM 11777 O O . ASN B 1 453 ? -22.938 10.531 26.875 1 96.62 453 ASN B O 1
ATOM 11781 N N . PRO B 1 454 ? -22.016 12.039 28.266 1 96.62 454 PRO B N 1
ATOM 11782 C CA . PRO B 1 454 ? -20.781 12.086 27.484 1 96.62 454 PRO B CA 1
ATOM 11783 C C . PRO B 1 454 ? -20.125 10.711 27.312 1 96.62 454 PRO B C 1
ATOM 11785 O O . PRO B 1 454 ? -19.391 10.484 26.359 1 96.62 454 PRO B O 1
ATOM 11788 N N . LEU B 1 455 ? -20.391 9.789 28.141 1 97.31 455 LEU B N 1
ATOM 11789 C CA . LEU B 1 455 ? -19.766 8.469 28.109 1 97.31 455 LEU B CA 1
ATOM 11790 C C . LEU B 1 455 ? -20.25 7.664 26.906 1 97.31 455 LEU B C 1
ATOM 11792 O O . LEU B 1 455 ? -19.609 6.688 26.516 1 97.31 455 LEU B O 1
ATOM 11796 N N . PHE B 1 456 ? -21.406 8.07 26.312 1 96.5 456 PHE B N 1
ATOM 11797 C CA . PHE B 1 456 ? -21.891 7.406 25.109 1 96.5 456 PHE B CA 1
ATOM 11798 C C . PHE B 1 456 ? -20.891 7.574 23.969 1 96.5 456 PHE B C 1
ATOM 11800 O O . PHE B 1 456 ? -20.891 6.785 23.016 1 96.5 456 PHE B O 1
ATOM 11807 N N . GLY B 1 457 ? -20.062 8.609 24.094 1 95.75 457 GLY B N 1
ATOM 11808 C CA . GLY B 1 457 ? -19.078 8.867 23.047 1 95.75 457 GLY B CA 1
ATOM 11809 C C . GLY B 1 457 ? -18.047 7.762 22.922 1 95.75 457 GLY B C 1
ATOM 11810 O O . GLY B 1 457 ? -17.453 7.586 21.859 1 95.75 457 GLY B O 1
ATOM 11811 N N . PHE B 1 458 ? -17.859 6.945 23.953 1 96 458 PHE B N 1
ATOM 11812 C CA . PHE B 1 458 ? -16.781 5.957 23.984 1 96 458 PHE B CA 1
ATOM 11813 C C . PHE B 1 458 ? -17.297 4.586 23.562 1 96 458 PHE B C 1
ATOM 11815 O O . PHE B 1 458 ? -16.547 3.611 23.547 1 96 458 PHE B O 1
ATOM 11822 N N . GLU B 1 459 ? -18.578 4.5 23.203 1 95.38 459 GLU B N 1
ATOM 11823 C CA . GLU B 1 459 ? -19.156 3.213 22.859 1 95.38 459 GLU B CA 1
ATOM 11824 C C . GLU B 1 459 ? -18.75 2.779 21.453 1 95.38 459 GLU B C 1
ATOM 11826 O O . GLU B 1 459 ? -18.797 1.591 21.125 1 95.38 459 GLU B O 1
ATOM 11831 N N . ARG B 1 460 ? -18.344 3.635 20.625 1 94.75 460 ARG B N 1
ATOM 11832 C CA . ARG B 1 460 ? -18 3.348 19.25 1 94.75 460 ARG B CA 1
ATOM 11833 C C . ARG B 1 460 ? -16.594 2.764 19.141 1 94.75 460 ARG B C 1
ATOM 11835 O O . ARG B 1 460 ? -15.656 3.266 19.781 1 94.75 460 ARG B O 1
ATOM 11842 N N . TYR B 1 461 ? -16.5 1.666 18.406 1 95.31 461 TYR B N 1
ATOM 11843 C CA . TYR B 1 461 ? -15.203 1.176 17.969 1 95.31 461 TYR B CA 1
ATOM 11844 C C . TYR B 1 461 ? -14.844 1.74 16.594 1 95.31 461 TYR B C 1
ATOM 11846 O O . TYR B 1 461 ? -15.633 1.629 15.648 1 95.31 461 TYR B O 1
ATOM 11854 N N . VAL B 1 462 ? -13.68 2.373 16.469 1 95.94 462 VAL B N 1
ATOM 11855 C CA . VAL B 1 462 ? -13.281 2.932 15.18 1 95.94 462 VAL B CA 1
ATOM 11856 C C . VAL B 1 462 ? -11.766 2.824 15.016 1 95.94 462 VAL B C 1
ATOM 11858 O O . VAL B 1 462 ? -11.016 3.045 15.977 1 95.94 462 VAL B O 1
ATOM 11861 N N . THR B 1 463 ? -11.305 2.404 13.891 1 96.25 463 THR B N 1
ATOM 11862 C CA . THR B 1 463 ? -9.891 2.422 13.508 1 96.25 463 THR B CA 1
ATOM 11863 C C . THR B 1 463 ? -9.711 3.053 12.133 1 96.25 463 THR B C 1
ATOM 11865 O O . THR B 1 463 ? -10.5 2.787 11.219 1 96.25 463 THR B O 1
ATOM 11868 N N . ASP B 1 464 ? -8.766 3.992 11.992 1 95.94 464 ASP B N 1
ATOM 11869 C CA . ASP B 1 464 ? -8.367 4.633 10.742 1 95.94 464 ASP B CA 1
ATOM 11870 C C . ASP B 1 464 ? -6.895 4.379 10.445 1 95.94 464 ASP B C 1
ATOM 11872 O O . ASP B 1 464 ? -6.016 4.91 11.125 1 95.94 464 ASP B O 1
ATOM 11876 N N . ILE B 1 465 ? -6.637 3.607 9.43 1 97.25 465 ILE B N 1
ATOM 11877 C CA . ILE B 1 465 ? -5.27 3.201 9.125 1 97.25 465 ILE B CA 1
ATOM 11878 C C . ILE B 1 465 ? -4.883 3.699 7.73 1 97.25 465 ILE B C 1
ATOM 11880 O O . ILE B 1 465 ? -5.641 3.539 6.773 1 97.25 465 ILE B O 1
ATOM 11884 N N . TRP B 1 466 ? -3.727 4.309 7.629 1 96 466 TRP B N 1
ATOM 11885 C CA . TRP B 1 466 ? -3.162 4.727 6.348 1 96 466 TRP B CA 1
ATOM 11886 C C . TRP B 1 466 ? -1.815 4.055 6.105 1 96 466 TRP B C 1
ATOM 11888 O O . TRP B 1 466 ? -1.013 3.902 7.027 1 96 466 TRP B O 1
ATOM 11898 N N . GLN B 1 467 ? -1.616 3.609 4.93 1 96 467 GLN B N 1
ATOM 11899 C CA . GLN B 1 467 ? -0.34 3.127 4.414 1 96 467 GLN B CA 1
ATOM 11900 C C . GLN B 1 467 ? 0.085 3.912 3.176 1 96 467 GLN B C 1
ATOM 11902 O O . GLN B 1 467 ? -0.47 3.723 2.092 1 96 467 GLN B O 1
ATOM 11907 N N . ASN B 1 468 ? 1.108 4.695 3.357 1 96.12 468 ASN B N 1
ATOM 11908 C CA . ASN B 1 468 ? 1.563 5.582 2.293 1 96.12 468 ASN B CA 1
ATOM 11909 C C . ASN B 1 468 ? 2.943 5.18 1.779 1 96.12 468 ASN B C 1
ATOM 11911 O O . ASN B 1 468 ? 3.887 5.047 2.562 1 96.12 468 ASN B O 1
ATOM 11915 N N . THR B 1 469 ? 3.037 4.996 0.534 1 94 469 THR B N 1
ATOM 11916 C CA . THR B 1 469 ? 4.301 4.691 -0.127 1 94 469 THR B CA 1
ATOM 11917 C C . THR B 1 469 ? 4.594 5.711 -1.227 1 94 469 THR B C 1
ATOM 11919 O O . THR B 1 469 ? 3.711 6.051 -2.014 1 94 469 THR B O 1
ATOM 11922 N N . GLY B 1 470 ? 5.805 6.211 -1.203 1 93.75 470 GLY B N 1
ATOM 11923 C CA . GLY B 1 470 ? 6.188 7.148 -2.246 1 93.75 470 GLY B CA 1
ATOM 11924 C C . GLY B 1 470 ? 7.645 7.039 -2.645 1 93.75 470 GLY B C 1
ATOM 11925 O O . GLY B 1 470 ? 8.461 6.492 -1.897 1 93.75 470 GLY B O 1
ATOM 11926 N N . GLY B 1 471 ? 7.98 7.527 -3.854 1 90.81 471 GLY B N 1
ATOM 11927 C CA . GLY B 1 471 ? 9.344 7.516 -4.367 1 90.81 471 GLY B CA 1
ATOM 11928 C C . GLY B 1 471 ? 9.547 8.469 -5.523 1 90.81 471 GLY B C 1
ATOM 11929 O O . GLY B 1 471 ? 8.602 8.805 -6.238 1 90.81 471 GLY B O 1
ATOM 11930 N N . ASN B 1 472 ? 10.672 8.953 -5.633 1 94.56 472 ASN B N 1
ATOM 11931 C CA . ASN B 1 472 ? 11.156 9.789 -6.73 1 94.56 472 ASN B CA 1
ATOM 11932 C C . ASN B 1 472 ? 12.508 9.305 -7.25 1 94.56 472 ASN B C 1
ATOM 11934 O O . ASN B 1 472 ? 13.5 9.336 -6.523 1 94.56 472 ASN B O 1
ATOM 11938 N N . VAL B 1 473 ? 12.547 8.82 -8.469 1 91.69 473 VAL B N 1
ATOM 11939 C CA . VAL B 1 473 ? 13.781 8.43 -9.148 1 91.69 473 VAL B CA 1
ATOM 11940 C C . VAL B 1 473 ? 14.172 9.5 -10.164 1 91.69 473 VAL B C 1
ATOM 11942 O O . VAL B 1 473 ? 13.328 9.961 -10.945 1 91.69 473 VAL B O 1
ATOM 11945 N N . TYR B 1 474 ? 15.414 9.883 -10.102 1 94 474 TYR B N 1
ATOM 11946 C CA . TYR B 1 474 ? 15.812 10.898 -11.07 1 94 474 TYR B CA 1
ATOM 11947 C C . TYR B 1 474 ? 17.172 10.578 -11.664 1 94 474 TYR B C 1
ATOM 11949 O O . TYR B 1 474 ? 17.984 9.875 -11.047 1 94 474 TYR B O 1
ATOM 11957 N N . PHE B 1 475 ? 17.422 11.133 -12.875 1 93.12 475 PHE B N 1
ATOM 11958 C CA . PHE B 1 475 ? 18.672 11.078 -13.633 1 93.12 475 PHE B CA 1
ATOM 11959 C C . PHE B 1 475 ? 19.203 12.484 -13.898 1 93.12 475 PHE B C 1
ATOM 11961 O O . PHE B 1 475 ? 18.484 13.328 -14.438 1 93.12 475 PHE B O 1
ATOM 11968 N N . ASN B 1 476 ? 20.375 12.711 -13.438 1 94.94 476 ASN B N 1
ATOM 11969 C CA . ASN B 1 476 ? 21.094 13.938 -13.781 1 94.94 476 ASN B CA 1
ATOM 11970 C C . ASN B 1 476 ? 22.141 13.695 -14.867 1 94.94 476 ASN B C 1
ATOM 11972 O O . ASN B 1 476 ? 23.078 12.93 -14.664 1 94.94 476 ASN B O 1
ATOM 11976 N N . ILE B 1 477 ? 21.969 14.344 -15.938 1 95.06 477 ILE B N 1
ATOM 11977 C CA . ILE B 1 477 ? 22.859 14.195 -17.078 1 95.06 477 ILE B CA 1
ATOM 11978 C C . ILE B 1 477 ? 23.562 15.523 -17.359 1 95.06 477 ILE B C 1
ATOM 11980 O O . ILE B 1 477 ? 22.891 16.531 -17.594 1 95.06 477 ILE B O 1
ATOM 11984 N N . THR B 1 478 ? 24.781 15.5 -17.281 1 94.44 478 THR B N 1
ATOM 11985 C CA . THR B 1 478 ? 25.625 16.656 -17.578 1 94.44 478 THR B CA 1
ATOM 11986 C C . THR B 1 478 ? 26.531 16.375 -18.781 1 94.44 478 THR B C 1
ATOM 11988 O O . THR B 1 478 ? 27.719 16.125 -18.609 1 94.44 478 THR B O 1
ATOM 11991 N N . PRO B 1 479 ? 26.047 16.594 -19.953 1 92.75 479 PRO B N 1
ATOM 11992 C CA . PRO B 1 479 ? 26.844 16.297 -21.141 1 92.75 479 PRO B CA 1
ATOM 11993 C C . PRO B 1 479 ? 28.094 17.172 -21.25 1 92.75 479 PRO B C 1
ATOM 11995 O O . PRO B 1 479 ? 29.125 16.719 -21.766 1 92.75 479 PRO B O 1
ATOM 11998 N N . PHE B 1 480 ? 28.047 18.422 -20.875 1 90.69 480 PHE B N 1
ATOM 11999 C CA . PHE B 1 480 ? 29.172 19.328 -20.75 1 90.69 480 PHE B CA 1
ATOM 12000 C C . PHE B 1 480 ? 28.969 20.297 -19.609 1 90.69 480 PHE B C 1
ATOM 12002 O O . PHE B 1 480 ? 27.859 20.422 -19.078 1 90.69 480 PHE B O 1
ATOM 12009 N N . GLU B 1 481 ? 29.969 20.906 -19.25 1 88.44 481 GLU B N 1
ATOM 12010 C CA . GLU B 1 481 ? 29.922 21.781 -18.078 1 88.44 481 GLU B CA 1
ATOM 12011 C C . GLU B 1 481 ? 28.891 22.891 -18.25 1 88.44 481 GLU B C 1
ATOM 12013 O O . GLU B 1 481 ? 28.812 23.516 -19.297 1 88.44 481 GLU B O 1
ATOM 12018 N N . GLY B 1 482 ? 28.062 23.062 -17.266 1 91.31 482 GLY B N 1
ATOM 12019 C CA . GLY B 1 482 ? 27.078 24.141 -17.25 1 91.31 482 GLY B CA 1
ATOM 12020 C C . GLY B 1 482 ? 25.688 23.672 -17.656 1 91.31 482 GLY B C 1
ATOM 12021 O O . GLY B 1 482 ? 24.703 24.391 -17.422 1 91.31 482 GLY B O 1
ATOM 12022 N N . LEU B 1 483 ? 25.609 22.594 -18.297 1 95.5 483 LEU B N 1
ATOM 12023 C CA . LEU B 1 483 ? 24.297 22.078 -18.719 1 95.5 483 LEU B CA 1
ATOM 12024 C C . LEU B 1 483 ? 23.891 20.875 -17.875 1 95.5 483 LEU B C 1
ATOM 12026 O O . LEU B 1 483 ? 24.609 19.891 -17.812 1 95.5 483 LEU B O 1
ATOM 12030 N N . LEU B 1 484 ? 22.75 20.969 -17.266 1 95.75 484 LEU B N 1
ATOM 12031 C CA . LEU B 1 484 ? 22.219 19.875 -16.469 1 95.75 484 LEU B CA 1
ATOM 12032 C C . LEU B 1 484 ? 20.812 19.484 -16.938 1 95.75 484 LEU B C 1
ATOM 12034 O O . LEU B 1 484 ? 19.891 20.297 -16.906 1 95.75 484 LEU B O 1
ATOM 12038 N N . TRP B 1 485 ? 20.688 18.312 -17.5 1 97.25 485 TRP B N 1
ATOM 12039 C CA . TRP B 1 485 ? 19.391 17.734 -17.797 1 97.25 485 TRP B CA 1
ATOM 12040 C C . TRP B 1 485 ? 18.953 16.781 -16.672 1 97.25 485 TRP B C 1
ATOM 12042 O O . TRP B 1 485 ? 19.594 15.766 -16.438 1 97.25 485 TRP B O 1
ATOM 12052 N N . ARG B 1 486 ? 17.906 17.109 -16.016 1 96.25 486 ARG B N 1
ATOM 12053 C CA . ARG B 1 486 ? 17.344 16.25 -14.969 1 96.25 486 ARG B CA 1
ATOM 12054 C C . ARG B 1 486 ? 16.031 15.641 -15.422 1 96.25 486 ARG B C 1
ATOM 12056 O O . ARG B 1 486 ? 15.094 16.359 -15.789 1 96.25 486 ARG B O 1
ATOM 12063 N N . SER B 1 487 ? 15.969 14.352 -15.445 1 96.62 487 SER B N 1
ATOM 12064 C CA . SER B 1 487 ? 14.75 13.602 -15.703 1 96.62 487 SER B CA 1
ATOM 12065 C C . SER B 1 487 ? 14.273 12.867 -14.453 1 96.62 487 SER B C 1
ATOM 12067 O O . SER B 1 487 ? 14.977 12 -13.93 1 96.62 487 SER B O 1
ATOM 12069 N N . ALA B 1 488 ? 13.07 13.203 -13.992 1 96.12 488 ALA B N 1
ATOM 12070 C CA . ALA B 1 488 ? 12.594 12.656 -12.727 1 96.12 488 ALA B CA 1
ATOM 12071 C C . ALA B 1 488 ? 11.25 11.961 -12.906 1 96.12 488 ALA B C 1
ATOM 12073 O O . ALA B 1 488 ? 10.391 12.43 -13.656 1 96.12 488 ALA B O 1
ATOM 12074 N N . TYR B 1 489 ? 11.055 10.852 -12.258 1 94.62 489 TYR B N 1
ATOM 12075 C CA . TYR B 1 489 ? 9.844 10.047 -12.219 1 94.62 489 TYR B CA 1
ATOM 12076 C C . TYR B 1 489 ? 9.391 9.812 -10.781 1 94.62 489 TYR B C 1
ATOM 12078 O O . TYR B 1 489 ? 10.109 9.211 -9.984 1 94.62 489 TYR B O 1
ATOM 12086 N N . SER B 1 490 ? 8.219 10.344 -10.461 1 96 490 SER B N 1
ATOM 12087 C CA . SER B 1 490 ? 7.727 10.234 -9.086 1 96 490 SER B CA 1
ATOM 12088 C C . SER B 1 490 ? 6.387 9.516 -9.039 1 96 490 SER B C 1
ATOM 12090 O O . SER B 1 490 ? 5.602 9.578 -9.984 1 96 490 SER B O 1
ATOM 12092 N N . GLY B 1 491 ? 6.152 8.766 -7.977 1 94.12 491 GLY B N 1
ATOM 12093 C CA . GLY B 1 491 ? 4.887 8.102 -7.691 1 94.12 491 GLY B CA 1
ATOM 12094 C C . GLY B 1 491 ? 4.559 8.062 -6.211 1 94.12 491 GLY B C 1
ATOM 12095 O O . GLY B 1 491 ? 5.449 7.875 -5.379 1 94.12 491 GLY B O 1
ATOM 12096 N N . ASN B 1 492 ? 3.289 8.32 -5.859 1 94.88 492 ASN B N 1
ATOM 12097 C CA . ASN B 1 492 ? 2.771 8.234 -4.5 1 94.88 492 ASN B CA 1
ATOM 12098 C C . ASN B 1 492 ? 1.476 7.43 -4.441 1 94.88 492 ASN B C 1
ATOM 12100 O O . ASN B 1 492 ? 0.592 7.609 -5.281 1 94.88 492 ASN B O 1
ATOM 12104 N N . ILE B 1 493 ? 1.432 6.508 -3.508 1 95.94 493 ILE B N 1
ATOM 12105 C CA . ILE B 1 493 ? 0.238 5.699 -3.281 1 95.94 493 ILE B CA 1
ATOM 12106 C C . ILE B 1 493 ? -0.165 5.777 -1.81 1 95.94 493 ILE B C 1
ATOM 12108 O O . ILE B 1 493 ? 0.653 5.527 -0.921 1 95.94 493 ILE B O 1
ATOM 12112 N N . ARG B 1 494 ? -1.394 6.113 -1.535 1 95.31 494 ARG B N 1
ATOM 12113 C CA . ARG B 1 494 ? -1.961 6.129 -0.19 1 95.31 494 ARG B CA 1
ATOM 12114 C C . ARG B 1 494 ? -3.16 5.191 -0.091 1 95.31 494 ARG B C 1
ATOM 12116 O O . ARG B 1 494 ? -4.133 5.34 -0.835 1 95.31 494 ARG B O 1
ATOM 12123 N N . ASN B 1 495 ? -3.049 4.266 0.821 1 96.69 495 ASN B N 1
ATOM 12124 C CA . ASN B 1 495 ? -4.129 3.314 1.065 1 96.69 495 ASN B CA 1
ATOM 12125 C C . ASN B 1 495 ? -4.762 3.527 2.439 1 96.69 495 ASN B C 1
ATOM 12127 O O . ASN B 1 495 ? -4.055 3.588 3.447 1 96.69 495 ASN B O 1
ATOM 12131 N N . ARG B 1 496 ? -6.023 3.641 2.451 1 96.62 496 ARG B N 1
ATOM 12132 C CA . ARG B 1 496 ? -6.754 3.824 3.701 1 96.62 496 ARG B CA 1
ATOM 12133 C C . ARG B 1 496 ? -7.656 2.627 3.988 1 96.62 496 ARG B C 1
ATOM 12135 O O . ARG B 1 496 ? -8.273 2.076 3.074 1 96.62 496 ARG B O 1
ATOM 12142 N N . ARG B 1 497 ? -7.758 2.215 5.203 1 97.12 497 ARG B N 1
ATOM 12143 C CA . ARG B 1 497 ? -8.758 1.297 5.738 1 97.12 497 ARG B CA 1
ATOM 12144 C C . ARG B 1 497 ? -9.414 1.871 6.988 1 97.12 497 ARG B C 1
ATOM 12146 O O . ARG B 1 497 ? -8.75 2.111 7.996 1 97.12 497 ARG B O 1
ATOM 12153 N N . TYR B 1 498 ? -10.672 2.137 6.906 1 96.94 498 TYR B N 1
ATOM 12154 C CA . TYR B 1 498 ? -11.477 2.707 7.98 1 96.94 498 TYR B CA 1
ATOM 12155 C C . TYR B 1 498 ? -12.555 1.732 8.43 1 96.94 498 TYR B C 1
ATOM 12157 O O . TYR B 1 498 ? -13.422 1.341 7.641 1 96.94 498 TYR B O 1
ATOM 12165 N N . ASN B 1 499 ? -12.5 1.27 9.672 1 97.31 499 ASN B N 1
ATOM 12166 C CA . ASN B 1 499 ? -13.477 0.358 10.258 1 97.31 499 ASN B CA 1
ATOM 12167 C C . ASN B 1 499 ? -14.211 1 11.43 1 97.31 499 ASN B C 1
ATOM 12169 O O . ASN B 1 499 ? -13.586 1.518 12.352 1 97.31 499 ASN B O 1
ATOM 12173 N N . ARG B 1 500 ? -15.5 1.005 11.359 1 97.19 500 ARG B N 1
ATOM 12174 C CA . ARG B 1 500 ? -16.344 1.567 12.406 1 97.19 500 ARG B CA 1
ATOM 12175 C C . ARG B 1 500 ? -17.422 0.573 12.836 1 97.19 500 ARG B C 1
ATOM 12177 O O . ARG B 1 500 ? -18.031 -0.086 11.992 1 97.19 500 ARG B O 1
ATOM 12184 N N . PHE B 1 501 ? -17.672 0.459 14.18 1 97.06 501 PHE B N 1
ATOM 12185 C CA . PHE B 1 501 ? -18.672 -0.443 14.734 1 97.06 501 PHE B CA 1
ATOM 12186 C C . PHE B 1 501 ? -19.359 0.188 15.938 1 97.06 501 PHE B C 1
ATOM 12188 O O . PHE B 1 501 ? -18.703 0.63 16.875 1 97.06 501 PHE B O 1
ATOM 12195 N N . ASP B 1 502 ? -20.625 0.262 15.836 1 97.38 502 ASP B N 1
ATOM 12196 C CA . ASP B 1 502 ? -21.5 0.587 16.953 1 97.38 502 ASP B CA 1
ATOM 12197 C C . ASP B 1 502 ? -22.281 -0.643 17.406 1 97.38 502 ASP B C 1
ATOM 12199 O O . ASP B 1 502 ? -23.203 -1.097 16.719 1 97.38 502 ASP B O 1
ATOM 12203 N N . ALA B 1 503 ? -22 -1.09 18.594 1 96.31 503 ALA B N 1
ATOM 12204 C CA . ALA B 1 503 ? -22.547 -2.35 19.094 1 96.31 503 ALA B CA 1
ATOM 12205 C C . ALA B 1 503 ? -24.047 -2.246 19.328 1 96.31 503 ALA B C 1
ATOM 12207 O O . ALA B 1 503 ? -24.547 -1.201 19.75 1 96.31 503 ALA B O 1
ATOM 12208 N N . PRO B 1 504 ? -24.797 -3.291 19.109 1 94.38 504 PRO B N 1
ATOM 12209 C CA . PRO B 1 504 ? -26.266 -3.234 19.141 1 94.38 504 PRO B CA 1
ATOM 12210 C C . PRO B 1 504 ? -26.812 -2.885 20.516 1 94.38 504 PRO B C 1
ATOM 12212 O O . PRO B 1 504 ? -27.812 -2.162 20.625 1 94.38 504 PRO B O 1
ATOM 12215 N N . ASN B 1 505 ? -26.141 -3.287 21.578 1 92.69 505 ASN B N 1
ATOM 12216 C CA . ASN B 1 505 ? -26.688 -3.051 22.906 1 92.69 505 ASN B CA 1
ATOM 12217 C C . ASN B 1 505 ? -26.125 -1.77 23.516 1 92.69 505 ASN B C 1
ATOM 12219 O O . ASN B 1 505 ? -25.953 -1.686 24.734 1 92.69 505 ASN B O 1
ATOM 12223 N N . THR B 1 506 ? -25.812 -0.895 22.703 1 94.62 506 THR B N 1
ATOM 12224 C CA . THR B 1 506 ? -25.375 0.427 23.125 1 94.62 506 THR B CA 1
ATOM 12225 C C . THR B 1 506 ? -26.297 1.511 22.578 1 94.62 506 THR B C 1
ATOM 12227 O O . THR B 1 506 ? -27.109 1.25 21.672 1 94.62 506 THR B O 1
ATOM 12230 N N . ARG B 1 507 ? -26.156 2.719 23.094 1 94.31 507 ARG B N 1
ATOM 12231 C CA . ARG B 1 507 ? -26.938 3.848 22.594 1 94.31 507 ARG B CA 1
ATOM 12232 C C . ARG B 1 507 ? -26.609 4.152 21.141 1 94.31 507 ARG B C 1
ATOM 12234 O O . ARG B 1 507 ? -27.5 4.441 20.344 1 94.31 507 ARG B O 1
ATOM 12241 N N . ARG B 1 508 ? -25.438 4.086 20.797 1 94.06 508 ARG B N 1
ATOM 12242 C CA . ARG B 1 508 ? -25 4.426 19.453 1 94.06 508 ARG B CA 1
ATOM 12243 C C . ARG B 1 508 ? -25.422 3.35 18.453 1 94.06 508 ARG B C 1
ATOM 12245 O O . ARG B 1 508 ? -25.5 3.609 17.25 1 94.06 508 ARG B O 1
ATOM 12252 N N . GLY B 1 509 ? -25.594 2.191 18.953 1 95.56 509 GLY B N 1
ATOM 12253 C CA . GLY B 1 509 ? -25.969 1.087 18.078 1 95.56 509 GLY B CA 1
ATOM 12254 C C . GLY B 1 509 ? -27.469 1.027 17.812 1 95.56 509 GLY B C 1
ATOM 12255 O O . GLY B 1 509 ? -27.922 0.2 17.031 1 95.56 509 GLY B O 1
ATOM 12256 N N . GLU B 1 510 ? -28.172 1.956 18.438 1 94.44 510 GLU B N 1
ATOM 12257 C CA . GLU B 1 510 ? -29.609 2.027 18.188 1 94.44 510 GLU B CA 1
ATOM 12258 C C . GLU B 1 510 ? -29.906 2.732 16.875 1 94.44 510 GLU B C 1
ATOM 12260 O O . GLU B 1 510 ? -29.25 3.719 16.531 1 94.44 510 GLU B O 1
ATOM 12265 N N . ASN B 1 511 ? -30.812 2.154 16.203 1 91.06 511 ASN B N 1
ATOM 12266 C CA . ASN B 1 511 ? -31.219 2.842 14.969 1 91.06 511 ASN B CA 1
ATOM 12267 C C . ASN B 1 511 ? -32.125 4.023 15.266 1 91.06 511 ASN B C 1
ATOM 12269 O O . ASN B 1 511 ? -32.344 4.383 16.422 1 91.06 511 ASN B O 1
ATOM 12273 N N . GLY B 1 512 ? -32.625 4.719 14.281 1 84.75 512 GLY B N 1
ATOM 12274 C CA . GLY B 1 512 ? -33.469 5.914 14.422 1 84.75 512 GLY B CA 1
ATOM 12275 C C . GLY B 1 512 ? -34.719 5.684 15.242 1 84.75 512 GLY B C 1
ATOM 12276 O O . GLY B 1 512 ? -35.219 6.613 15.867 1 84.75 512 GLY B O 1
ATOM 12277 N N . ASP B 1 513 ? -35.094 4.379 15.391 1 88.31 513 ASP B N 1
ATOM 12278 C CA . ASP B 1 513 ? -36.312 4.043 16.125 1 88.31 513 ASP B CA 1
ATOM 12279 C C . ASP B 1 513 ? -36 3.533 17.531 1 88.31 513 ASP B C 1
ATOM 12281 O O . ASP B 1 513 ? -36.875 3.102 18.266 1 88.31 513 ASP B O 1
ATOM 12285 N N . GLY B 1 514 ? -34.75 3.596 17.812 1 90.5 514 GLY B N 1
ATOM 12286 C CA . GLY B 1 514 ? -34.312 3.152 19.125 1 90.5 514 GLY B CA 1
ATOM 12287 C C . GLY B 1 514 ? -34.156 1.647 19.234 1 90.5 514 GLY B C 1
ATOM 12288 O O . GLY B 1 514 ? -34.031 1.104 20.328 1 90.5 514 GLY B O 1
ATOM 12289 N N . VAL B 1 515 ? -34.188 0.944 18.109 1 92.56 515 VAL B N 1
ATOM 12290 C CA . VAL B 1 515 ? -34.031 -0.507 18.094 1 92.56 515 VAL B CA 1
ATOM 12291 C C . VAL B 1 515 ? -32.562 -0.876 18.078 1 92.56 515 VAL B C 1
ATOM 12293 O O . VAL B 1 515 ? -31.781 -0.316 17.312 1 92.56 515 VAL B O 1
ATOM 12296 N N . PRO B 1 516 ? -32.188 -1.818 18.938 1 92.94 516 PRO B N 1
ATOM 12297 C CA . PRO B 1 516 ? -30.781 -2.209 19.047 1 92.94 516 PRO B CA 1
ATOM 12298 C C . PRO B 1 516 ? -30.312 -3.059 17.859 1 92.94 516 PRO B C 1
ATOM 12300 O O . PRO B 1 516 ? -30.047 -4.254 18.031 1 92.94 516 PRO B O 1
ATOM 12303 N N . THR B 1 517 ? -30 -2.555 16.766 1 93.62 517 THR B N 1
ATOM 12304 C CA . THR B 1 517 ? -29.609 -3.271 15.547 1 93.62 517 THR B CA 1
ATOM 12305 C C . THR B 1 517 ? -28.094 -3.352 15.43 1 93.62 517 THR B C 1
ATOM 12307 O O . THR B 1 517 ? -27.562 -4.324 14.898 1 93.62 517 THR B O 1
ATOM 12310 N N . GLY B 1 518 ? -27.422 -2.4 16.016 1 95.25 518 GLY B N 1
ATOM 12311 C CA . GLY B 1 518 ? -26 -2.252 15.719 1 95.25 518 GLY B CA 1
ATOM 12312 C C . GLY B 1 518 ? -25.734 -1.706 14.328 1 95.25 518 GLY B C 1
ATOM 12313 O O . GLY B 1 518 ? -26.641 -1.659 13.492 1 95.25 518 GLY B O 1
ATOM 12314 N N . TYR B 1 519 ? -24.516 -1.246 14.117 1 96.38 519 TYR B N 1
ATOM 12315 C CA . TYR B 1 519 ? -24.141 -0.64 12.844 1 96.38 519 TYR B CA 1
ATOM 12316 C C . TYR B 1 519 ? -22.656 -0.871 12.539 1 96.38 519 TYR B C 1
ATOM 12318 O O . TYR B 1 519 ? -21.812 -0.721 13.422 1 96.38 519 TYR B O 1
ATOM 12326 N N . GLY B 1 520 ? -22.406 -1.385 11.312 1 96.69 520 GLY B N 1
ATOM 12327 C CA . GLY B 1 520 ? -21.047 -1.538 10.828 1 96.69 520 GLY B CA 1
ATOM 12328 C C . GLY B 1 520 ? -20.781 -0.771 9.547 1 96.69 520 GLY B C 1
ATOM 12329 O O . GLY B 1 520 ? -21.656 -0.673 8.68 1 96.69 520 GLY B O 1
ATOM 12330 N N . TYR B 1 521 ? -19.578 -0.184 9.461 1 97.25 521 TYR B N 1
ATOM 12331 C CA . TYR B 1 521 ? -19.141 0.59 8.305 1 97.25 521 TYR B CA 1
ATOM 12332 C C . TYR B 1 521 ? -17.672 0.333 8 1 97.25 521 TYR B C 1
ATOM 12334 O O . TYR B 1 521 ? -16.812 0.451 8.883 1 97.25 521 TYR B O 1
ATOM 12342 N N . TYR B 1 522 ? -17.375 -0.098 6.758 1 97.81 522 TYR B N 1
ATOM 12343 C CA . TYR B 1 522 ? -16 -0.327 6.316 1 97.81 522 TYR B CA 1
ATOM 12344 C C . TYR B 1 522 ? -15.719 0.416 5.016 1 97.81 522 TYR B C 1
ATOM 12346 O O . TYR B 1 522 ? -16.406 0.206 4.012 1 97.81 522 TYR B O 1
ATOM 12354 N N . GLU B 1 523 ? -14.695 1.274 5.031 1 97.62 523 GLU B N 1
ATOM 12355 C CA . GLU B 1 523 ? -14.344 2.096 3.877 1 97.62 523 GLU B CA 1
ATOM 12356 C C . GLU B 1 523 ? -12.883 1.907 3.486 1 97.62 523 GLU B C 1
ATOM 12358 O O . GLU B 1 523 ? -12.016 1.775 4.352 1 97.62 523 GLU B O 1
ATOM 12363 N N . THR B 1 524 ? -12.633 1.823 2.17 1 97.19 524 THR B N 1
ATOM 12364 C CA . THR B 1 524 ? -11.273 1.784 1.633 1 97.19 524 THR B CA 1
ATOM 12365 C C . THR B 1 524 ? -11.07 2.887 0.599 1 97.19 524 THR B C 1
ATOM 12367 O O . THR B 1 524 ? -11.984 3.201 -0.169 1 97.19 524 THR B O 1
ATOM 12370 N N . ASN B 1 525 ? -9.906 3.498 0.637 1 96 525 ASN B N 1
ATOM 12371 C CA . ASN B 1 525 ? -9.477 4.465 -0.368 1 96 525 ASN B CA 1
ATOM 12372 C C . ASN B 1 525 ? -8.102 4.117 -0.931 1 96 525 ASN B C 1
ATOM 12374 O O . ASN B 1 525 ? -7.23 3.646 -0.2 1 96 525 ASN B O 1
ATOM 12378 N N . ASN B 1 526 ? -7.965 4.223 -2.158 1 96.19 526 ASN B N 1
ATOM 12379 C CA . ASN B 1 526 ? -6.684 4.152 -2.857 1 96.19 526 ASN B CA 1
ATOM 12380 C C . ASN B 1 526 ? -6.43 5.414 -3.676 1 96.19 526 ASN B C 1
ATOM 12382 O O . ASN B 1 526 ? -7.066 5.633 -4.707 1 96.19 526 ASN B O 1
ATOM 12386 N N . ILE B 1 527 ? -5.531 6.242 -3.197 1 94.69 527 ILE B N 1
ATOM 12387 C CA . ILE B 1 527 ? -5.199 7.516 -3.826 1 94.69 527 ILE B CA 1
ATOM 12388 C C . ILE B 1 527 ? -3.803 7.441 -4.438 1 94.69 527 ILE B C 1
ATOM 12390 O O . ILE B 1 527 ? -2.836 7.094 -3.754 1 94.69 527 ILE B O 1
ATOM 12394 N N . ARG B 1 528 ? -3.697 7.812 -5.707 1 93.94 528 ARG B N 1
ATOM 12395 C CA . ARG B 1 528 ? -2.428 7.707 -6.418 1 93.94 528 ARG B CA 1
ATOM 12396 C C . ARG B 1 528 ? -2.133 8.977 -7.203 1 93.94 528 ARG B C 1
ATOM 12398 O O . ARG B 1 528 ? -3.051 9.641 -7.695 1 93.94 528 ARG B O 1
ATOM 12405 N N . ASP B 1 529 ? -0.9 9.273 -7.32 1 93.5 529 ASP B N 1
ATOM 12406 C CA . ASP B 1 529 ? -0.453 10.297 -8.266 1 93.5 529 ASP B CA 1
ATOM 12407 C C . ASP B 1 529 ? 0.906 9.938 -8.859 1 93.5 529 ASP B C 1
ATOM 12409 O O . ASP B 1 529 ? 1.732 9.305 -8.195 1 93.5 529 ASP B O 1
ATOM 12413 N N . TYR B 1 530 ? 1.122 10.203 -10.078 1 94.12 530 TYR B N 1
ATOM 12414 C CA . TYR B 1 530 ? 2.396 10.008 -10.766 1 94.12 530 TYR B CA 1
ATOM 12415 C C . TYR B 1 530 ? 2.799 11.258 -11.531 1 94.12 530 TYR B C 1
ATOM 12417 O O . TYR B 1 530 ? 1.941 11.977 -12.055 1 94.12 530 TYR B O 1
ATOM 12425 N N . GLN B 1 531 ? 4.066 11.508 -11.539 1 96.25 531 GLN B N 1
ATOM 12426 C CA . GLN B 1 531 ? 4.605 12.695 -12.195 1 96.25 531 GLN B CA 1
ATOM 12427 C C . GLN B 1 531 ? 5.852 12.359 -13.008 1 96.25 531 GLN B C 1
ATOM 12429 O O . GLN B 1 531 ? 6.691 11.578 -12.57 1 96.25 531 GLN B O 1
ATOM 12434 N N . ILE B 1 532 ? 5.945 12.883 -14.203 1 96.94 532 ILE B N 1
ATOM 12435 C CA . ILE B 1 532 ? 7.125 12.875 -15.062 1 96.94 532 ILE B CA 1
ATOM 12436 C C . ILE B 1 532 ? 7.602 14.305 -15.297 1 96.94 532 ILE B C 1
ATOM 12438 O O . ILE B 1 532 ? 6.836 15.148 -15.773 1 96.94 532 ILE B O 1
ATOM 12442 N N . GLU B 1 533 ? 8.844 14.523 -14.969 1 97.06 533 GLU B N 1
ATOM 12443 C CA . GLU B 1 533 ? 9.375 15.875 -15.094 1 97.06 533 GLU B CA 1
ATOM 12444 C C . GLU B 1 533 ? 10.75 15.875 -15.766 1 97.06 533 GLU B C 1
ATOM 12446 O O . GLU B 1 533 ? 11.625 15.094 -15.391 1 97.06 533 GLU B O 1
ATOM 12451 N N . ASN B 1 534 ? 10.883 16.672 -16.75 1 97.38 534 ASN B N 1
ATOM 12452 C CA . ASN B 1 534 ? 12.148 16.922 -17.438 1 97.38 534 ASN B CA 1
ATOM 12453 C C . ASN B 1 534 ? 12.539 18.391 -17.391 1 97.38 534 ASN B C 1
ATOM 12455 O O . ASN B 1 534 ? 11.766 19.266 -17.812 1 97.38 534 ASN B O 1
ATOM 12459 N N . THR B 1 535 ? 13.703 18.641 -16.859 1 96.88 535 THR B N 1
ATOM 12460 C CA . THR B 1 535 ? 14.195 20.016 -16.812 1 96.88 535 THR B CA 1
ATOM 12461 C C . THR B 1 535 ? 15.609 20.109 -17.391 1 96.88 535 THR B C 1
ATOM 12463 O O . THR B 1 535 ? 16.422 19.188 -17.203 1 96.88 535 THR B O 1
ATOM 12466 N N . ILE B 1 536 ? 15.867 21.172 -18.078 1 97.25 536 ILE B N 1
ATOM 12467 C CA . ILE B 1 536 ? 17.188 21.5 -18.609 1 97.25 536 ILE B CA 1
ATOM 12468 C C . ILE B 1 536 ? 17.641 22.844 -18.062 1 97.25 536 ILE B C 1
ATOM 12470 O O . ILE B 1 536 ? 16.969 23.859 -18.266 1 97.25 536 ILE B O 1
ATOM 12474 N N . ASN B 1 537 ? 18.688 22.828 -17.359 1 95.94 537 ASN B N 1
ATOM 12475 C CA . ASN B 1 537 ? 19.281 24.031 -16.781 1 95.94 537 ASN B CA 1
ATOM 12476 C C . ASN B 1 537 ? 20.625 24.359 -17.422 1 95.94 537 ASN B C 1
ATOM 12478 O O . ASN B 1 537 ? 21.516 23.516 -17.484 1 95.94 537 ASN B O 1
ATOM 12482 N N . TYR B 1 538 ? 20.766 25.562 -17.828 1 95.56 538 TYR B N 1
ATOM 12483 C CA . TYR B 1 538 ? 22 26.016 -18.453 1 95.56 538 TYR B CA 1
ATOM 12484 C C . TYR B 1 538 ? 22.578 27.219 -17.719 1 95.56 538 TYR B C 1
ATOM 12486 O O . TYR B 1 538 ? 21.922 28.266 -17.625 1 95.56 538 TYR B O 1
ATOM 12494 N N . ASP B 1 539 ? 23.766 27.078 -17.219 1 93.56 539 ASP B N 1
ATOM 12495 C CA . ASP B 1 539 ? 24.5 28.125 -16.516 1 93.56 539 ASP B CA 1
ATOM 12496 C C . ASP B 1 539 ? 25.719 28.578 -17.328 1 93.56 539 ASP B C 1
ATOM 12498 O O . ASP B 1 539 ? 26.516 27.75 -17.766 1 93.56 539 ASP B O 1
ATOM 12502 N N . LYS B 1 540 ? 25.828 29.922 -17.469 1 93.06 540 LYS B N 1
ATOM 12503 C CA . LYS B 1 540 ? 26.969 30.453 -18.203 1 93.06 540 LYS B CA 1
ATOM 12504 C C . LYS B 1 540 ? 27.391 31.812 -17.672 1 93.06 540 LYS B C 1
ATOM 12506 O O . LYS B 1 540 ? 26.547 32.625 -17.312 1 93.06 540 LYS B O 1
ATOM 12511 N N . THR B 1 541 ? 28.625 31.953 -17.547 1 92.19 541 THR B N 1
ATOM 12512 C CA . THR B 1 541 ? 29.172 33.25 -17.219 1 92.19 541 THR B CA 1
ATOM 12513 C C . THR B 1 541 ? 29.812 33.906 -18.438 1 92.19 541 THR B C 1
ATOM 12515 O O . THR B 1 541 ? 30.547 33.25 -19.188 1 92.19 541 THR B O 1
ATOM 12518 N N . LEU B 1 542 ? 29.484 35.188 -18.672 1 92.88 542 LEU B N 1
ATOM 12519 C CA . LEU B 1 542 ? 29.969 35.906 -19.844 1 92.88 542 LEU B CA 1
ATOM 12520 C C . LEU B 1 542 ? 30.609 37.219 -19.438 1 92.88 542 LEU B C 1
ATOM 12522 O O . LEU B 1 542 ? 30.438 37.688 -18.312 1 92.88 542 LEU B O 1
ATOM 12526 N N . PHE B 1 543 ? 31.438 37.844 -20.328 1 93 543 PHE B N 1
ATOM 12527 C CA . PHE B 1 543 ? 32.031 39.156 -20.203 1 93 543 PHE B CA 1
ATOM 12528 C C . PHE B 1 543 ? 32.938 39.219 -18.969 1 93 543 PHE B C 1
ATOM 12530 O O . PHE B 1 543 ? 32.781 40.094 -18.125 1 93 543 PHE B O 1
ATOM 12537 N N . GLU B 1 544 ? 33.906 38.312 -18.859 1 86.88 544 GLU B N 1
ATOM 12538 C CA . GLU B 1 544 ? 34.906 38.219 -17.781 1 86.88 544 GLU B CA 1
ATOM 12539 C C . GLU B 1 544 ? 34.219 38.062 -16.422 1 86.88 544 GLU B C 1
ATOM 12541 O O . GLU B 1 544 ? 34.5 38.844 -15.492 1 86.88 544 GLU B O 1
ATOM 12546 N N . ASP B 1 545 ? 33.094 37.375 -16.328 1 84.69 545 ASP B N 1
ATOM 12547 C CA . ASP B 1 545 ? 32.406 36.938 -15.117 1 84.69 545 ASP B CA 1
ATOM 12548 C C . ASP B 1 545 ? 31.484 38.031 -14.586 1 84.69 545 ASP B C 1
ATOM 12550 O O . ASP B 1 545 ? 31.031 37.969 -13.438 1 84.69 545 ASP B O 1
ATOM 12554 N N . LYS B 1 546 ? 31.219 39.031 -15.453 1 90.56 546 LYS B N 1
ATOM 12555 C CA . LYS B 1 546 ? 30.344 40.094 -15.016 1 90.56 546 LYS B CA 1
ATOM 12556 C C . LYS B 1 546 ? 28.875 39.719 -15.18 1 90.56 546 LYS B C 1
ATOM 12558 O O . LYS B 1 546 ? 28.016 40.156 -14.422 1 90.56 546 LYS B O 1
ATOM 12563 N N . LEU B 1 547 ? 28.656 38.969 -16.219 1 94.88 547 LEU B N 1
ATOM 12564 C CA . LEU B 1 547 ? 27.281 38.531 -16.469 1 94.88 547 LEU B CA 1
ATOM 12565 C C . LEU B 1 547 ? 27.109 37.062 -16.172 1 94.88 547 LEU B C 1
ATOM 12567 O O . LEU B 1 547 ? 27.766 36.219 -16.797 1 94.88 547 LEU B O 1
ATOM 12571 N N . LYS B 1 548 ? 26.344 36.75 -15.18 1 94.31 548 LYS B N 1
ATOM 12572 C CA . LYS B 1 548 ? 25.938 35.375 -14.914 1 94.31 548 LYS B CA 1
ATOM 12573 C C . LYS B 1 548 ? 24.547 35.094 -15.469 1 94.31 548 LYS B C 1
ATOM 12575 O O . LYS B 1 548 ? 23.594 35.844 -15.172 1 94.31 548 LYS B O 1
ATOM 12580 N N . LEU B 1 549 ? 24.453 34.062 -16.266 1 94.69 549 LEU B N 1
ATOM 12581 C CA . LEU B 1 549 ? 23.203 33.688 -16.938 1 94.69 549 LEU B CA 1
ATOM 12582 C C . LEU B 1 549 ? 22.766 32.281 -16.531 1 94.69 549 LEU B C 1
ATOM 12584 O O . LEU B 1 549 ? 23.578 31.359 -16.484 1 94.69 549 LEU B O 1
ATOM 12588 N N . ASN B 1 550 ? 21.516 32.156 -16.109 1 94.69 550 ASN B N 1
ATOM 12589 C CA . ASN B 1 550 ? 20.891 30.859 -15.859 1 94.69 550 ASN B CA 1
ATOM 12590 C C . ASN B 1 550 ? 19.562 30.719 -16.609 1 94.69 550 ASN B C 1
ATOM 12592 O O . ASN B 1 550 ? 18.688 31.578 -16.469 1 94.69 550 ASN B O 1
ATOM 12596 N N . VAL B 1 551 ? 19.438 29.688 -17.438 1 96.38 551 VAL B N 1
ATOM 12597 C CA . VAL B 1 551 ? 18.219 29.422 -18.188 1 96.38 551 VAL B CA 1
ATOM 12598 C C . VAL B 1 551 ? 17.688 28.047 -17.828 1 96.38 551 VAL B C 1
ATOM 12600 O O . VAL B 1 551 ? 18.438 27.062 -17.844 1 96.38 551 VAL B O 1
ATOM 12603 N N . LEU B 1 552 ? 16.391 28 -17.516 1 96.81 552 LEU B N 1
ATOM 12604 C CA . LEU B 1 552 ? 15.719 26.75 -17.219 1 96.81 552 LEU B CA 1
ATOM 12605 C C . LEU B 1 552 ? 14.578 26.484 -18.203 1 96.81 552 LEU B C 1
ATOM 12607 O O . LEU B 1 552 ? 13.766 27.375 -18.453 1 96.81 552 LEU B O 1
ATOM 12611 N N . LEU B 1 553 ? 14.555 25.328 -18.812 1 97.56 553 LEU B N 1
ATOM 12612 C CA . LEU B 1 553 ? 13.43 24.797 -19.578 1 97.56 553 LEU B CA 1
ATOM 12613 C C . LEU B 1 553 ? 12.859 23.547 -18.906 1 97.56 553 LEU B C 1
ATOM 12615 O O . LEU B 1 553 ? 13.617 22.672 -18.469 1 97.56 553 LEU B O 1
ATOM 12619 N N . GLY B 1 554 ? 11.516 23.531 -18.75 1 97.44 554 GLY B N 1
ATOM 12620 C CA . GLY B 1 554 ? 10.953 22.391 -18.047 1 97.44 554 GLY B CA 1
ATOM 12621 C C . GLY B 1 554 ? 9.648 21.891 -18.656 1 97.44 554 GLY B C 1
ATOM 12622 O O . GLY B 1 554 ? 8.891 22.688 -19.219 1 97.44 554 GLY B O 1
ATOM 12623 N N . HIS B 1 555 ? 9.391 20.641 -18.562 1 97.88 555 HIS B N 1
ATOM 12624 C CA . HIS B 1 555 ? 8.148 19.938 -18.859 1 97.88 555 HIS B CA 1
ATOM 12625 C C . HIS B 1 555 ? 7.711 19.062 -17.688 1 97.88 555 HIS B C 1
ATOM 12627 O O . HIS B 1 555 ? 8.539 18.391 -17.062 1 97.88 555 HIS B O 1
ATOM 12633 N N . SER B 1 556 ? 6.426 19.156 -17.328 1 96.62 556 SER B N 1
ATOM 12634 C CA . SER B 1 556 ? 5.895 18.344 -16.234 1 96.62 556 SER B CA 1
ATOM 12635 C C . SER B 1 556 ? 4.527 17.766 -16.594 1 96.62 556 SER B C 1
ATOM 12637 O O . SER B 1 556 ? 3.693 18.453 -17.188 1 96.62 556 SER B O 1
ATOM 12639 N N . PHE B 1 557 ? 4.352 16.516 -16.406 1 97.44 557 PHE B N 1
ATOM 12640 C CA . PHE B 1 557 ? 3.07 15.836 -16.5 1 97.44 557 PHE B CA 1
ATOM 12641 C C . PHE B 1 557 ? 2.73 15.141 -15.188 1 97.44 557 PHE B C 1
ATOM 12643 O O . PHE B 1 557 ? 3.525 14.352 -14.672 1 97.44 557 PHE B O 1
ATOM 12650 N N . GLN B 1 558 ? 1.542 15.406 -14.656 1 95.19 558 GLN B N 1
ATOM 12651 C CA . GLN B 1 558 ? 1.122 14.766 -13.414 1 95.19 558 GLN B CA 1
ATOM 12652 C C . GLN B 1 558 ? -0.322 14.281 -13.508 1 95.19 558 GLN B C 1
ATOM 12654 O O . GLN B 1 558 ? -1.183 14.977 -14.055 1 95.19 558 GLN B O 1
ATOM 12659 N N . ARG B 1 559 ? -0.581 13.109 -13.023 1 95.81 559 ARG B N 1
ATOM 12660 C CA . ARG B 1 559 ? -1.915 12.523 -12.984 1 95.81 559 ARG B CA 1
ATOM 12661 C C . ARG B 1 559 ? -2.273 12.078 -11.57 1 95.81 559 ARG B C 1
ATOM 12663 O O . ARG B 1 559 ? -1.42 11.578 -10.836 1 95.81 559 ARG B O 1
ATOM 12670 N N . TRP B 1 560 ? -3.562 12.312 -11.203 1 94.12 560 TRP B N 1
ATOM 12671 C CA . TRP B 1 560 ? -4.121 11.867 -9.93 1 94.12 560 TRP B CA 1
ATOM 12672 C C . TRP B 1 560 ? -5.277 10.898 -10.148 1 94.12 560 TRP B C 1
ATOM 12674 O O . TRP B 1 560 ? -6.109 11.109 -11.039 1 94.12 560 TRP B O 1
ATOM 12684 N N . ASP B 1 561 ? -5.277 9.805 -9.406 1 94.69 561 ASP B N 1
ATOM 12685 C CA . ASP B 1 561 ? -6.391 8.859 -9.375 1 94.69 561 ASP B CA 1
ATOM 12686 C C . ASP B 1 561 ? -6.91 8.664 -7.953 1 94.69 561 ASP B C 1
ATOM 12688 O O . ASP B 1 561 ? -6.137 8.414 -7.027 1 94.69 561 ASP B O 1
ATOM 12692 N N . TYR B 1 562 ? -8.18 8.867 -7.805 1 93.38 562 TYR B N 1
ATOM 12693 C CA . TYR B 1 562 ? -8.859 8.617 -6.539 1 93.38 562 TYR B CA 1
ATOM 12694 C C . TYR B 1 562 ? -9.859 7.48 -6.668 1 93.38 562 TYR B C 1
ATOM 12696 O O . TYR B 1 562 ? -10.82 7.574 -7.445 1 93.38 562 TYR B O 1
ATOM 12704 N N . GLU B 1 563 ? -9.609 6.402 -5.965 1 95.06 563 GLU B N 1
ATOM 12705 C CA . GLU B 1 563 ? -10.5 5.242 -5.938 1 95.06 563 GLU B CA 1
ATOM 12706 C C . GLU B 1 563 ? -11.086 5.031 -4.547 1 95.06 563 GLU B C 1
ATOM 12708 O O . GLU B 1 563 ? -10.352 4.992 -3.555 1 95.06 563 GLU B O 1
ATOM 12713 N N . ASP B 1 564 ? -12.43 4.953 -4.504 1 94.88 564 ASP B N 1
ATOM 12714 C CA . ASP B 1 564 ? -13.141 4.906 -3.229 1 94.88 564 ASP B CA 1
ATOM 12715 C C . ASP B 1 564 ? -14.141 3.758 -3.203 1 94.88 564 ASP B C 1
ATOM 12717 O O . ASP B 1 564 ? -14.773 3.453 -4.219 1 94.88 564 ASP B O 1
ATOM 12721 N N . SER B 1 565 ? -14.297 3.094 -2.002 1 96.88 565 SER B N 1
ATOM 12722 C CA . SER B 1 565 ? -15.328 2.09 -1.782 1 96.88 565 SER B CA 1
ATOM 12723 C C . SER B 1 565 ? -15.75 2.037 -0.316 1 96.88 565 SER B C 1
ATOM 12725 O O . SER B 1 565 ? -14.953 2.348 0.572 1 96.88 565 SER B O 1
ATOM 12727 N N . TYR B 1 566 ? -17.016 1.757 -0.082 1 96.81 566 TYR B N 1
ATOM 12728 C CA . TYR B 1 566 ? -17.406 1.393 1.272 1 96.81 566 TYR B CA 1
ATOM 12729 C C . TYR B 1 566 ? -18.547 0.386 1.251 1 96.81 566 TYR B C 1
ATOM 12731 O O . TYR B 1 566 ? -19.203 0.194 0.219 1 96.81 566 TYR B O 1
ATOM 12739 N N . VAL B 1 567 ? -18.781 -0.309 2.322 1 97.06 567 VAL B N 1
ATOM 12740 C CA . VAL B 1 567 ? -19.891 -1.2 2.586 1 97.06 567 VAL B CA 1
ATOM 12741 C C . VAL B 1 567 ? -20.406 -0.994 4.016 1 97.06 567 VAL B C 1
ATOM 12743 O O . VAL B 1 567 ? -19.609 -0.759 4.93 1 97.06 567 VAL B O 1
ATOM 12746 N N . GLN B 1 568 ? -21.641 -0.986 4.211 1 96.81 568 GLN B N 1
ATOM 12747 C CA . GLN B 1 568 ? -22.219 -0.829 5.543 1 96.81 568 GLN B CA 1
ATOM 12748 C C . GLN B 1 568 ? -23.359 -1.811 5.766 1 96.81 568 GLN B C 1
ATOM 12750 O O . GLN B 1 568 ? -23.953 -2.312 4.805 1 96.81 568 GLN B O 1
ATOM 12755 N N . GLY B 1 569 ? -23.609 -2.104 7.012 1 94.62 569 GLY B N 1
ATOM 12756 C CA . GLY B 1 569 ? -24.656 -3.053 7.383 1 94.62 569 GLY B CA 1
ATOM 12757 C C . GLY B 1 569 ? -25.156 -2.857 8.797 1 94.62 569 GLY B C 1
ATOM 12758 O O . GLY B 1 569 ? -24.609 -2.064 9.562 1 94.62 569 GLY B O 1
ATOM 12759 N N . GLU B 1 570 ? -26.297 -3.518 9.117 1 94.5 570 GLU B N 1
ATOM 12760 C CA . GLU B 1 570 ? -26.969 -3.443 10.422 1 94.5 570 GLU B CA 1
ATOM 12761 C C . GLU B 1 570 ? -27.422 -4.824 10.891 1 94.5 570 GLU B C 1
ATOM 12763 O O . GLU B 1 570 ? -27.141 -5.828 10.234 1 94.5 570 GLU B O 1
ATOM 12768 N N . LYS B 1 571 ? -27.969 -4.879 12.125 1 93.75 571 LYS B N 1
ATOM 12769 C CA . LYS B 1 571 ? -28.531 -6.074 12.742 1 93.75 571 LYS B CA 1
ATOM 12770 C C . LYS B 1 571 ? -27.422 -7.066 13.117 1 93.75 571 LYS B C 1
ATOM 12772 O O . LYS B 1 571 ? -27.422 -8.203 12.641 1 93.75 571 LYS B O 1
ATOM 12777 N N . PHE B 1 572 ? -26.656 -6.66 13.984 1 93.06 572 PHE B N 1
ATOM 12778 C CA . PHE B 1 572 ? -25.594 -7.508 14.508 1 93.06 572 PHE B CA 1
ATOM 12779 C C . PHE B 1 572 ? -26.094 -8.375 15.656 1 93.06 572 PHE B C 1
ATOM 12781 O O . PHE B 1 572 ? -26.891 -7.922 16.484 1 93.06 572 PHE B O 1
ATOM 12788 N N . PRO B 1 573 ? -25.609 -9.555 15.742 1 89.5 573 PRO B N 1
ATOM 12789 C CA . PRO B 1 573 ? -26.109 -10.469 16.766 1 89.5 573 PRO B CA 1
ATOM 12790 C C . PRO B 1 573 ? -25.438 -10.242 18.125 1 89.5 573 PRO B C 1
ATOM 12792 O O . PRO B 1 573 ? -25.938 -10.719 19.156 1 89.5 573 PRO B O 1
ATOM 12795 N N . SER B 1 574 ? -24.234 -9.609 18.078 1 89.81 574 SER B N 1
ATOM 12796 C CA . SER B 1 574 ? -23.484 -9.477 19.328 1 89.81 574 SER B CA 1
ATOM 12797 C C . SER B 1 574 ? -22.672 -8.18 19.344 1 89.81 574 SER B C 1
ATOM 12799 O O . SER B 1 574 ? -22.344 -7.641 18.281 1 89.81 574 SER B O 1
ATOM 12801 N N . ASP B 1 575 ? -22.297 -7.715 20.594 1 92 575 ASP B N 1
ATOM 12802 C CA . ASP B 1 575 ? -21.469 -6.523 20.781 1 92 575 ASP B CA 1
ATOM 12803 C C . ASP B 1 575 ? -20 -6.812 20.438 1 92 575 ASP B C 1
ATOM 12805 O O . ASP B 1 575 ? -19.219 -5.887 20.234 1 92 575 ASP B O 1
ATOM 12809 N N . ASP B 1 576 ? -19.688 -8.047 20.359 1 88.69 576 ASP B N 1
ATOM 12810 C CA . ASP B 1 576 ? -18.281 -8.406 20.281 1 88.69 576 ASP B CA 1
ATOM 12811 C C . ASP B 1 576 ? -17.875 -8.727 18.844 1 88.69 576 ASP B C 1
ATOM 12813 O O . ASP B 1 576 ? -16.688 -8.867 18.547 1 88.69 576 ASP B O 1
ATOM 12817 N N . LEU B 1 577 ? -18.828 -8.883 17.969 1 90.31 577 LEU B N 1
ATOM 12818 C CA . LEU B 1 577 ? -18.547 -9.164 16.562 1 90.31 577 LEU B CA 1
ATOM 12819 C C . LEU B 1 577 ? -18.578 -7.883 15.734 1 90.31 577 LEU B C 1
ATOM 12821 O O . LEU B 1 577 ? -19.625 -7.504 15.211 1 90.31 577 LEU B O 1
ATOM 12825 N N . ARG B 1 578 ? -17.516 -7.395 15.477 1 92.62 578 ARG B N 1
ATOM 12826 C CA . ARG B 1 578 ? -17.406 -5.992 15.094 1 92.62 578 ARG B CA 1
ATOM 12827 C C . ARG B 1 578 ? -17.297 -5.844 13.578 1 92.62 578 ARG B C 1
ATOM 12829 O O . ARG B 1 578 ? -17.188 -4.73 13.062 1 92.62 578 ARG B O 1
ATOM 12836 N N . TRP B 1 579 ? -17.312 -6.906 12.805 1 94.5 579 TRP B N 1
ATOM 12837 C CA . TRP B 1 579 ? -17.078 -6.832 11.367 1 94.5 579 TRP B CA 1
ATOM 12838 C C . TRP B 1 579 ? -18.344 -7.18 10.594 1 94.5 579 TRP B C 1
ATOM 12840 O O . TRP B 1 579 ? -19.234 -7.859 11.109 1 94.5 579 TRP B O 1
ATOM 12850 N N . LEU B 1 580 ? -18.391 -6.742 9.375 1 95.06 580 LEU B N 1
ATOM 12851 C CA . LEU B 1 580 ? -19.625 -6.77 8.586 1 95.06 580 LEU B CA 1
ATOM 12852 C C . LEU B 1 580 ? -19.984 -8.203 8.195 1 95.06 580 LEU B C 1
ATOM 12854 O O . LEU B 1 580 ? -21.125 -8.469 7.801 1 95.06 580 LEU B O 1
ATOM 12858 N N . VAL B 1 581 ? -19.094 -9.078 8.289 1 91 581 VAL B N 1
ATOM 12859 C CA . VAL B 1 581 ? -19.406 -10.484 8.031 1 91 581 VAL B CA 1
ATOM 12860 C C . VAL B 1 581 ? -20.484 -10.961 9 1 91 581 VAL B C 1
ATOM 12862 O O . VAL B 1 581 ? -21.203 -11.922 8.719 1 91 581 VAL B O 1
ATOM 12865 N N . SER B 1 582 ? -20.625 -10.273 10.086 1 91.31 582 SER B N 1
ATOM 12866 C CA . SER B 1 582 ? -21.578 -10.648 11.125 1 91.31 582 SER B CA 1
ATOM 12867 C C . SER B 1 582 ? -22.875 -9.875 10.977 1 91.31 582 SER B C 1
ATOM 12869 O O . SER B 1 582 ? -23.844 -10.109 11.719 1 91.31 582 SER B O 1
ATOM 12871 N N . ALA B 1 583 ? -22.938 -8.969 10.086 1 93.44 583 ALA B N 1
ATOM 12872 C CA . ALA B 1 583 ? -24.141 -8.164 9.922 1 93.44 583 ALA B CA 1
ATOM 12873 C C . ALA B 1 583 ? -25.297 -9.008 9.352 1 93.44 583 ALA B C 1
ATOM 12875 O O . ALA B 1 583 ? -25.078 -9.852 8.484 1 93.44 583 ALA B O 1
ATOM 12876 N N . GLY B 1 584 ? -26.438 -8.734 9.82 1 91.19 584 GLY B N 1
ATOM 12877 C CA . GLY B 1 584 ? -27.609 -9.422 9.297 1 91.19 584 GLY B CA 1
ATOM 12878 C C . GLY B 1 584 ? -28.078 -8.867 7.965 1 91.19 584 GLY B C 1
ATOM 12879 O O . GLY B 1 584 ? -28.719 -9.578 7.191 1 91.19 584 GLY B O 1
ATOM 12880 N N . GLU B 1 585 ? -27.734 -7.656 7.77 1 91.38 585 GLU B N 1
ATOM 12881 C CA . GLU B 1 585 ? -28.188 -6.988 6.551 1 91.38 585 GLU B CA 1
ATOM 12882 C C . GLU B 1 585 ? -27.141 -5.992 6.055 1 91.38 585 GLU B C 1
ATOM 12884 O O . GLU B 1 585 ? -26.719 -5.109 6.797 1 91.38 585 GLU B O 1
ATOM 12889 N N . ILE B 1 586 ? -26.781 -6.184 4.734 1 92 586 ILE B N 1
ATOM 12890 C CA . ILE B 1 586 ? -26 -5.176 4.027 1 92 586 ILE B CA 1
ATOM 12891 C C . ILE B 1 586 ? -26.938 -4.27 3.227 1 92 586 ILE B C 1
ATOM 12893 O O . ILE B 1 586 ? -27.641 -4.734 2.326 1 92 586 ILE B O 1
ATOM 12897 N N . ASN B 1 587 ? -26.844 -2.963 3.508 1 86.94 587 ASN B N 1
ATOM 12898 C CA . ASN B 1 587 ? -27.922 -2.166 2.922 1 86.94 587 ASN B CA 1
ATOM 12899 C C . ASN B 1 587 ? -27.375 -1.038 2.053 1 86.94 587 ASN B C 1
ATOM 12901 O O . ASN B 1 587 ? -28.094 -0.471 1.233 1 86.94 587 ASN B O 1
ATOM 12905 N N . LYS B 1 588 ? -26.125 -0.687 2.174 1 91.5 588 LYS B N 1
ATOM 12906 C CA . LYS B 1 588 ? -25.562 0.365 1.334 1 91.5 588 LYS B CA 1
ATOM 12907 C C . LYS B 1 588 ? -24.109 0.081 1.009 1 91.5 588 LYS B C 1
ATOM 12909 O O . LYS B 1 588 ? -23.438 -0.666 1.727 1 91.5 588 LYS B O 1
ATOM 12914 N N . GLY B 1 589 ? -23.734 0.686 -0.005 1 93.75 589 GLY B N 1
ATOM 12915 C CA . GLY B 1 589 ? -22.359 0.586 -0.458 1 93.75 589 GLY B CA 1
ATOM 12916 C C . GLY B 1 589 ? -22.094 1.33 -1.755 1 93.75 589 GLY B C 1
ATOM 12917 O O . GLY B 1 589 ? -23.031 1.844 -2.377 1 93.75 589 GLY B O 1
ATOM 12918 N N . ARG B 1 590 ? -20.781 1.398 -2.113 1 94.19 590 ARG B N 1
ATOM 12919 C CA . ARG B 1 590 ? -20.422 2.025 -3.379 1 94.19 590 ARG B CA 1
ATOM 12920 C C . ARG B 1 590 ? -18.984 1.685 -3.771 1 94.19 590 ARG B C 1
ATOM 12922 O O . ARG B 1 590 ? -18.234 1.131 -2.969 1 94.19 590 ARG B O 1
ATOM 12929 N N . SER B 1 591 ? -18.672 1.932 -4.953 1 95.88 591 SER B N 1
ATOM 12930 C CA . SER B 1 591 ? -17.312 2.041 -5.477 1 95.88 591 SER B CA 1
ATOM 12931 C C . SER B 1 591 ? -17.25 2.986 -6.672 1 95.88 591 SER B C 1
ATOM 12933 O O . SER B 1 591 ? -18.234 3.104 -7.422 1 95.88 591 SER B O 1
ATOM 12935 N N . TYR B 1 592 ? -16.203 3.734 -6.824 1 93.12 592 TYR B N 1
ATOM 12936 C CA . TYR B 1 592 ? -16 4.578 -7.996 1 93.12 592 TYR B CA 1
ATOM 12937 C C . TYR B 1 592 ? -14.539 5 -8.125 1 93.12 592 TYR B C 1
ATOM 12939 O O . TYR B 1 592 ? -13.742 4.785 -7.211 1 93.12 592 TYR B O 1
ATOM 12947 N N . ILE B 1 593 ? -14.164 5.566 -9.273 1 92.94 593 ILE B N 1
ATOM 12948 C CA . ILE B 1 593 ? -12.852 6.145 -9.547 1 92.94 593 ILE B CA 1
ATOM 12949 C C . ILE B 1 593 ? -13.023 7.523 -10.172 1 92.94 593 ILE B C 1
ATOM 12951 O O . ILE B 1 593 ? -13.969 7.762 -10.93 1 92.94 593 ILE B O 1
ATOM 12955 N N . LYS B 1 594 ? -12.188 8.469 -9.75 1 90.88 594 LYS B N 1
ATOM 12956 C CA . LYS B 1 594 ? -12.023 9.789 -10.359 1 90.88 594 LYS B CA 1
ATOM 12957 C C . LYS B 1 594 ? -10.562 10.031 -10.75 1 90.88 594 LYS B C 1
ATOM 12959 O O . LYS B 1 594 ? -9.648 9.633 -10.023 1 90.88 594 LYS B O 1
ATOM 12964 N N . SER B 1 595 ? -10.414 10.688 -11.867 1 93.06 595 SER B N 1
ATOM 12965 C CA . SER B 1 595 ? -9.055 10.953 -12.305 1 93.06 595 SER B CA 1
ATOM 12966 C C . SER B 1 595 ? -8.914 12.375 -12.852 1 93.06 595 SER B C 1
ATOM 12968 O O . SER B 1 595 ? -9.898 12.969 -13.305 1 93.06 595 SER B O 1
ATOM 12970 N N . MET B 1 596 ? -7.754 12.992 -12.758 1 92.62 596 MET B N 1
ATOM 12971 C CA . MET B 1 596 ? -7.41 14.266 -13.391 1 92.62 596 MET B CA 1
ATOM 12972 C C . MET B 1 596 ? -5.938 14.289 -13.797 1 92.62 596 MET B C 1
ATOM 12974 O O . MET B 1 596 ? -5.141 13.492 -13.297 1 92.62 596 MET B O 1
ATOM 12978 N N . ALA B 1 597 ? -5.602 15.102 -14.695 1 94.75 597 ALA B N 1
ATOM 12979 C CA . ALA B 1 597 ? -4.219 15.242 -15.148 1 94.75 597 ALA B CA 1
ATOM 12980 C C . ALA B 1 597 ? -3.879 16.703 -15.414 1 94.75 597 ALA B C 1
ATOM 12982 O O . ALA B 1 597 ? -4.766 17.516 -15.68 1 94.75 597 ALA B O 1
ATOM 12983 N N . LEU B 1 598 ? -2.66 17.031 -15.25 1 94.94 598 LEU B N 1
ATOM 12984 C CA . LEU B 1 598 ? -2.088 18.344 -15.5 1 94.94 598 LEU B CA 1
ATOM 12985 C C . LEU B 1 598 ? -0.833 18.25 -16.359 1 94.94 598 LEU B C 1
ATOM 12987 O O . LEU B 1 598 ? 0.096 17.516 -16.016 1 94.94 598 LEU B O 1
ATOM 12991 N N . GLU B 1 599 ? -0.815 18.969 -17.5 1 97.12 599 GLU B N 1
ATOM 12992 C CA . GLU B 1 599 ? 0.344 19.062 -18.375 1 97.12 599 GLU B CA 1
ATOM 12993 C C . GLU B 1 599 ? 0.914 20.484 -18.375 1 97.12 599 GLU B C 1
ATOM 12995 O O . GLU B 1 599 ? 0.18 21.453 -18.578 1 97.12 599 GLU B O 1
ATOM 13000 N N . SER B 1 600 ? 2.264 20.594 -18.25 1 97.56 600 SER B N 1
ATOM 13001 C CA . SER B 1 600 ? 2.838 21.922 -18.062 1 97.56 600 SER B CA 1
ATOM 13002 C C . SER B 1 600 ? 4.145 22.078 -18.828 1 97.56 600 SER B C 1
ATOM 13004 O O . SER B 1 600 ? 4.918 21.125 -18.953 1 97.56 600 SER B O 1
ATOM 13006 N N . TYR B 1 601 ? 4.324 23.234 -19.328 1 97.94 601 TYR B N 1
ATOM 13007 C CA . TYR B 1 601 ? 5.586 23.719 -19.891 1 97.94 601 TYR B CA 1
ATOM 13008 C C . TYR B 1 601 ? 6.008 25.031 -19.234 1 97.94 601 TYR B C 1
ATOM 13010 O O . TYR B 1 601 ? 5.172 25.891 -18.984 1 97.94 601 TYR B O 1
ATOM 13018 N N . PHE B 1 602 ? 7.297 25.172 -18.906 1 96.94 602 PHE B N 1
ATOM 13019 C CA . PHE B 1 602 ? 7.707 26.406 -18.25 1 96.94 602 PHE B CA 1
ATOM 13020 C C . PHE B 1 602 ? 9.164 26.719 -18.547 1 96.94 602 PHE B C 1
ATOM 13022 O O . PHE B 1 602 ? 9.93 25.844 -18.938 1 96.94 602 PHE B O 1
ATOM 13029 N N . THR B 1 603 ? 9.539 27.938 -18.375 1 97.31 603 THR B N 1
ATOM 13030 C CA . THR B 1 603 ? 10.898 28.438 -18.562 1 97.31 603 THR B CA 1
ATOM 13031 C C . THR B 1 603 ? 11.195 29.562 -17.578 1 97.31 603 THR B C 1
ATOM 13033 O O . THR B 1 603 ? 10.281 30.234 -17.094 1 97.31 603 THR B O 1
ATOM 13036 N N . ARG B 1 604 ? 12.453 29.734 -17.203 1 96.81 604 ARG B N 1
ATOM 13037 C CA . ARG B 1 604 ? 12.922 30.797 -16.328 1 96.81 604 ARG B CA 1
ATOM 13038 C C . ARG B 1 604 ? 14.273 31.344 -16.797 1 96.81 604 ARG B C 1
ATOM 13040 O O . ARG B 1 604 ? 15.148 30.578 -17.188 1 96.81 604 ARG B O 1
ATOM 13047 N N . LEU B 1 605 ? 14.406 32.594 -16.766 1 96.31 605 LEU B N 1
ATOM 13048 C CA . LEU B 1 605 ? 15.641 33.281 -17.062 1 96.31 605 LEU B CA 1
ATOM 13049 C C . LEU B 1 605 ? 16.125 34.094 -15.859 1 96.31 605 LEU B C 1
ATOM 13051 O O . LEU B 1 605 ? 15.352 34.844 -15.266 1 96.31 605 LEU B O 1
ATOM 13055 N N . GLN B 1 606 ? 17.328 33.906 -15.477 1 95.38 606 GLN B N 1
ATOM 13056 C CA . GLN B 1 606 ? 17.969 34.688 -14.422 1 95.38 606 GLN B CA 1
ATOM 13057 C C . GLN B 1 606 ? 19.234 35.375 -14.922 1 95.38 606 GLN B C 1
ATOM 13059 O O . GLN B 1 606 ? 20.078 34.719 -15.539 1 95.38 606 GLN B O 1
ATOM 13064 N N . LEU B 1 607 ? 19.344 36.594 -14.625 1 95.75 607 LEU B N 1
ATOM 13065 C CA . LEU B 1 607 ? 20.5 37.406 -14.992 1 95.75 607 LEU B CA 1
ATOM 13066 C C . LEU B 1 607 ? 21.094 38.125 -13.773 1 95.75 607 LEU B C 1
ATOM 13068 O O . LEU B 1 607 ? 20.344 38.594 -12.914 1 95.75 607 LEU B O 1
ATOM 13072 N N . ASN B 1 608 ? 22.344 38.031 -13.656 1 95.94 608 ASN B N 1
ATOM 13073 C CA . ASN B 1 608 ? 23.109 38.812 -12.672 1 95.94 608 ASN B CA 1
ATOM 13074 C C . ASN B 1 608 ? 24.25 39.594 -13.328 1 95.94 608 ASN B C 1
ATOM 13076 O O . ASN B 1 608 ? 25.141 39 -13.945 1 95.94 608 ASN B O 1
ATOM 13080 N N . TRP B 1 609 ? 24.219 40.875 -13.156 1 96.06 609 TRP B N 1
ATOM 13081 C CA . TRP B 1 609 ? 25.281 41.719 -13.711 1 96.06 609 TRP B CA 1
ATOM 13082 C C . TRP B 1 609 ? 26.156 42.312 -12.602 1 96.06 609 TRP B C 1
ATOM 13084 O O . TRP B 1 609 ? 25.703 43.156 -11.828 1 96.06 609 TRP B O 1
ATOM 13094 N N . ALA B 1 610 ? 27.422 41.844 -12.5 1 94.25 610 ALA B N 1
ATOM 13095 C CA . ALA B 1 610 ? 28.484 42.375 -11.633 1 94.25 610 ALA B CA 1
ATOM 13096 C C . ALA B 1 610 ? 28.094 42.25 -10.164 1 94.25 610 ALA B C 1
ATOM 13098 O O . ALA B 1 610 ? 28.484 43.062 -9.336 1 94.25 610 ALA B O 1
ATOM 13099 N N . ASP B 1 611 ? 27.125 41.406 -9.844 1 92.19 611 ASP B N 1
ATOM 13100 C CA . ASP B 1 611 ? 26.625 41.188 -8.484 1 92.19 611 ASP B CA 1
ATOM 13101 C C . ASP B 1 611 ? 25.922 42.406 -7.945 1 92.19 611 ASP B C 1
ATOM 13103 O O . ASP B 1 611 ? 25.906 42.625 -6.73 1 92.19 611 ASP B O 1
ATOM 13107 N N . LYS B 1 612 ? 25.406 43.281 -8.797 1 95.62 612 LYS B N 1
ATOM 13108 C CA . LYS B 1 612 ? 24.719 44.531 -8.422 1 95.62 612 LYS B CA 1
ATOM 13109 C C . LYS B 1 612 ? 23.266 44.5 -8.883 1 95.62 612 LYS B C 1
ATOM 13111 O O . LYS B 1 612 ? 22.359 44.875 -8.133 1 95.62 612 LYS B O 1
ATOM 13116 N N . TYR B 1 613 ? 23.094 44.062 -10.141 1 97 613 TYR B N 1
ATOM 13117 C CA . TYR B 1 613 ? 21.766 44.062 -10.742 1 97 613 TYR B CA 1
ATOM 13118 C C . TYR B 1 613 ? 21.312 42.625 -11.047 1 97 613 TYR B C 1
ATOM 13120 O O . TYR B 1 613 ? 22.031 41.875 -11.719 1 97 613 TYR B O 1
ATOM 13128 N N . HIS B 1 614 ? 20.203 42.312 -10.539 1 96.5 614 HIS B N 1
ATOM 13129 C CA . HIS B 1 614 ? 19.656 40.969 -10.688 1 96.5 614 HIS B CA 1
ATOM 13130 C C . HIS B 1 614 ? 18.281 41 -11.352 1 96.5 614 HIS B C 1
ATOM 13132 O O . HIS B 1 614 ? 17.484 41.906 -11.102 1 96.5 614 HIS B O 1
ATOM 13138 N N . LEU B 1 615 ? 18.031 40.062 -12.25 1 96.62 615 LEU B N 1
ATOM 13139 C CA . LEU B 1 615 ? 16.75 39.938 -12.938 1 96.62 615 LEU B CA 1
ATOM 13140 C C . LEU B 1 615 ? 16.328 38.469 -13.039 1 96.62 615 LEU B C 1
ATOM 13142 O O . LEU B 1 615 ? 17.141 37.594 -13.305 1 96.62 615 LEU B O 1
ATOM 13146 N N . MET B 1 616 ? 15.062 38.219 -12.773 1 95.94 616 MET B N 1
ATOM 13147 C CA . MET B 1 616 ? 14.469 36.875 -12.984 1 95.94 616 MET B CA 1
ATOM 13148 C C . MET B 1 616 ? 13.133 37 -13.711 1 95.94 616 MET B C 1
ATOM 13150 O O . MET B 1 616 ? 12.297 37.844 -13.359 1 95.94 616 MET B O 1
ATOM 13154 N N . ALA B 1 617 ? 12.953 36.25 -14.758 1 96.81 617 ALA B N 1
ATOM 13155 C CA . ALA B 1 617 ? 11.703 36.156 -15.508 1 96.81 617 ALA B CA 1
ATOM 13156 C C . ALA B 1 617 ? 11.305 34.719 -15.758 1 96.81 617 ALA B C 1
ATOM 13158 O O . ALA B 1 617 ? 12.156 33.875 -16.016 1 96.81 617 ALA B O 1
ATOM 13159 N N . SER B 1 618 ? 10.016 34.469 -15.57 1 96.12 618 SER B N 1
ATOM 13160 C CA . SER B 1 618 ? 9.539 33.094 -15.812 1 96.12 618 SER B CA 1
ATOM 13161 C C . SER B 1 618 ? 8.141 33.094 -16.406 1 96.12 618 SER B C 1
ATOM 13163 O O . SER B 1 618 ? 7.398 34.062 -16.266 1 96.12 618 SER B O 1
ATOM 13165 N N . ILE B 1 619 ? 7.793 32.031 -17.078 1 97.31 619 ILE B N 1
ATOM 13166 C CA . ILE B 1 619 ? 6.438 31.781 -17.562 1 97.31 619 ILE B CA 1
ATOM 13167 C C . ILE B 1 619 ? 6.133 30.297 -17.562 1 97.31 619 ILE B C 1
ATOM 13169 O O . ILE B 1 619 ? 7.004 29.469 -17.859 1 97.31 619 ILE B O 1
ATOM 13173 N N . ARG B 1 620 ? 4.945 29.906 -17.109 1 97.06 620 ARG B N 1
ATOM 13174 C CA . ARG B 1 620 ? 4.473 28.531 -17.094 1 97.06 620 ARG B CA 1
ATOM 13175 C C . ARG B 1 620 ? 3.102 28.406 -17.75 1 97.06 620 ARG B C 1
ATOM 13177 O O . ARG B 1 620 ? 2.24 29.266 -17.562 1 97.06 620 ARG B O 1
ATOM 13184 N N . ARG B 1 621 ? 3 27.469 -18.594 1 97.44 621 ARG B N 1
ATOM 13185 C CA . ARG B 1 621 ? 1.727 27.078 -19.203 1 97.44 621 ARG B CA 1
ATOM 13186 C C . ARG B 1 621 ? 1.209 25.781 -18.609 1 97.44 621 ARG B C 1
ATOM 13188 O O . ARG B 1 621 ? 1.888 24.75 -18.656 1 97.44 621 ARG B O 1
ATOM 13195 N N . ASP B 1 622 ? 0.005 25.844 -18.094 1 96.81 622 ASP B N 1
ATOM 13196 C CA . ASP B 1 622 ? -0.645 24.641 -17.578 1 96.81 622 ASP B CA 1
ATOM 13197 C C . ASP B 1 622 ? -1.892 24.312 -18.391 1 96.81 622 ASP B C 1
ATOM 13199 O O . ASP B 1 622 ? -2.615 25.203 -18.828 1 96.81 622 ASP B O 1
ATOM 13203 N N . ALA B 1 623 ? -2.064 23.047 -18.609 1 96.31 623 ALA B N 1
ATOM 13204 C CA . ALA B 1 623 ? -3.316 22.516 -19.141 1 96.31 623 ALA B CA 1
ATOM 13205 C C . ALA B 1 623 ? -3.928 21.484 -18.203 1 96.31 623 ALA B C 1
ATOM 13207 O O . ALA B 1 623 ? -3.301 20.469 -17.906 1 96.31 623 ALA B O 1
ATOM 13208 N N . SER B 1 624 ? -5.191 21.766 -17.797 1 94.19 624 SER B N 1
ATOM 13209 C CA . SER B 1 624 ? -5.863 20.906 -16.812 1 94.19 624 SER B CA 1
ATOM 13210 C C . SER B 1 624 ? -7.012 20.141 -17.469 1 94.19 624 SER B C 1
ATOM 13212 O O . SER B 1 624 ? -7.746 20.688 -18.281 1 94.19 624 SER B O 1
ATOM 13214 N N . SER B 1 625 ? -7.207 18.875 -17.047 1 92.31 625 SER B N 1
ATOM 13215 C CA . SER B 1 625 ? -8.32 18.062 -17.562 1 92.31 625 SER B CA 1
ATOM 13216 C C . SER B 1 625 ? -9.625 18.422 -16.844 1 92.31 625 SER B C 1
ATOM 13218 O O . SER B 1 625 ? -10.688 17.922 -17.219 1 92.31 625 SER B O 1
ATOM 13220 N N . LYS B 1 626 ? -9.641 19.25 -15.844 1 90 626 LYS B N 1
ATOM 13221 C CA . LYS B 1 626 ? -10.836 19.656 -15.109 1 90 626 LYS B CA 1
ATOM 13222 C C . LYS B 1 626 ? -11.742 20.531 -15.969 1 90 626 LYS B C 1
ATOM 13224 O O . LYS B 1 626 ? -12.945 20.594 -15.734 1 90 626 LYS B O 1
ATOM 13229 N N . PHE B 1 627 ? -11.078 21.172 -16.844 1 90.69 627 PHE B N 1
ATOM 13230 C CA . PHE B 1 627 ? -11.805 22.156 -17.641 1 90.69 627 PHE B CA 1
ATOM 13231 C C . PHE B 1 627 ? -11.961 21.688 -19.078 1 90.69 627 PHE B C 1
ATOM 13233 O O . PHE B 1 627 ? -11.219 20.812 -19.531 1 90.69 627 PHE B O 1
ATOM 13240 N N . ASN B 1 628 ? -12.93 22.312 -19.703 1 88.75 628 ASN B N 1
ATOM 13241 C CA . ASN B 1 628 ? -13.141 21.938 -21.094 1 88.75 628 ASN B CA 1
ATOM 13242 C C . ASN B 1 628 ? -11.992 22.406 -21.984 1 88.75 628 ASN B C 1
ATOM 13244 O O . ASN B 1 628 ? -11.164 23.219 -21.547 1 88.75 628 ASN B O 1
ATOM 13248 N N . ASP B 1 629 ? -11.938 22 -23.203 1 87.19 629 ASP B N 1
ATOM 13249 C CA . ASP B 1 629 ? -10.805 22.188 -24.094 1 87.19 629 ASP B CA 1
ATOM 13250 C C . ASP B 1 629 ? -10.547 23.672 -24.344 1 87.19 629 ASP B C 1
ATOM 13252 O O . ASP B 1 629 ? -9.391 24.094 -24.453 1 87.19 629 ASP B O 1
ATOM 13256 N N . LYS B 1 630 ? -11.547 24.406 -24.375 1 88.06 630 LYS B N 1
ATOM 13257 C CA . LYS B 1 630 ? -11.398 25.828 -24.672 1 88.06 630 LYS B CA 1
ATOM 13258 C C . LYS B 1 630 ? -10.797 26.578 -23.484 1 88.06 630 LYS B C 1
ATOM 13260 O O . LYS B 1 630 ? -10.172 27.625 -23.672 1 88.06 630 LYS B O 1
ATOM 13265 N N . ASN B 1 631 ? -11.008 26.094 -22.25 1 90.62 631 ASN B N 1
ATOM 13266 C CA . ASN B 1 631 ? -10.609 26.828 -21.047 1 90.62 631 ASN B CA 1
ATOM 13267 C C . ASN B 1 631 ? -9.562 26.062 -20.25 1 90.62 631 ASN B C 1
ATOM 13269 O O . ASN B 1 631 ? -9.227 26.453 -19.125 1 90.62 631 ASN B O 1
ATOM 13273 N N . ARG B 1 632 ? -9.016 25.062 -20.797 1 91.44 632 ARG B N 1
ATOM 13274 C CA . ARG B 1 632 ? -8.203 24.188 -19.969 1 91.44 632 ARG B CA 1
ATOM 13275 C C . ARG B 1 632 ? -6.777 24.703 -19.844 1 91.44 632 ARG B C 1
ATOM 13277 O O . ARG B 1 632 ? -6.016 24.266 -18.984 1 91.44 632 ARG B O 1
ATOM 13284 N N . THR B 1 633 ? -6.422 25.734 -20.688 1 94.44 633 THR B N 1
ATOM 13285 C CA . THR B 1 633 ? -5.039 26.188 -20.688 1 94.44 633 THR B CA 1
ATOM 13286 C C . THR B 1 633 ? -4.914 27.516 -19.938 1 94.44 633 THR B C 1
ATOM 13288 O O . THR B 1 633 ? -5.75 28.406 -20.078 1 94.44 633 THR B O 1
ATOM 13291 N N . GLY B 1 634 ? -3.906 27.672 -19.062 1 93.44 634 GLY B N 1
ATOM 13292 C CA . GLY B 1 634 ? -3.564 28.906 -18.359 1 93.44 634 GLY B CA 1
ATOM 13293 C C . GLY B 1 634 ? -2.104 29.281 -18.5 1 93.44 634 GLY B C 1
ATOM 13294 O O . GLY B 1 634 ? -1.231 28.422 -18.547 1 93.44 634 GLY B O 1
ATOM 13295 N N . TYR B 1 635 ? -1.813 30.578 -18.547 1 95.5 635 TYR B N 1
ATOM 13296 C CA . TYR B 1 635 ? -0.459 31.125 -18.609 1 95.5 635 TYR B CA 1
ATOM 13297 C C . TYR B 1 635 ? -0.158 31.953 -17.359 1 95.5 635 TYR B C 1
ATOM 13299 O O . TYR B 1 635 ? -0.988 32.75 -16.922 1 95.5 635 TYR B O 1
ATOM 13307 N N . PHE B 1 636 ? 1.003 31.844 -16.844 1 96.19 636 PHE B N 1
ATOM 13308 C CA . PHE B 1 636 ? 1.36 32.469 -15.57 1 96.19 636 PHE B CA 1
ATOM 13309 C C . PHE B 1 636 ? 2.744 33.094 -15.656 1 96.19 636 PHE B C 1
ATOM 13311 O O . PHE B 1 636 ? 3.725 32.531 -15.18 1 96.19 636 PHE B O 1
ATOM 13318 N N . PRO B 1 637 ? 2.838 34.219 -16.141 1 96.69 637 PRO B N 1
ATOM 13319 C CA . PRO B 1 637 ? 4.113 34.938 -16.219 1 96.69 637 PRO B CA 1
ATOM 13320 C C . PRO B 1 637 ? 4.465 35.656 -14.914 1 96.69 637 PRO B C 1
ATOM 13322 O O . PRO B 1 637 ? 3.572 36.062 -14.164 1 96.69 637 PRO B O 1
ATOM 13325 N N . ALA B 1 638 ? 5.734 35.875 -14.633 1 97.25 638 ALA B N 1
ATOM 13326 C CA . ALA B 1 638 ? 6.219 36.625 -13.484 1 97.25 638 ALA B CA 1
ATOM 13327 C C . ALA B 1 638 ? 7.594 37.219 -13.75 1 97.25 638 ALA B C 1
ATOM 13329 O O . ALA B 1 638 ? 8.375 36.656 -14.531 1 97.25 638 ALA B O 1
ATOM 13330 N N . ILE B 1 639 ? 7.895 38.312 -13.133 1 97.31 639 ILE B N 1
ATOM 13331 C CA . ILE B 1 639 ? 9.172 39 -13.273 1 97.31 639 ILE B CA 1
ATOM 13332 C C . ILE B 1 639 ? 9.594 39.594 -11.922 1 97.31 639 ILE B C 1
ATOM 13334 O O . ILE B 1 639 ? 8.75 39.969 -11.109 1 97.31 639 ILE B O 1
ATOM 13338 N N . SER B 1 640 ? 10.859 39.625 -11.648 1 97.19 640 SER B N 1
ATOM 13339 C CA . SER B 1 640 ? 11.398 40.281 -10.461 1 97.19 640 SER B CA 1
ATOM 13340 C C . SER B 1 640 ? 12.758 40.906 -10.75 1 97.19 640 SER B C 1
ATOM 13342 O O . SER B 1 640 ? 13.484 40.469 -11.641 1 97.19 640 SER B O 1
ATOM 13344 N N . ALA B 1 641 ? 13.078 41.906 -9.977 1 97.44 641 ALA B N 1
ATOM 13345 C CA . ALA B 1 641 ? 14.344 42.625 -10.102 1 97.44 641 ALA B CA 1
ATOM 13346 C C . ALA B 1 641 ? 14.93 42.938 -8.727 1 97.44 641 ALA B C 1
ATOM 13348 O O . ALA B 1 641 ? 14.195 43.125 -7.754 1 97.44 641 ALA B O 1
ATOM 13349 N N . GLY B 1 642 ? 16.234 42.906 -8.68 1 97 642 GLY B N 1
ATOM 13350 C CA . GLY B 1 642 ? 16.969 43.219 -7.473 1 97 642 GLY B CA 1
ATOM 13351 C C . GLY B 1 642 ? 18.172 44.125 -7.723 1 97 642 GLY B C 1
ATOM 13352 O O . GLY B 1 642 ? 18.812 44.062 -8.773 1 97 642 GLY B O 1
ATOM 13353 N N . TRP B 1 643 ? 18.438 45.031 -6.738 1 97.81 643 TRP B N 1
ATOM 13354 C CA . TRP B 1 643 ? 19.562 45.969 -6.77 1 97.81 643 TRP B CA 1
ATOM 13355 C C . TRP B 1 643 ? 20.344 45.938 -5.453 1 97.81 643 TRP B C 1
ATOM 13357 O O . TRP B 1 643 ? 19.828 46.344 -4.414 1 97.81 643 TRP B O 1
ATOM 13367 N N . THR B 1 644 ? 21.531 45.375 -5.605 1 96.94 644 THR B N 1
ATOM 13368 C CA . THR B 1 644 ? 22.406 45.375 -4.434 1 96.94 644 THR B CA 1
ATOM 13369 C C . THR B 1 644 ? 23.156 46.688 -4.324 1 96.94 644 THR B C 1
ATOM 13371 O O . THR B 1 644 ? 24.297 46.812 -4.781 1 96.94 644 THR B O 1
ATOM 13374 N N . VAL B 1 645 ? 22.641 47.531 -3.562 1 97.31 645 VAL B N 1
ATOM 13375 C CA . VAL B 1 645 ? 23.125 48.906 -3.463 1 97.31 645 VAL B CA 1
ATOM 13376 C C . VAL B 1 645 ? 24.484 48.938 -2.768 1 97.31 645 VAL B C 1
ATOM 13378 O O . VAL B 1 645 ? 25.344 49.75 -3.098 1 97.31 645 VAL B O 1
ATOM 13381 N N . SER B 1 646 ? 24.656 48.094 -1.849 1 94.69 646 SER B N 1
ATOM 13382 C CA . SER B 1 646 ? 25.891 48.062 -1.062 1 94.69 646 SER B CA 1
ATOM 13383 C C . SER B 1 646 ? 27.094 47.75 -1.932 1 94.69 646 SER B C 1
ATOM 13385 O O . SER B 1 646 ? 28.234 48 -1.547 1 94.69 646 SER B O 1
ATOM 13387 N N . ASN B 1 647 ? 26.875 47.156 -3.016 1 93.5 647 ASN B N 1
ATOM 13388 C CA . ASN B 1 647 ? 27.984 46.781 -3.895 1 93.5 647 ASN B CA 1
ATOM 13389 C C . ASN B 1 647 ? 28.344 47.906 -4.844 1 93.5 647 ASN B C 1
ATOM 13391 O O . ASN B 1 647 ? 29.297 47.812 -5.605 1 93.5 647 ASN B O 1
ATOM 13395 N N . GLU B 1 648 ? 27.625 49.031 -4.824 1 95.75 648 GLU B N 1
ATOM 13396 C CA . GLU B 1 648 ? 27.953 50.188 -5.648 1 95.75 648 GLU B CA 1
ATOM 13397 C C . GLU B 1 648 ? 29.188 50.906 -5.125 1 95.75 648 GLU B C 1
ATOM 13399 O O . GLU B 1 648 ? 29.406 50.969 -3.914 1 95.75 648 GLU B O 1
ATOM 13404 N N . GLU B 1 649 ? 29.797 51.562 -6.074 1 93.12 649 GLU B N 1
ATOM 13405 C CA . GLU B 1 649 ? 31.016 52.281 -5.695 1 93.12 649 GLU B CA 1
ATOM 13406 C C . GLU B 1 649 ? 30.688 53.5 -4.816 1 93.12 649 GLU B C 1
ATOM 13408 O O . GLU B 1 649 ? 31.469 53.844 -3.93 1 93.12 649 GLU B O 1
ATOM 13413 N N . PHE B 1 650 ? 29.609 54 -4.996 1 94.94 650 PHE B N 1
ATOM 13414 C CA . PHE B 1 650 ? 29.266 55.219 -4.277 1 94.94 650 PHE B CA 1
ATOM 13415 C C . PHE B 1 650 ? 28.797 54.906 -2.863 1 94.94 650 PHE B C 1
ATOM 13417 O O . PHE B 1 650 ? 28.719 55.781 -2.008 1 94.94 650 PHE B O 1
ATOM 13424 N N . PHE B 1 651 ? 28.453 53.688 -2.613 1 95 651 PHE B N 1
ATOM 13425 C CA . PHE B 1 651 ? 27.891 53.312 -1.319 1 95 651 PHE B CA 1
ATOM 13426 C C . PHE B 1 651 ? 28.984 52.875 -0.361 1 95 651 PHE B C 1
ATOM 13428 O O . PHE B 1 651 ? 29.578 51.812 -0.542 1 95 651 PHE B O 1
ATOM 13435 N N . ASN B 1 652 ? 29.328 53.656 0.632 1 90 652 ASN B N 1
ATOM 13436 C CA . ASN B 1 652 ? 30.375 53.312 1.592 1 90 652 ASN B CA 1
ATOM 13437 C C . ASN B 1 652 ? 29.938 53.594 3.027 1 90 652 ASN B C 1
ATOM 13439 O O . ASN B 1 652 ? 30.547 54.375 3.74 1 90 652 ASN B O 1
ATOM 13443 N N . VAL B 1 653 ? 28.891 53.031 3.426 1 93.75 653 VAL B N 1
ATOM 13444 C CA . VAL B 1 653 ? 28.391 53.156 4.789 1 93.75 653 VAL B CA 1
ATOM 13445 C C . VAL B 1 653 ? 28.859 51.938 5.621 1 93.75 653 VAL B C 1
ATOM 13447 O O . VAL B 1 653 ? 28.422 50.812 5.395 1 93.75 653 VAL B O 1
ATOM 13450 N N . SER B 1 654 ? 29.672 52.094 6.625 1 89.62 654 SER B N 1
ATOM 13451 C CA . SER B 1 654 ? 30.406 51.031 7.32 1 89.62 654 SER B CA 1
ATOM 13452 C C . SER B 1 654 ? 29.469 50.156 8.141 1 89.62 654 SER B C 1
ATOM 13454 O O . SER B 1 654 ? 29.734 48.969 8.344 1 89.62 654 SER B O 1
ATOM 13456 N N . PHE B 1 655 ? 28.391 50.75 8.75 1 91.88 655 PHE B N 1
ATOM 13457 C CA . PHE B 1 655 ? 27.547 49.938 9.625 1 91.88 655 PHE B CA 1
ATOM 13458 C C . PHE B 1 655 ? 26.531 49.125 8.812 1 91.88 655 PHE B C 1
ATOM 13460 O O . PHE B 1 655 ? 25.797 48.312 9.367 1 91.88 655 PHE B O 1
ATOM 13467 N N . VAL B 1 656 ? 26.5 49.344 7.453 1 96.12 656 VAL B N 1
ATOM 13468 C CA . VAL B 1 656 ? 25.656 48.562 6.555 1 96.12 656 VAL B CA 1
ATOM 13469 C C . VAL B 1 656 ? 26.5 47.594 5.75 1 96.12 656 VAL B C 1
ATOM 13471 O O . VAL B 1 656 ? 27.188 47.969 4.805 1 96.12 656 VAL B O 1
ATOM 13474 N N . SER B 1 657 ? 26.406 46.344 6.129 1 91.44 657 SER B N 1
ATOM 13475 C CA . SER B 1 657 ? 27.203 45.312 5.465 1 91.44 657 SER B CA 1
ATOM 13476 C C . SER B 1 657 ? 26.594 44.906 4.129 1 91.44 657 SER B C 1
ATOM 13478 O O . SER B 1 657 ? 27.297 44.469 3.221 1 91.44 657 SER B O 1
ATOM 13480 N N . ASP B 1 658 ? 25.312 44.938 4.047 1 92.75 658 ASP B N 1
ATOM 13481 C CA . ASP B 1 658 ? 24.609 44.594 2.824 1 92.75 658 ASP B CA 1
ATOM 13482 C C . ASP B 1 658 ? 23.266 45.312 2.746 1 92.75 658 ASP B C 1
ATOM 13484 O O . ASP B 1 658 ? 22.578 45.469 3.76 1 92.75 658 ASP B O 1
ATOM 13488 N N . LEU B 1 659 ? 22.938 45.812 1.613 1 96.62 659 LEU B N 1
ATOM 13489 C CA . LEU B 1 659 ? 21.656 46.438 1.335 1 96.62 659 LEU B CA 1
ATOM 13490 C C . LEU B 1 659 ? 21.156 46.062 -0.061 1 96.62 659 LEU B C 1
ATOM 13492 O O . LEU B 1 659 ? 21.812 46.406 -1.059 1 96.62 659 LEU B O 1
ATOM 13496 N N . LYS B 1 660 ? 20.078 45.438 -0.13 1 96.62 660 LYS B N 1
ATOM 13497 C CA . LYS B 1 660 ? 19.484 45.031 -1.398 1 96.62 660 LYS B CA 1
ATOM 13498 C C . LYS B 1 660 ? 18.031 45.469 -1.489 1 96.62 660 LYS B C 1
ATOM 13500 O O . LYS B 1 660 ? 17.25 45.219 -0.561 1 96.62 660 LYS B O 1
ATOM 13505 N N . LEU B 1 661 ? 17.656 46.094 -2.57 1 97.5 661 LEU B N 1
ATOM 13506 C CA . LEU B 1 661 ? 16.281 46.406 -2.898 1 97.5 661 LEU B CA 1
ATOM 13507 C C . LEU B 1 661 ? 15.711 45.406 -3.893 1 97.5 661 LEU B C 1
ATOM 13509 O O . LEU B 1 661 ? 16.422 44.938 -4.797 1 97.5 661 LEU B O 1
ATOM 13513 N N . ARG B 1 662 ? 14.453 45 -3.691 1 96.56 662 ARG B N 1
ATOM 13514 C CA . ARG B 1 662 ? 13.836 44.031 -4.574 1 96.56 662 ARG B CA 1
ATOM 13515 C C . ARG B 1 662 ? 12.414 44.438 -4.93 1 96.56 662 ARG B C 1
ATOM 13517 O O . ARG B 1 662 ? 11.711 45.031 -4.117 1 96.56 662 ARG B O 1
ATOM 13524 N N . ALA B 1 663 ? 11.961 44 -6.09 1 97.56 663 ALA B N 1
ATOM 13525 C CA . ALA B 1 663 ? 10.586 44.188 -6.562 1 97.56 663 ALA B CA 1
ATOM 13526 C C . ALA B 1 663 ? 10.172 43 -7.461 1 97.56 663 ALA B C 1
ATOM 13528 O O . ALA B 1 663 ? 10.984 42.469 -8.219 1 97.56 663 ALA B O 1
ATOM 13529 N N . SER B 1 664 ? 8.914 42.625 -7.336 1 97.12 664 SER B N 1
ATOM 13530 C CA . SER B 1 664 ? 8.43 41.531 -8.172 1 97.12 664 SER B CA 1
ATOM 13531 C C . SER B 1 664 ? 6.969 41.719 -8.555 1 97.12 664 SER B C 1
ATOM 13533 O O . SER B 1 664 ? 6.234 42.438 -7.879 1 97.12 664 SER B O 1
ATOM 13535 N N . TYR B 1 665 ? 6.574 41.094 -9.656 1 97.19 665 TYR B N 1
ATOM 13536 C CA . TYR B 1 665 ? 5.223 41.125 -10.203 1 97.19 665 TYR B CA 1
ATOM 13537 C C . TYR B 1 665 ? 4.934 39.875 -11.031 1 97.19 665 TYR B C 1
ATOM 13539 O O . TYR B 1 665 ? 5.801 39.406 -11.758 1 97.19 665 TYR B O 1
ATOM 13547 N N . GLY B 1 666 ? 3.711 39.344 -10.836 1 96.19 666 GLY B N 1
ATOM 13548 C CA . GLY B 1 666 ? 3.402 38.219 -11.672 1 96.19 666 GLY B CA 1
ATOM 13549 C C . GLY B 1 666 ? 2.021 37.625 -11.414 1 96.19 666 GLY B C 1
ATOM 13550 O O . GLY B 1 666 ? 1.234 38.219 -10.664 1 96.19 666 GLY B O 1
ATOM 13551 N N . TYR B 1 667 ? 1.73 36.5 -12.133 1 95.38 667 TYR B N 1
ATOM 13552 C CA . TYR B 1 667 ? 0.446 35.812 -12.055 1 95.38 667 TYR B CA 1
ATOM 13553 C C . TYR B 1 667 ? 0.629 34.344 -11.656 1 95.38 667 TYR B C 1
ATOM 13555 O O . TYR B 1 667 ? 1.614 33.719 -12.039 1 95.38 667 TYR B O 1
ATOM 13563 N N . THR B 1 668 ? -0.301 33.875 -10.891 1 94.06 668 THR B N 1
ATOM 13564 C CA . THR B 1 668 ? -0.434 32.469 -10.547 1 94.06 668 THR B CA 1
ATOM 13565 C C . THR B 1 668 ? -1.876 32 -10.734 1 94.06 668 THR B C 1
ATOM 13567 O O . THR B 1 668 ? -2.76 32.812 -11.039 1 94.06 668 THR B O 1
ATOM 13570 N N . GLY B 1 669 ? -2.086 30.703 -10.656 1 92.25 669 GLY B N 1
ATOM 13571 C CA . GLY B 1 669 ? -3.428 30.156 -10.758 1 92.25 669 GLY B CA 1
ATOM 13572 C C . GLY B 1 669 ? -3.797 29.25 -9.602 1 92.25 669 GLY B C 1
ATOM 13573 O O . GLY B 1 669 ? -2.957 28.938 -8.75 1 92.25 669 GLY B O 1
ATOM 13574 N N . ASN B 1 670 ? -5.133 28.922 -9.555 1 91.19 670 ASN B N 1
ATOM 13575 C CA . ASN B 1 670 ? -5.648 27.984 -8.562 1 91.19 670 ASN B CA 1
ATOM 13576 C C . ASN B 1 670 ? -6.762 27.109 -9.133 1 91.19 670 ASN B C 1
ATOM 13578 O O . ASN B 1 670 ? -7.754 27.641 -9.656 1 91.19 670 ASN B O 1
ATOM 13582 N N . GLN B 1 671 ? -6.547 25.891 -9.102 1 87.88 671 GLN B N 1
ATOM 13583 C CA . GLN B 1 671 ? -7.586 24.953 -9.508 1 87.88 671 GLN B CA 1
ATOM 13584 C C . GLN B 1 671 ? -7.789 23.875 -8.453 1 87.88 671 GLN B C 1
ATOM 13586 O O . GLN B 1 671 ? -8.555 22.922 -8.656 1 87.88 671 GLN B O 1
ATOM 13591 N N . SER B 1 672 ? -7.09 23.922 -7.414 1 82.94 672 SER B N 1
ATOM 13592 C CA . SER B 1 672 ? -7.172 22.922 -6.363 1 82.94 672 SER B CA 1
ATOM 13593 C C . SER B 1 672 ? -8.477 23.047 -5.582 1 82.94 672 SER B C 1
ATOM 13595 O O . SER B 1 672 ? -8.945 24.156 -5.316 1 82.94 672 SER B O 1
ATOM 13597 N N . GLY B 1 673 ? -9.016 21.906 -5.258 1 77.12 673 GLY B N 1
ATOM 13598 C CA . GLY B 1 673 ? -10.227 21.906 -4.453 1 77.12 673 GLY B CA 1
ATOM 13599 C C . GLY B 1 673 ? -11.5 21.859 -5.277 1 77.12 673 GLY B C 1
ATOM 13600 O O . GLY B 1 673 ? -12.602 21.828 -4.73 1 77.12 673 GLY B O 1
ATOM 13601 N N . VAL B 1 674 ? -11.305 21.891 -6.508 1 81.12 674 VAL B N 1
ATOM 13602 C CA . VAL B 1 674 ? -12.438 21.75 -7.41 1 81.12 674 VAL B CA 1
ATOM 13603 C C . VAL B 1 674 ? -12.508 20.328 -7.961 1 81.12 674 VAL B C 1
ATOM 13605 O O . VAL B 1 674 ? -11.469 19.719 -8.234 1 81.12 674 VAL B O 1
ATOM 13608 N N . SER B 1 675 ? -13.633 19.906 -8.141 1 83.56 675 SER B N 1
ATOM 13609 C CA . SER B 1 675 ? -13.844 18.516 -8.508 1 83.56 675 SER B CA 1
ATOM 13610 C C . SER B 1 675 ? -13.133 18.172 -9.812 1 83.56 675 SER B C 1
ATOM 13612 O O . SER B 1 675 ? -13.062 19 -10.719 1 83.56 675 SER B O 1
ATOM 13614 N N . TYR B 1 676 ? -12.734 16.953 -9.953 1 81.75 676 TYR B N 1
ATOM 13615 C CA . TYR B 1 676 ? -12.094 16.422 -11.156 1 81.75 676 TYR B CA 1
ATOM 13616 C C . TYR B 1 676 ? -13.039 16.516 -12.352 1 81.75 676 TYR B C 1
ATOM 13618 O O . TYR B 1 676 ? -12.594 16.562 -13.5 1 81.75 676 TYR B O 1
ATOM 13626 N N . ALA B 1 677 ? -14.32 16.594 -12.008 1 75.69 677 ALA B N 1
ATOM 13627 C CA . ALA B 1 677 ? -15.312 16.469 -13.07 1 75.69 677 ALA B CA 1
ATOM 13628 C C . ALA B 1 677 ? -16.016 17.797 -13.32 1 75.69 677 ALA B C 1
ATOM 13630 O O . ALA B 1 677 ? -17.078 17.828 -13.953 1 75.69 677 ALA B O 1
ATOM 13631 N N . SER B 1 678 ? -15.57 18.766 -12.836 1 69.12 678 SER B N 1
ATOM 13632 C CA . SER B 1 678 ? -16.266 20.047 -12.859 1 69.12 678 SER B CA 1
ATOM 13633 C C . SER B 1 678 ? -16.516 20.516 -14.281 1 69.12 678 SER B C 1
ATOM 13635 O O . SER B 1 678 ? -17.531 21.172 -14.562 1 69.12 678 SER B O 1
ATOM 13637 N N . GLY B 1 679 ? -15.664 20.172 -15.141 1 66.69 679 GLY B N 1
ATOM 13638 C CA . GLY B 1 679 ? -15.82 20.625 -16.516 1 66.69 679 GLY B CA 1
ATOM 13639 C C . GLY B 1 679 ? -16.609 19.656 -17.375 1 66.69 679 GLY B C 1
ATOM 13640 O O . GLY B 1 679 ? -16.562 19.734 -18.609 1 66.69 679 GLY B O 1
ATOM 13641 N N . GLN B 1 680 ? -17.234 18.766 -16.688 1 70.75 680 GLN B N 1
ATOM 13642 C CA . GLN B 1 680 ? -17.938 17.75 -17.469 1 70.75 680 GLN B CA 1
ATOM 13643 C C . GLN B 1 680 ? -19.453 17.875 -17.281 1 70.75 680 GLN B C 1
ATOM 13645 O O . GLN B 1 680 ? -19.922 18.312 -16.234 1 70.75 680 GLN B O 1
ATOM 13650 N N . ASN B 1 681 ? -20.047 17.734 -18.375 1 61.5 681 ASN B N 1
ATOM 13651 C CA . ASN B 1 681 ? -21.5 17.625 -18.359 1 61.5 681 ASN B CA 1
ATOM 13652 C C . ASN B 1 681 ? -21.953 16.219 -17.984 1 61.5 681 ASN B C 1
ATOM 13654 O O . ASN B 1 681 ? -22.016 15.328 -18.844 1 61.5 681 ASN B O 1
ATOM 13658 N N . LEU B 1 682 ? -22.156 16.109 -16.656 1 65.94 682 LEU B N 1
ATOM 13659 C CA . LEU B 1 682 ? -22.281 14.719 -16.234 1 65.94 682 LEU B CA 1
ATOM 13660 C C . LEU B 1 682 ? -23.719 14.406 -15.812 1 65.94 682 LEU B C 1
ATOM 13662 O O . LEU B 1 682 ? -24.438 15.289 -15.352 1 65.94 682 LEU B O 1
ATOM 13666 N N . ILE B 1 683 ? -24.125 13.234 -16.312 1 72.31 683 ILE B N 1
ATOM 13667 C CA . ILE B 1 683 ? -25.297 12.586 -15.734 1 72.31 683 ILE B CA 1
ATOM 13668 C C . ILE B 1 683 ? -24.859 11.57 -14.68 1 72.31 683 ILE B C 1
ATOM 13670 O O . ILE B 1 683 ? -24.047 10.695 -14.945 1 72.31 683 ILE B O 1
ATOM 13674 N N . GLY B 1 684 ? -25.297 11.898 -13.523 1 75.31 684 GLY B N 1
ATOM 13675 C CA . GLY B 1 684 ? -24.891 11.047 -12.422 1 75.31 684 GLY B CA 1
ATOM 13676 C C . GLY B 1 684 ? -25.812 9.875 -12.188 1 75.31 684 GLY B C 1
ATOM 13677 O O . GLY B 1 684 ? -27.031 10 -12.344 1 75.31 684 GLY B O 1
ATOM 13678 N N . ALA B 1 685 ? -25.234 8.75 -11.906 1 76.5 685 ALA B N 1
ATOM 13679 C CA . ALA B 1 685 ? -25.984 7.574 -11.484 1 76.5 685 ALA B CA 1
ATOM 13680 C C . ALA B 1 685 ? -26.188 7.562 -9.969 1 76.5 685 ALA B C 1
ATOM 13682 O O . ALA B 1 685 ? -25.703 8.461 -9.273 1 76.5 685 ALA B O 1
ATOM 13683 N N . GLY B 1 686 ? -27.094 6.738 -9.461 1 72 686 GLY B N 1
ATOM 13684 C CA . GLY B 1 686 ? -27.328 6.602 -8.031 1 72 686 GLY B CA 1
ATOM 13685 C C . GLY B 1 686 ? -28.578 7.328 -7.555 1 72 686 GLY B C 1
ATOM 13686 O O . GLY B 1 686 ? -28.922 7.277 -6.371 1 72 686 GLY B O 1
ATOM 13687 N N . GLN B 1 687 ? -29.062 7.973 -8.5 1 76.69 687 GLN B N 1
ATOM 13688 C CA . GLN B 1 687 ? -30.328 8.617 -8.172 1 76.69 687 GLN B CA 1
ATOM 13689 C C . GLN B 1 687 ? -31.484 7.621 -8.242 1 76.69 687 GLN B C 1
ATOM 13691 O O . GLN B 1 687 ? -32.406 7.773 -9.062 1 76.69 687 GLN B O 1
ATOM 13696 N N . ASN B 1 688 ? -31.422 6.723 -7.273 1 76.62 688 ASN B N 1
ATOM 13697 C CA . ASN B 1 688 ? -32.312 5.555 -7.305 1 76.62 688 ASN B CA 1
ATOM 13698 C C . ASN B 1 688 ? -33.625 5.836 -6.617 1 76.62 688 ASN B C 1
ATOM 13700 O O . ASN B 1 688 ? -33.719 6.738 -5.785 1 76.62 688 ASN B O 1
ATOM 13704 N N . TYR B 1 689 ? -34.656 5.23 -7.098 1 75.25 689 TYR B N 1
ATOM 13705 C CA . TYR B 1 689 ? -35.969 5.27 -6.457 1 75.25 689 TYR B CA 1
ATOM 13706 C C . TYR B 1 689 ? -36.562 3.869 -6.359 1 75.25 689 TYR B C 1
ATOM 13708 O O . TYR B 1 689 ? -36.625 3.15 -7.359 1 75.25 689 TYR B O 1
ATOM 13716 N N . ASP B 1 690 ? -36.969 3.457 -5.25 1 74.06 690 ASP B N 1
ATOM 13717 C CA . ASP B 1 690 ? -37.594 2.162 -5.004 1 74.06 690 ASP B CA 1
ATOM 13718 C C . ASP B 1 690 ? -36.75 1.023 -5.559 1 74.06 690 ASP B C 1
ATOM 13720 O O . ASP B 1 690 ? -37.25 0.187 -6.32 1 74.06 690 ASP B O 1
ATOM 13724 N N . LEU B 1 691 ? -35.438 1.099 -5.336 1 75.25 691 LEU B N 1
ATOM 13725 C CA . LEU B 1 691 ? -34.469 0.089 -5.691 1 75.25 691 LEU B CA 1
ATOM 13726 C C . LEU B 1 691 ? -34.312 -0.004 -7.207 1 75.25 691 LEU B C 1
ATOM 13728 O O . LEU B 1 691 ? -33.812 -1.004 -7.723 1 75.25 691 LEU B O 1
ATOM 13732 N N . GLN B 1 692 ? -34.812 0.991 -7.891 1 78.62 692 GLN B N 1
ATOM 13733 C CA . GLN B 1 692 ? -34.594 1.078 -9.328 1 78.62 692 GLN B CA 1
ATOM 13734 C C . GLN B 1 692 ? -33.531 2.125 -9.648 1 78.62 692 GLN B C 1
ATOM 13736 O O . GLN B 1 692 ? -33.469 3.188 -9.023 1 78.62 692 GLN B O 1
ATOM 13741 N N . PRO B 1 693 ? -32.656 1.734 -10.523 1 82.06 693 PRO B N 1
ATOM 13742 C CA . PRO B 1 693 ? -31.578 2.674 -10.82 1 82.06 693 PRO B CA 1
ATOM 13743 C C . PRO B 1 693 ? -32.062 3.939 -11.523 1 82.06 693 PRO B C 1
ATOM 13745 O O . PRO B 1 693 ? -33.031 3.885 -12.297 1 82.06 693 PRO B O 1
ATOM 13748 N N . GLY B 1 694 ? -31.594 5.035 -11.188 1 80.69 694 GLY B N 1
ATOM 13749 C CA . GLY B 1 694 ? -31.938 6.309 -11.797 1 80.69 694 GLY B CA 1
ATOM 13750 C C . GLY B 1 694 ? -30.734 7.137 -12.188 1 80.69 694 GLY B C 1
ATOM 13751 O O . GLY B 1 694 ? -29.656 6.992 -11.602 1 80.69 694 GLY B O 1
ATOM 13752 N N . LEU B 1 695 ? -30.859 7.809 -13.359 1 81.25 695 LEU B N 1
ATOM 13753 C CA . LEU B 1 695 ? -29.875 8.789 -13.828 1 81.25 695 LEU B CA 1
ATOM 13754 C C . LEU B 1 695 ? -30.422 10.203 -13.711 1 81.25 695 LEU B C 1
ATOM 13756 O O . LEU B 1 695 ? -31.609 10.438 -13.945 1 81.25 695 LEU B O 1
ATOM 13760 N N . ALA B 1 696 ? -29.625 11.047 -13.164 1 79.62 696 ALA B N 1
ATOM 13761 C CA . ALA B 1 696 ? -30.047 12.445 -13.148 1 79.62 696 ALA B CA 1
ATOM 13762 C C . ALA B 1 696 ? -28.844 13.383 -13.297 1 79.62 696 ALA B C 1
ATOM 13764 O O . ALA B 1 696 ? -27.719 12.992 -13 1 79.62 696 ALA B O 1
ATOM 13765 N N . THR B 1 697 ? -29.125 14.508 -13.938 1 79.81 697 THR B N 1
ATOM 13766 C CA . THR B 1 697 ? -28.125 15.57 -13.859 1 79.81 697 THR B CA 1
ATOM 13767 C C . THR B 1 697 ? -28.078 16.156 -12.453 1 79.81 697 THR B C 1
ATOM 13769 O O . THR B 1 697 ? -29.094 16.609 -11.922 1 79.81 697 THR B O 1
ATOM 13772 N N . THR B 1 698 ? -26.953 16.047 -11.852 1 74.38 698 THR B N 1
ATOM 13773 C CA . THR B 1 698 ? -26.875 16.484 -10.461 1 74.38 698 THR B CA 1
ATOM 13774 C C . THR B 1 698 ? -26.266 17.875 -10.359 1 74.38 698 THR B C 1
ATOM 13776 O O . THR B 1 698 ? -26.391 18.531 -9.328 1 74.38 698 THR B O 1
ATOM 13779 N N . ASP B 1 699 ? -25.625 18.344 -11.375 1 76.44 699 ASP B N 1
ATOM 13780 C CA . ASP B 1 699 ? -25.047 19.688 -11.391 1 76.44 699 ASP B CA 1
ATOM 13781 C C . ASP B 1 699 ? -25.219 20.328 -12.766 1 76.44 699 ASP B C 1
ATOM 13783 O O . ASP B 1 699 ? -25.188 19.641 -13.789 1 76.44 699 ASP B O 1
ATOM 13787 N N . ILE B 1 700 ? -25.453 21.625 -12.695 1 81.44 700 ILE B N 1
ATOM 13788 C CA . ILE B 1 700 ? -25.516 22.359 -13.961 1 81.44 700 ILE B CA 1
ATOM 13789 C C . ILE B 1 700 ? -24.109 22.531 -14.523 1 81.44 700 ILE B C 1
ATOM 13791 O O . ILE B 1 700 ? -23.203 22.984 -13.82 1 81.44 700 ILE B O 1
ATOM 13795 N N . TYR B 1 701 ? -24 22.125 -15.734 1 82.06 701 TYR B N 1
ATOM 13796 C CA . TYR B 1 701 ? -22.734 22.234 -16.438 1 82.06 701 TYR B CA 1
ATOM 13797 C C . TYR B 1 701 ? -22.453 23.688 -16.844 1 82.06 701 TYR B C 1
ATOM 13799 O O . TYR B 1 701 ? -23.312 24.344 -17.422 1 82.06 701 TYR B O 1
ATOM 13807 N N . ASN B 1 702 ? -21.25 24.203 -16.422 1 87.94 702 ASN B N 1
ATOM 13808 C CA . ASN B 1 702 ? -20.766 25.5 -16.859 1 87.94 702 ASN B CA 1
ATOM 13809 C C . ASN B 1 702 ? -19.578 25.375 -17.828 1 87.94 702 ASN B C 1
ATOM 13811 O O . ASN B 1 702 ? -18.453 25.156 -17.406 1 87.94 702 ASN B O 1
ATOM 13815 N N . PRO B 1 703 ? -19.797 25.562 -19.062 1 87.56 703 PRO B N 1
ATOM 13816 C CA . PRO B 1 703 ? -18.719 25.375 -20.031 1 87.56 703 PRO B CA 1
ATOM 13817 C C . PRO B 1 703 ? -17.641 26.453 -19.938 1 87.56 703 PRO B C 1
ATOM 13819 O O . PRO B 1 703 ? -16.562 26.297 -20.516 1 87.56 703 PRO B O 1
ATOM 13822 N N . ASP B 1 704 ? -17.891 27.484 -19.219 1 89 704 ASP B N 1
ATOM 13823 C CA . ASP B 1 704 ? -16.938 28.594 -19.172 1 89 704 ASP B CA 1
ATOM 13824 C C . ASP B 1 704 ? -16.047 28.5 -17.938 1 89 704 ASP B C 1
ATOM 13826 O O . ASP B 1 704 ? -15.219 29.375 -17.688 1 89 704 ASP B O 1
ATOM 13830 N N . LEU B 1 705 ? -16.266 27.484 -17.234 1 90.5 705 LEU B N 1
ATOM 13831 C CA . LEU B 1 705 ? -15.484 27.312 -16.016 1 90.5 705 LEU B CA 1
ATOM 13832 C C . LEU B 1 705 ? -13.984 27.297 -16.312 1 90.5 705 LEU B C 1
ATOM 13834 O O . LEU B 1 705 ? -13.555 26.672 -17.297 1 90.5 705 LEU B O 1
ATOM 13838 N N . THR B 1 706 ? -13.25 28.016 -15.492 1 90.25 706 THR B N 1
ATOM 13839 C CA . THR B 1 706 ? -11.797 28.062 -15.625 1 90.25 706 THR B CA 1
ATOM 13840 C C . THR B 1 706 ? -11.133 28.25 -14.258 1 90.25 706 THR B C 1
ATOM 13842 O O . THR B 1 706 ? -11.797 28.188 -13.227 1 90.25 706 THR B O 1
ATOM 13845 N N . TRP B 1 707 ? -9.82 28.438 -14.203 1 89.56 707 TRP B N 1
ATOM 13846 C CA . TRP B 1 707 ? -9.047 28.594 -12.977 1 89.56 707 TRP B CA 1
ATOM 13847 C C . TRP B 1 707 ? -9.258 29.984 -12.375 1 89.56 707 TRP B C 1
ATOM 13849 O O . TRP B 1 707 ? -9.633 30.922 -13.086 1 89.56 707 TRP B O 1
ATOM 13859 N N . GLU B 1 708 ? -8.969 30.016 -11.062 1 93.06 708 GLU B N 1
ATOM 13860 C CA . GLU B 1 708 ? -8.773 31.328 -10.438 1 93.06 708 GLU B CA 1
ATOM 13861 C C . GLU B 1 708 ? -7.426 31.922 -10.82 1 93.06 708 GLU B C 1
ATOM 13863 O O . GLU B 1 708 ? -6.453 31.203 -11.031 1 93.06 708 GLU B O 1
ATOM 13868 N N . LYS B 1 709 ? -7.359 33.219 -10.82 1 93.19 709 LYS B N 1
ATOM 13869 C CA . LYS B 1 709 ? -6.121 33.875 -11.18 1 93.19 709 LYS B CA 1
ATOM 13870 C C . LYS B 1 709 ? -5.648 34.781 -10.039 1 93.19 709 LYS B C 1
ATOM 13872 O O . LYS B 1 709 ? -6.395 35.656 -9.57 1 93.19 709 LYS B O 1
ATOM 13877 N N . GLY B 1 710 ? -4.465 34.625 -9.633 1 93.12 710 GLY B N 1
ATOM 13878 C CA . GLY B 1 710 ? -3.873 35.469 -8.594 1 93.12 710 GLY B CA 1
ATOM 13879 C C . GLY B 1 710 ? -2.818 36.438 -9.117 1 93.12 710 GLY B C 1
ATOM 13880 O O . GLY B 1 710 ? -1.792 36 -9.648 1 93.12 710 GLY B O 1
ATOM 13881 N N . ARG B 1 711 ? -3.049 37.656 -9.023 1 94.75 711 ARG B N 1
ATOM 13882 C CA . ARG B 1 711 ? -2.082 38.688 -9.328 1 94.75 711 ARG B CA 1
ATOM 13883 C C . ARG B 1 711 ? -1.392 39.188 -8.07 1 94.75 711 ARG B C 1
ATOM 13885 O O . ARG B 1 711 ? -2.053 39.5 -7.074 1 94.75 711 ARG B O 1
ATOM 13892 N N . SER B 1 712 ? -0.087 39.312 -8.133 1 95.5 712 SER B N 1
ATOM 13893 C CA . SER B 1 712 ? 0.629 39.719 -6.934 1 95.5 712 SER B CA 1
ATOM 13894 C C . SER B 1 712 ? 1.765 40.688 -7.266 1 95.5 712 SER B C 1
ATOM 13896 O O . SER B 1 712 ? 2.49 40.469 -8.242 1 95.5 712 SER B O 1
ATOM 13898 N N . ALA B 1 713 ? 1.896 41.719 -6.539 1 97.12 713 ALA B N 1
ATOM 13899 C CA . ALA B 1 713 ? 3.012 42.656 -6.555 1 97.12 713 ALA B CA 1
ATOM 13900 C C . ALA B 1 713 ? 3.703 42.719 -5.195 1 97.12 713 ALA B C 1
ATOM 13902 O O . ALA B 1 713 ? 3.043 42.656 -4.152 1 97.12 713 ALA B O 1
ATOM 13903 N N . ASN B 1 714 ? 4.984 42.844 -5.227 1 97.62 714 ASN B N 1
ATOM 13904 C CA . ASN B 1 714 ? 5.777 42.875 -4 1 97.62 714 ASN B CA 1
ATOM 13905 C C . ASN B 1 714 ? 6.957 43.812 -4.117 1 97.62 714 ASN B C 1
ATOM 13907 O O . ASN B 1 714 ? 7.598 43.906 -5.168 1 97.62 714 ASN B O 1
ATOM 13911 N N . ILE B 1 715 ? 7.207 44.688 -3.1 1 97.81 715 ILE B N 1
ATOM 13912 C CA . ILE B 1 715 ? 8.406 45.5 -2.963 1 97.81 715 ILE B CA 1
ATOM 13913 C C . ILE B 1 715 ? 9.016 45.281 -1.578 1 97.81 715 ILE B C 1
ATOM 13915 O O . ILE B 1 715 ? 8.289 45.188 -0.583 1 97.81 715 ILE B O 1
ATOM 13919 N N . GLY B 1 716 ? 10.297 45.156 -1.577 1 97 716 GLY B N 1
ATOM 13920 C CA . GLY B 1 716 ? 10.93 44.938 -0.29 1 97 716 GLY B CA 1
ATOM 13921 C C . GLY B 1 716 ? 12.406 45.281 -0.286 1 97 716 GLY B C 1
ATOM 13922 O O . GLY B 1 716 ? 12.953 45.719 -1.311 1 97 716 GLY B O 1
ATOM 13923 N N . PHE B 1 717 ? 13.047 45.188 0.86 1 96.5 717 PHE B N 1
ATOM 13924 C CA . PHE B 1 717 ? 14.492 45.344 0.986 1 96.5 717 PHE B CA 1
ATOM 13925 C C . PHE B 1 717 ? 15.055 44.406 2.051 1 96.5 717 PHE B C 1
ATOM 13927 O O . PHE B 1 717 ? 14.336 44 2.955 1 96.5 717 PHE B O 1
ATOM 13934 N N . ASP B 1 718 ? 16.25 44.094 1.879 1 96 718 ASP B N 1
ATOM 13935 C CA . ASP B 1 718 ? 17.062 43.344 2.838 1 96 718 ASP B CA 1
ATOM 13936 C C . ASP B 1 718 ? 18.281 44.156 3.279 1 96 718 ASP B C 1
ATOM 13938 O O . ASP B 1 718 ? 19 44.688 2.445 1 96 718 ASP B O 1
ATOM 13942 N N . ILE B 1 719 ? 18.469 44.219 4.617 1 96.06 719 ILE B N 1
ATOM 13943 C CA . ILE B 1 719 ? 19.609 44.969 5.125 1 96.06 719 ILE B CA 1
ATOM 13944 C C . ILE B 1 719 ? 20.312 44.156 6.215 1 96.06 719 ILE B C 1
ATOM 13946 O O . ILE B 1 719 ? 19.672 43.5 7.016 1 96.06 719 ILE B O 1
ATOM 13950 N N . ASN B 1 720 ? 21.578 44.094 6.121 1 95 720 ASN B N 1
ATOM 13951 C CA . ASN B 1 720 ? 22.422 43.562 7.184 1 95 720 ASN B CA 1
ATOM 13952 C C . ASN B 1 720 ? 23.203 44.656 7.891 1 95 720 ASN B C 1
ATOM 13954 O O . ASN B 1 720 ? 23.984 45.375 7.262 1 95 720 ASN B O 1
ATOM 13958 N N . LEU B 1 721 ? 23.016 44.75 9.203 1 95.69 721 LEU B N 1
ATOM 13959 C CA . LEU B 1 721 ? 23.672 45.781 9.992 1 95.69 721 LEU B CA 1
ATOM 13960 C C . LEU B 1 721 ? 24.766 45.188 10.883 1 95.69 721 LEU B C 1
ATOM 13962 O O . LEU B 1 721 ? 24.547 44.188 11.547 1 95.69 721 LEU B O 1
ATOM 13966 N N . PHE B 1 722 ? 25.969 45.719 10.875 1 92.12 722 PHE B N 1
ATOM 13967 C CA . PHE B 1 722 ? 27.109 45.375 11.711 1 92.12 722 PHE B CA 1
ATOM 13968 C C . PHE B 1 722 ? 27.5 43.938 11.5 1 92.12 722 PHE B C 1
ATOM 13970 O O . PHE B 1 722 ? 28.094 43.312 12.391 1 92.12 722 PHE B O 1
ATOM 13977 N N . SER B 1 723 ? 26.969 43.312 10.414 1 87.94 723 SER B N 1
ATOM 13978 C CA . SER B 1 723 ? 27.203 41.906 10.094 1 87.94 723 SER B CA 1
ATOM 13979 C C . SER B 1 723 ? 26.625 40.969 11.172 1 87.94 723 SER B C 1
ATOM 13981 O O . SER B 1 723 ? 27.156 39.906 11.438 1 87.94 723 SER B O 1
ATOM 13983 N N . ARG B 1 724 ? 25.547 41.5 11.875 1 91.06 724 ARG B N 1
ATOM 13984 C CA . ARG B 1 724 ? 25 40.75 12.992 1 91.06 724 ARG B CA 1
ATOM 13985 C C . ARG B 1 724 ? 23.469 40.781 12.961 1 91.06 724 ARG B C 1
ATOM 13987 O O . ARG B 1 724 ? 22.812 39.875 13.492 1 91.06 724 ARG B O 1
ATOM 13994 N N . VAL B 1 725 ? 23.016 41.875 12.445 1 94.69 725 VAL B N 1
ATOM 13995 C CA . VAL B 1 725 ? 21.562 42.031 12.484 1 94.69 725 VAL B CA 1
ATOM 13996 C C . VAL B 1 725 ? 21 42 11.07 1 94.69 725 VAL B C 1
ATOM 13998 O O . VAL B 1 725 ? 21.359 42.812 10.219 1 94.69 725 VAL B O 1
ATOM 14001 N N . ASN B 1 726 ? 20.188 41.062 10.852 1 94.25 726 ASN B N 1
ATOM 14002 C CA . ASN B 1 726 ? 19.5 40.969 9.57 1 94.25 726 ASN B CA 1
ATOM 14003 C C . ASN B 1 726 ? 18.062 41.438 9.664 1 94.25 726 ASN B C 1
ATOM 14005 O O . ASN B 1 726 ? 17.328 41.062 10.586 1 94.25 726 ASN B O 1
ATOM 14009 N N . VAL B 1 727 ? 17.656 42.312 8.75 1 96.31 727 VAL B N 1
ATOM 14010 C CA . VAL B 1 727 ? 16.281 42.781 8.688 1 96.31 727 VAL B CA 1
ATOM 14011 C C . VAL B 1 727 ? 15.742 42.625 7.262 1 96.31 727 VAL B C 1
ATOM 14013 O O . VAL B 1 727 ? 16.438 42.938 6.293 1 96.31 727 VAL B O 1
ATOM 14016 N N . SER B 1 728 ? 14.586 42.031 7.156 1 96.06 728 SER B N 1
ATOM 14017 C CA . SER B 1 728 ? 13.891 41.938 5.879 1 96.06 728 SER B CA 1
ATOM 14018 C C . SER B 1 728 ? 12.492 42.531 5.953 1 96.06 728 SER B C 1
ATOM 14020 O O . SER B 1 728 ? 11.742 42.25 6.887 1 96.06 728 SER B O 1
ATOM 14022 N N . PHE B 1 729 ? 12.227 43.375 5.008 1 97.31 729 PHE B N 1
ATOM 14023 C CA . PHE B 1 729 ? 10.93 44.031 4.93 1 97.31 729 PHE B CA 1
ATOM 14024 C C . PHE B 1 729 ? 10.281 43.781 3.568 1 97.31 729 PHE B C 1
ATOM 14026 O O . PHE B 1 729 ? 10.961 43.812 2.539 1 97.31 729 PHE B O 1
ATOM 14033 N N . ASP B 1 730 ? 8.969 43.5 3.564 1 97.81 730 ASP B N 1
ATOM 14034 C CA . ASP B 1 730 ? 8.211 43.344 2.33 1 97.81 730 ASP B CA 1
ATOM 14035 C C . ASP B 1 730 ? 6.84 44 2.438 1 97.81 730 ASP B C 1
ATOM 14037 O O . ASP B 1 730 ? 6.168 43.906 3.469 1 97.81 730 ASP B O 1
ATOM 14041 N N . TYR B 1 731 ? 6.492 44.688 1.433 1 98.12 731 TYR B N 1
ATOM 14042 C CA . TYR B 1 731 ? 5.121 45.125 1.188 1 98.12 731 TYR B CA 1
ATOM 14043 C C . TYR B 1 731 ? 4.527 44.406 -0.018 1 98.12 731 TYR B C 1
ATOM 14045 O O . TYR B 1 731 ? 5.188 44.281 -1.05 1 98.12 731 TYR B O 1
ATOM 14053 N N . TYR B 1 732 ? 3.303 43.906 0.118 1 97.44 732 TYR B N 1
ATOM 14054 C CA . TYR B 1 732 ? 2.725 43.156 -0.978 1 97.44 732 TYR B CA 1
ATOM 14055 C C . TYR B 1 732 ? 1.27 43.531 -1.211 1 97.44 732 TYR B C 1
ATOM 14057 O O . TYR B 1 732 ? 0.603 44.031 -0.302 1 97.44 732 TYR B O 1
ATOM 14065 N N . ASP B 1 733 ? 0.815 43.344 -2.422 1 97.56 733 ASP B N 1
ATOM 14066 C CA . ASP B 1 733 ? -0.557 43.469 -2.904 1 97.56 733 ASP B CA 1
ATOM 14067 C C . ASP B 1 733 ? -0.947 42.281 -3.777 1 97.56 733 ASP B C 1
ATOM 14069 O O . ASP B 1 733 ? -0.447 42.125 -4.895 1 97.56 733 ASP B O 1
ATOM 14073 N N . LYS B 1 734 ? -1.822 41.469 -3.193 1 95.94 734 LYS B N 1
ATOM 14074 C CA . LYS B 1 734 ? -2.289 40.281 -3.877 1 95.94 734 LYS B CA 1
ATOM 14075 C C . LYS B 1 734 ? -3.789 40.344 -4.145 1 95.94 734 LYS B C 1
ATOM 14077 O O . LYS B 1 734 ? -4.574 40.625 -3.236 1 95.94 734 LYS B O 1
ATOM 14082 N N . LYS B 1 735 ? -4.156 40.062 -5.352 1 96.06 735 LYS B N 1
ATOM 14083 C CA . LYS B 1 735 ? -5.562 40.031 -5.742 1 96.06 735 LYS B CA 1
ATOM 14084 C C . LYS B 1 735 ? -5.891 38.719 -6.488 1 96.06 735 LYS B C 1
ATOM 14086 O O . LYS B 1 735 ? -5.238 38.406 -7.477 1 96.06 735 LYS B O 1
ATOM 14091 N N . THR B 1 736 ? -6.836 38 -5.984 1 94.81 736 THR B N 1
ATOM 14092 C CA . THR B 1 736 ? -7.352 36.844 -6.699 1 94.81 736 THR B CA 1
ATOM 14093 C C . THR B 1 736 ? -8.586 37.188 -7.512 1 94.81 736 THR B C 1
ATOM 14095 O O . THR B 1 736 ? -9.57 37.719 -6.965 1 94.81 736 THR B O 1
ATOM 14098 N N . GLU B 1 737 ? -8.477 36.875 -8.734 1 94.5 737 GLU B N 1
ATOM 14099 C CA . GLU B 1 737 ? -9.562 37.188 -9.664 1 94.5 737 GLU B CA 1
ATOM 14100 C C . GLU B 1 737 ? -10.234 35.906 -10.172 1 94.5 737 GLU B C 1
ATOM 14102 O O . GLU B 1 737 ? -9.656 34.812 -10.078 1 94.5 737 GLU B O 1
ATOM 14107 N N . SER B 1 738 ? -11.469 36.031 -10.648 1 92.31 738 SER B N 1
ATOM 14108 C CA . SER B 1 738 ? -12.242 34.938 -11.188 1 92.31 738 SER B CA 1
ATOM 14109 C C . SER B 1 738 ? -12.383 33.812 -10.172 1 92.31 738 SER B C 1
ATOM 14111 O O . SER B 1 738 ? -12.109 32.656 -10.477 1 92.31 738 SER B O 1
ATOM 14113 N N . LEU B 1 739 ? -12.812 34.219 -9.086 1 92.06 739 LEU B N 1
ATOM 14114 C CA . LEU B 1 739 ? -12.992 33.25 -8.008 1 92.06 739 LEU B CA 1
ATOM 14115 C C . LEU B 1 739 ? -14.016 32.188 -8.383 1 92.06 739 LEU B C 1
ATOM 14117 O O . LEU B 1 739 ? -15.016 32.469 -9.039 1 92.06 739 LEU B O 1
ATOM 14121 N N . LEU B 1 740 ? -13.703 31 -7.977 1 88.56 740 LEU B N 1
ATOM 14122 C CA . LEU B 1 740 ? -14.68 29.922 -8.117 1 88.56 740 LEU B CA 1
ATOM 14123 C C . LEU B 1 740 ? -15.695 29.953 -6.984 1 88.56 740 LEU B C 1
ATOM 14125 O O . LEU B 1 740 ? -15.328 29.875 -5.809 1 88.56 740 LEU B O 1
ATOM 14129 N N . ASN B 1 741 ? -16.906 30.078 -7.336 1 86.88 741 ASN B N 1
ATOM 14130 C CA . ASN B 1 741 ? -18.016 30.125 -6.379 1 86.88 741 ASN B CA 1
ATOM 14131 C C . ASN B 1 741 ? -19.312 29.609 -7.004 1 86.88 741 ASN B C 1
ATOM 14133 O O . ASN B 1 741 ? -19.406 29.5 -8.227 1 86.88 741 ASN B O 1
ATOM 14137 N N . ARG B 1 742 ? -20.156 29.203 -6.09 1 86 742 ARG B N 1
ATOM 14138 C CA . ARG B 1 742 ? -21.469 28.797 -6.582 1 86 742 ARG B CA 1
ATOM 14139 C C . ARG B 1 742 ? -22.438 29.969 -6.613 1 86 742 ARG B C 1
ATOM 14141 O O . ARG B 1 742 ? -22.562 30.703 -5.633 1 86 742 ARG B O 1
ATOM 14148 N N . ILE B 1 743 ? -23.094 30.156 -7.738 1 85.94 743 ILE B N 1
ATOM 14149 C CA . ILE B 1 743 ? -24.047 31.234 -7.891 1 85.94 743 ILE B CA 1
ATOM 14150 C C . ILE B 1 743 ? -25.453 30.672 -8.094 1 85.94 743 ILE B C 1
ATOM 14152 O O . ILE B 1 743 ? -25.609 29.562 -8.609 1 85.94 743 ILE B O 1
ATOM 14156 N N . ASN B 1 744 ? -26.391 31.375 -7.613 1 84.62 744 ASN B N 1
ATOM 14157 C CA . ASN B 1 744 ? -27.766 30.953 -7.809 1 84.62 744 ASN B CA 1
ATOM 14158 C C . ASN B 1 744 ? -28.172 31.016 -9.281 1 84.62 744 ASN B C 1
ATOM 14160 O O . ASN B 1 744 ? -27.781 31.953 -9.992 1 84.62 744 ASN B O 1
ATOM 14164 N N . VAL B 1 745 ? -28.906 30.047 -9.664 1 85.06 745 VAL B N 1
ATOM 14165 C CA . VAL B 1 745 ? -29.469 30.031 -11.008 1 85.06 745 VAL B CA 1
ATOM 14166 C C . VAL B 1 745 ? -30.984 29.969 -10.93 1 85.06 745 VAL B C 1
ATOM 14168 O O . VAL B 1 745 ? -31.547 29.547 -9.914 1 85.06 745 VAL B O 1
ATOM 14171 N N . PRO B 1 746 ? -31.625 30.438 -11.969 1 83.31 746 PRO B N 1
ATOM 14172 C CA . PRO B 1 746 ? -33.094 30.312 -11.953 1 83.31 746 PRO B CA 1
ATOM 14173 C C . PRO B 1 746 ? -33.562 28.875 -11.758 1 83.31 746 PRO B C 1
ATOM 14175 O O . PRO B 1 746 ? -33 27.953 -12.344 1 83.31 746 PRO B O 1
ATOM 14178 N N . GLN B 1 747 ? -34.469 28.797 -10.898 1 86.38 747 GLN B N 1
ATOM 14179 C CA . GLN B 1 747 ? -34.938 27.469 -10.516 1 86.38 747 GLN B CA 1
ATOM 14180 C C . GLN B 1 747 ? -35.5 26.719 -11.727 1 86.38 747 GLN B C 1
ATOM 14182 O O . GLN B 1 747 ? -35.594 25.5 -11.719 1 86.38 747 GLN B O 1
ATOM 14187 N N . GLU B 1 748 ? -35.844 27.484 -12.688 1 84.25 748 GLU B N 1
ATOM 14188 C CA . GLU B 1 748 ? -36.344 26.891 -13.922 1 84.25 748 GLU B CA 1
ATOM 14189 C C . GLU B 1 748 ? -35.312 25.953 -14.555 1 84.25 748 GLU B C 1
ATOM 14191 O O . GLU B 1 748 ? -35.656 25.062 -15.328 1 84.25 748 GLU B O 1
ATOM 14196 N N . THR B 1 749 ? -34.125 26.188 -14.141 1 81.88 749 THR B N 1
ATOM 14197 C CA . THR B 1 749 ? -33.094 25.328 -14.688 1 81.88 749 THR B CA 1
ATOM 14198 C C . THR B 1 749 ? -33.125 23.938 -14.047 1 81.88 749 THR B C 1
ATOM 14200 O O . THR B 1 749 ? -32.531 23 -14.562 1 81.88 749 THR B O 1
ATOM 14203 N N . GLY B 1 750 ? -33.969 23.828 -12.977 1 82.5 750 GLY B N 1
ATOM 14204 C CA . GLY B 1 750 ? -34 22.578 -12.227 1 82.5 750 GLY B CA 1
ATOM 14205 C C . GLY B 1 750 ? -32.906 22.484 -11.172 1 82.5 750 GLY B C 1
ATOM 14206 O O . GLY B 1 750 ? -32.844 21.5 -10.445 1 82.5 750 GLY B O 1
ATOM 14207 N N . PHE B 1 751 ? -32.062 23.484 -11.164 1 85.69 751 PHE B N 1
ATOM 14208 C CA . PHE B 1 751 ? -30.984 23.5 -10.188 1 85.69 751 PHE B CA 1
ATOM 14209 C C . PHE B 1 751 ? -31.062 24.734 -9.312 1 85.69 751 PHE B C 1
ATOM 14211 O O . PHE B 1 751 ? -31.75 25.703 -9.648 1 85.69 751 PHE B O 1
ATOM 14218 N N . LYS B 1 752 ? -30.297 24.594 -8.172 1 82.06 752 LYS B N 1
ATOM 14219 C CA . LYS B 1 752 ? -30.266 25.75 -7.262 1 82.06 752 LYS B CA 1
ATOM 14220 C C . LYS B 1 752 ? -29.047 26.625 -7.535 1 82.06 752 LYS B C 1
ATOM 14222 O O . LYS B 1 752 ? -29.141 27.859 -7.414 1 82.06 752 LYS B O 1
ATOM 14227 N N . THR B 1 753 ? -27.953 25.953 -7.848 1 85.31 753 THR B N 1
ATOM 14228 C CA . THR B 1 753 ? -26.719 26.703 -8 1 85.31 753 THR B CA 1
ATOM 14229 C C . THR B 1 753 ? -25.875 26.141 -9.133 1 85.31 753 THR B C 1
ATOM 14231 O O . THR B 1 753 ? -26.125 25.031 -9.617 1 85.31 753 THR B O 1
ATOM 14234 N N . MET B 1 754 ? -24.953 26.938 -9.586 1 86.44 754 MET B N 1
ATOM 14235 C CA . MET B 1 754 ? -23.953 26.562 -10.578 1 86.44 754 MET B CA 1
ATOM 14236 C C . MET B 1 754 ? -22.578 27.094 -10.18 1 86.44 754 MET B C 1
ATOM 14238 O O . MET B 1 754 ? -22.453 28.203 -9.672 1 86.44 754 MET B O 1
ATOM 14242 N N . LEU B 1 755 ? -21.594 26.219 -10.359 1 88 755 LEU B N 1
ATOM 14243 C CA . LEU B 1 755 ? -20.219 26.672 -10.141 1 88 755 LEU B CA 1
ATOM 14244 C C . LEU B 1 755 ? -19.781 27.609 -11.266 1 88 755 LEU B C 1
ATOM 14246 O O . LEU B 1 755 ? -19.969 27.312 -12.445 1 88 755 LEU B O 1
ATOM 14250 N N . ALA B 1 756 ? -19.25 28.766 -10.914 1 89.88 756 ALA B N 1
ATOM 14251 C CA . ALA B 1 756 ? -18.844 29.766 -11.891 1 89.88 756 ALA B CA 1
ATOM 14252 C C . ALA B 1 756 ? -17.656 30.594 -11.375 1 89.88 756 ALA B C 1
ATOM 14254 O O . ALA B 1 756 ? -17.375 30.594 -10.18 1 89.88 756 ALA B O 1
ATOM 14255 N N . ASN B 1 757 ? -16.938 31.156 -12.297 1 92 757 ASN B N 1
ATOM 14256 C CA . ASN B 1 757 ? -15.898 32.125 -11.953 1 92 757 ASN B CA 1
ATOM 14257 C C . ASN B 1 757 ? -16.469 33.531 -11.773 1 92 757 ASN B C 1
ATOM 14259 O O . ASN B 1 757 ? -16.703 34.219 -12.75 1 92 757 ASN B O 1
ATOM 14263 N N . VAL B 1 758 ? -16.656 33.75 -10.414 1 88.12 758 VAL B N 1
ATOM 14264 C CA . VAL B 1 758 ? -17.312 35 -10.117 1 88.12 758 VAL B CA 1
ATOM 14265 C C . VAL B 1 758 ? -16.656 35.656 -8.891 1 88.12 758 VAL B C 1
ATOM 14267 O O . VAL B 1 758 ? -16.141 34.938 -8.023 1 88.12 758 VAL B O 1
ATOM 14270 N N . GLY B 1 759 ? -16.094 36.875 -8.992 1 89.69 759 GLY B N 1
ATOM 14271 C CA . GLY B 1 759 ? -15.711 37.625 -7.797 1 89.69 759 GLY B CA 1
ATOM 14272 C C . GLY B 1 759 ? -14.219 37.875 -7.711 1 89.69 759 GLY B C 1
ATOM 14273 O O . GLY B 1 759 ? -13.453 37.469 -8.578 1 89.69 759 GLY B O 1
ATOM 14274 N N . ASN B 1 760 ? -13.883 38.5 -6.633 1 95.12 760 ASN B N 1
ATOM 14275 C CA . ASN B 1 760 ? -12.508 38.938 -6.367 1 95.12 760 ASN B CA 1
ATOM 14276 C C . ASN B 1 760 ? -12.25 39.062 -4.871 1 95.12 760 ASN B C 1
ATOM 14278 O O . ASN B 1 760 ? -13.133 39.469 -4.121 1 95.12 760 ASN B O 1
ATOM 14282 N N . ILE B 1 761 ? -11.031 38.688 -4.469 1 96.44 761 ILE B N 1
ATOM 14283 C CA . ILE B 1 761 ? -10.57 38.906 -3.1 1 96.44 761 ILE B CA 1
ATOM 14284 C C . ILE B 1 761 ? -9.203 39.562 -3.109 1 96.44 761 ILE B C 1
ATOM 14286 O O . ILE B 1 761 ? -8.352 39.25 -3.951 1 96.44 761 ILE B O 1
ATOM 14290 N N . SER B 1 762 ? -9.047 40.438 -2.16 1 97.06 762 SER B N 1
ATOM 14291 C CA . SER B 1 762 ? -7.785 41.188 -2.066 1 97.06 762 SER B CA 1
ATOM 14292 C C . SER B 1 762 ? -7.094 40.938 -0.732 1 97.06 762 SER B C 1
ATOM 14294 O O . SER B 1 762 ? -7.75 40.844 0.308 1 97.06 762 SER B O 1
ATOM 14296 N N . ASN B 1 763 ? -5.797 40.719 -0.72 1 97.44 763 ASN B N 1
ATOM 14297 C CA . ASN B 1 763 ? -4.895 40.688 0.425 1 97.44 763 ASN B CA 1
ATOM 14298 C C . ASN B 1 763 ? -3.756 41.688 0.271 1 97.44 763 ASN B C 1
ATOM 14300 O O . ASN B 1 763 ? -2.975 41.625 -0.678 1 97.44 763 ASN B O 1
ATOM 14304 N N . LYS B 1 764 ? -3.668 42.625 1.201 1 97.56 764 LYS B N 1
ATOM 14305 C CA . LYS B 1 764 ? -2.613 43.625 1.233 1 97.56 764 LYS B CA 1
ATOM 14306 C C . LYS B 1 764 ? -1.976 43.719 2.617 1 97.56 764 LYS B C 1
ATOM 14308 O O . LYS B 1 764 ? -2.668 43.625 3.633 1 97.56 764 LYS B O 1
ATOM 14313 N N . GLY B 1 765 ? -0.66 43.812 2.562 1 97.62 765 GLY B N 1
ATOM 14314 C CA . GLY B 1 765 ? -0.031 43.875 3.871 1 97.62 765 GLY B CA 1
ATOM 14315 C C . GLY B 1 765 ? 1.47 44.094 3.799 1 97.62 765 GLY B C 1
ATOM 14316 O O . GLY B 1 765 ? 2.006 44.438 2.74 1 97.62 765 GLY B O 1
ATOM 14317 N N . PHE B 1 766 ? 2.074 44.125 4.926 1 97.69 766 PHE B N 1
ATOM 14318 C CA . PHE B 1 766 ? 3.527 44.188 5.012 1 97.69 766 PHE B CA 1
ATOM 14319 C C . PHE B 1 766 ? 4.047 43.219 6.078 1 97.69 766 PHE B C 1
ATOM 14321 O O . PHE B 1 766 ? 3.295 42.812 6.957 1 97.69 766 PHE B O 1
ATOM 14328 N N . GLU B 1 767 ? 5.246 42.906 5.941 1 97.88 767 GLU B N 1
ATOM 14329 C CA . GLU B 1 767 ? 5.906 41.969 6.863 1 97.88 767 GLU B CA 1
ATOM 14330 C C . GLU B 1 767 ? 7.344 42.406 7.137 1 97.88 767 GLU B C 1
ATOM 14332 O O . GLU B 1 767 ? 8.008 42.969 6.258 1 97.88 767 GLU B O 1
ATOM 14337 N N . ILE B 1 768 ? 7.793 42.125 8.344 1 97.69 768 ILE B N 1
ATOM 14338 C CA . ILE B 1 768 ? 9.164 42.438 8.758 1 97.69 768 ILE B CA 1
ATOM 14339 C C . ILE B 1 768 ? 9.734 41.281 9.555 1 97.69 768 ILE B C 1
ATOM 14341 O O . ILE B 1 768 ? 9.023 40.656 10.352 1 97.69 768 ILE B O 1
ATOM 14345 N N . SER B 1 769 ? 10.883 40.906 9.258 1 96.75 769 SER B N 1
ATOM 14346 C CA . SER B 1 769 ? 11.609 39.906 10.016 1 96.75 769 SER B CA 1
ATOM 14347 C C . SER B 1 769 ? 12.93 40.438 10.539 1 96.75 769 SER B C 1
ATOM 14349 O O . SER B 1 769 ? 13.617 41.188 9.852 1 96.75 769 SER B O 1
ATOM 14351 N N . PHE B 1 770 ? 13.195 40.094 11.789 1 95.19 770 PHE B N 1
ATOM 14352 C CA . PHE B 1 770 ? 14.406 40.531 12.492 1 95.19 770 PHE B CA 1
ATOM 14353 C C . PHE B 1 770 ? 15.141 39.312 13.062 1 95.19 770 PHE B C 1
ATOM 14355 O O . PHE B 1 770 ? 14.531 38.438 13.688 1 95.19 770 PHE B O 1
ATOM 14362 N N . ASP B 1 771 ? 16.391 39.188 12.797 1 93.94 771 ASP B N 1
ATOM 14363 C CA . ASP B 1 771 ? 17.266 38.156 13.344 1 93.94 771 ASP B CA 1
ATOM 14364 C C . ASP B 1 771 ? 18.625 38.75 13.75 1 93.94 771 ASP B C 1
ATOM 14366 O O . ASP B 1 771 ? 19.344 39.281 12.906 1 93.94 771 ASP B O 1
ATOM 14370 N N . ALA B 1 772 ? 19.047 38.625 15.023 1 95.44 772 ALA B N 1
ATOM 14371 C CA . ALA B 1 772 ? 20.25 39.281 15.516 1 95.44 772 ALA B CA 1
ATOM 14372 C C . ALA B 1 772 ? 21.125 38.312 16.297 1 95.44 772 ALA B C 1
ATOM 14374 O O . ALA B 1 772 ? 20.641 37.625 17.203 1 95.44 772 ALA B O 1
ATOM 14375 N N . ASN B 1 773 ? 22.328 38.25 15.875 1 93.69 773 ASN B N 1
ATOM 14376 C CA . ASN B 1 773 ? 23.328 37.625 16.719 1 93.69 773 ASN B CA 1
ATOM 14377 C C . ASN B 1 773 ? 23.891 38.594 17.734 1 93.69 773 ASN B C 1
ATOM 14379 O O . ASN B 1 773 ? 24.938 39.219 17.516 1 93.69 773 ASN B O 1
ATOM 14383 N N . ILE B 1 774 ? 23.344 38.625 18.875 1 95.38 774 ILE B N 1
ATOM 14384 C CA . ILE B 1 774 ? 23.625 39.656 19.875 1 95.38 774 ILE B CA 1
ATOM 14385 C C . ILE B 1 774 ? 25.031 39.438 20.438 1 95.38 774 ILE B C 1
ATOM 14387 O O . ILE B 1 774 ? 25.797 40.375 20.562 1 95.38 774 ILE B O 1
ATOM 14391 N N . VAL B 1 775 ? 25.266 38.156 20.922 1 94.12 775 VAL B N 1
ATOM 14392 C CA . VAL B 1 775 ? 26.578 37.75 21.406 1 94.12 775 VAL B CA 1
ATOM 14393 C C . VAL B 1 775 ? 27.078 36.531 20.656 1 94.12 775 VAL B C 1
ATOM 14395 O O . VAL B 1 775 ? 26.344 35.562 20.484 1 94.12 775 VAL B O 1
ATOM 14398 N N . ASP B 1 776 ? 28.219 36.656 20.109 1 89.94 776 ASP B N 1
ATOM 14399 C CA . ASP B 1 776 ? 28.859 35.531 19.422 1 89.94 776 ASP B CA 1
ATOM 14400 C C . ASP B 1 776 ? 30.281 35.312 19.938 1 89.94 776 ASP B C 1
ATOM 14402 O O . ASP B 1 776 ? 31.25 35.625 19.219 1 89.94 776 ASP B O 1
ATOM 14406 N N . ARG B 1 777 ? 30.328 34.781 21.062 1 87.94 777 ARG B N 1
ATOM 14407 C CA . ARG B 1 777 ? 31.625 34.469 21.672 1 87.94 777 ARG B CA 1
ATOM 14408 C C . ARG B 1 777 ? 31.844 32.969 21.781 1 87.94 777 ARG B C 1
ATOM 14410 O O . ARG B 1 777 ? 30.922 32.188 21.562 1 87.94 777 ARG B O 1
ATOM 14417 N N . ARG B 1 778 ? 33.031 32.656 22.109 1 81.12 778 ARG B N 1
ATOM 14418 C CA . ARG B 1 778 ? 33.406 31.25 22.141 1 81.12 778 ARG B CA 1
ATOM 14419 C C . ARG B 1 778 ? 32.562 30.484 23.156 1 81.12 778 ARG B C 1
ATOM 14421 O O . ARG B 1 778 ? 32.031 29.422 22.844 1 81.12 778 ARG B O 1
ATOM 14428 N N . ASP B 1 779 ? 32.438 31.031 24.297 1 85.94 779 ASP B N 1
ATOM 14429 C CA . ASP B 1 779 ? 31.812 30.281 25.375 1 85.94 779 ASP B CA 1
ATOM 14430 C C . ASP B 1 779 ? 30.344 30.672 25.516 1 85.94 779 ASP B C 1
ATOM 14432 O O . ASP B 1 779 ? 29.562 29.984 26.172 1 85.94 779 ASP B O 1
ATOM 14436 N N . PHE B 1 780 ? 30 31.812 24.984 1 92.62 780 PHE B N 1
ATOM 14437 C CA . PHE B 1 780 ? 28.641 32.281 25.141 1 92.62 780 PHE B CA 1
ATOM 14438 C C . PHE B 1 780 ? 28.094 32.844 23.828 1 92.62 780 PHE B C 1
ATOM 14440 O O . PHE B 1 780 ? 28.688 33.75 23.25 1 92.62 780 PHE B O 1
ATOM 14447 N N . LYS B 1 781 ? 27.047 32.281 23.328 1 93.62 781 LYS B N 1
ATOM 14448 C CA . LYS B 1 781 ? 26.344 32.75 22.125 1 93.62 781 LYS B CA 1
ATOM 14449 C C . LYS B 1 781 ? 24.891 33.062 22.438 1 93.62 781 LYS B C 1
ATOM 14451 O O . LYS B 1 781 ? 24.234 32.375 23.203 1 93.62 781 LYS B O 1
ATOM 14456 N N . TRP B 1 782 ? 24.438 34.219 22.031 1 95.75 782 TRP B N 1
ATOM 14457 C CA . TRP B 1 782 ? 23.062 34.688 22.234 1 95.75 782 TRP B CA 1
ATOM 14458 C C . TRP B 1 782 ? 22.469 35.188 20.922 1 95.75 782 TRP B C 1
ATOM 14460 O O . TRP B 1 782 ? 22.953 36.188 20.359 1 95.75 782 TRP B O 1
ATOM 14470 N N . ASN B 1 783 ? 21.469 34.5 20.406 1 94.56 783 ASN B N 1
ATOM 14471 C CA . ASN B 1 783 ? 20.719 34.875 19.219 1 94.56 783 ASN B CA 1
ATOM 14472 C C . ASN B 1 783 ? 19.266 35.188 19.547 1 94.56 783 ASN B C 1
ATOM 14474 O O . ASN B 1 783 ? 18.656 34.531 20.391 1 94.56 783 ASN B O 1
ATOM 14478 N N . ALA B 1 784 ? 18.703 36.25 18.953 1 95.81 784 ALA B N 1
ATOM 14479 C CA . ALA B 1 784 ? 17.312 36.625 19.141 1 95.81 784 ALA B CA 1
ATOM 14480 C C . ALA B 1 784 ? 16.688 37.062 17.812 1 95.81 784 ALA B C 1
ATOM 14482 O O . ALA B 1 784 ? 17.375 37.562 16.938 1 95.81 784 ALA B O 1
ATOM 14483 N N . GLY B 1 785 ? 15.453 36.812 17.672 1 94.88 785 GLY B N 1
ATOM 14484 C CA . GLY B 1 785 ? 14.742 37.219 16.469 1 94.88 785 GLY B CA 1
ATOM 14485 C C . GLY B 1 785 ? 13.25 37.406 16.703 1 94.88 785 GLY B C 1
ATOM 14486 O O . GLY B 1 785 ? 12.727 37.031 17.75 1 94.88 785 GLY B O 1
ATOM 14487 N N . ALA B 1 786 ? 12.641 38.031 15.758 1 96.81 786 ALA B N 1
ATOM 14488 C CA . ALA B 1 786 ? 11.203 38.312 15.773 1 96.81 786 ALA B CA 1
ATOM 14489 C C . ALA B 1 786 ? 10.68 38.562 14.367 1 96.81 786 ALA B C 1
ATOM 14491 O O . ALA B 1 786 ? 11.453 38.875 13.453 1 96.81 786 ALA B O 1
ATOM 14492 N N . ASN B 1 787 ? 9.43 38.312 14.172 1 96.75 787 ASN B N 1
ATOM 14493 C CA . ASN B 1 787 ? 8.773 38.688 12.922 1 96.75 787 ASN B CA 1
ATOM 14494 C C . ASN B 1 787 ? 7.375 39.25 13.172 1 96.75 787 ASN B C 1
ATOM 14496 O O . ASN B 1 787 ? 6.746 38.938 14.18 1 96.75 787 ASN B O 1
ATOM 14500 N N . PHE B 1 788 ? 7.031 40.062 12.273 1 97.81 788 PHE B N 1
ATOM 14501 C CA . PHE B 1 788 ? 5.75 40.781 12.32 1 97.81 788 PHE B CA 1
ATOM 14502 C C . PHE B 1 788 ? 5.082 40.75 10.953 1 97.81 788 PHE B C 1
ATOM 14504 O O . PHE B 1 788 ? 5.734 41 9.938 1 97.81 788 PHE B O 1
ATOM 14511 N N . SER B 1 789 ? 3.773 40.469 10.961 1 98.25 789 SER B N 1
ATOM 14512 C CA . SER B 1 789 ? 3.002 40.469 9.727 1 98.25 789 SER B CA 1
ATOM 14513 C C . SER B 1 789 ? 1.66 41.188 9.922 1 98.25 789 SER B C 1
ATOM 14515 O O . SER B 1 789 ? 1.001 41 10.945 1 98.25 789 SER B O 1
ATOM 14517 N N . TYR B 1 790 ? 1.333 41.969 9.023 1 98.12 790 TYR B N 1
ATOM 14518 C CA . TYR B 1 790 ? 0.011 42.594 8.914 1 98.12 790 TYR B CA 1
ATOM 14519 C C . TYR B 1 790 ? -0.612 42.281 7.555 1 98.12 790 TYR B C 1
ATOM 14521 O O . TYR B 1 790 ? 0.002 42.531 6.516 1 98.12 790 TYR B O 1
ATOM 14529 N N . ASN B 1 791 ? -1.788 41.75 7.512 1 97.75 791 ASN B N 1
ATOM 14530 C CA . ASN B 1 791 ? -2.512 41.469 6.281 1 97.75 791 ASN B CA 1
ATOM 14531 C C . ASN B 1 791 ? -3.953 41.969 6.348 1 97.75 791 ASN B C 1
ATOM 14533 O O . ASN B 1 791 ? -4.719 41.531 7.215 1 97.75 791 ASN B O 1
ATOM 14537 N N . ARG B 1 792 ? -4.301 42.781 5.453 1 97.19 792 ARG B N 1
ATOM 14538 C CA . ARG B 1 792 ? -5.691 43.219 5.293 1 97.19 792 ARG B CA 1
ATOM 14539 C C . ARG B 1 792 ? -6.379 42.406 4.188 1 97.19 792 ARG B C 1
ATOM 14541 O O . ARG B 1 792 ? -6.062 42.562 3.008 1 97.19 792 ARG B O 1
ATOM 14548 N N . ASN B 1 793 ? -7.258 41.625 4.609 1 96.5 793 ASN B N 1
ATOM 14549 C CA . ASN B 1 793 ? -8.07 40.812 3.701 1 96.5 793 ASN B CA 1
ATOM 14550 C C . ASN B 1 793 ? -9.406 41.5 3.404 1 96.5 793 ASN B C 1
ATOM 14552 O O . ASN B 1 793 ? -10.039 42.062 4.301 1 96.5 793 ASN B O 1
ATOM 14556 N N . LYS B 1 794 ? -9.844 41.469 2.125 1 97.12 794 LYS B N 1
ATOM 14557 C CA . LYS B 1 794 ? -11.125 42.062 1.755 1 97.12 794 LYS B CA 1
ATOM 14558 C C . LYS B 1 794 ? -11.781 41.312 0.605 1 97.12 794 LYS B C 1
ATOM 14560 O O . LYS B 1 794 ? -11.156 41.094 -0.435 1 97.12 794 LYS B O 1
ATOM 14565 N N . VAL B 1 795 ? -13.031 41 0.797 1 96.5 795 VAL B N 1
ATOM 14566 C CA . VAL B 1 795 ? -13.844 40.438 -0.285 1 96.5 795 VAL B CA 1
ATOM 14567 C C . VAL B 1 795 ? -14.359 41.562 -1.175 1 96.5 795 VAL B C 1
ATOM 14569 O O . VAL B 1 795 ? -15.172 42.375 -0.74 1 96.5 795 VAL B O 1
ATOM 14572 N N . LEU B 1 796 ? -13.938 41.562 -2.43 1 96.56 796 LEU B N 1
ATOM 14573 C CA . LEU B 1 796 ? -14.305 42.656 -3.32 1 96.56 796 LEU B CA 1
ATOM 14574 C C . LEU B 1 796 ? -15.633 42.375 -4.02 1 96.56 796 LEU B C 1
ATOM 14576 O O . LEU B 1 796 ? -16.469 43.25 -4.152 1 96.56 796 LEU B O 1
ATOM 14580 N N . SER B 1 797 ? -15.828 41.156 -4.473 1 94.75 797 SER B N 1
ATOM 14581 C CA . SER B 1 797 ? -17.047 40.719 -5.129 1 94.75 797 SER B CA 1
ATOM 14582 C C . SER B 1 797 ? -17.219 39.219 -5.039 1 94.75 797 SER B C 1
ATOM 14584 O O . SER B 1 797 ? -16.234 38.469 -5.027 1 94.75 797 SER B O 1
ATOM 14586 N N . ILE B 1 798 ? -18.5 38.781 -4.988 1 92.19 798 ILE B N 1
ATOM 14587 C CA . ILE B 1 798 ? -18.719 37.344 -4.879 1 92.19 798 ILE B CA 1
ATOM 14588 C C . ILE B 1 798 ? -19.672 36.906 -5.973 1 92.19 798 ILE B C 1
ATOM 14590 O O . ILE B 1 798 ? -20 35.719 -6.059 1 92.19 798 ILE B O 1
ATOM 14594 N N . GLY B 1 799 ? -20.188 37.719 -6.75 1 85.12 799 GLY B N 1
ATOM 14595 C CA . GLY B 1 799 ? -20.984 37.375 -7.922 1 85.12 799 GLY B CA 1
ATOM 14596 C C . GLY B 1 799 ? -22.453 37.156 -7.609 1 85.12 799 GLY B C 1
ATOM 14597 O O . GLY B 1 799 ? -23.219 36.719 -8.469 1 85.12 799 GLY B O 1
ATOM 14598 N N . THR B 1 800 ? -22.812 37.312 -6.434 1 84.44 800 THR B N 1
ATOM 14599 C CA . THR B 1 800 ? -24.219 37.188 -6.09 1 84.44 800 THR B CA 1
ATOM 14600 C C . THR B 1 800 ? -24.891 38.531 -6.027 1 84.44 800 THR B C 1
ATOM 14602 O O . THR B 1 800 ? -24.219 39.562 -5.773 1 84.44 800 THR B O 1
ATOM 14605 N N . GLU B 1 801 ? -26.172 38.531 -6.23 1 82.75 801 GLU B N 1
ATOM 14606 C CA . GLU B 1 801 ? -26.922 39.781 -6.207 1 82.75 801 GLU B CA 1
ATOM 14607 C C . GLU B 1 801 ? -26.938 40.375 -4.805 1 82.75 801 GLU B C 1
ATOM 14609 O O . GLU B 1 801 ? -26.828 41.594 -4.645 1 82.75 801 GLU B O 1
ATOM 14614 N N . ALA B 1 802 ? -27.031 39.594 -3.881 1 86.31 802 ALA B N 1
ATOM 14615 C CA . ALA B 1 802 ? -27.125 40.062 -2.506 1 86.31 802 ALA B CA 1
ATOM 14616 C C . ALA B 1 802 ? -25.766 40.562 -2.008 1 86.31 802 ALA B C 1
ATOM 14618 O O . ALA B 1 802 ? -25.688 41.312 -1.027 1 86.31 802 ALA B O 1
ATOM 14619 N N . GLY B 1 803 ? -24.766 40.125 -2.629 1 90.31 803 GLY B N 1
ATOM 14620 C CA . GLY B 1 803 ? -23.422 40.5 -2.236 1 90.31 803 GLY B CA 1
ATOM 14621 C C . GLY B 1 803 ? -22.984 39.875 -0.919 1 90.31 803 GLY B C 1
ATOM 14622 O O . GLY B 1 803 ? -22.047 40.375 -0.28 1 90.31 803 GLY B O 1
ATOM 14623 N N . ARG B 1 804 ? -23.703 38.969 -0.417 1 91.94 804 ARG B N 1
ATOM 14624 C CA . ARG B 1 804 ? -23.344 38.281 0.812 1 91.94 804 ARG B CA 1
ATOM 14625 C C . ARG B 1 804 ? -24 36.906 0.864 1 91.94 804 ARG B C 1
ATOM 14627 O O . ARG B 1 804 ? -24.984 36.656 0.172 1 91.94 804 ARG B O 1
ATOM 14634 N N . TYR B 1 805 ? -23.453 35.969 1.553 1 89.12 805 TYR B N 1
ATOM 14635 C CA . TYR B 1 805 ? -24.078 34.719 1.882 1 89.12 805 TYR B CA 1
ATOM 14636 C C . TYR B 1 805 ? -23.5 34.125 3.168 1 89.12 805 TYR B C 1
ATOM 14638 O O . TYR B 1 805 ? -22.375 34.438 3.535 1 89.12 805 TYR B O 1
ATOM 14646 N N . SER B 1 806 ? -24.297 33.312 3.873 1 88.75 806 SER B N 1
ATOM 14647 C CA . SER B 1 806 ? -23.891 32.656 5.109 1 88.75 806 SER B CA 1
ATOM 14648 C C . SER B 1 806 ? -23.094 31.391 4.824 1 88.75 806 SER B C 1
ATOM 14650 O O . SER B 1 806 ? -23.391 30.688 3.854 1 88.75 806 SER B O 1
ATOM 14652 N N . THR B 1 807 ? -22.141 31.141 5.562 1 84.81 807 THR B N 1
ATOM 14653 C CA . THR B 1 807 ? -21.391 29.891 5.449 1 84.81 807 THR B CA 1
ATOM 14654 C C . THR B 1 807 ? -21.766 28.938 6.574 1 84.81 807 THR B C 1
ATOM 14656 O O . THR B 1 807 ? -21.188 27.859 6.699 1 84.81 807 THR B O 1
ATOM 14659 N N . GLY B 1 808 ? -22.594 29.312 7.324 1 80.81 808 GLY B N 1
ATOM 14660 C CA . GLY B 1 808 ? -23.047 28.484 8.438 1 80.81 808 GLY B CA 1
ATOM 14661 C C . GLY B 1 808 ? -22.828 29.141 9.789 1 80.81 808 GLY B C 1
ATOM 14662 O O . GLY B 1 808 ? -21.953 30 9.938 1 80.81 808 GLY B O 1
ATOM 14663 N N . PHE B 1 809 ? -23.609 28.719 10.781 1 83.94 809 PHE B N 1
ATOM 14664 C CA . PHE B 1 809 ? -23.578 29.266 12.133 1 83.94 809 PHE B CA 1
ATOM 14665 C C . PHE B 1 809 ? -23.781 30.781 12.117 1 83.94 809 PHE B C 1
ATOM 14667 O O . PHE B 1 809 ? -24.828 31.266 11.703 1 83.94 809 PHE B O 1
ATOM 14674 N N . VAL B 1 810 ? -22.672 31.562 12.461 1 93 810 VAL B N 1
ATOM 14675 C CA . VAL B 1 810 ? -22.766 33.031 12.5 1 93 810 VAL B CA 1
ATOM 14676 C C . VAL B 1 810 ? -21.812 33.625 11.477 1 93 810 VAL B C 1
ATOM 14678 O O . VAL B 1 810 ? -21.719 34.844 11.352 1 93 810 VAL B O 1
ATOM 14681 N N . SER B 1 811 ? -21.203 32.781 10.695 1 92.56 811 SER B N 1
ATOM 14682 C CA . SER B 1 811 ? -20.203 33.25 9.742 1 92.56 811 SER B CA 1
ATOM 14683 C C . SER B 1 811 ? -20.859 33.75 8.469 1 92.56 811 SER B C 1
ATOM 14685 O O . SER B 1 811 ? -21.828 33.188 7.98 1 92.56 811 SER B O 1
ATOM 14687 N N . ILE B 1 812 ? -20.297 34.844 7.945 1 94.5 812 ILE B N 1
ATOM 14688 C CA . ILE B 1 812 ? -20.859 35.469 6.754 1 94.5 812 ILE B CA 1
ATOM 14689 C C . ILE B 1 812 ? -19.734 35.875 5.809 1 94.5 812 ILE B C 1
ATOM 14691 O O . ILE B 1 812 ? -18.625 36.219 6.258 1 94.5 812 ILE B O 1
ATOM 14695 N N . ILE B 1 813 ? -19.953 35.719 4.574 1 93.88 813 ILE B N 1
ATOM 14696 C CA . ILE B 1 813 ? -19.125 36.344 3.529 1 93.88 813 ILE B CA 1
ATOM 14697 C C . ILE B 1 813 ? -19.859 37.531 2.934 1 93.88 813 ILE B C 1
ATOM 14699 O O . ILE B 1 813 ? -21 37.406 2.471 1 93.88 813 ILE B O 1
ATOM 14703 N N . GLN B 1 814 ? -19.219 38.625 3.014 1 95.25 814 GLN B N 1
ATOM 14704 C CA . GLN B 1 814 ? -19.859 39.844 2.518 1 95.25 814 GLN B CA 1
ATOM 14705 C C . GLN B 1 814 ? -18.859 40.719 1.778 1 95.25 814 GLN B C 1
ATOM 14707 O O . GLN B 1 814 ? -17.734 40.906 2.227 1 95.25 814 GLN B O 1
ATOM 14712 N N . GLU B 1 815 ? -19.328 41.281 0.594 1 95.94 815 GLU B N 1
ATOM 14713 C CA . GLU B 1 815 ? -18.484 42.219 -0.147 1 95.94 815 GLU B CA 1
ATOM 14714 C C . GLU B 1 815 ? -18.125 43.406 0.711 1 95.94 815 GLU B C 1
ATOM 14716 O O . GLU B 1 815 ? -18.969 43.969 1.407 1 95.94 815 GLU B O 1
ATOM 14721 N N . GLY B 1 816 ? -16.844 43.719 0.704 1 96 816 GLY B N 1
ATOM 14722 C CA . GLY B 1 816 ? -16.344 44.844 1.466 1 96 816 GLY B CA 1
ATOM 14723 C C . GLY B 1 816 ? -15.758 44.438 2.805 1 96 816 GLY B C 1
ATOM 14724 O O . GLY B 1 816 ? -15.039 45.25 3.428 1 96 816 GLY B O 1
ATOM 14725 N N . GLU B 1 817 ? -16.062 43.312 3.27 1 96 817 GLU B N 1
ATOM 14726 C CA . GLU B 1 817 ? -15.57 42.844 4.562 1 96 817 GLU B CA 1
ATOM 14727 C C . GLU B 1 817 ? -14.492 41.781 4.387 1 96 817 GLU B C 1
ATOM 14729 O O . GLU B 1 817 ? -14.297 41.281 3.285 1 96 817 GLU B O 1
ATOM 14734 N N . SER B 1 818 ? -13.844 41.562 5.461 1 95.69 818 SER B N 1
ATOM 14735 C CA . SER B 1 818 ? -12.836 40.5 5.434 1 95.69 818 SER B CA 1
ATOM 14736 C C . SER B 1 818 ? -13.469 39.125 5.574 1 95.69 818 SER B C 1
ATOM 14738 O O . SER B 1 818 ? -14.594 39 6.059 1 95.69 818 SER B O 1
ATOM 14740 N N . LEU B 1 819 ? -12.758 38.094 5.105 1 93.88 819 LEU B N 1
ATOM 14741 C CA . LEU B 1 819 ? -13.133 36.719 5.473 1 93.88 819 LEU B CA 1
ATOM 14742 C C . LEU B 1 819 ? -13.086 36.531 6.988 1 93.88 819 LEU B C 1
ATOM 14744 O O . LEU B 1 819 ? -12.391 37.281 7.688 1 93.88 819 LEU B O 1
ATOM 14748 N N . GLY B 1 820 ? -13.836 35.594 7.473 1 92.69 820 GLY B N 1
ATOM 14749 C CA . GLY B 1 820 ? -13.93 35.406 8.914 1 92.69 820 GLY B CA 1
ATOM 14750 C C . GLY B 1 820 ? -14.797 36.438 9.594 1 92.69 820 GLY B C 1
ATOM 14751 O O . GLY B 1 820 ? -14.531 36.812 10.734 1 92.69 820 GLY B O 1
ATOM 14752 N N . SER B 1 821 ? -15.734 36.938 8.914 1 95.69 821 SER B N 1
ATOM 14753 C CA . SER B 1 821 ? -16.688 37.875 9.484 1 95.69 821 SER B CA 1
ATOM 14754 C C . SER B 1 821 ? -17.906 37.188 10.039 1 95.69 821 SER B C 1
ATOM 14756 O O . SER B 1 821 ? -18.156 36 9.727 1 95.69 821 SER B O 1
ATOM 14758 N N . PHE B 1 822 ? -18.625 37.938 10.898 1 96.56 822 PHE B N 1
ATOM 14759 C CA . PHE B 1 822 ? -19.797 37.406 11.594 1 96.56 822 PHE B CA 1
ATOM 14760 C C . PHE B 1 822 ? -21.016 38.312 11.367 1 96.56 822 PHE B C 1
ATOM 14762 O O . PHE B 1 822 ? -20.875 39.531 11.266 1 96.56 822 PHE B O 1
ATOM 14769 N N . SER B 1 823 ? -22.156 37.688 11.195 1 96.69 823 SER B N 1
ATOM 14770 C CA . SER B 1 823 ? -23.422 38.406 11.219 1 96.69 823 SER B CA 1
ATOM 14771 C C . SER B 1 823 ? -24.156 38.219 12.547 1 96.69 823 SER B C 1
ATOM 14773 O O . SER B 1 823 ? -24.641 37.125 12.828 1 96.69 823 SER B O 1
ATOM 14775 N N . LEU B 1 824 ? -24.172 39.344 13.336 1 97.75 824 LEU B N 1
ATOM 14776 C CA . LEU B 1 824 ? -24.672 39.25 14.703 1 97.75 824 LEU B CA 1
ATOM 14777 C C . LEU B 1 824 ? -25.562 40.438 15.062 1 97.75 824 LEU B C 1
ATOM 14779 O O . LEU B 1 824 ? -25.422 41.5 14.492 1 97.75 824 LEU B O 1
ATOM 14783 N N . TYR B 1 825 ? -26.547 40.156 16.047 1 97.56 825 TYR B N 1
ATOM 14784 C CA . TYR B 1 825 ? -27.156 41.281 16.734 1 97.56 825 TYR B CA 1
ATOM 14785 C C . TYR B 1 825 ? -26.156 42 17.625 1 97.56 825 TYR B C 1
ATOM 14787 O O . TYR B 1 825 ? -25.344 41.344 18.281 1 97.56 825 TYR B O 1
ATOM 14795 N N . GLU B 1 826 ? -26.156 43.281 17.562 1 97.62 826 GLU B N 1
ATOM 14796 C CA . GLU B 1 826 ? -25.297 44.031 18.484 1 97.62 826 GLU B CA 1
ATOM 14797 C C . GLU B 1 826 ? -25.938 44.125 19.875 1 97.62 826 GLU B C 1
ATOM 14799 O O . GLU B 1 826 ? -27.016 44.688 20.031 1 97.62 826 GLU B O 1
ATOM 14804 N N . ALA B 1 827 ? -25.281 43.531 20.859 1 97.19 827 ALA B N 1
ATOM 14805 C CA . ALA B 1 827 ? -25.781 43.562 22.234 1 97.19 827 ALA B CA 1
ATOM 14806 C C . ALA B 1 827 ? -25.406 44.875 22.938 1 97.19 827 ALA B C 1
ATOM 14808 O O . ALA B 1 827 ? -24.219 45.219 22.969 1 97.19 827 ALA B O 1
ATOM 14809 N N . LYS B 1 828 ? -26.328 45.531 23.422 1 95.06 828 LYS B N 1
ATOM 14810 C CA . LYS B 1 828 ? -26.109 46.781 24.125 1 95.06 828 LYS B CA 1
ATOM 14811 C C . LYS B 1 828 ? -25.844 46.531 25.609 1 95.06 828 LYS B C 1
ATOM 14813 O O . LYS B 1 828 ? -25.219 47.375 26.281 1 95.06 828 LYS B O 1
ATOM 14818 N N . GLY B 1 829 ? -26.297 45.469 26.094 1 94.88 829 GLY B N 1
ATOM 14819 C CA . GLY B 1 829 ? -26.156 45.125 27.5 1 94.88 829 GLY B CA 1
ATOM 14820 C C . GLY B 1 829 ? -27.438 44.625 28.141 1 94.88 829 GLY B C 1
ATOM 14821 O O . GLY B 1 829 ? -28.438 44.438 27.438 1 94.88 829 GLY B O 1
ATOM 14822 N N . VAL B 1 830 ? -27.406 44.438 29.484 1 96.81 830 VAL B N 1
ATOM 14823 C CA . VAL B 1 830 ? -28.562 43.969 30.234 1 96.81 830 VAL B CA 1
ATOM 14824 C C . VAL B 1 830 ? -29.359 45.156 30.75 1 96.81 830 VAL B C 1
ATOM 14826 O O . VAL B 1 830 ? -28.781 46.125 31.281 1 96.81 830 VAL B O 1
ATOM 14829 N N . ALA B 1 831 ? -30.688 45.125 30.578 1 97.06 831 ALA B N 1
ATOM 14830 C CA . ALA B 1 831 ? -31.562 46.219 30.969 1 97.06 831 ALA B CA 1
ATOM 14831 C C . ALA B 1 831 ? -31.531 46.438 32.469 1 97.06 831 ALA B C 1
ATOM 14833 O O . ALA B 1 831 ? -31.719 45.5 33.25 1 97.06 831 ALA B O 1
ATOM 14834 N N . LYS B 1 832 ? -31.266 47.625 32.844 1 94.44 832 LYS B N 1
ATOM 14835 C CA . LYS B 1 832 ? -31.312 47.969 34.25 1 94.44 832 LYS B CA 1
ATOM 14836 C C . LYS B 1 832 ? -32.719 48.406 34.656 1 94.44 832 LYS B C 1
ATOM 14838 O O . LYS B 1 832 ? -33.094 48.281 35.844 1 94.44 832 LYS B O 1
ATOM 14843 N N . GLU B 1 833 ? -33.438 48.969 33.719 1 93.06 833 GLU B N 1
ATOM 14844 C CA . GLU B 1 833 ? -34.844 49.344 33.812 1 93.06 833 GLU B CA 1
ATOM 14845 C C . GLU B 1 833 ? -35.625 48.875 32.625 1 93.06 833 GLU B C 1
ATOM 14847 O O . GLU B 1 833 ? -35.062 48.344 31.656 1 93.06 833 GLU B O 1
ATOM 14852 N N . LYS B 1 834 ? -36.938 49 32.812 1 94.12 834 LYS B N 1
ATOM 14853 C CA . LYS B 1 834 ? -37.812 48.625 31.703 1 94.12 834 LYS B CA 1
ATOM 14854 C C . LYS B 1 834 ? -37.406 49.375 30.438 1 94.12 834 LYS B C 1
ATOM 14856 O O . LYS B 1 834 ? -37.219 50.594 30.453 1 94.12 834 LYS B O 1
ATOM 14861 N N . PHE B 1 835 ? -37.125 48.625 29.422 1 95.88 835 PHE B N 1
ATOM 14862 C CA . PHE B 1 835 ? -36.719 49.188 28.141 1 95.88 835 PHE B CA 1
ATOM 14863 C C . PHE B 1 835 ? -37.781 48.875 27.062 1 95.88 835 PHE B C 1
ATOM 14865 O O . PHE B 1 835 ? -38.219 47.719 26.953 1 95.88 835 PHE B O 1
ATOM 14872 N N . GLU B 1 836 ? -38.25 49.844 26.281 1 95.44 836 GLU B N 1
ATOM 14873 C CA . GLU B 1 836 ? -39.281 49.625 25.266 1 95.44 836 GLU B CA 1
ATOM 14874 C C . GLU B 1 836 ? -38.781 49.969 23.875 1 95.44 836 GLU B C 1
ATOM 14876 O O . GLU B 1 836 ? -38.156 51 23.672 1 95.44 836 GLU B O 1
ATOM 14881 N N . TYR B 1 837 ? -38.938 48.969 23.078 1 96.62 837 TYR B N 1
ATOM 14882 C CA . TYR B 1 837 ? -38.719 49.219 21.656 1 96.62 837 TYR B CA 1
ATOM 14883 C C . TYR B 1 837 ? -39.938 49.906 21.062 1 96.62 837 TYR B C 1
ATOM 14885 O O . TYR B 1 837 ? -41.094 49.562 21.359 1 96.62 837 TYR B O 1
ATOM 14893 N N . LYS B 1 838 ? -39.719 50.875 20.25 1 95.06 838 LYS B N 1
ATOM 14894 C CA . LYS B 1 838 ? -40.844 51.625 19.656 1 95.06 838 LYS B CA 1
ATOM 14895 C C . LYS B 1 838 ? -40.688 51.75 18.156 1 95.06 838 LYS B C 1
ATOM 14897 O O . LYS B 1 838 ? -39.562 51.844 17.641 1 95.06 838 LYS B O 1
ATOM 14902 N N . ASP B 1 839 ? -41.75 51.594 17.469 1 92.75 839 ASP B N 1
ATOM 14903 C CA . ASP B 1 839 ? -41.719 51.75 16.016 1 92.75 839 ASP B CA 1
ATOM 14904 C C . ASP B 1 839 ? -41.688 53.219 15.641 1 92.75 839 ASP B C 1
ATOM 14906 O O . ASP B 1 839 ? -41.562 54.094 16.5 1 92.75 839 ASP B O 1
ATOM 14910 N N . LYS B 1 840 ? -41.844 53.531 14.312 1 91.69 840 LYS B N 1
ATOM 14911 C CA . LYS B 1 840 ? -41.75 54.875 13.773 1 91.69 840 LYS B CA 1
ATOM 14912 C C . LYS B 1 840 ? -42.875 55.75 14.273 1 91.69 840 LYS B C 1
ATOM 14914 O O . LYS B 1 840 ? -42.75 56.969 14.367 1 91.69 840 LYS B O 1
ATOM 14919 N N . ASP B 1 841 ? -44 55.156 14.711 1 92.19 841 ASP B N 1
ATOM 14920 C CA . ASP B 1 841 ? -45.156 55.875 15.18 1 92.19 841 ASP B CA 1
ATOM 14921 C C . ASP B 1 841 ? -45.156 56.031 16.703 1 92.19 841 ASP B C 1
ATOM 14923 O O . ASP B 1 841 ? -46.094 56.594 17.281 1 92.19 841 ASP B O 1
ATOM 14927 N N . GLY B 1 842 ? -44.125 55.5 17.328 1 90.88 842 GLY B N 1
ATOM 14928 C CA . GLY B 1 842 ? -43.969 55.625 18.766 1 90.88 842 GLY B CA 1
ATOM 14929 C C . GLY B 1 842 ? -44.688 54.5 19.516 1 90.88 842 GLY B C 1
ATOM 14930 O O . GLY B 1 842 ? -44.75 54.531 20.75 1 90.88 842 GLY B O 1
ATOM 14931 N N . LYS B 1 843 ? -45.281 53.625 18.75 1 94.38 843 LYS B N 1
ATOM 14932 C CA . LYS B 1 843 ? -45.969 52.5 19.375 1 94.38 843 LYS B CA 1
ATOM 14933 C C . LYS B 1 843 ? -44.969 51.469 19.922 1 94.38 843 LYS B C 1
ATOM 14935 O O . LYS B 1 843 ? -44 51.125 19.234 1 94.38 843 LYS B O 1
ATOM 14940 N N . VAL B 1 844 ? -45.219 51.062 21.156 1 93.88 844 VAL B N 1
ATOM 14941 C CA . VAL B 1 844 ? -44.344 50.062 21.781 1 93.88 844 VAL B CA 1
ATOM 14942 C C . VAL B 1 844 ? -44.531 48.719 21.094 1 93.88 844 VAL B C 1
ATOM 14944 O O . VAL B 1 844 ? -45.656 48.219 21.031 1 93.88 844 VAL B O 1
ATOM 14947 N N . THR B 1 845 ? -43.5 48.156 20.516 1 93.94 845 THR B N 1
ATOM 14948 C CA . THR B 1 845 ? -43.594 46.875 19.812 1 93.94 845 THR B CA 1
ATOM 14949 C C . THR B 1 845 ? -43.094 45.75 20.688 1 93.94 845 THR B C 1
ATOM 14951 O O . THR B 1 845 ? -43.469 44.594 20.5 1 93.94 845 THR B O 1
ATOM 14954 N N . LYS B 1 846 ? -42.156 46.031 21.547 1 93.88 846 LYS B N 1
ATOM 14955 C CA . LYS B 1 846 ? -41.625 45.031 22.484 1 93.88 846 LYS B CA 1
ATOM 14956 C C . LYS B 1 846 ? -41.125 45.719 23.766 1 93.88 846 LYS B C 1
ATOM 14958 O O . LYS B 1 846 ? -40.531 46.781 23.734 1 93.88 846 LYS B O 1
ATOM 14963 N N . THR B 1 847 ? -41.438 45.125 24.891 1 93.5 847 THR B N 1
ATOM 14964 C CA . THR B 1 847 ? -40.938 45.562 26.188 1 93.5 847 THR B CA 1
ATOM 14965 C C . THR B 1 847 ? -39.906 44.594 26.734 1 93.5 847 THR B C 1
ATOM 14967 O O . THR B 1 847 ? -40.156 43.406 26.781 1 93.5 847 THR B O 1
ATOM 14970 N N . VAL B 1 848 ? -38.75 45.062 27.062 1 96.12 848 VAL B N 1
ATOM 14971 C CA . VAL B 1 848 ? -37.688 44.281 27.703 1 96.12 848 VAL B CA 1
ATOM 14972 C C . VAL B 1 848 ? -37.625 44.625 29.188 1 96.12 848 VAL B C 1
ATOM 14974 O O . VAL B 1 848 ? -37.562 45.781 29.578 1 96.12 848 VAL B O 1
ATOM 14977 N N . LEU B 1 849 ? -37.75 43.656 30.016 1 95.38 849 LEU B N 1
ATOM 14978 C CA . LEU B 1 849 ? -37.781 43.844 31.469 1 95.38 849 LEU B CA 1
ATOM 14979 C C . LEU B 1 849 ? -36.375 43.938 32.031 1 95.38 849 LEU B C 1
ATOM 14981 O O . LEU B 1 849 ? -35.406 43.5 31.391 1 95.38 849 LEU B O 1
ATOM 14985 N N . PRO B 1 850 ? -36.219 44.594 33.219 1 95.44 850 PRO B N 1
ATOM 14986 C CA . PRO B 1 850 ? -34.906 44.594 33.875 1 95.44 850 PRO B CA 1
ATOM 14987 C C . PRO B 1 850 ? -34.312 43.188 34.031 1 95.44 850 PRO B C 1
ATOM 14989 O O . PRO B 1 850 ? -35 42.25 34.406 1 95.44 850 PRO B O 1
ATOM 14992 N N . GLY B 1 851 ? -33 43.094 33.625 1 96.06 851 GLY B N 1
ATOM 14993 C CA . GLY B 1 851 ? -32.312 41.812 33.719 1 96.06 851 GLY B CA 1
ATOM 14994 C C . GLY B 1 851 ? -32.25 41.062 32.406 1 96.06 851 GLY B C 1
ATOM 14995 O O . GLY B 1 851 ? -31.562 40.031 32.281 1 96.06 851 GLY B O 1
ATOM 14996 N N . ASP B 1 852 ? -33.031 41.5 31.438 1 96.31 852 ASP B N 1
ATOM 14997 C CA . ASP B 1 852 ? -33 40.875 30.109 1 96.31 852 ASP B CA 1
ATOM 14998 C C . ASP B 1 852 ? -32.125 41.656 29.141 1 96.31 852 ASP B C 1
ATOM 15000 O O . ASP B 1 852 ? -31.828 42.844 29.391 1 96.31 852 ASP B O 1
ATOM 15004 N N . MET B 1 853 ? -31.781 41.031 28.047 1 96.38 853 MET B N 1
ATOM 15005 C CA . MET B 1 853 ? -30.828 41.594 27.109 1 96.38 853 MET B CA 1
ATOM 15006 C C . MET B 1 853 ? -31.5 42.688 26.266 1 96.38 853 MET B C 1
ATOM 15008 O O . MET B 1 853 ? -32.656 42.562 25.859 1 96.38 853 MET B O 1
ATOM 15012 N N . ILE B 1 854 ? -30.75 43.719 26.016 1 97.12 854 ILE B N 1
ATOM 15013 C CA . ILE B 1 854 ? -31.141 44.75 25.047 1 97.12 854 ILE B CA 1
ATOM 15014 C C . ILE B 1 854 ? -30.281 44.656 23.797 1 97.12 854 ILE B C 1
ATOM 15016 O O . ILE B 1 854 ? -29.047 44.562 23.891 1 97.12 854 ILE B O 1
ATOM 15020 N N . TYR B 1 855 ? -30.891 44.562 22.625 1 97.81 855 TYR B N 1
ATOM 15021 C CA . TYR B 1 855 ? -30.203 44.562 21.344 1 97.81 855 TYR B CA 1
ATOM 15022 C C . TYR B 1 855 ? -30.406 45.875 20.609 1 97.81 855 TYR B C 1
ATOM 15024 O O . TYR B 1 855 ? -31.422 46.562 20.797 1 97.81 855 TYR B O 1
ATOM 15032 N N . VAL B 1 856 ? -29.406 46.25 19.797 1 97.5 856 VAL B N 1
ATOM 15033 C CA . VAL B 1 856 ? -29.5 47.531 19.078 1 97.5 856 VAL B CA 1
ATOM 15034 C C . VAL B 1 856 ? -30.453 47.375 17.891 1 97.5 856 VAL B C 1
ATOM 15036 O O . VAL B 1 856 ? -30.297 46.469 17.062 1 97.5 856 VAL B O 1
ATOM 15039 N N . ASP B 1 857 ? -31.438 48.062 17.844 1 97 857 ASP B N 1
ATOM 15040 C CA . ASP B 1 857 ? -32.312 48.188 16.688 1 97 857 ASP B CA 1
ATOM 15041 C C . ASP B 1 857 ? -31.688 49.031 15.602 1 97 857 ASP B C 1
ATOM 15043 O O . ASP B 1 857 ? -31.797 50.25 15.617 1 97 857 ASP B O 1
ATOM 15047 N N . GLN B 1 858 ? -31.109 48.469 14.641 1 95.5 858 GLN B N 1
ATOM 15048 C CA . GLN B 1 858 ? -30.281 49.125 13.641 1 95.5 858 GLN B CA 1
ATOM 15049 C C . GLN B 1 858 ? -31.125 50.031 12.742 1 95.5 858 GLN B C 1
ATOM 15051 O O . GLN B 1 858 ? -30.688 51.094 12.344 1 95.5 858 GLN B O 1
ATOM 15056 N N . ASN B 1 859 ? -32.344 49.625 12.375 1 94.31 859 ASN B N 1
ATOM 15057 C CA . ASN B 1 859 ? -33.156 50.375 11.414 1 94.31 859 ASN B CA 1
ATOM 15058 C C . ASN B 1 859 ? -34.219 51.188 12.117 1 94.31 859 ASN B C 1
ATOM 15060 O O . ASN B 1 859 ? -35.062 51.812 11.461 1 94.31 859 ASN B O 1
ATOM 15064 N N . GLN B 1 860 ? -34.438 51.094 13.43 1 92.94 860 GLN B N 1
ATOM 15065 C CA . GLN B 1 860 ? -35.281 51.906 14.281 1 92.94 860 GLN B CA 1
ATOM 15066 C C . GLN B 1 860 ? -36.75 51.688 13.977 1 92.94 860 GLN B C 1
ATOM 15068 O O . GLN B 1 860 ? -37.531 52.625 13.898 1 92.94 860 GLN B O 1
ATOM 15073 N N . ASP B 1 861 ? -37.094 50.469 13.695 1 94.19 861 ASP B N 1
ATOM 15074 C CA . ASP B 1 861 ? -38.5 50.156 13.422 1 94.19 861 ASP B CA 1
ATOM 15075 C C . ASP B 1 861 ? -39.156 49.531 14.641 1 94.19 861 ASP B C 1
ATOM 15077 O O . ASP B 1 861 ? -40.312 49.094 14.562 1 94.19 861 ASP B O 1
ATOM 15081 N N . GLY B 1 862 ? -38.406 49.438 15.664 1 94.44 862 GLY B N 1
ATOM 15082 C CA . GLY B 1 862 ? -38.938 48.969 16.922 1 94.44 862 GLY B CA 1
ATOM 15083 C C . GLY B 1 862 ? -38.938 47.438 17.016 1 94.44 862 GLY B C 1
ATOM 15084 O O . GLY B 1 862 ? -39.406 46.875 18 1 94.44 862 GLY B O 1
ATOM 15085 N N . LYS B 1 863 ? -38.438 46.781 15.992 1 94.56 863 LYS B N 1
ATOM 15086 C CA . LYS B 1 863 ? -38.344 45.312 15.969 1 94.56 863 LYS B CA 1
ATOM 15087 C C . LYS B 1 863 ? -36.906 44.844 15.883 1 94.56 863 LYS B C 1
ATOM 15089 O O . LYS B 1 863 ? -36.031 45.531 15.312 1 94.56 863 LYS B O 1
ATOM 15094 N N . ILE B 1 864 ? -36.625 43.75 16.562 1 95.88 864 ILE B N 1
ATOM 15095 C CA . ILE B 1 864 ? -35.312 43.094 16.422 1 95.88 864 ILE B CA 1
ATOM 15096 C C . ILE B 1 864 ? -35.438 41.844 15.555 1 95.88 864 ILE B C 1
ATOM 15098 O O . ILE B 1 864 ? -35.969 40.844 16 1 95.88 864 ILE B O 1
ATOM 15102 N N . ASP B 1 865 ? -35 41.906 14.305 1 94.31 865 ASP B N 1
ATOM 15103 C CA . ASP B 1 865 ? -35.062 40.812 13.336 1 94.31 865 ASP B CA 1
ATOM 15104 C C . ASP B 1 865 ? -33.812 40.812 12.445 1 94.31 865 ASP B C 1
ATOM 15106 O O . ASP B 1 865 ? -32.781 41.375 12.805 1 94.31 865 ASP B O 1
ATOM 15110 N N . ASP B 1 866 ? -33.812 40.125 11.406 1 92.75 866 ASP B N 1
ATOM 15111 C CA . ASP B 1 866 ? -32.625 39.875 10.586 1 92.75 866 ASP B CA 1
ATOM 15112 C C . ASP B 1 866 ? -32.094 41.188 10.031 1 92.75 866 ASP B C 1
ATOM 15114 O O . ASP B 1 866 ? -30.891 41.281 9.727 1 92.75 866 ASP B O 1
ATOM 15118 N N . LYS B 1 867 ? -32.906 42.125 9.922 1 94.12 867 LYS B N 1
ATOM 15119 C CA . LYS B 1 867 ? -32.5 43.438 9.391 1 94.12 867 LYS B CA 1
ATOM 15120 C C . LYS B 1 867 ? -31.656 44.188 10.414 1 94.12 867 LYS B C 1
ATOM 15122 O O . LYS B 1 867 ? -30.984 45.156 10.062 1 94.12 867 LYS B O 1
ATOM 15127 N N . ASP B 1 868 ? -31.719 43.75 11.656 1 96.12 868 ASP B N 1
ATOM 15128 C CA . ASP B 1 868 ? -30.969 44.406 12.711 1 96.12 868 ASP B CA 1
ATOM 15129 C C . ASP B 1 868 ? -29.594 43.781 12.906 1 96.12 868 ASP B C 1
ATOM 15131 O O . ASP B 1 868 ? -28.812 44.219 13.75 1 96.12 868 ASP B O 1
ATOM 15135 N N . LYS B 1 869 ? -29.25 42.781 12.164 1 96.75 869 LYS B N 1
ATOM 15136 C CA . LYS B 1 869 ? -27.938 42.156 12.273 1 96.75 869 LYS B CA 1
ATOM 15137 C C . LYS B 1 869 ? -26.859 43.031 11.664 1 96.75 869 LYS B C 1
ATOM 15139 O O . LYS B 1 869 ? -27.078 43.656 10.641 1 96.75 869 LYS B O 1
ATOM 15144 N N . LYS B 1 870 ? -25.797 43.062 12.336 1 95.94 870 LYS B N 1
ATOM 15145 C CA . LYS B 1 870 ? -24.609 43.812 11.93 1 95.94 870 LYS B CA 1
ATOM 15146 C C . LYS B 1 870 ? -23.422 42.875 11.68 1 95.94 870 LYS B C 1
ATOM 15148 O O . LYS B 1 870 ? -23.328 41.812 12.281 1 95.94 870 LYS B O 1
ATOM 15153 N N . VAL B 1 871 ? -22.531 43.281 10.703 1 96.56 871 VAL B N 1
ATOM 15154 C CA . VAL B 1 871 ? -21.359 42.469 10.383 1 96.56 871 VAL B CA 1
ATOM 15155 C C . VAL B 1 871 ? -20.188 42.906 11.266 1 96.56 871 VAL B C 1
ATOM 15157 O O . VAL B 1 871 ? -19.906 44.094 11.414 1 96.56 871 VAL B O 1
ATOM 15160 N N . PHE B 1 872 ? -19.609 42 11.961 1 96.62 872 PHE B N 1
ATOM 15161 C CA . PHE B 1 872 ? -18.391 42.156 12.742 1 96.62 872 PHE B CA 1
ATOM 15162 C C . PHE B 1 872 ? -17.234 41.406 12.102 1 96.62 872 PHE B C 1
ATOM 15164 O O . PHE B 1 872 ? -17.422 40.281 11.602 1 96.62 872 PHE B O 1
ATOM 15171 N N . SER B 1 873 ? -16.094 42.031 12.055 1 93.94 873 SER B N 1
ATOM 15172 C CA . SER B 1 873 ? -14.922 41.375 11.508 1 93.94 873 SER B CA 1
ATOM 15173 C C . SER B 1 873 ? -13.961 40.969 12.617 1 93.94 873 SER B C 1
ATOM 15175 O O . SER B 1 873 ? -14.109 41.375 13.766 1 93.94 873 SER B O 1
ATOM 15177 N N . GLY B 1 874 ? -13.031 40.031 12.242 1 93.31 874 GLY B N 1
ATOM 15178 C CA . GLY B 1 874 ? -11.977 39.719 13.18 1 93.31 874 GLY B CA 1
ATOM 15179 C C . GLY B 1 874 ? -11.781 38.219 13.375 1 93.31 874 GLY B C 1
ATOM 15180 O O . GLY B 1 874 ? -10.922 37.781 14.141 1 93.31 874 GLY B O 1
ATOM 15181 N N . GLY B 1 875 ? -12.516 37.406 12.758 1 92.5 875 GLY B N 1
ATOM 15182 C CA . GLY B 1 875 ? -12.328 35.969 12.875 1 92.5 875 GLY B CA 1
ATOM 15183 C C . GLY B 1 875 ? -10.945 35.531 12.445 1 92.5 875 GLY B C 1
ATOM 15184 O O . GLY B 1 875 ? -10.461 34.5 12.906 1 92.5 875 GLY B O 1
ATOM 15185 N N . ILE B 1 876 ? -10.336 36.188 11.578 1 92.75 876 ILE B N 1
ATOM 15186 C CA . ILE B 1 876 ? -8.953 36 11.172 1 92.75 876 ILE B CA 1
ATOM 15187 C C . ILE B 1 876 ? -8.117 37.219 11.625 1 92.75 876 ILE B C 1
ATOM 15189 O O . ILE B 1 876 ? -8.422 38.344 11.281 1 92.75 876 ILE B O 1
ATOM 15193 N N . ALA B 1 877 ? -7.098 36.906 12.344 1 94.19 877 ALA B N 1
ATOM 15194 C CA . ALA B 1 877 ? -6.273 38 12.875 1 94.19 877 ALA B CA 1
ATOM 15195 C C . ALA B 1 877 ? -5.52 38.719 11.758 1 94.19 877 ALA B C 1
ATOM 15197 O O . ALA B 1 877 ? -4.848 38.062 10.945 1 94.19 877 ALA B O 1
ATOM 15198 N N . PRO B 1 878 ? -5.559 39.969 11.711 1 96 878 PRO B N 1
ATOM 15199 C CA . PRO B 1 878 ? -4.801 40.688 10.695 1 96 878 PRO B CA 1
ATOM 15200 C C . PRO B 1 878 ? -3.32 40.844 11.047 1 96 878 PRO B C 1
ATOM 15202 O O . PRO B 1 878 ? -2.492 41.062 10.164 1 96 878 PRO B O 1
ATOM 15205 N N . VAL B 1 879 ? -3.004 40.781 12.344 1 97.38 879 VAL B N 1
ATOM 15206 C CA . VAL B 1 879 ? -1.621 40.906 12.789 1 97.38 879 VAL B CA 1
ATOM 15207 C C . VAL B 1 879 ? -1.171 39.625 13.461 1 97.38 879 VAL B C 1
ATOM 15209 O O . VAL B 1 879 ? -1.869 39.094 14.328 1 97.38 879 VAL B O 1
ATOM 15212 N N . TYR B 1 880 ? -0.109 39.125 13.102 1 96.69 880 TYR B N 1
ATOM 15213 C CA . TYR B 1 880 ? 0.453 37.906 13.703 1 96.69 880 TYR B CA 1
ATOM 15214 C C . TYR B 1 880 ? 1.965 37.875 13.523 1 96.69 880 TYR B C 1
ATOM 15216 O O . TYR B 1 880 ? 2.52 38.594 12.703 1 96.69 880 TYR B O 1
ATOM 15224 N N . GLY B 1 881 ? 2.639 37.062 14.289 1 96.88 881 GLY B N 1
ATOM 15225 C CA . GLY B 1 881 ? 4.086 36.938 14.227 1 96.88 881 GLY B CA 1
ATOM 15226 C C . GLY B 1 881 ? 4.648 36.031 15.305 1 96.88 881 GLY B C 1
ATOM 15227 O O . GLY B 1 881 ? 3.914 35.25 15.914 1 96.88 881 GLY B O 1
ATOM 15228 N N . GLY B 1 882 ? 5.98 36.094 15.391 1 96.44 882 GLY B N 1
ATOM 15229 C CA . GLY B 1 882 ? 6.656 35.25 16.375 1 96.44 882 GLY B CA 1
ATOM 15230 C C . GLY B 1 882 ? 7.922 35.906 16.922 1 96.44 882 GLY B C 1
ATOM 15231 O O . GLY B 1 882 ? 8.383 36.938 16.422 1 96.44 882 GLY B O 1
ATOM 15232 N N . LEU B 1 883 ? 8.406 35.375 18.016 1 96.19 883 LEU B N 1
ATOM 15233 C CA . LEU B 1 883 ? 9.656 35.781 18.656 1 96.19 883 LEU B CA 1
ATOM 15234 C C . LEU B 1 883 ? 10.422 34.562 19.156 1 96.19 883 LEU B C 1
ATOM 15236 O O . LEU B 1 883 ? 9.828 33.531 19.453 1 96.19 883 LEU B O 1
ATOM 15240 N N . PHE B 1 884 ? 11.695 34.688 19.203 1 94.25 884 PHE B N 1
ATOM 15241 C CA . PHE B 1 884 ? 12.492 33.594 19.781 1 94.25 884 PHE B CA 1
ATOM 15242 C C . PHE B 1 884 ? 13.805 34.156 20.328 1 94.25 884 PHE B C 1
ATOM 15244 O O . PHE B 1 884 ? 14.242 35.25 19.969 1 94.25 884 PHE B O 1
ATOM 15251 N N . THR B 1 885 ? 14.398 33.438 21.234 1 95.31 885 THR B N 1
ATOM 15252 C CA . THR B 1 885 ? 15.75 33.656 21.75 1 95.31 885 THR B CA 1
ATOM 15253 C C . THR B 1 885 ? 16.453 32.344 22.016 1 95.31 885 THR B C 1
ATOM 15255 O O . THR B 1 885 ? 15.828 31.375 22.422 1 95.31 885 THR B O 1
ATOM 15258 N N . ARG B 1 886 ? 17.75 32.25 21.734 1 93.88 886 ARG B N 1
ATOM 15259 C CA . ARG B 1 886 ? 18.609 31.094 21.938 1 93.88 886 ARG B CA 1
ATOM 15260 C C . ARG B 1 886 ? 19.906 31.484 22.609 1 93.88 886 ARG B C 1
ATOM 15262 O O . ARG B 1 886 ? 20.609 32.406 22.172 1 93.88 886 ARG B O 1
ATOM 15269 N N . LEU B 1 887 ? 20.172 30.812 23.641 1 95.75 887 LEU B N 1
ATOM 15270 C CA . LEU B 1 887 ? 21.406 31 24.391 1 95.75 887 LEU B CA 1
ATOM 15271 C C . LEU B 1 887 ? 22.203 29.703 24.484 1 95.75 887 LEU B C 1
ATOM 15273 O O . LEU B 1 887 ? 21.625 28.641 24.719 1 95.75 887 LEU B O 1
ATOM 15277 N N . ASN B 1 888 ? 23.406 29.812 24.188 1 93 888 ASN B N 1
ATOM 15278 C CA . ASN B 1 888 ? 24.344 28.703 24.391 1 93 888 ASN B CA 1
ATOM 15279 C C . ASN B 1 888 ? 25.484 29.078 25.312 1 93 888 ASN B C 1
ATOM 15281 O O . ASN B 1 888 ? 26.109 30.141 25.141 1 93 888 ASN B O 1
ATOM 15285 N N . TYR B 1 889 ? 25.75 28.281 26.344 1 94.62 889 TYR B N 1
ATOM 15286 C CA . TYR B 1 889 ? 26.812 28.562 27.312 1 94.62 889 TYR B CA 1
ATOM 15287 C C . TYR B 1 889 ? 27.484 27.281 27.766 1 94.62 889 TYR B C 1
ATOM 15289 O O . TYR B 1 889 ? 26.906 26.516 28.531 1 94.62 889 TYR B O 1
ATOM 15297 N N . LYS B 1 890 ? 28.656 26.953 27.453 1 90.88 890 LYS B N 1
ATOM 15298 C CA . LYS B 1 890 ? 29.516 25.859 27.891 1 90.88 890 LYS B CA 1
ATOM 15299 C C . LYS B 1 890 ? 28.734 24.547 27.922 1 90.88 890 LYS B C 1
ATOM 15301 O O . LYS B 1 890 ? 28.734 23.844 28.938 1 90.88 890 LYS B O 1
ATOM 15306 N N . GLY B 1 891 ? 28.047 24.234 26.859 1 89.12 891 GLY B N 1
ATOM 15307 C CA . GLY B 1 891 ? 27.328 22.969 26.719 1 89.12 891 GLY B CA 1
ATOM 15308 C C . GLY B 1 891 ? 25.844 23.078 27 1 89.12 891 GLY B C 1
ATOM 15309 O O . GLY B 1 891 ? 25.062 22.219 26.578 1 89.12 891 GLY B O 1
ATOM 15310 N N . PHE B 1 892 ? 25.484 24.141 27.812 1 94.75 892 PHE B N 1
ATOM 15311 C CA . PHE B 1 892 ? 24.078 24.391 28.047 1 94.75 892 PHE B CA 1
ATOM 15312 C C . PHE B 1 892 ? 23.453 25.141 26.875 1 94.75 892 PHE B C 1
ATOM 15314 O O . PHE B 1 892 ? 24.094 26.031 26.297 1 94.75 892 PHE B O 1
ATOM 15321 N N . ASP B 1 893 ? 22.344 24.766 26.516 1 93.06 893 ASP B N 1
ATOM 15322 C CA . ASP B 1 893 ? 21.594 25.547 25.531 1 93.06 893 ASP B CA 1
ATOM 15323 C C . ASP B 1 893 ? 20.172 25.828 26.016 1 93.06 893 ASP B C 1
ATOM 15325 O O . ASP B 1 893 ? 19.562 24.984 26.672 1 93.06 893 ASP B O 1
ATOM 15329 N N . LEU B 1 894 ? 19.703 27.031 25.891 1 95.19 894 LEU B N 1
ATOM 15330 C CA . LEU B 1 894 ? 18.359 27.469 26.219 1 95.19 894 LEU B CA 1
ATOM 15331 C C . LEU B 1 894 ? 17.672 28.094 25.016 1 95.19 894 LEU B C 1
ATOM 15333 O O . LEU B 1 894 ? 18.234 29 24.375 1 95.19 894 LEU B O 1
ATOM 15337 N N . SER B 1 895 ? 16.578 27.594 24.672 1 93.75 895 SER B N 1
ATOM 15338 C CA . SER B 1 895 ? 15.781 28.141 23.562 1 93.75 895 SER B CA 1
ATOM 15339 C C . SER B 1 895 ? 14.359 28.453 24.016 1 93.75 895 SER B C 1
ATOM 15341 O O . SER B 1 895 ? 13.688 27.609 24.625 1 93.75 895 SER B O 1
ATOM 15343 N N . ILE B 1 896 ? 13.898 29.641 23.812 1 95.12 896 ILE B N 1
ATOM 15344 C CA . ILE B 1 896 ? 12.531 30.078 24.094 1 95.12 896 ILE B CA 1
ATOM 15345 C C . ILE B 1 896 ? 11.906 30.656 22.828 1 95.12 896 ILE B C 1
ATOM 15347 O O . ILE B 1 896 ? 12.508 31.5 22.156 1 95.12 896 ILE B O 1
ATOM 15351 N N . SER B 1 897 ? 10.766 30.188 22.469 1 93.56 897 SER B N 1
ATOM 15352 C CA . SER B 1 897 ? 10.047 30.703 21.297 1 93.56 897 SER B CA 1
ATOM 15353 C C . SER B 1 897 ? 8.57 30.922 21.609 1 93.56 897 SER B C 1
ATOM 15355 O O . SER B 1 897 ? 7.996 30.234 22.453 1 93.56 897 SER B O 1
ATOM 15357 N N . GLY B 1 898 ? 7.988 31.875 20.969 1 94.69 898 GLY B N 1
ATOM 15358 C CA . GLY B 1 898 ? 6.582 32.219 21.109 1 94.69 898 GLY B CA 1
ATOM 15359 C C . GLY B 1 898 ? 5.98 32.812 19.844 1 94.69 898 GLY B C 1
ATOM 15360 O O . GLY B 1 898 ? 6.707 33.156 18.922 1 94.69 898 GLY B O 1
ATOM 15361 N N . HIS B 1 899 ? 4.676 32.844 19.781 1 95.38 899 HIS B N 1
ATOM 15362 C CA . HIS B 1 899 ? 3.963 33.5 18.688 1 95.38 899 HIS B CA 1
ATOM 15363 C C . HIS B 1 899 ? 2.73 34.25 19.188 1 95.38 899 HIS B C 1
ATOM 15365 O O . HIS B 1 899 ? 2.264 34 20.312 1 95.38 899 HIS B O 1
ATOM 15371 N N . TYR B 1 900 ? 2.293 35.188 18.438 1 96.44 900 TYR B N 1
ATOM 15372 C CA . TYR B 1 900 ? 1.186 36 18.891 1 96.44 900 TYR B CA 1
ATOM 15373 C C . TYR B 1 900 ? 0.222 36.312 17.75 1 96.44 900 TYR B C 1
ATOM 15375 O O . TYR B 1 900 ? 0.562 36.094 16.578 1 96.44 900 TYR B O 1
ATOM 15383 N N . SER B 1 901 ? -0.978 36.688 18.031 1 95.62 901 SER B N 1
ATOM 15384 C CA . SER B 1 901 ? -2.045 37.156 17.156 1 95.62 901 SER B CA 1
ATOM 15385 C C . SER B 1 901 ? -2.789 38.344 17.766 1 95.62 901 SER B C 1
ATOM 15387 O O . SER B 1 901 ? -3.189 38.281 18.922 1 95.62 901 SER B O 1
ATOM 15389 N N . ILE B 1 902 ? -2.926 39.375 17 1 96.81 902 ILE B N 1
ATOM 15390 C CA . ILE B 1 902 ? -3.557 40.625 17.469 1 96.81 902 ILE B CA 1
ATOM 15391 C C . ILE B 1 902 ? -4.703 41 16.531 1 96.81 902 ILE B C 1
ATOM 15393 O O . ILE B 1 902 ? -4.555 40.969 15.305 1 96.81 902 ILE B O 1
ATOM 15397 N N . GLY B 1 903 ? -5.828 41.438 17.109 1 95.69 903 GLY B N 1
ATOM 15398 C CA . GLY B 1 903 ? -7.031 41.75 16.359 1 95.69 903 GLY B CA 1
ATOM 15399 C C . GLY B 1 903 ? -7.906 40.531 16.094 1 95.69 903 GLY B C 1
ATOM 15400 O O . GLY B 1 903 ? -8.781 40.562 15.219 1 95.69 903 GLY B O 1
ATOM 15401 N N . LYS B 1 904 ? -7.668 39.5 16.797 1 94.88 904 LYS B N 1
ATOM 15402 C CA . LYS B 1 904 ? -8.43 38.281 16.641 1 94.88 904 LYS B CA 1
ATOM 15403 C C . LYS B 1 904 ? -9.664 38.281 17.547 1 94.88 904 LYS B C 1
ATOM 15405 O O . LYS B 1 904 ? -9.609 38.719 18.688 1 94.88 904 LYS B O 1
ATOM 15410 N N . LYS B 1 905 ? -10.742 37.812 16.953 1 95.44 905 LYS B N 1
ATOM 15411 C CA . LYS B 1 905 ? -11.969 37.594 17.719 1 95.44 905 LYS B CA 1
ATOM 15412 C C . LYS B 1 905 ? -12.477 36.156 17.531 1 95.44 905 LYS B C 1
ATOM 15414 O O . LYS B 1 905 ? -12.18 35.531 16.516 1 95.44 905 LYS B O 1
ATOM 15419 N N . ILE B 1 906 ? -13.125 35.688 18.531 1 94.44 906 ILE B N 1
ATOM 15420 C CA . ILE B 1 906 ? -13.75 34.375 18.469 1 94.44 906 ILE B CA 1
ATOM 15421 C C . ILE B 1 906 ? -15.203 34.469 18.922 1 94.44 906 ILE B C 1
ATOM 15423 O O . ILE B 1 906 ? -15.5 35.094 19.938 1 94.44 906 ILE B O 1
ATOM 15427 N N . TYR B 1 907 ? -16.078 34 18.062 1 94.88 907 TYR B N 1
ATOM 15428 C CA . TYR B 1 907 ? -17.453 33.781 18.516 1 94.88 907 TYR B CA 1
ATOM 15429 C C . TYR B 1 907 ? -17.594 32.5 19.281 1 94.88 907 TYR B C 1
ATOM 15431 O O . TYR B 1 907 ? -17.641 31.406 18.688 1 94.88 907 TYR B O 1
ATOM 15439 N N . ALA B 1 908 ? -17.672 32.625 20.578 1 92.62 908 ALA B N 1
ATOM 15440 C CA . ALA B 1 908 ? -17.828 31.438 21.438 1 92.62 908 ALA B CA 1
ATOM 15441 C C . ALA B 1 908 ? -19.25 30.891 21.344 1 92.62 908 ALA B C 1
ATOM 15443 O O . ALA B 1 908 ? -20.047 31.062 22.281 1 92.62 908 ALA B O 1
ATOM 15444 N N . PHE B 1 909 ? -19.516 30.141 20.375 1 91 909 PHE B N 1
ATOM 15445 C CA . PHE B 1 909 ? -20.844 29.641 20.078 1 91 909 PHE B CA 1
ATOM 15446 C C . PHE B 1 909 ? -21.375 28.766 21.219 1 91 909 PHE B C 1
ATOM 15448 O O . PHE B 1 909 ? -22.562 28.797 21.531 1 91 909 PHE B O 1
ATOM 15455 N N . TYR B 1 910 ? -20.547 28.047 21.906 1 86.81 910 TYR B N 1
ATOM 15456 C CA . TYR B 1 910 ? -20.922 27.109 22.969 1 86.81 910 TYR B CA 1
ATOM 15457 C C . TYR B 1 910 ? -21.438 27.859 24.188 1 86.81 910 TYR B C 1
ATOM 15459 O O . TYR B 1 910 ? -22.172 27.281 25.016 1 86.81 910 TYR B O 1
ATOM 15467 N N . LYS B 1 911 ? -21.109 29.062 24.391 1 89.56 911 LYS B N 1
ATOM 15468 C CA . LYS B 1 911 ? -21.516 29.828 25.562 1 89.56 911 LYS B CA 1
ATOM 15469 C C . LYS B 1 911 ? -22.984 30.203 25.5 1 89.56 911 LYS B C 1
ATOM 15471 O O . LYS B 1 911 ? -23.594 30.547 26.516 1 89.56 911 LYS B O 1
ATOM 15476 N N . LYS B 1 912 ? -23.531 30.172 24.344 1 87.56 912 LYS B N 1
ATOM 15477 C CA . LYS B 1 912 ? -24.953 30.453 24.219 1 87.56 912 LYS B CA 1
ATOM 15478 C C . LYS B 1 912 ? -25.781 29.531 25.109 1 87.56 912 LYS B C 1
ATOM 15480 O O . LYS B 1 912 ? -26.672 29.984 25.812 1 87.56 912 LYS B O 1
ATOM 15485 N N . ASP B 1 913 ? -25.359 28.344 25.016 1 83.69 913 ASP B N 1
ATOM 15486 C CA . ASP B 1 913 ? -26.078 27.359 25.812 1 83.69 913 ASP B CA 1
ATOM 15487 C C . ASP B 1 913 ? -25.531 27.297 27.234 1 83.69 913 ASP B C 1
ATOM 15489 O O . ASP B 1 913 ? -26.281 27.016 28.172 1 83.69 913 ASP B O 1
ATOM 15493 N N . ALA B 1 914 ? -24.406 27.734 27.422 1 89.31 914 ALA B N 1
ATOM 15494 C CA . ALA B 1 914 ? -23.734 27.562 28.703 1 89.31 914 ALA B CA 1
ATOM 15495 C C . ALA B 1 914 ? -23.984 28.781 29.609 1 89.31 914 ALA B C 1
ATOM 15497 O O . ALA B 1 914 ? -23.625 28.766 30.781 1 89.31 914 ALA B O 1
ATOM 15498 N N . LEU B 1 915 ? -24.641 29.797 29.125 1 88.75 915 LEU B N 1
ATOM 15499 C CA . LEU B 1 915 ? -24.906 30.984 29.938 1 88.75 915 LEU B CA 1
ATOM 15500 C C . LEU B 1 915 ? -26.375 31.406 29.797 1 88.75 915 LEU B C 1
ATOM 15502 O O . LEU B 1 915 ? -26.672 32.594 29.703 1 88.75 915 LEU B O 1
ATOM 15506 N N . ASN B 1 916 ? -27.219 30.562 29.625 1 79.56 916 ASN B N 1
ATOM 15507 C CA . ASN B 1 916 ? -28.641 30.859 29.406 1 79.56 916 ASN B CA 1
ATOM 15508 C C . ASN B 1 916 ? -29.438 30.75 30.703 1 79.56 916 ASN B C 1
ATOM 15510 O O . ASN B 1 916 ? -30.344 31.547 30.938 1 79.56 916 ASN B O 1
ATOM 15514 N N . GLY B 1 917 ? -29.156 29.906 31.641 1 78 917 GLY B N 1
ATOM 15515 C CA . GLY B 1 917 ? -29.875 29.656 32.875 1 78 917 GLY B CA 1
ATOM 15516 C C . GLY B 1 917 ? -31.234 29.016 32.656 1 78 917 GLY B C 1
ATOM 15517 O O . GLY B 1 917 ? -32.031 28.906 33.594 1 78 917 GLY B O 1
ATOM 15518 N N . GLY B 1 918 ? -31.672 28.734 31.453 1 77.06 918 GLY B N 1
ATOM 15519 C CA . GLY B 1 918 ? -32.906 28.078 31.094 1 77.06 918 GLY B CA 1
ATOM 15520 C C . GLY B 1 918 ? -32.844 27.344 29.766 1 77.06 918 GLY B C 1
ATOM 15521 O O . GLY B 1 918 ? -31.781 27.266 29.156 1 77.06 918 GLY B O 1
ATOM 15522 N N . ALA B 1 919 ? -33.875 26.516 29.344 1 67.12 919 ALA B N 1
ATOM 15523 C CA . ALA B 1 919 ? -33.906 25.766 28.094 1 67.12 919 ALA B CA 1
ATOM 15524 C C . ALA B 1 919 ? -34.438 26.625 26.938 1 67.12 919 ALA B C 1
ATOM 15526 O O . ALA B 1 919 ? -35.125 27.625 27.172 1 67.12 919 ALA B O 1
ATOM 15527 N N . VAL B 1 920 ? -33.812 26.344 25.734 1 62.41 920 VAL B N 1
ATOM 15528 C CA . VAL B 1 920 ? -34.344 26.953 24.531 1 62.41 920 VAL B CA 1
ATOM 15529 C C . VAL B 1 920 ? -35.438 26.062 23.922 1 62.41 920 VAL B C 1
ATOM 15531 O O . VAL B 1 920 ? -35.281 24.844 23.844 1 62.41 920 VAL B O 1
ATOM 15534 N N . GLY B 1 921 ? -36.688 26.547 23.734 1 59.69 921 GLY B N 1
ATOM 15535 C CA . GLY B 1 921 ? -37.844 25.844 23.203 1 59.69 921 GLY B CA 1
ATOM 15536 C C . GLY B 1 921 ? -38.969 25.672 24.219 1 59.69 921 GLY B C 1
ATOM 15537 O O . GLY B 1 921 ? -39.75 26.594 24.438 1 59.69 921 GLY B O 1
ATOM 15538 N N . ALA B 1 922 ? -38.875 24.422 25.016 1 59.16 922 ALA B N 1
ATOM 15539 C CA . ALA B 1 922 ? -39.875 24.219 26.062 1 59.16 922 ALA B CA 1
ATOM 15540 C C . ALA B 1 922 ? -39.25 24.406 27.438 1 59.16 922 ALA B C 1
ATOM 15542 O O . ALA B 1 922 ? -38.062 24.125 27.641 1 59.16 922 ALA B O 1
ATOM 15543 N N . PRO B 1 923 ? -40 25.109 28.188 1 52.41 923 PRO B N 1
ATOM 15544 C CA . PRO B 1 923 ? -39.469 25.312 29.531 1 52.41 923 PRO B CA 1
ATOM 15545 C C . PRO B 1 923 ? -38.812 24.047 30.109 1 52.41 923 PRO B C 1
ATOM 15547 O O . PRO B 1 923 ? -39.469 23 30.156 1 52.41 923 PRO B O 1
ATOM 15550 N N . SER B 1 924 ? -37.531 23.969 30.094 1 64.25 924 SER B N 1
ATOM 15551 C CA . SER B 1 924 ? -36.844 22.859 30.703 1 64.25 924 SER B CA 1
ATOM 15552 C C . SER B 1 924 ? -35.562 23.328 31.375 1 64.25 924 SER B C 1
ATOM 15554 O O . SER B 1 924 ? -35.156 24.484 31.25 1 64.25 924 SER B O 1
ATOM 15556 N N . TYR B 1 925 ? -35.094 22.453 32.281 1 68.69 925 TYR B N 1
ATOM 15557 C CA . TYR B 1 925 ? -33.781 22.734 32.875 1 68.69 925 TYR B CA 1
ATOM 15558 C C . TYR B 1 925 ? -32.688 22.797 31.812 1 68.69 925 TYR B C 1
ATOM 15560 O O . TYR B 1 925 ? -32.688 22.016 30.859 1 68.69 925 TYR B O 1
ATOM 15568 N N . SER B 1 926 ? -31.953 23.828 31.969 1 77.88 926 SER B N 1
ATOM 15569 C CA . SER B 1 926 ? -30.797 23.969 31.109 1 77.88 926 SER B CA 1
ATOM 15570 C C . SER B 1 926 ? -29.781 22.859 31.359 1 77.88 926 SER B C 1
ATOM 15572 O O . SER B 1 926 ? -29.797 22.219 32.406 1 77.88 926 SER B O 1
ATOM 15574 N N . ASN B 1 927 ? -29.016 22.609 30.422 1 89.06 927 ASN B N 1
ATOM 15575 C CA . ASN B 1 927 ? -27.812 21.812 30.672 1 89.06 927 ASN B CA 1
ATOM 15576 C C . ASN B 1 927 ? -26.844 22.547 31.594 1 89.06 927 ASN B C 1
ATOM 15578 O O . ASN B 1 927 ? -27.188 23.562 32.188 1 89.06 927 ASN B O 1
ATOM 15582 N N . ASN B 1 928 ? -25.75 21.922 31.844 1 90.38 928 ASN B N 1
ATOM 15583 C CA . ASN B 1 928 ? -24.797 22.578 32.75 1 90.38 928 ASN B CA 1
ATOM 15584 C C . ASN B 1 928 ? -24.297 23.891 32.156 1 90.38 928 ASN B C 1
ATOM 15586 O O . ASN B 1 928 ? -24.578 24.203 30.984 1 90.38 928 ASN B O 1
ATOM 15590 N N . MET B 1 929 ? -23.703 24.609 33.031 1 93.5 929 MET B N 1
ATOM 15591 C CA . MET B 1 929 ? -23.25 25.953 32.656 1 93.5 929 MET B CA 1
ATOM 15592 C C . MET B 1 929 ? -21.875 26.25 33.25 1 93.5 929 MET B C 1
ATOM 15594 O O . MET B 1 929 ? -21.375 25.484 34.094 1 93.5 929 MET B O 1
ATOM 15598 N N . TYR B 1 930 ? -21.297 27.312 32.781 1 93.38 930 TYR B N 1
ATOM 15599 C CA . TYR B 1 930 ? -20 27.766 33.281 1 93.38 930 TYR B CA 1
ATOM 15600 C C . TYR B 1 930 ? -20.188 28.547 34.594 1 93.38 930 TYR B C 1
ATOM 15602 O O . TYR B 1 930 ? -21.234 29.125 34.812 1 93.38 930 TYR B O 1
ATOM 15610 N N . LYS B 1 931 ? -19.156 28.531 35.344 1 93.62 931 LYS B N 1
ATOM 15611 C CA . LYS B 1 931 ? -19.203 29.219 36.625 1 93.62 931 LYS B CA 1
ATOM 15612 C C . LYS B 1 931 ? -19.469 30.719 36.438 1 93.62 931 LYS B C 1
ATOM 15614 O O . LYS B 1 931 ? -20 31.375 37.344 1 93.62 931 LYS B O 1
ATOM 15619 N N . GLU B 1 932 ? -19.141 31.234 35.344 1 91.88 932 GLU B N 1
ATOM 15620 C CA . GLU B 1 932 ? -19.406 32.625 35 1 91.88 932 GLU B CA 1
ATOM 15621 C C . GLU B 1 932 ? -20.891 32.938 35.156 1 91.88 932 GLU B C 1
ATOM 15623 O O . GLU B 1 932 ? -21.25 34.094 35.375 1 91.88 932 GLU B O 1
ATOM 15628 N N . MET B 1 933 ? -21.703 32.031 35.031 1 93.69 933 MET B N 1
ATOM 15629 C CA . MET B 1 933 ? -23.156 32.188 35.125 1 93.69 933 MET B CA 1
ATOM 15630 C C . MET B 1 933 ? -23.562 32.719 36.5 1 93.69 933 MET B C 1
ATOM 15632 O O . MET B 1 933 ? -24.609 33.344 36.625 1 93.69 933 MET B O 1
ATOM 15636 N N . LEU B 1 934 ? -22.812 32.469 37.5 1 95.31 934 LEU B N 1
ATOM 15637 C CA . LEU B 1 934 ? -23.141 32.875 38.844 1 95.31 934 LEU B CA 1
ATOM 15638 C C . LEU B 1 934 ? -23.125 34.375 39 1 95.31 934 LEU B C 1
ATOM 15640 O O . LEU B 1 934 ? -23.641 34.906 40 1 95.31 934 LEU B O 1
ATOM 15644 N N . SER B 1 935 ? -22.641 35.062 38 1 94.81 935 SER B N 1
ATOM 15645 C CA . SER B 1 935 ? -22.641 36.5 38.031 1 94.81 935 SER B CA 1
ATOM 15646 C C . SER B 1 935 ? -23.844 37.062 37.312 1 94.81 935 SER B C 1
ATOM 15648 O O . SER B 1 935 ? -23.781 38.156 36.719 1 94.81 935 SER B O 1
ATOM 15650 N N . TYR B 1 936 ? -24.938 36.344 37.312 1 95.81 936 TYR B N 1
ATOM 15651 C CA . TYR B 1 936 ? -26.141 36.781 36.625 1 95.81 936 TYR B CA 1
ATOM 15652 C C . TYR B 1 936 ? -26.719 38.031 37.281 1 95.81 936 TYR B C 1
ATOM 15654 O O . TYR B 1 936 ? -26.391 38.344 38.406 1 95.81 936 TYR B O 1
ATOM 15662 N N . TRP B 1 937 ? -27.516 38.688 36.5 1 96.12 937 TRP B N 1
ATOM 15663 C CA . TRP B 1 937 ? -28.141 39.938 36.906 1 96.12 937 TRP B CA 1
ATOM 15664 C C . TRP B 1 937 ? -29.141 39.719 38.031 1 96.12 937 TRP B C 1
ATOM 15666 O O . TRP B 1 937 ? -29.906 38.75 38.031 1 96.12 937 TRP B O 1
ATOM 15676 N N . THR B 1 938 ? -29.125 40.5 39.031 1 95 938 THR B N 1
ATOM 15677 C CA . THR B 1 938 ? -30.109 40.688 40.094 1 95 938 THR B CA 1
ATOM 15678 C C . THR B 1 938 ? -30.281 42.188 40.406 1 95 938 THR B C 1
ATOM 15680 O O . THR B 1 938 ? -29.438 43 40 1 95 938 THR B O 1
ATOM 15683 N N . PRO B 1 939 ? -31.375 42.5 41 1 92.75 939 PRO B N 1
ATOM 15684 C CA . PRO B 1 939 ? -31.5 43.906 41.344 1 92.75 939 PRO B CA 1
ATOM 15685 C C . PRO B 1 939 ? -30.312 44.438 42.156 1 92.75 939 PRO B C 1
ATOM 15687 O O . PRO B 1 939 ? -30.016 45.625 42.156 1 92.75 939 PRO B O 1
ATOM 15690 N N . GLU B 1 940 ? -29.547 43.531 42.781 1 94.12 940 GLU B N 1
ATOM 15691 C CA . GLU B 1 940 ? -28.375 43.906 43.594 1 94.12 940 GLU B CA 1
ATOM 15692 C C . GLU B 1 940 ? -27.094 43.781 42.75 1 94.12 940 GLU B C 1
ATOM 15694 O O . GLU B 1 940 ? -26.047 44.281 43.156 1 94.12 940 GLU B O 1
ATOM 15699 N N . ASN B 1 941 ? -27.172 43.125 41.594 1 95.38 941 ASN B N 1
ATOM 15700 C CA . ASN B 1 941 ? -26.047 42.938 40.688 1 95.38 941 ASN B CA 1
ATOM 15701 C C . ASN B 1 941 ? -26.375 43.375 39.281 1 95.38 941 ASN B C 1
ATOM 15703 O O . ASN B 1 941 ? -26.547 42.531 38.375 1 95.38 941 ASN B O 1
ATOM 15707 N N . THR B 1 942 ? -26.281 44.625 39.031 1 93.69 942 THR B N 1
ATOM 15708 C CA . THR B 1 942 ? -26.797 45.156 37.75 1 93.69 942 THR B CA 1
ATOM 15709 C C . THR B 1 942 ? -25.656 45.406 36.781 1 93.69 942 THR B C 1
ATOM 15711 O O . THR B 1 942 ? -25.891 45.625 35.594 1 93.69 942 THR B O 1
ATOM 15714 N N . SER B 1 943 ? -24.453 45.375 37.312 1 92.19 943 SER B N 1
ATOM 15715 C CA . SER B 1 943 ? -23.281 45.625 36.469 1 92.19 943 SER B CA 1
ATOM 15716 C C . SER B 1 943 ? -22.75 44.312 35.875 1 92.19 943 SER B C 1
ATOM 15718 O O . SER B 1 943 ? -21.641 43.906 36.188 1 92.19 943 SER B O 1
ATOM 15720 N N . THR B 1 944 ? -23.562 43.562 35.156 1 93.81 944 THR B N 1
ATOM 15721 C CA . THR B 1 944 ? -23.188 42.281 34.562 1 93.81 944 THR B CA 1
ATOM 15722 C C . THR B 1 944 ? -23.719 42.219 33.125 1 93.81 944 THR B C 1
ATOM 15724 O O . THR B 1 944 ? -24.641 42.938 32.75 1 93.81 944 THR B O 1
ATOM 15727 N N . MET B 1 945 ? -23 41.406 32.406 1 91.94 945 MET B N 1
ATOM 15728 C CA . MET B 1 945 ? -23.453 41.156 31.047 1 91.94 945 MET B CA 1
ATOM 15729 C C . MET B 1 945 ? -24.203 39.844 30.953 1 91.94 945 MET B C 1
ATOM 15731 O O . MET B 1 945 ? -24.578 39.406 29.859 1 91.94 945 MET B O 1
ATOM 15735 N N . ILE B 1 946 ? -24.406 39.188 32.094 1 94.94 946 ILE B N 1
ATOM 15736 C CA . ILE B 1 946 ? -25.156 37.938 32.156 1 94.94 946 ILE B CA 1
ATOM 15737 C C . ILE B 1 946 ? -26.594 38.219 32.594 1 94.94 946 ILE B C 1
ATOM 15739 O O . ILE B 1 946 ? -26.844 38.562 33.75 1 94.94 946 ILE B O 1
ATOM 15743 N N . PRO B 1 947 ? -27.547 38 31.688 1 95.62 947 PRO B N 1
ATOM 15744 C CA . PRO B 1 947 ? -28.938 38.312 32.031 1 95.62 947 PRO B CA 1
ATOM 15745 C C . PRO B 1 947 ? -29.469 37.406 33.156 1 95.62 947 PRO B C 1
ATOM 15747 O O . PRO B 1 947 ? -28.828 36.438 33.531 1 95.62 947 PRO B O 1
ATOM 15750 N N . ARG B 1 948 ? -30.609 37.875 33.719 1 95 948 ARG B N 1
ATOM 15751 C CA . ARG B 1 948 ? -31.234 37.031 34.719 1 95 948 ARG B CA 1
ATOM 15752 C C . ARG B 1 948 ? -31.625 35.688 34.156 1 95 948 ARG B C 1
ATOM 15754 O O . ARG B 1 948 ? -32.125 35.594 33.031 1 95 948 ARG B O 1
ATOM 15761 N N . PRO B 1 949 ? -31.281 34.562 34.875 1 93.62 949 PRO B N 1
ATOM 15762 C CA . PRO B 1 949 ? -31.75 33.281 34.406 1 93.62 949 PRO B CA 1
ATOM 15763 C C . PRO B 1 949 ? -33.281 33.156 34.406 1 93.62 949 PRO B C 1
ATOM 15765 O O . PRO B 1 949 ? -33.938 33.688 35.281 1 93.62 949 PRO B O 1
ATOM 15768 N N . HIS B 1 950 ? -33.781 32.531 33.375 1 91.44 950 HIS B N 1
ATOM 15769 C CA . HIS B 1 950 ? -35.25 32.469 33.219 1 91.44 950 HIS B CA 1
ATOM 15770 C C . HIS B 1 950 ? -35.656 31.172 32.531 1 91.44 950 HIS B C 1
ATOM 15772 O O . HIS B 1 950 ? -35.156 30.812 31.484 1 91.44 950 HIS B O 1
ATOM 15778 N N . MET B 1 951 ? -36.625 30.453 33.031 1 87.62 951 MET B N 1
ATOM 15779 C CA . MET B 1 951 ? -36.969 29.125 32.531 1 87.62 951 MET B CA 1
ATOM 15780 C C . MET B 1 951 ? -38 29.234 31.391 1 87.62 951 MET B C 1
ATOM 15782 O O . MET B 1 951 ? -38.219 28.266 30.672 1 87.62 951 MET B O 1
ATOM 15786 N N . ALA B 1 952 ? -38.594 30.438 31.25 1 86.44 952 ALA B N 1
ATOM 15787 C CA . ALA B 1 952 ? -39.469 30.594 30.094 1 86.44 952 ALA B CA 1
ATOM 15788 C C . ALA B 1 952 ? -38.688 30.625 28.797 1 86.44 952 ALA B C 1
ATOM 15790 O O . ALA B 1 952 ? -37.719 31.391 28.656 1 86.44 952 ALA B O 1
ATOM 15791 N N . ALA B 1 953 ? -39.125 29.828 27.844 1 85.06 953 ALA B N 1
ATOM 15792 C CA . ALA B 1 953 ? -38.406 29.672 26.578 1 85.06 953 ALA B CA 1
ATOM 15793 C C . ALA B 1 953 ? -38.312 31 25.828 1 85.06 953 ALA B C 1
ATOM 15795 O O . ALA B 1 953 ? -37.312 31.281 25.188 1 85.06 953 ALA B O 1
ATOM 15796 N N . GLU B 1 954 ? -39.344 31.734 25.891 1 86.69 954 GLU B N 1
ATOM 15797 C CA . GLU B 1 954 ? -39.406 33 25.188 1 86.69 954 GLU B CA 1
ATOM 15798 C C . GLU B 1 954 ? -38.312 33.969 25.688 1 86.69 954 GLU B C 1
ATOM 15800 O O . GLU B 1 954 ? -37.656 34.656 24.906 1 86.69 954 GLU B O 1
ATOM 15805 N N . ILE B 1 955 ? -38.188 34.062 27.031 1 90.69 955 ILE B N 1
ATOM 15806 C CA . ILE B 1 955 ? -37.219 34.969 27.625 1 90.69 955 ILE B CA 1
ATOM 15807 C C . ILE B 1 955 ? -35.781 34.406 27.438 1 90.69 955 ILE B C 1
ATOM 15809 O O . ILE B 1 955 ? -34.875 35.156 27.078 1 90.69 955 ILE B O 1
ATOM 15813 N N . SER B 1 956 ? -35.688 33.094 27.672 1 89.5 956 SER B N 1
ATOM 15814 C CA . SER B 1 956 ? -34.375 32.469 27.516 1 89.5 956 SER B CA 1
ATOM 15815 C C . SER B 1 956 ? -33.875 32.594 26.078 1 89.5 956 SER B C 1
ATOM 15817 O O . SER B 1 956 ? -32.719 32.844 25.844 1 89.5 956 SER B O 1
ATOM 15819 N N . ALA B 1 957 ? -34.719 32.344 25.094 1 89.94 957 ALA B N 1
ATOM 15820 C CA . ALA B 1 957 ? -34.375 32.469 23.688 1 89.94 957 ALA B CA 1
ATOM 15821 C C . ALA B 1 957 ? -33.938 33.906 23.344 1 89.94 957 ALA B C 1
ATOM 15823 O O . ALA B 1 957 ? -33 34.125 22.609 1 89.94 957 ALA B O 1
ATOM 15824 N N . TRP B 1 958 ? -34.719 34.875 23.859 1 92.38 958 TRP B N 1
ATOM 15825 C CA . TRP B 1 958 ? -34.406 36.281 23.641 1 92.38 958 TRP B CA 1
ATOM 15826 C C . TRP B 1 958 ? -33.031 36.625 24.203 1 92.38 958 TRP B C 1
ATOM 15828 O O . TRP B 1 958 ? -32.219 37.312 23.562 1 92.38 958 TRP B O 1
ATOM 15838 N N . ASN B 1 959 ? -32.719 36.125 25.391 1 93.75 959 ASN B N 1
ATOM 15839 C CA . ASN B 1 959 ? -31.484 36.469 26.109 1 93.75 959 ASN B CA 1
ATOM 15840 C C . ASN B 1 959 ? -30.266 35.781 25.516 1 93.75 959 ASN B C 1
ATOM 15842 O O . ASN B 1 959 ? -29.125 36.125 25.844 1 93.75 959 ASN B O 1
ATOM 15846 N N . THR B 1 960 ? -30.453 34.844 24.531 1 91.94 960 THR B N 1
ATOM 15847 C CA . THR B 1 960 ? -29.328 34.094 24 1 91.94 960 THR B CA 1
ATOM 15848 C C . THR B 1 960 ? -29.281 34.188 22.469 1 91.94 960 THR B C 1
ATOM 15850 O O . THR B 1 960 ? -28.797 33.281 21.812 1 91.94 960 THR B O 1
ATOM 15853 N N . GLU B 1 961 ? -29.797 35.188 21.938 1 92.44 961 GLU B N 1
ATOM 15854 C CA . GLU B 1 961 ? -29.703 35.406 20.5 1 92.44 961 GLU B CA 1
ATOM 15855 C C . GLU B 1 961 ? -28.25 35.438 20.031 1 92.44 961 GLU B C 1
ATOM 15857 O O . GLU B 1 961 ? -27.344 35.719 20.828 1 92.44 961 GLU B O 1
ATOM 15862 N N . HIS B 1 962 ? -28.062 35.094 18.734 1 95.12 962 HIS B N 1
ATOM 15863 C CA . HIS B 1 962 ? -26.734 35.219 18.141 1 95.12 962 HIS B CA 1
ATOM 15864 C C . HIS B 1 962 ? -26.281 36.688 18.141 1 95.12 962 HIS B C 1
ATOM 15866 O O . HIS B 1 962 ? -26.516 37.406 17.156 1 95.12 962 HIS B O 1
ATOM 15872 N N . SER B 1 963 ? -25.609 37.094 19.219 1 96.38 963 SER B N 1
ATOM 15873 C CA . SER B 1 963 ? -25.281 38.5 19.391 1 96.38 963 SER B CA 1
ATOM 15874 C C . SER B 1 963 ? -23.797 38.688 19.703 1 96.38 963 SER B C 1
ATOM 15876 O O . SER B 1 963 ? -23.078 37.719 19.938 1 96.38 963 SER B O 1
ATOM 15878 N N . SER B 1 964 ? -23.375 39.938 19.75 1 96.62 964 SER B N 1
ATOM 15879 C CA . SER B 1 964 ? -21.984 40.281 20.016 1 96.62 964 SER B CA 1
ATOM 15880 C C . SER B 1 964 ? -21.625 40.031 21.469 1 96.62 964 SER B C 1
ATOM 15882 O O . SER B 1 964 ? -20.453 40.125 21.844 1 96.62 964 SER B O 1
ATOM 15884 N N . ARG B 1 965 ? -22.625 39.625 22.312 1 94.81 965 ARG B N 1
ATOM 15885 C CA . ARG B 1 965 ? -22.344 39.219 23.688 1 94.81 965 ARG B CA 1
ATOM 15886 C C . ARG B 1 965 ? -21.328 38.094 23.719 1 94.81 965 ARG B C 1
ATOM 15888 O O . ARG B 1 965 ? -20.484 38.031 24.609 1 94.81 965 ARG B O 1
ATOM 15895 N N . PHE B 1 966 ? -21.391 37.25 22.766 1 94.81 966 PHE B N 1
ATOM 15896 C CA . PHE B 1 966 ? -20.562 36.062 22.75 1 94.81 966 PHE B CA 1
ATOM 15897 C C . PHE B 1 966 ? -19.359 36.219 21.828 1 94.81 966 PHE B C 1
ATOM 15899 O O . PHE B 1 966 ? -18.625 35.281 21.594 1 94.81 966 PHE B O 1
ATOM 15906 N N . LEU B 1 967 ? -19.188 37.344 21.188 1 96 967 LEU B N 1
ATOM 15907 C CA . LEU B 1 967 ? -18 37.688 20.406 1 96 967 LEU B CA 1
ATOM 15908 C C . LEU B 1 967 ? -16.906 38.25 21.297 1 96 967 LEU B C 1
ATOM 15910 O O . LEU B 1 967 ? -17 39.375 21.781 1 96 967 LEU B O 1
ATOM 15914 N N . GLU B 1 968 ? -15.836 37.5 21.484 1 95.12 968 GLU B N 1
ATOM 15915 C CA . GLU B 1 968 ? -14.82 37.844 22.484 1 95.12 968 GLU B CA 1
ATOM 15916 C C . GLU B 1 968 ? -13.5 38.219 21.812 1 95.12 968 GLU B C 1
ATOM 15918 O O . GLU B 1 968 ? -13.195 37.719 20.719 1 95.12 968 GLU B O 1
ATOM 15923 N N . ASN B 1 969 ? -12.82 39.062 22.5 1 95.75 969 ASN B N 1
ATOM 15924 C CA . ASN B 1 969 ? -11.438 39.344 22.109 1 95.75 969 ASN B CA 1
ATOM 15925 C C . ASN B 1 969 ? -10.555 38.094 22.344 1 95.75 969 ASN B C 1
ATOM 15927 O O . ASN B 1 969 ? -10.5 37.562 23.453 1 95.75 969 ASN B O 1
ATOM 15931 N N . ALA B 1 970 ? -9.875 37.719 21.328 1 95.25 970 ALA B N 1
ATOM 15932 C CA . ALA B 1 970 ? -9.062 36.531 21.406 1 95.25 970 ALA B CA 1
ATOM 15933 C C . ALA B 1 970 ? -7.613 36.812 21.031 1 95.25 970 ALA B C 1
ATOM 15935 O O . ALA B 1 970 ? -6.902 35.938 20.547 1 95.25 970 ALA B O 1
ATOM 15936 N N . ASP B 1 971 ? -7.137 38 21.219 1 96.62 971 ASP B N 1
ATOM 15937 C CA . ASP B 1 971 ? -5.711 38.281 21.094 1 96.62 971 ASP B CA 1
ATOM 15938 C C . ASP B 1 971 ? -4.898 37.406 22.047 1 96.62 971 ASP B C 1
ATOM 15940 O O . ASP B 1 971 ? -5.324 37.125 23.172 1 96.62 971 ASP B O 1
ATOM 15944 N N . TYR B 1 972 ? -3.73 37 21.562 1 95.38 972 TYR B N 1
ATOM 15945 C CA . TYR B 1 972 ? -2.951 36.188 22.484 1 95.38 972 TYR B CA 1
ATOM 15946 C C . TYR B 1 972 ? -1.463 36.281 22.172 1 95.38 972 TYR B C 1
ATOM 15948 O O . TYR B 1 972 ? -1.079 36.625 21.047 1 95.38 972 TYR B O 1
ATOM 15956 N N . LEU B 1 973 ? -0.641 36.062 23.109 1 96.81 973 LEU B N 1
ATOM 15957 C CA . LEU B 1 973 ? 0.772 35.688 23.078 1 96.81 973 LEU B CA 1
ATOM 15958 C C . LEU B 1 973 ? 1.007 34.344 23.734 1 96.81 973 LEU B C 1
ATOM 15960 O O . LEU B 1 973 ? 0.658 34.156 24.906 1 96.81 973 LEU B O 1
ATOM 15964 N N . ARG B 1 974 ? 1.498 33.438 23 1 95 974 ARG B N 1
ATOM 15965 C CA . ARG B 1 974 ? 1.768 32.094 23.531 1 95 974 ARG B CA 1
ATOM 15966 C C . ARG B 1 974 ? 3.258 31.781 23.484 1 95 974 ARG B C 1
ATOM 15968 O O . ARG B 1 974 ? 3.881 31.875 22.422 1 95 974 ARG B O 1
ATOM 15975 N N . ILE B 1 975 ? 3.799 31.422 24.625 1 95.5 975 ILE B N 1
ATOM 15976 C CA . ILE B 1 975 ? 5.141 30.844 24.625 1 95.5 975 ILE B CA 1
ATOM 15977 C C . ILE B 1 975 ? 5.07 29.375 24.25 1 95.5 975 ILE B C 1
ATOM 15979 O O . ILE B 1 975 ? 4.812 28.516 25.094 1 95.5 975 ILE B O 1
ATOM 15983 N N . SER B 1 976 ? 5.363 29.141 23.078 1 91 976 SER B N 1
ATOM 15984 C CA . SER B 1 976 ? 5.141 27.828 22.5 1 91 976 SER B CA 1
ATOM 15985 C C . SER B 1 976 ? 6.145 26.812 23.016 1 91 976 SER B C 1
ATOM 15987 O O . SER B 1 976 ? 5.812 25.625 23.188 1 91 976 SER B O 1
ATOM 15989 N N . ASP B 1 977 ? 7.438 27.203 23.141 1 92.62 977 ASP B N 1
ATOM 15990 C CA . ASP B 1 977 ? 8.453 26.234 23.516 1 92.62 977 ASP B CA 1
ATOM 15991 C C . ASP B 1 977 ? 9.492 26.859 24.438 1 92.62 977 ASP B C 1
ATOM 15993 O O . ASP B 1 977 ? 9.945 27.969 24.219 1 92.62 977 ASP B O 1
ATOM 15997 N N . ILE B 1 978 ? 9.812 26.141 25.453 1 95.62 978 ILE B N 1
ATOM 15998 C CA . ILE B 1 978 ? 10.977 26.375 26.312 1 95.62 978 ILE B CA 1
ATOM 15999 C C . ILE B 1 978 ? 11.805 25.094 26.406 1 95.62 978 ILE B C 1
ATOM 16001 O O . ILE B 1 978 ? 11.336 24.078 26.953 1 95.62 978 ILE B O 1
ATOM 16005 N N . THR B 1 979 ? 12.961 25.172 25.891 1 94.69 979 THR B N 1
ATOM 16006 C CA . THR B 1 979 ? 13.812 23.984 25.891 1 94.69 979 THR B CA 1
ATOM 16007 C C . THR B 1 979 ? 15.133 24.266 26.594 1 94.69 979 THR B C 1
ATOM 16009 O O . THR B 1 979 ? 15.82 25.234 26.266 1 94.69 979 THR B O 1
ATOM 16012 N N . LEU B 1 980 ? 15.5 23.469 27.516 1 96.12 980 LEU B N 1
ATOM 16013 C CA . LEU B 1 980 ? 16.797 23.484 28.188 1 96.12 980 LEU B CA 1
ATOM 16014 C C . LEU B 1 980 ? 17.547 22.188 27.953 1 96.12 980 LEU B C 1
ATOM 16016 O O . LEU B 1 980 ? 17.031 21.109 28.25 1 96.12 980 LEU B O 1
ATOM 16020 N N . GLY B 1 981 ? 18.703 22.328 27.375 1 95.06 981 GLY B N 1
ATOM 16021 C CA . GLY B 1 981 ? 19.5 21.141 27.109 1 95.06 981 GLY B CA 1
ATOM 16022 C C . GLY B 1 981 ? 20.938 21.266 27.594 1 95.06 981 GLY B C 1
ATOM 16023 O O . GLY B 1 981 ? 21.406 22.359 27.906 1 95.06 981 GLY B O 1
ATOM 16024 N N . TYR B 1 982 ? 21.562 20.125 27.688 1 94.81 982 TYR B N 1
ATOM 16025 C CA . TYR B 1 982 ? 22.984 20.031 28.031 1 94.81 982 TYR B CA 1
ATOM 16026 C C . TYR B 1 982 ? 23.672 18.922 27.25 1 94.81 982 TYR B C 1
ATOM 16028 O O . TYR B 1 982 ? 23.188 17.781 27.234 1 94.81 982 TYR B O 1
ATOM 16036 N N . ASP B 1 983 ? 24.688 19.297 26.641 1 91.69 983 ASP B N 1
ATOM 16037 C CA . ASP B 1 983 ? 25.5 18.297 25.969 1 91.69 983 ASP B CA 1
ATOM 16038 C C . ASP B 1 983 ? 26.562 17.703 26.906 1 91.69 983 ASP B C 1
ATOM 16040 O O . ASP B 1 983 ? 27.547 18.359 27.219 1 91.69 983 ASP B O 1
ATOM 16044 N N . LEU B 1 984 ? 26.547 16.531 27.203 1 88.88 984 LEU B N 1
ATOM 16045 C CA . LEU B 1 984 ? 27.391 15.867 28.188 1 88.88 984 LEU B CA 1
ATOM 16046 C C . LEU B 1 984 ? 28.828 15.75 27.656 1 88.88 984 LEU B C 1
ATOM 16048 O O . LEU B 1 984 ? 29.766 15.562 28.438 1 88.88 984 LEU B O 1
ATOM 16052 N N . LYS B 1 985 ? 28.969 15.781 26.375 1 81.5 985 LYS B N 1
ATOM 16053 C CA . LYS B 1 985 ? 30.312 15.688 25.828 1 81.5 985 LYS B CA 1
ATOM 16054 C C . LYS B 1 985 ? 31.156 16.891 26.234 1 81.5 985 LYS B C 1
ATOM 16056 O O . LYS B 1 985 ? 32.406 16.812 26.234 1 81.5 985 LYS B O 1
ATOM 16061 N N . SER B 1 986 ? 30.5 17.891 26.531 1 78.12 986 SER B N 1
ATOM 16062 C CA . SER B 1 986 ? 31.219 19.094 26.953 1 78.12 986 SER B CA 1
ATOM 16063 C C . SER B 1 986 ? 31.984 18.844 28.266 1 78.12 986 SER B C 1
ATOM 16065 O O . SER B 1 986 ? 32.906 19.578 28.578 1 78.12 986 SER B O 1
ATOM 16067 N N . ILE B 1 987 ? 31.531 17.75 28.859 1 80.06 987 ILE B N 1
ATOM 16068 C CA . ILE B 1 987 ? 32.281 17.344 30.047 1 80.06 987 ILE B CA 1
ATOM 16069 C C . ILE B 1 987 ? 33.469 16.484 29.656 1 80.06 987 ILE B C 1
ATOM 16071 O O . ILE B 1 987 ? 33.344 15.281 29.469 1 80.06 987 ILE B O 1
ATOM 16075 N N . LYS B 1 988 ? 34.562 17.016 29.469 1 70.44 988 LYS B N 1
ATOM 16076 C CA . LYS B 1 988 ? 35.781 16.391 28.938 1 70.44 988 LYS B CA 1
ATOM 16077 C C . LYS B 1 988 ? 36.125 15.148 29.75 1 70.44 988 LYS B C 1
ATOM 16079 O O . LYS B 1 988 ? 36.719 14.203 29.234 1 70.44 988 LYS B O 1
ATOM 16084 N N . ALA B 1 989 ? 35.75 15.125 30.969 1 67.12 989 ALA B N 1
ATOM 16085 C CA . ALA B 1 989 ? 36.125 14.031 31.875 1 67.12 989 ALA B CA 1
ATOM 16086 C C . ALA B 1 989 ? 35.469 12.727 31.453 1 67.12 989 ALA B C 1
ATOM 16088 O O . ALA B 1 989 ? 35.938 11.641 31.766 1 67.12 989 ALA B O 1
ATOM 16089 N N . LEU B 1 990 ? 34.406 12.797 30.766 1 73.56 990 LEU B N 1
ATOM 16090 C CA . LEU B 1 990 ? 33.625 11.602 30.453 1 73.56 990 LEU B CA 1
ATOM 16091 C C . LEU B 1 990 ? 34.219 10.875 29.25 1 73.56 990 LEU B C 1
ATOM 16093 O O . LEU B 1 990 ? 33.969 9.68 29.062 1 73.56 990 LEU B O 1
ATOM 16097 N N . LYS B 1 991 ? 35.312 11.188 28.656 1 66.56 991 LYS B N 1
ATOM 16098 C CA . LYS B 1 991 ? 36.031 10.617 27.531 1 66.56 991 LYS B CA 1
ATOM 16099 C C . LYS B 1 991 ? 35.125 9.75 26.672 1 66.56 991 LYS B C 1
ATOM 16101 O O . LYS B 1 991 ? 35.406 8.562 26.453 1 66.56 991 LYS B O 1
ATOM 16106 N N . PHE B 1 992 ? 34.062 10.258 26.156 1 68 992 PHE B N 1
ATOM 16107 C CA . PHE B 1 992 ? 33.156 9.492 25.297 1 68 992 PHE B CA 1
ATOM 16108 C C . PHE B 1 992 ? 33.781 9.273 23.922 1 68 992 PHE B C 1
ATOM 16110 O O . PHE B 1 992 ? 33.781 10.18 23.094 1 68 992 PHE B O 1
ATOM 16117 N N . GLY B 1 993 ? 34.812 8.539 23.75 1 62.91 993 GLY B N 1
ATOM 16118 C CA . GLY B 1 993 ? 35.594 8.43 22.531 1 62.91 993 GLY B CA 1
ATOM 16119 C C . GLY B 1 993 ? 34.75 8.305 21.281 1 62.91 993 GLY B C 1
ATOM 16120 O O . GLY B 1 993 ? 34.906 9.07 20.328 1 62.91 993 GLY B O 1
ATOM 16121 N N . PHE B 1 994 ? 33.75 7.543 21.141 1 72.12 994 PHE B N 1
ATOM 16122 C CA . PHE B 1 994 ? 33.062 7.27 19.891 1 72.12 994 PHE B CA 1
ATOM 16123 C C . PHE B 1 994 ? 31.797 8.102 19.766 1 72.12 994 PHE B C 1
ATOM 16125 O O . PHE B 1 994 ? 31.234 8.227 18.672 1 72.12 994 PHE B O 1
ATOM 16132 N N . ILE B 1 995 ? 31.469 8.836 20.812 1 81.94 995 ILE B N 1
ATOM 16133 C CA . ILE B 1 995 ? 30.25 9.648 20.812 1 81.94 995 ILE B CA 1
ATOM 16134 C C . ILE B 1 995 ? 30.578 11.078 20.375 1 81.94 995 ILE B C 1
ATOM 16136 O O . ILE B 1 995 ? 31.484 11.703 20.953 1 81.94 995 ILE B O 1
ATOM 16140 N N . ASN B 1 996 ? 29.922 11.461 19.328 1 78.12 996 ASN B N 1
ATOM 16141 C CA . ASN B 1 996 ? 30.125 12.828 18.844 1 78.12 996 ASN B CA 1
ATOM 16142 C C . ASN B 1 996 ? 29.359 13.836 19.703 1 78.12 996 ASN B C 1
ATOM 16144 O O . ASN B 1 996 ? 29.828 14.953 19.922 1 78.12 996 ASN B O 1
ATOM 16148 N N . SER B 1 997 ? 28.172 13.461 20.047 1 86.25 997 SER B N 1
ATOM 16149 C CA . SER B 1 997 ? 27.344 14.336 20.875 1 86.25 997 SER B CA 1
ATOM 16150 C C . SER B 1 997 ? 26.344 13.523 21.688 1 86.25 997 SER B C 1
ATOM 16152 O O . SER B 1 997 ? 25.844 12.5 21.234 1 86.25 997 SER B O 1
ATOM 16154 N N . LEU B 1 998 ? 26.156 13.875 22.859 1 91.75 998 LEU B N 1
ATOM 16155 C CA . LEU B 1 998 ? 25.172 13.312 23.781 1 91.75 998 LEU B CA 1
ATOM 16156 C C . LEU B 1 998 ? 24.422 14.422 24.516 1 91.75 998 LEU B C 1
ATOM 16158 O O . LEU B 1 998 ? 24.812 14.805 25.625 1 91.75 998 LEU B O 1
ATOM 16162 N N . ARG B 1 999 ? 23.359 14.82 24.047 1 93.12 999 ARG B N 1
ATOM 16163 C CA . ARG B 1 999 ? 22.578 15.938 24.562 1 93.12 999 ARG B CA 1
ATOM 16164 C C . ARG B 1 999 ? 21.328 15.445 25.281 1 93.12 999 ARG B C 1
ATOM 16166 O O . ARG B 1 999 ? 20.562 14.656 24.734 1 93.12 999 ARG B O 1
ATOM 16173 N N . VAL B 1 1000 ? 21.141 15.797 26.484 1 94.81 1000 VAL B N 1
ATOM 16174 C CA . VAL B 1 1000 ? 19.906 15.586 27.234 1 94.81 1000 VAL B CA 1
ATOM 16175 C C . VAL B 1 1000 ? 19.141 16.906 27.359 1 94.81 1000 VAL B C 1
ATOM 16177 O O . VAL B 1 1000 ? 19.75 17.969 27.547 1 94.81 1000 VAL B O 1
ATOM 16180 N N . TYR B 1 1001 ? 17.828 16.828 27.234 1 94.94 1001 TYR B N 1
ATOM 16181 C CA . TYR B 1 1001 ? 17.109 18.109 27.328 1 94.94 1001 TYR B CA 1
ATOM 16182 C C . TYR B 1 1001 ? 15.734 17.906 27.938 1 94.94 1001 TYR B C 1
ATOM 16184 O O . TYR B 1 1001 ? 15.227 16.781 28 1 94.94 1001 TYR B O 1
ATOM 16192 N N . VAL B 1 1002 ? 15.133 18.953 28.453 1 96.25 1002 VAL B N 1
ATOM 16193 C CA . VAL B 1 1002 ? 13.758 19.078 28.922 1 96.25 1002 VAL B CA 1
ATOM 16194 C C . VAL B 1 1002 ? 13.055 20.203 28.172 1 96.25 1002 VAL B C 1
ATOM 16196 O O . VAL B 1 1002 ? 13.688 21.203 27.812 1 96.25 1002 VAL B O 1
ATOM 16199 N N . GLN B 1 1003 ? 11.812 20.031 27.891 1 95.19 1003 GLN B N 1
ATOM 16200 C CA . GLN B 1 1003 ? 11.07 21.016 27.125 1 95.19 1003 GLN B CA 1
ATOM 16201 C C . GLN B 1 1003 ? 9.664 21.203 27.672 1 95.19 1003 GLN B C 1
ATOM 16203 O O . GLN B 1 1003 ? 9.016 20.219 28.047 1 95.19 1003 GLN B O 1
ATOM 16208 N N . ALA B 1 1004 ? 9.234 22.406 27.781 1 95.62 1004 ALA B N 1
ATOM 16209 C CA . ALA B 1 1004 ? 7.859 22.781 28.094 1 95.62 1004 ALA B CA 1
ATOM 16210 C C . ALA B 1 1004 ? 7.184 23.453 26.906 1 95.62 1004 ALA B C 1
ATOM 16212 O O . ALA B 1 1004 ? 7.672 24.469 26.406 1 95.62 1004 ALA B O 1
ATOM 16213 N N . ARG B 1 1005 ? 6.066 22.906 26.484 1 92.69 1005 ARG B N 1
ATOM 16214 C CA . ARG B 1 1005 ? 5.355 23.453 25.328 1 92.69 1005 ARG B CA 1
ATOM 16215 C C . ARG B 1 1005 ? 3.996 24 25.734 1 92.69 1005 ARG B C 1
ATOM 16217 O O . ARG B 1 1005 ? 3.197 23.312 26.375 1 92.69 1005 ARG B O 1
ATOM 16224 N N . ASN B 1 1006 ? 3.688 25.203 25.406 1 92.12 1006 ASN B N 1
ATOM 16225 C CA . ASN B 1 1006 ? 2.408 25.891 25.547 1 92.12 1006 ASN B CA 1
ATOM 16226 C C . ASN B 1 1006 ? 2.045 26.078 27.031 1 92.12 1006 ASN B C 1
ATOM 16228 O O . ASN B 1 1006 ? 0.879 25.953 27.406 1 92.12 1006 ASN B O 1
ATOM 16232 N N . TRP B 1 1007 ? 2.971 26.297 27.859 1 93.75 1007 TRP B N 1
ATOM 16233 C CA . TRP B 1 1007 ? 2.693 26.391 29.297 1 93.75 1007 TRP B CA 1
ATOM 16234 C C . TRP B 1 1007 ? 2.211 27.797 29.656 1 93.75 1007 TRP B C 1
ATOM 16236 O O . TRP B 1 1007 ? 1.537 27.984 30.672 1 93.75 1007 TRP B O 1
ATOM 16246 N N . PHE B 1 1008 ? 2.58 28.75 28.781 1 94.44 1008 PHE B N 1
ATOM 16247 C CA . PHE B 1 1008 ? 2.195 30.125 29.062 1 94.44 1008 PHE B CA 1
ATOM 16248 C C . PHE B 1 1008 ? 1.459 30.734 27.875 1 94.44 1008 PHE B C 1
ATOM 16250 O O . PHE B 1 1008 ? 2.025 30.875 26.797 1 94.44 1008 PHE B O 1
ATOM 16257 N N . THR B 1 1009 ? 0.244 31.031 28.016 1 94.12 1009 THR B N 1
ATOM 16258 C CA . THR B 1 1009 ? -0.571 31.734 27.031 1 94.12 1009 THR B CA 1
ATOM 16259 C C . THR B 1 1009 ? -1.229 32.969 27.656 1 94.12 1009 THR B C 1
ATOM 16261 O O . THR B 1 1009 ? -1.996 32.844 28.609 1 94.12 1009 THR B O 1
ATOM 16264 N N . PHE B 1 1010 ? -0.918 34.094 27.172 1 95.56 1010 PHE B N 1
ATOM 16265 C CA . PHE B 1 1010 ? -1.515 35.344 27.625 1 95.56 1010 PHE B CA 1
ATOM 16266 C C . PHE B 1 1010 ? -2.641 35.781 26.688 1 95.56 1010 PHE B C 1
ATOM 16268 O O . PHE B 1 1010 ? -2.396 36.094 25.516 1 95.56 1010 PHE B O 1
ATOM 16275 N N . THR B 1 1011 ? -3.867 35.719 27.125 1 95.5 1011 THR B N 1
ATOM 16276 C CA . THR B 1 1011 ? -5.027 36.031 26.297 1 95.5 1011 THR B CA 1
ATOM 16277 C C . THR B 1 1011 ? -6.195 36.5 27.156 1 95.5 1011 THR B C 1
ATOM 16279 O O . THR B 1 1011 ? -6.234 36.219 28.359 1 95.5 1011 THR B O 1
ATOM 16282 N N . LYS B 1 1012 ? -7.074 37.25 26.594 1 92.69 1012 LYS B N 1
ATOM 16283 C CA . LYS B 1 1012 ? -8.297 37.688 27.266 1 92.69 1012 LYS B CA 1
ATOM 16284 C C . LYS B 1 1012 ? -9.453 36.75 26.938 1 92.69 1012 LYS B C 1
ATOM 16286 O O . LYS B 1 1012 ? -10.555 36.875 27.469 1 92.69 1012 LYS B O 1
ATOM 16291 N N . TYR B 1 1013 ? -9.258 35.812 26.094 1 91.94 1013 TYR B N 1
ATOM 16292 C CA . TYR B 1 1013 ? -10.312 34.844 25.781 1 91.94 1013 TYR B CA 1
ATOM 16293 C C . TYR B 1 1013 ? -10.648 34 27 1 91.94 1013 TYR B C 1
ATOM 16295 O O . TYR B 1 1013 ? -9.766 33.344 27.578 1 91.94 1013 TYR B O 1
ATOM 16303 N N . SER B 1 1014 ? -11.781 33.969 27.484 1 82.31 1014 SER B N 1
ATOM 16304 C CA . SER B 1 1014 ? -12.164 33.594 28.828 1 82.31 1014 SER B CA 1
ATOM 16305 C C . SER B 1 1014 ? -12.18 32.062 28.984 1 82.31 1014 SER B C 1
ATOM 16307 O O . SER B 1 1014 ? -11.859 31.547 30.047 1 82.31 1014 SER B O 1
ATOM 16309 N N . THR B 1 1015 ? -12.672 31.281 28.172 1 71.75 1015 THR B N 1
ATOM 16310 C CA . THR B 1 1015 ? -12.93 29.891 28.531 1 71.75 1015 THR B CA 1
ATOM 16311 C C . THR B 1 1015 ? -12.219 28.938 27.578 1 71.75 1015 THR B C 1
ATOM 16313 O O . THR B 1 1015 ? -12.117 27.734 27.859 1 71.75 1015 THR B O 1
ATOM 16316 N N . GLY B 1 1016 ? -11.641 29.297 26.688 1 78.31 1016 GLY B N 1
ATOM 16317 C CA . GLY B 1 1016 ? -11.039 28.359 25.766 1 78.31 1016 GLY B CA 1
ATOM 16318 C C . GLY B 1 1016 ? -9.641 28.766 25.312 1 78.31 1016 GLY B C 1
ATOM 16319 O O . GLY B 1 1016 ? -8.938 29.469 26.031 1 78.31 1016 GLY B O 1
ATOM 16320 N N . ASP B 1 1017 ? -9.211 27.969 24.406 1 89.12 1017 ASP B N 1
ATOM 16321 C CA . ASP B 1 1017 ? -7.953 28.266 23.734 1 89.12 1017 ASP B CA 1
ATOM 16322 C C . ASP B 1 1017 ? -8.172 29.203 22.547 1 89.12 1017 ASP B C 1
ATOM 16324 O O . ASP B 1 1017 ? -8.984 28.906 21.656 1 89.12 1017 ASP B O 1
ATOM 16328 N N . PRO B 1 1018 ? -7.477 30.297 22.578 1 90.5 1018 PRO B N 1
ATOM 16329 C CA . PRO B 1 1018 ? -7.727 31.281 21.531 1 90.5 1018 PRO B CA 1
ATOM 16330 C C . PRO B 1 1018 ? -7.344 30.781 20.141 1 90.5 1018 PRO B C 1
ATOM 16332 O O . PRO B 1 1018 ? -7.707 31.406 19.141 1 90.5 1018 PRO B O 1
ATOM 16335 N N . GLU B 1 1019 ? -6.652 29.703 20 1 87.06 1019 GLU B N 1
ATOM 16336 C CA . GLU B 1 1019 ? -6.266 29.172 18.703 1 87.06 1019 GLU B CA 1
ATOM 16337 C C . GLU B 1 1019 ? -7.309 28.188 18.172 1 87.06 1019 GLU B C 1
ATOM 16339 O O . GLU B 1 1019 ? -7.328 27.875 16.984 1 87.06 1019 GLU B O 1
ATOM 16344 N N . THR B 1 1020 ? -8.109 27.734 19 1 78.25 1020 THR B N 1
ATOM 16345 C CA . THR B 1 1020 ? -9.07 26.703 18.625 1 78.25 1020 THR B CA 1
ATOM 16346 C C . THR B 1 1020 ? -10.078 27.25 17.609 1 78.25 1020 THR B C 1
ATOM 16348 O O . THR B 1 1020 ? -10.531 28.375 17.734 1 78.25 1020 THR B O 1
ATOM 16351 N N . SER B 1 1021 ? -10.227 26.562 16.547 1 75.19 1021 SER B N 1
ATOM 16352 C CA . SER B 1 1021 ? -11.258 26.828 15.547 1 75.19 1021 SER B CA 1
ATOM 16353 C C . SER B 1 1021 ? -11.914 25.531 15.078 1 75.19 1021 SER B C 1
ATOM 16355 O O . SER B 1 1021 ? -11.281 24.484 15.078 1 75.19 1021 SER B O 1
ATOM 16357 N N . TYR B 1 1022 ? -13.078 25.625 14.789 1 72.56 1022 TYR B N 1
ATOM 16358 C CA . TYR B 1 1022 ? -13.773 24.453 14.289 1 72.56 1022 TYR B CA 1
ATOM 16359 C C . TYR B 1 1022 ? -13.203 24 12.945 1 72.56 1022 TYR B C 1
ATOM 16361 O O . TYR B 1 1022 ? -12.992 24.828 12.055 1 72.56 1022 TYR B O 1
ATOM 16369 N N . VAL B 1 1023 ? -12.844 22.812 12.922 1 71.19 1023 VAL B N 1
ATOM 16370 C CA . VAL B 1 1023 ? -12.438 22.172 11.672 1 71.19 1023 VAL B CA 1
ATOM 16371 C C . VAL B 1 1023 ? -13.211 20.875 11.477 1 71.19 1023 VAL B C 1
ATOM 16373 O O . VAL B 1 1023 ? -13.289 20.047 12.391 1 71.19 1023 VAL B O 1
ATOM 16376 N N . ASP B 1 1024 ? -13.828 20.734 10.336 1 71.88 1024 ASP B N 1
ATOM 16377 C CA . ASP B 1 1024 ? -14.469 19.469 9.984 1 71.88 1024 ASP B CA 1
ATOM 16378 C C . ASP B 1 1024 ? -13.43 18.359 9.766 1 71.88 1024 ASP B C 1
ATOM 16380 O O . ASP B 1 1024 ? -12.688 18.391 8.781 1 71.88 1024 ASP B O 1
ATOM 16384 N N . GLN B 1 1025 ? -13.414 17.453 10.648 1 67 1025 GLN B N 1
ATOM 16385 C CA . GLN B 1 1025 ? -12.391 16.406 10.609 1 67 1025 GLN B CA 1
ATOM 16386 C C . GLN B 1 1025 ? -12.594 15.484 9.406 1 67 1025 GLN B C 1
ATOM 16388 O O . GLN B 1 1025 ? -11.68 14.758 9.016 1 67 1025 GLN B O 1
ATOM 16393 N N . SER B 1 1026 ? -13.75 15.508 8.875 1 67.12 1026 SER B N 1
ATOM 16394 C CA . SER B 1 1026 ? -14.039 14.633 7.746 1 67.12 1026 SER B CA 1
ATOM 16395 C C . SER B 1 1026 ? -13.688 15.305 6.422 1 67.12 1026 SER B C 1
ATOM 16397 O O . SER B 1 1026 ? -13.617 14.648 5.383 1 67.12 1026 SER B O 1
ATOM 16399 N N . ALA B 1 1027 ? -13.484 16.625 6.535 1 66.62 1027 ALA B N 1
ATOM 16400 C CA . ALA B 1 1027 ? -13.203 17.344 5.301 1 66.62 1027 ALA B CA 1
ATOM 16401 C C . ALA B 1 1027 ? -11.695 17.484 5.082 1 66.62 1027 ALA B C 1
ATOM 16403 O O . ALA B 1 1027 ? -10.945 17.75 6.027 1 66.62 1027 ALA B O 1
ATOM 16404 N N . GLU B 1 1028 ? -11.188 16.984 4.016 1 69.44 1028 GLU B N 1
ATOM 16405 C CA . GLU B 1 1028 ? -9.781 17.141 3.648 1 69.44 1028 GLU B CA 1
ATOM 16406 C C . GLU B 1 1028 ? -9.633 17.984 2.381 1 69.44 1028 GLU B C 1
ATOM 16408 O O . GLU B 1 1028 ? -10.531 18 1.537 1 69.44 1028 GLU B O 1
ATOM 16413 N N . ASN B 1 1029 ? -8.617 18.797 2.428 1 77.56 1029 ASN B N 1
ATOM 16414 C CA . ASN B 1 1029 ? -8.25 19.469 1.188 1 77.56 1029 ASN B CA 1
ATOM 16415 C C . ASN B 1 1029 ? -7.477 18.547 0.252 1 77.56 1029 ASN B C 1
ATOM 16417 O O . ASN B 1 1029 ? -6.605 17.797 0.694 1 77.56 1029 ASN B O 1
ATOM 16421 N N . SER B 1 1030 ? -7.938 18.484 -0.919 1 78.62 1030 SER B N 1
ATOM 16422 C CA . SER B 1 1030 ? -7.254 17.75 -1.98 1 78.62 1030 SER B CA 1
ATOM 16423 C C . SER B 1 1030 ? -7.383 18.469 -3.32 1 78.62 1030 SER B C 1
ATOM 16425 O O . SER B 1 1030 ? -7.883 19.594 -3.381 1 78.62 1030 SER B O 1
ATOM 16427 N N . GLN B 1 1031 ? -6.852 17.906 -4.297 1 80.69 1031 GLN B N 1
ATOM 16428 C CA . GLN B 1 1031 ? -7.027 18.453 -5.645 1 80.69 1031 GLN B CA 1
ATOM 16429 C C . GLN B 1 1031 ? -8.492 18.406 -6.074 1 80.69 1031 GLN B C 1
ATOM 16431 O O . GLN B 1 1031 ? -8.914 19.172 -6.93 1 80.69 1031 GLN B O 1
ATOM 16436 N N . ASP B 1 1032 ? -9.219 17.594 -5.355 1 83.62 1032 ASP B N 1
ATOM 16437 C CA . ASP B 1 1032 ? -10.594 17.359 -5.773 1 83.62 1032 ASP B CA 1
ATOM 16438 C C . ASP B 1 1032 ? -11.578 18.141 -4.91 1 83.62 1032 ASP B C 1
ATOM 16440 O O . ASP B 1 1032 ? -12.727 18.359 -5.309 1 83.62 1032 ASP B O 1
ATOM 16444 N N . LYS B 1 1033 ? -11.125 18.453 -3.686 1 82.75 1033 LYS B N 1
ATOM 16445 C CA . LYS B 1 1033 ? -12.07 19.047 -2.75 1 82.75 1033 LYS B CA 1
ATOM 16446 C C . LYS B 1 1033 ? -11.375 20.047 -1.825 1 82.75 1033 LYS B C 1
ATOM 16448 O O . LYS B 1 1033 ? -10.18 19.906 -1.553 1 82.75 1033 LYS B O 1
ATOM 16453 N N . SER B 1 1034 ? -12.164 21 -1.444 1 83.06 1034 SER B N 1
ATOM 16454 C CA . SER B 1 1034 ? -11.75 21.953 -0.422 1 83.06 1034 SER B CA 1
ATOM 16455 C C . SER B 1 1034 ? -12.586 21.797 0.847 1 83.06 1034 SER B C 1
ATOM 16457 O O . SER B 1 1034 ? -13.781 21.531 0.78 1 83.06 1034 SER B O 1
ATOM 16459 N N . ASP B 1 1035 ? -11.945 21.938 1.943 1 75.62 1035 ASP B N 1
ATOM 16460 C CA . ASP B 1 1035 ? -12.688 21.812 3.195 1 75.62 1035 ASP B CA 1
ATOM 16461 C C . ASP B 1 1035 ? -13.406 23.125 3.529 1 75.62 1035 ASP B C 1
ATOM 16463 O O . ASP B 1 1035 ? -14.32 23.141 4.355 1 75.62 1035 ASP B O 1
ATOM 16467 N N . GLY B 1 1036 ? -13.008 24.203 2.949 1 74.81 1036 GLY B N 1
ATOM 16468 C CA . GLY B 1 1036 ? -13.672 25.484 3.143 1 74.81 1036 GLY B CA 1
ATOM 16469 C C . GLY B 1 1036 ? -13.555 26.016 4.562 1 74.81 1036 GLY B C 1
ATOM 16470 O O . GLY B 1 1036 ? -14.188 27.016 4.914 1 74.81 1036 GLY B O 1
ATOM 16471 N N . MET B 1 1037 ? -12.766 25.516 5.387 1 78.25 1037 MET B N 1
ATOM 16472 C CA . MET B 1 1037 ? -12.758 25.797 6.816 1 78.25 1037 MET B CA 1
ATOM 16473 C C . MET B 1 1037 ? -12.047 27.125 7.098 1 78.25 1037 MET B C 1
ATOM 16475 O O . MET B 1 1037 ? -12.367 27.812 8.062 1 78.25 1037 MET B O 1
ATOM 16479 N N . LYS B 1 1038 ? -11.172 27.5 6.301 1 84.38 1038 LYS B N 1
ATOM 16480 C CA . LYS B 1 1038 ? -10.414 28.719 6.543 1 84.38 1038 LYS B CA 1
ATOM 16481 C C . LYS B 1 1038 ? -11.281 29.953 6.32 1 84.38 1038 LYS B C 1
ATOM 16483 O O . LYS B 1 1038 ? -11 31.031 6.871 1 84.38 1038 LYS B O 1
ATOM 16488 N N . VAL B 1 1039 ? -12.312 29.766 5.551 1 85.56 1039 VAL B N 1
ATOM 16489 C CA . VAL B 1 1039 ? -13.195 30.891 5.246 1 85.56 1039 VAL B CA 1
ATOM 16490 C C . VAL B 1 1039 ? -14.141 31.141 6.418 1 85.56 1039 VAL B C 1
ATOM 16492 O O . VAL B 1 1039 ? -14.633 32.25 6.609 1 85.56 1039 VAL B O 1
ATOM 16495 N N . GLN B 1 1040 ? -14.406 30.094 7.141 1 83.25 1040 GLN B N 1
ATOM 16496 C CA . GLN B 1 1040 ? -15.328 30.172 8.273 1 83.25 1040 GLN B CA 1
ATOM 16497 C C . GLN B 1 1040 ? -14.57 30.266 9.594 1 83.25 1040 GLN B C 1
ATOM 16499 O O . GLN B 1 1040 ? -15.07 29.844 10.633 1 83.25 1040 GLN B O 1
ATOM 16504 N N . ALA B 1 1041 ? -13.539 30.828 9.594 1 84.81 1041 ALA B N 1
ATOM 16505 C CA . ALA B 1 1041 ? -12.695 30.891 10.789 1 84.81 1041 ALA B CA 1
ATOM 16506 C C . ALA B 1 1041 ? -13.336 31.766 11.867 1 84.81 1041 ALA B C 1
ATOM 16508 O O . ALA B 1 1041 ? -14.133 32.656 11.562 1 84.81 1041 ALA B O 1
ATOM 16509 N N . GLY B 1 1042 ? -13.047 31.484 13.148 1 88.62 1042 GLY B N 1
ATOM 16510 C CA . GLY B 1 1042 ? -13.398 32.344 14.258 1 88.62 1042 GLY B CA 1
ATOM 16511 C C . GLY B 1 1042 ? -14.586 31.844 15.055 1 88.62 1042 GLY B C 1
ATOM 16512 O O . GLY B 1 1042 ? -15.117 32.562 15.898 1 88.62 1042 GLY B O 1
ATOM 16513 N N . VAL B 1 1043 ? -15.062 30.719 14.766 1 90.12 1043 VAL B N 1
ATOM 16514 C CA . VAL B 1 1043 ? -16.172 30.156 15.531 1 90.12 1043 VAL B CA 1
ATOM 16515 C C . VAL B 1 1043 ? -15.672 29 16.391 1 90.12 1043 VAL B C 1
ATOM 16517 O O . VAL B 1 1043 ? -14.984 28.094 15.898 1 90.12 1043 VAL B O 1
ATOM 16520 N N . ASP B 1 1044 ? -15.969 29.031 17.625 1 88.75 1044 ASP B N 1
ATOM 16521 C CA . ASP B 1 1044 ? -15.633 27.969 18.562 1 88.75 1044 ASP B CA 1
ATOM 16522 C C . ASP B 1 1044 ? -16.875 27.219 19.016 1 88.75 1044 ASP B C 1
ATOM 16524 O O . ASP B 1 1044 ? -17.734 27.781 19.703 1 88.75 1044 ASP B O 1
ATOM 16528 N N . LEU B 1 1045 ? -16.953 25.922 18.672 1 85.88 1045 LEU B N 1
ATOM 16529 C CA . LEU B 1 1045 ? -18.125 25.109 19.016 1 85.88 1045 LEU B CA 1
ATOM 16530 C C . LEU B 1 1045 ? -17.875 24.312 20.297 1 85.88 1045 LEU B C 1
ATOM 16532 O O . LEU B 1 1045 ? -18.594 23.359 20.594 1 85.88 1045 LEU B O 1
ATOM 16536 N N . GLY B 1 1046 ? -16.875 24.703 20.969 1 84.38 1046 GLY B N 1
ATOM 16537 C CA . GLY B 1 1046 ? -16.516 23.938 22.156 1 84.38 1046 GLY B CA 1
ATOM 16538 C C . GLY B 1 1046 ? -15.688 22.703 21.844 1 84.38 1046 GLY B C 1
ATOM 16539 O O . GLY B 1 1046 ? -15.852 21.656 22.469 1 84.38 1046 GLY B O 1
ATOM 16540 N N . GLY B 1 1047 ? -14.875 22.828 20.891 1 85.31 1047 GLY B N 1
ATOM 16541 C CA . GLY B 1 1047 ? -14.023 21.719 20.469 1 85.31 1047 GLY B CA 1
ATOM 16542 C C . GLY B 1 1047 ? -12.906 21.422 21.453 1 85.31 1047 GLY B C 1
ATOM 16543 O O . GLY B 1 1047 ? -12.695 22.172 22.422 1 85.31 1047 GLY B O 1
ATOM 16544 N N . ILE B 1 1048 ? -12.234 20.312 21.266 1 89.88 1048 ILE B N 1
ATOM 16545 C CA . ILE B 1 1048 ? -11.125 19.906 22.109 1 89.88 1048 ILE B CA 1
ATOM 16546 C C . ILE B 1 1048 ? -9.977 20.922 21.984 1 89.88 1048 ILE B C 1
ATOM 16548 O O . ILE B 1 1048 ? -9.438 21.109 20.891 1 89.88 1048 ILE B O 1
ATOM 16552 N N . PRO B 1 1049 ? -9.602 21.531 23 1 89.75 1049 PRO B N 1
ATOM 16553 C CA . PRO B 1 1049 ? -8.57 22.562 22.922 1 89.75 1049 PRO B CA 1
ATOM 16554 C C . PRO B 1 1049 ? -7.164 21.984 22.766 1 89.75 1049 PRO B C 1
ATOM 16556 O O . PRO B 1 1049 ? -6.957 20.797 23 1 89.75 1049 PRO B O 1
ATOM 16559 N N . ASN B 1 1050 ? -6.234 22.891 22.469 1 89.38 1050 ASN B N 1
ATOM 16560 C CA . ASN B 1 1050 ? -4.828 22.516 22.422 1 89.38 1050 ASN B CA 1
ATOM 16561 C C . ASN B 1 1050 ? -4.32 22.062 23.781 1 89.38 1050 ASN B C 1
ATOM 16563 O O . ASN B 1 1050 ? -4.934 22.375 24.812 1 89.38 1050 ASN B O 1
ATOM 16567 N N . THR B 1 1051 ? -3.168 21.422 23.781 1 91.19 1051 THR B N 1
ATOM 16568 C CA . THR B 1 1051 ? -2.637 20.859 25.016 1 91.19 1051 THR B CA 1
ATOM 16569 C C . THR B 1 1051 ? -1.29 21.484 25.375 1 91.19 1051 THR B C 1
ATOM 16571 O O . THR B 1 1051 ? -0.642 22.078 24.516 1 91.19 1051 THR B O 1
ATOM 16574 N N . LYS B 1 1052 ? -0.971 21.5 26.641 1 93.25 1052 LYS B N 1
ATOM 16575 C CA . LYS B 1 1052 ? 0.391 21.75 27.094 1 93.25 1052 LYS B CA 1
ATOM 16576 C C . LYS B 1 1052 ? 1.131 20.453 27.375 1 93.25 1052 LYS B C 1
ATOM 16578 O O . LYS B 1 1052 ? 0.516 19.453 27.75 1 93.25 1052 LYS B O 1
ATOM 16583 N N . SER B 1 1053 ? 2.391 20.484 27.172 1 93.38 1053 SER B N 1
ATOM 16584 C CA . SER B 1 1053 ? 3.133 19.234 27.359 1 93.38 1053 SER B CA 1
ATOM 16585 C C . SER B 1 1053 ? 4.477 19.5 28.031 1 93.38 1053 SER B C 1
ATOM 16587 O O . SER B 1 1053 ? 4.996 20.609 28 1 93.38 1053 SER B O 1
ATOM 16589 N N . PHE B 1 1054 ? 4.988 18.5 28.734 1 95.88 1054 PHE B N 1
ATOM 16590 C CA . PHE B 1 1054 ? 6.332 18.391 29.281 1 95.88 1054 PHE B CA 1
ATOM 16591 C C . PHE B 1 1054 ? 7.07 17.188 28.719 1 95.88 1054 PHE B C 1
ATOM 16593 O O . PHE B 1 1054 ? 6.559 16.078 28.75 1 95.88 1054 PHE B O 1
ATOM 16600 N N . VAL B 1 1055 ? 8.258 17.5 28.203 1 96 1055 VAL B N 1
ATOM 16601 C CA . VAL B 1 1055 ? 8.961 16.453 27.469 1 96 1055 VAL B CA 1
ATOM 16602 C C . VAL B 1 1055 ? 10.391 16.328 27.984 1 96 1055 VAL B C 1
ATOM 16604 O O . VAL B 1 1055 ? 11.039 17.328 28.297 1 96 1055 VAL B O 1
ATOM 16607 N N . VAL B 1 1056 ? 10.883 15.078 28.125 1 96.75 1056 VAL B N 1
ATOM 16608 C CA . VAL B 1 1056 ? 12.281 14.75 28.359 1 96.75 1056 VAL B CA 1
ATOM 16609 C C . VAL B 1 1056 ? 12.844 13.992 27.156 1 96.75 1056 VAL B C 1
ATOM 16611 O O . VAL B 1 1056 ? 12.219 13.055 26.656 1 96.75 1056 VAL B O 1
ATOM 16614 N N . GLY B 1 1057 ? 13.984 14.523 26.719 1 95.69 1057 GLY B N 1
ATOM 16615 C CA . GLY B 1 1057 ? 14.492 13.906 25.5 1 95.69 1057 GLY B CA 1
ATOM 16616 C C . GLY B 1 1057 ? 15.992 13.672 25.531 1 95.69 1057 GLY B C 1
ATOM 16617 O O . GLY B 1 1057 ? 16.688 14.18 26.422 1 95.69 1057 GLY B O 1
ATOM 16618 N N . LEU B 1 1058 ? 16.406 12.844 24.578 1 94.56 1058 LEU B N 1
ATOM 16619 C CA . LEU B 1 1058 ? 17.797 12.422 24.406 1 94.56 1058 LEU B CA 1
ATOM 16620 C C . LEU B 1 1058 ? 18.203 12.453 22.938 1 94.56 1058 LEU B C 1
ATOM 16622 O O . LEU B 1 1058 ? 17.469 11.969 22.078 1 94.56 1058 LEU B O 1
ATOM 16626 N N . ASN B 1 1059 ? 19.359 13.164 22.672 1 92.69 1059 ASN B N 1
ATOM 16627 C CA . ASN B 1 1059 ? 19.984 13.141 21.359 1 92.69 1059 ASN B CA 1
ATOM 16628 C C . ASN B 1 1059 ? 21.375 12.539 21.406 1 92.69 1059 ASN B C 1
ATOM 16630 O O . ASN B 1 1059 ? 22.25 13.047 22.125 1 92.69 1059 ASN B O 1
ATOM 16634 N N . ILE B 1 1060 ? 21.578 11.523 20.625 1 92.5 1060 ILE B N 1
ATOM 16635 C CA . ILE B 1 1060 ? 22.875 10.883 20.562 1 92.5 1060 ILE B CA 1
ATOM 16636 C C . ILE B 1 1060 ? 23.375 10.844 19.109 1 92.5 1060 ILE B C 1
ATOM 16638 O O . ILE B 1 1060 ? 22.594 10.57 18.203 1 92.5 1060 ILE B O 1
ATOM 16642 N N . SER B 1 1061 ? 24.578 11.219 18.953 1 88.81 1061 SER B N 1
ATOM 16643 C CA . SER B 1 1061 ? 25.219 11.078 17.656 1 88.81 1061 SER B CA 1
ATOM 16644 C C . SER B 1 1061 ? 26.578 10.398 17.797 1 88.81 1061 SER B C 1
ATOM 16646 O O . SER B 1 1061 ? 27.344 10.688 18.719 1 88.81 1061 SER B O 1
ATOM 16648 N N . PHE B 1 1062 ? 26.969 9.594 16.953 1 86.31 1062 PHE B N 1
ATOM 16649 C CA . PHE B 1 1062 ? 28.25 8.914 17 1 86.31 1062 PHE B CA 1
ATOM 16650 C C . PHE B 1 1062 ? 28.641 8.406 15.617 1 86.31 1062 PHE B C 1
ATOM 16652 O O . PHE B 1 1062 ? 27.781 8.18 14.766 1 86.31 1062 PHE B O 1
#